Protein AF-0000000076343582 (afdb_homodimer)

Organism: Vanrija humicola (NCBI:txid5417)

Radius of gyration: 40.38 Å; Cα contacts (8 Å, |Δi|>4): 3137; chains: 2; bounding box: 130×100×99 Å

Nearest PDB structures (foldseek):
  8omq-assembly1_B  TM=7.998E-01  e=8.998E-33  Homo sapiens
  8rz8-assembly1_B  TM=8.147E-01  e=4.097E-31  Homo sapiens
  8oma-assembly1_B  TM=8.140E-01  e=6.364E-31  Homo sapiens
  8omo-assembly1_B  TM=8.013E-01  e=2.769E-31  Homo sapiens
  8rz9-assembly1_B  TM=7.650E-01  e=1.779E-30  Homo sapiens

InterPro domains:
  IPR000432 DNA mismatch repair protein MutS, C-terminal [PF00488] (695-885)
  IPR000432 DNA mismatch repair protein MutS, C-terminal [PS00486] (772-788)
  IPR000432 DNA mismatch repair protein MutS, C-terminal [SM00534] (691-882)
  IPR007695 DNA mismatch repair protein MutS-like, N-terminal [PF01624] (23-137)
  IPR007696 DNA mismatch repair protein MutS, core [PF05192] (300-640)
  IPR007696 DNA mismatch repair protein MutS, core [SM00533] (322-672)
  IPR007860 DNA mismatch repair protein MutS, connector domain [PF05188] (170-226)
  IPR016151 DNA mismatch repair protein MutS, N-terminal [G3DSA:3.40.1170.10] (19-138)
  IPR016151 DNA mismatch repair protein MutS, N-terminal [SSF55271] (15-133)
  IPR017261 DNA mismatch repair protein MutS/MSH [PIRSF037677] (28-884)
  IPR027417 P-loop containing nucleoside triphosphate hydrolase [G3DSA:3.40.50.300] (650-890)
  IPR027417 P-loop containing nucleoside triphosphate hydrolase [SSF52540] (648-885)
  IPR036187 DNA mismatch repair protein MutS, core domain superfamily [SSF48334] (298-646)
  IPR036678 MutS, connector domain superfamily [G3DSA:3.30.420.110] (145-297)
  IPR036678 MutS, connector domain superfamily [SSF53150] (135-309)
  IPR045076 DNA mismatch repair MutS [PTHR11361] (28-887)

Foldseek 3Di:
DDDDDPVVVVVCCVVVQFPPDPVRSVLVSVCVVCVQAQEWEDDDQKTKDWGPSLVVLCVQVVFDWDWDADPVRDITIMDIDGNVCVLVVCCSQAVVVNGKYWYKYFDDPLLDDPDPPDPDGDIDGQFIDHQQQDADRPVDQLQAAAKEKEKDWDQPADDPVCLFVTKMKIWMDRLNQQAIEIEIDTLNQVQQVCLLVVHQEYEYAPVCVVCLVVVDDPNHPNSNSVSLSCVQLVHHYHYFHLPPPPDDDPDDDDPNNSSRVSRVVRVQCVGRPLQGFDHDPDPVPHHYDYLFFWAREGNVRCCLLLLDPGSHGPGCPVPPPPPCLRPLNHLLVQFQASLLSHLLSNCLSIFTLDPVVLVLLLLQLLLCLVPPVLLVVLRVLLNPQHSLSSLLSCLSSVHDDLVSLLSNLVNLVSLVVNLVSLVVVLVPPPPPDDPPVPVRNVSNSVSSVVLSVQADDCNVLSVLSPLQDDPVLPPPVPPPPVPDPPPQADPFWDAPPPSPDDCGPNDPVLNVLNVQLVVLVVVQVVVQVVCCVQQVQVQWHFTQGPVPGTWIWGLDPVSVVSVVVVVQWAFDDADNRGGTITDGPVSNVSSVSNVVSVSVSSSVSSVSRSVSSVVCNVCVVSVVSSSVSSSSSSSSSSLSVSCVVQVFAQAAEDADQWKWFAQFDSDSVQVVCVVVPHHTGGEIDTADLQAQEEEEAEEPVLQLSVVLSRRVSQLSCSSSNHGGRGPYIYGYRASYEAEDDDQDDPSRPPDDSLVVLVVSLVSCLVPAAQNHEYEYAAQQPVDDDVRRLVVVLVSVVSCVPPHSHRYYYYHNPLVSQVVQADPNRGHGNYFYKYWYWDDDPLDTDRPSYIDGDHDPDHCVLSVCVSVPHDPVVSVVVVVVVVVVDPPPPPD/DDDDDPVVVVVCCVVVQFPPDPVSSVLVSVCVVCVQAQEWEDDDQKTKDWGPSLVVLCVQVVFDWDWDADPVRRITIMDIDGNVCVLVVCCSQAVVVNGKYWYKYFDDPLLDDPPPPDPDGDIDGQFTDHQQQDADRPVDQLQAAAKEKEKDWDQPADDPVCLFVTKMKIWMDRLNQQAIEIEIDTLNQVQQVCLLNVHQEYEYAPVCVVCLVVVDDPNHPNSNSVSLSCVQLVHHYHYFHLPPPPDDDPDDDDPNNVSRVSRVVRVQCVGRPLQGFDHDPDPVVHHYDYLFFWFREGNVRCCLLLLDPRSHGPGCPVPPPPPCLRPLNHLLVQFQASLLSHLVSNCLSIFTLDPVVLVLLLLQLLQLLVPVVLLVVLSVLLNPQHSLSSLLSCLSSVHDDLVSLLSNLVNLVSLVVNLVSLVVVLVPPPPPDDPPPPVNNVSNSVSSVVLSVQADDCNVLSVLSPLQDDVVLPPPPPPPPVPDDPPQADPFWDAPPPPPDDCGPNDPVLNVLNVQLVVLVVVQVVVQVCCCVQQVQVQWHFTQGPVPGTWIWGLDPVRVVSVVVVVQWAWDDADNRGGTITDGPVSNVSRVSNVVSVSVSSSVSSVSRSVSSVVCNVCVVSVVSSSVSSSSSSSSSSLSVSCVVQVFAQAAEDQDQKKWFAQFDDRSVQVVCVVVPHHTGGEIDTADLQAQEEEEAEEPVLQLSVVLSRRVSQLSCSSSNHGGRGPYIYGYRASYEAEDDDQDDPSRPPDDSLVVLVVSLVSCLVPAAQNHEYEYEAQQPVDDDVRRLVVVLVSVVSCVPPHSHRYYYYHNPLVSQVVQDDPNRGHGNYFYKYWYWDDDPLDTDRPSYIDGDHDPDHCVLSVCVSVPHDPVVSVVVVVVVVVPDDPDPPD

pLDDT: mean 81.09, std 17.3, range [23.64, 98.31]

Secondary structure (DSSP, 8-state):
-----HHHHHHHHHHTSS-SSHHHHHHHHHHHH-TTSEEEEEETTEEEEEHHHHHHHHHHHT---EEEE-TTS-EEEEEEEEGGGHHHHHIIIIIIT---EEEEEE---TTS---TT-----EEEEEEE-GGG--S-TT--TTS---EEEEEE--S---GGGGGG-EEEEEEEETTTTEEEEEEEEGGGHHHHHHHH--SEEEEEGGGHHHHHHT---S-HHHHHHHHHHHHHT-EEEEE-----------SS-HHHHHHHHHHHHHHHHHHGGGPPPPPSSGGGSEEE-SSSB-EE-HHHHHHTTSS----TTS----SS--TTSTTTTTT----SHHHHHHHHHHHHS-B--HHHHHHHHHHHHHHHH-HHHHHHHHHHHHT---HHHHHHHHHTT---HHHHHHHHHHHHHHHHHHHHHHHHHHHS-TT----SSTHHHHHHHHHHHHHHHPPP-HHHHHHHHHH--GGGS-------TTS---SS-TTEE-----------S-HHHHHHHHHHHHHHHHHHHHHHHHHHHTT-TT-EEEEETTTEEEEEE--GGGHHHHHHTSSEEEEEEETTTEEEEEEHHHHHHHHHHHHHHHHHHHHHHHHHHHHHHHHHHTHHHHHHHHHHHHHHHHHHHHHHHHHHHT-B--EEESSS-EEEEEE--HHHHHHHHHTT-----EEEEE-TT--EEEEE--TTSSHHHHHHHHHHHHHHHHHT--BSSSEEEEEPPSEEEEE-S----SSS---HHHHHHHHHHHHHHH--TT-EEEEESTTTTS-HHHHHHHHHHHHHHIIIII--EEEEE-S-THHHHHTEETTEEPTTEEEEE--EEEETTEEEE----EES------HHHHHHHTT--HHHHHHHHHHHHHHS------/-----HHHHHHHHHHTSS-SSHHHHHHHHHHHH-TTSEEEEEETTEEEEEHHHHHHHHHHHT---EEEE-TTS-EEEEEEEEGGGHHHHHIIIIIIT---EEEEEE---TTS---TT--S--EEEEEEE-GGG--S-TT--TTS---EEEEEE--S---GGGGGG-EEEEEEEETTTTEEEEEEEEGGGHHHHHHHH--SEEEEEGGGHHHHHHT---S-HHHHHHHHHHHHHT-EEEEE-----------SS-HHHHHHHHHHHHHHHHHHGGGPPPPPSSGGGSEEE-SSSB-EE-HHHHHHTTSS----TTS----SS--TTSTTTTTT----SHHHHHHHHHHHHS-B--HHHHHHHHHHHHHHHH-HHHHHHHHHHHHT---HHHHHHHHHTT---HHHHHHHHHHHHHHHHHHHHHHHHHHHS-TT----SSTHHHHHHHHHHHHHHHPPP-HHHHHHHHHH--GGGS-------TTS---SS-TTEE-----------S-HHHHHHHHHHHHHHHHHHHHHHHHHHHTT-TT-EEEEETTTEEEEEE--GGGHHHHHHTSSEEEEEEETTTEEEEEEHHHHHHHHHHHHHHHHHHHHHHHHHHHHHHHHHHTHHHHHHHHHHHHHHHHHHHHHHHHHHHT-B--EEESSS-EEEEEE--HHHHHHHHHTT-----EEEEE-TT--EEEEE--TTSSHHHHHHHHHHHHHHHHHT--BSSSEEEEEPPSEEEEE-S----SSS---HHHHHHHHHHHHHHH--TT-EEEEESTTTTS-HHHHHHHHHHHHHHIIIII--EEEEE-S-THHHHHTEETTEEPTTEEEEE--EEEETTEEEE----EES------HHHHHHHTT--HHHHHHHHHHHHHHS------

Solvent-accessible surface area (backbone atoms only — not comparable to full-atom values): 94191 Å² total; per-residue (Å²): 124,64,70,85,48,69,66,58,51,53,48,35,36,72,72,64,70,42,68,94,44,72,66,47,47,55,52,49,48,50,43,61,54,38,72,88,39,50,62,36,36,45,56,85,66,26,30,32,22,54,37,69,58,7,56,52,48,18,65,74,70,69,47,72,71,44,69,48,71,47,96,86,74,48,69,38,42,27,21,68,48,50,52,89,49,44,59,61,53,46,43,47,40,24,70,73,65,63,38,40,36,36,36,28,34,65,60,70,62,83,82,51,78,82,64,87,80,64,83,74,75,53,66,42,78,47,35,38,42,36,62,25,58,56,59,78,57,80,82,60,67,65,49,56,78,44,22,26,32,14,51,32,63,73,76,61,79,42,56,77,88,47,26,49,70,39,55,29,24,38,22,33,29,24,64,29,55,66,48,45,36,34,34,76,50,28,53,65,47,44,62,26,48,46,56,65,66,49,50,44,18,37,36,32,50,43,86,48,47,62,34,61,75,64,71,49,81,71,77,20,47,46,56,39,50,49,54,52,48,42,60,38,49,47,54,47,73,46,67,24,64,48,72,76,67,82,78,88,81,83,69,82,70,61,74,51,56,58,44,11,48,42,28,40,48,42,40,43,43,67,26,28,42,80,49,37,48,82,65,75,88,49,74,84,69,31,46,72,51,54,77,78,53,18,26,43,50,38,40,62,27,36,42,65,62,28,57,43,86,61,74,42,66,90,30,77,59,67,64,61,79,67,59,61,56,26,49,56,68,23,86,60,55,49,37,68,31,38,61,13,35,36,49,47,55,51,34,68,58,40,18,47,54,44,66,66,61,25,48,53,38,35,29,43,14,46,34,31,53,75,30,56,68,59,38,53,51,51,54,58,58,42,55,75,49,74,65,59,43,39,53,52,33,31,37,52,21,75,38,78,53,71,63,52,53,49,47,50,29,51,49,51,51,49,51,50,50,53,49,49,53,52,50,49,54,60,67,68,48,67,88,71,68,68,76,51,93,65,73,57,62,61,50,8,52,54,42,50,52,53,51,58,67,65,54,65,90,54,64,67,60,28,52,52,45,58,53,35,50,60,70,94,60,47,76,61,84,59,66,75,64,77,72,58,76,73,70,82,60,49,96,55,48,49,72,77,62,79,66,84,66,68,83,35,72,60,41,74,65,52,42,49,40,50,51,48,41,49,49,44,49,49,50,48,51,49,50,38,49,49,50,18,60,76,36,61,17,85,58,44,39,73,32,40,30,82,87,76,36,42,28,37,28,29,50,50,73,88,30,43,59,55,45,55,70,64,67,66,44,41,81,73,45,70,46,84,81,51,16,42,27,22,40,30,68,70,50,36,54,50,46,50,51,42,52,50,42,51,51,52,43,53,42,48,50,49,50,50,49,52,50,52,43,50,55,50,59,72,43,40,66,52,49,49,52,40,49,53,53,50,28,49,50,34,36,28,41,12,36,16,51,33,20,66,76,65,60,29,31,74,56,45,76,46,90,51,71,39,33,38,33,38,46,29,45,40,71,47,63,37,54,54,30,48,76,68,75,39,82,72,67,49,38,64,48,72,30,39,88,65,30,22,30,37,40,33,24,34,45,63,76,18,38,58,68,55,51,50,49,23,53,54,50,42,52,46,32,38,34,49,21,30,47,26,50,24,78,40,39,37,39,25,52,47,47,33,43,45,43,47,60,78,89,63,82,52,78,64,70,76,41,36,62,47,48,46,51,31,32,53,50,22,50,48,72,71,66,54,44,52,42,18,40,39,33,40,47,46,66,39,65,58,48,30,67,54,49,10,50,13,45,40,51,19,51,53,51,42,39,64,74,74,42,56,30,40,32,43,37,34,35,64,64,60,64,51,58,59,72,46,30,56,96,90,35,65,43,90,21,50,42,51,25,16,25,44,71,39,76,51,99,87,39,84,39,64,54,42,44,71,39,83,38,76,40,84,69,55,62,51,68,59,44,31,50,73,36,57,40,55,68,71,35,52,51,45,20,50,55,44,28,61,68,62,48,75,80,67,75,87,121,125,64,70,84,47,71,67,57,52,53,49,35,36,72,72,64,70,42,69,96,43,73,65,46,47,56,51,49,48,50,44,61,54,39,71,87,40,48,63,36,36,44,57,83,67,26,32,33,21,55,36,69,60,7,54,51,49,18,66,74,71,70,48,73,71,46,69,49,72,45,95,88,74,50,69,38,43,26,21,69,46,50,53,90,48,44,60,62,53,47,45,47,38,24,71,72,65,63,39,38,36,34,36,27,34,66,60,71,63,84,82,51,78,82,62,84,79,64,83,74,75,51,66,41,78,49,34,36,43,38,63,26,58,54,60,80,57,81,83,59,67,65,48,57,78,45,23,26,32,14,51,33,63,72,77,61,80,44,56,76,88,47,26,47,71,38,54,27,24,38,20,34,28,23,63,30,55,65,48,45,35,34,33,75,48,29,53,65,46,45,62,25,48,46,56,66,66,48,50,43,19,37,37,33,50,43,85,47,47,62,33,62,73,65,70,48,83,70,75,20,48,48,56,38,50,49,54,51,49,43,61,36,48,45,54,47,74,46,68,22,62,49,72,74,68,80,72,86,78,86,70,82,70,59,74,50,56,59,44,11,48,42,28,40,49,44,40,44,43,67,26,28,43,81,50,37,48,81,65,74,87,48,76,85,68,32,48,72,52,53,76,78,52,19,26,43,49,38,41,62,27,36,41,65,62,29,58,43,85,61,73,42,66,93,31,75,60,67,64,60,80,67,58,58,54,27,50,57,66,20,85,58,56,48,39,67,31,38,61,12,35,36,49,48,55,51,34,69,58,40,18,47,53,44,66,66,62,24,49,53,37,34,28,42,16,44,33,29,54,74,31,56,69,57,35,52,51,49,53,59,58,43,56,73,50,75,65,60,45,40,53,50,32,31,37,52,20,74,37,79,52,71,62,52,53,49,47,51,29,51,50,51,51,51,51,52,50,52,48,49,53,53,49,50,55,60,66,68,47,69,88,74,67,67,77,54,93,67,73,55,64,61,51,8,51,55,42,49,53,54,53,58,68,65,53,63,90,54,64,66,60,29,51,54,45,57,53,35,51,60,71,95,62,48,75,61,83,60,66,73,65,77,72,60,75,72,70,84,58,50,95,55,47,49,70,77,61,79,66,84,67,69,84,34,71,60,41,73,65,51,41,50,39,50,51,48,42,49,50,45,48,48,50,49,50,48,50,37,49,49,50,18,60,77,35,60,17,84,58,44,40,74,32,41,30,83,86,75,36,40,28,38,28,30,50,52,72,88,28,42,60,55,44,54,71,65,67,66,44,42,82,73,45,72,45,84,80,54,15,41,27,23,38,31,67,70,51,36,52,49,47,50,51,43,51,50,40,50,52,51,42,53,41,47,50,51,50,51,49,53,50,53,43,50,56,50,58,71,43,39,66,52,49,50,51,40,50,53,52,49,28,49,48,34,37,27,41,11,38,17,51,34,20,66,76,66,60,31,30,76,54,44,76,45,90,50,71,38,34,39,33,38,47,30,44,39,70,46,63,37,54,54,29,48,75,69,76,40,82,72,66,51,40,63,49,72,30,38,88,65,31,23,31,39,40,34,23,35,45,63,76,17,38,60,68,54,50,48,49,22,53,54,51,42,52,48,33,38,34,49,21,29,46,24,50,23,79,39,38,36,38,25,53,47,47,32,42,44,44,48,60,77,88,64,80,52,76,61,71,76,42,36,62,47,46,45,50,30,33,53,49,22,50,47,70,71,65,56,44,53,42,18,40,40,32,39,47,46,64,40,66,59,49,31,66,53,49,11,52,14,44,40,50,20,50,53,51,40,39,62,73,73,42,55,30,41,32,42,37,33,35,64,62,61,64,52,59,58,70,46,33,56,97,90,35,65,43,88,19,51,43,52,24,16,23,44,70,38,78,50,98,87,39,83,39,63,55,42,44,74,38,84,38,76,42,84,67,53,60,50,67,58,43,31,51,73,36,58,41,54,68,70,35,51,52,46,19,50,55,42,28,61,68,62,49,75,81,66,76,89,120

Structure (mmCIF, N/CA/C/O backbone):
data_AF-0000000076343582-model_v1
#
loop_
_entity.id
_entity.type
_entity.pdbx_description
1 polymer 'DNA mismatch repair proteins mutS family domain-containing protein'
#
loop_
_atom_site.group_PDB
_atom_site.id
_atom_site.type_symbol
_atom_site.label_atom_id
_atom_site.label_alt_id
_atom_site.label_comp_id
_atom_site.label_asym_id
_atom_site.label_entity_id
_atom_site.label_seq_id
_atom_site.pdbx_PDB_ins_code
_atom_site.Cartn_x
_atom_site.Cartn_y
_atom_site.Cartn_z
_atom_site.occupancy
_atom_site.B_iso_or_equiv
_atom_site.auth_seq_id
_atom_site.auth_comp_id
_atom_site.auth_asym_id
_atom_site.auth_atom_id
_atom_site.pdbx_PDB_model_num
ATOM 1 N N . MET A 1 1 ? -22.25 23.156 -22.766 1 41.06 1 MET A N 1
ATOM 2 C CA . MET A 1 1 ? -23.328 22.328 -22.234 1 41.06 1 MET A CA 1
ATOM 3 C C . MET A 1 1 ? -24.172 21.75 -23.359 1 41.06 1 MET A C 1
ATOM 5 O O . MET A 1 1 ? -24.531 22.469 -24.297 1 41.06 1 MET A O 1
ATOM 9 N N . TYR A 1 2 ? -24.125 20.531 -23.531 1 49.22 2 TYR A N 1
ATOM 10 C CA . TYR A 1 2 ? -24.922 19.922 -24.578 1 49.22 2 TYR A CA 1
ATOM 11 C C . TYR A 1 2 ? -26.375 20.375 -24.5 1 49.22 2 TYR A C 1
ATOM 13 O O . TYR A 1 2 ? -26.984 20.359 -23.422 1 49.22 2 TYR A O 1
ATOM 21 N N . GLN A 1 3 ? -26.734 21.234 -25.375 1 57.62 3 GLN A N 1
ATOM 22 C CA . GLN A 1 3 ? -28.156 21.516 -25.531 1 57.62 3 GLN A CA 1
ATOM 23 C C . GLN A 1 3 ? -28.859 20.406 -26.297 1 57.62 3 GLN A C 1
ATOM 25 O O . GLN A 1 3 ? -28.438 20.031 -27.391 1 57.62 3 GLN A O 1
ATOM 30 N N . TYR A 1 4 ? -29.812 19.797 -25.578 1 60.03 4 TYR A N 1
ATOM 31 C CA . TYR A 1 4 ? -30.562 18.703 -26.156 1 60.03 4 TYR A CA 1
ATOM 32 C C . TYR A 1 4 ? -31.188 19.109 -27.484 1 60.03 4 TYR A C 1
ATOM 34 O O . TYR A 1 4 ? -31.797 20.188 -27.578 1 60.03 4 TYR A O 1
ATOM 42 N N . ASP A 1 5 ? -30.75 18.484 -28.547 1 70.62 5 ASP A N 1
ATOM 43 C CA . ASP A 1 5 ? -31.359 18.672 -29.859 1 70.62 5 ASP A CA 1
ATOM 44 C C . ASP A 1 5 ? -32.188 17.453 -30.25 1 70.62 5 ASP A C 1
ATOM 46 O O . ASP A 1 5 ? -31.625 16.359 -30.438 1 70.62 5 ASP A O 1
ATOM 50 N N . GLU A 1 6 ? -33.469 17.656 -30.25 1 76.62 6 GLU A N 1
ATOM 51 C CA . GLU A 1 6 ? -34.375 16.594 -30.625 1 76.62 6 GLU A CA 1
ATOM 52 C C . GLU A 1 6 ? -34 15.961 -31.953 1 76.62 6 GLU A C 1
ATOM 54 O O . GLU A 1 6 ? -34.156 14.758 -32.156 1 76.62 6 GLU A O 1
ATOM 59 N N . ALA A 1 7 ? -33.438 16.75 -32.781 1 77.19 7 ALA A N 1
ATOM 60 C CA . ALA A 1 7 ? -33.031 16.266 -34.094 1 77.19 7 ALA A CA 1
ATOM 61 C C . ALA A 1 7 ? -31.906 15.234 -33.969 1 77.19 7 ALA A C 1
ATOM 63 O O . ALA A 1 7 ? -31.891 14.234 -34.719 1 77.19 7 ALA A O 1
ATOM 64 N N . ASP A 1 8 ? -31.078 15.414 -32.969 1 83.12 8 ASP A N 1
ATOM 65 C CA . ASP A 1 8 ? -29.953 14.516 -32.781 1 83.12 8 ASP A CA 1
ATOM 66 C C . ASP A 1 8 ? -30.422 13.164 -32.25 1 83.12 8 ASP A C 1
ATOM 68 O O . ASP A 1 8 ? -29.891 12.117 -32.625 1 83.12 8 ASP A O 1
ATOM 72 N N . PHE A 1 9 ? -31.406 13.32 -31.469 1 86.38 9 PHE A N 1
ATOM 73 C CA . PHE A 1 9 ? -31.938 12.086 -30.906 1 86.38 9 PHE A CA 1
ATOM 74 C C . PHE A 1 9 ? -32.656 11.266 -31.984 1 86.38 9 PHE A C 1
ATOM 76 O O . PHE A 1 9 ? -32.438 10.062 -32.094 1 86.38 9 PHE A O 1
ATOM 83 N N . LEU A 1 10 ? -33.406 11.945 -32.75 1 85.31 10 LEU A N 1
ATOM 84 C CA . LEU A 1 10 ? -34.125 11.258 -33.812 1 85.31 10 LEU A CA 1
ATOM 85 C C . LEU A 1 10 ? -33.188 10.648 -34.844 1 85.31 10 LEU A C 1
ATOM 87 O O . LEU A 1 10 ? -33.438 9.562 -35.375 1 85.31 10 LEU A O 1
ATOM 91 N N . ALA A 1 11 ? -32.156 11.266 -35 1 84.56 11 ALA A N 1
ATOM 92 C CA . ALA A 1 11 ? -31.125 10.727 -35.906 1 84.56 11 ALA A CA 1
ATOM 93 C C . ALA A 1 11 ? -30.5 9.461 -35.312 1 84.56 11 ALA A C 1
ATOM 95 O O . ALA A 1 11 ? -30.219 8.516 -36.031 1 84.56 11 ALA A O 1
ATOM 96 N N . ALA A 1 12 ? -30.312 9.492 -34 1 87.06 12 ALA A N 1
ATOM 97 C CA . ALA A 1 12 ? -29.734 8.328 -33.344 1 87.06 12 ALA A CA 1
ATOM 98 C C . ALA A 1 12 ? -30.703 7.141 -33.375 1 87.06 12 ALA A C 1
ATOM 100 O O . ALA A 1 12 ? -30.266 5.992 -33.531 1 87.06 12 ALA A O 1
ATOM 101 N N . VAL A 1 13 ? -31.938 7.457 -33.312 1 85.19 13 VAL A N 1
ATOM 102 C CA . VAL A 1 13 ? -32.969 6.426 -33.406 1 85.19 13 VAL A CA 1
ATOM 103 C C . VAL A 1 13 ? -32.969 5.809 -34.812 1 85.19 13 VAL A C 1
ATOM 105 O O . VAL A 1 13 ? -33.031 4.582 -34.938 1 85.19 13 VAL A O 1
ATOM 108 N N . GLU A 1 14 ? -32.844 6.625 -35.75 1 81.5 14 GLU A N 1
ATOM 109 C CA . GLU A 1 14 ? -32.812 6.168 -37.125 1 81.5 14 GLU A CA 1
ATOM 110 C C . GLU A 1 14 ? -31.578 5.328 -37.406 1 81.5 14 GLU A C 1
ATOM 112 O O . GLU A 1 14 ? -31.625 4.352 -38.156 1 81.5 14 GLU A O 1
ATOM 117 N N . ALA A 1 15 ? -30.547 5.684 -36.781 1 83.5 15 ALA A N 1
ATOM 118 C CA . ALA A 1 15 ? -29.266 4.988 -36.969 1 83.5 15 ALA A CA 1
ATOM 119 C C . ALA A 1 15 ? -29.234 3.674 -36.219 1 83.5 15 ALA A C 1
ATOM 121 O O . ALA A 1 15 ? -28.344 2.848 -36.406 1 83.5 15 ALA A O 1
ATOM 122 N N . GLY A 1 16 ? -30.219 3.492 -35.281 1 79.62 16 GLY A N 1
ATOM 123 C CA . GLY A 1 16 ? -30.328 2.256 -34.531 1 79.62 16 GLY A CA 1
ATOM 124 C C . GLY A 1 16 ? -29.422 2.217 -33.312 1 79.62 16 GLY A C 1
ATOM 125 O O . GLY A 1 16 ? -29.062 1.139 -32.844 1 79.62 16 GLY A O 1
ATOM 126 N N . THR A 1 17 ? -29 3.367 -32.906 1 84.5 17 THR A N 1
ATOM 127 C CA . THR A 1 17 ? -28.109 3.432 -31.75 1 84.5 17 THR A CA 1
ATOM 128 C C . THR A 1 17 ? -28.891 3.373 -30.453 1 84.5 17 THR A C 1
ATOM 130 O O . THR A 1 17 ? -28.391 2.904 -29.422 1 84.5 17 THR A O 1
ATOM 133 N N . VAL A 1 18 ? -30.141 3.994 -30.547 1 88.62 18 VAL A N 1
ATOM 134 C CA . VAL A 1 18 ? -31.031 3.988 -29.391 1 88.62 18 VAL A CA 1
ATOM 135 C C . VAL A 1 18 ? -32.469 3.734 -29.859 1 88.62 18 VAL A C 1
ATOM 137 O O . VAL A 1 18 ? -32.812 4.039 -31 1 88.62 18 VAL A O 1
ATOM 140 N N . PRO A 1 19 ? -33.312 3.121 -29.031 1 88.44 19 PRO A N 1
ATOM 141 C CA . PRO A 1 19 ? -34.719 2.965 -29.375 1 88.44 19 PRO A CA 1
ATOM 142 C C . PRO A 1 19 ? -35.531 4.242 -29.156 1 88.44 19 PRO A C 1
ATOM 144 O O . PRO A 1 19 ? -35.062 5.176 -28.516 1 88.44 19 PRO A O 1
ATOM 147 N N . ASP A 1 20 ? -36.75 4.266 -29.719 1 86.19 20 ASP A N 1
ATOM 148 C CA . ASP A 1 20 ? -37.594 5.438 -29.578 1 86.19 20 ASP A CA 1
ATOM 149 C C . ASP A 1 20 ? -38.531 5.293 -28.391 1 86.19 20 ASP A C 1
ATOM 151 O O . ASP A 1 20 ? -39.719 4.988 -28.562 1 86.19 20 ASP A O 1
ATOM 155 N N . THR A 1 21 ? -38.062 5.445 -27.188 1 86.81 21 THR A N 1
ATOM 156 C CA . THR A 1 21 ? -38.844 5.434 -25.969 1 86.81 21 THR A CA 1
ATOM 157 C C . THR A 1 21 ? -38.531 6.66 -25.109 1 86.81 21 THR A C 1
ATOM 159 O O . THR A 1 21 ? -37.531 7.32 -25.312 1 86.81 21 THR A O 1
ATOM 162 N N . ARG A 1 22 ? -39.406 6.984 -24.25 1 85.81 22 ARG A N 1
ATOM 163 C CA . ARG A 1 22 ? -39.219 8.125 -23.359 1 85.81 22 ARG A CA 1
ATOM 164 C C . ARG A 1 22 ? -37.969 7.934 -22.484 1 85.81 22 ARG A C 1
ATOM 166 O O . ARG A 1 22 ? -37.219 8.883 -22.25 1 85.81 22 ARG A O 1
ATOM 173 N N . LEU A 1 23 ? -37.812 6.785 -21.984 1 88.62 23 LEU A N 1
ATOM 174 C CA . LEU A 1 23 ? -36.656 6.496 -21.172 1 88.62 23 LEU A CA 1
ATOM 175 C C . LEU A 1 23 ? -35.375 6.633 -21.984 1 88.62 23 LEU A C 1
ATOM 177 O O . LEU A 1 23 ? -34.375 7.184 -21.5 1 88.62 23 LEU A O 1
ATOM 181 N N . ALA A 1 24 ? -35.406 6.125 -23.188 1 89.06 24 ALA A N 1
ATOM 182 C CA . ALA A 1 24 ? -34.25 6.227 -24.047 1 89.06 24 ALA A CA 1
ATOM 183 C C . ALA A 1 24 ? -33.875 7.684 -24.328 1 89.06 24 ALA A C 1
ATOM 185 O O . ALA A 1 24 ? -32.719 8.031 -24.453 1 89.06 24 ALA A O 1
ATOM 186 N N . ARG A 1 25 ? -34.906 8.414 -24.344 1 88.44 25 ARG A N 1
ATOM 187 C CA . ARG A 1 25 ? -34.688 9.844 -24.578 1 88.44 25 ARG A CA 1
ATOM 188 C C . ARG A 1 25 ? -33.969 10.477 -23.406 1 88.44 25 ARG A C 1
ATOM 190 O O . ARG A 1 25 ? -33 11.227 -23.609 1 88.44 25 ARG A O 1
ATOM 197 N N . VAL A 1 26 ? -34.406 10.203 -22.25 1 89.25 26 VAL A N 1
ATOM 198 C CA . VAL A 1 26 ? -33.812 10.75 -21.047 1 89.25 26 VAL A CA 1
ATOM 199 C C . VAL A 1 26 ? -32.344 10.273 -20.938 1 89.25 26 VAL A C 1
ATOM 201 O O . VAL A 1 26 ? -31.453 11.055 -20.625 1 89.25 26 VAL A O 1
ATOM 204 N N . VAL A 1 27 ? -32.156 9.062 -21.203 1 90.38 27 VAL A N 1
ATOM 205 C CA . VAL A 1 27 ? -30.828 8.469 -21.109 1 90.38 27 VAL A CA 1
ATOM 206 C C . VAL A 1 27 ? -29.906 9.102 -22.156 1 90.38 27 VAL A C 1
ATOM 208 O O . VAL A 1 27 ? -28.766 9.438 -21.859 1 90.38 27 VAL A O 1
ATOM 211 N N . TRP A 1 28 ? -30.422 9.242 -23.312 1 89 28 TRP A N 1
ATOM 212 C CA . TRP A 1 28 ? -29.656 9.828 -24.406 1 89 28 TRP A CA 1
ATOM 213 C C . TRP A 1 28 ? -29.266 11.266 -24.094 1 89 28 TRP A C 1
ATOM 215 O O . TRP A 1 28 ? -28.109 11.656 -24.281 1 89 28 TRP A O 1
ATOM 225 N N . GLU A 1 29 ? -30.188 11.977 -23.625 1 88.31 29 GLU A N 1
ATOM 226 C CA . GLU A 1 29 ? -29.922 13.375 -23.266 1 88.31 29 GLU A CA 1
ATOM 227 C C . GLU A 1 29 ? -28.828 13.484 -22.219 1 88.31 29 GLU A C 1
ATOM 229 O O . GLU A 1 29 ? -27.922 14.297 -22.344 1 88.31 29 GLU A O 1
ATOM 234 N N . ASN A 1 30 ? -28.906 12.773 -21.203 1 89.94 30 ASN A N 1
ATOM 235 C CA . ASN A 1 30 ? -27.938 12.836 -20.125 1 89.94 30 ASN A CA 1
ATOM 236 C C . ASN A 1 30 ? -26.578 12.297 -20.562 1 89.94 30 ASN A C 1
ATOM 238 O O . ASN A 1 30 ? -25.531 12.766 -20.109 1 89.94 30 ASN A O 1
ATOM 242 N N . TRP A 1 31 ? -26.656 11.336 -21.453 1 88.81 31 TRP A N 1
ATOM 243 C CA . TRP A 1 31 ? -25.422 10.781 -22.016 1 88.81 31 TRP A CA 1
ATOM 244 C C . TRP A 1 31 ? -24.641 11.852 -22.766 1 88.81 31 TRP A C 1
ATOM 246 O O . TRP A 1 31 ? -23.422 11.953 -22.625 1 88.81 31 TRP A O 1
ATOM 256 N N . LYS A 1 32 ? -25.312 12.578 -23.5 1 86 32 LYS A N 1
ATOM 257 C CA . LYS A 1 32 ? -24.688 13.633 -24.281 1 86 32 LYS A CA 1
ATOM 258 C C . LYS A 1 32 ? -24.266 14.805 -23.391 1 86 32 LYS A C 1
ATOM 260 O O . LYS A 1 32 ? -23.266 15.469 -23.672 1 86 32 LYS A O 1
ATOM 265 N N . ARG A 1 33 ? -25.031 15 -22.375 1 85 33 ARG A N 1
ATOM 266 C CA . ARG A 1 33 ? -24.75 16.094 -21.438 1 85 33 ARG A CA 1
ATOM 267 C C . ARG A 1 33 ? -23.5 15.797 -20.609 1 85 33 ARG A C 1
ATOM 269 O O . ARG A 1 33 ? -22.766 16.703 -20.25 1 85 33 ARG A O 1
ATOM 276 N N . PHE A 1 34 ? -23.328 14.508 -20.328 1 86.62 34 PHE A N 1
ATOM 277 C CA . PHE A 1 34 ? -22.234 14.102 -19.469 1 86.62 34 PHE A CA 1
ATOM 278 C C . PHE A 1 34 ? -21.391 13.023 -20.141 1 86.62 34 PHE A C 1
ATOM 280 O O . PHE A 1 34 ? -21.281 11.906 -19.625 1 86.62 34 PHE A O 1
ATOM 287 N N . PRO A 1 35 ? -20.641 13.305 -21.125 1 80.44 35 PRO A N 1
ATOM 288 C CA . PRO A 1 35 ? -19.969 12.281 -21.953 1 80.44 35 PRO A CA 1
ATOM 289 C C . PRO A 1 35 ? -18.844 11.57 -21.203 1 80.44 35 PRO A C 1
ATOM 291 O O . PRO A 1 35 ? -18.547 10.406 -21.484 1 80.44 35 PRO A O 1
ATOM 294 N N . ASP A 1 36 ? -18.266 12.219 -20.219 1 78.75 36 ASP A N 1
ATOM 295 C CA . ASP A 1 36 ? -17.094 11.617 -19.562 1 78.75 36 ASP A CA 1
ATOM 296 C C . ASP A 1 36 ? -17.469 11.008 -18.219 1 78.75 36 ASP A C 1
ATOM 298 O O . ASP A 1 36 ? -16.594 10.617 -17.453 1 78.75 36 ASP A O 1
ATOM 302 N N . CYS A 1 37 ? -18.766 10.828 -18.016 1 88.44 37 CYS A N 1
ATOM 303 C CA . CYS A 1 37 ? -19.219 10.328 -16.734 1 88.44 37 CYS A CA 1
ATOM 304 C C . CYS A 1 37 ? -19.891 8.977 -16.875 1 88.44 37 CYS A C 1
ATOM 306 O O . CYS A 1 37 ? -20.312 8.602 -17.969 1 88.44 37 CYS A O 1
ATOM 308 N N . ILE A 1 38 ? -19.875 8.242 -15.805 1 91.69 38 ILE A N 1
ATOM 309 C CA . ILE A 1 38 ? -20.703 7.039 -15.734 1 91.69 38 ILE A CA 1
ATOM 310 C C . ILE A 1 38 ? -22.156 7.426 -15.422 1 91.69 38 ILE A C 1
ATOM 312 O O . ILE A 1 38 ? -22.422 8.117 -14.438 1 91.69 38 ILE A O 1
ATOM 316 N N . LEU A 1 39 ? -23.047 6.992 -16.281 1 92.69 39 LEU A N 1
ATOM 317 C CA . LEU A 1 39 ? -24.453 7.363 -16.141 1 92.69 39 LEU A CA 1
ATOM 318 C C . LEU A 1 39 ? -25.266 6.223 -15.547 1 92.69 39 LEU A C 1
ATOM 320 O O . LEU A 1 39 ? -25.328 5.133 -16.109 1 92.69 39 LEU A O 1
ATOM 324 N N . LEU A 1 40 ? -25.859 6.484 -14.375 1 93.88 40 LEU A N 1
ATOM 325 C CA . LEU A 1 40 ? -26.75 5.539 -13.711 1 93.88 40 LEU A CA 1
ATOM 326 C C . LEU A 1 40 ? -28.172 6.094 -13.633 1 93.88 40 LEU A C 1
ATOM 328 O O . LEU A 1 40 ? -28.406 7.117 -12.984 1 93.88 40 LEU A O 1
ATOM 332 N N . THR A 1 41 ? -29.141 5.41 -14.258 1 93.44 41 THR A N 1
ATOM 333 C CA . THR A 1 41 ? -30.531 5.836 -14.273 1 93.44 41 THR A CA 1
ATOM 334 C C . THR A 1 41 ? -31.391 4.902 -13.422 1 93.44 41 THR A C 1
ATOM 336 O O . THR A 1 41 ? -31.438 3.697 -13.672 1 93.44 41 THR A O 1
ATOM 339 N N . GLN A 1 42 ? -32.062 5.523 -12.523 1 92.38 42 GLN A N 1
ATOM 340 C CA . GLN A 1 42 ? -32.906 4.723 -11.648 1 92.38 42 GLN A CA 1
ATOM 341 C C . GLN A 1 42 ? -34.219 4.34 -12.344 1 92.38 42 GLN A C 1
ATOM 343 O O . GLN A 1 42 ? -34.906 5.199 -12.891 1 92.38 42 GLN A O 1
ATOM 348 N N . VAL A 1 43 ? -34.469 3.123 -12.414 1 87.94 43 VAL A N 1
ATOM 349 C CA . VAL A 1 43 ? -35.719 2.574 -12.898 1 87.94 43 VAL A CA 1
ATOM 350 C C . VAL A 1 43 ? -36.281 1.604 -11.867 1 87.94 43 VAL A C 1
ATOM 352 O O . VAL A 1 43 ? -35.875 0.445 -11.797 1 87.94 43 VAL A O 1
ATOM 355 N N . GLY A 1 44 ? -37.094 2.098 -11.141 1 82 44 GLY A N 1
ATOM 356 C CA . GLY A 1 44 ? -37.625 1.285 -10.047 1 82 44 GLY A CA 1
ATOM 357 C C . GLY A 1 44 ? -36.594 1.021 -8.961 1 82 44 GLY A C 1
ATOM 358 O O . GLY A 1 44 ? -36 1.957 -8.422 1 82 44 GLY A O 1
ATOM 359 N N . GLN A 1 45 ? -36.406 -0.179 -8.766 1 84.5 45 GLN A N 1
ATOM 360 C CA . GLN A 1 45 ? -35.5 -0.543 -7.688 1 84.5 45 GLN A CA 1
ATOM 361 C C . GLN A 1 45 ? -34.125 -0.907 -8.234 1 84.5 45 GLN A C 1
ATOM 363 O O . GLN A 1 45 ? -33.375 -1.654 -7.598 1 84.5 45 GLN A O 1
ATOM 368 N N . PHE A 1 46 ? -33.875 -0.379 -9.508 1 89.44 46 PHE A N 1
ATOM 369 C CA . PHE A 1 46 ? -32.594 -0.661 -10.141 1 89.44 46 PHE A CA 1
ATOM 370 C C . PHE A 1 46 ? -31.938 0.624 -10.633 1 89.44 46 PHE A C 1
ATOM 372 O O . PHE A 1 46 ? -32.625 1.565 -11.031 1 89.44 46 PHE A O 1
ATOM 379 N N . TYR A 1 47 ? -30.688 0.64 -10.539 1 92.94 47 TYR A N 1
ATOM 380 C CA . TYR A 1 47 ? -29.906 1.581 -11.336 1 92.94 47 TYR A CA 1
ATOM 381 C C . TYR A 1 47 ? -29.406 0.928 -12.617 1 92.94 47 TYR A C 1
ATOM 383 O O . TYR A 1 47 ? -28.781 -0.131 -12.578 1 92.94 47 TYR A O 1
ATOM 391 N N . GLU A 1 48 ? -29.703 1.584 -13.688 1 93 48 GLU A N 1
ATOM 392 C CA . GLU A 1 48 ? -29.453 0.971 -14.992 1 93 48 GLU A CA 1
ATOM 393 C C . GLU A 1 48 ? -28.609 1.888 -15.883 1 93 48 GLU A C 1
ATOM 395 O O . GLU A 1 48 ? -28.672 3.111 -15.75 1 93 48 GLU A O 1
ATOM 400 N N . SER A 1 49 ? -27.797 1.229 -16.656 1 93.62 49 SER A N 1
ATOM 401 C CA . SER A 1 49 ? -27.094 1.882 -17.75 1 93.62 49 SER A CA 1
ATOM 402 C C . SER A 1 49 ? -27.438 1.237 -19.094 1 93.62 49 SER A C 1
ATOM 404 O O . SER A 1 49 ? -27.672 0.03 -19.156 1 93.62 49 SER A O 1
ATOM 406 N N . TYR A 1 50 ? -27.5 2.109 -20.094 1 92.38 50 TYR A N 1
ATOM 407 C CA . TYR A 1 50 ? -28 1.651 -21.375 1 92.38 50 TYR A CA 1
ATOM 408 C C . TYR A 1 50 ? -27.016 1.95 -22.5 1 92.38 50 TYR A C 1
ATOM 410 O O . TYR A 1 50 ? -26.203 2.863 -22.375 1 92.38 50 TYR A O 1
ATOM 418 N N . PHE A 1 51 ? -27.047 1.174 -23.531 1 90.69 51 PHE A N 1
ATOM 419 C CA . PHE A 1 51 ? -26.375 1.414 -24.812 1 90.69 51 PHE A CA 1
ATOM 420 C C . PHE A 1 51 ? -24.859 1.348 -24.641 1 90.69 51 PHE A C 1
ATOM 422 O O . PHE A 1 51 ? -24.344 0.423 -24 1 90.69 51 PHE A O 1
ATOM 429 N N . GLU A 1 52 ? -24.141 2.314 -25.078 1 86.31 52 GLU A N 1
ATOM 430 C CA . GLU A 1 52 ? -22.688 2.295 -24.984 1 86.31 52 GLU A CA 1
ATOM 431 C C . GLU A 1 52 ? -22.219 2.453 -23.547 1 86.31 52 GLU A C 1
ATOM 433 O O . GLU A 1 52 ? -21.281 1.772 -23.109 1 86.31 52 GLU A O 1
ATOM 438 N N . PRO A 1 53 ? -22.875 3.295 -22.844 1 88.81 53 PRO A N 1
ATOM 439 C CA . PRO A 1 53 ? -22.469 3.439 -21.438 1 88.81 53 PRO A CA 1
ATOM 440 C C . PRO A 1 53 ? -22.562 2.129 -20.656 1 88.81 53 PRO A C 1
ATOM 442 O O . PRO A 1 53 ? -21.797 1.912 -19.719 1 88.81 53 PRO A O 1
ATOM 445 N N . ALA A 1 54 ? -23.469 1.305 -21.094 1 90.94 54 ALA A N 1
ATOM 446 C CA . ALA A 1 54 ? -23.641 0.029 -20.406 1 90.94 54 ALA A CA 1
ATOM 447 C C . ALA A 1 54 ? -22.422 -0.873 -20.609 1 90.94 54 ALA A C 1
ATOM 449 O O . ALA A 1 54 ? -22.031 -1.605 -19.703 1 90.94 54 ALA A O 1
ATOM 450 N N . VAL A 1 55 ? -21.953 -0.802 -21.719 1 86.06 55 VAL A N 1
ATOM 451 C CA . VAL A 1 55 ? -20.781 -1.603 -22.031 1 86.06 55 VAL A CA 1
ATOM 452 C C . VAL A 1 55 ? -19.609 -1.162 -21.156 1 86.06 55 VAL A C 1
ATOM 454 O O . VAL A 1 55 ? -18.906 -1.998 -20.594 1 86.06 55 VAL A O 1
ATOM 457 N N . GLN A 1 56 ? -19.531 0.074 -21.047 1 86.69 56 GLN A N 1
ATOM 458 C CA . GLN A 1 56 ? -18.469 0.627 -20.219 1 86.69 56 GLN A CA 1
ATOM 459 C C . GLN A 1 56 ? -18.656 0.239 -18.75 1 86.69 56 GLN A C 1
ATOM 461 O O . GLN A 1 56 ? -17.703 -0.158 -18.078 1 86.69 56 GLN A O 1
ATOM 466 N N . LEU A 1 57 ? -19.781 0.371 -18.281 1 89.31 57 LEU A N 1
ATOM 467 C CA . LEU A 1 57 ? -20.094 0.061 -16.891 1 89.31 57 LEU A CA 1
ATOM 468 C C . LEU A 1 57 ? -19.766 -1.397 -16.578 1 89.31 57 LEU A C 1
ATOM 470 O O . LEU A 1 57 ? -19.172 -1.696 -15.539 1 89.31 57 LEU A O 1
ATOM 474 N N . SER A 1 58 ? -20.219 -2.219 -17.484 1 84.88 58 SER A N 1
ATOM 475 C CA . SER A 1 58 ? -20 -3.648 -17.297 1 84.88 58 SER A CA 1
ATOM 476 C C . SER A 1 58 ? -18.516 -3.971 -17.25 1 84.88 58 SER A C 1
ATOM 478 O O . SER A 1 58 ? -18.078 -4.785 -16.422 1 84.88 58 SER A O 1
ATOM 480 N N . ARG A 1 59 ? -17.844 -3.369 -18.016 1 78.62 59 ARG A N 1
ATOM 481 C CA . ARG A 1 59 ? -16.391 -3.582 -18.078 1 78.62 59 ARG A CA 1
ATOM 482 C C . ARG A 1 59 ? -15.719 -3.096 -16.797 1 78.62 59 ARG A C 1
ATOM 484 O O . ARG A 1 59 ? -14.867 -3.787 -16.234 1 78.62 59 ARG A O 1
ATOM 491 N N . VAL A 1 60 ? -16.125 -1.949 -16.359 1 79.75 60 VAL A N 1
ATOM 492 C CA . VAL A 1 60 ? -15.477 -1.294 -15.234 1 79.75 60 VAL A CA 1
ATOM 493 C C . VAL A 1 60 ? -15.844 -2.012 -13.938 1 79.75 60 VAL A C 1
ATOM 495 O O . VAL A 1 60 ? -14.984 -2.223 -13.07 1 79.75 60 VAL A O 1
ATOM 498 N N . LEU A 1 61 ? -17.094 -2.408 -13.789 1 81.44 61 LEU A N 1
ATOM 499 C CA . LEU A 1 61 ? -17.578 -2.979 -12.531 1 81.44 61 LEU A CA 1
ATOM 500 C C . LEU A 1 61 ? -17.484 -4.5 -12.555 1 81.44 61 LEU A C 1
ATOM 502 O O . LEU A 1 61 ? -17.578 -5.148 -11.516 1 81.44 61 LEU A O 1
ATOM 506 N N . GLY A 1 62 ? -17.281 -5.074 -13.758 1 69.75 62 GLY A N 1
ATOM 507 C CA . GLY A 1 62 ? -17.297 -6.523 -13.891 1 69.75 62 GLY A CA 1
ATOM 508 C C . GLY A 1 62 ? -18.672 -7.137 -13.703 1 69.75 62 GLY A C 1
ATOM 509 O O . GLY A 1 62 ? -18.797 -8.242 -13.172 1 69.75 62 GLY A O 1
ATOM 510 N N . ILE A 1 63 ? -19.719 -6.324 -13.969 1 78.5 63 ILE A N 1
ATOM 511 C CA . ILE A 1 63 ? -21.078 -6.84 -13.828 1 78.5 63 ILE A CA 1
ATOM 512 C C . ILE A 1 63 ? -21.562 -7.363 -15.18 1 78.5 63 ILE A C 1
ATOM 514 O O . ILE A 1 63 ? -21 -7.043 -16.219 1 78.5 63 ILE A O 1
ATOM 518 N N . LYS A 1 64 ? -22.547 -8.242 -15.258 1 74.75 64 LYS A N 1
ATOM 519 C CA . LYS A 1 64 ? -23.062 -8.906 -16.453 1 74.75 64 LYS A CA 1
ATOM 520 C C . LYS A 1 64 ? -23.672 -7.895 -17.422 1 74.75 64 LYS A C 1
ATOM 522 O O . LYS A 1 64 ? -24.453 -7.035 -17.016 1 74.75 64 LYS A O 1
ATOM 527 N N . LEU A 1 65 ? -23.156 -7.945 -18.625 1 84.75 65 LEU A N 1
ATOM 528 C CA . LEU A 1 65 ? -23.781 -7.184 -19.719 1 84.75 65 LEU A CA 1
ATOM 529 C C . LEU A 1 65 ? -24.922 -7.965 -20.344 1 84.75 65 LEU A C 1
ATOM 531 O O . LEU A 1 65 ? -24.734 -9.078 -20.828 1 84.75 65 LEU A O 1
ATOM 535 N N . THR A 1 66 ? -26.094 -7.492 -20.188 1 80.94 66 THR A N 1
ATOM 536 C CA . THR A 1 66 ? -27.25 -8.117 -20.812 1 80.94 66 THR A CA 1
ATOM 537 C C . THR A 1 66 ? -27.797 -7.254 -21.938 1 80.94 66 THR A C 1
ATOM 539 O O . THR A 1 66 ? -27.188 -6.254 -22.312 1 80.94 66 THR A O 1
ATOM 542 N N . SER A 1 67 ? -28.781 -7.758 -22.656 1 86.12 67 SER A N 1
ATOM 543 C CA . SER A 1 67 ? -29.422 -7 -23.734 1 86.12 67 SER A CA 1
ATOM 544 C C . SER A 1 67 ? -30.922 -6.871 -23.516 1 86.12 67 SER A C 1
ATOM 546 O O . SER A 1 67 ? -31.547 -7.758 -22.922 1 86.12 67 SER A O 1
ATOM 548 N N . LYS A 1 68 ? -31.422 -5.664 -23.75 1 82.62 68 LYS A N 1
ATOM 549 C CA . LYS A 1 68 ? -32.875 -5.406 -23.719 1 82.62 68 LYS A CA 1
ATOM 550 C C . LYS A 1 68 ? -33.438 -5.27 -25.125 1 82.62 68 LYS A C 1
ATOM 552 O O . LYS A 1 68 ? -32.906 -4.516 -25.938 1 82.62 68 LYS A O 1
ATOM 557 N N . THR A 1 69 ? -34.438 -6.141 -25.391 1 83 69 THR A N 1
ATOM 558 C CA . THR A 1 69 ? -35.062 -6.121 -26.703 1 83 69 THR A CA 1
ATOM 559 C C . THR A 1 69 ? -36.312 -5.25 -26.703 1 83 69 THR A C 1
ATOM 561 O O . THR A 1 69 ? -37.125 -5.348 -25.781 1 83 69 THR A O 1
ATOM 564 N N . TYR A 1 70 ? -36.406 -4.391 -27.656 1 81.56 70 TYR A N 1
ATOM 565 C CA . TYR A 1 70 ? -37.531 -3.445 -27.719 1 81.56 70 TYR A CA 1
ATOM 566 C C . TYR A 1 70 ? -38.531 -3.844 -28.797 1 81.56 70 TYR A C 1
ATOM 568 O O . TYR A 1 70 ? -38.312 -4.824 -29.516 1 81.56 70 TYR A O 1
ATOM 576 N N . LYS A 1 71 ? -39.688 -3.115 -28.844 1 72.5 71 LYS A N 1
ATOM 577 C CA . LYS A 1 71 ? -40.844 -3.438 -29.719 1 72.5 71 LYS A CA 1
ATOM 578 C C . LYS A 1 71 ? -40.406 -3.555 -31.172 1 72.5 71 LYS A C 1
ATOM 580 O O . LYS A 1 71 ? -40.969 -4.34 -31.938 1 72.5 71 LYS A O 1
ATOM 585 N N . ASP A 1 72 ? -39.406 -2.844 -31.562 1 68.25 72 ASP A N 1
ATOM 586 C CA . ASP A 1 72 ? -38.938 -2.871 -32.969 1 68.25 72 ASP A CA 1
ATOM 587 C C . ASP A 1 72 ? -37.969 -4.027 -33.188 1 68.25 72 ASP A C 1
ATOM 589 O O . ASP A 1 72 ? -37.281 -4.07 -34.219 1 68.25 72 ASP A O 1
ATOM 593 N N . ARG A 1 73 ? -37.688 -4.977 -32.281 1 68.62 73 ARG A N 1
ATOM 594 C CA . ARG A 1 73 ? -36.938 -6.227 -32.344 1 68.62 73 ARG A CA 1
ATOM 595 C C . ARG A 1 73 ? -35.438 -5.965 -32.344 1 68.62 73 ARG A C 1
ATOM 597 O O . ARG A 1 73 ? -34.656 -6.84 -32.688 1 68.62 73 ARG A O 1
ATOM 604 N N . ARG A 1 74 ? -35.125 -4.762 -32.031 1 80.62 74 ARG A N 1
ATOM 605 C CA . ARG A 1 74 ? -33.719 -4.477 -31.859 1 80.62 74 ARG A CA 1
ATOM 606 C C . ARG A 1 74 ? -33.281 -4.648 -30.406 1 80.62 74 ARG A C 1
ATOM 608 O O . ARG A 1 74 ? -34.062 -4.332 -29.484 1 80.62 74 ARG A O 1
ATOM 615 N N . SER A 1 75 ? -32.094 -5.16 -30.203 1 87.5 75 SER A N 1
ATOM 616 C CA . SER A 1 75 ? -31.562 -5.395 -28.875 1 87.5 75 SER A CA 1
ATOM 617 C C . SER A 1 75 ? -30.391 -4.465 -28.594 1 87.5 75 SER A C 1
ATOM 619 O O . SER A 1 75 ? -29.562 -4.211 -29.469 1 87.5 75 SER A O 1
ATOM 621 N N . PHE A 1 76 ? -30.516 -3.822 -27.453 1 89.75 76 PHE A N 1
ATOM 622 C CA . PHE A 1 76 ? -29.469 -2.885 -27.062 1 89.75 76 PHE A CA 1
ATOM 623 C C . PHE A 1 76 ? -28.797 -3.336 -25.766 1 89.75 76 PHE A C 1
ATOM 625 O O . PHE A 1 76 ? -29.438 -3.951 -24.906 1 89.75 76 PHE A O 1
ATOM 632 N N . PRO A 1 77 ? -27.5 -3.01 -25.625 1 90.31 77 PRO A N 1
ATOM 633 C CA . PRO A 1 77 ? -26.766 -3.379 -24.406 1 90.31 77 PRO A CA 1
ATOM 634 C C . PRO A 1 77 ? -27.359 -2.736 -23.156 1 90.31 77 PRO A C 1
ATOM 636 O O . PRO A 1 77 ? -27.797 -1.584 -23.188 1 90.31 77 PRO A O 1
ATOM 639 N N . PHE A 1 78 ? -27.375 -3.502 -22.141 1 87 78 PHE A N 1
ATOM 640 C CA . PHE A 1 78 ? -28 -3.129 -20.875 1 87 78 PHE A CA 1
ATOM 641 C C . PHE A 1 78 ? -27.234 -3.717 -19.703 1 87 78 PHE A C 1
ATOM 643 O O . PHE A 1 78 ? -26.812 -4.875 -19.734 1 87 78 PHE A O 1
ATOM 650 N N . ALA A 1 79 ? -26.891 -2.904 -18.75 1 91.69 79 ALA A N 1
ATOM 651 C CA . ALA A 1 79 ? -26.281 -3.375 -17.5 1 91.69 79 ALA A CA 1
ATOM 652 C C . ALA A 1 79 ? -26.812 -2.592 -16.297 1 91.69 79 ALA A C 1
ATOM 654 O O . ALA A 1 79 ? -27.203 -1.43 -16.438 1 91.69 79 ALA A O 1
ATOM 655 N N . GLY A 1 80 ? -26.984 -3.229 -15.133 1 90 80 GLY A N 1
ATOM 656 C CA . GLY A 1 80 ? -27.469 -2.531 -13.953 1 90 80 GLY A CA 1
ATOM 657 C C . GLY A 1 80 ? -27.312 -3.34 -12.672 1 90 80 GLY A C 1
ATOM 658 O O . GLY A 1 80 ? -26.812 -4.465 -12.703 1 90 80 GLY A O 1
ATOM 659 N N . PHE A 1 81 ? -27.672 -2.621 -11.586 1 89.12 81 PHE A N 1
ATOM 660 C CA . PHE A 1 81 ? -27.641 -3.242 -10.266 1 89.12 81 PHE A CA 1
ATOM 661 C C . PHE A 1 81 ? -28.75 -2.678 -9.383 1 89.12 81 PHE A C 1
ATOM 663 O O . PHE A 1 81 ? -29.266 -1.594 -9.641 1 89.12 81 PHE A O 1
ATOM 670 N N . PRO A 1 82 ? -29.156 -3.441 -8.336 1 85.31 82 PRO A N 1
ATOM 671 C CA . PRO A 1 82 ? -30.219 -2.973 -7.449 1 85.31 82 PRO A CA 1
ATOM 672 C C . PRO A 1 82 ? -29.828 -1.718 -6.672 1 85.31 82 PRO A C 1
ATOM 674 O O . PRO A 1 82 ? -28.656 -1.497 -6.402 1 85.31 82 PRO A O 1
ATOM 677 N N . THR A 1 83 ? -30.812 -0.945 -6.285 1 87.62 83 THR A N 1
ATOM 678 C CA . THR A 1 83 ? -30.609 0.351 -5.645 1 87.62 83 THR A CA 1
ATOM 679 C C . THR A 1 83 ? -29.922 0.187 -4.293 1 87.62 83 THR A C 1
ATOM 681 O O . THR A 1 83 ? -29.203 1.082 -3.848 1 87.62 83 THR A O 1
ATOM 684 N N . HIS A 1 84 ? -30.156 -0.914 -3.662 1 78.12 84 HIS A N 1
ATOM 685 C CA . HIS A 1 84 ? -29.562 -1.093 -2.346 1 78.12 84 HIS A CA 1
ATOM 686 C C . HIS A 1 84 ? -28.047 -1.267 -2.451 1 78.12 84 HIS A C 1
ATOM 688 O O . HIS A 1 84 ? -27.328 -1.121 -1.459 1 78.12 84 HIS A O 1
ATOM 694 N N . GLN A 1 85 ? -27.5 -1.559 -3.699 1 82.69 85 GLN A N 1
ATOM 695 C CA . GLN A 1 85 ? -26.078 -1.735 -3.918 1 82.69 85 GLN A CA 1
ATOM 696 C C . GLN A 1 85 ? -25.422 -0.435 -4.383 1 82.69 85 GLN A C 1
ATOM 698 O O . GLN A 1 85 ? -24.266 -0.426 -4.785 1 82.69 85 GLN A O 1
ATOM 703 N N . ARG A 1 86 ? -26.109 0.565 -4.27 1 86.19 86 ARG A N 1
ATOM 704 C CA . ARG A 1 86 ? -25.656 1.858 -4.766 1 86.19 86 ARG A CA 1
ATOM 705 C C . ARG A 1 86 ? -24.344 2.27 -4.094 1 86.19 86 ARG A C 1
ATOM 707 O O . ARG A 1 86 ? -23.375 2.609 -4.766 1 86.19 86 ARG A O 1
ATOM 714 N N . ASP A 1 87 ? -24.297 2.176 -2.842 1 82.62 87 ASP A N 1
ATOM 715 C CA . ASP A 1 87 ? -23.141 2.656 -2.094 1 82.62 87 ASP A CA 1
ATOM 716 C C . ASP A 1 87 ? -21.906 1.813 -2.395 1 82.62 87 ASP A C 1
ATOM 718 O O . ASP A 1 87 ? -20.797 2.344 -2.502 1 82.62 87 ASP A O 1
ATOM 722 N N . LYS A 1 88 ? -22.156 0.602 -2.564 1 80 88 LYS A N 1
ATOM 723 C CA . LYS A 1 88 ? -21.062 -0.305 -2.896 1 80 88 LYS A CA 1
ATOM 724 C C . LYS A 1 88 ? -20.422 0.069 -4.23 1 80 88 LYS A C 1
ATOM 726 O O . LYS A 1 88 ? -19.203 0.219 -4.32 1 80 88 LYS A O 1
ATOM 731 N N . TYR A 1 89 ? -21.188 0.236 -5.238 1 86.06 89 TYR A N 1
ATOM 732 C CA . TYR A 1 89 ? -20.656 0.489 -6.57 1 86.06 89 TYR A CA 1
ATOM 733 C C . TYR A 1 89 ? -20.188 1.931 -6.703 1 86.06 89 TYR A C 1
ATOM 735 O O . TYR A 1 89 ? -19.25 2.217 -7.465 1 86.06 89 TYR A O 1
ATOM 743 N N . LEU A 1 90 ? -20.75 2.834 -5.949 1 87.06 90 LEU A N 1
ATOM 744 C CA . LEU A 1 90 ? -20.266 4.211 -5.945 1 87.06 90 LEU A CA 1
ATOM 745 C C . LEU A 1 90 ? -18.859 4.293 -5.344 1 87.06 90 LEU A C 1
ATOM 747 O O . LEU A 1 90 ? -18.016 5.051 -5.824 1 87.06 90 LEU A O 1
ATOM 751 N N . LYS A 1 91 ? -18.719 3.551 -4.297 1 84.44 91 LYS A N 1
ATOM 752 C CA . LYS A 1 91 ? -17.391 3.512 -3.695 1 84.44 91 LYS A CA 1
ATOM 753 C C . LYS A 1 91 ? -16.344 3.045 -4.703 1 84.44 91 LYS A C 1
ATOM 755 O O . LYS A 1 91 ? -15.289 3.674 -4.855 1 84.44 91 LYS A O 1
ATOM 760 N N . LEU A 1 92 ? -16.656 2.023 -5.391 1 82.19 92 LEU A N 1
ATOM 761 C CA . LEU A 1 92 ? -15.75 1.453 -6.375 1 82.19 92 LEU A CA 1
ATOM 762 C C . LEU A 1 92 ? -15.484 2.438 -7.508 1 82.19 92 LEU A C 1
ATOM 764 O O . LEU A 1 92 ? -14.336 2.686 -7.867 1 82.19 92 LEU A O 1
ATOM 768 N N . LEU A 1 93 ? -16.5 3.043 -8.039 1 86.38 93 LEU A N 1
ATOM 769 C CA . LEU A 1 93 ? -16.406 3.887 -9.227 1 86.38 93 LEU A CA 1
ATOM 770 C C . LEU A 1 93 ? -15.758 5.223 -8.898 1 86.38 93 LEU A C 1
ATOM 772 O O . LEU A 1 93 ? -14.875 5.68 -9.625 1 86.38 93 LEU A O 1
ATOM 776 N N . VAL A 1 94 ? -16.109 5.801 -7.758 1 86.38 94 VAL A N 1
ATOM 777 C CA . VAL A 1 94 ? -15.703 7.172 -7.469 1 86.38 94 VAL A CA 1
ATOM 778 C C . VAL A 1 94 ? -14.414 7.168 -6.652 1 86.38 94 VAL A C 1
ATOM 780 O O . VAL A 1 94 ? -13.438 7.824 -7.02 1 86.38 94 VAL A O 1
ATOM 783 N N . GLN A 1 95 ? -14.359 6.371 -5.598 1 77.81 95 GLN A N 1
ATOM 784 C CA . GLN A 1 95 ? -13.227 6.406 -4.68 1 77.81 95 GLN A CA 1
ATOM 785 C C . GLN A 1 95 ? -12.055 5.586 -5.215 1 77.81 95 GLN A C 1
ATOM 787 O O . GLN A 1 95 ? -10.922 6.062 -5.242 1 77.81 95 GLN A O 1
ATOM 792 N N . ASP A 1 96 ? -12.398 4.402 -5.676 1 71.25 96 ASP A N 1
ATOM 793 C CA . ASP A 1 96 ? -11.32 3.488 -6.031 1 71.25 96 ASP A CA 1
ATOM 794 C C . ASP A 1 96 ? -10.836 3.734 -7.457 1 71.25 96 ASP A C 1
ATOM 796 O O . ASP A 1 96 ? -9.641 3.664 -7.734 1 71.25 96 ASP A O 1
ATOM 800 N N . MET A 1 97 ? -11.812 4.102 -8.352 1 76.88 97 MET A N 1
ATOM 801 C CA . MET A 1 97 ? -11.438 4.184 -9.758 1 76.88 97 MET A CA 1
ATOM 802 C C . MET A 1 97 ? -11.414 5.637 -10.227 1 76.88 97 MET A C 1
ATOM 804 O O . MET A 1 97 ? -10.945 5.93 -11.336 1 76.88 97 MET A O 1
ATOM 808 N N . GLY A 1 98 ? -11.969 6.609 -9.469 1 76.94 98 GLY A N 1
ATOM 809 C CA . GLY A 1 98 ? -11.859 8.031 -9.742 1 76.94 98 GLY A CA 1
ATOM 810 C C . GLY A 1 98 ? -12.836 8.516 -10.797 1 76.94 98 GLY A C 1
ATOM 811 O O . GLY A 1 98 ? -12.656 9.586 -11.383 1 76.94 98 GLY A O 1
ATOM 812 N N . TYR A 1 99 ? -13.883 7.75 -11.094 1 85.38 99 TYR A N 1
ATOM 813 C CA . TYR A 1 99 ? -14.875 8.164 -12.078 1 85.38 99 TYR A CA 1
ATOM 814 C C . TYR A 1 99 ? -15.867 9.148 -11.484 1 85.38 99 TYR A C 1
ATOM 816 O O . TYR A 1 99 ? -16.094 9.164 -10.266 1 85.38 99 TYR A O 1
ATOM 824 N N . THR A 1 100 ? -16.328 10 -12.328 1 89 100 THR A N 1
ATOM 825 C CA . THR A 1 100 ? -17.484 10.812 -11.977 1 89 100 THR A CA 1
ATOM 826 C C . THR A 1 100 ? -18.781 10.094 -12.344 1 89 100 THR A C 1
ATOM 828 O O . THR A 1 100 ? -18.922 9.586 -13.461 1 89 100 THR A O 1
ATOM 831 N N . VAL A 1 101 ? -19.672 9.984 -11.383 1 92.56 101 VAL A N 1
ATOM 832 C CA . VAL A 1 101 ? -20.891 9.234 -11.602 1 92.56 101 VAL A CA 1
ATOM 833 C C . VAL A 1 101 ? -22.094 10.18 -11.562 1 92.56 101 VAL A C 1
ATOM 835 O O . VAL A 1 101 ? -22.234 10.961 -10.625 1 92.56 101 VAL A O 1
ATOM 838 N N . VAL A 1 102 ? -22.984 10.117 -12.609 1 92.5 102 VAL A N 1
ATOM 839 C CA . VAL A 1 102 ? -24.219 10.883 -12.648 1 92.5 102 VAL A CA 1
ATOM 840 C C . VAL A 1 102 ? -25.391 9.992 -12.242 1 92.5 102 VAL A C 1
ATOM 842 O O . VAL A 1 102 ? -25.641 8.961 -12.867 1 92.5 102 VAL A O 1
ATOM 845 N N . LEU A 1 103 ? -26.047 10.414 -11.227 1 91.94 103 LEU A N 1
ATOM 846 C CA . LEU A 1 103 ? -27.219 9.688 -10.758 1 91.94 103 LEU A CA 1
ATOM 847 C C . LEU A 1 103 ? -28.5 10.359 -11.242 1 91.94 103 LEU A C 1
ATOM 849 O O . LEU A 1 103 ? -28.812 11.484 -10.852 1 91.94 103 LEU A O 1
ATOM 853 N N . VAL A 1 104 ? -29.234 9.625 -12.125 1 92.5 104 VAL A N 1
ATOM 854 C CA . VAL A 1 104 ? -30.547 10.086 -12.578 1 92.5 104 VAL A CA 1
ATOM 855 C C . VAL A 1 104 ? -31.641 9.352 -11.82 1 92.5 104 VAL A C 1
ATOM 857 O O . VAL A 1 104 ? -31.812 8.141 -11.984 1 92.5 104 VAL A O 1
ATOM 860 N N . GLU A 1 105 ? -32.312 10.086 -10.992 1 89.25 105 GLU A N 1
ATOM 861 C CA . GLU A 1 105 ? -33.281 9.438 -10.109 1 89.25 105 GLU A CA 1
ATOM 862 C C . GLU A 1 105 ? -34.719 9.836 -10.445 1 89.25 105 GLU A C 1
ATOM 864 O O . GLU A 1 105 ? -34.938 10.852 -11.109 1 89.25 105 GLU A O 1
ATOM 869 N N . GLU A 1 106 ? -35.656 8.906 -10.07 1 84.88 106 GLU A N 1
ATOM 870 C CA . GLU A 1 106 ? -37.062 9.156 -10.258 1 84.88 106 GLU A CA 1
ATOM 871 C C . GLU A 1 106 ? -37.562 10.242 -9.312 1 84.88 106 GLU A C 1
ATOM 873 O O . GLU A 1 106 ? -37.188 10.273 -8.141 1 84.88 106 GLU A O 1
ATOM 878 N N . ASP A 1 107 ? -38.094 11.289 -9.93 1 74.31 107 ASP A N 1
ATOM 879 C CA . ASP A 1 107 ? -38.594 12.445 -9.188 1 74.31 107 ASP A CA 1
ATOM 880 C C . ASP A 1 107 ? -40 12.195 -8.656 1 74.31 107 ASP A C 1
ATOM 882 O O . ASP A 1 107 ? -41 12.547 -9.305 1 74.31 107 ASP A O 1
ATOM 886 N N . LYS A 1 108 ? -40.188 11.359 -7.691 1 61.56 108 LYS A N 1
ATOM 887 C CA . LYS A 1 108 ? -41.531 11.125 -7.145 1 61.56 108 LYS A CA 1
ATOM 888 C C . LYS A 1 108 ? -41.938 12.234 -6.184 1 61.56 108 LYS A C 1
ATOM 890 O O . LYS A 1 108 ? -41.156 12.633 -5.32 1 61.56 108 LYS A O 1
ATOM 895 N N . GLU A 1 109 ? -42.812 13.07 -6.512 1 54 109 GLU A N 1
ATOM 896 C CA . GLU A 1 109 ? -43.312 14.078 -5.594 1 54 109 GLU A CA 1
ATOM 897 C C . GLU A 1 109 ? -43.781 13.453 -4.277 1 54 109 GLU A C 1
ATOM 899 O O . GLU A 1 109 ? -44.75 12.711 -4.246 1 54 109 GLU A O 1
ATOM 904 N N . ARG A 1 110 ? -43.062 13.5 -3.215 1 51.72 110 ARG A N 1
ATOM 905 C CA . ARG A 1 110 ? -43.344 12.891 -1.921 1 51.72 110 ARG A CA 1
ATOM 906 C C . ARG A 1 110 ? -44.656 13.398 -1.358 1 51.72 110 ARG A C 1
ATOM 908 O O . ARG A 1 110 ? -45.312 12.711 -0.571 1 51.72 110 ARG A O 1
ATOM 915 N N . LEU A 1 111 ? -44.969 14.719 -1.635 1 50.25 111 LEU A N 1
ATOM 916 C CA . LEU A 1 111 ? -46.125 15.344 -1.022 1 50.25 111 LEU A CA 1
ATOM 917 C C . LEU A 1 111 ? -47.375 15.117 -1.871 1 50.25 111 LEU A C 1
ATOM 919 O O . LEU A 1 111 ? -48.5 15.516 -1.482 1 50.25 111 LEU A O 1
ATOM 923 N N . ALA A 1 112 ? -47.25 14.531 -3.123 1 50.84 112 ALA A N 1
ATOM 924 C CA . ALA A 1 112 ? -48.438 14.375 -3.955 1 50.84 112 ALA A CA 1
ATOM 925 C C . ALA A 1 112 ? -48.906 12.93 -3.965 1 50.84 112 ALA A C 1
ATOM 927 O O . ALA A 1 112 ? -48.094 12 -3.842 1 50.84 112 ALA A O 1
ATOM 928 N N . LEU A 1 113 ? -50.156 12.68 -3.775 1 49.28 113 LEU A N 1
ATOM 929 C CA . LEU A 1 113 ? -50.812 11.375 -3.877 1 49.28 113 LEU A CA 1
ATOM 930 C C . LEU A 1 113 ? -50.469 10.695 -5.199 1 49.28 113 LEU A C 1
ATOM 932 O O . LEU A 1 113 ? -50.438 11.344 -6.25 1 49.28 113 LEU A O 1
ATOM 936 N N . PRO A 1 114 ? -49.812 9.594 -5.227 1 47.38 114 PRO A N 1
ATOM 937 C CA . PRO A 1 114 ? -49.469 8.922 -6.484 1 47.38 114 PRO A CA 1
ATOM 938 C C . PRO A 1 114 ? -50.656 8.891 -7.457 1 47.38 114 PRO A C 1
ATOM 940 O O . PRO A 1 114 ? -51.781 8.586 -7.059 1 47.38 114 PRO A O 1
ATOM 943 N N . ASN A 1 115 ? -50.781 9.688 -8.383 1 42.19 115 ASN A N 1
ATOM 944 C CA . ASN A 1 115 ? -51.812 9.492 -9.406 1 42.19 115 ASN A CA 1
ATOM 945 C C . ASN A 1 115 ? -51.5 8.273 -10.273 1 42.19 115 ASN A C 1
ATOM 947 O O . ASN A 1 115 ? -50.438 8.172 -10.859 1 42.19 115 ASN A O 1
ATOM 951 N N . LYS A 1 116 ? -52.219 7.246 -10.078 1 45.59 116 LYS A N 1
ATOM 952 C CA . LYS A 1 116 ? -52.156 5.961 -10.766 1 45.59 116 LYS A CA 1
ATOM 953 C C . LYS A 1 116 ? -51.938 6.152 -12.266 1 45.59 116 LYS A C 1
ATOM 955 O O . LYS A 1 116 ? -51.469 5.238 -12.953 1 45.59 116 LYS A O 1
ATOM 960 N N . ALA A 1 117 ? -52.5 7.094 -12.891 1 43.94 117 ALA A N 1
ATOM 961 C CA . ALA A 1 117 ? -52.594 7.152 -14.344 1 43.94 117 ALA A CA 1
ATOM 962 C C . ALA A 1 117 ? -51.281 7.57 -14.969 1 43.94 117 ALA A C 1
ATOM 964 O O . ALA A 1 117 ? -51.125 7.57 -16.188 1 43.94 117 ALA A O 1
ATOM 965 N N . ASP A 1 118 ? -50.375 8.164 -14.289 1 45.56 118 ASP A N 1
ATOM 966 C CA . ASP A 1 118 ? -49.281 8.742 -15.047 1 45.56 118 ASP A CA 1
ATOM 967 C C . ASP A 1 118 ? -48.156 7.715 -15.258 1 45.56 118 ASP A C 1
ATOM 969 O O . ASP A 1 118 ? -47.438 7.359 -14.32 1 45.56 118 ASP A O 1
ATOM 973 N N . LYS A 1 119 ? -48.25 6.941 -16.219 1 52.78 119 LYS A N 1
ATOM 974 C CA . LYS A 1 119 ? -47.344 5.902 -16.734 1 52.78 119 LYS A CA 1
ATOM 975 C C . LYS A 1 119 ? -45.906 6.41 -16.844 1 52.78 119 LYS A C 1
ATOM 977 O O . LYS A 1 119 ? -44.969 5.613 -16.938 1 52.78 119 LYS A O 1
ATOM 982 N N . ASP A 1 120 ? -45.625 7.73 -17.016 1 62.62 120 ASP A N 1
ATOM 983 C CA . ASP A 1 120 ? -44.25 8.203 -17.25 1 62.62 120 ASP A CA 1
ATOM 984 C C . ASP A 1 120 ? -43.688 8.875 -16.016 1 62.62 120 ASP A C 1
ATOM 986 O O . ASP A 1 120 ? -44.156 9.93 -15.594 1 62.62 120 ASP A O 1
ATOM 990 N N . ILE A 1 121 ? -42.906 8.234 -15.266 1 74.88 121 ILE A N 1
ATOM 991 C CA . ILE A 1 121 ? -42.219 8.727 -14.062 1 74.88 121 ILE A CA 1
ATOM 992 C C . ILE A 1 121 ? -41.125 9.711 -14.445 1 74.88 121 ILE A C 1
ATOM 994 O O . ILE A 1 121 ? -40.188 9.359 -15.156 1 74.88 121 ILE A O 1
ATOM 998 N N . PRO A 1 122 ? -41.344 10.953 -14.125 1 82.31 122 PRO A N 1
ATOM 999 C CA . PRO A 1 122 ? -40.281 11.922 -14.43 1 82.31 122 PRO A CA 1
ATOM 1000 C C . PRO A 1 122 ? -38.969 11.609 -13.719 1 82.31 122 PRO A C 1
ATOM 1002 O O . PRO A 1 122 ? -39 11.141 -12.578 1 82.31 122 PRO A O 1
ATOM 1005 N N . ARG A 1 123 ? -37.906 11.766 -14.531 1 88.12 123 ARG A N 1
ATOM 1006 C CA . ARG A 1 123 ? -36.594 11.523 -14 1 88.12 123 ARG A CA 1
ATOM 1007 C C . ARG A 1 123 ? -35.688 12.742 -14.172 1 88.12 123 ARG A C 1
ATOM 1009 O O . ARG A 1 123 ? -35.812 13.469 -15.164 1 88.12 123 ARG A O 1
ATOM 1016 N N . LYS A 1 124 ? -34.906 13.047 -13.148 1 87.88 124 LYS A N 1
ATOM 1017 C CA . LYS A 1 124 ? -33.969 14.156 -13.211 1 87.88 124 LYS A CA 1
ATOM 1018 C C . LYS A 1 124 ? -32.594 13.75 -12.633 1 87.88 124 LYS A C 1
ATOM 1020 O O . LYS A 1 124 ? -32.5 12.766 -11.898 1 87.88 124 LYS A O 1
ATOM 1025 N N . VAL A 1 125 ? -31.609 14.523 -13.109 1 90.06 125 VAL A N 1
ATOM 1026 C CA . VAL A 1 125 ? -30.297 14.328 -12.516 1 90.06 125 VAL A CA 1
ATOM 1027 C C . VAL A 1 125 ? -30.312 14.758 -11.047 1 90.06 125 VAL A C 1
ATOM 1029 O O . VAL A 1 125 ? -30.469 15.938 -10.742 1 90.06 125 VAL A O 1
ATOM 1032 N N . ALA A 1 126 ? -30.172 13.828 -10.234 1 87.12 126 ALA A N 1
ATOM 1033 C CA . ALA A 1 126 ? -30.25 14.102 -8.797 1 87.12 126 ALA A CA 1
ATOM 1034 C C . ALA A 1 126 ? -28.906 14.609 -8.281 1 87.12 126 ALA A C 1
ATOM 1036 O O . ALA A 1 126 ? -28.859 15.555 -7.484 1 87.12 126 ALA A O 1
ATOM 1037 N N . ARG A 1 127 ? -27.828 13.961 -8.711 1 89.19 127 ARG A N 1
ATOM 1038 C CA . ARG A 1 127 ? -26.516 14.32 -8.203 1 89.19 127 ARG A CA 1
ATOM 1039 C C . ARG A 1 127 ? -25.422 13.867 -9.172 1 89.19 127 ARG A C 1
ATOM 1041 O O . ARG A 1 127 ? -25.594 12.914 -9.922 1 89.19 127 ARG A O 1
ATOM 1048 N N . ILE A 1 128 ? -24.438 14.609 -9.164 1 90.19 128 ILE A N 1
ATOM 1049 C CA . ILE A 1 128 ? -23.172 14.211 -9.781 1 90.19 128 ILE A CA 1
ATOM 1050 C C . ILE A 1 128 ? -22.141 13.914 -8.703 1 90.19 128 ILE A C 1
ATOM 1052 O O . ILE A 1 128 ? -21.703 14.82 -7.977 1 90.19 128 ILE A O 1
ATOM 1056 N N . VAL A 1 129 ? -21.766 12.727 -8.648 1 90.12 129 VAL A N 1
ATOM 1057 C CA . VAL A 1 129 ? -20.953 12.273 -7.535 1 90.12 129 VAL A CA 1
ATOM 1058 C C . VAL A 1 129 ? -19.469 12.297 -7.938 1 90.12 129 VAL A C 1
ATOM 1060 O O . VAL A 1 129 ? -19.078 11.633 -8.891 1 90.12 129 VAL A O 1
ATOM 1063 N N . THR A 1 130 ? -18.688 13.117 -7.301 1 89.81 130 THR A N 1
ATOM 1064 C CA . THR A 1 130 ? -17.234 13.219 -7.449 1 89.81 130 THR A CA 1
ATOM 1065 C C . THR A 1 130 ? -16.547 13.008 -6.109 1 89.81 130 THR A C 1
ATOM 1067 O O . THR A 1 130 ? -17.188 12.992 -5.062 1 89.81 130 THR A O 1
ATOM 1070 N N . PRO A 1 131 ? -15.227 12.859 -6.109 1 86.5 131 PRO A N 1
ATOM 1071 C CA . PRO A 1 131 ? -14.523 12.633 -4.848 1 86.5 131 PRO A CA 1
ATOM 1072 C C . PRO A 1 131 ? -14.711 13.773 -3.854 1 86.5 131 PRO A C 1
ATOM 1074 O O . PRO A 1 131 ? -14.734 13.547 -2.641 1 86.5 131 PRO A O 1
ATOM 1077 N N . GLY A 1 132 ? -14.906 14.906 -4.273 1 88.75 132 GLY A N 1
ATOM 1078 C CA . GLY A 1 132 ? -15.039 16.062 -3.4 1 88.75 132 GLY A CA 1
ATOM 1079 C C . GLY A 1 132 ? -16.484 16.406 -3.086 1 88.75 132 GLY A C 1
ATOM 1080 O O . GLY A 1 132 ? -16.75 17.328 -2.305 1 88.75 132 GLY A O 1
ATOM 1081 N N . THR A 1 133 ? -17.453 15.656 -3.643 1 88 133 THR A N 1
ATOM 1082 C CA . THR A 1 133 ? -18.859 16.016 -3.455 1 88 133 THR A CA 1
ATOM 1083 C C . THR A 1 133 ? -19.609 14.906 -2.734 1 88 133 THR A C 1
ATOM 1085 O O . THR A 1 133 ? -20.844 14.82 -2.832 1 88 133 THR A O 1
ATOM 1088 N N . LEU A 1 134 ? -18.859 14.078 -2.074 1 84.31 134 LEU A N 1
ATOM 1089 C CA . LEU A 1 134 ? -19.484 13.016 -1.29 1 84.31 134 LEU A CA 1
ATOM 1090 C C . LEU A 1 134 ? -20.125 13.586 -0.024 1 84.31 134 LEU A C 1
ATOM 1092 O O . LEU A 1 134 ? -19.531 14.43 0.649 1 84.31 134 LEU A O 1
ATOM 1096 N N . VAL A 1 135 ? -21.297 13.18 0.263 1 78.12 135 VAL A N 1
ATOM 1097 C CA . VAL A 1 135 ? -22.031 13.766 1.387 1 78.12 135 VAL A CA 1
ATOM 1098 C C . VAL A 1 135 ? -22.391 12.68 2.393 1 78.12 135 VAL A C 1
ATOM 1100 O O . VAL A 1 135 ? -22 12.742 3.559 1 78.12 135 VAL A O 1
ATOM 1103 N N . ASP A 1 136 ? -23.188 11.609 1.981 1 73.12 136 ASP A N 1
ATOM 1104 C CA . ASP A 1 136 ? -23.766 10.68 2.947 1 73.12 136 ASP A CA 1
ATOM 1105 C C . ASP A 1 136 ? -23.438 9.234 2.578 1 73.12 136 ASP A C 1
ATOM 1107 O O . ASP A 1 136 ? -24.141 8.312 2.988 1 73.12 136 ASP A O 1
ATOM 1111 N N . GLU A 1 137 ? -22.391 9.188 1.921 1 72.25 137 GLU A N 1
ATOM 1112 C CA . GLU A 1 137 ? -22.094 7.805 1.544 1 72.25 137 GLU A CA 1
ATOM 1113 C C . GLU A 1 137 ? -21.609 7 2.744 1 72.25 137 GLU A C 1
ATOM 1115 O O . GLU A 1 137 ? -20.812 7.492 3.549 1 72.25 137 GLU A O 1
ATOM 1120 N N . SER A 1 138 ? -22.219 5.781 2.891 1 62.19 138 SER A N 1
ATOM 1121 C CA . SER A 1 138 ? -22.062 4.961 4.086 1 62.19 138 SER A CA 1
ATOM 1122 C C . SER A 1 138 ? -20.609 4.539 4.277 1 62.19 138 SER A C 1
ATOM 1124 O O . SER A 1 138 ? -20.172 4.246 5.398 1 62.19 138 SER A O 1
ATOM 1126 N N . TRP A 1 139 ? -19.938 4.523 3.176 1 59.25 139 TRP A N 1
ATOM 1127 C CA . TRP A 1 139 ? -18.578 3.986 3.266 1 59.25 139 TRP A CA 1
ATOM 1128 C C . TRP A 1 139 ? -17.594 5.059 3.73 1 59.25 139 TRP A C 1
ATOM 1130 O O . TRP A 1 139 ? -16.438 4.758 4.039 1 59.25 139 TRP A O 1
ATOM 1140 N N . LEU A 1 140 ? -18.031 6.199 3.875 1 68.25 140 LEU A N 1
ATOM 1141 C CA . LEU A 1 140 ? -17.125 7.301 4.184 1 68.25 140 LEU A CA 1
ATOM 1142 C C . LEU A 1 140 ? -16.75 7.301 5.66 1 68.25 140 LEU A C 1
ATOM 1144 O O . LEU A 1 140 ? -17.625 7.211 6.527 1 68.25 140 LEU A O 1
ATOM 1148 N N . GLY A 1 141 ? -15.383 7.129 5.895 1 68.19 141 GLY A N 1
ATOM 1149 C CA . GLY A 1 141 ? -14.914 7.332 7.258 1 68.19 141 GLY A CA 1
ATOM 1150 C C . GLY A 1 141 ? -15.102 8.758 7.746 1 68.19 141 GLY A C 1
ATOM 1151 O O . GLY A 1 141 ? -14.961 9.711 6.973 1 68.19 141 GLY A O 1
ATOM 1152 N N . GLY A 1 142 ? -15.664 8.891 8.945 1 75.12 142 GLY A N 1
ATOM 1153 C CA . GLY A 1 142 ? -15.969 10.211 9.477 1 75.12 142 GLY A CA 1
ATOM 1154 C C . GLY A 1 142 ? -14.766 10.898 10.102 1 75.12 142 GLY A C 1
ATOM 1155 O O . GLY A 1 142 ? -14.828 12.078 10.445 1 75.12 142 GLY A O 1
ATOM 1156 N N . ASN A 1 143 ? -13.664 10.219 10.039 1 77.94 143 ASN A N 1
ATOM 1157 C CA . ASN A 1 143 ? -12.547 10.75 10.82 1 77.94 143 ASN A CA 1
ATOM 1158 C C . ASN A 1 143 ? -11.625 11.617 9.969 1 77.94 143 ASN A C 1
ATOM 1160 O O . ASN A 1 143 ? -10.664 12.195 10.477 1 77.94 143 ASN A O 1
ATOM 1164 N N . GLU A 1 144 ? -11.922 11.695 8.656 1 82.12 144 GLU A N 1
ATOM 1165 C CA . GLU A 1 144 ? -11.141 12.539 7.766 1 82.12 144 GLU A CA 1
ATOM 1166 C C . GLU A 1 144 ? -12.031 13.5 6.988 1 82.12 144 GLU A C 1
ATOM 1168 O O . GLU A 1 144 ? -13.141 13.141 6.586 1 82.12 144 GLU A O 1
ATOM 1173 N N . SER A 1 145 ? -11.477 14.688 6.832 1 86.38 145 SER A N 1
ATOM 1174 C CA . SER A 1 145 ? -12.203 15.648 6.012 1 86.38 145 SER A CA 1
ATOM 1175 C C . SER A 1 145 ? -11.992 15.383 4.527 1 86.38 145 SER A C 1
ATOM 1177 O O . SER A 1 145 ? -10.922 14.93 4.117 1 86.38 145 SER A O 1
ATOM 1179 N N . ARG A 1 146 ? -12.992 15.633 3.824 1 87.25 146 ARG A N 1
ATOM 1180 C CA . ARG A 1 146 ? -12.93 15.531 2.369 1 87.25 146 ARG A CA 1
ATOM 1181 C C . ARG A 1 146 ? -13.18 16.875 1.714 1 87.25 146 ARG A C 1
ATOM 1183 O O . ARG A 1 146 ? -14.32 17.234 1.407 1 87.25 146 ARG A O 1
ATOM 1190 N N . TYR A 1 147 ? -12.117 17.5 1.369 1 91.56 147 TYR A N 1
ATOM 1191 C CA . TYR A 1 147 ? -12.258 18.891 0.939 1 91.56 147 TYR A CA 1
ATOM 1192 C C . TYR A 1 147 ? -12.344 18.984 -0.58 1 91.56 147 TYR A C 1
ATOM 1194 O O . TYR A 1 147 ? -11.633 18.266 -1.293 1 91.56 147 TYR A O 1
ATOM 1202 N N . LEU A 1 148 ? -13.242 19.734 -1.01 1 94.12 148 LEU A N 1
ATOM 1203 C CA . LEU A 1 148 ? -13.273 20.281 -2.359 1 94.12 148 LEU A CA 1
ATOM 1204 C C . LEU A 1 148 ? -12.594 21.656 -2.402 1 94.12 148 LEU A C 1
ATOM 1206 O O . LEU A 1 148 ? -13.039 22.594 -1.745 1 94.12 148 LEU A O 1
ATOM 1210 N N . LEU A 1 149 ? -11.508 21.719 -3.162 1 96.06 149 LEU A N 1
ATOM 1211 C CA . LEU A 1 149 ? -10.703 22.938 -3.162 1 96.06 149 LEU A CA 1
ATOM 1212 C C . LEU A 1 149 ? -10.828 23.672 -4.492 1 96.06 149 LEU A C 1
ATOM 1214 O O . LEU A 1 149 ? -10.555 23.109 -5.551 1 96.06 149 LEU A O 1
ATOM 1218 N N . ALA A 1 150 ? -11.312 24.938 -4.453 1 95.31 150 ALA A N 1
ATOM 1219 C CA . ALA A 1 150 ? -11.305 25.812 -5.613 1 95.31 150 ALA A CA 1
ATOM 1220 C C . ALA A 1 150 ? -10.094 26.75 -5.59 1 95.31 150 ALA A C 1
ATOM 1222 O O . ALA A 1 150 ? -9.719 27.266 -4.531 1 95.31 150 ALA A O 1
ATOM 1223 N N . ILE A 1 151 ? -9.453 26.906 -6.75 1 95.12 151 ILE A N 1
ATOM 1224 C CA . ILE A 1 151 ? -8.281 27.766 -6.867 1 95.12 151 ILE A CA 1
ATOM 1225 C C . ILE A 1 151 ? -8.492 28.781 -7.984 1 95.12 151 ILE A C 1
ATOM 1227 O O . ILE A 1 151 ? -8.914 28.422 -9.086 1 95.12 151 ILE A O 1
ATOM 1231 N N . THR A 1 152 ? -8.281 30.016 -7.695 1 91.5 152 THR A N 1
ATOM 1232 C CA . THR A 1 152 ? -8.281 31.062 -8.719 1 91.5 152 THR A CA 1
ATOM 1233 C C . THR A 1 152 ? -6.953 31.812 -8.711 1 91.5 152 THR A C 1
ATOM 1235 O O . THR A 1 152 ? -6.344 32 -7.656 1 91.5 152 THR A O 1
ATOM 1238 N N . LEU A 1 153 ? -6.434 32.094 -9.852 1 86.62 153 LEU A N 1
ATOM 1239 C CA . LEU A 1 153 ? -5.215 32.875 -9.984 1 86.62 153 LEU A CA 1
ATOM 1240 C C . LEU A 1 153 ? -5.359 33.906 -11.086 1 86.62 153 LEU A C 1
ATOM 1242 O O . LEU A 1 153 ? -6.25 33.812 -11.938 1 86.62 153 LEU A O 1
ATOM 1246 N N . ASP A 1 154 ? -4.512 34.906 -10.867 1 76.19 154 ASP A N 1
ATOM 1247 C CA . ASP A 1 154 ? -4.465 35.906 -11.922 1 76.19 154 ASP A CA 1
ATOM 1248 C C . ASP A 1 154 ? -3.818 35.344 -13.188 1 76.19 154 ASP A C 1
ATOM 1250 O O . ASP A 1 154 ? -2.668 34.875 -13.156 1 76.19 154 ASP A O 1
ATOM 1254 N N . THR A 1 155 ? -4.543 35.219 -14.242 1 71.5 155 THR A N 1
ATOM 1255 C CA . THR A 1 155 ? -4.094 34.562 -15.477 1 71.5 155 THR A CA 1
ATOM 1256 C C . THR A 1 155 ? -3.344 35.562 -16.359 1 71.5 155 THR A C 1
ATOM 1258 O O . THR A 1 155 ? -2.994 35.25 -17.5 1 71.5 155 THR A O 1
ATOM 1261 N N . SER A 1 156 ? -3.027 36.719 -15.766 1 70.62 156 SER A N 1
ATOM 1262 C CA . SER A 1 156 ? -2.275 37.688 -16.578 1 70.62 156 SER A CA 1
ATOM 1263 C C . SER A 1 156 ? -0.857 37.188 -16.828 1 70.62 156 SER A C 1
ATOM 1265 O O . SER A 1 156 ? -0.3 36.438 -16.031 1 70.62 156 SER A O 1
ATOM 1267 N N . PRO A 1 157 ? -0.375 37.375 -18.047 1 67.44 157 PRO A N 1
ATOM 1268 C CA . PRO A 1 157 ? 0.977 36.938 -18.375 1 67.44 157 PRO A CA 1
ATOM 1269 C C . PRO A 1 157 ? 2.012 37.375 -17.344 1 67.44 157 PRO A C 1
ATOM 1271 O O . PRO A 1 157 ? 2.008 38.531 -16.906 1 67.44 157 PRO A O 1
ATOM 1274 N N . THR A 1 158 ? 2.508 36.562 -16.688 1 68.06 158 THR A N 1
ATOM 1275 C CA . THR A 1 158 ? 3.527 36.812 -15.68 1 68.06 158 THR A CA 1
ATOM 1276 C C . THR A 1 158 ? 4.883 36.281 -16.125 1 68.06 158 THR A C 1
ATOM 1278 O O . THR A 1 158 ? 4.957 35.188 -16.734 1 68.06 158 THR A O 1
ATOM 1281 N N . ALA A 1 159 ? 5.906 37.125 -16.031 1 63.25 159 ALA A N 1
ATOM 1282 C CA . ALA A 1 159 ? 7.27 36.688 -16.328 1 63.25 159 ALA A CA 1
ATOM 1283 C C . ALA A 1 159 ? 7.688 35.531 -15.445 1 63.25 159 ALA A C 1
ATOM 1285 O O . ALA A 1 159 ? 7.227 35.406 -14.305 1 63.25 159 ALA A O 1
ATOM 1286 N N . PRO A 1 160 ? 8.43 34.594 -16.031 1 62 160 PRO A N 1
ATOM 1287 C CA . PRO A 1 160 ? 8.875 33.406 -15.281 1 62 160 PRO A CA 1
ATOM 1288 C C . PRO A 1 160 ? 9.469 33.781 -13.914 1 62 160 PRO A C 1
ATOM 1290 O O . PRO A 1 160 ? 9.305 33.031 -12.953 1 62 160 PRO A O 1
ATOM 1293 N N . GLU A 1 161 ? 10.039 34.969 -13.859 1 60.72 161 GLU A N 1
ATOM 1294 C CA . GLU A 1 161 ? 10.703 35.344 -12.617 1 60.72 161 GLU A CA 1
ATOM 1295 C C . GLU A 1 161 ? 9.688 35.75 -11.555 1 60.72 161 GLU A C 1
ATOM 1297 O O . GLU A 1 161 ? 9.984 35.688 -10.359 1 60.72 161 GLU A O 1
ATOM 1302 N N . ALA A 1 162 ? 8.523 36 -12.008 1 67.69 162 ALA A N 1
ATOM 1303 C CA . ALA A 1 162 ? 7.543 36.562 -11.078 1 67.69 162 ALA A CA 1
ATOM 1304 C C . ALA A 1 162 ? 6.461 35.531 -10.758 1 67.69 162 ALA A C 1
ATOM 1306 O O . ALA A 1 162 ? 5.477 35.844 -10.086 1 67.69 162 ALA A O 1
ATOM 1307 N N . VAL A 1 163 ? 6.695 34.312 -11.203 1 75.44 163 VAL A N 1
ATOM 1308 C CA . VAL A 1 163 ? 5.68 33.281 -11.078 1 75.44 163 VAL A CA 1
ATOM 1309 C C . VAL A 1 163 ? 5.418 32.969 -9.602 1 75.44 163 VAL A C 1
ATOM 1311 O O . VAL A 1 163 ? 4.266 32.844 -9.188 1 75.44 163 VAL A O 1
ATOM 1314 N N . GLU A 1 164 ? 6.383 33.125 -8.828 1 76.56 164 GLU A N 1
ATOM 1315 C CA . GLU A 1 164 ? 6.273 32.719 -7.43 1 76.56 164 GLU A CA 1
ATOM 1316 C C . GLU A 1 164 ? 5.43 33.719 -6.633 1 76.56 164 GLU A C 1
ATOM 1318 O O . GLU A 1 164 ? 4.773 33.344 -5.66 1 76.56 164 GLU A O 1
ATOM 1323 N N . ALA A 1 165 ? 5.348 34.938 -7.141 1 80.12 165 ALA A N 1
ATOM 1324 C CA . ALA A 1 165 ? 4.68 36 -6.375 1 80.12 165 ALA A CA 1
ATOM 1325 C C . ALA A 1 165 ? 3.234 36.188 -6.832 1 80.12 165 ALA A C 1
ATOM 1327 O O . ALA A 1 165 ? 2.48 36.938 -6.234 1 80.12 165 ALA A O 1
ATOM 1328 N N . VAL A 1 166 ? 2.814 35.406 -7.773 1 85.62 166 VAL A N 1
ATOM 1329 C CA . VAL A 1 166 ? 1.454 35.531 -8.281 1 85.62 166 VAL A CA 1
ATOM 1330 C C . VAL A 1 166 ? 0.452 35.156 -7.199 1 85.62 166 VAL A C 1
ATOM 1332 O O . VAL A 1 166 ? 0.556 34.062 -6.613 1 85.62 166 VAL A O 1
ATOM 1335 N N . PRO A 1 167 ? -0.467 36.031 -6.883 1 87.56 167 PRO A N 1
ATOM 1336 C CA . PRO A 1 167 ? -1.451 35.719 -5.84 1 87.56 167 PRO A CA 1
ATOM 1337 C C . PRO A 1 167 ? -2.447 34.656 -6.258 1 87.56 167 PRO A C 1
ATOM 1339 O O . PRO A 1 167 ? -2.863 34.594 -7.418 1 87.56 167 PRO A O 1
ATOM 1342 N N . LEU A 1 168 ? -2.695 33.781 -5.352 1 91.19 168 LEU A N 1
ATOM 1343 C CA . LEU A 1 168 ? -3.713 32.75 -5.488 1 91.19 168 LEU A CA 1
ATOM 1344 C C . LEU A 1 168 ? -4.738 32.844 -4.367 1 91.19 168 LEU A C 1
ATOM 1346 O O . LEU A 1 168 ? -4.395 33.188 -3.229 1 91.19 168 LEU A O 1
ATOM 1350 N N . HIS A 1 169 ? -5.988 32.656 -4.738 1 92.69 169 HIS A N 1
ATOM 1351 C CA . HIS A 1 169 ? -7.047 32.594 -3.738 1 92.69 169 HIS A CA 1
ATOM 1352 C C . HIS A 1 169 ? -7.648 31.188 -3.68 1 92.69 169 HIS A C 1
ATOM 1354 O O . HIS A 1 169 ? -7.918 30.578 -4.719 1 92.69 169 HIS A O 1
ATOM 1360 N N . LEU A 1 170 ? -7.727 30.719 -2.467 1 94.75 170 LEU A N 1
ATOM 1361 C CA . LEU A 1 170 ? -8.25 29.375 -2.227 1 94.75 170 LEU A CA 1
ATOM 1362 C C . LEU A 1 170 ? -9.602 29.438 -1.511 1 94.75 170 LEU A C 1
ATOM 1364 O O . LEU A 1 170 ? -9.797 30.281 -0.635 1 94.75 170 LEU A O 1
ATOM 1368 N N . ALA A 1 171 ? -10.516 28.656 -1.928 1 94 171 ALA A N 1
ATOM 1369 C CA . ALA A 1 171 ? -11.758 28.375 -1.219 1 94 171 ALA A CA 1
ATOM 1370 C C . ALA A 1 171 ? -12.023 26.875 -1.171 1 94 171 ALA A C 1
ATOM 1372 O O . ALA A 1 171 ? -11.961 26.188 -2.195 1 94 171 ALA A O 1
ATOM 1373 N N . TYR A 1 172 ? -12.211 26.328 0.016 1 93.69 172 TYR A N 1
ATOM 1374 C CA . TYR A 1 172 ? -12.453 24.891 0.062 1 93.69 172 TYR A CA 1
ATOM 1375 C C . TYR A 1 172 ? -13.469 24.547 1.143 1 93.69 172 TYR A C 1
ATOM 1377 O O . TYR A 1 172 ? -13.719 25.344 2.047 1 93.69 172 TYR A O 1
ATOM 1385 N N . ALA A 1 173 ? -14.086 23.344 0.903 1 92.44 173 ALA A N 1
ATOM 1386 C CA . ALA A 1 173 ? -15.172 22.969 1.805 1 92.44 173 ALA A CA 1
ATOM 1387 C C . ALA A 1 173 ? -15.297 21.438 1.907 1 92.44 173 ALA A C 1
ATOM 1389 O O . ALA A 1 173 ? -14.93 20.719 0.977 1 92.44 173 ALA A O 1
ATOM 1390 N N . ASP A 1 174 ? -15.625 21.031 3.062 1 90.31 174 ASP A N 1
ATOM 1391 C CA . ASP A 1 174 ? -16.172 19.703 3.246 1 90.31 174 ASP A CA 1
ATOM 1392 C C . ASP A 1 174 ? -17.703 19.734 3.26 1 90.31 174 ASP A C 1
ATOM 1394 O O . ASP A 1 174 ? -18.312 20.125 4.258 1 90.31 174 ASP A O 1
ATOM 1398 N N . VAL A 1 175 ? -18.25 19.25 2.242 1 85.19 175 VAL A N 1
ATOM 1399 C CA . VAL A 1 175 ? -19.688 19.391 2.02 1 85.19 175 VAL A CA 1
ATOM 1400 C C . VAL A 1 175 ? -20.453 18.531 3.023 1 85.19 175 VAL A C 1
ATOM 1402 O O . VAL A 1 175 ? -21.594 18.844 3.389 1 85.19 175 VAL A O 1
ATOM 1405 N N . SER A 1 176 ? -19.875 17.562 3.5 1 85.25 176 SER A N 1
ATOM 1406 C CA . SER A 1 176 ? -20.562 16.641 4.41 1 85.25 176 SER A CA 1
ATOM 1407 C C . SER A 1 176 ? -20.703 17.25 5.801 1 85.25 176 SER A C 1
ATOM 1409 O O . SER A 1 176 ? -21.641 16.922 6.535 1 85.25 176 SER A O 1
ATOM 1411 N N . THR A 1 177 ? -19.812 18.188 6.137 1 87.12 177 THR A N 1
ATOM 1412 C CA . THR A 1 177 ? -19.844 18.75 7.48 1 87.12 177 THR A CA 1
ATOM 1413 C C . THR A 1 177 ? -20.188 20.234 7.434 1 87.12 177 THR A C 1
ATOM 1415 O O . THR A 1 177 ? -20.516 20.844 8.461 1 87.12 177 THR A O 1
ATOM 1418 N N . GLY A 1 178 ? -20.078 20.797 6.293 1 84.25 178 GLY A N 1
ATOM 1419 C CA . GLY A 1 178 ? -20.422 22.203 6.156 1 84.25 178 GLY A CA 1
ATOM 1420 C C . GLY A 1 178 ? -19.312 23.125 6.598 1 84.25 178 GLY A C 1
ATOM 1421 O O . GLY A 1 178 ? -19.578 24.266 7 1 84.25 178 GLY A O 1
ATOM 1422 N N . ASP A 1 179 ? -18.109 22.703 6.551 1 88.12 179 ASP A N 1
ATOM 1423 C CA . ASP A 1 179 ? -16.953 23.547 6.836 1 88.12 179 ASP A CA 1
ATOM 1424 C C . ASP A 1 179 ? -16.469 24.266 5.578 1 88.12 179 ASP A C 1
ATOM 1426 O O . ASP A 1 179 ? -16.125 23.609 4.582 1 88.12 179 ASP A O 1
ATOM 1430 N N . PHE A 1 180 ? -16.5 25.625 5.645 1 90.44 180 PHE A N 1
ATOM 1431 C CA . PHE A 1 180 ? -16.062 26.438 4.512 1 90.44 180 PHE A CA 1
ATOM 1432 C C . PHE A 1 180 ? -14.875 27.297 4.891 1 90.44 180 PHE A C 1
ATOM 1434 O O . PHE A 1 180 ? -14.883 27.953 5.941 1 90.44 180 PHE A O 1
ATOM 1441 N N . PHE A 1 181 ? -13.875 27.281 4.062 1 92.69 181 PHE A N 1
ATOM 1442 C CA . PHE A 1 181 ? -12.648 28.016 4.348 1 92.69 181 PHE A CA 1
ATOM 1443 C C . PHE A 1 181 ? -12.227 28.859 3.148 1 92.69 181 PHE A C 1
ATOM 1445 O O . PHE A 1 181 ? -12.531 28.516 2.004 1 92.69 181 PHE A O 1
ATOM 1452 N N . ILE A 1 182 ? -11.594 29.984 3.424 1 92.31 182 ILE A N 1
ATOM 1453 C CA . ILE A 1 182 ? -10.961 30.797 2.393 1 92.31 182 ILE A CA 1
ATOM 1454 C C . ILE A 1 182 ? -9.555 31.188 2.83 1 92.31 182 ILE A C 1
ATOM 1456 O O . ILE A 1 182 ? -9.289 31.344 4.023 1 92.31 182 ILE A O 1
ATOM 1460 N N . LYS A 1 183 ? -8.664 31.328 1.845 1 92 183 LYS A N 1
ATOM 1461 C CA . LYS A 1 183 ? -7.289 31.703 2.148 1 92 183 LYS A CA 1
ATOM 1462 C C . LYS A 1 183 ? -6.629 32.375 0.95 1 92 183 LYS A C 1
ATOM 1464 O O . LYS A 1 183 ? -6.816 31.938 -0.191 1 92 183 LYS A O 1
ATOM 1469 N N . GLU A 1 184 ? -5.969 33.406 1.236 1 90.31 184 GLU A N 1
ATOM 1470 C CA . GLU A 1 184 ? -5.098 34.031 0.24 1 90.31 184 GLU A CA 1
ATOM 1471 C C . GLU A 1 184 ? -3.68 33.469 0.331 1 90.31 184 GLU A C 1
ATOM 1473 O O . GLU A 1 184 ? -3.148 33.281 1.429 1 90.31 184 GLU A O 1
ATOM 1478 N N . THR A 1 185 ? -3.111 33.094 -0.839 1 89.62 185 THR A N 1
ATOM 1479 C CA . THR A 1 185 ? -1.759 32.531 -0.889 1 89.62 185 THR A CA 1
ATOM 1480 C C . THR A 1 185 ? -1.068 32.938 -2.193 1 89.62 185 THR A C 1
ATOM 1482 O O . THR A 1 185 ? -1.515 33.844 -2.891 1 89.62 185 THR A O 1
ATOM 1485 N N . THR A 1 186 ? 0.094 32.406 -2.422 1 87.19 186 THR A N 1
ATOM 1486 C CA . THR A 1 186 ? 0.845 32.688 -3.641 1 87.19 186 THR A CA 1
ATOM 1487 C C . THR A 1 186 ? 1.21 31.375 -4.359 1 87.19 186 THR A C 1
ATOM 1489 O O . THR A 1 186 ? 1.086 30.297 -3.795 1 87.19 186 THR A O 1
ATOM 1492 N N . ALA A 1 187 ? 1.633 31.562 -5.578 1 85.62 187 ALA A N 1
ATOM 1493 C CA . ALA A 1 187 ? 2.027 30.406 -6.387 1 85.62 187 ALA A CA 1
ATOM 1494 C C . ALA A 1 187 ? 3.199 29.672 -5.75 1 85.62 187 ALA A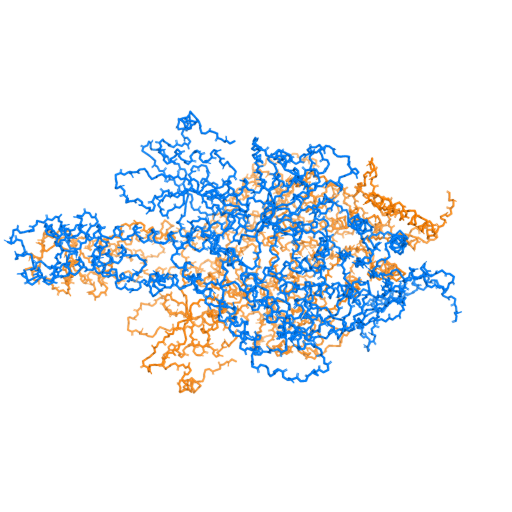 C 1
ATOM 1496 O O . ALA A 1 187 ? 3.309 28.453 -5.867 1 85.62 187 ALA A O 1
ATOM 1497 N N . ALA A 1 188 ? 3.941 30.359 -5.012 1 78.56 188 ALA A N 1
ATOM 1498 C CA . ALA A 1 188 ? 5.109 29.766 -4.371 1 78.56 188 ALA A CA 1
ATOM 1499 C C . ALA A 1 188 ? 4.699 28.828 -3.238 1 78.56 188 ALA A C 1
ATOM 1501 O O . ALA A 1 188 ? 5.395 27.859 -2.941 1 78.56 188 ALA A O 1
ATOM 1502 N N . GLN A 1 189 ? 3.514 29.062 -2.709 1 86 189 GLN A N 1
ATOM 1503 C CA . GLN A 1 189 ? 3.129 28.344 -1.499 1 86 189 GLN A CA 1
ATOM 1504 C C . GLN A 1 189 ? 2.043 27.312 -1.794 1 86 189 GLN A C 1
ATOM 1506 O O . GLN A 1 189 ? 1.569 26.625 -0.887 1 86 189 GLN A O 1
ATOM 1511 N N . ILE A 1 190 ? 1.676 27.156 -3.004 1 88.62 190 ILE A N 1
ATOM 1512 C CA . ILE A 1 190 ? 0.518 26.328 -3.338 1 88.62 190 ILE A CA 1
ATOM 1513 C C . ILE A 1 190 ? 0.814 24.859 -3.018 1 88.62 190 ILE A C 1
ATOM 1515 O O . ILE A 1 190 ? -0.072 24.125 -2.584 1 88.62 190 ILE A O 1
ATOM 1519 N N . GLU A 1 191 ? 1.971 24.469 -3.195 1 84.69 191 GLU A N 1
ATOM 1520 C CA . GLU A 1 191 ? 2.32 23.078 -2.883 1 84.69 191 GLU A CA 1
ATOM 1521 C C . GLU A 1 191 ? 2.139 22.797 -1.396 1 84.69 191 GLU A C 1
ATOM 1523 O O . GLU A 1 191 ? 1.643 21.719 -1.025 1 84.69 191 GLU A O 1
ATOM 1528 N N . ASP A 1 192 ? 2.529 23.75 -0.605 1 86.31 192 ASP A N 1
ATOM 1529 C CA . ASP A 1 192 ? 2.371 23.625 0.84 1 86.31 192 ASP A CA 1
ATOM 1530 C C . ASP A 1 192 ? 0.896 23.562 1.229 1 86.31 192 ASP A C 1
ATOM 1532 O O . ASP A 1 192 ? 0.507 22.766 2.082 1 86.31 192 ASP A O 1
ATOM 1536 N N . GLU A 1 193 ? 0.157 24.344 0.604 1 89.44 193 GLU A N 1
ATOM 1537 C CA . GLU A 1 193 ? -1.274 24.359 0.889 1 89.44 193 GLU A CA 1
ATOM 1538 C C . GLU A 1 193 ? -1.937 23.047 0.487 1 89.44 193 GLU A C 1
ATOM 1540 O O . GLU A 1 193 ? -2.807 22.547 1.199 1 89.44 193 GLU A O 1
ATOM 1545 N N . MET A 1 194 ? -1.493 22.562 -0.617 1 88.75 194 MET A N 1
ATOM 1546 C CA . MET A 1 194 ? -2.037 21.297 -1.098 1 88.75 194 MET A CA 1
ATOM 1547 C C . MET A 1 194 ? -1.727 20.156 -0.123 1 88.75 194 MET A C 1
ATOM 1549 O O . MET A 1 194 ? -2.572 19.297 0.128 1 88.75 194 MET A O 1
ATOM 1553 N N . ALA A 1 195 ? -0.591 20.188 0.394 1 84.31 195 ALA A N 1
ATOM 1554 C CA . ALA A 1 195 ? -0.189 19.156 1.356 1 84.31 195 ALA A CA 1
ATOM 1555 C C . ALA A 1 195 ? -0.968 19.297 2.662 1 84.31 195 ALA A C 1
ATOM 1557 O O . ALA A 1 195 ? -1.357 18.297 3.268 1 84.31 195 ALA A O 1
ATOM 1558 N N . ARG A 1 196 ? -1.188 20.484 3.027 1 86.69 196 ARG A N 1
ATOM 1559 C CA . ARG A 1 196 ? -1.878 20.766 4.281 1 86.69 196 ARG A CA 1
ATOM 1560 C C . ARG A 1 196 ? -3.359 20.422 4.18 1 86.69 196 ARG A C 1
ATOM 1562 O O . ARG A 1 196 ? -3.906 19.734 5.051 1 86.69 196 ARG A O 1
ATOM 1569 N N . ILE A 1 197 ? -3.949 20.906 3.121 1 88.25 197 ILE A N 1
ATOM 1570 C CA . ILE A 1 197 ? -5.387 20.75 2.938 1 88.25 197 ILE A CA 1
ATOM 1571 C C . ILE A 1 197 ? -5.695 19.312 2.508 1 88.25 197 ILE A C 1
ATOM 1573 O O . ILE A 1 197 ? -6.707 18.75 2.918 1 88.25 197 ILE A O 1
ATOM 1577 N N . ALA A 1 198 ? -4.859 18.75 1.67 1 86.38 198 ALA A N 1
ATOM 1578 C CA . ALA A 1 198 ? -5.027 17.406 1.104 1 86.38 198 ALA A CA 1
ATOM 1579 C C . ALA A 1 198 ? -6.414 17.25 0.488 1 86.38 198 ALA A C 1
ATOM 1581 O O . ALA A 1 198 ? -7.168 16.344 0.87 1 86.38 198 ALA A O 1
ATOM 1582 N N . PRO A 1 199 ? -6.715 18.047 -0.475 1 91.5 199 PRO A N 1
ATOM 1583 C CA . PRO A 1 199 ? -8.047 17.984 -1.077 1 91.5 199 PRO A CA 1
ATOM 1584 C C . PRO A 1 199 ? -8.273 16.688 -1.86 1 91.5 199 PRO A C 1
ATOM 1586 O O . PRO A 1 199 ? -7.324 16.125 -2.408 1 91.5 199 PRO A O 1
ATOM 1589 N N . ARG A 1 200 ? -9.516 16.281 -1.887 1 88.81 200 ARG A N 1
ATOM 1590 C CA . ARG A 1 200 ? -9.883 15.117 -2.674 1 88.81 200 ARG A CA 1
ATOM 1591 C C . ARG A 1 200 ? -10.172 15.492 -4.121 1 88.81 200 ARG A C 1
ATOM 1593 O O . ARG A 1 200 ? -10.133 14.641 -5.012 1 88.81 200 ARG A O 1
ATOM 1600 N N . GLU A 1 201 ? -10.453 16.734 -4.254 1 91.75 201 GLU A N 1
ATOM 1601 C CA . GLU A 1 201 ? -10.789 17.266 -5.57 1 91.75 201 GLU A CA 1
ATOM 1602 C C . GLU A 1 201 ? -10.469 18.75 -5.672 1 91.75 201 GLU A C 1
ATOM 1604 O O . GLU A 1 201 ? -10.641 19.5 -4.703 1 91.75 201 GLU A O 1
ATOM 1609 N N . VAL A 1 202 ? -9.922 19.141 -6.867 1 94.81 202 VAL A N 1
ATOM 1610 C CA . VAL A 1 202 ? -9.617 20.547 -7.125 1 94.81 202 VAL A CA 1
ATOM 1611 C C . VAL A 1 202 ? -10.484 21.062 -8.273 1 94.81 202 VAL A C 1
ATOM 1613 O O . VAL A 1 202 ? -10.664 20.375 -9.281 1 94.81 202 VAL A O 1
ATOM 1616 N N . VAL A 1 203 ? -11.055 22.25 -8.086 1 95 203 VAL A N 1
ATOM 1617 C CA . VAL A 1 203 ? -11.891 22.859 -9.109 1 95 203 VAL A CA 1
ATOM 1618 C C . VAL A 1 203 ? -11.195 24.094 -9.672 1 95 203 VAL A C 1
ATOM 1620 O O . VAL A 1 203 ? -10.789 24.984 -8.922 1 95 203 VAL A O 1
ATOM 1623 N N . LEU A 1 204 ? -11.078 24.141 -10.961 1 93.38 204 LEU A N 1
ATOM 1624 C CA . LEU A 1 204 ? -10.461 25.25 -11.664 1 93.38 204 LEU A CA 1
ATOM 1625 C C . LEU A 1 204 ? -11.453 25.906 -12.617 1 93.38 204 LEU A C 1
ATOM 1627 O O . LEU A 1 204 ? -12.531 25.359 -12.867 1 93.38 204 LEU A O 1
ATOM 1631 N N . ASP A 1 205 ? -11 27.031 -13.055 1 90.12 205 ASP A N 1
ATOM 1632 C CA . ASP A 1 205 ? -11.805 27.75 -14.039 1 90.12 205 ASP A CA 1
ATOM 1633 C C . ASP A 1 205 ? -11.898 26.969 -15.352 1 90.12 205 ASP A C 1
ATOM 1635 O O . ASP A 1 205 ? -10.906 26.375 -15.797 1 90.12 205 ASP A O 1
ATOM 1639 N N . SER A 1 206 ? -13.078 26.922 -15.945 1 88.38 206 SER A N 1
ATOM 1640 C CA . SER A 1 206 ? -13.32 26.156 -17.172 1 88.38 206 SER A CA 1
ATOM 1641 C C . SER A 1 206 ? -12.406 26.609 -18.297 1 88.38 206 SER A C 1
ATOM 1643 O O . SER A 1 206 ? -12.117 25.844 -19.219 1 88.38 206 SER A O 1
ATOM 1645 N N . SER A 1 207 ? -11.906 27.797 -18.25 1 84.19 207 SER A N 1
ATOM 1646 C CA . SER A 1 207 ? -11 28.312 -19.281 1 84.19 207 SER A CA 1
ATOM 1647 C C . SER A 1 207 ? -9.68 27.547 -19.297 1 84.19 207 SER A C 1
ATOM 1649 O O . SER A 1 207 ? -8.953 27.578 -20.297 1 84.19 207 SER A O 1
ATOM 1651 N N . LEU A 1 208 ? -9.453 26.875 -18.234 1 88.06 208 LEU A N 1
ATOM 1652 C CA . LEU A 1 208 ? -8.188 26.156 -18.125 1 88.06 208 LEU A CA 1
ATOM 1653 C C . LEU A 1 208 ? -8.336 24.703 -18.562 1 88.06 208 LEU A C 1
ATOM 1655 O O . LEU A 1 208 ? -7.355 23.953 -18.578 1 88.06 208 LEU A O 1
ATOM 1659 N N . ARG A 1 209 ? -9.508 24.312 -18.922 1 86.75 209 ARG A N 1
ATOM 1660 C CA . ARG A 1 209 ? -9.797 22.922 -19.281 1 86.75 209 ARG A CA 1
ATOM 1661 C C . ARG A 1 209 ? -8.977 22.484 -20.5 1 86.75 209 ARG A C 1
ATOM 1663 O O . ARG A 1 209 ? -8.438 21.375 -20.516 1 86.75 209 ARG A O 1
ATOM 1670 N N . ALA A 1 210 ? -8.922 23.297 -21.438 1 82.19 210 ALA A N 1
ATOM 1671 C CA . ALA A 1 210 ? -8.195 22.953 -22.656 1 82.19 210 ALA A CA 1
ATOM 1672 C C . ALA A 1 210 ? -6.707 22.766 -22.359 1 82.19 210 ALA A C 1
ATOM 1674 O O . ALA A 1 210 ? -6.094 21.812 -22.875 1 82.19 210 ALA A O 1
ATOM 1675 N N . ALA A 1 211 ? -6.203 23.641 -21.578 1 83.62 211 ALA A N 1
ATOM 1676 C CA . ALA A 1 211 ? -4.793 23.531 -21.219 1 83.62 211 ALA A CA 1
ATOM 1677 C C . ALA A 1 211 ? -4.523 22.266 -20.422 1 83.62 211 ALA A C 1
ATOM 1679 O O . ALA A 1 211 ? -3.49 21.609 -20.594 1 83.62 211 ALA A O 1
ATOM 1680 N N . TRP A 1 212 ? -5.414 21.938 -19.578 1 86.88 212 TRP A N 1
ATOM 1681 C CA . TRP A 1 212 ? -5.293 20.734 -18.766 1 86.88 212 TRP A CA 1
ATOM 1682 C C . TRP A 1 212 ? -5.301 19.484 -19.641 1 86.88 212 TRP A C 1
ATOM 1684 O O . TRP A 1 212 ? -4.465 18.594 -19.469 1 86.88 212 TRP A O 1
ATOM 1694 N N . ALA A 1 213 ? -6.223 19.422 -20.578 1 80.25 213 ALA A N 1
ATOM 1695 C CA . ALA A 1 213 ? -6.375 18.25 -21.438 1 80.25 213 ALA A CA 1
ATOM 1696 C C . ALA A 1 213 ? -5.184 18.109 -22.391 1 80.25 213 ALA A C 1
ATOM 1698 O O . ALA A 1 213 ? -4.734 17 -22.656 1 80.25 213 ALA A O 1
ATOM 1699 N N . ALA A 1 214 ? -4.703 19.203 -22.891 1 72.31 214 ALA A N 1
ATOM 1700 C CA . ALA A 1 214 ? -3.641 19.188 -23.891 1 72.31 214 ALA A CA 1
ATOM 1701 C C . ALA A 1 214 ? -2.281 18.938 -23.25 1 72.31 214 ALA A C 1
ATOM 1703 O O . ALA A 1 214 ? -1.34 18.5 -23.906 1 72.31 214 ALA A O 1
ATOM 1704 N N . GLY A 1 215 ? -2.271 19.078 -21.984 1 69.06 215 GLY A N 1
ATOM 1705 C CA . GLY A 1 215 ? -0.972 19 -21.344 1 69.06 215 GLY A CA 1
ATOM 1706 C C . GLY A 1 215 ? -0.017 20.094 -21.781 1 69.06 215 GLY A C 1
ATOM 1707 O O . GLY A 1 215 ? 1.202 19.938 -21.688 1 69.06 215 GLY A O 1
ATOM 1708 N N . THR A 1 216 ? -0.507 21.078 -22.578 1 62.72 216 THR A N 1
ATOM 1709 C CA . THR A 1 216 ? 0.319 22.094 -23.219 1 62.72 216 THR A CA 1
ATOM 1710 C C . THR A 1 216 ? 0.403 23.344 -22.359 1 62.72 216 THR A C 1
ATOM 1712 O O . THR A 1 216 ? -0.317 23.469 -21.359 1 62.72 216 THR A O 1
ATOM 1715 N N . THR A 1 217 ? 1.355 24.281 -22.688 1 67.12 217 THR A N 1
ATOM 1716 C CA . THR A 1 217 ? 1.63 25.531 -22 1 67.12 217 THR A CA 1
ATOM 1717 C C . THR A 1 217 ? 0.51 26.531 -22.25 1 67.12 217 THR A C 1
ATOM 1719 O O . THR A 1 217 ? 0.043 26.688 -23.375 1 67.12 217 THR A O 1
ATOM 1722 N N . SER A 1 218 ? -0.377 27.031 -21.281 1 66.44 218 SER A N 1
ATOM 1723 C CA . SER A 1 218 ? -1.467 28 -21.328 1 66.44 218 SER A CA 1
ATOM 1724 C C . SER A 1 218 ? -0.948 29.391 -21.625 1 66.44 218 SER A C 1
ATOM 1726 O O . SER A 1 218 ? -1.733 30.312 -21.875 1 66.44 218 SER A O 1
ATOM 1728 N N . GLY A 1 219 ? 0.434 29.609 -21.734 1 67 219 GLY A N 1
ATOM 1729 C CA . GLY A 1 219 ? 1.018 30.922 -21.938 1 67 219 GLY A CA 1
ATOM 1730 C C . GLY A 1 219 ? 1.386 31.625 -20.641 1 67 219 GLY A C 1
ATOM 1731 O O . GLY A 1 219 ? 2.111 32.625 -20.656 1 67 219 GLY A O 1
ATOM 1732 N N . SER A 1 220 ? 0.738 31.328 -19.562 1 78.19 220 SER A N 1
ATOM 1733 C CA . SER A 1 220 ? 1.098 31.844 -18.25 1 78.19 220 SER A CA 1
ATOM 1734 C C . SER A 1 220 ? 1.94 30.828 -17.469 1 78.19 220 SER A C 1
ATOM 1736 O O . SER A 1 220 ? 1.493 29.719 -17.203 1 78.19 220 SER A O 1
ATOM 1738 N N . ALA A 1 221 ? 3.041 31.344 -17.125 1 78 221 ALA A N 1
ATOM 1739 C CA . ALA A 1 221 ? 3.965 30.469 -16.438 1 78 221 ALA A CA 1
ATOM 1740 C C . ALA A 1 221 ? 3.371 29.984 -15.109 1 78 221 ALA A C 1
ATOM 1742 O O . ALA A 1 221 ? 3.588 28.844 -14.703 1 78 221 ALA A O 1
ATOM 1743 N N . ALA A 1 222 ? 2.598 30.891 -14.539 1 81.44 222 ALA A N 1
ATOM 1744 C CA . ALA A 1 222 ? 2 30.531 -13.25 1 81.44 222 ALA A CA 1
ATOM 1745 C C . ALA A 1 222 ? 0.949 29.438 -13.422 1 81.44 222 ALA A C 1
ATOM 1747 O O . ALA A 1 222 ? 0.885 28.5 -12.625 1 81.44 222 ALA A O 1
ATOM 1748 N N . VAL A 1 223 ? 0.211 29.531 -14.469 1 85.69 223 VAL A N 1
ATOM 1749 C CA . VAL A 1 223 ? -0.834 28.547 -14.75 1 85.69 223 VAL A CA 1
ATOM 1750 C C . VAL A 1 223 ? -0.201 27.203 -15.102 1 85.69 223 VAL A C 1
ATOM 1752 O O . VAL A 1 223 ? -0.628 26.172 -14.609 1 85.69 223 VAL A O 1
ATOM 1755 N N . ASP A 1 224 ? 0.745 27.312 -15.836 1 82.75 224 ASP A N 1
ATOM 1756 C CA . ASP A 1 224 ? 1.404 26.094 -16.266 1 82.75 224 ASP A CA 1
ATOM 1757 C C . ASP A 1 224 ? 2.027 25.359 -15.086 1 82.75 224 ASP A C 1
ATOM 1759 O O . ASP A 1 224 ? 1.97 24.125 -15.008 1 82.75 224 ASP A O 1
ATOM 1763 N N . SER A 1 225 ? 2.566 26.172 -14.203 1 80 225 SER A N 1
ATOM 1764 C CA . SER A 1 225 ? 3.168 25.578 -13.008 1 80 225 SER A CA 1
ATOM 1765 C C . SER A 1 225 ? 2.115 24.891 -12.141 1 80 225 SER A C 1
ATOM 1767 O O . SER A 1 225 ? 2.342 23.797 -11.625 1 80 225 SER A O 1
ATOM 1769 N N . LEU A 1 226 ? 1.045 25.516 -12.039 1 86.5 226 LEU A N 1
ATOM 1770 C CA . LEU A 1 226 ? -0.036 24.969 -11.234 1 86.5 226 LEU A CA 1
ATOM 1771 C C . LEU A 1 226 ? -0.562 23.656 -11.836 1 86.5 226 LEU A C 1
ATOM 1773 O O . LEU A 1 226 ? -0.714 22.672 -11.125 1 86.5 226 LEU A O 1
ATOM 1777 N N . LEU A 1 227 ? -0.8 23.688 -13.094 1 86.5 227 LEU A N 1
ATOM 1778 C CA . LEU A 1 227 ? -1.332 22.516 -13.766 1 86.5 227 LEU A CA 1
ATOM 1779 C C . LEU A 1 227 ? -0.352 21.344 -13.672 1 86.5 227 LEU A C 1
ATOM 1781 O O . LEU A 1 227 ? -0.759 20.203 -13.453 1 86.5 227 LEU A O 1
ATOM 1785 N N . SER A 1 228 ? 0.838 21.703 -13.82 1 77.69 228 SER A N 1
ATOM 1786 C CA . SER A 1 228 ? 1.856 20.656 -13.711 1 77.69 228 SER A CA 1
ATOM 1787 C C . SER A 1 228 ? 1.885 20.062 -12.312 1 77.69 228 SER A C 1
ATOM 1789 O O . SER A 1 228 ? 2.021 18.844 -12.156 1 77.69 228 SER A O 1
ATOM 1791 N N . LEU A 1 229 ? 1.752 20.906 -11.367 1 79 229 LEU A N 1
ATOM 1792 C CA . LEU A 1 229 ? 1.733 20.453 -9.984 1 79 229 LEU A CA 1
ATOM 1793 C C . LEU A 1 229 ? 0.565 19.5 -9.75 1 79 229 LEU A C 1
ATOM 1795 O O . LEU A 1 229 ? 0.741 18.422 -9.156 1 79 229 LEU A O 1
ATOM 1799 N N . LEU A 1 230 ? -0.558 19.875 -10.195 1 85.06 230 LEU A N 1
ATOM 1800 C CA . LEU A 1 230 ? -1.758 19.078 -9.969 1 85.06 230 LEU A CA 1
ATOM 1801 C C . LEU A 1 230 ? -1.653 17.719 -10.664 1 85.06 230 LEU A C 1
ATOM 1803 O O . LEU A 1 230 ? -2.121 16.703 -10.141 1 85.06 230 LEU A O 1
ATOM 1807 N N . ARG A 1 231 ? -1.061 17.688 -11.758 1 77.88 231 ARG A N 1
ATOM 1808 C CA . ARG A 1 231 ? -0.86 16.438 -12.484 1 77.88 231 ARG A CA 1
ATOM 1809 C C . ARG A 1 231 ? 0.053 15.5 -11.711 1 77.88 231 ARG A C 1
ATOM 1811 O O . ARG A 1 231 ? -0.216 14.297 -11.625 1 77.88 231 ARG A O 1
ATOM 1818 N N . VAL A 1 232 ? 0.983 16.125 -11.195 1 66.94 232 VAL A N 1
ATOM 1819 C CA . VAL A 1 232 ? 1.958 15.32 -10.461 1 66.94 232 VAL A CA 1
ATOM 1820 C C . VAL A 1 232 ? 1.319 14.766 -9.195 1 66.94 232 VAL A C 1
ATOM 1822 O O . VAL A 1 232 ? 1.583 13.617 -8.812 1 66.94 232 VAL A O 1
ATOM 1825 N N . LEU A 1 233 ? 0.555 15.586 -8.531 1 73.81 233 LEU A N 1
ATOM 1826 C CA . LEU A 1 233 ? -0.092 15.172 -7.289 1 73.81 233 LEU A CA 1
ATOM 1827 C C . LEU A 1 233 ? -1.173 14.133 -7.562 1 73.81 233 LEU A C 1
ATOM 1829 O O . LEU A 1 233 ? -1.571 13.391 -6.664 1 73.81 233 LEU A O 1
ATOM 1833 N N . GLY A 1 234 ? -1.647 14.086 -8.805 1 72.62 234 GLY A N 1
ATOM 1834 C CA . GLY A 1 234 ? -2.662 13.109 -9.188 1 72.62 234 GLY A CA 1
ATOM 1835 C C . GLY A 1 234 ? -4.016 13.383 -8.555 1 72.62 234 GLY A C 1
ATOM 1836 O O . GLY A 1 234 ? -4.773 12.453 -8.273 1 72.62 234 GLY A O 1
ATOM 1837 N N . VAL A 1 235 ? -4.305 14.531 -8.211 1 82.62 235 VAL A N 1
ATOM 1838 C CA . VAL A 1 235 ? -5.586 14.898 -7.617 1 82.62 235 VAL A CA 1
ATOM 1839 C C . VAL A 1 235 ? -6.645 15.023 -8.711 1 82.62 235 VAL A C 1
ATOM 1841 O O . VAL A 1 235 ? -6.34 15.406 -9.836 1 82.62 235 VAL A O 1
ATOM 1844 N N . HIS A 1 236 ? -7.871 14.688 -8.383 1 86.31 236 HIS A N 1
ATOM 1845 C CA . HIS A 1 236 ? -8.977 14.852 -9.312 1 86.31 236 HIS A CA 1
ATOM 1846 C C . HIS A 1 236 ? -9.258 16.328 -9.586 1 86.31 236 HIS A C 1
ATOM 1848 O O . HIS A 1 236 ? -9.422 17.109 -8.648 1 86.31 236 HIS A O 1
ATOM 1854 N N . VAL A 1 237 ? -9.195 16.688 -10.859 1 89.19 237 VAL A N 1
ATOM 1855 C CA . VAL A 1 237 ? -9.398 18.078 -11.211 1 89.19 237 VAL A CA 1
ATOM 1856 C C . VAL A 1 237 ? -10.711 18.234 -11.984 1 89.19 237 VAL A C 1
ATOM 1858 O O . VAL A 1 237 ? -10.953 17.5 -12.945 1 89.19 237 VAL A O 1
ATOM 1861 N N . SER A 1 238 ? -11.539 19.094 -11.516 1 89.62 238 SER A N 1
ATOM 1862 C CA . SER A 1 238 ? -12.789 19.453 -12.18 1 89.62 238 SER A CA 1
ATOM 1863 C C . SER A 1 238 ? -12.781 20.906 -12.617 1 89.62 238 SER A C 1
ATOM 1865 O O . SER A 1 238 ? -11.914 21.688 -12.195 1 89.62 238 SER A O 1
ATOM 1867 N N . PHE A 1 239 ? -13.703 21.188 -13.508 1 89 239 PHE A N 1
ATOM 1868 C CA . PHE A 1 239 ? -13.75 22.531 -14.055 1 89 239 PHE A CA 1
ATOM 1869 C C . PHE A 1 239 ? -15.148 23.125 -13.922 1 89 239 PHE A C 1
ATOM 1871 O O . PHE A 1 239 ? -16.141 22.422 -14.102 1 89 239 PHE A O 1
ATOM 1878 N N . ALA A 1 240 ? -15.172 24.328 -13.508 1 86.88 240 ALA A N 1
ATOM 1879 C CA . ALA A 1 240 ? -16.438 25.031 -13.359 1 86.88 240 ALA A CA 1
ATOM 1880 C C . ALA A 1 240 ? -16.359 26.438 -13.945 1 86.88 240 ALA A C 1
ATOM 1882 O O . ALA A 1 240 ? -15.273 27.016 -14.062 1 86.88 240 ALA A O 1
ATOM 1883 N N . ASP A 1 241 ? -17.5 26.875 -14.625 1 75.88 241 ASP A N 1
ATOM 1884 C CA . ASP A 1 241 ? -17.578 28.25 -15.125 1 75.88 241 ASP A CA 1
ATOM 1885 C C . ASP A 1 241 ? -17.891 29.234 -14 1 75.88 241 ASP A C 1
ATOM 1887 O O . ASP A 1 241 ? -18.922 29.109 -13.336 1 75.88 241 ASP A O 1
ATOM 1891 N N . PRO A 1 242 ? -16.938 29.984 -13.758 1 62.44 242 PRO A N 1
ATOM 1892 C CA . PRO A 1 242 ? -17.312 30.969 -12.727 1 62.44 242 PRO A CA 1
ATOM 1893 C C . PRO A 1 242 ? -18.453 31.875 -13.164 1 62.44 242 PRO A C 1
ATOM 1895 O O . PRO A 1 242 ? -18.484 32.312 -14.312 1 62.44 242 PRO A O 1
ATOM 1898 N N . MET A 1 243 ? -19.766 31.469 -13.375 1 54.56 243 MET A N 1
ATOM 1899 C CA . MET A 1 243 ? -20.828 32.375 -13.828 1 54.56 243 MET A CA 1
ATOM 1900 C C . MET A 1 243 ? -20.453 33.812 -13.578 1 54.56 243 MET A C 1
ATOM 1902 O O . MET A 1 243 ? -20.453 34.281 -12.438 1 54.56 243 MET A O 1
ATOM 1906 N N . ARG A 1 244 ? -19.688 34.406 -14.375 1 47.12 244 ARG A N 1
ATOM 1907 C CA . ARG A 1 244 ? -19.578 35.875 -14.289 1 47.12 244 ARG A CA 1
ATOM 1908 C C . ARG A 1 244 ? -20.953 36.531 -14.211 1 47.12 244 ARG A C 1
ATOM 1910 O O . ARG A 1 244 ? -21.672 36.562 -15.203 1 47.12 244 ARG A O 1
ATOM 1917 N N . GLU A 1 245 ? -21.844 36 -13.336 1 40.25 245 GLU A N 1
ATOM 1918 C CA . GLU A 1 245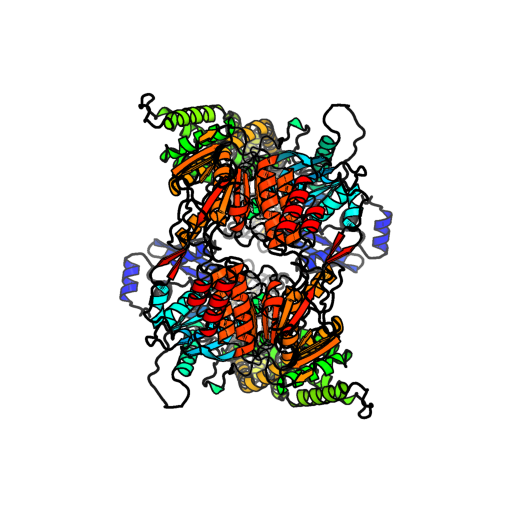 ? -23.016 36.844 -13.164 1 40.25 245 GLU A CA 1
ATOM 1919 C C . GLU A 1 245 ? -22.688 38.312 -13.414 1 40.25 245 GLU A C 1
ATOM 1921 O O . GLU A 1 245 ? -21.609 38.781 -13.039 1 40.25 245 GLU A O 1
ATOM 1926 N N . GLU A 1 246 ? -23.406 38.938 -14.367 1 35.88 246 GLU A N 1
ATOM 1927 C CA . GLU A 1 246 ? -23.438 40.375 -14.664 1 35.88 246 GLU A CA 1
ATOM 1928 C C . GLU A 1 246 ? -23.484 41.219 -13.391 1 35.88 246 GLU A C 1
ATOM 1930 O O . GLU A 1 246 ? -23.562 42.438 -13.445 1 35.88 246 GLU A O 1
ATOM 1935 N N . GLN A 1 247 ? -24.438 40.844 -12.406 1 34.72 247 GLN A N 1
ATOM 1936 C CA . GLN A 1 247 ? -24.969 41.938 -11.602 1 34.72 247 GLN A CA 1
ATOM 1937 C C . GLN A 1 247 ? -23.844 42.719 -10.938 1 34.72 247 GLN A C 1
ATOM 1939 O O . GLN A 1 247 ? -22.688 42.281 -10.953 1 34.72 247 GLN A O 1
ATOM 1944 N N . ALA A 1 248 ? -24.281 43.219 -9.492 1 33.47 248 ALA A N 1
ATOM 1945 C CA . ALA A 1 248 ? -24.172 44.5 -8.836 1 33.47 248 ALA A CA 1
ATOM 1946 C C . ALA A 1 248 ? -22.703 44.875 -8.594 1 33.47 248 ALA A C 1
ATOM 1948 O O . ALA A 1 248 ? -22.188 45.812 -9.172 1 33.47 248 ALA A O 1
ATOM 1949 N N . SER A 1 249 ? -22.562 45.094 -7.043 1 31.44 249 SER A N 1
ATOM 1950 C CA . SER A 1 249 ? -21.906 46.125 -6.234 1 31.44 249 SER A CA 1
ATOM 1951 C C . SER A 1 249 ? -20.391 45.938 -6.254 1 31.44 249 SER A C 1
ATOM 1953 O O . SER A 1 249 ? -19.891 44.812 -6.289 1 31.44 249 SER A O 1
ATOM 1955 N N . ALA A 1 250 ? -19.703 46.969 -6.477 1 34.34 250 ALA A N 1
ATOM 1956 C CA . ALA A 1 250 ? -18.391 47.625 -6.336 1 34.34 250 ALA A CA 1
ATOM 1957 C C . ALA A 1 250 ? -17.734 47.219 -5.02 1 34.34 250 ALA A C 1
ATOM 1959 O O . ALA A 1 250 ? -16.859 47.938 -4.523 1 34.34 250 ALA A O 1
ATOM 1960 N N . GLN A 1 251 ? -18.422 46.312 -4.168 1 33.12 251 GLN A N 1
ATOM 1961 C CA . GLN A 1 251 ? -17.734 46.375 -2.881 1 33.12 251 GLN A CA 1
ATOM 1962 C C . GLN A 1 251 ? -16.312 45.844 -2.986 1 33.12 251 GLN A C 1
ATOM 1964 O O . GLN A 1 251 ? -16.016 45.031 -3.857 1 33.12 251 GLN A O 1
ATOM 1969 N N . SER A 1 252 ? -15.32 46.219 -2.141 1 36.19 252 SER A N 1
ATOM 1970 C CA . SER A 1 252 ? -13.875 46.312 -1.971 1 36.19 252 SER A CA 1
ATOM 1971 C C . SER A 1 252 ? -13.219 44.938 -1.971 1 36.19 252 SER A C 1
ATOM 1973 O O . SER A 1 252 ? -12 44.844 -1.834 1 36.19 252 SER A O 1
ATOM 1975 N N . GLY A 1 253 ? -13.867 43.719 -1.554 1 44.31 253 GLY A N 1
ATOM 1976 C CA . GLY A 1 253 ? -12.852 42.688 -1.496 1 44.31 253 GLY A CA 1
ATOM 1977 C C . GLY A 1 253 ? -12.25 42.375 -2.852 1 44.31 253 GLY A C 1
ATOM 1978 O O . GLY A 1 253 ? -12.82 42.719 -3.889 1 44.31 253 GLY A O 1
ATOM 1979 N N . SER A 1 254 ? -10.961 41.844 -2.912 1 59.72 254 SER A N 1
ATOM 1980 C CA . SER A 1 254 ? -10.195 41.531 -4.121 1 59.72 254 SER A CA 1
ATOM 1981 C C . SER A 1 254 ? -10.977 40.625 -5.059 1 59.72 254 SER A C 1
ATOM 1983 O O . SER A 1 254 ? -11.719 39.75 -4.605 1 59.72 254 SER A O 1
ATOM 1985 N N . ASN A 1 255 ? -11.211 40.938 -6.332 1 76.44 255 ASN A N 1
ATOM 1986 C CA . ASN A 1 255 ? -11.82 40.281 -7.48 1 76.44 255 ASN A CA 1
ATOM 1987 C C . ASN A 1 255 ? -11.531 38.781 -7.496 1 76.44 255 ASN A C 1
ATOM 1989 O O . ASN A 1 255 ? -12.422 37.969 -7.762 1 76.44 255 ASN A O 1
ATOM 1993 N N . LEU A 1 256 ? -10.461 38.5 -6.812 1 82.88 256 LEU A N 1
ATOM 1994 C CA . LEU A 1 256 ? -10.078 37.094 -6.895 1 82.88 256 LEU A CA 1
ATOM 1995 C C . LEU A 1 256 ? -10.773 36.281 -5.812 1 82.88 256 LEU A C 1
ATOM 1997 O O . LEU A 1 256 ? -11.094 35.094 -6.027 1 82.88 256 LEU A O 1
ATOM 2001 N N . GLU A 1 257 ? -11.055 36.875 -4.664 1 87 257 GLU A N 1
ATOM 2002 C CA . GLU A 1 257 ? -11.75 36.188 -3.578 1 87 257 GLU A CA 1
ATOM 2003 C C . GLU A 1 257 ? -13.188 35.844 -3.969 1 87 257 GLU A C 1
ATOM 2005 O O . GLU A 1 257 ? -13.664 34.75 -3.723 1 87 257 GLU A O 1
ATOM 2010 N N . ARG A 1 258 ? -13.828 36.781 -4.547 1 86.5 258 ARG A N 1
ATOM 2011 C CA . ARG A 1 258 ? -15.195 36.531 -5.004 1 86.5 258 ARG A CA 1
ATOM 2012 C C . ARG A 1 258 ? -15.242 35.469 -6.09 1 86.5 258 ARG A C 1
ATOM 2014 O O . ARG A 1 258 ? -16.156 34.656 -6.125 1 86.5 258 ARG A O 1
ATOM 2021 N N . GLU A 1 259 ? -14.242 35.562 -6.828 1 87.56 259 GLU A N 1
ATOM 2022 C CA . GLU A 1 259 ? -14.195 34.625 -7.945 1 87.56 259 GLU A CA 1
ATOM 2023 C C . GLU A 1 259 ? -14.031 33.188 -7.457 1 87.56 259 GLU A C 1
ATOM 2025 O O . GLU A 1 259 ? -14.672 32.25 -7.977 1 87.56 259 GLU A O 1
ATOM 2030 N N . VAL A 1 260 ? -13.195 33.031 -6.508 1 91.62 260 VAL A N 1
ATOM 2031 C CA . VAL A 1 260 ? -12.922 31.656 -6.062 1 91.62 260 VAL A CA 1
ATOM 2032 C C . VAL A 1 260 ? -14.133 31.109 -5.316 1 91.62 260 VAL A C 1
ATOM 2034 O O . VAL A 1 260 ? -14.445 29.906 -5.418 1 91.62 260 VAL A O 1
ATOM 2037 N N . ILE A 1 261 ? -14.789 31.906 -4.602 1 90.75 261 ILE A N 1
ATOM 2038 C CA . ILE A 1 261 ? -16 31.5 -3.904 1 90.75 261 ILE A CA 1
ATOM 2039 C C . ILE A 1 261 ? -17.078 31.125 -4.918 1 90.75 261 ILE A C 1
ATOM 2041 O O . ILE A 1 261 ? -17.781 30.125 -4.754 1 90.75 261 ILE A O 1
ATOM 2045 N N . ALA A 1 262 ? -17.172 31.922 -5.941 1 88.94 262 ALA A N 1
ATOM 2046 C CA . ALA A 1 262 ? -18.141 31.641 -7 1 88.94 262 ALA A CA 1
ATOM 2047 C C . ALA A 1 262 ? -17.828 30.312 -7.688 1 88.94 262 ALA A C 1
ATOM 2049 O O . ALA A 1 262 ? -18.75 29.547 -8.008 1 88.94 262 ALA A O 1
ATOM 2050 N N . LEU A 1 263 ? -16.562 30.156 -7.891 1 91.25 263 LEU A N 1
ATOM 2051 C CA . LEU A 1 263 ? -16.141 28.906 -8.523 1 91.25 263 LEU A CA 1
ATOM 2052 C C . LEU A 1 263 ? -16.547 27.703 -7.688 1 91.25 263 LEU A C 1
ATOM 2054 O O . LEU A 1 263 ? -17.094 26.734 -8.219 1 91.25 263 LEU A O 1
ATOM 2058 N N . LEU A 1 264 ? -16.25 27.781 -6.426 1 92.12 264 LEU A N 1
ATOM 2059 C CA . LEU A 1 264 ? -16.625 26.703 -5.512 1 92.12 264 LEU A CA 1
ATOM 2060 C C . LEU A 1 264 ? -18.141 26.516 -5.496 1 92.12 264 LEU A C 1
ATOM 2062 O O . LEU A 1 264 ? -18.625 25.375 -5.602 1 92.12 264 LEU A O 1
ATOM 2066 N N . ARG A 1 265 ? -18.844 27.547 -5.449 1 89.5 265 ARG A N 1
ATOM 2067 C CA . ARG A 1 265 ? -20.297 27.516 -5.402 1 89.5 265 ARG A CA 1
ATOM 2068 C C . ARG A 1 265 ? -20.875 26.891 -6.664 1 89.5 265 ARG A C 1
ATOM 2070 O O . ARG A 1 265 ? -21.766 26.047 -6.59 1 89.5 265 ARG A O 1
ATOM 2077 N N . HIS A 1 266 ? -20.391 27.281 -7.715 1 89.44 266 HIS A N 1
ATOM 2078 C CA . HIS A 1 266 ? -20.906 26.781 -8.984 1 89.44 266 HIS A CA 1
ATOM 2079 C C . HIS A 1 266 ? -20.672 25.281 -9.125 1 89.44 266 HIS A C 1
ATOM 2081 O O . HIS A 1 266 ? -21.547 24.562 -9.625 1 89.44 266 HIS A O 1
ATOM 2087 N N . HIS A 1 267 ? -19.531 24.922 -8.758 1 91.06 267 HIS A N 1
ATOM 2088 C CA . HIS A 1 267 ? -19.25 23.5 -8.852 1 91.06 267 HIS A CA 1
ATOM 2089 C C . HIS A 1 267 ? -20.156 22.703 -7.926 1 91.06 267 HIS A C 1
ATOM 2091 O O . HIS A 1 267 ? -20.656 21.641 -8.305 1 91.06 267 HIS A O 1
ATOM 2097 N N . LEU A 1 268 ? -20.344 23.188 -6.793 1 89.88 268 LEU A N 1
ATOM 2098 C CA . LEU A 1 268 ? -21.203 22.5 -5.844 1 89.88 268 LEU A CA 1
ATOM 2099 C C . LEU A 1 268 ? -22.641 22.469 -6.348 1 89.88 268 LEU A C 1
ATOM 2101 O O . LEU A 1 268 ? -23.328 21.453 -6.223 1 89.88 268 LEU A O 1
ATOM 2105 N N . GLN A 1 269 ? -23.094 23.516 -6.871 1 87.31 269 GLN A N 1
ATOM 2106 C CA . GLN A 1 269 ? -24.438 23.578 -7.449 1 87.31 269 GLN A CA 1
ATOM 2107 C C . GLN A 1 269 ? -24.578 22.594 -8.602 1 87.31 269 GLN A C 1
ATOM 2109 O O . GLN A 1 269 ? -25.609 21.938 -8.75 1 87.31 269 GLN A O 1
ATOM 2114 N N . TYR A 1 270 ? -23.562 22.625 -9.312 1 85.44 270 TYR A N 1
ATOM 2115 C CA . TYR A 1 270 ? -23.531 21.719 -10.453 1 85.44 270 TYR A CA 1
ATOM 2116 C C . TYR A 1 270 ? -23.625 20.266 -9.992 1 85.44 270 TYR A C 1
ATOM 2118 O O . TYR A 1 270 ? -24.406 19.484 -10.531 1 85.44 270 TYR A O 1
ATOM 2126 N N . ALA A 1 271 ? -22.891 19.953 -9.047 1 87.19 271 ALA A N 1
ATOM 2127 C CA . ALA A 1 271 ? -22.75 18.562 -8.633 1 87.19 271 ALA A CA 1
ATOM 2128 C C . ALA A 1 271 ? -23.906 18.125 -7.738 1 87.19 271 ALA A C 1
ATOM 2130 O O . ALA A 1 271 ? -24.453 17.031 -7.895 1 87.19 271 ALA A O 1
ATOM 2131 N N . LEU A 1 272 ? -24.328 18.969 -6.82 1 85.69 272 LEU A N 1
ATOM 2132 C CA . LEU A 1 272 ? -25.281 18.547 -5.797 1 85.69 272 LEU A CA 1
ATOM 2133 C C . LEU A 1 272 ? -26.703 18.984 -6.168 1 85.69 272 LEU A C 1
ATOM 2135 O O . LEU A 1 272 ? -27.672 18.391 -5.695 1 85.69 272 LEU A O 1
ATOM 2139 N N . ARG A 1 273 ? -26.828 19.953 -6.914 1 83.31 273 ARG A N 1
ATOM 2140 C CA . ARG A 1 273 ? -28.109 20.391 -7.449 1 83.31 273 ARG A CA 1
ATOM 2141 C C . ARG A 1 273 ? -29.109 20.641 -6.332 1 83.31 273 ARG A C 1
ATOM 2143 O O . ARG A 1 273 ? -28.844 21.375 -5.387 1 83.31 273 ARG A O 1
ATOM 2150 N N . ASP A 1 274 ? -30.234 19.875 -6.266 1 75.06 274 ASP A N 1
ATOM 2151 C CA . ASP A 1 274 ? -31.281 20.109 -5.277 1 75.06 274 ASP A CA 1
ATOM 2152 C C . ASP A 1 274 ? -30.844 19.656 -3.887 1 75.06 274 ASP A C 1
ATOM 2154 O O . ASP A 1 274 ? -31.438 20.047 -2.885 1 75.06 274 ASP A O 1
ATOM 2158 N N . SER A 1 275 ? -29.766 19.047 -3.854 1 75.5 275 SER A N 1
ATOM 2159 C CA . SER A 1 275 ? -29.281 18.531 -2.58 1 75.5 275 SER A CA 1
ATOM 2160 C C . SER A 1 275 ? -28.156 19.406 -2.031 1 75.5 275 SER A C 1
ATOM 2162 O O . SER A 1 275 ? -27.5 19.047 -1.054 1 75.5 275 SER A O 1
ATOM 2164 N N . MET A 1 276 ? -28.016 20.516 -2.689 1 80.38 276 MET A N 1
ATOM 2165 C CA . MET A 1 276 ? -26.922 21.391 -2.246 1 80.38 276 MET A CA 1
ATOM 2166 C C . MET A 1 276 ? -27.25 22.031 -0.904 1 80.38 276 MET A C 1
ATOM 2168 O O . MET A 1 276 ? -28.281 22.703 -0.767 1 80.38 276 MET A O 1
ATOM 2172 N N . PRO A 1 277 ? -26.344 21.766 0.034 1 74.44 277 PRO A N 1
ATOM 2173 C CA . PRO A 1 277 ? -26.578 22.484 1.296 1 74.44 277 PRO A CA 1
ATOM 2174 C C . PRO A 1 277 ? -26.312 23.984 1.185 1 74.44 277 PRO A C 1
ATOM 2176 O O . PRO A 1 277 ? -25.656 24.422 0.236 1 74.44 277 PRO A O 1
ATOM 2179 N N . ALA A 1 278 ? -26.969 24.672 2.07 1 73.25 278 ALA A N 1
ATOM 2180 C CA . ALA A 1 278 ? -26.781 26.125 2.057 1 73.25 278 ALA A CA 1
ATOM 2181 C C . ALA A 1 278 ? -25.312 26.484 2.287 1 73.25 278 ALA A C 1
ATOM 2183 O O . ALA A 1 278 ? -24.672 25.969 3.201 1 73.25 278 ALA A O 1
ATOM 2184 N N . MET A 1 279 ? -24.75 27.156 1.362 1 80.38 279 MET A N 1
ATOM 2185 C CA . MET A 1 279 ? -23.406 27.703 1.462 1 80.38 279 MET A CA 1
ATOM 2186 C C . MET A 1 279 ? -23.453 29.172 1.898 1 80.38 279 MET A C 1
ATOM 2188 O O . MET A 1 279 ? -24.391 29.891 1.562 1 80.38 279 MET A O 1
ATOM 2192 N N . PRO A 1 280 ? -22.422 29.5 2.656 1 79.56 280 PRO A N 1
ATOM 2193 C CA . PRO A 1 280 ? -22.406 30.922 3.027 1 79.56 280 PRO A CA 1
ATOM 2194 C C . PRO A 1 280 ? -22.406 31.844 1.813 1 79.56 280 PRO A C 1
ATOM 2196 O O . PRO A 1 280 ? -21.781 31.547 0.794 1 79.56 280 PRO A O 1
ATOM 2199 N N . GLU A 1 281 ? -23.203 32.781 1.915 1 72.25 281 GLU A N 1
ATOM 2200 C CA . GLU A 1 281 ? -23.344 33.719 0.807 1 72.25 281 GLU A CA 1
ATOM 2201 C C . GLU A 1 281 ? -22.172 34.719 0.762 1 72.25 281 GLU A C 1
ATOM 2203 O O . GLU A 1 281 ? -21.734 35.094 -0.317 1 72.25 281 GLU A O 1
ATOM 2208 N N . HIS A 1 282 ? -21.688 35.031 2.021 1 77.19 282 HIS A N 1
ATOM 2209 C CA . HIS A 1 282 ? -20.672 36.062 2.094 1 77.19 282 HIS A CA 1
ATOM 2210 C C . HIS A 1 282 ? -19.344 35.5 2.59 1 77.19 282 HIS A C 1
ATOM 2212 O O . HIS A 1 282 ? -19.328 34.562 3.381 1 77.19 282 HIS A O 1
ATOM 2218 N N . ALA A 1 283 ? -18.281 36.125 2.09 1 78.06 283 ALA A N 1
ATOM 2219 C CA . ALA A 1 283 ? -16.922 35.688 2.424 1 78.06 283 ALA A CA 1
ATOM 2220 C C . ALA A 1 283 ? -16.688 35.719 3.93 1 78.06 283 ALA A C 1
ATOM 2222 O O . ALA A 1 283 ? -15.922 34.906 4.469 1 78.06 283 ALA A O 1
ATOM 2223 N N . ASN A 1 284 ? -17.406 36.594 4.574 1 76 284 ASN A N 1
ATOM 2224 C CA . ASN A 1 284 ? -17.203 36.781 6.008 1 76 284 ASN A CA 1
ATOM 2225 C C . ASN A 1 284 ? -17.703 35.594 6.809 1 76 284 ASN A C 1
ATOM 2227 O O . ASN A 1 284 ? -17.344 35.438 7.977 1 76 284 ASN A O 1
ATOM 2231 N N . GLU A 1 285 ? -18.453 34.812 6.105 1 79.88 285 GLU A N 1
ATOM 2232 C CA . GLU A 1 285 ? -19 33.625 6.789 1 79.88 285 GLU A CA 1
ATOM 2233 C C . GLU A 1 285 ? -18.078 32.438 6.656 1 79.88 285 GLU A C 1
ATOM 2235 O O . GLU A 1 285 ? -18.281 31.406 7.32 1 79.88 285 GLU A O 1
ATOM 2240 N N . PHE A 1 286 ? -17.094 32.656 5.844 1 85.94 286 PHE A N 1
ATOM 2241 C CA . PHE A 1 286 ? -16.094 31.609 5.691 1 85.94 286 PHE A CA 1
ATOM 2242 C C . PHE A 1 286 ? -15.055 31.672 6.805 1 85.94 286 PHE A C 1
ATOM 2244 O O . PHE A 1 286 ? -14.781 32.75 7.332 1 85.94 286 PHE A O 1
ATOM 2251 N N . ASN A 1 287 ? -14.656 30.562 7.168 1 85 287 ASN A N 1
ATOM 2252 C CA . ASN A 1 287 ? -13.492 30.562 8.055 1 85 287 ASN A CA 1
ATOM 2253 C C . ASN A 1 287 ? -12.234 31.031 7.332 1 85 287 ASN A C 1
ATOM 2255 O O . ASN A 1 287 ? -11.711 30.328 6.465 1 85 287 ASN A O 1
ATOM 2259 N N . ARG A 1 288 ? -11.828 32.125 7.711 1 86.69 288 ARG A N 1
ATOM 2260 C CA . ARG A 1 288 ? -10.656 32.688 7.051 1 86.69 288 ARG A CA 1
ATOM 2261 C C . ARG A 1 288 ? -9.367 32.156 7.66 1 86.69 288 ARG A C 1
ATOM 2263 O O . ARG A 1 288 ? -9.148 32.281 8.867 1 86.69 288 ARG A O 1
ATOM 2270 N N . GLU A 1 289 ? -8.641 31.609 6.82 1 85.5 289 GLU A N 1
ATOM 2271 C CA . GLU A 1 289 ? -7.32 31.141 7.23 1 85.5 289 GLU A CA 1
ATOM 2272 C C . GLU A 1 289 ? -6.234 32.125 6.836 1 85.5 289 GLU A C 1
ATOM 2274 O O . GLU A 1 289 ? -6.309 32.75 5.773 1 85.5 289 GLU A O 1
ATOM 2279 N N . SER A 1 290 ? -5.41 32.469 7.824 1 81.88 290 SER A N 1
ATOM 2280 C CA . SER A 1 290 ? -4.328 33.406 7.547 1 81.88 290 SER A CA 1
ATOM 2281 C C . SER A 1 290 ? -2.967 32.75 7.828 1 81.88 290 SER A C 1
ATOM 2283 O O . SER A 1 290 ? -2.838 31.922 8.719 1 81.88 290 SER A O 1
ATOM 2285 N N . SER A 1 291 ? -2.023 33.281 7.082 1 78.06 291 SER A N 1
ATOM 2286 C CA . SER A 1 291 ? -0.659 32.781 7.246 1 78.06 291 SER A CA 1
ATOM 2287 C C . SER A 1 291 ? -0.035 33.312 8.539 1 78.06 291 SER A C 1
ATOM 2289 O O . SER A 1 291 ? 0.917 32.719 9.055 1 78.06 291 SER A O 1
ATOM 2291 N N . SER A 1 292 ? -0.595 34.312 9.117 1 80.81 292 SER A N 1
ATOM 2292 C CA . SER A 1 292 ? -0.003 34.906 10.312 1 80.81 292 SER A CA 1
ATOM 2293 C C . SER A 1 292 ? -0.573 34.25 11.578 1 80.81 292 SER A C 1
ATOM 2295 O O . SER A 1 292 ? 0.072 34.281 12.633 1 80.81 292 SER A O 1
ATOM 2297 N N . SER A 1 293 ? -1.649 33.719 11.438 1 88.88 293 SER A N 1
ATOM 2298 C CA . SER A 1 293 ? -2.32 33.219 12.633 1 88.88 293 SER A CA 1
ATOM 2299 C C . SER A 1 293 ? -2.059 31.719 12.836 1 88.88 293 SER A C 1
ATOM 2301 O O . SER A 1 293 ? -2.443 31.156 13.859 1 88.88 293 SER A O 1
ATOM 2303 N N . GLN A 1 294 ? -1.346 31.234 11.875 1 92.12 294 GLN A N 1
ATOM 2304 C CA . GLN A 1 294 ? -1.067 29.812 11.953 1 92.12 294 GLN A CA 1
ATOM 2305 C C . GLN A 1 294 ? 0.388 29.516 11.602 1 92.12 294 GLN A C 1
ATOM 2307 O O . GLN A 1 294 ? 0.98 30.188 10.758 1 92.12 294 GLN A O 1
ATOM 2312 N N . MET A 1 295 ? 0.865 28.562 12.312 1 94.06 295 MET A N 1
ATOM 2313 C CA . MET A 1 295 ? 2.199 28.062 11.977 1 94.06 295 MET A CA 1
ATOM 2314 C C . MET A 1 295 ? 2.221 27.469 10.578 1 94.06 295 MET A C 1
ATOM 2316 O O . MET A 1 295 ? 1.397 26.609 10.25 1 94.06 295 MET A O 1
ATOM 2320 N N . GLN A 1 296 ? 3.109 27.969 9.766 1 92.06 296 GLN A N 1
ATOM 2321 C CA . GLN A 1 296 ? 3.238 27.422 8.422 1 92.06 296 GLN A CA 1
ATOM 2322 C C . GLN A 1 296 ? 4.227 26.266 8.398 1 92.06 296 GLN A C 1
ATOM 2324 O O . GLN A 1 296 ? 5.375 26.406 8.82 1 92.06 296 GLN A O 1
ATOM 2329 N N . ILE A 1 297 ? 3.719 25.156 7.926 1 90.75 297 ILE A N 1
ATOM 2330 C CA . ILE A 1 297 ? 4.551 23.984 7.77 1 90.75 297 ILE A CA 1
ATOM 2331 C C . ILE A 1 297 ? 4.578 23.562 6.301 1 90.75 297 ILE A C 1
ATOM 2333 O O . ILE A 1 297 ? 3.531 23.266 5.715 1 90.75 297 ILE A O 1
ATOM 2337 N N . ASP A 1 298 ? 5.66 23.516 5.723 1 87.12 298 ASP A N 1
ATOM 2338 C CA . ASP A 1 298 ? 5.73 23.219 4.293 1 87.12 298 ASP A CA 1
ATOM 2339 C C . ASP A 1 298 ? 5.492 21.734 4.023 1 87.12 298 ASP A C 1
ATOM 2341 O O . ASP A 1 298 ? 5.52 20.922 4.945 1 87.12 298 ASP A O 1
ATOM 2345 N N . ALA A 1 299 ? 5.305 21.453 2.795 1 83.12 299 ALA A N 1
ATOM 2346 C CA . ALA A 1 299 ? 4.941 20.109 2.365 1 83.12 299 ALA A CA 1
ATOM 2347 C C . ALA A 1 299 ? 6.02 19.094 2.752 1 83.12 299 ALA A C 1
ATOM 2349 O O . ALA A 1 299 ? 5.715 18.016 3.271 1 83.12 299 ALA A O 1
ATOM 2350 N N . ALA A 1 300 ? 7.215 19.406 2.523 1 81.12 300 ALA A N 1
ATOM 2351 C CA . ALA A 1 300 ? 8.32 18.5 2.832 1 81.12 300 ALA A CA 1
ATOM 2352 C C . ALA A 1 300 ? 8.375 18.188 4.324 1 81.12 300 ALA A C 1
ATOM 2354 O O . ALA A 1 300 ? 8.617 17.047 4.715 1 81.12 300 ALA A O 1
ATOM 2355 N N . THR A 1 301 ? 8.125 19.234 5.102 1 87.38 301 THR A N 1
ATOM 2356 C CA . THR A 1 301 ? 8.172 19.078 6.555 1 87.38 301 THR A CA 1
ATOM 2357 C C . THR A 1 301 ? 7.004 18.234 7.051 1 87.38 301 THR A C 1
ATOM 2359 O O . THR A 1 301 ? 7.176 17.391 7.93 1 87.38 301 THR A O 1
ATOM 2362 N N . LEU A 1 302 ? 5.855 18.484 6.52 1 86.94 302 LEU A N 1
ATOM 2363 C CA . LEU A 1 302 ? 4.688 17.688 6.898 1 86.94 302 LEU A CA 1
ATOM 2364 C C . LEU A 1 302 ? 4.934 16.203 6.641 1 86.94 302 LEU A C 1
ATOM 2366 O O . LEU A 1 302 ? 4.551 15.359 7.453 1 86.94 302 LEU A O 1
ATOM 2370 N N . HIS A 1 303 ? 5.566 15.867 5.621 1 78.88 303 HIS A N 1
ATOM 2371 C CA . HIS A 1 303 ? 5.891 14.492 5.273 1 78.88 303 HIS A CA 1
ATOM 2372 C C . HIS A 1 303 ? 6.996 13.938 6.168 1 78.88 303 HIS A C 1
ATOM 2374 O O . HIS A 1 303 ? 6.891 12.82 6.672 1 78.88 303 HIS A O 1
ATOM 2380 N N . ALA A 1 304 ? 7.973 14.734 6.297 1 78.62 304 ALA A N 1
ATOM 2381 C CA . ALA A 1 304 ? 9.141 14.297 7.062 1 78.62 304 ALA A CA 1
ATOM 2382 C C . ALA A 1 304 ? 8.766 14.008 8.516 1 78.62 304 ALA A C 1
ATOM 2384 O O . ALA A 1 304 ? 9.32 13.102 9.133 1 78.62 304 ALA A O 1
ATOM 2385 N N . LEU A 1 305 ? 7.809 14.844 9.008 1 81.94 305 LEU A N 1
ATOM 2386 C CA . LEU A 1 305 ? 7.402 14.688 10.406 1 81.94 305 LEU A CA 1
ATOM 2387 C C . LEU A 1 305 ? 6.227 13.727 10.523 1 81.94 305 LEU A C 1
ATOM 2389 O O . LEU A 1 305 ? 5.73 13.484 11.625 1 81.94 305 LEU A O 1
ATOM 2393 N N . GLU A 1 306 ? 5.738 13.195 9.438 1 76.88 306 GLU A N 1
ATOM 2394 C CA . GLU A 1 306 ? 4.648 12.219 9.383 1 76.88 306 GLU A CA 1
ATOM 2395 C C . GLU A 1 306 ? 3.398 12.75 10.078 1 76.88 306 GLU A C 1
ATOM 2397 O O . GLU A 1 306 ? 2.756 12.031 10.844 1 76.88 306 GLU A O 1
ATOM 2402 N N . ILE A 1 307 ? 3.25 14.008 9.961 1 75.69 307 ILE A N 1
ATOM 2403 C CA . ILE A 1 307 ? 2.033 14.609 10.484 1 75.69 307 ILE A CA 1
ATOM 2404 C C . ILE A 1 307 ? 0.85 14.266 9.586 1 75.69 307 ILE A C 1
ATOM 2406 O O . ILE A 1 307 ? -0.233 13.93 10.07 1 75.69 307 ILE A O 1
ATOM 2410 N N . ARG A 1 308 ? 1.062 14.344 8.281 1 66.44 308 ARG A N 1
ATOM 2411 C CA . ARG A 1 308 ? 0.059 13.953 7.297 1 66.44 308 ARG A CA 1
ATOM 2412 C C . ARG A 1 308 ? 0.648 13 6.266 1 66.44 308 ARG A C 1
ATOM 2414 O O . ARG A 1 308 ? 1.84 13.07 5.953 1 66.44 308 ARG A O 1
ATOM 2421 N N . HIS A 1 309 ? -0.061 11.898 6.027 1 53.34 309 HIS A N 1
ATOM 2422 C CA . HIS A 1 309 ? 0.404 11.008 4.969 1 53.34 309 HIS A CA 1
ATOM 2423 C C . HIS A 1 309 ? 0.504 11.742 3.637 1 53.34 309 HIS A C 1
ATOM 2425 O O . HIS A 1 309 ? -0.341 12.586 3.322 1 53.34 309 HIS A O 1
ATOM 2431 N N . ALA A 1 310 ? 1.677 11.922 3.25 1 44.97 310 ALA A N 1
ATOM 2432 C CA . ALA A 1 310 ? 1.929 12.664 2.016 1 44.97 310 ALA A CA 1
ATOM 2433 C C . ALA A 1 310 ? 1.191 12.031 0.838 1 44.97 310 ALA A C 1
ATOM 2435 O O . ALA A 1 310 ? 0.983 10.82 0.808 1 44.97 310 ALA A O 1
ATOM 2436 N N . LEU A 1 311 ? 0.446 12.82 0.016 1 41.84 311 LEU A N 1
ATOM 2437 C CA . LEU A 1 311 ? -0.062 12.461 -1.304 1 41.84 311 LEU A CA 1
ATOM 2438 C C . LEU A 1 311 ? 1.054 11.914 -2.186 1 41.84 311 LEU A C 1
ATOM 2440 O O . LEU A 1 311 ? 2.102 12.547 -2.338 1 41.84 311 LEU A O 1
ATOM 2444 N N . ARG A 1 312 ? 1.518 10.672 -2.078 1 41.72 312 ARG A N 1
ATOM 2445 C CA . ARG A 1 312 ? 2.547 10.141 -2.967 1 41.72 312 ARG A CA 1
ATOM 2446 C C . ARG A 1 312 ? 2.059 10.109 -4.41 1 41.72 312 ARG A C 1
ATOM 2448 O O . ARG A 1 312 ? 0.854 10.023 -4.66 1 41.72 312 ARG A O 1
ATOM 2455 N N . PRO A 1 313 ? 3.061 10.367 -5.348 1 36.47 313 PRO A N 1
ATOM 2456 C CA . PRO A 1 313 ? 2.756 10.25 -6.777 1 36.47 313 PRO A CA 1
ATOM 2457 C C . PRO A 1 313 ? 2.137 8.898 -7.137 1 36.47 313 PRO A C 1
ATOM 2459 O O . PRO A 1 313 ? 2.562 7.863 -6.625 1 36.47 313 PRO A O 1
ATOM 2462 N N . GLY A 1 314 ? 0.891 8.68 -8.031 1 37.31 314 GLY A N 1
ATOM 2463 C CA . GLY A 1 314 ? 0.159 7.527 -8.547 1 37.31 314 GLY A CA 1
ATOM 2464 C C . GLY A 1 314 ? -1.104 7.23 -7.758 1 37.31 314 GLY A C 1
ATOM 2465 O O . GLY A 1 314 ? -1.728 6.184 -7.949 1 37.31 314 GLY A O 1
ATOM 2466 N N . GLY A 1 315 ? -1.682 8.18 -7.031 1 36.41 315 GLY A N 1
ATOM 2467 C CA . GLY A 1 315 ? -2.951 8.219 -6.324 1 36.41 315 GLY A CA 1
ATOM 2468 C C . GLY A 1 315 ? -2.795 8.188 -4.816 1 36.41 315 GLY A C 1
ATOM 2469 O O . GLY A 1 315 ? -1.68 8.078 -4.305 1 36.41 315 GLY A O 1
ATOM 2470 N N . LEU A 1 316 ? -3.877 8.711 -4.102 1 32.75 316 LEU A N 1
ATOM 2471 C CA . LEU A 1 316 ? -3.938 8.617 -2.648 1 32.75 316 LEU A CA 1
ATOM 2472 C C . LEU A 1 316 ? -3.479 7.246 -2.17 1 32.75 316 LEU A C 1
ATOM 2474 O O . LEU A 1 316 ? -4.18 6.25 -2.367 1 32.75 316 LEU A O 1
ATOM 2478 N N . VAL A 1 317 ? -2.438 6.809 -2.613 1 31.69 317 VAL A N 1
ATOM 2479 C CA . VAL A 1 317 ? -2.154 5.516 -1.995 1 31.69 317 VAL A CA 1
ATOM 2480 C C . VAL A 1 317 ? -2.539 5.555 -0.518 1 31.69 317 VAL A C 1
ATOM 2482 O O . VAL A 1 317 ? -1.996 6.352 0.251 1 31.69 317 VAL A O 1
ATOM 2485 N N . ALA A 1 318 ? -3.748 5.375 -0.267 1 30.56 318 ALA A N 1
ATOM 2486 C CA . ALA A 1 318 ? -4.039 5.078 1.133 1 30.56 318 ALA A CA 1
ATOM 2487 C C . ALA A 1 318 ? -2.871 4.355 1.796 1 30.56 318 ALA A C 1
ATOM 2489 O O . ALA A 1 318 ? -2.402 3.33 1.297 1 30.56 318 ALA A O 1
ATOM 2490 N N . ALA A 1 319 ? -1.949 5.129 2.314 1 32.16 319 ALA A N 1
ATOM 2491 C CA . ALA A 1 319 ? -0.954 4.469 3.156 1 32.16 319 ALA A CA 1
ATOM 2492 C C . ALA A 1 319 ? -1.448 3.1 3.619 1 32.16 319 ALA A C 1
ATOM 2494 O O . ALA A 1 319 ? -2.639 2.92 3.887 1 32.16 319 ALA A O 1
ATOM 2495 N N . GLY A 1 320 ? -0.986 1.957 2.869 1 30.25 320 GLY A N 1
ATOM 2496 C CA . GLY A 1 320 ? -1.355 0.767 3.619 1 30.25 320 GLY A CA 1
ATOM 2497 C C . GLY A 1 320 ? -1.805 1.069 5.035 1 30.25 320 GLY A C 1
ATOM 2498 O O . GLY A 1 320 ? -1.643 2.191 5.52 1 30.25 320 GLY A O 1
ATOM 2499 N N . PRO A 1 321 ? -2.529 0.264 5.664 1 30.33 321 PRO A N 1
ATOM 2500 C CA . PRO A 1 321 ? -2.801 0.601 7.066 1 30.33 321 PRO A CA 1
ATOM 2501 C C . PRO A 1 321 ? -1.749 1.53 7.664 1 30.33 321 PRO A C 1
ATOM 2503 O O . PRO A 1 321 ? -0.581 1.482 7.27 1 30.33 321 PRO A O 1
ATOM 2506 N N . THR A 1 322 ? -2.158 2.773 8.031 1 34.06 322 THR A N 1
ATOM 2507 C CA . THR A 1 322 ? -1.447 3.762 8.836 1 34.06 322 THR A CA 1
ATOM 2508 C C . THR A 1 322 ? -0.232 3.135 9.516 1 34.06 322 THR A C 1
ATOM 2510 O O . THR A 1 322 ? -0.356 2.129 10.219 1 34.06 322 THR A O 1
ATOM 2513 N N . THR A 1 323 ? 0.797 3.088 8.828 1 36.56 323 THR A N 1
ATOM 2514 C CA . THR A 1 323 ? 1.906 2.797 9.727 1 36.56 323 THR A CA 1
ATOM 2515 C C . THR A 1 323 ? 1.629 3.35 11.117 1 36.56 323 THR A C 1
ATOM 2517 O O . THR A 1 323 ? 1.338 4.539 11.281 1 36.56 323 THR A O 1
ATOM 2520 N N . PRO A 1 324 ? 1.177 2.648 11.953 1 38.94 324 PRO A N 1
ATOM 2521 C CA . PRO A 1 324 ? 0.937 3.072 13.336 1 38.94 324 PRO A CA 1
ATOM 2522 C C . PRO A 1 324 ? 1.854 4.211 13.773 1 38.94 324 PRO A C 1
ATOM 2524 O O . PRO A 1 324 ? 1.652 4.801 14.836 1 38.94 324 PRO A O 1
ATOM 2527 N N . MET A 1 325 ? 2.814 4.508 12.938 1 40.44 325 MET A N 1
ATOM 2528 C CA . MET A 1 325 ? 3.793 5.414 13.531 1 40.44 325 MET A CA 1
ATOM 2529 C C . MET A 1 325 ? 3.496 6.859 13.148 1 40.44 325 MET A C 1
ATOM 2531 O O . MET A 1 325 ? 4.234 7.77 13.523 1 40.44 325 MET A O 1
ATOM 2535 N N . SER A 1 326 ? 2.449 7.102 12.344 1 51.5 326 SER A N 1
ATOM 2536 C CA . SER A 1 326 ? 2.232 8.516 12.055 1 51.5 326 SER A CA 1
ATOM 2537 C C . SER A 1 326 ? 1.727 9.258 13.281 1 51.5 326 SER A C 1
ATOM 2539 O O . SER A 1 326 ? 1.064 8.68 14.141 1 51.5 326 SER A O 1
ATOM 2541 N N . LEU A 1 327 ? 2.277 10.445 13.539 1 50.56 327 LEU A N 1
ATOM 2542 C CA . LEU A 1 327 ? 1.899 11.281 14.672 1 50.56 327 LEU A CA 1
ATOM 2543 C C . LEU A 1 327 ? 0.383 11.359 14.805 1 50.56 327 LEU A C 1
ATOM 2545 O O . LEU A 1 327 ? -0.144 11.375 15.922 1 50.56 327 LEU A O 1
ATOM 2549 N N . SER A 1 328 ? -0.325 11.406 13.57 1 50.38 328 SER A N 1
ATOM 2550 C CA . SER A 1 328 ? -1.774 11.562 13.648 1 50.38 328 SER A CA 1
ATOM 2551 C C . SER A 1 328 ? -2.457 10.227 13.938 1 50.38 328 SER A C 1
ATOM 2553 O O . SER A 1 328 ? -3.576 10.203 14.453 1 50.38 328 SER A O 1
ATOM 2555 N N . GLY A 1 329 ? -1.935 9.047 13.5 1 53.94 329 GLY A N 1
ATOM 2556 C CA . GLY A 1 329 ? -2.539 7.746 13.75 1 53.94 329 GLY A CA 1
ATOM 2557 C C . GLY A 1 329 ? -2.07 7.113 15.047 1 53.94 329 GLY A C 1
ATOM 2558 O O . GLY A 1 329 ? -2.762 6.266 15.617 1 53.94 329 GLY A O 1
ATOM 2559 N N . SER A 1 330 ? -0.924 7.602 15.648 1 65.06 330 SER A N 1
ATOM 2560 C CA . SER A 1 330 ? -0.245 6.781 16.641 1 65.06 330 SER A CA 1
ATOM 2561 C C . SER A 1 330 ? -0.569 7.242 18.062 1 65.06 330 SER A C 1
ATOM 2563 O O . SER A 1 330 ? -1.551 7.957 18.281 1 65.06 330 SER A O 1
ATOM 2565 N N . PRO A 1 331 ? 0.315 7.668 18.953 1 66.12 331 PRO A N 1
ATOM 2566 C CA . PRO A 1 331 ? 0.196 7.824 20.406 1 66.12 331 PRO A CA 1
ATOM 2567 C C . PRO A 1 331 ? -0.628 9.047 20.797 1 66.12 331 PRO A C 1
ATOM 2569 O O . PRO A 1 331 ? -1.219 9.078 21.891 1 66.12 331 PRO A O 1
ATOM 2572 N N . LEU A 1 332 ? -0.872 10 19.812 1 78.88 332 LEU A N 1
ATOM 2573 C CA . LEU A 1 332 ? -1.551 11.242 20.172 1 78.88 332 LEU A CA 1
ATOM 2574 C C . LEU A 1 332 ? -3.004 11.219 19.703 1 78.88 332 LEU A C 1
ATOM 2576 O O . LEU A 1 332 ? -3.807 12.055 20.125 1 78.88 332 LEU A O 1
ATOM 2580 N N . SER A 1 333 ? -3.309 10.266 18.906 1 83.44 333 SER A N 1
ATOM 2581 C CA . SER A 1 333 ? -4.676 10.188 18.406 1 83.44 333 SER A CA 1
ATOM 2582 C C . SER A 1 333 ? -5.609 9.562 19.438 1 83.44 333 SER A C 1
ATOM 2584 O O . SER A 1 333 ? -5.996 8.398 19.312 1 83.44 333 SER A O 1
ATOM 2586 N N . ARG A 1 334 ? -6.023 10.422 20.391 1 89.94 334 ARG A N 1
ATOM 2587 C CA . ARG A 1 334 ? -6.828 9.922 21.5 1 89.94 334 ARG A CA 1
ATOM 2588 C C . ARG A 1 334 ? -8.234 10.508 21.469 1 89.94 334 ARG A C 1
ATOM 2590 O O . ARG A 1 334 ? -9.023 10.305 22.391 1 89.94 334 ARG A O 1
ATOM 2597 N N . THR A 1 335 ? -8.523 11.258 20.469 1 92.88 335 THR A N 1
ATOM 2598 C CA . THR A 1 335 ? -9.898 11.727 20.312 1 92.88 335 THR A CA 1
ATOM 2599 C C . THR A 1 335 ? -10.852 10.562 20.094 1 92.88 335 THR A C 1
ATOM 2601 O O . THR A 1 335 ? -10.453 9.523 19.578 1 92.88 335 THR A O 1
ATOM 2604 N N . VAL A 1 336 ? -12.07 10.727 20.484 1 93.62 336 VAL A N 1
ATOM 2605 C CA . VAL A 1 336 ? -12.953 9.562 20.484 1 93.62 336 VAL A CA 1
ATOM 2606 C C . VAL A 1 336 ? -14.109 9.797 19.516 1 93.62 336 VAL A C 1
ATOM 2608 O O . VAL A 1 336 ? -14.891 8.875 19.25 1 93.62 336 VAL A O 1
ATOM 2611 N N . THR A 1 337 ? -14.281 11.031 19.016 1 93.75 337 THR A N 1
ATOM 2612 C CA . THR A 1 337 ? -15.32 11.32 18.031 1 93.75 337 THR A CA 1
ATOM 2613 C C . THR A 1 337 ? -14.703 11.57 16.656 1 93.75 337 THR A C 1
ATOM 2615 O O . THR A 1 337 ? -13.531 11.93 16.547 1 93.75 337 THR A O 1
ATOM 2618 N N . ASP A 1 338 ? -15.562 11.43 15.633 1 89.25 338 ASP A N 1
ATOM 2619 C CA . ASP A 1 338 ? -15.094 11.688 14.273 1 89.25 338 ASP A CA 1
ATOM 2620 C C . ASP A 1 338 ? -14.711 13.156 14.094 1 89.25 338 ASP A C 1
ATOM 2622 O O . ASP A 1 338 ? -13.664 13.461 13.531 1 89.25 338 ASP A O 1
ATOM 2626 N N . SER A 1 339 ? -15.578 13.977 14.562 1 93.31 339 SER A N 1
ATOM 2627 C CA . SER A 1 339 ? -15.312 15.406 14.438 1 93.31 339 SER A CA 1
ATOM 2628 C C . SER A 1 339 ? -14.094 15.812 15.25 1 93.31 339 SER A C 1
ATOM 2630 O O . SER A 1 339 ? -13.32 16.688 14.836 1 93.31 339 SER A O 1
ATOM 2632 N N . GLY A 1 340 ? -13.914 15.211 16.359 1 93.38 340 GLY A N 1
ATOM 2633 C CA . GLY A 1 340 ? -12.719 15.453 17.156 1 93.38 340 GLY A CA 1
ATOM 2634 C C . GLY A 1 340 ? -11.445 15.031 16.453 1 93.38 340 GLY A C 1
ATOM 2635 O O . GLY A 1 340 ? -10.422 15.719 16.547 1 93.38 340 GLY A O 1
ATOM 2636 N N . HIS A 1 341 ? -11.531 14 15.781 1 91.25 341 HIS A N 1
ATOM 2637 C CA . HIS A 1 341 ? -10.383 13.516 15.016 1 91.25 341 HIS A CA 1
ATOM 2638 C C . HIS A 1 341 ? -10.016 14.492 13.906 1 91.25 341 HIS A C 1
ATOM 2640 O O . HIS A 1 341 ? -8.828 14.75 13.664 1 91.25 341 HIS A O 1
ATOM 2646 N N . ARG A 1 342 ? -10.992 15.016 13.25 1 89.88 342 ARG A N 1
ATOM 2647 C CA . ARG A 1 342 ? -10.75 15.992 12.195 1 89.88 342 ARG A CA 1
ATOM 2648 C C . ARG A 1 342 ? -10.109 17.25 12.75 1 89.88 342 ARG A C 1
ATOM 2650 O O . ARG A 1 342 ? -9.195 17.828 12.141 1 89.88 342 ARG A O 1
ATOM 2657 N N . LEU A 1 343 ? -10.57 17.641 13.898 1 92.94 343 LEU A N 1
ATOM 2658 C CA . LEU A 1 343 ? -9.992 18.812 14.531 1 92.94 343 LEU A CA 1
ATOM 2659 C C . LEU A 1 343 ? -8.531 18.562 14.914 1 92.94 343 LEU A C 1
ATOM 2661 O O . LEU A 1 343 ? -7.688 19.453 14.766 1 92.94 343 LEU A O 1
ATOM 2665 N N . LEU A 1 344 ? -8.289 17.422 15.422 1 93.12 344 LEU A N 1
ATOM 2666 C CA . LEU A 1 344 ? -6.922 17.047 15.773 1 93.12 344 LEU A CA 1
ATOM 2667 C C . LEU A 1 344 ? -5.996 17.188 14.57 1 93.12 344 LEU A C 1
ATOM 2669 O O . LEU A 1 344 ? -4.938 17.797 14.664 1 93.12 344 LEU A O 1
ATOM 2673 N N . LYS A 1 345 ? -6.363 16.656 13.461 1 88.75 345 LYS A N 1
ATOM 2674 C CA . LYS A 1 345 ? -5.551 16.703 12.25 1 88.75 345 LYS A CA 1
ATOM 2675 C C . LYS A 1 345 ? -5.324 18.125 11.789 1 88.75 345 LYS A C 1
ATOM 2677 O O . LYS A 1 345 ? -4.207 18.5 11.422 1 88.75 345 LYS A O 1
ATOM 2682 N N . ARG A 1 346 ? -6.348 18.922 11.859 1 89.44 346 ARG A N 1
ATOM 2683 C CA . ARG A 1 346 ? -6.238 20.328 11.453 1 89.44 346 ARG A CA 1
ATOM 2684 C C . ARG A 1 346 ? -5.324 21.094 12.391 1 89.44 346 ARG A C 1
ATOM 2686 O O . ARG A 1 346 ? -4.531 21.938 11.953 1 89.44 346 ARG A O 1
ATOM 2693 N N . THR A 1 347 ? -5.484 20.781 13.625 1 92.44 347 THR A N 1
ATOM 2694 C CA . THR A 1 347 ? -4.711 21.5 14.633 1 92.44 347 THR A CA 1
ATOM 2695 C C . THR A 1 347 ? -3.225 21.172 14.508 1 92.44 347 THR A C 1
ATOM 2697 O O . THR A 1 347 ? -2.375 22.047 14.641 1 92.44 347 THR A O 1
ATOM 2700 N N . LEU A 1 348 ? -2.9 19.984 14.203 1 91.62 348 LEU A N 1
ATOM 2701 C CA . LEU A 1 348 ? -1.508 19.562 14.109 1 91.62 348 LEU A CA 1
ATOM 2702 C C . LEU A 1 348 ? -0.889 20.031 12.797 1 91.62 348 LEU A C 1
ATOM 2704 O O . LEU A 1 348 ? 0.316 20.281 12.727 1 91.62 348 LEU A O 1
ATOM 2708 N N . SER A 1 349 ? -1.672 20.172 11.781 1 90.5 349 SER A N 1
ATOM 2709 C CA . SER A 1 349 ? -1.153 20.578 10.484 1 90.5 349 SER A CA 1
ATOM 2710 C C . SER A 1 349 ? -1 22.094 10.391 1 90.5 349 SER A C 1
ATOM 2712 O O . SER A 1 349 ? -0.262 22.594 9.539 1 90.5 349 SER A O 1
ATOM 2714 N N . ALA A 1 350 ? -1.728 22.797 11.242 1 91.5 350 ALA A N 1
ATOM 2715 C CA . ALA A 1 350 ? -1.664 24.25 11.258 1 91.5 350 ALA A CA 1
ATOM 2716 C C . ALA A 1 350 ? -1.911 24.797 12.664 1 91.5 350 ALA A C 1
ATOM 2718 O O . ALA A 1 350 ? -2.9 25.5 12.898 1 91.5 350 ALA A O 1
ATOM 2719 N N . PRO A 1 351 ? -0.965 24.641 13.539 1 94.88 351 PRO A N 1
ATOM 2720 C CA . PRO A 1 351 ? -1.142 25.156 14.898 1 94.88 351 PRO A CA 1
ATOM 2721 C C . PRO A 1 351 ? -1.241 26.672 14.953 1 94.88 351 PRO A C 1
ATOM 2723 O O . PRO A 1 351 ? -0.692 27.359 14.086 1 94.88 351 PRO A O 1
ATOM 2726 N N . SER A 1 352 ? -1.897 27.172 15.945 1 95.31 352 SER A N 1
ATOM 2727 C CA . SER A 1 352 ? -2.082 28.609 16.109 1 95.31 352 SER A CA 1
ATOM 2728 C C . SER A 1 352 ? -0.785 29.281 16.531 1 95.31 352 SER A C 1
ATOM 2730 O O . SER A 1 352 ? 0.058 28.672 17.188 1 95.31 352 SER A O 1
ATOM 2732 N N . THR A 1 353 ? -0.66 30.578 16.141 1 96 353 THR A N 1
ATOM 2733 C CA . THR A 1 353 ? 0.461 31.375 16.625 1 96 353 THR A CA 1
ATOM 2734 C C . THR A 1 353 ? 0.005 32.375 17.688 1 96 353 THR A C 1
ATOM 2736 O O . THR A 1 353 ? 0.805 33.156 18.203 1 96 353 THR A O 1
ATOM 2739 N N . SER A 1 354 ? -1.289 32.25 18.047 1 95.5 354 SER A N 1
ATOM 2740 C CA . SER A 1 354 ? -1.834 33.125 19.094 1 95.5 354 SER A CA 1
ATOM 2741 C C . SER A 1 354 ? -1.606 32.531 20.469 1 95.5 354 SER A C 1
ATOM 2743 O O . SER A 1 354 ? -2.164 31.484 20.812 1 95.5 354 SER A O 1
ATOM 2745 N N . LEU A 1 355 ? -0.88 33.281 21.266 1 96.56 355 LEU A N 1
ATOM 2746 C CA . LEU A 1 355 ? -0.583 32.844 22.609 1 96.56 355 LEU A CA 1
ATOM 2747 C C . LEU A 1 355 ? -1.862 32.656 23.422 1 96.56 355 LEU A C 1
ATOM 2749 O O . LEU A 1 355 ? -1.96 31.75 24.25 1 96.56 355 LEU A O 1
ATOM 2753 N N . THR A 1 356 ? -2.785 33.469 23.125 1 95.5 356 THR A N 1
ATOM 2754 C CA . THR A 1 356 ? -4.051 33.406 23.844 1 95.5 356 THR A CA 1
ATOM 2755 C C . THR A 1 356 ? -4.781 32.125 23.547 1 95.5 356 THR A C 1
ATOM 2757 O O . THR A 1 356 ? -5.238 31.438 24.469 1 95.5 356 THR A O 1
ATOM 2760 N N . LEU A 1 357 ? -4.848 31.766 22.328 1 94.75 357 LEU A N 1
ATOM 2761 C CA . LEU A 1 357 ? -5.543 30.547 21.922 1 94.75 357 LEU A CA 1
ATOM 2762 C C . LEU A 1 357 ? -4.801 29.312 22.406 1 94.75 357 LEU A C 1
ATOM 2764 O O . LEU A 1 357 ? -5.422 28.359 22.891 1 94.75 357 LEU A O 1
ATOM 2768 N N . ILE A 1 358 ? -3.506 29.328 22.328 1 96.88 358 ILE A N 1
ATOM 2769 C CA . ILE A 1 358 ? -2.678 28.203 22.734 1 96.88 358 ILE A CA 1
ATOM 2770 C C . ILE A 1 358 ? -2.832 27.953 24.234 1 96.88 358 ILE A C 1
ATOM 2772 O O . ILE A 1 358 ? -3.107 26.844 24.656 1 96.88 358 ILE A O 1
ATOM 2776 N N . ASN A 1 359 ? -2.756 29.016 24.969 1 96.44 359 ASN A N 1
ATOM 2777 C CA . ASN A 1 359 ? -2.818 28.891 26.406 1 96.44 359 ASN A CA 1
ATOM 2778 C C . ASN A 1 359 ? -4.227 28.531 26.891 1 96.44 359 ASN A C 1
ATOM 2780 O O . ASN A 1 359 ? -4.391 27.844 27.891 1 96.44 359 ASN A O 1
ATOM 2784 N N . SER A 1 360 ? -5.172 29.047 26.188 1 96.12 360 SER A N 1
ATOM 2785 C CA . SER A 1 360 ? -6.539 28.656 26.5 1 96.12 360 SER A CA 1
ATOM 2786 C C . SER A 1 360 ? -6.727 27.141 26.422 1 96.12 360 SER A C 1
ATOM 2788 O O . SER A 1 360 ? -7.324 26.531 27.297 1 96.12 360 SER A O 1
ATOM 2790 N N . ARG A 1 361 ? -6.207 26.578 25.406 1 96.88 361 ARG A N 1
ATOM 2791 C CA . ARG A 1 361 ? -6.312 25.125 25.25 1 96.88 361 ARG A CA 1
ATOM 2792 C C . ARG A 1 361 ? -5.453 24.391 26.281 1 96.88 361 ARG A C 1
ATOM 2794 O O . ARG A 1 361 ? -5.887 23.406 26.859 1 96.88 361 ARG A O 1
ATOM 2801 N N . LEU A 1 362 ? -4.25 24.906 26.469 1 97.44 362 LEU A N 1
ATOM 2802 C CA . LEU A 1 362 ? -3.367 24.297 27.453 1 97.44 362 LEU A CA 1
ATOM 2803 C C . LEU A 1 362 ? -4.031 24.266 28.828 1 97.44 362 LEU A C 1
ATOM 2805 O O . LEU A 1 362 ? -3.893 23.281 29.562 1 97.44 362 LEU A O 1
ATOM 2809 N N . SER A 1 363 ? -4.73 25.297 29.141 1 96.81 363 SER A N 1
ATOM 2810 C CA . SER A 1 363 ? -5.441 25.359 30.406 1 96.81 363 SER A CA 1
ATOM 2811 C C . SER A 1 363 ? -6.539 24.312 30.484 1 96.81 363 SER A C 1
ATOM 2813 O O . SER A 1 363 ? -6.773 23.719 31.547 1 96.81 363 SER A O 1
ATOM 2815 N N . LEU A 1 364 ? -7.176 24.141 29.422 1 97.12 364 LEU A N 1
ATOM 2816 C CA . LEU A 1 364 ? -8.227 23.125 29.391 1 97.12 364 LEU A CA 1
ATOM 2817 C C . LEU A 1 364 ? -7.629 21.719 29.516 1 97.12 364 LEU A C 1
ATOM 2819 O O . LEU A 1 364 ? -8.18 20.875 30.234 1 97.12 364 LEU A O 1
ATOM 2823 N N . VAL A 1 365 ? -6.555 21.469 28.844 1 97.5 365 VAL A N 1
ATOM 2824 C CA . VAL A 1 365 ? -5.859 20.188 28.953 1 97.5 365 VAL A CA 1
ATOM 2825 C C . VAL A 1 365 ? -5.414 19.969 30.391 1 97.5 365 VAL A C 1
ATOM 2827 O O . VAL A 1 365 ? -5.602 18.875 30.938 1 97.5 365 VAL A O 1
ATOM 2830 N N . ALA A 1 366 ? -4.867 21.016 30.953 1 96.62 366 ALA A N 1
ATOM 2831 C CA . ALA A 1 366 ? -4.438 20.938 32.344 1 96.62 366 ALA A CA 1
ATOM 2832 C C . ALA A 1 366 ? -5.613 20.594 33.281 1 96.62 366 ALA A C 1
ATOM 2834 O O . ALA A 1 366 ? -5.469 19.797 34.188 1 96.62 366 ALA A O 1
ATOM 2835 N N . ALA A 1 367 ? -6.711 21.172 33.031 1 96.25 367 ALA A N 1
ATOM 2836 C CA . ALA A 1 367 ? -7.914 20.906 33.812 1 96.25 367 ALA A CA 1
ATOM 2837 C C . ALA A 1 367 ? -8.289 19.422 33.75 1 96.25 367 ALA A C 1
ATOM 2839 O O . ALA A 1 367 ? -8.695 18.844 34.781 1 96.25 367 ALA A O 1
ATOM 2840 N N . PHE A 1 368 ? -8.148 18.859 32.594 1 96.88 368 PHE A N 1
ATOM 2841 C CA . PHE A 1 368 ? -8.539 17.469 32.406 1 96.88 368 PHE A CA 1
ATOM 2842 C C . PHE A 1 368 ? -7.457 16.531 32.938 1 96.88 368 PHE A C 1
ATOM 2844 O O . PHE A 1 368 ? -7.754 15.406 33.375 1 96.88 368 PHE A O 1
ATOM 2851 N N . VAL A 1 369 ? -6.23 16.938 32.844 1 96 369 VAL A N 1
ATOM 2852 C CA . VAL A 1 369 ? -5.148 16.141 33.406 1 96 369 VAL A CA 1
ATOM 2853 C C . VAL A 1 369 ? -5.316 16.031 34.906 1 96 369 VAL A C 1
ATOM 2855 O O . VAL A 1 369 ? -5.152 14.953 35.469 1 96 369 VAL A O 1
ATOM 2858 N N . ASP A 1 370 ? -5.742 17.094 35.531 1 93.81 370 ASP A N 1
ATOM 2859 C CA . ASP A 1 370 ? -5.812 17.203 36.969 1 93.81 370 ASP A CA 1
ATOM 2860 C C . ASP A 1 370 ? -7.047 16.484 37.531 1 93.81 370 ASP A C 1
ATOM 2862 O O . ASP A 1 370 ? -7.105 16.156 38.719 1 93.81 370 ASP A O 1
ATOM 2866 N N . ARG A 1 371 ? -7.98 16.281 36.688 1 94.12 371 ARG A N 1
ATOM 2867 C CA . ARG A 1 371 ? -9.258 15.719 37.094 1 94.12 371 ARG A CA 1
ATOM 2868 C C . ARG A 1 371 ? -9.562 14.422 36.344 1 94.12 371 ARG A C 1
ATOM 2870 O O . ARG A 1 371 ? -10.438 14.398 35.469 1 94.12 371 ARG A O 1
ATOM 2877 N N . GLU A 1 372 ? -9.016 13.391 36.812 1 94.5 372 GLU A N 1
ATOM 2878 C CA . GLU A 1 372 ? -9.07 12.102 36.125 1 94.5 372 GLU A CA 1
ATOM 2879 C C . GLU A 1 372 ? -10.508 11.594 36.031 1 94.5 372 GLU A C 1
ATOM 2881 O O . GLU A 1 372 ? -10.945 11.164 34.938 1 94.5 372 GLU A O 1
ATOM 2886 N N . PRO A 1 373 ? -11.312 11.656 37.062 1 94.5 373 PRO A N 1
ATOM 2887 C CA . PRO A 1 373 ? -12.68 11.148 36.938 1 94.5 373 PRO A CA 1
ATOM 2888 C C . PRO A 1 373 ? -13.5 11.93 35.938 1 94.5 373 PRO A C 1
ATOM 2890 O O . PRO A 1 373 ? -14.281 11.336 35.156 1 94.5 373 PRO A O 1
ATOM 2893 N N . LEU A 1 374 ? -13.289 13.234 35.969 1 95.88 374 LEU A N 1
ATOM 2894 C CA . LEU A 1 374 ? -14 14.07 35 1 95.88 374 LEU A CA 1
ATOM 2895 C C . LEU A 1 374 ? -13.602 13.711 33.562 1 95.88 374 LEU A C 1
ATOM 2897 O O . LEU A 1 374 ? -14.469 13.555 32.688 1 95.88 374 LEU A O 1
ATOM 2901 N N . ARG A 1 375 ? -12.297 13.648 33.312 1 96.94 375 ARG A N 1
ATOM 2902 C CA . ARG A 1 375 ? -11.797 13.297 32 1 96.94 375 ARG A CA 1
ATOM 2903 C C . ARG A 1 375 ? -12.367 11.969 31.531 1 96.94 375 ARG A C 1
ATOM 2905 O O . ARG A 1 375 ? -12.812 11.844 30.391 1 96.94 375 ARG A O 1
ATOM 2912 N N . THR A 1 376 ? -12.391 10.984 32.406 1 96.31 376 THR A N 1
ATOM 2913 C CA . THR A 1 376 ? -12.891 9.656 32.062 1 96.31 376 THR A CA 1
ATOM 2914 C C . THR A 1 376 ? -14.383 9.711 31.719 1 96.31 376 THR A C 1
ATOM 2916 O O . THR A 1 376 ? -14.812 9.133 30.719 1 96.31 376 THR A O 1
ATOM 2919 N N . ASP A 1 377 ? -15.078 10.414 32.562 1 96.19 377 ASP A N 1
ATOM 2920 C CA . ASP A 1 377 ? -16.51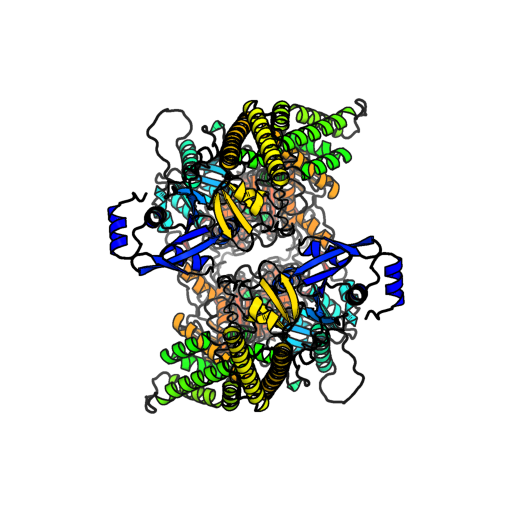6 10.531 32.344 1 96.19 377 ASP A CA 1
ATOM 2921 C C . ASP A 1 377 ? -16.828 11.234 31.016 1 96.19 377 ASP A C 1
ATOM 2923 O O . ASP A 1 377 ? -17.719 10.828 30.281 1 96.19 377 ASP A O 1
ATOM 2927 N N . LEU A 1 378 ? -16.125 12.289 30.812 1 97.19 378 LEU A N 1
ATOM 2928 C CA . LEU A 1 378 ? -16.359 13.062 29.594 1 97.19 378 LEU A CA 1
ATOM 2929 C C . LEU A 1 378 ? -16.031 12.234 28.359 1 97.19 378 LEU A C 1
ATOM 2931 O O . LEU A 1 378 ? -16.797 12.242 27.375 1 97.19 378 LEU A O 1
ATOM 2935 N N . ARG A 1 379 ? -14.93 11.562 28.375 1 96.44 379 ARG A N 1
ATOM 2936 C CA . ARG A 1 379 ? -14.539 10.734 27.234 1 96.44 379 ARG A CA 1
ATOM 2937 C C . ARG A 1 379 ? -15.555 9.633 26.984 1 96.44 379 ARG A C 1
ATOM 2939 O O . ARG A 1 379 ? -15.875 9.32 25.828 1 96.44 379 ARG A O 1
ATOM 2946 N N . ASP A 1 380 ? -16.109 9.055 28.016 1 94.25 380 ASP A N 1
ATOM 2947 C CA . ASP A 1 380 ? -17.141 8.031 27.875 1 94.25 380 ASP A CA 1
ATOM 2948 C C . ASP A 1 380 ? -18.406 8.617 27.266 1 94.25 380 ASP A C 1
ATOM 2950 O O . ASP A 1 380 ? -19.031 7.98 26.422 1 94.25 380 ASP A O 1
ATOM 2954 N N . ALA A 1 381 ? -18.703 9.727 27.719 1 94.56 381 ALA A N 1
ATOM 2955 C CA . ALA A 1 381 ? -19.891 10.398 27.188 1 94.56 381 ALA A CA 1
ATOM 2956 C C . ALA A 1 381 ? -19.719 10.742 25.719 1 94.56 381 ALA A C 1
ATOM 2958 O O . ALA A 1 381 ? -20.656 10.633 24.922 1 94.56 381 ALA A O 1
ATOM 2959 N N . LEU A 1 382 ? -18.578 11.172 25.328 1 96 382 LEU A N 1
ATOM 2960 C CA . LEU A 1 382 ? -18.281 11.602 23.969 1 96 382 LEU A CA 1
ATOM 2961 C C . LEU A 1 382 ? -18.328 10.422 23 1 96 382 LEU A C 1
ATOM 2963 O O . LEU A 1 382 ? -18.688 10.586 21.828 1 96 382 LEU A O 1
ATOM 2967 N N . ARG A 1 383 ? -17.953 9.211 23.406 1 91.62 383 ARG A N 1
ATOM 2968 C CA . ARG A 1 383 ? -17.906 8.023 22.562 1 91.62 383 ARG A CA 1
ATOM 2969 C C . ARG A 1 383 ? -19.281 7.734 21.953 1 91.62 383 ARG A C 1
ATOM 2971 O O . ARG A 1 383 ? -19.375 7.25 20.828 1 91.62 383 ARG A O 1
ATOM 2978 N N . GLY A 1 384 ? -20.297 8.125 22.562 1 84.38 384 GLY A N 1
ATOM 2979 C CA . GLY A 1 384 ? -21.625 7.844 22.062 1 84.38 384 GLY A CA 1
ATOM 2980 C C . GLY A 1 384 ? -22.219 8.984 21.25 1 84.38 384 GLY A C 1
ATOM 2981 O O . GLY A 1 384 ? -23.312 8.852 20.688 1 84.38 384 GLY A O 1
ATOM 2982 N N . MET A 1 385 ? -21.422 9.953 21 1 90.88 385 MET A N 1
ATOM 2983 C CA . MET A 1 385 ? -21.969 11.117 20.312 1 90.88 385 MET A CA 1
ATOM 2984 C C . MET A 1 385 ? -21.688 11.047 18.812 1 90.88 385 MET A C 1
ATOM 2986 O O . MET A 1 385 ? -20.578 10.711 18.391 1 90.88 385 MET A O 1
ATOM 2990 N N . GLY A 1 386 ? -22.672 11.281 18.062 1 88.69 386 GLY A N 1
ATOM 2991 C CA . GLY A 1 386 ? -22.547 11.273 16.625 1 88.69 386 GLY A CA 1
ATOM 2992 C C . GLY A 1 386 ? -22.078 12.602 16.047 1 88.69 386 GLY A C 1
ATOM 2993 O O . GLY A 1 386 ? -21.938 13.578 16.781 1 88.69 386 GLY A O 1
ATOM 2994 N N . ASP A 1 387 ? -21.828 12.633 14.797 1 89.69 387 ASP A N 1
ATOM 2995 C CA . ASP A 1 387 ? -21.438 13.828 14.07 1 89.69 387 ASP A CA 1
ATOM 2996 C C . ASP A 1 387 ? -22.641 14.672 13.68 1 89.69 387 ASP A C 1
ATOM 2998 O O . ASP A 1 387 ? -23.188 14.516 12.586 1 89.69 387 ASP A O 1
ATOM 3002 N N . ILE A 1 388 ? -22.922 15.594 14.477 1 94.06 388 ILE A N 1
ATOM 3003 C CA . ILE A 1 388 ? -24.172 16.344 14.375 1 94.06 388 ILE A CA 1
ATOM 3004 C C . ILE A 1 388 ? -24.172 17.188 13.109 1 94.06 388 ILE A C 1
ATOM 3006 O O . ILE A 1 388 ? -25.219 17.438 12.516 1 94.06 388 ILE A O 1
ATOM 3010 N N . MET A 1 389 ? -23.047 17.609 12.719 1 90.69 389 MET A N 1
ATOM 3011 C CA . MET A 1 389 ? -23 18.516 11.578 1 90.69 389 MET A CA 1
ATOM 3012 C C . MET A 1 389 ? -23.344 17.797 10.289 1 90.69 389 MET A C 1
ATOM 3014 O O . MET A 1 389 ? -23.859 18.406 9.344 1 90.69 389 MET A O 1
ATOM 3018 N N . ARG A 1 390 ? -23.156 16.594 10.234 1 88.38 390 ARG A N 1
ATOM 3019 C CA . ARG A 1 390 ? -23.609 15.828 9.07 1 88.38 390 ARG A CA 1
ATOM 3020 C C . ARG A 1 390 ? -25.125 15.812 8.977 1 88.38 390 ARG A C 1
ATOM 3022 O O . ARG A 1 390 ? -25.688 15.891 7.879 1 88.38 390 ARG A O 1
ATOM 3029 N N . ILE A 1 391 ? -25.766 15.672 10.094 1 90.25 391 ILE A N 1
ATOM 3030 C CA . ILE A 1 391 ? -27.219 15.68 10.133 1 90.25 391 ILE A CA 1
ATOM 3031 C C . ILE A 1 391 ? -27.734 17.062 9.727 1 90.25 391 ILE A C 1
ATOM 3033 O O . ILE A 1 391 ? -28.672 17.156 8.922 1 90.25 391 ILE A O 1
ATOM 3037 N N . ILE A 1 392 ? -27.109 18.016 10.258 1 91.19 392 ILE A N 1
ATOM 3038 C CA . ILE A 1 392 ? -27.516 19.375 9.945 1 91.19 392 ILE A CA 1
ATOM 3039 C C . ILE A 1 392 ? -27.375 19.625 8.445 1 91.19 392 ILE A C 1
ATOM 3041 O O . ILE A 1 392 ? -28.234 20.266 7.832 1 91.19 392 ILE A O 1
ATOM 3045 N N . GLN A 1 393 ? -26.344 19.109 7.914 1 85.81 393 GLN A N 1
ATOM 3046 C CA . GLN A 1 393 ? -26.141 19.297 6.48 1 85.81 393 GLN A CA 1
ATOM 3047 C C . GLN A 1 393 ? -27.203 18.562 5.672 1 85.81 393 GLN A C 1
ATOM 3049 O O . GLN A 1 393 ? -27.641 19.047 4.629 1 85.81 393 GLN A O 1
ATOM 3054 N N . ARG A 1 394 ? -27.562 17.484 6.145 1 83.88 394 ARG A N 1
ATOM 3055 C CA . ARG A 1 394 ? -28.672 16.781 5.488 1 83.88 394 ARG A CA 1
ATOM 3056 C C . ARG A 1 394 ? -29.953 17.609 5.516 1 83.88 394 ARG A C 1
ATOM 3058 O O . ARG A 1 394 ? -30.656 17.688 4.516 1 83.88 394 ARG A O 1
ATOM 3065 N N . PHE A 1 395 ? -30.172 18.203 6.633 1 88.81 395 PHE A N 1
ATOM 3066 C CA . PHE A 1 395 ? -31.375 19.016 6.777 1 88.81 395 PHE A CA 1
ATOM 3067 C C . PHE A 1 395 ? -31.312 20.234 5.867 1 88.81 395 PHE A C 1
ATOM 3069 O O . PHE A 1 395 ? -32.312 20.609 5.25 1 88.81 395 PHE A O 1
ATOM 3076 N N . ARG A 1 396 ? -30.109 20.734 5.797 1 83.44 396 ARG A N 1
ATOM 3077 C CA . ARG A 1 396 ? -29.938 21.891 4.93 1 83.44 396 ARG A CA 1
ATOM 3078 C C . ARG A 1 396 ? -30.172 21.531 3.467 1 83.44 396 ARG A C 1
ATOM 3080 O O . ARG A 1 396 ? -30.578 22.375 2.664 1 83.44 396 ARG A O 1
ATOM 3087 N N . ALA A 1 397 ? -29.969 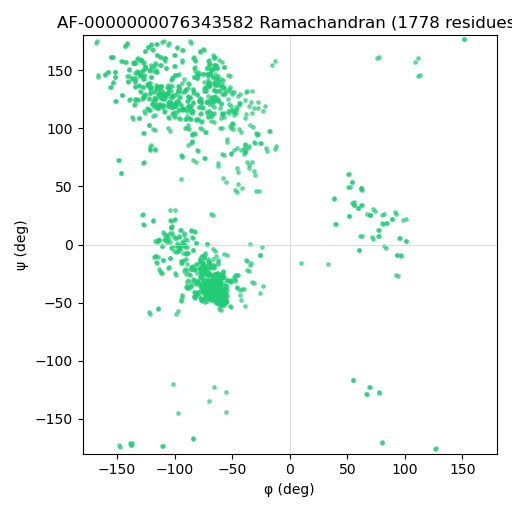20.312 3.176 1 78 397 ALA A N 1
ATOM 3088 C CA . ALA A 1 397 ? -30.203 19.812 1.821 1 78 397 ALA A CA 1
ATOM 3089 C C . ALA A 1 397 ? -31.609 19.266 1.662 1 78 397 ALA A C 1
ATOM 3091 O O . ALA A 1 397 ? -31.922 18.578 0.686 1 78 397 ALA A O 1
ATOM 3092 N N . ASN A 1 398 ? -32.406 19.5 2.633 1 76.94 398 ASN A N 1
ATOM 3093 C CA . ASN A 1 398 ? -33.812 19.062 2.643 1 76.94 398 ASN A CA 1
ATOM 3094 C C . ASN A 1 398 ? -33.906 17.547 2.605 1 76.94 398 ASN A C 1
ATOM 3096 O O . ASN A 1 398 ? -34.75 17 1.899 1 76.94 398 ASN A O 1
ATOM 3100 N N . ARG A 1 399 ? -32.938 17.109 3.24 1 78.75 399 ARG A N 1
ATOM 3101 C CA . ARG A 1 399 ? -32.938 15.664 3.424 1 78.75 399 ARG A CA 1
ATOM 3102 C C . ARG A 1 399 ? -32.938 15.297 4.906 1 78.75 399 ARG A C 1
ATOM 3104 O O . ARG A 1 399 ? -32.906 16.188 5.766 1 78.75 399 ARG A O 1
ATOM 3111 N N . GLY A 1 400 ? -33.094 14.039 5.293 1 82.81 400 GLY A N 1
ATOM 3112 C CA . GLY A 1 400 ? -33.125 13.562 6.668 1 82.81 400 GLY A CA 1
ATOM 3113 C C . GLY A 1 400 ? -34.5 13.047 7.102 1 82.81 400 GLY A C 1
ATOM 3114 O O . GLY A 1 400 ? -35.531 13.594 6.719 1 82.81 400 GLY A O 1
ATOM 3115 N N . ASP A 1 401 ? -34.438 12.094 7.871 1 85.44 401 ASP A N 1
ATOM 3116 C CA . ASP A 1 401 ? -35.688 11.469 8.305 1 85.44 401 ASP A CA 1
ATOM 3117 C C . ASP A 1 401 ? -35.938 11.734 9.789 1 85.44 401 ASP A C 1
ATOM 3119 O O . ASP A 1 401 ? -35.281 12.578 10.398 1 85.44 401 ASP A O 1
ATOM 3123 N N . ALA A 1 402 ? -36.969 11.086 10.25 1 84.12 402 ALA A N 1
ATOM 3124 C CA . ALA A 1 402 ? -37.406 11.312 11.633 1 84.12 402 ALA A CA 1
ATOM 3125 C C . ALA A 1 402 ? -36.312 10.852 12.617 1 84.12 402 ALA A C 1
ATOM 3127 O O . ALA A 1 402 ? -36.156 11.438 13.688 1 84.12 402 ALA A O 1
ATOM 3128 N N . SER A 1 403 ? -35.656 9.906 12.18 1 85.5 403 SER A N 1
ATOM 3129 C CA . SER A 1 403 ? -34.594 9.43 13.047 1 85.5 403 SER A CA 1
ATOM 3130 C C . SER A 1 403 ? -33.469 10.477 13.18 1 85.5 403 SER A C 1
ATOM 3132 O O . SER A 1 403 ? -32.906 10.641 14.266 1 85.5 403 SER A O 1
ATOM 3134 N N . ASP A 1 404 ? -33.25 11.141 12.125 1 89.75 404 ASP A N 1
ATOM 3135 C CA . ASP A 1 404 ? -32.25 12.203 12.148 1 89.75 404 ASP A CA 1
ATOM 3136 C C . ASP A 1 404 ? -32.656 13.32 13.109 1 89.75 404 ASP A C 1
ATOM 3138 O O . ASP A 1 404 ? -31.844 13.828 13.859 1 89.75 404 ASP A O 1
ATOM 3142 N N . VAL A 1 405 ? -33.875 13.609 13.023 1 91.06 405 VAL A N 1
ATOM 3143 C CA . VAL A 1 405 ? -34.406 14.68 13.883 1 91.06 405 VAL A CA 1
ATOM 3144 C C . VAL A 1 405 ? -34.281 14.258 15.344 1 91.06 405 VAL A C 1
ATOM 3146 O O . VAL A 1 405 ? -33.875 15.055 16.203 1 91.06 405 VAL A O 1
ATOM 3149 N N . TRP A 1 406 ? -34.625 13.055 15.531 1 89.88 406 TRP A N 1
ATOM 3150 C CA . TRP A 1 406 ? -34.531 12.531 16.891 1 89.88 406 TRP A CA 1
ATOM 3151 C C . TRP A 1 406 ? -33.062 12.555 17.359 1 89.88 406 TRP A C 1
ATOM 3153 O O . TRP A 1 406 ? -32.781 12.867 18.531 1 89.88 406 TRP A O 1
ATOM 3163 N N . ASP A 1 407 ? -32.25 12.289 16.5 1 92.75 407 ASP A N 1
ATOM 3164 C CA . ASP A 1 407 ? -30.828 12.258 16.844 1 92.75 407 ASP A CA 1
ATOM 3165 C C . ASP A 1 407 ? -30.328 13.641 17.219 1 92.75 407 ASP A C 1
ATOM 3167 O O . ASP A 1 407 ? -29.406 13.773 18.031 1 92.75 407 ASP A O 1
ATOM 3171 N N . VAL A 1 408 ? -30.922 14.641 16.672 1 95.44 408 VAL A N 1
ATOM 3172 C CA . VAL A 1 408 ? -30.562 16 17.062 1 95.44 408 VAL A CA 1
ATOM 3173 C C . VAL A 1 408 ? -30.922 16.25 18.516 1 95.44 408 VAL A C 1
ATOM 3175 O O . VAL A 1 408 ? -30.125 16.766 19.297 1 95.44 408 VAL A O 1
ATOM 3178 N N . ALA A 1 409 ? -32.125 15.797 18.859 1 94.44 409 ALA A N 1
ATOM 3179 C CA . ALA A 1 409 ? -32.531 15.945 20.25 1 94.44 409 ALA A CA 1
ATOM 3180 C C . ALA A 1 409 ? -31.641 15.156 21.188 1 94.44 409 ALA A C 1
ATOM 3182 O O . ALA A 1 409 ? -31.25 15.656 22.25 1 94.44 409 ALA A O 1
ATOM 3183 N N . ARG A 1 410 ? -31.359 14.023 20.766 1 94.06 410 ARG A N 1
ATOM 3184 C CA . ARG A 1 410 ? -30.484 13.18 21.562 1 94.06 410 ARG A CA 1
ATOM 3185 C C . ARG A 1 410 ? -29.109 13.828 21.734 1 94.06 410 ARG A C 1
ATOM 3187 O O . ARG A 1 410 ? -28.516 13.766 22.828 1 94.06 410 ARG A O 1
ATOM 3194 N N . TRP A 1 411 ? -28.625 14.367 20.672 1 96.31 411 TRP A N 1
ATOM 3195 C CA . TRP A 1 411 ? -27.328 15.031 20.719 1 96.31 411 TRP A CA 1
ATOM 3196 C C . TRP A 1 411 ? -27.359 16.234 21.656 1 96.31 411 TRP A C 1
ATOM 3198 O O . TRP A 1 411 ? -26.438 16.422 22.469 1 96.31 411 TRP A O 1
ATOM 3208 N N . ILE A 1 412 ? -28.406 17.016 21.641 1 97.31 412 ILE A N 1
ATOM 3209 C CA . ILE A 1 412 ? -28.547 18.172 22.5 1 97.31 412 ILE A CA 1
ATOM 3210 C C . ILE A 1 412 ? -28.578 17.734 23.969 1 97.31 412 ILE A C 1
ATOM 3212 O O . ILE A 1 412 ? -27.906 18.328 24.812 1 97.31 412 ILE A O 1
ATOM 3216 N N . ARG A 1 413 ? -29.297 16.672 24.188 1 95.88 413 ARG A N 1
ATOM 3217 C CA . ARG A 1 413 ? -29.375 16.172 25.547 1 95.88 413 ARG A CA 1
ATOM 3218 C C . ARG A 1 413 ? -28.016 15.648 26.016 1 95.88 413 ARG A C 1
ATOM 3220 O O . ARG A 1 413 ? -27.656 15.812 27.188 1 95.88 413 ARG A O 1
ATOM 3227 N N . SER A 1 414 ? -27.344 15.039 25.141 1 96.44 414 SER A N 1
ATOM 3228 C CA . SER A 1 414 ? -26 14.57 25.484 1 96.44 414 SER A CA 1
ATOM 3229 C C . SER A 1 414 ? -25.078 15.734 25.844 1 96.44 414 SER A C 1
ATOM 3231 O O . SER A 1 414 ? -24.281 15.641 26.766 1 96.44 414 SER A O 1
ATOM 3233 N N . VAL A 1 415 ? -25.172 16.859 25.109 1 97.38 415 VAL A N 1
ATOM 3234 C CA . VAL A 1 415 ? -24.375 18.047 25.375 1 97.38 415 VAL A CA 1
ATOM 3235 C C . VAL A 1 415 ? -24.75 18.609 26.75 1 97.38 415 VAL A C 1
ATOM 3237 O O . VAL A 1 415 ? -23.875 19 27.531 1 97.38 415 VAL A O 1
ATOM 3240 N N . GLU A 1 416 ? -26 18.578 27.031 1 96.44 416 GLU A N 1
ATOM 3241 C CA . GLU A 1 416 ? -26.453 19.062 28.328 1 96.44 416 GLU A CA 1
ATOM 3242 C C . GLU A 1 416 ? -25.891 18.219 29.469 1 96.44 416 GLU A C 1
ATOM 3244 O O . GLU A 1 416 ? -25.5 18.75 30.5 1 96.44 416 GLU A O 1
ATOM 3249 N N . ARG A 1 417 ? -25.844 16.969 29.234 1 95.25 417 ARG A N 1
ATOM 3250 C CA . ARG A 1 417 ? -25.266 16.078 30.234 1 95.25 417 ARG A CA 1
ATOM 3251 C C . ARG A 1 417 ? -23.781 16.344 30.422 1 95.25 417 ARG A C 1
ATOM 3253 O O . ARG A 1 417 ? -23.266 16.297 31.547 1 95.25 417 ARG A O 1
ATOM 3260 N N . LEU A 1 418 ? -23.125 16.594 29.344 1 96.38 418 LEU A N 1
ATOM 3261 C CA . LEU A 1 418 ? -21.703 16.906 29.406 1 96.38 418 LEU A CA 1
ATOM 3262 C C . LEU A 1 418 ? -21.453 18.172 30.219 1 96.38 418 LEU A C 1
ATOM 3264 O O . LEU A 1 418 ? -20.578 18.203 31.078 1 96.38 418 LEU A O 1
ATOM 3268 N N . VAL A 1 419 ? -22.219 19.203 29.906 1 96.81 419 VAL A N 1
ATOM 3269 C CA . VAL A 1 419 ? -22.078 20.5 30.562 1 96.81 419 VAL A CA 1
ATOM 3270 C C . VAL A 1 419 ? -22.406 20.344 32.062 1 96.81 419 VAL A C 1
ATOM 3272 O O . VAL A 1 419 ? -21.688 20.891 32.906 1 96.81 419 VAL A O 1
ATOM 3275 N N . LYS A 1 420 ? -23.406 19.562 32.375 1 96.06 420 LYS A N 1
ATOM 3276 C CA . LYS A 1 420 ? -23.797 19.344 33.75 1 96.06 420 LYS A CA 1
ATOM 3277 C C . LYS A 1 420 ? -22.688 18.609 34.531 1 96.06 420 LYS A C 1
ATOM 3279 O O . LYS A 1 420 ? -22.438 18.906 35.688 1 96.06 420 LYS A O 1
ATOM 3284 N N . ARG A 1 421 ? -22.109 17.688 33.875 1 96.56 421 ARG A N 1
ATOM 3285 C CA . ARG A 1 421 ? -21.047 16.938 34.531 1 96.56 421 ARG A CA 1
ATOM 3286 C C . ARG A 1 421 ? -19.859 17.844 34.844 1 96.56 421 ARG A C 1
ATOM 3288 O O . ARG A 1 421 ? -19.219 17.703 35.906 1 96.56 421 ARG A O 1
ATOM 3295 N N . ILE A 1 422 ? -19.547 18.75 33.938 1 96.81 422 ILE A N 1
ATOM 3296 C CA . ILE A 1 422 ? -18.438 19.688 34.156 1 96.81 422 ILE A CA 1
ATOM 3297 C C . ILE A 1 422 ? -18.797 20.641 35.281 1 96.81 422 ILE A C 1
ATOM 3299 O O . ILE A 1 422 ? -17.969 20.938 36.156 1 96.81 422 ILE A O 1
ATOM 3303 N N . GLN A 1 423 ? -20.062 21.062 35.281 1 95.12 423 GLN A N 1
ATOM 3304 C CA . GLN A 1 423 ? -20.531 21.969 36.344 1 95.12 423 GLN A CA 1
ATOM 3305 C C . GLN A 1 423 ? -20.438 21.312 37.719 1 95.12 423 GLN A C 1
ATOM 3307 O O . GLN A 1 423 ? -20 21.953 38.688 1 95.12 423 GLN A O 1
ATOM 3312 N N . LEU A 1 424 ? -20.797 20.109 37.75 1 94.06 424 LEU A N 1
ATOM 3313 C CA . LEU A 1 424 ? -20.734 19.359 39 1 94.06 424 LEU A CA 1
ATOM 3314 C C . LEU A 1 424 ? -19.297 19.219 39.5 1 94.06 424 LEU A C 1
ATOM 3316 O O . LEU A 1 424 ? -19.031 19.344 40.688 1 94.06 424 LEU A O 1
ATOM 3320 N N . ALA A 1 425 ? -18.453 18.969 38.625 1 92.94 425 ALA A N 1
ATOM 3321 C CA . ALA A 1 425 ? -17.047 18.828 38.969 1 92.94 425 ALA A CA 1
ATOM 3322 C C . ALA A 1 425 ? -16.469 20.125 39.531 1 92.94 425 ALA A C 1
ATOM 3324 O O . ALA A 1 425 ? -15.688 20.125 40.469 1 92.94 425 ALA A O 1
ATOM 3325 N N . VAL A 1 426 ? -16.844 21.25 38.906 1 91.12 426 VAL A N 1
ATOM 3326 C CA . VAL A 1 426 ? -16.359 22.562 39.312 1 91.12 426 VAL A CA 1
ATOM 3327 C C . VAL A 1 426 ? -16.953 22.922 40.688 1 91.12 426 VAL A C 1
ATOM 3329 O O . VAL A 1 426 ? -16.266 23.484 41.531 1 91.12 426 VAL A O 1
ATOM 3332 N N . GLU A 1 427 ? -18.172 22.562 40.938 1 89.69 427 GLU A N 1
ATOM 3333 C CA . GLU A 1 427 ? -18.875 22.891 42.188 1 89.69 427 GLU A CA 1
ATOM 3334 C C . GLU A 1 427 ? -18.344 22.078 43.375 1 89.69 427 GLU A C 1
ATOM 3336 O O . GLU A 1 427 ? -18.297 22.562 44.5 1 89.69 427 GLU A O 1
ATOM 3341 N N . LEU A 1 428 ? -18.047 20.891 43.125 1 86.44 428 LEU A N 1
ATOM 3342 C CA . LEU A 1 428 ? -17.594 20 44.188 1 86.44 428 LEU A CA 1
ATOM 3343 C C . LEU A 1 428 ? -16.172 20.328 44.625 1 86.44 428 LEU A C 1
ATOM 3345 O O . LEU A 1 428 ? -15.727 19.906 45.688 1 86.44 428 LEU A O 1
ATOM 3349 N N . GLU A 1 429 ? -15.531 21 43.781 1 79 429 GLU A N 1
ATOM 3350 C CA . GLU A 1 429 ? -14.156 21.344 44.156 1 79 429 GLU A CA 1
ATOM 3351 C C . GLU A 1 429 ? -14.117 22.484 45.156 1 79 429 GLU A C 1
ATOM 3353 O O . GLU A 1 429 ? -14.82 23.484 45 1 79 429 GLU A O 1
ATOM 3358 N N . PRO A 1 430 ? -13.805 22.188 46.562 1 64.88 430 PRO A N 1
ATOM 3359 C CA . PRO A 1 430 ? -13.75 23.219 47.594 1 64.88 430 PRO A CA 1
ATOM 3360 C C . PRO A 1 430 ? -13.008 24.469 47.156 1 64.88 430 PRO A C 1
ATOM 3362 O O . PRO A 1 430 ? -12.055 24.375 46.375 1 64.88 430 PRO A O 1
ATOM 3365 N N . ARG A 1 431 ? -13.812 25.625 47.188 1 54.88 431 ARG A N 1
ATOM 3366 C CA . ARG A 1 431 ? -13.203 26.891 46.812 1 54.88 431 ARG A CA 1
ATOM 3367 C C . ARG A 1 431 ? -11.82 27.031 47.438 1 54.88 431 ARG A C 1
ATOM 3369 O O . ARG A 1 431 ? -11.008 27.844 46.969 1 54.88 431 ARG A O 1
ATOM 3376 N N . SER A 1 432 ? -11.602 26.594 48.719 1 48.56 432 SER A N 1
ATOM 3377 C CA . SER A 1 432 ? -10.422 26.891 49.531 1 48.56 432 SER A CA 1
ATOM 3378 C C . SER A 1 432 ? -9.203 26.125 49.031 1 48.56 432 SER A C 1
ATOM 3380 O O . SER A 1 432 ? -8.211 25.984 49.75 1 48.56 432 SER A O 1
ATOM 3382 N N . ARG A 1 433 ? -9.312 25.234 48.406 1 45.88 433 ARG A N 1
ATOM 3383 C CA . ARG A 1 433 ? -8.062 24.469 48.344 1 45.88 433 ARG A CA 1
ATOM 3384 C C . ARG A 1 433 ? -6.891 25.375 47.969 1 45.88 433 ARG A C 1
ATOM 3386 O O . ARG A 1 433 ? -7 26.172 47.031 1 45.88 433 ARG A O 1
ATOM 3393 N N . LYS A 1 434 ? -5.906 25.438 48.906 1 41.03 434 LYS A N 1
ATOM 3394 C CA . LYS A 1 434 ? -4.578 26.047 48.844 1 41.03 434 LYS A CA 1
ATOM 3395 C C . LYS A 1 434 ? -3.934 25.875 47.469 1 41.03 434 LYS A C 1
ATOM 3397 O O . LYS A 1 434 ? -4.094 24.844 46.844 1 41.03 434 LYS A O 1
ATOM 3402 N N . LYS A 1 435 ? -3.432 26.969 47 1 38.22 435 LYS A N 1
ATOM 3403 C CA . LYS A 1 435 ? -2.482 27.047 45.875 1 38.22 435 LYS A CA 1
ATOM 3404 C C . LYS A 1 435 ? -1.596 25.812 45.812 1 38.22 435 LYS A C 1
ATOM 3406 O O . LYS A 1 435 ? -0.747 25.609 46.688 1 38.22 435 LYS A O 1
ATOM 3411 N N . ARG A 1 436 ? -2.002 24.719 45.625 1 41.72 436 ARG A N 1
ATOM 3412 C CA . ARG A 1 436 ? -0.816 23.891 45.438 1 41.72 436 ARG A CA 1
ATOM 3413 C C . ARG A 1 436 ? 0.242 24.641 44.625 1 41.72 436 ARG A C 1
ATOM 3415 O O . ARG A 1 436 ? -0.084 25.516 43.844 1 41.72 436 ARG A O 1
ATOM 3422 N N . LYS A 1 437 ? 1.495 24.719 45.281 1 36.62 437 LYS A N 1
ATOM 3423 C CA . LYS A 1 437 ? 2.639 25.422 44.688 1 36.62 437 LYS A CA 1
ATOM 3424 C C . LYS A 1 437 ? 2.51 25.516 43.188 1 36.62 437 LYS A C 1
ATOM 3426 O O . LYS A 1 437 ? 3.25 26.266 42.531 1 36.62 437 LYS A O 1
ATOM 3431 N N . ASP A 1 438 ? 1.964 24.516 42.531 1 38.44 438 ASP A N 1
ATOM 3432 C CA . ASP A 1 438 ? 2.02 24.578 41.062 1 38.44 438 ASP A CA 1
ATOM 3433 C C . ASP A 1 438 ? 0.743 25.203 40.5 1 38.44 438 ASP A C 1
ATOM 3435 O O . ASP A 1 438 ? -0.363 24.766 40.812 1 38.44 438 ASP A O 1
ATOM 3439 N N . GLY A 1 439 ? 0.452 26.484 40.5 1 42.94 439 GLY A N 1
ATOM 3440 C CA . GLY A 1 439 ? -0.397 27.469 39.844 1 42.94 439 GLY A CA 1
ATOM 3441 C C . GLY A 1 439 ? -1.456 26.844 38.938 1 42.94 439 GLY A C 1
ATOM 3442 O O . GLY A 1 439 ? -2.297 27.547 38.375 1 42.94 439 GLY A O 1
ATOM 3443 N N . ASP A 1 440 ? -1.378 25.625 38.562 1 53.91 440 ASP A N 1
ATOM 3444 C CA . ASP A 1 440 ? -1.979 24.984 37.406 1 53.91 440 ASP A CA 1
ATOM 3445 C C . ASP A 1 440 ? -3.436 24.609 37.688 1 53.91 440 ASP A C 1
ATOM 3447 O O . ASP A 1 440 ? -4.273 24.656 36.781 1 53.91 440 ASP A O 1
ATOM 3451 N N . GLN A 1 441 ? -3.891 24.484 38.969 1 60.41 441 GLN A N 1
ATOM 3452 C CA . GLN A 1 441 ? -5.219 23.922 39.188 1 60.41 441 GLN A CA 1
ATOM 3453 C C . GLN A 1 441 ? -6.293 25 39.094 1 60.41 441 GLN A C 1
ATOM 3455 O O . GLN A 1 441 ? -7.383 24.75 38.562 1 60.41 441 GLN A O 1
ATOM 3460 N N . VAL A 1 442 ? -5.953 26.234 39.5 1 71.06 442 VAL A N 1
ATOM 3461 C CA . VAL A 1 442 ? -6.945 27.297 39.469 1 71.06 442 VAL A CA 1
ATOM 3462 C C . VAL A 1 442 ? -7.242 27.703 38.031 1 71.06 442 VAL A C 1
ATOM 3464 O O . VAL A 1 442 ? -8.398 27.906 37.656 1 71.06 442 VAL A O 1
ATOM 3467 N N . GLU A 1 443 ? -6.285 27.734 37.25 1 83.81 443 GLU A N 1
ATOM 3468 C CA . GLU A 1 443 ? -6.453 28.109 35.844 1 83.81 443 GLU A CA 1
ATOM 3469 C C . GLU A 1 443 ? -7.34 27.094 35.125 1 83.81 443 GLU A C 1
ATOM 3471 O O . GLU A 1 443 ? -8.156 27.484 34.281 1 83.81 443 GLU A O 1
ATOM 3476 N N . GLY A 1 444 ? -7.18 25.969 35.531 1 88.88 444 GLY A N 1
ATOM 3477 C CA . GLY A 1 444 ? -8 24.922 34.938 1 88.88 444 GLY A CA 1
ATOM 3478 C C . GLY A 1 444 ? -9.469 25.047 35.281 1 88.88 444 GLY A C 1
ATOM 3479 O O . GLY A 1 444 ? -10.336 24.891 34.406 1 88.88 444 GLY A O 1
ATOM 3480 N N . ARG A 1 445 ? -9.688 25.344 36.5 1 90 445 ARG A N 1
ATOM 3481 C CA . ARG A 1 445 ? -11.062 25.516 36.969 1 90 445 ARG A CA 1
ATOM 3482 C C . ARG A 1 445 ? -11.727 26.703 36.281 1 90 445 ARG A C 1
ATOM 3484 O O . ARG A 1 445 ? -12.859 26.594 35.812 1 90 445 ARG A O 1
ATOM 3491 N N . ASP A 1 446 ? -11.016 27.781 36.219 1 92.12 446 ASP A N 1
ATOM 3492 C CA . ASP A 1 446 ? -11.539 28.984 35.562 1 92.12 446 ASP A CA 1
ATOM 3493 C C . ASP A 1 446 ? -11.852 28.719 34.094 1 92.12 446 ASP A C 1
ATOM 3495 O O . ASP A 1 446 ? -12.859 29.188 33.562 1 92.12 446 ASP A O 1
ATOM 3499 N N . ARG A 1 447 ? -11.023 27.969 33.438 1 94.69 447 ARG A N 1
ATOM 3500 C CA . ARG A 1 447 ? -11.219 27.656 32.031 1 94.69 447 ARG A CA 1
ATOM 3501 C C . ARG A 1 447 ? -12.461 26.797 31.828 1 94.69 447 ARG A C 1
ATOM 3503 O O . ARG A 1 447 ? -13.172 26.938 30.844 1 94.69 447 ARG A O 1
ATOM 3510 N N . LEU A 1 448 ? -12.656 25.906 32.781 1 96 448 LEU A N 1
ATOM 3511 C CA . LEU A 1 448 ? -13.852 25.078 32.719 1 96 448 LEU A CA 1
ATOM 3512 C C . LEU A 1 448 ? -15.117 25.922 32.844 1 96 448 LEU A C 1
ATOM 3514 O O . LEU A 1 448 ? -16.094 25.688 32.125 1 96 448 LEU A O 1
ATOM 3518 N N . ILE A 1 449 ? -15.047 26.875 33.688 1 94.38 449 ILE A N 1
ATOM 3519 C CA . ILE A 1 449 ? -16.188 27.766 33.906 1 94.38 449 ILE A CA 1
ATOM 3520 C C . ILE A 1 449 ? -16.469 28.562 32.625 1 94.38 449 ILE A C 1
ATOM 3522 O O . ILE A 1 449 ? -17.609 28.672 32.188 1 94.38 449 ILE A O 1
ATOM 3526 N N . GLU A 1 450 ? -15.445 29.078 32.062 1 94.94 450 GLU A N 1
ATOM 3527 C CA . GLU A 1 450 ? -15.578 29.812 30.828 1 94.94 450 GLU A CA 1
ATOM 3528 C C . GLU A 1 450 ? -16.172 28.938 29.734 1 94.94 450 GLU A C 1
ATOM 3530 O O . GLU A 1 450 ? -17.016 29.391 28.938 1 94.94 450 GLU A O 1
ATOM 3535 N N . LEU A 1 451 ? -15.742 27.75 29.703 1 96 451 LEU A N 1
ATOM 3536 C CA . LEU A 1 451 ? -16.219 26.797 28.703 1 96 451 LEU A CA 1
ATOM 3537 C C . LEU A 1 451 ? -17.719 26.562 28.844 1 96 451 LEU A C 1
ATOM 3539 O O . LEU A 1 451 ? -18.438 26.562 27.844 1 96 451 LEU A O 1
ATOM 3543 N N . ILE A 1 452 ? -18.172 26.359 30.062 1 95.25 452 ILE A N 1
ATOM 3544 C CA . ILE A 1 452 ? -19.578 26.109 30.328 1 95.25 452 ILE A CA 1
ATOM 3545 C C . ILE A 1 452 ? -20.406 27.312 29.891 1 95.25 452 ILE A C 1
ATOM 3547 O O . ILE A 1 452 ? -21.469 27.141 29.281 1 95.25 452 ILE A O 1
ATOM 3551 N N . ASP A 1 453 ? -19.875 28.406 30.109 1 94.69 453 ASP A N 1
ATOM 3552 C CA . ASP A 1 453 ? -20.594 29.641 29.812 1 94.69 453 ASP A CA 1
ATOM 3553 C C . ASP A 1 453 ? -20.688 29.875 28.312 1 94.69 453 ASP A C 1
ATOM 3555 O O . ASP A 1 453 ? -21.562 30.609 27.844 1 94.69 453 ASP A O 1
ATOM 3559 N N . ASP A 1 454 ? -19.844 29.266 27.594 1 94.94 454 ASP A N 1
ATOM 3560 C CA . ASP A 1 454 ? -19.781 29.5 26.156 1 94.94 454 ASP A CA 1
ATOM 3561 C C . ASP A 1 454 ? -20.844 28.703 25.422 1 94.94 454 ASP A C 1
ATOM 3563 O O . ASP A 1 454 ? -21.172 29 24.266 1 94.94 454 ASP A O 1
ATOM 3567 N N . PHE A 1 455 ? -21.438 27.688 26.047 1 96.94 455 PHE A N 1
ATOM 3568 C CA . PHE A 1 455 ? -22.406 26.844 25.375 1 96.94 455 PHE A CA 1
ATOM 3569 C C . PHE A 1 455 ? -23.719 27.594 25.172 1 96.94 455 PHE A C 1
ATOM 3571 O O . PHE A 1 455 ? -24.188 28.281 26.078 1 96.94 455 PHE A O 1
ATOM 3578 N N . ALA A 1 456 ? -24.312 27.484 23.953 1 96.38 456 ALA A N 1
ATOM 3579 C CA . ALA A 1 456 ? -25.609 28.062 23.641 1 96.38 456 ALA A CA 1
ATOM 3580 C C . ALA A 1 456 ? -26.734 27.172 24.156 1 96.38 456 ALA A C 1
ATOM 3582 O O . ALA A 1 456 ? -26.641 25.953 24.094 1 96.38 456 ALA A O 1
ATOM 3583 N N . PRO A 1 457 ? -27.812 27.781 24.641 1 94.75 457 PRO A N 1
ATOM 3584 C CA . PRO A 1 457 ? -28.953 27 25.125 1 94.75 457 PRO A CA 1
ATOM 3585 C C . PRO A 1 457 ? -29.812 26.453 24 1 94.75 457 PRO A C 1
ATOM 3587 O O . PRO A 1 457 ? -30.281 27.219 23.141 1 94.75 457 PRO A O 1
ATOM 3590 N N . LEU A 1 458 ? -29.969 25.188 23.953 1 96.69 458 LEU A N 1
ATOM 3591 C CA . LEU A 1 458 ? -30.766 24.562 22.906 1 96.69 458 LEU A CA 1
ATOM 3592 C C . LEU A 1 458 ? -31.828 23.656 23.516 1 96.69 458 LEU A C 1
ATOM 3594 O O . LEU A 1 458 ? -32.406 22.812 22.812 1 96.69 458 LEU A O 1
ATOM 3598 N N . THR A 1 459 ? -32.156 23.766 24.766 1 96 459 THR A N 1
ATOM 3599 C CA . THR A 1 459 ? -33.062 22.906 25.516 1 96 459 THR A CA 1
ATOM 3600 C C . THR A 1 459 ? -34.469 22.953 24.938 1 96 459 THR A C 1
ATOM 3602 O O . THR A 1 459 ? -35.156 21.938 24.859 1 96 459 THR A O 1
ATOM 3605 N N . GLU A 1 460 ? -34.875 24.094 24.5 1 95.56 460 GLU A N 1
ATOM 3606 C CA . GLU A 1 460 ? -36.219 24.266 23.969 1 95.56 460 GLU A CA 1
ATOM 3607 C C . GLU A 1 460 ? -36.375 23.5 22.656 1 95.56 460 GLU A C 1
ATOM 3609 O O . GLU A 1 460 ? -37.438 22.922 22.391 1 95.56 460 GLU A O 1
ATOM 3614 N N . LEU A 1 461 ? -35.312 23.594 21.922 1 95.75 461 LEU A N 1
ATOM 3615 C CA . LEU A 1 461 ? -35.375 22.859 20.672 1 95.75 461 LEU A CA 1
ATOM 3616 C C . LEU A 1 461 ? -35.5 21.359 20.922 1 95.75 461 LEU A C 1
ATOM 3618 O O . LEU A 1 461 ? -36.344 20.688 20.297 1 95.75 461 LEU A O 1
ATOM 3622 N N . ALA A 1 462 ? -34.75 20.812 21.844 1 95.81 462 ALA A N 1
ATOM 3623 C CA . ALA A 1 462 ? -34.812 19.391 22.172 1 95.81 462 ALA A CA 1
ATOM 3624 C C . ALA A 1 462 ? -36.188 19.016 22.703 1 95.81 462 ALA A C 1
ATOM 3626 O O . ALA A 1 462 ? -36.75 17.969 22.312 1 95.81 462 ALA A O 1
ATOM 3627 N N . ALA A 1 463 ? -36.781 19.828 23.469 1 93.44 463 ALA A N 1
ATOM 3628 C CA . ALA A 1 463 ? -38.094 19.562 24.047 1 93.44 463 ALA A CA 1
ATOM 3629 C C . ALA A 1 463 ? -39.156 19.531 22.953 1 93.44 463 ALA A C 1
ATOM 3631 O O . ALA A 1 463 ? -40.062 18.688 22.984 1 93.44 463 ALA A O 1
ATOM 3632 N N . THR A 1 464 ? -39 20.438 22.031 1 91.88 464 THR A N 1
ATOM 3633 C CA . THR A 1 464 ? -39.938 20.5 20.922 1 91.88 464 THR A CA 1
ATOM 3634 C C . THR A 1 464 ? -39.875 19.219 20.094 1 91.88 464 THR A C 1
ATOM 3636 O O . THR A 1 464 ? -40.906 18.656 19.719 1 91.88 464 THR A O 1
ATOM 3639 N N . ILE A 1 465 ? -38.688 18.703 19.859 1 92 465 ILE A N 1
ATOM 3640 C CA . ILE A 1 465 ? -38.531 17.484 19.078 1 92 465 ILE A CA 1
ATOM 3641 C C . ILE A 1 465 ? -39.031 16.281 19.844 1 92 465 ILE A C 1
ATOM 3643 O O . ILE A 1 465 ? -39.75 15.43 19.297 1 92 465 ILE A O 1
ATOM 3647 N N . GLU A 1 466 ? -38.75 16.25 21.141 1 89.12 466 GLU A N 1
ATOM 3648 C CA . GLU A 1 466 ? -39.156 15.141 21.984 1 89.12 466 GLU A CA 1
ATOM 3649 C C . GLU A 1 466 ? -40.688 15.047 22.094 1 89.12 466 GLU A C 1
ATOM 3651 O O . GLU A 1 466 ? -41.219 13.953 22.219 1 89.12 466 GLU A O 1
ATOM 3656 N N . LYS A 1 467 ? -41.281 16.125 22 1 84.56 467 LYS A N 1
ATOM 3657 C CA . LYS A 1 467 ? -42.75 16.172 22.047 1 84.56 467 LYS A CA 1
ATOM 3658 C C . LYS A 1 467 ? -43.344 15.758 20.719 1 84.56 467 LYS A C 1
ATOM 3660 O O . LYS A 1 467 ? -44.438 15.188 20.672 1 84.56 467 LYS A O 1
ATOM 3665 N N . ALA A 1 468 ? -42.562 15.992 19.734 1 83.12 468 ALA A N 1
ATOM 3666 C CA . ALA A 1 468 ? -43.094 15.797 18.391 1 83.12 468 ALA A CA 1
ATOM 3667 C C . ALA A 1 468 ? -42.875 14.359 17.922 1 83.12 468 ALA A C 1
ATOM 3669 O O . ALA A 1 468 ? -43.688 13.844 17.125 1 83.12 468 ALA A O 1
ATOM 3670 N N . ILE A 1 469 ? -41.781 13.719 18.266 1 80.25 469 ILE A N 1
ATOM 3671 C CA . ILE A 1 469 ? -41.438 12.414 17.719 1 80.25 469 ILE A CA 1
ATOM 3672 C C . ILE A 1 469 ? -41.469 11.359 18.828 1 80.25 469 ILE A C 1
ATOM 3674 O O . ILE A 1 469 ? -40.938 11.594 19.922 1 80.25 469 ILE A O 1
ATOM 3678 N N . ASP A 1 470 ? -42.156 10.242 18.641 1 64.62 470 ASP A N 1
ATOM 3679 C CA . ASP A 1 470 ? -42.125 9.094 19.531 1 64.62 470 ASP A CA 1
ATOM 3680 C C . ASP A 1 470 ? -41.031 8.109 19.125 1 64.62 470 ASP A C 1
ATOM 3682 O O . ASP A 1 470 ? -41.125 7.473 18.062 1 64.62 470 ASP A O 1
ATOM 3686 N N . GLU A 1 471 ? -39.938 7.984 19.844 1 61.34 471 GLU A N 1
ATOM 3687 C CA . GLU A 1 471 ? -38.719 7.203 19.562 1 61.34 471 GLU A CA 1
ATOM 3688 C C . GLU A 1 471 ? -39.062 5.734 19.328 1 61.34 471 GLU A C 1
ATOM 3690 O O . GLU A 1 471 ? -38.438 5.07 18.5 1 61.34 471 GLU A O 1
ATOM 3695 N N . THR A 1 472 ? -39.875 5.164 20.203 1 50.12 472 THR A N 1
ATOM 3696 C CA . THR A 1 472 ? -40.156 3.738 20.172 1 50.12 472 THR A CA 1
ATOM 3697 C C . THR A 1 472 ? -40.719 3.336 18.797 1 50.12 472 THR A C 1
ATOM 3699 O O . THR A 1 472 ? -40.719 2.154 18.453 1 50.12 472 THR A O 1
ATOM 3702 N N . ARG A 1 473 ? -41 4.301 17.984 1 48.69 473 ARG A N 1
ATOM 3703 C CA . ARG A 1 473 ? -41.688 3.98 16.734 1 48.69 473 ARG A CA 1
ATOM 3704 C C . ARG A 1 473 ? -40.781 4.316 15.539 1 48.69 473 ARG A C 1
ATOM 3706 O O . ARG A 1 473 ? -41.25 4.34 14.398 1 48.69 473 ARG A O 1
ATOM 3713 N N . ILE A 1 474 ? -39.75 4.945 15.789 1 49.41 474 ILE A N 1
ATOM 3714 C CA . ILE A 1 474 ? -38.844 5.117 14.68 1 49.41 474 ILE A CA 1
ATOM 3715 C C . ILE A 1 474 ? -38.375 3.754 14.156 1 49.41 474 ILE A C 1
ATOM 3717 O O . ILE A 1 474 ? -37.938 2.904 14.93 1 49.41 474 ILE A O 1
ATOM 3721 N N . PRO A 1 475 ? -38.969 3.311 13.078 1 40.88 475 PRO A N 1
ATOM 3722 C CA . PRO A 1 475 ? -38.594 1.999 12.547 1 40.88 475 PRO A CA 1
ATOM 3723 C C . PRO A 1 475 ? -37.094 1.696 12.719 1 40.88 475 PRO A C 1
ATOM 3725 O O . PRO A 1 475 ? -36.25 2.527 12.375 1 40.88 475 PRO A O 1
ATOM 3728 N N . SER A 1 476 ? -36.781 1.185 13.922 1 33.25 476 SER A N 1
ATOM 3729 C CA . SER A 1 476 ? -35.438 0.608 13.852 1 33.25 476 SER A CA 1
ATOM 3730 C C . SER A 1 476 ? -35.219 -0.101 12.516 1 33.25 476 SER A C 1
ATOM 3732 O O . SER A 1 476 ? -36.156 -0.668 11.945 1 33.25 476 SER A O 1
ATOM 3734 N N . VAL A 1 477 ? -34.5 0.403 11.758 1 32.47 477 VAL A N 1
ATOM 3735 C CA . VAL A 1 477 ? -34.125 -0.442 10.625 1 32.47 477 VAL A CA 1
ATOM 3736 C C . VAL A 1 477 ? -34.219 -1.912 11.031 1 32.47 477 VAL A C 1
ATOM 3738 O O . VAL A 1 477 ? -33.281 -2.434 11.672 1 32.47 477 VAL A O 1
ATOM 3741 N N . GLN A 1 478 ? -35.219 -2.371 11.664 1 27.19 478 GLN A N 1
ATOM 3742 C CA . GLN A 1 478 ? -35.25 -3.818 11.836 1 27.19 478 GLN A CA 1
ATOM 3743 C C . GLN A 1 478 ? -35 -4.535 10.516 1 27.19 478 GLN A C 1
ATOM 3745 O O . GLN A 1 478 ? -35.594 -4.188 9.492 1 27.19 478 GLN A O 1
ATOM 3750 N N . VAL A 1 479 ? -33.875 -5.008 10.375 1 27.33 479 VAL A N 1
ATOM 3751 C CA . VAL A 1 479 ? -33.719 -6.086 9.398 1 27.33 479 VAL A CA 1
ATOM 3752 C C . VAL A 1 479 ? -35 -6.949 9.391 1 27.33 479 VAL A C 1
ATOM 3754 O O . VAL A 1 479 ? -35.531 -7.297 10.445 1 27.33 479 VAL A O 1
ATOM 3757 N N . PRO A 1 480 ? -35.812 -6.715 8.367 1 26.33 480 PRO A N 1
ATOM 3758 C CA . PRO A 1 480 ? -36.906 -7.68 8.367 1 26.33 480 PRO A CA 1
ATOM 3759 C C . PRO A 1 480 ? -36.531 -9.008 9.008 1 26.33 480 PRO A C 1
ATOM 3761 O O . PRO A 1 480 ? -35.438 -9.547 8.734 1 26.33 480 PRO A O 1
ATOM 3764 N N . ASP A 1 481 ? -36.844 -9.148 10.266 1 25.33 481 ASP A N 1
ATOM 3765 C CA . ASP A 1 481 ? -36.812 -10.508 10.781 1 25.33 481 ASP A CA 1
ATOM 3766 C C . ASP A 1 481 ? -37.344 -11.5 9.742 1 25.33 481 ASP A C 1
ATOM 3768 O O . ASP A 1 481 ? -38.469 -11.383 9.297 1 25.33 481 ASP A O 1
ATOM 3772 N N . GLU A 1 482 ? -36.531 -11.844 8.812 1 26.53 482 GLU A N 1
ATOM 3773 C CA . GLU A 1 482 ? -36.969 -12.875 7.879 1 26.53 482 GLU A CA 1
ATOM 3774 C C . GLU A 1 482 ? -37.875 -13.891 8.562 1 26.53 482 GLU A C 1
ATOM 3776 O O . GLU A 1 482 ? -38.531 -14.695 7.895 1 26.53 482 GLU A O 1
ATOM 3781 N N . GLY A 1 483 ? -37.594 -14.117 9.891 1 25.66 483 GLY A N 1
ATOM 3782 C CA . GLY A 1 483 ? -38.25 -15.312 10.367 1 25.66 483 GLY A CA 1
ATOM 3783 C C . GLY A 1 483 ? -39.719 -15.117 10.633 1 25.66 483 GLY A C 1
ATOM 3784 O O . GLY A 1 483 ? -40.375 -15.953 11.266 1 25.66 483 GLY A O 1
ATOM 3785 N N . GLY A 1 484 ? -40.125 -13.867 10.875 1 25.97 484 GLY A N 1
ATOM 3786 C CA . GLY A 1 484 ? -41.5 -14.055 11.25 1 25.97 484 GLY A CA 1
ATOM 3787 C C . GLY A 1 484 ? -42.312 -14.742 10.172 1 25.97 484 GLY A C 1
ATOM 3788 O O . GLY A 1 484 ? -41.938 -14.75 9 1 25.97 484 GLY A O 1
ATOM 3789 N N . GLU A 1 485 ? -43.125 -15.711 10.648 1 25.19 485 GLU A N 1
ATOM 3790 C CA . GLU A 1 485 ? -44.125 -16.469 9.883 1 25.19 485 GLU A CA 1
ATOM 3791 C C . GLU A 1 485 ? -44.844 -15.57 8.883 1 25.19 485 GLU A C 1
ATOM 3793 O O . GLU A 1 485 ? -45.375 -14.523 9.25 1 25.19 485 GLU A O 1
ATOM 3798 N N . GLU A 1 486 ? -44.281 -15.383 7.715 1 26.36 486 GLU A N 1
ATOM 3799 C CA . GLU A 1 486 ? -45.156 -14.992 6.625 1 26.36 486 GLU A CA 1
ATOM 3800 C C . GLU A 1 486 ? -46.594 -15.453 6.883 1 26.36 486 GLU A C 1
ATOM 3802 O O . GLU A 1 486 ? -46.844 -16.641 7.078 1 26.36 486 GLU A O 1
ATOM 3807 N N . ALA A 1 487 ? -47.469 -14.742 7.566 1 29.34 487 ALA A N 1
ATOM 3808 C CA . ALA A 1 487 ? -48.875 -15.039 7.516 1 29.34 487 ALA A CA 1
ATOM 3809 C C . ALA A 1 487 ? -49.281 -15.617 6.16 1 29.34 487 ALA A C 1
ATOM 3811 O O . ALA A 1 487 ? -48.781 -15.18 5.121 1 29.34 487 ALA A O 1
ATOM 3812 N N . SER A 1 488 ? -49.75 -16.797 6.117 1 30.12 488 SER A N 1
ATOM 3813 C CA . SER A 1 488 ? -50.25 -17.703 5.078 1 30.12 488 SER A CA 1
ATOM 3814 C C . SER A 1 488 ? -51.031 -16.953 4.012 1 30.12 488 SER A C 1
ATOM 3816 O O . SER A 1 488 ? -51.656 -17.562 3.15 1 30.12 488 SER A O 1
ATOM 3818 N N . GLY A 1 489 ? -51.438 -15.617 4.273 1 32.28 489 GLY A N 1
ATOM 3819 C CA . GLY A 1 489 ? -52.281 -15.164 3.17 1 32.28 489 GLY A CA 1
ATOM 3820 C C . GLY A 1 489 ? -51.5 -15 1.873 1 32.28 489 GLY A C 1
ATOM 3821 O O . GLY A 1 489 ? -50.281 -15.078 1.861 1 32.28 489 GLY A O 1
ATOM 3822 N N . THR A 1 490 ? -52.062 -15.195 0.713 1 33.47 490 THR A N 1
ATOM 3823 C CA . THR A 1 490 ? -51.469 -15.039 -0.603 1 33.47 490 THR A CA 1
ATOM 3824 C C . THR A 1 490 ? -50.625 -13.758 -0.672 1 33.47 490 THR A C 1
ATOM 3826 O O . THR A 1 490 ? -50.938 -12.773 0.004 1 33.47 490 THR A O 1
ATOM 3829 N N . PRO A 1 491 ? -49.438 -13.836 -1.117 1 38.75 491 PRO A N 1
ATOM 3830 C CA . PRO A 1 491 ? -48.531 -12.688 -1.299 1 38.75 491 PRO A CA 1
ATOM 3831 C C . PRO A 1 491 ? -49.312 -11.422 -1.72 1 38.75 491 PRO A C 1
ATOM 3833 O O . PRO A 1 491 ? -48.781 -10.312 -1.564 1 38.75 491 PRO A O 1
ATOM 3836 N N . GLU A 1 492 ? -50.562 -11.625 -2.205 1 42.72 492 GLU A N 1
ATOM 3837 C CA . GLU A 1 492 ? -51.312 -10.5 -2.758 1 42.72 492 GLU A CA 1
ATOM 3838 C C . GLU A 1 492 ? -52.125 -9.789 -1.674 1 42.72 492 GLU A C 1
ATOM 3840 O O . GLU A 1 492 ? -52.625 -8.688 -1.895 1 42.72 492 GLU A O 1
ATOM 3845 N N . ASP A 1 493 ? -52.469 -10.375 -0.546 1 41.75 493 ASP A N 1
ATOM 3846 C CA . ASP A 1 493 ? -53.281 -9.766 0.493 1 41.75 493 ASP A CA 1
ATOM 3847 C C . ASP A 1 493 ? -52.406 -9.047 1.526 1 41.75 493 ASP A C 1
ATOM 3849 O O . ASP A 1 493 ? -51.469 -9.641 2.078 1 41.75 493 ASP A O 1
ATOM 3853 N N . VAL A 1 494 ? -52.281 -7.84 1.458 1 45.56 494 VAL A N 1
ATOM 3854 C CA . VAL A 1 494 ? -51.594 -7.043 2.471 1 45.56 494 VAL A CA 1
ATOM 3855 C C . VAL A 1 494 ? -52.5 -6.852 3.682 1 45.56 494 VAL A C 1
ATOM 3857 O O . VAL A 1 494 ? -53.594 -6.316 3.557 1 45.56 494 VAL A O 1
ATOM 3860 N N . ALA A 1 495 ? -52.312 -7.594 4.707 1 47.03 495 ALA A N 1
ATOM 3861 C CA . ALA A 1 495 ? -53.062 -7.344 5.938 1 47.03 495 ALA A CA 1
ATOM 3862 C C . ALA A 1 495 ? -53.031 -5.859 6.293 1 47.03 495 ALA A C 1
ATOM 3864 O O . ALA A 1 495 ? -52 -5.195 6.18 1 47.03 495 ALA A O 1
ATOM 3865 N N . VAL A 1 496 ? -54.094 -5.25 6.277 1 43.53 496 VAL A N 1
ATOM 3866 C CA . VAL A 1 496 ? -54.188 -3.885 6.781 1 43.53 496 VAL A CA 1
ATOM 3867 C C . VAL A 1 496 ? -53.75 -3.836 8.242 1 43.53 496 VAL A C 1
ATOM 3869 O O . VAL A 1 496 ? -54.5 -4.246 9.133 1 43.53 496 VAL A O 1
ATOM 3872 N N . ALA A 1 497 ? -52.531 -4.27 8.562 1 42.59 497 ALA A N 1
ATOM 3873 C CA . ALA A 1 497 ? -52.031 -4.262 9.945 1 42.59 497 ALA A CA 1
ATOM 3874 C C . ALA A 1 497 ? -52.281 -2.904 10.602 1 42.59 497 ALA A C 1
ATOM 3876 O O . ALA A 1 497 ? -52.188 -1.864 9.938 1 42.59 497 ALA A O 1
ATOM 3877 N N . PRO A 1 498 ? -52.844 -2.967 11.812 1 37.03 498 PRO A N 1
ATOM 3878 C CA . PRO A 1 498 ? -52.938 -1.717 12.57 1 37.03 498 PRO A CA 1
ATOM 3879 C C . PRO A 1 498 ? -51.594 -1.021 12.727 1 37.03 498 PRO A C 1
ATOM 3881 O O . PRO A 1 498 ? -50.594 -1.666 13.07 1 37.03 498 PRO A O 1
ATOM 3884 N N . THR A 1 499 ? -51.25 -0.241 11.844 1 37.91 499 THR A N 1
ATOM 3885 C CA . THR A 1 499 ? -50.062 0.55 12.102 1 37.91 499 THR A CA 1
ATOM 3886 C C . THR A 1 499 ? -50.062 1.07 13.539 1 37.91 499 THR A C 1
ATOM 3888 O O . THR A 1 499 ? -51 1.734 13.961 1 37.91 499 THR A O 1
ATOM 3891 N N . LYS A 1 500 ? -49.688 0.324 14.469 1 37.47 500 LYS A N 1
ATOM 3892 C CA . LYS A 1 500 ? -49.469 0.972 15.766 1 37.47 500 LYS A CA 1
ATOM 3893 C C . LYS A 1 500 ? -48.906 2.373 15.594 1 37.47 500 LYS A C 1
ATOM 3895 O O . LYS A 1 500 ? -47.719 2.531 15.367 1 37.47 500 LYS A O 1
ATOM 3900 N N . THR A 1 501 ? -49.75 3.199 15.016 1 39.78 501 THR A N 1
ATOM 3901 C CA . THR A 1 501 ? -49.375 4.594 14.766 1 39.78 501 THR A CA 1
ATOM 3902 C C . THR A 1 501 ? -49.031 5.297 16.062 1 39.78 501 THR A C 1
ATOM 3904 O O . THR A 1 501 ? -49.75 5.176 17.062 1 39.78 501 THR A O 1
ATOM 3907 N N . SER A 1 502 ? -47.906 5.594 16.312 1 41.69 502 SER A N 1
ATOM 3908 C CA . SER A 1 502 ? -47.406 6.414 17.391 1 41.69 502 SER A CA 1
ATOM 3909 C C . SER A 1 502 ? -48.188 7.699 17.547 1 41.69 502 SER A C 1
ATOM 3911 O O . SER A 1 502 ? -48.625 8.297 16.562 1 41.69 502 SER A O 1
ATOM 3913 N N . ARG A 1 503 ? -48.844 8.008 18.625 1 46.66 503 ARG A N 1
ATOM 3914 C CA . ARG A 1 503 ? -49.562 9.18 19.109 1 46.66 503 ARG A CA 1
ATOM 3915 C C . ARG A 1 503 ? -48.75 10.453 18.859 1 46.66 503 ARG A C 1
ATOM 3917 O O . ARG A 1 503 ? -47.844 10.758 19.594 1 46.66 503 ARG A O 1
ATOM 3924 N N . SER A 1 504 ? -48.469 10.93 17.672 1 54.28 504 SER A N 1
ATOM 3925 C CA . SER A 1 504 ? -47.656 12.133 17.547 1 54.28 504 SER A CA 1
ATOM 3926 C C . SER A 1 504 ? -48.438 13.375 17.938 1 54.28 504 SER A C 1
ATOM 3928 O O . SER A 1 504 ? -49.562 13.602 17.453 1 54.28 504 SER A O 1
ATOM 3930 N N . ARG A 1 505 ? -48.344 13.898 19.141 1 58.69 505 ARG A N 1
ATOM 3931 C CA . ARG A 1 505 ? -48.938 15.141 19.641 1 58.69 505 ARG A CA 1
ATOM 3932 C C . ARG A 1 505 ? -48.281 16.344 18.969 1 58.69 505 ARG A C 1
ATOM 3934 O O . ARG A 1 505 ? -48.281 17.453 19.531 1 58.69 505 ARG A O 1
ATOM 3941 N N . PHE A 1 506 ? -47.75 16.234 17.812 1 64.62 506 PHE A N 1
ATOM 3942 C CA . PHE A 1 506 ? -47.031 17.344 17.203 1 64.62 506 PHE A CA 1
ATOM 3943 C C . PHE A 1 506 ? -48.031 18.375 16.641 1 64.62 506 PHE A C 1
ATOM 3945 O O . PHE A 1 506 ? -47.812 19.578 16.812 1 64.62 506 PHE A O 1
ATOM 3952 N N . SER A 1 507 ? -49.031 17.844 15.914 1 72.38 507 SER A N 1
ATOM 3953 C CA . SER A 1 507 ? -50.062 18.75 15.383 1 72.38 507 SER A CA 1
ATOM 3954 C C . SER A 1 507 ? -51.469 18.219 15.625 1 72.38 507 SER A C 1
ATOM 3956 O O . SER A 1 507 ? -51.656 17.016 15.719 1 72.38 507 SER A O 1
ATOM 3958 N N . PRO A 1 508 ? -52.344 19.094 15.898 1 77.25 508 PRO A N 1
ATOM 3959 C CA . PRO A 1 508 ? -53.75 18.672 16.047 1 77.25 508 PRO A CA 1
ATOM 3960 C C . PRO A 1 508 ? -54.25 17.859 14.867 1 77.25 508 PRO A C 1
ATOM 3962 O O . PRO A 1 508 ? -55.031 16.906 15.047 1 77.25 508 PRO A O 1
ATOM 3965 N N . GLU A 1 509 ? -53.656 18.234 13.734 1 80.38 509 GLU A N 1
ATOM 3966 C CA . GLU A 1 509 ? -54.094 17.516 12.539 1 80.38 509 GLU A CA 1
ATOM 3967 C C . GLU A 1 509 ? -53.625 16.047 12.578 1 80.38 509 GLU A C 1
ATOM 3969 O O . GLU A 1 509 ? -54.406 15.148 12.242 1 80.38 509 GLU A O 1
ATOM 3974 N N . LEU A 1 510 ? -52.469 15.898 12.969 1 82.19 510 LEU A N 1
ATOM 3975 C CA . LEU A 1 510 ? -51.938 14.547 13.062 1 82.19 510 LEU A CA 1
ATOM 3976 C C . LEU A 1 510 ? -52.688 13.727 14.094 1 82.19 510 LEU A C 1
ATOM 3978 O O . LEU A 1 510 ? -53 12.555 13.859 1 82.19 510 LEU A O 1
ATOM 3982 N N . SER A 1 511 ? -53.062 14.336 15.18 1 78.56 511 SER A N 1
ATOM 3983 C CA . SER A 1 511 ? -53.812 13.664 16.234 1 78.56 511 SER A CA 1
ATOM 3984 C C . SER A 1 511 ? -55.188 13.266 15.758 1 78.56 511 SER A C 1
ATOM 3986 O O . SER A 1 511 ? -55.656 12.164 16.047 1 78.56 511 SER A O 1
ATOM 3988 N N . ASP A 1 512 ? -55.75 14.148 15.039 1 84.19 512 ASP A N 1
ATOM 3989 C CA . ASP A 1 512 ? -57.062 13.883 14.508 1 84.19 512 ASP A CA 1
ATOM 3990 C C . ASP A 1 512 ? -57.031 12.719 13.516 1 84.19 512 ASP A C 1
ATOM 3992 O O . ASP A 1 512 ? -57.906 11.852 13.555 1 84.19 512 ASP A O 1
ATOM 3996 N N . LEU A 1 513 ? -56 12.805 12.758 1 85.38 513 LEU A N 1
ATOM 3997 C CA . LEU A 1 513 ? -55.906 11.75 11.742 1 85.38 513 LEU A CA 1
ATOM 3998 C C . LEU A 1 513 ? -55.625 10.406 12.398 1 85.38 513 LEU A C 1
ATOM 4000 O O . LEU A 1 513 ? -56.156 9.375 11.961 1 85.38 513 LEU A O 1
ATOM 4004 N N . 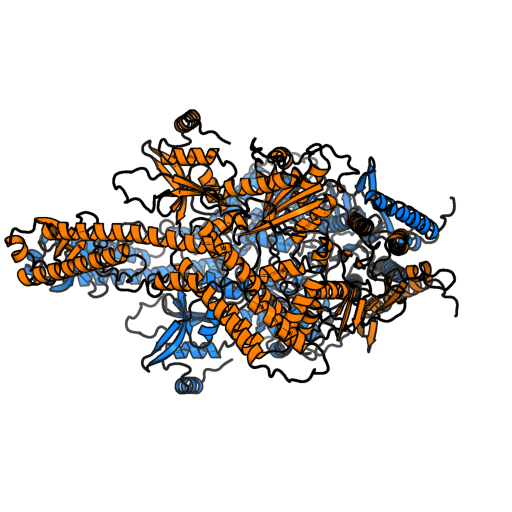HIS A 1 514 ? -54.906 10.414 13.398 1 81.94 514 HIS A N 1
ATOM 4005 C CA . HIS A 1 514 ? -54.656 9.188 14.133 1 81.94 514 HIS A CA 1
ATOM 4006 C C . HIS A 1 514 ? -55.938 8.641 14.773 1 81.94 514 HIS A C 1
ATOM 4008 O O . HIS A 1 514 ? -56.188 7.438 14.734 1 81.94 514 HIS A O 1
ATOM 4014 N N . ARG A 1 515 ? -56.656 9.516 15.305 1 82.38 515 ARG A N 1
ATOM 4015 C CA . ARG A 1 515 ? -57.906 9.125 15.922 1 82.38 515 ARG A CA 1
ATOM 4016 C C . ARG A 1 515 ? -58.875 8.562 14.883 1 82.38 515 ARG A C 1
ATOM 4018 O O . ARG A 1 515 ? -59.562 7.578 15.141 1 82.38 515 ARG A O 1
ATOM 4025 N N . ARG A 1 516 ? -58.812 9.211 13.75 1 85.75 516 ARG A N 1
ATOM 4026 C CA . ARG A 1 516 ? -59.656 8.758 12.664 1 85.75 516 ARG A CA 1
ATOM 4027 C C . ARG A 1 516 ? -59.25 7.355 12.203 1 85.75 516 ARG A C 1
ATOM 4029 O O . ARG A 1 516 ? -60.125 6.496 12 1 85.75 516 ARG A O 1
ATOM 4036 N N . LEU A 1 517 ? -58.031 7.219 12.062 1 87.12 517 LEU A N 1
ATOM 4037 C CA . LEU A 1 517 ? -57.562 5.922 11.609 1 87.12 517 LEU A CA 1
ATOM 4038 C C . LEU A 1 517 ? -57.844 4.84 12.648 1 87.12 517 LEU A C 1
ATOM 4040 O O . LEU A 1 517 ? -58.188 3.715 12.297 1 87.12 517 LEU A O 1
ATOM 4044 N N . MET A 1 518 ? -57.781 5.168 13.836 1 82.94 518 MET A N 1
ATOM 4045 C CA . MET A 1 518 ? -58.062 4.223 14.906 1 82.94 518 MET A CA 1
ATOM 4046 C C . MET A 1 518 ? -59.562 3.854 14.906 1 82.94 518 MET A C 1
ATOM 4048 O O . MET A 1 518 ? -59.906 2.688 15.094 1 82.94 518 MET A O 1
ATOM 4052 N N . ARG A 1 519 ? -60.281 4.828 14.695 1 85.5 519 ARG A N 1
ATOM 4053 C CA . ARG A 1 519 ? -61.719 4.602 14.633 1 85.5 519 ARG A CA 1
ATOM 4054 C C . ARG A 1 519 ? -62.094 3.688 13.469 1 85.5 519 ARG A C 1
ATOM 4056 O O . ARG A 1 519 ? -62.844 2.742 13.625 1 85.5 519 ARG A O 1
ATOM 4063 N N . HIS A 1 520 ? -61.438 4.02 12.391 1 89.12 520 HIS A N 1
ATOM 4064 C CA . HIS A 1 520 ? -61.719 3.205 11.211 1 89.12 520 HIS A CA 1
ATOM 4065 C C . HIS A 1 520 ? -61.188 1.788 11.383 1 89.12 520 HIS A C 1
ATOM 4067 O O . HIS A 1 520 ? -61.812 0.825 10.93 1 89.12 520 HIS A O 1
ATOM 4073 N N . SER A 1 521 ? -60.094 1.728 12.016 1 87 521 SER A N 1
ATOM 4074 C CA . SER A 1 521 ? -59.531 0.414 12.273 1 87 521 SER A CA 1
ATOM 4075 C C . SER A 1 521 ? -60.406 -0.393 13.234 1 87 521 SER A C 1
ATOM 4077 O O . SER A 1 521 ? -60.562 -1.602 13.062 1 87 521 SER A O 1
ATOM 4079 N N . ALA A 1 522 ? -60.906 0.286 14.164 1 85.19 522 ALA A N 1
ATOM 4080 C CA . ALA A 1 522 ? -61.812 -0.366 15.094 1 85.19 522 ALA A CA 1
ATOM 4081 C C . ALA A 1 522 ? -63.094 -0.815 14.375 1 85.19 522 ALA A C 1
ATOM 4083 O O . ALA A 1 522 ? -63.594 -1.91 14.625 1 85.19 522 ALA A O 1
ATOM 4084 N N . ALA A 1 523 ? -63.562 0.015 13.547 1 89.75 523 ALA A N 1
ATOM 4085 C CA . ALA A 1 523 ? -64.75 -0.325 12.742 1 89.75 523 ALA A CA 1
ATOM 4086 C C . ALA A 1 523 ? -64.438 -1.533 11.852 1 89.75 523 ALA A C 1
ATOM 4088 O O . ALA A 1 523 ? -65.312 -2.385 11.656 1 89.75 523 ALA A O 1
ATOM 4089 N N . HIS A 1 524 ? -63.219 -1.479 11.281 1 90.44 524 HIS A N 1
ATOM 4090 C CA . HIS A 1 524 ? -62.781 -2.611 10.484 1 90.44 524 HIS A CA 1
ATOM 4091 C C . HIS A 1 524 ? -62.812 -3.908 11.289 1 90.44 524 HIS A C 1
ATOM 4093 O O . HIS A 1 524 ? -63.406 -4.902 10.836 1 90.44 524 HIS A O 1
ATOM 4099 N N . GLN A 1 525 ? -62.312 -3.861 12.445 1 87.38 525 GLN A N 1
ATOM 4100 C CA . GLN A 1 525 ? -62.281 -5.039 13.305 1 87.38 525 GLN A CA 1
ATOM 4101 C C . GLN A 1 525 ? -63.688 -5.484 13.711 1 87.38 525 GLN A C 1
ATOM 4103 O O . GLN A 1 525 ? -63.969 -6.68 13.703 1 87.38 525 GLN A O 1
ATOM 4108 N N . LYS A 1 526 ? -64.438 -4.543 14.031 1 88.12 526 LYS A N 1
ATOM 4109 C CA . LYS A 1 526 ? -65.812 -4.844 14.414 1 88.12 526 LYS A CA 1
ATOM 4110 C C . LYS A 1 526 ? -66.625 -5.461 13.25 1 88.12 526 LYS A C 1
ATOM 4112 O O . LYS A 1 526 ? -67.312 -6.465 13.422 1 88.12 526 LYS A O 1
ATOM 4117 N N . MET A 1 527 ? -66.375 -4.91 12.109 1 91.94 527 MET A N 1
ATOM 4118 C CA . MET A 1 527 ? -67.062 -5.422 10.914 1 91.94 527 MET A CA 1
ATOM 4119 C C . MET A 1 527 ? -66.625 -6.852 10.617 1 91.94 527 MET A C 1
ATOM 4121 O O . MET A 1 527 ? -67.438 -7.699 10.281 1 91.94 527 MET A O 1
ATOM 4125 N N . GLU A 1 528 ? -65.312 -6.992 10.695 1 90.69 528 GLU A N 1
ATOM 4126 C CA . GLU A 1 528 ? -64.812 -8.32 10.445 1 90.69 528 GLU A CA 1
ATOM 4127 C C . GLU A 1 528 ? -65.375 -9.344 11.43 1 90.69 528 GLU A C 1
ATOM 4129 O O . GLU A 1 528 ? -65.75 -10.43 11.031 1 90.69 528 GLU A O 1
ATOM 4134 N N . LEU A 1 529 ? -65.438 -8.977 12.625 1 88.06 529 LEU A N 1
ATOM 4135 C CA . LEU A 1 529 ? -66 -9.852 13.664 1 88.06 529 LEU A CA 1
ATOM 4136 C C . LEU A 1 529 ? -67.5 -10.094 13.484 1 88.06 529 LEU A C 1
ATOM 4138 O O . LEU A 1 529 ? -67.938 -11.219 13.609 1 88.06 529 LEU A O 1
ATOM 4142 N N . ASP A 1 530 ? -68.188 -9.062 13.273 1 89.44 530 ASP A N 1
ATOM 4143 C CA . ASP A 1 530 ? -69.625 -9.156 13.062 1 89.44 530 ASP A CA 1
ATOM 4144 C C . ASP A 1 530 ? -70 -10.078 11.898 1 89.44 530 ASP A C 1
ATOM 4146 O O . ASP A 1 530 ? -70.875 -10.93 12 1 89.44 530 ASP A O 1
ATOM 4150 N N . MET A 1 531 ? -69.25 -9.898 10.859 1 90.75 531 MET A N 1
ATOM 4151 C CA . MET A 1 531 ? -69.5 -10.719 9.672 1 90.75 531 MET A CA 1
ATOM 4152 C C . MET A 1 531 ? -69.125 -12.18 9.938 1 90.75 531 MET A C 1
ATOM 4154 O O . MET A 1 531 ? -69.875 -13.086 9.523 1 90.75 531 MET A O 1
ATOM 4158 N N . SER A 1 532 ? -68.062 -12.32 10.617 1 90.56 532 SER A N 1
ATOM 4159 C CA . SER A 1 532 ? -67.625 -13.672 10.945 1 90.56 532 SER A CA 1
ATOM 4160 C C . SER A 1 532 ? -68.688 -14.398 11.797 1 90.56 532 SER A C 1
ATOM 4162 O O . SER A 1 532 ? -68.938 -15.57 11.555 1 90.56 532 SER A O 1
ATOM 4164 N N . GLU A 1 533 ? -69.25 -13.68 12.695 1 86.38 533 GLU A N 1
ATOM 4165 C CA . GLU A 1 533 ? -70.25 -14.273 13.594 1 86.38 533 GLU A CA 1
ATOM 4166 C C . GLU A 1 533 ? -71.562 -14.445 12.898 1 86.38 533 GLU A C 1
ATOM 4168 O O . GLU A 1 533 ? -72.188 -15.5 13.008 1 86.38 533 GLU A O 1
ATOM 4173 N N . THR A 1 534 ? -72 -13.461 12.242 1 89.81 534 THR A N 1
ATOM 4174 C CA . THR A 1 534 ? -73.312 -13.453 11.594 1 89.81 534 THR A CA 1
ATOM 4175 C C . THR A 1 534 ? -73.375 -14.555 10.547 1 89.81 534 THR A C 1
ATOM 4177 O O . THR A 1 534 ? -74.438 -15.227 10.422 1 89.81 534 THR A O 1
ATOM 4180 N N . TYR A 1 535 ? -72.312 -14.727 9.898 1 90.69 535 TYR A N 1
ATOM 4181 C CA . TYR A 1 535 ? -72.375 -15.672 8.797 1 90.69 535 TYR A CA 1
ATOM 4182 C C . TYR A 1 535 ? -71.562 -16.953 9.133 1 90.69 535 TYR A C 1
ATOM 4184 O O . TYR A 1 535 ? -71.312 -17.781 8.258 1 90.69 535 TYR A O 1
ATOM 4192 N N . ASN A 1 536 ? -71.188 -17.016 10.391 1 85.38 536 ASN A N 1
ATOM 4193 C CA . ASN A 1 536 ? -70.5 -18.188 10.898 1 85.38 536 ASN A CA 1
ATOM 4194 C C . ASN A 1 536 ? -69.312 -18.578 10 1 85.38 536 ASN A C 1
ATOM 4196 O O . ASN A 1 536 ? -69.188 -19.719 9.555 1 85.38 536 ASN A O 1
ATOM 4200 N N . ALA A 1 537 ? -68.562 -17.609 9.742 1 88.31 537 ALA A N 1
ATOM 4201 C CA . ALA A 1 537 ? -67.375 -17.766 8.922 1 88.31 537 ALA A CA 1
ATOM 4202 C C . ALA A 1 537 ? -66.125 -17.344 9.68 1 88.31 537 ALA A C 1
ATOM 4204 O O . ALA A 1 537 ? -65.625 -16.234 9.484 1 88.31 537 ALA A O 1
ATOM 4205 N N . PRO A 1 538 ? -65.562 -18.156 10.453 1 84.31 538 PRO A N 1
ATOM 4206 C CA . PRO A 1 538 ? -64.438 -17.781 11.289 1 84.31 538 PRO A CA 1
ATOM 4207 C C . PRO A 1 538 ? -63.156 -17.469 10.477 1 84.31 538 PRO A C 1
ATOM 4209 O O . PRO A 1 538 ? -62.25 -16.766 10.961 1 84.31 538 PRO A O 1
ATOM 4212 N N . THR A 1 539 ? -63.062 -17.875 9.273 1 84.5 539 THR A N 1
ATOM 4213 C CA . THR A 1 539 ? -61.875 -17.625 8.484 1 84.5 539 THR A CA 1
ATOM 4214 C C . THR A 1 539 ? -62.031 -16.344 7.66 1 84.5 539 THR A C 1
ATOM 4216 O O . THR A 1 539 ? -61.125 -15.984 6.895 1 84.5 539 THR A O 1
ATOM 4219 N N . LEU A 1 540 ? -63.125 -15.719 7.832 1 87.69 540 LEU A N 1
ATOM 4220 C CA . LEU A 1 540 ? -63.406 -14.484 7.102 1 87.69 540 LEU A CA 1
ATOM 4221 C C . LEU A 1 540 ? -62.438 -13.383 7.52 1 87.69 540 LEU A C 1
ATOM 4223 O O . LEU A 1 540 ? -62.219 -13.156 8.711 1 87.69 540 LEU A O 1
ATOM 4227 N N . MET A 1 541 ? -61.781 -12.789 6.516 1 87.88 541 MET A N 1
ATOM 4228 C CA . MET A 1 541 ? -60.906 -11.641 6.73 1 87.88 541 MET A CA 1
ATOM 4229 C C . MET A 1 541 ? -61.219 -10.516 5.754 1 87.88 541 MET A C 1
ATOM 4231 O O . MET A 1 541 ? -61.531 -10.766 4.586 1 87.88 541 MET A O 1
ATOM 4235 N N . LEU A 1 542 ? -61.25 -9.359 6.258 1 89.25 542 LEU A N 1
ATOM 4236 C CA . LEU A 1 542 ? -61.344 -8.172 5.414 1 89.25 542 LEU A CA 1
ATOM 4237 C C . LEU A 1 542 ? -59.969 -7.688 4.988 1 89.25 542 LEU A C 1
ATOM 4239 O O . LEU A 1 542 ? -59.219 -7.18 5.812 1 89.25 542 LEU A O 1
ATOM 4243 N N . VAL A 1 543 ? -59.625 -7.848 3.703 1 85.56 543 VAL A N 1
ATOM 4244 C CA . VAL A 1 543 ? -58.25 -7.57 3.283 1 85.56 543 VAL A CA 1
ATOM 4245 C C . VAL A 1 543 ? -58.281 -6.629 2.08 1 85.56 543 VAL A C 1
ATOM 4247 O O . VAL A 1 543 ? -59.312 -6.449 1.434 1 85.56 543 VAL A O 1
ATOM 4250 N N . ARG A 1 544 ? -57.188 -6.02 1.929 1 83.56 544 ARG A N 1
ATOM 4251 C CA . ARG A 1 544 ? -56.938 -5.254 0.709 1 83.56 544 ARG A CA 1
ATOM 4252 C C . ARG A 1 544 ? -56.188 -6.086 -0.312 1 83.56 544 ARG A C 1
ATOM 4254 O O . ARG A 1 544 ? -55.062 -6.559 -0.031 1 83.56 544 ARG A O 1
ATOM 4261 N N . ASN A 1 545 ? -56.75 -6.262 -1.383 1 74.94 545 ASN A N 1
ATOM 4262 C CA . ASN A 1 545 ? -56.156 -7.023 -2.467 1 74.94 545 ASN A CA 1
ATOM 4263 C C . ASN A 1 545 ? -55.594 -6.105 -3.561 1 74.94 545 ASN A C 1
ATOM 4265 O O . ASN A 1 545 ? -56.25 -5.109 -3.91 1 74.94 545 ASN A O 1
ATOM 4269 N N . ILE A 1 546 ? -54.438 -6.32 -4.102 1 68.62 546 ILE A N 1
ATOM 4270 C CA . ILE A 1 546 ? -53.75 -5.48 -5.074 1 68.62 546 ILE A CA 1
ATOM 4271 C C . ILE A 1 546 ? -54.562 -5.387 -6.355 1 68.62 546 ILE A C 1
ATOM 4273 O O . ILE A 1 546 ? -54.656 -4.32 -6.973 1 68.62 546 ILE A O 1
ATOM 4277 N N . VAL A 1 547 ? -55.25 -6.496 -6.672 1 65.94 547 VAL A N 1
ATOM 4278 C CA . VAL A 1 547 ? -55.969 -6.555 -7.938 1 65.94 547 VAL A CA 1
ATOM 4279 C C . VAL A 1 547 ? -57.438 -6.117 -7.723 1 65.94 547 VAL A C 1
ATOM 4281 O O . VAL A 1 547 ? -57.938 -5.285 -8.469 1 65.94 547 VAL A O 1
ATOM 4284 N N . HIS A 1 548 ? -58.156 -6.586 -6.621 1 75.06 548 HIS A N 1
ATOM 4285 C CA . HIS A 1 548 ? -59.594 -6.434 -6.488 1 75.06 548 HIS A CA 1
ATOM 4286 C C . HIS A 1 548 ? -59.938 -5.375 -5.445 1 75.06 548 HIS A C 1
ATOM 4288 O O . HIS A 1 548 ? -61.125 -5.121 -5.184 1 75.06 548 HIS A O 1
ATOM 4294 N N . GLY A 1 549 ? -58.844 -4.812 -4.93 1 79.75 549 GLY A N 1
ATOM 4295 C CA . GLY A 1 549 ? -59.094 -3.785 -3.934 1 79.75 549 GLY A CA 1
ATOM 4296 C C . GLY A 1 549 ? -59.469 -4.352 -2.578 1 79.75 549 GLY A C 1
ATOM 4297 O O . GLY A 1 549 ? -58.781 -5.223 -2.047 1 79.75 549 GLY A O 1
ATOM 4298 N N . PHE A 1 550 ? -60.656 -3.83 -2.066 1 88.25 550 PHE A N 1
ATOM 4299 C CA . PHE A 1 550 ? -61.094 -4.277 -0.746 1 88.25 550 PHE A CA 1
ATOM 4300 C C . PHE A 1 550 ? -62.062 -5.453 -0.86 1 88.25 550 PHE A C 1
ATOM 4302 O O . PHE A 1 550 ? -63.188 -5.305 -1.376 1 88.25 550 PHE A O 1
ATOM 4309 N N . VAL A 1 551 ? -61.594 -6.566 -0.319 1 89.25 551 VAL A N 1
ATOM 4310 C CA . VAL A 1 551 ? -62.406 -7.766 -0.534 1 89.25 551 VAL A CA 1
ATOM 4311 C C . VAL A 1 551 ? -62.531 -8.539 0.776 1 89.25 551 VAL A C 1
ATOM 4313 O O . VAL A 1 551 ? -61.719 -8.391 1.68 1 89.25 551 VAL A O 1
ATOM 4316 N N . VAL A 1 552 ? -63.594 -9.305 0.805 1 88.81 552 VAL A N 1
ATOM 4317 C CA . VAL A 1 552 ? -63.812 -10.266 1.879 1 88.81 552 VAL A CA 1
ATOM 4318 C C . VAL A 1 552 ? -63.25 -11.625 1.476 1 88.81 552 VAL A C 1
ATOM 4320 O O . VAL A 1 552 ? -63.625 -12.195 0.456 1 88.81 552 VAL A O 1
ATOM 4323 N N . SER A 1 553 ? -62.312 -11.922 2.27 1 86.62 553 SER A N 1
ATOM 4324 C CA . SER A 1 553 ? -61.656 -13.203 1.959 1 86.62 553 SER A CA 1
ATOM 4325 C C . SER A 1 553 ? -62.125 -14.289 2.92 1 86.62 553 SER A C 1
ATOM 4327 O O . SER A 1 553 ? -62.125 -14.086 4.137 1 86.62 553 SER A O 1
ATOM 4329 N N . VAL A 1 554 ? -62.656 -15.234 2.387 1 84.56 554 VAL A N 1
ATOM 4330 C CA . VAL A 1 554 ? -63.062 -16.391 3.182 1 84.56 554 VAL A CA 1
ATOM 4331 C C . VAL A 1 554 ? -62.312 -17.625 2.713 1 84.56 554 VAL A C 1
ATOM 4333 O O . VAL A 1 554 ? -62.375 -17.984 1.536 1 84.56 554 VAL A O 1
ATOM 4336 N N . ARG A 1 555 ? -61.594 -18.188 3.582 1 79.62 555 ARG A N 1
ATOM 4337 C CA . ARG A 1 555 ? -60.688 -19.266 3.225 1 79.62 555 ARG A CA 1
ATOM 4338 C C . ARG A 1 555 ? -61.406 -20.609 3.168 1 79.62 555 ARG A C 1
ATOM 4340 O O . ARG A 1 555 ? -61.156 -21.406 2.264 1 79.62 555 ARG A O 1
ATOM 4347 N N . LYS A 1 556 ? -62.344 -20.828 4.207 1 75.38 556 LYS A N 1
ATOM 4348 C CA . LYS A 1 556 ? -63 -22.125 4.305 1 75.38 556 LYS A CA 1
ATOM 4349 C C . LYS A 1 556 ? -64.25 -22.188 3.438 1 75.38 556 LYS A C 1
ATOM 4351 O O . LYS A 1 556 ? -65.125 -21.312 3.537 1 75.38 556 LYS A O 1
ATOM 4356 N N . LYS A 1 557 ? -64.375 -23.078 2.664 1 74.69 557 LYS A N 1
ATOM 4357 C CA . LYS A 1 557 ? -65.5 -23.25 1.736 1 74.69 557 LYS A CA 1
ATOM 4358 C C . LYS A 1 557 ? -66.812 -23.438 2.486 1 74.69 557 LYS A C 1
ATOM 4360 O O . LYS A 1 557 ? -67.875 -23.016 2.014 1 74.69 557 LYS A O 1
ATOM 4365 N N . THR A 1 558 ? -66.75 -24.094 3.648 1 75.69 558 THR A N 1
ATOM 4366 C CA . THR A 1 558 ? -67.938 -24.328 4.445 1 75.69 558 THR A CA 1
ATOM 4367 C C . THR A 1 558 ? -68.562 -23.016 4.91 1 75.69 558 THR A C 1
ATOM 4369 O O . THR A 1 558 ? -69.688 -22.984 5.324 1 75.69 558 THR A O 1
ATOM 4372 N N . GLU A 1 559 ? -67.75 -22.078 4.711 1 81.75 559 GLU A N 1
ATOM 4373 C CA . GLU A 1 559 ? -68.188 -20.781 5.254 1 81.75 559 GLU A CA 1
ATOM 4374 C C . GLU A 1 559 ? -68.75 -19.875 4.156 1 81.75 559 GLU A C 1
ATOM 4376 O O . GLU A 1 559 ? -69.188 -18.766 4.426 1 81.75 559 GLU A O 1
ATOM 4381 N N . TYR A 1 560 ? -68.938 -20.328 2.949 1 82.44 560 TYR A N 1
ATOM 4382 C CA . TYR A 1 560 ? -69.375 -19.5 1.823 1 82.44 560 TYR A CA 1
ATOM 4383 C C . TYR A 1 560 ? -70.875 -19.281 1.86 1 82.44 560 TYR A C 1
ATOM 4385 O O . TYR A 1 560 ? -71.375 -18.203 1.531 1 82.44 560 TYR A O 1
ATOM 4393 N N . GLY A 1 561 ? -71.562 -20.422 2.172 1 82.12 561 GLY A N 1
ATOM 4394 C CA . GLY A 1 561 ? -73 -20.547 1.975 1 82.12 561 GLY A CA 1
ATOM 4395 C C . GLY A 1 561 ? -73.812 -19.406 2.588 1 82.12 561 GLY A C 1
ATOM 4396 O O . GLY A 1 561 ? -74.562 -18.719 1.895 1 82.12 561 GLY A O 1
ATOM 4397 N N . LEU A 1 562 ? -73.562 -19.219 3.812 1 81.81 562 LEU A N 1
ATOM 4398 C CA . LEU A 1 562 ? -74.375 -18.219 4.516 1 81.81 562 LEU A CA 1
ATOM 4399 C C . LEU A 1 562 ? -74.062 -16.812 4.008 1 81.81 562 LEU A C 1
ATOM 4401 O O . LEU A 1 562 ? -74.938 -15.977 3.871 1 81.81 562 LEU A O 1
ATOM 4405 N N . LEU A 1 563 ? -72.875 -16.594 3.592 1 85.38 563 LEU A N 1
ATOM 4406 C CA . LEU A 1 563 ? -72.438 -15.281 3.119 1 85.38 563 LEU A CA 1
ATOM 4407 C C . LEU A 1 563 ? -72.938 -15.008 1.707 1 85.38 563 LEU A C 1
ATOM 4409 O O . LEU A 1 563 ? -73.438 -13.914 1.417 1 85.38 563 LEU A O 1
ATOM 4413 N N . GLU A 1 564 ? -73 -15.914 0.933 1 84.88 564 GLU A N 1
ATOM 4414 C CA . GLU A 1 564 ? -73.438 -15.773 -0.447 1 84.88 564 GLU A CA 1
ATOM 4415 C C . GLU A 1 564 ? -75 -15.648 -0.514 1 84.88 564 GLU A C 1
ATOM 4417 O O . GLU A 1 564 ? -75.5 -14.938 -1.364 1 84.88 564 GLU A O 1
ATOM 4422 N N . ARG A 1 565 ? -75.625 -16.359 0.399 1 84.81 565 ARG A N 1
ATOM 4423 C CA . ARG A 1 565 ? -77.125 -16.328 0.426 1 84.81 565 ARG A CA 1
ATOM 4424 C C . ARG A 1 565 ? -77.625 -14.992 0.974 1 84.81 565 ARG A C 1
ATOM 4426 O O . ARG A 1 565 ? -78.75 -14.617 0.731 1 84.81 565 ARG A O 1
ATOM 4433 N N . SER A 1 566 ? -76.75 -14.383 1.655 1 83.62 566 SER A N 1
ATOM 4434 C CA . SER A 1 566 ? -77.125 -13.109 2.236 1 83.62 566 SER A CA 1
ATOM 4435 C C . SER A 1 566 ? -77.375 -12.062 1.152 1 83.62 566 SER A C 1
ATOM 4437 O O . SER A 1 566 ? -78.125 -11.078 1.383 1 83.62 566 SER A O 1
ATOM 4439 N N . GLY A 1 567 ? -76.875 -12.234 -0.092 1 81.06 567 GLY A N 1
ATOM 4440 C CA . GLY A 1 567 ? -77.062 -11.312 -1.203 1 81.06 567 GLY A CA 1
ATOM 4441 C C . GLY A 1 567 ? -76.25 -10.023 -1.04 1 81.06 567 GLY A C 1
ATOM 4442 O O . GLY A 1 567 ? -76.312 -9.133 -1.882 1 81.06 567 GLY A O 1
ATOM 4443 N N . LEU A 1 568 ? -75.438 -9.883 -0.042 1 84.5 568 LEU A N 1
ATOM 4444 C CA . LEU A 1 568 ? -74.75 -8.641 0.264 1 84.5 568 LEU A CA 1
ATOM 4445 C C . LEU A 1 568 ? -73.375 -8.633 -0.376 1 84.5 568 LEU A C 1
ATOM 4447 O O . LEU A 1 568 ? -72.75 -7.57 -0.508 1 84.5 568 LEU A O 1
ATOM 4451 N N . VAL A 1 569 ? -72.875 -9.828 -0.805 1 87.94 569 VAL A N 1
ATOM 4452 C CA . VAL A 1 569 ? -71.5 -9.914 -1.317 1 87.94 569 VAL A CA 1
ATOM 4453 C C . VAL A 1 569 ? -71.562 -10.453 -2.746 1 87.94 569 VAL A C 1
ATOM 4455 O O . VAL A 1 569 ? -72.5 -11.133 -3.148 1 87.94 569 VAL A O 1
ATOM 4458 N N . HIS A 1 570 ? -70.625 -10.047 -3.535 1 86.12 570 HIS A N 1
ATOM 4459 C CA . HIS A 1 570 ? -70.438 -10.539 -4.895 1 86.12 570 HIS A CA 1
ATOM 4460 C C . HIS A 1 570 ? -69.062 -11.156 -5.074 1 86.12 570 HIS A C 1
ATOM 4462 O O . HIS A 1 570 ? -68.062 -10.578 -4.633 1 86.12 570 HIS A O 1
ATOM 4468 N N . THR A 1 571 ? -69.062 -12.211 -5.637 1 84.5 571 THR A N 1
ATOM 4469 C CA . THR A 1 571 ? -67.812 -12.914 -5.828 1 84.5 571 THR A CA 1
ATOM 4470 C C . THR A 1 571 ? -66.938 -12.188 -6.855 1 84.5 571 THR A C 1
ATOM 4472 O O . THR A 1 571 ? -67.375 -11.906 -7.969 1 84.5 571 THR A O 1
ATOM 4475 N N . VAL A 1 572 ? -65.688 -11.789 -6.5 1 81.25 572 VAL A N 1
ATOM 4476 C CA . VAL A 1 572 ? -64.812 -11.055 -7.398 1 81.25 572 VAL A CA 1
ATOM 4477 C C . VAL A 1 572 ? -63.625 -11.914 -7.766 1 81.25 572 VAL A C 1
ATOM 4479 O O . VAL A 1 572 ? -62.906 -11.625 -8.727 1 81.25 572 VAL A O 1
ATOM 4482 N N . GLY A 1 573 ? -63.375 -12.797 -6.992 1 76.69 573 GLY A N 1
ATOM 4483 C CA . GLY A 1 573 ? -62.219 -13.656 -7.293 1 76.69 573 GLY A CA 1
ATOM 4484 C C . GLY A 1 573 ? -62.188 -14.914 -6.438 1 76.69 573 GLY A C 1
ATOM 4485 O O . GLY A 1 573 ? -62.75 -14.938 -5.344 1 76.69 573 GLY A O 1
ATOM 4486 N N . GLU A 1 574 ? -61.781 -15.93 -6.949 1 69 574 GLU A N 1
ATOM 4487 C CA . GLU A 1 574 ? -61.625 -17.188 -6.227 1 69 574 GLU A CA 1
ATOM 4488 C C . GLU A 1 574 ? -60.312 -17.859 -6.574 1 69 574 GLU A C 1
ATOM 4490 O O . GLU A 1 574 ? -59.938 -17.984 -7.75 1 69 574 GLU A O 1
ATOM 4495 N N . THR A 1 575 ? -59.531 -17.75 -5.57 1 62.28 575 THR A N 1
ATOM 4496 C CA . THR A 1 575 ? -58.344 -18.547 -5.797 1 62.28 575 THR A CA 1
ATOM 4497 C C . THR A 1 575 ? -58.344 -19.781 -4.891 1 62.28 575 THR A C 1
ATOM 4499 O O . THR A 1 575 ? -58.906 -19.766 -3.811 1 62.28 575 THR A O 1
ATOM 4502 N N . ARG A 1 576 ? -57.656 -20.844 -5.172 1 52.53 576 ARG A N 1
ATOM 4503 C CA . ARG A 1 576 ? -57.625 -22.125 -4.457 1 52.53 576 ARG A CA 1
ATOM 4504 C C . ARG A 1 576 ? -56.938 -21.984 -3.105 1 52.53 576 ARG A C 1
ATOM 4506 O O . ARG A 1 576 ? -57.406 -22.547 -2.107 1 52.53 576 ARG A O 1
ATOM 4513 N N . SER A 1 577 ? -55.875 -21.219 -2.994 1 57.66 577 SER A N 1
ATOM 4514 C CA . SER A 1 577 ? -55.062 -21.094 -1.777 1 57.66 577 SER A CA 1
ATOM 4515 C C . SER A 1 577 ? -55.625 -20.031 -0.842 1 57.66 577 SER A C 1
ATOM 4517 O O . SER A 1 577 ? -55.625 -20.203 0.38 1 57.66 577 SER A O 1
ATOM 4519 N N . ALA A 1 578 ? -56.344 -19.047 -1.357 1 62.91 578 ALA A N 1
ATOM 4520 C CA . ALA A 1 578 ? -56.719 -17.891 -0.539 1 62.91 578 ALA A CA 1
ATOM 4521 C C . ALA A 1 578 ? -58.219 -17.859 -0.252 1 62.91 578 ALA A C 1
ATOM 4523 O O . ALA A 1 578 ? -58.656 -17.109 0.617 1 62.91 578 ALA A O 1
ATOM 4524 N N . GLY A 1 579 ? -59.031 -18.875 -0.801 1 74 579 GLY A N 1
ATOM 4525 C CA . GLY A 1 579 ? -60.469 -18.875 -0.637 1 74 579 GLY A CA 1
ATOM 4526 C C . GLY A 1 579 ? -61.156 -17.938 -1.6 1 74 579 GLY A C 1
ATOM 4527 O O . GLY A 1 579 ? -60.656 -17.641 -2.678 1 74 579 GLY A O 1
ATOM 4528 N N . LYS A 1 580 ? -62.344 -17.797 -1.344 1 83.5 580 LYS A N 1
ATOM 4529 C CA . LYS A 1 580 ? -63.125 -16.906 -2.178 1 83.5 580 LYS A CA 1
ATOM 4530 C C . LYS A 1 580 ? -63.062 -15.477 -1.669 1 83.5 580 LYS A C 1
ATOM 4532 O O . LYS A 1 580 ? -63 -15.242 -0.461 1 83.5 580 LYS A O 1
ATOM 4537 N N . LYS A 1 581 ? -62.938 -14.656 -2.639 1 86.75 581 LYS A N 1
ATOM 4538 C CA . LYS A 1 581 ? -62.938 -13.227 -2.33 1 86.75 581 LYS A CA 1
ATOM 4539 C C . LYS A 1 581 ? -64.25 -12.57 -2.793 1 86.75 581 LYS A C 1
ATOM 4541 O O . LYS A 1 581 ? -64.75 -12.844 -3.895 1 86.75 581 LYS A O 1
ATOM 4546 N N . TYR A 1 582 ? -64.875 -11.891 -1.964 1 90.69 582 TYR A N 1
ATOM 4547 C CA . TYR A 1 582 ? -66.125 -11.258 -2.23 1 90.69 582 TYR A CA 1
ATOM 4548 C C . TYR A 1 582 ? -66 -9.742 -2.143 1 90.69 582 TYR A C 1
ATOM 4550 O O . TYR A 1 582 ? -65.25 -9.211 -1.314 1 90.69 582 TYR A O 1
ATOM 4558 N N . ALA A 1 583 ? -66.625 -9.117 -3.104 1 89.75 583 ALA A N 1
ATOM 4559 C CA . ALA A 1 583 ? -66.812 -7.672 -2.963 1 89.75 583 ALA A CA 1
ATOM 4560 C C . ALA A 1 583 ? -67.938 -7.344 -1.993 1 89.75 583 ALA A C 1
ATOM 4562 O O . ALA A 1 583 ? -69 -7.934 -2.072 1 89.75 583 ALA A O 1
ATOM 4563 N N . TYR A 1 584 ? -67.75 -6.598 -1.032 1 91.44 584 TYR A N 1
ATOM 4564 C CA . TYR A 1 584 ? -68.688 -6.125 -0.036 1 91.44 584 TYR A CA 1
ATOM 4565 C C . TYR A 1 584 ? -68.688 -4.602 0.056 1 91.44 584 TYR A C 1
ATOM 4567 O O . TYR A 1 584 ? -67.688 -4.008 0.443 1 91.44 584 TYR A O 1
ATOM 4575 N N . THR A 1 585 ? -69.812 -4.027 -0.342 1 87.81 585 THR A N 1
ATOM 4576 C CA . THR A 1 585 ? -69.938 -2.582 -0.528 1 87.81 585 THR A CA 1
ATOM 4577 C C . THR A 1 585 ? -69.562 -1.847 0.753 1 87.81 585 THR A C 1
ATOM 4579 O O . THR A 1 585 ? -68.812 -0.849 0.71 1 87.81 585 THR A O 1
ATOM 4582 N N . GLU A 1 586 ? -70 -2.352 1.862 1 89.62 586 GLU A N 1
ATOM 4583 C CA . GLU A 1 586 ? -69.688 -1.681 3.123 1 89.62 586 GLU A CA 1
ATOM 4584 C C . GLU A 1 586 ? -68.188 -1.736 3.438 1 89.62 586 GLU A C 1
ATOM 4586 O O . GLU A 1 586 ? -67.625 -0.779 3.973 1 89.62 586 GLU A O 1
ATOM 4591 N N . TRP A 1 587 ? -67.562 -2.74 3.111 1 93.12 587 TRP A N 1
ATOM 4592 C CA . TRP A 1 587 ? -66.125 -2.85 3.324 1 93.12 587 TRP A CA 1
ATOM 4593 C C . TRP A 1 587 ? -65.375 -1.951 2.359 1 93.12 587 TRP A C 1
ATOM 4595 O O . TRP A 1 587 ? -64.375 -1.284 2.75 1 93.12 587 TRP A O 1
ATOM 4605 N N . SER A 1 588 ? -65.75 -1.99 1.159 1 90.44 588 SER A N 1
ATOM 4606 C CA . SER A 1 588 ? -65.125 -1.121 0.177 1 90.44 588 SER A CA 1
ATOM 4607 C C . SER A 1 588 ? -65.188 0.339 0.616 1 90.44 588 SER A C 1
ATOM 4609 O O . SER A 1 588 ? -64.188 1.073 0.461 1 90.44 588 SER A O 1
ATOM 4611 N N . LYS A 1 589 ? -66.312 0.725 1.214 1 89.44 589 LYS A N 1
ATOM 4612 C CA . LYS A 1 589 ? -66.438 2.096 1.698 1 89.44 589 LYS A CA 1
ATOM 4613 C C . LYS A 1 589 ? -65.5 2.352 2.887 1 89.44 589 LYS A C 1
ATOM 4615 O O . LYS A 1 589 ? -64.812 3.344 2.908 1 89.44 589 LYS A O 1
ATOM 4620 N N . LEU A 1 590 ? -65.562 1.418 3.781 1 92.19 590 LEU A N 1
ATOM 4621 C CA . LEU A 1 590 ? -64.688 1.556 4.953 1 92.19 590 LEU A CA 1
ATOM 4622 C C . LEU A 1 590 ? -63.219 1.487 4.566 1 92.19 590 LEU A C 1
ATOM 4624 O O . LEU A 1 590 ? -62.406 2.262 5.066 1 92.19 590 LEU A O 1
ATOM 4628 N N . GLY A 1 591 ? -62.906 0.572 3.752 1 89.94 591 GLY A N 1
ATOM 4629 C CA . GLY A 1 591 ? -61.531 0.447 3.271 1 89.94 591 GLY A CA 1
ATOM 4630 C C . GLY A 1 591 ? -61.031 1.704 2.592 1 89.94 591 GLY A C 1
ATOM 4631 O O . GLY A 1 591 ? -59.906 2.115 2.814 1 89.94 591 GLY A O 1
ATOM 4632 N N . ALA A 1 592 ? -61.844 2.268 1.764 1 87.12 592 ALA A N 1
ATOM 4633 C CA . ALA A 1 592 ? -61.5 3.516 1.096 1 87.12 592 ALA A CA 1
ATOM 4634 C C . ALA A 1 592 ? -61.25 4.629 2.109 1 87.12 592 ALA A C 1
ATOM 4636 O O . ALA A 1 592 ? -60.344 5.449 1.94 1 87.12 592 ALA A O 1
ATOM 4637 N N . LYS A 1 593 ? -62.094 4.637 3.131 1 88.69 593 LYS A N 1
ATOM 4638 C CA . LYS A 1 593 ? -61.906 5.629 4.188 1 88.69 593 LYS A CA 1
ATOM 4639 C C . LYS A 1 593 ? -60.594 5.406 4.918 1 88.69 593 LYS A C 1
ATOM 4641 O O . LYS A 1 593 ? -59.875 6.367 5.242 1 88.69 593 LYS A O 1
ATOM 4646 N N . ILE A 1 594 ? -60.25 4.23 5.141 1 89.12 594 ILE A N 1
ATOM 4647 C CA . ILE A 1 594 ? -59 3.887 5.805 1 89.12 594 ILE A CA 1
ATOM 4648 C C . ILE A 1 594 ? -57.812 4.312 4.934 1 89.12 594 ILE A C 1
ATOM 4650 O O . ILE A 1 594 ? -56.875 4.941 5.418 1 89.12 594 ILE A O 1
ATOM 4654 N N . ASP A 1 595 ? -57.844 4.004 3.703 1 85.94 595 ASP A N 1
ATOM 4655 C CA . ASP A 1 595 ? -56.781 4.352 2.773 1 85.94 595 ASP A CA 1
ATOM 4656 C C . ASP A 1 595 ? -56.594 5.863 2.68 1 85.94 595 ASP A C 1
ATOM 4658 O O . ASP A 1 595 ? -55.469 6.359 2.648 1 85.94 595 ASP A O 1
ATOM 4662 N N . LYS A 1 596 ? -57.719 6.449 2.57 1 83.56 596 LYS A N 1
ATOM 4663 C CA . LYS A 1 596 ? -57.656 7.906 2.508 1 83.56 596 LYS A CA 1
ATOM 4664 C C . LYS A 1 596 ? -57.062 8.492 3.783 1 83.56 596 LYS A C 1
ATOM 4666 O O . LYS A 1 596 ? -56.188 9.375 3.723 1 83.56 596 LYS A O 1
ATOM 4671 N N . ALA A 1 597 ? -57.469 7.988 4.863 1 83.69 597 ALA A N 1
ATOM 4672 C CA . ALA A 1 597 ? -56.938 8.453 6.137 1 83.69 597 ALA A CA 1
ATOM 4673 C C . ALA A 1 597 ? -55.438 8.172 6.23 1 83.69 597 ALA A C 1
ATOM 4675 O O . ALA A 1 597 ? -54.688 9 6.734 1 83.69 597 ALA A O 1
ATOM 4676 N N . ARG A 1 598 ? -55 7.102 5.754 1 84.38 598 ARG A N 1
ATOM 4677 C CA . ARG A 1 598 ? -53.594 6.738 5.766 1 84.38 598 ARG A CA 1
ATOM 4678 C C . ARG A 1 598 ? -52.781 7.672 4.879 1 84.38 598 ARG A C 1
ATOM 4680 O O . ARG A 1 598 ? -51.688 8.094 5.254 1 84.38 598 ARG A O 1
ATOM 4687 N N . GLN A 1 599 ? -53.25 7.891 3.742 1 82.06 599 GLN A N 1
ATOM 4688 C CA . GLN A 1 599 ? -52.562 8.797 2.822 1 82.06 599 GLN A CA 1
ATOM 4689 C C . GLN A 1 599 ? -52.469 10.203 3.412 1 82.06 599 GLN A C 1
ATOM 4691 O O . GLN A 1 599 ? -51.406 10.836 3.326 1 82.06 599 GLN A O 1
ATOM 4696 N N . GLU A 1 600 ? -53.594 10.578 3.938 1 83.12 600 GLU A N 1
ATOM 4697 C CA . GLU A 1 600 ? -53.594 11.898 4.562 1 83.12 600 GLU A CA 1
ATOM 4698 C C . GLU A 1 600 ? -52.594 11.938 5.738 1 83.12 600 GLU A C 1
ATOM 4700 O O . GLU A 1 600 ? -51.938 12.945 5.953 1 83.12 600 GLU A O 1
ATOM 4705 N N . LEU A 1 601 ? -52.562 10.906 6.426 1 82.81 601 LEU A N 1
ATOM 4706 C CA . LEU A 1 601 ? -51.656 10.812 7.547 1 82.81 601 LEU A CA 1
ATOM 4707 C C . LEU A 1 601 ? -50.188 10.906 7.066 1 82.81 601 LEU A C 1
ATOM 4709 O O . LEU A 1 601 ? -49.375 11.578 7.684 1 82.81 601 LEU A O 1
ATOM 4713 N N . GLU A 1 602 ? -49.875 10.273 6.004 1 81.12 602 GLU A N 1
ATOM 4714 C CA . GLU A 1 602 ? -48.5 10.289 5.457 1 81.12 602 GLU A CA 1
ATOM 4715 C C . GLU A 1 602 ? -48.125 11.695 5.016 1 81.12 602 GLU A C 1
ATOM 4717 O O . GLU A 1 602 ? -46.969 12.117 5.203 1 81.12 602 GLU A O 1
ATOM 4722 N N . VAL A 1 603 ? -49.031 12.273 4.449 1 80 603 VAL A N 1
ATOM 4723 C CA . VAL A 1 603 ? -48.75 13.633 3.984 1 80 603 VAL A CA 1
ATOM 4724 C C . VAL A 1 603 ? -48.531 14.555 5.184 1 80 603 VAL A C 1
ATOM 4726 O O . VAL A 1 603 ? -47.625 15.367 5.184 1 80 603 VAL A O 1
ATOM 4729 N N . GLU A 1 604 ? -49.375 14.383 6.148 1 82 604 GLU A N 1
ATOM 4730 C CA . GLU A 1 604 ? -49.25 15.234 7.328 1 82 604 GLU A CA 1
ATOM 4731 C C . GLU A 1 604 ? -47.969 14.922 8.094 1 82 604 GLU A C 1
ATOM 4733 O O . GLU A 1 604 ? -47.344 15.82 8.68 1 82 604 GLU A O 1
ATOM 4738 N N . LYS A 1 605 ? -47.594 13.766 8.109 1 82.12 605 LYS A N 1
ATOM 4739 C CA . LYS A 1 605 ? -46.312 13.383 8.719 1 82.12 605 LYS A CA 1
ATOM 4740 C C . LYS A 1 605 ? -45.125 14.031 7.992 1 82.12 605 LYS A C 1
ATOM 4742 O O . LYS A 1 605 ? -44.188 14.531 8.633 1 82.12 605 LYS A O 1
ATOM 4747 N N . ALA A 1 606 ? -45.25 14.016 6.738 1 81.69 606 ALA A N 1
ATOM 4748 C CA . ALA A 1 606 ? -44.188 14.633 5.93 1 81.69 606 ALA A CA 1
ATOM 4749 C C . ALA A 1 606 ? -44.125 16.141 6.184 1 81.69 606 ALA A C 1
ATOM 4751 O O . ALA A 1 606 ? -43.031 16.703 6.23 1 81.69 606 ALA A O 1
ATOM 4752 N N . ARG A 1 607 ? -45.219 16.672 6.305 1 84.25 607 ARG A N 1
ATOM 4753 C CA . ARG A 1 607 ? -45.25 18.094 6.59 1 84.25 607 ARG A CA 1
ATOM 4754 C C . ARG A 1 607 ? -44.656 18.406 7.965 1 84.25 607 ARG A C 1
ATOM 4756 O O . ARG A 1 607 ? -43.906 19.359 8.117 1 84.25 607 ARG A O 1
ATOM 4763 N N . ALA A 1 608 ? -45.062 17.609 8.875 1 83.75 608 ALA A N 1
ATOM 4764 C CA . ALA A 1 608 ? -44.531 17.781 10.227 1 83.75 608 ALA A CA 1
ATOM 4765 C C . ALA A 1 608 ? -43.031 17.625 10.242 1 83.75 608 ALA A C 1
ATOM 4767 O O . ALA A 1 608 ? -42.312 18.375 10.914 1 83.75 608 ALA A O 1
ATOM 4768 N N . LEU A 1 609 ? -42.562 16.688 9.547 1 87.12 609 LEU A N 1
ATOM 4769 C CA . LEU A 1 609 ? -41.125 16.453 9.484 1 87.12 609 LEU A CA 1
ATOM 4770 C C . LEU A 1 609 ? -40.406 17.625 8.844 1 87.12 609 LEU A C 1
ATOM 4772 O O . LEU A 1 609 ? -39.344 18.031 9.297 1 87.12 609 LEU A O 1
ATOM 4776 N N . THR A 1 610 ? -40.969 18.125 7.836 1 87.31 610 THR A N 1
ATOM 4777 C CA . THR A 1 610 ? -40.375 19.281 7.16 1 87.31 610 THR A CA 1
ATOM 4778 C C . THR A 1 610 ? -40.312 20.484 8.109 1 87.31 610 THR A C 1
ATOM 4780 O O . THR A 1 610 ? -39.344 21.219 8.117 1 87.31 610 THR A O 1
ATOM 4783 N N . GLN A 1 611 ? -41.344 20.609 8.875 1 88.12 611 GLN A N 1
ATOM 4784 C CA . GLN A 1 611 ? -41.375 21.703 9.836 1 88.12 611 GLN A CA 1
ATOM 4785 C C . GLN A 1 611 ? -40.312 21.516 10.914 1 88.12 611 GLN A C 1
ATOM 4787 O O . GLN A 1 611 ? -39.625 22.484 11.305 1 88.12 611 GLN A O 1
ATOM 4792 N N . LEU A 1 612 ? -40.219 20.359 11.344 1 90.12 612 LEU A N 1
ATOM 4793 C CA . LEU A 1 612 ? -39.219 20.078 12.367 1 90.12 612 LEU A CA 1
ATOM 4794 C C . LEU A 1 612 ? -37.812 20.312 11.828 1 90.12 612 LEU A C 1
ATOM 4796 O O . LEU A 1 612 ? -36.938 20.859 12.523 1 90.12 612 LEU A O 1
ATOM 4800 N N . ARG A 1 613 ? -37.531 19.922 10.641 1 91.31 613 ARG A N 1
ATOM 4801 C CA . ARG A 1 613 ? -36.25 20.156 10.016 1 91.31 613 ARG A CA 1
ATOM 4802 C C . ARG A 1 613 ? -35.938 21.656 9.922 1 91.31 613 ARG A C 1
ATOM 4804 O O . ARG A 1 613 ? -34.812 22.094 10.188 1 91.31 613 ARG A O 1
ATOM 4811 N N . ALA A 1 614 ? -36.938 22.344 9.594 1 91.25 614 ALA A N 1
ATOM 4812 C CA . ALA A 1 614 ? -36.781 23.781 9.461 1 91.25 614 ALA A CA 1
ATOM 4813 C C . ALA A 1 614 ? -36.438 24.422 10.797 1 91.25 614 ALA A C 1
ATOM 4815 O O . ALA A 1 614 ? -35.625 25.359 10.859 1 91.25 614 ALA A O 1
ATOM 4816 N N . LEU A 1 615 ? -37.062 23.938 11.82 1 92.94 615 LEU A N 1
ATOM 4817 C CA . LEU A 1 615 ? -36.75 24.453 13.156 1 92.94 615 LEU A CA 1
ATOM 4818 C C . LEU A 1 615 ? -35.312 24.188 13.539 1 92.94 615 LEU A C 1
ATOM 4820 O O . LEU A 1 615 ? -34.656 25.031 14.148 1 92.94 615 LEU A O 1
ATOM 4824 N N . VAL A 1 616 ? -34.844 23.047 13.188 1 95 616 VAL A N 1
ATOM 4825 C CA . VAL A 1 616 ? -33.469 22.688 13.492 1 95 616 VAL A CA 1
ATOM 4826 C C . VAL A 1 616 ? -32.531 23.562 12.688 1 95 616 VAL A C 1
ATOM 4828 O O . VAL A 1 616 ? -31.516 24.047 13.219 1 95 616 VAL A O 1
ATOM 4831 N N . VAL A 1 617 ? -32.812 23.781 11.422 1 92.19 617 VAL A N 1
ATOM 4832 C CA . VAL A 1 617 ? -31.938 24.562 10.539 1 92.19 617 VAL A CA 1
ATOM 4833 C C . VAL A 1 617 ? -31.859 26.016 11.023 1 92.19 617 VAL A C 1
ATOM 4835 O O . VAL A 1 617 ? -30.812 26.656 10.914 1 92.19 617 VAL A O 1
ATOM 4838 N N . GLU A 1 618 ? -32.906 26.438 11.578 1 92.62 618 GLU A N 1
ATOM 4839 C CA . GLU A 1 618 ? -32.938 27.781 12.125 1 92.62 618 GLU A CA 1
ATOM 4840 C C . GLU A 1 618 ? -31.938 27.938 13.266 1 92.62 618 GLU A C 1
ATOM 4842 O O . GLU A 1 618 ? -31.391 29.016 13.477 1 92.62 618 GLU A O 1
ATOM 4847 N N . GLN A 1 619 ? -31.703 26.875 13.938 1 94.62 619 GLN A N 1
ATOM 4848 C CA . GLN A 1 619 ? -30.781 26.906 15.062 1 94.62 619 GLN A CA 1
ATOM 4849 C C . GLN A 1 619 ? -29.438 26.297 14.68 1 94.62 619 GLN A C 1
ATOM 4851 O O . GLN A 1 619 ? -28.641 25.938 15.547 1 94.62 619 GLN A O 1
ATOM 4856 N N . ALA A 1 620 ? -29.188 26.25 13.445 1 91.62 620 ALA A N 1
ATOM 4857 C CA . ALA A 1 620 ? -28 25.562 12.953 1 91.62 620 ALA A CA 1
ATOM 4858 C C . ALA A 1 620 ? -26.734 26.234 13.461 1 91.62 620 ALA A C 1
ATOM 4860 O O . ALA A 1 620 ? -25.75 25.562 13.797 1 91.62 620 ALA A O 1
ATOM 4861 N N . SER A 1 621 ? -26.719 27.531 13.57 1 90.31 621 SER A N 1
ATOM 4862 C CA . SER A 1 621 ? -25.547 28.266 14.023 1 90.31 621 SER A CA 1
ATOM 4863 C C . SER A 1 621 ? -25.219 27.953 15.477 1 90.31 621 SER A C 1
ATOM 4865 O O . SER A 1 621 ? -24.062 27.781 15.836 1 90.31 621 SER A O 1
ATOM 4867 N N . ALA A 1 622 ? -26.25 27.906 16.25 1 95.25 622 ALA A N 1
ATOM 4868 C CA . ALA A 1 622 ? -26.062 27.578 17.656 1 95.25 622 ALA A CA 1
ATOM 4869 C C . ALA A 1 622 ? -25.594 26.141 17.828 1 95.25 622 ALA A C 1
ATOM 4871 O O . ALA A 1 622 ? -24.734 25.859 18.688 1 95.25 622 ALA A O 1
ATOM 4872 N N . ILE A 1 623 ? -26.078 25.297 17.016 1 95.94 623 ILE A N 1
ATOM 4873 C CA . ILE A 1 623 ? -25.688 23.906 17.062 1 95.94 623 ILE A CA 1
ATOM 4874 C C . ILE A 1 623 ? -24.219 23.766 16.641 1 95.94 623 ILE A C 1
ATOM 4876 O O . ILE A 1 623 ? -23.453 23.031 17.281 1 95.94 623 ILE A O 1
ATOM 4880 N N . GLN A 1 624 ? -23.922 24.453 15.617 1 92.75 624 GLN A N 1
ATOM 4881 C CA . GLN A 1 624 ? -22.531 24.438 15.141 1 92.75 624 GLN A CA 1
ATOM 4882 C C . GLN A 1 624 ? -21.578 24.938 16.219 1 92.75 624 GLN A C 1
ATOM 4884 O O . GLN A 1 624 ? -20.516 24.359 16.438 1 92.75 624 GLN A O 1
ATOM 4889 N N . HIS A 1 625 ? -21.953 25.953 16.812 1 94.81 625 HIS A N 1
ATOM 4890 C CA . HIS A 1 625 ? -21.156 26.531 17.891 1 94.81 625 HIS A CA 1
ATOM 4891 C C . HIS A 1 625 ? -20.922 25.516 19 1 94.81 625 HIS A C 1
ATOM 4893 O O . HIS A 1 625 ? -19.781 25.312 19.438 1 94.81 625 HIS A O 1
ATOM 4899 N N . ASN A 1 626 ? -21.969 24.922 19.484 1 97.31 626 ASN A N 1
ATOM 4900 C CA . ASN A 1 626 ? -21.844 23.906 20.516 1 97.31 626 ASN A CA 1
ATOM 4901 C C . ASN A 1 626 ? -21.016 22.719 20.047 1 97.31 626 ASN A C 1
ATOM 4903 O O . ASN A 1 626 ? -20.266 22.125 20.828 1 97.31 626 ASN A O 1
ATOM 4907 N N . ALA A 1 627 ? -21.188 22.375 18.734 1 96.5 627 ALA A N 1
ATOM 4908 C CA . ALA A 1 627 ? -20.422 21.266 18.172 1 96.5 627 ALA A CA 1
ATOM 4909 C C . ALA A 1 627 ? -18.922 21.562 18.234 1 96.5 627 ALA A C 1
ATOM 4911 O O . ALA A 1 627 ? -18.125 20.672 18.547 1 96.5 627 ALA A O 1
ATOM 4912 N N . GLU A 1 628 ? -18.562 22.734 17.953 1 95.12 628 GLU A N 1
ATOM 4913 C CA . GLU A 1 628 ? -17.156 23.156 18 1 95.12 628 GLU A CA 1
ATOM 4914 C C . GLU A 1 628 ? -16.609 23.062 19.422 1 95.12 628 GLU A C 1
ATOM 4916 O O . GLU A 1 628 ? -15.453 22.672 19.625 1 95.12 628 GLU A O 1
ATOM 4921 N N . LEU A 1 629 ? -17.391 23.453 20.359 1 97.19 629 LEU A N 1
ATOM 4922 C CA . LEU A 1 629 ? -16.984 23.359 21.766 1 97.19 629 LEU A CA 1
ATOM 4923 C C . LEU A 1 629 ? -16.812 21.891 22.172 1 97.19 629 LEU A C 1
ATOM 4925 O O . LEU A 1 629 ? -15.883 21.562 22.906 1 97.19 629 LEU A O 1
ATOM 4929 N N . VAL A 1 630 ? -17.688 21.078 21.719 1 97.5 630 VAL A N 1
ATOM 4930 C CA . VAL A 1 630 ? -17.594 19.656 22 1 97.5 630 VAL A CA 1
ATOM 4931 C C . VAL A 1 630 ? -16.312 19.078 21.406 1 97.5 630 VAL A C 1
ATOM 4933 O O . VAL A 1 630 ? -15.633 18.266 22.031 1 97.5 630 VAL A O 1
ATOM 4936 N N . ASP A 1 631 ? -16.047 19.484 20.203 1 96.69 631 ASP A N 1
ATOM 4937 C CA . ASP A 1 631 ? -14.812 19.062 19.562 1 96.69 631 ASP A CA 1
ATOM 4938 C C . ASP A 1 631 ? -13.602 19.469 20.391 1 96.69 631 ASP A C 1
ATOM 4940 O O . ASP A 1 631 ? -12.641 18.703 20.531 1 96.69 631 ASP A O 1
ATOM 4944 N N . GLU A 1 632 ? -13.656 20.641 20.891 1 97.12 632 GLU A N 1
ATOM 4945 C CA . GLU A 1 632 ? -12.562 21.141 21.719 1 97.12 632 GLU A CA 1
ATOM 4946 C C . GLU A 1 632 ? -12.406 20.312 22.984 1 97.12 632 GLU A C 1
ATOM 4948 O O . GLU A 1 632 ? -11.289 20.078 23.453 1 97.12 632 GLU A O 1
ATOM 4953 N N . ILE A 1 633 ? -13.477 19.969 23.547 1 97.88 633 ILE A N 1
ATOM 4954 C CA . ILE A 1 633 ? -13.445 19.109 24.734 1 97.88 633 ILE A CA 1
ATOM 4955 C C . ILE A 1 633 ? -12.805 17.766 24.375 1 97.88 633 ILE A C 1
ATOM 4957 O O . ILE A 1 633 ? -11.953 17.266 25.109 1 97.88 633 ILE A O 1
ATOM 4961 N N . ASP A 1 634 ? -13.242 17.25 23.266 1 97.56 634 ASP A N 1
ATOM 4962 C CA . ASP A 1 634 ? -12.695 15.969 22.828 1 97.56 634 ASP A CA 1
ATOM 4963 C C . ASP A 1 634 ? -11.195 16.062 22.594 1 97.56 634 ASP A C 1
ATOM 4965 O O . ASP A 1 634 ? -10.43 15.219 23.062 1 97.56 634 ASP A O 1
ATOM 4969 N N . LEU A 1 635 ? -10.805 17.094 21.891 1 96.62 635 LEU A N 1
ATOM 4970 C CA . LEU A 1 635 ? -9.398 17.297 21.578 1 96.62 635 LEU A CA 1
ATOM 4971 C C . LEU A 1 635 ? -8.578 17.453 22.859 1 96.62 635 LEU A C 1
ATOM 4973 O O . LEU A 1 635 ? -7.57 16.766 23.047 1 96.62 635 LEU A O 1
ATOM 4977 N N . SER A 1 636 ? -9.031 18.297 23.734 1 97.81 636 SER A N 1
ATOM 4978 C CA . SER A 1 636 ? -8.305 18.578 24.953 1 97.81 636 SER A CA 1
ATOM 4979 C C . SER A 1 636 ? -8.281 17.375 25.891 1 97.81 636 SER A C 1
ATOM 4981 O O . SER A 1 636 ? -7.277 17.109 26.547 1 97.81 636 SER A O 1
ATOM 4983 N N . ALA A 1 637 ? -9.375 16.703 25.969 1 97.56 637 ALA A N 1
ATOM 4984 C CA . ALA A 1 637 ? -9.406 15.484 26.766 1 97.56 637 ALA A CA 1
ATOM 4985 C C . ALA A 1 637 ? -8.477 14.422 26.188 1 97.56 637 ALA A C 1
ATOM 4987 O O . ALA A 1 637 ? -7.871 13.648 26.938 1 97.56 637 ALA A O 1
ATOM 4988 N N . GLY A 1 638 ? -8.5 14.398 24.875 1 96.38 638 GLY A N 1
ATOM 4989 C CA . GLY A 1 638 ? -7.562 13.5 24.219 1 96.38 638 GLY A CA 1
ATOM 4990 C C . GLY A 1 638 ? -6.113 13.836 24.516 1 96.38 638 GLY A C 1
ATOM 4991 O O . GLY A 1 638 ? -5.316 12.953 24.844 1 96.38 638 GLY A O 1
ATOM 4992 N N . PHE A 1 639 ? -5.77 15.102 24.406 1 96.69 639 PHE A N 1
ATOM 4993 C CA . PHE A 1 639 ? -4.426 15.555 24.75 1 96.69 639 PHE A CA 1
ATOM 4994 C C . PHE A 1 639 ? -4.105 15.227 26.203 1 96.69 639 PHE A C 1
ATOM 4996 O O . PHE A 1 639 ? -2.988 14.812 26.531 1 96.69 639 PHE A O 1
ATOM 5003 N N . ALA A 1 640 ? -5.047 15.391 27.047 1 97.31 640 ALA A N 1
ATOM 5004 C CA . ALA A 1 640 ? -4.855 15.102 28.469 1 97.31 640 ALA A CA 1
ATOM 5005 C C . ALA A 1 640 ? -4.605 13.609 28.703 1 97.31 640 ALA A C 1
ATOM 5007 O O . ALA A 1 640 ? -3.736 13.234 29.484 1 97.31 640 ALA A O 1
ATOM 5008 N N . GLN A 1 641 ? -5.41 12.867 28.047 1 95.94 641 GLN A N 1
ATOM 5009 C CA . GLN A 1 641 ? -5.219 11.43 28.156 1 95.94 641 GLN A CA 1
ATOM 5010 C C . GLN A 1 641 ? -3.811 11.023 27.719 1 95.94 641 GLN A C 1
ATOM 5012 O O . GLN A 1 641 ? -3.162 10.211 28.375 1 95.94 641 GLN A O 1
ATOM 5017 N N . ALA A 1 642 ? -3.375 11.547 26.625 1 93.88 642 ALA A N 1
ATOM 5018 C CA . ALA A 1 642 ? -2.023 11.281 26.141 1 93.88 642 ALA A CA 1
ATOM 5019 C C . ALA A 1 642 ? -0.976 11.75 27.156 1 93.88 642 ALA A C 1
ATOM 5021 O O . ALA A 1 642 ? 0.022 11.062 27.391 1 93.88 642 ALA A O 1
ATOM 5022 N N . ALA A 1 643 ? -1.184 12.852 27.719 1 95.88 643 ALA A N 1
ATOM 5023 C CA . ALA A 1 643 ? -0.244 13.414 28.688 1 95.88 643 ALA A CA 1
ATOM 5024 C C . ALA A 1 643 ? -0.073 12.492 29.891 1 95.88 643 ALA A C 1
ATOM 5026 O O . ALA A 1 643 ? 1.048 12.258 30.344 1 95.88 643 ALA A O 1
ATOM 5027 N N . VAL A 1 644 ? -1.139 11.977 30.297 1 95.12 644 VAL A N 1
ATOM 5028 C CA . VAL A 1 644 ? -1.109 11.109 31.469 1 95.12 644 VAL A CA 1
ATOM 5029 C C . VAL A 1 644 ? -0.484 9.766 31.094 1 95.12 644 VAL A C 1
ATOM 5031 O O . VAL A 1 644 ? 0.391 9.266 31.797 1 95.12 644 VAL A O 1
ATOM 5034 N N . ASP A 1 645 ? -0.901 9.234 29.969 1 92 645 ASP A N 1
ATOM 5035 C CA . ASP A 1 645 ? -0.443 7.914 29.547 1 92 645 ASP A CA 1
ATOM 5036 C C . ASP A 1 645 ? 1.05 7.93 29.234 1 92 645 ASP A C 1
ATOM 5038 O O . ASP A 1 645 ? 1.749 6.938 29.453 1 92 645 ASP A O 1
ATOM 5042 N N . LEU A 1 646 ? 1.499 9.078 28.688 1 91.81 646 LEU A N 1
ATOM 5043 C CA . LEU A 1 646 ? 2.846 9.102 28.125 1 91.81 646 LEU A CA 1
ATOM 5044 C C . LEU A 1 646 ? 3.756 10.016 28.938 1 91.81 646 LEU A C 1
ATOM 5046 O O . LEU A 1 646 ? 4.898 10.266 28.547 1 91.81 646 LEU A O 1
ATOM 5050 N N . ASN A 1 647 ? 3.301 10.578 30.016 1 94.06 647 ASN A N 1
ATOM 5051 C CA . ASN A 1 647 ? 4.043 11.43 30.938 1 94.06 647 ASN A CA 1
ATOM 5052 C C . ASN A 1 647 ? 4.531 12.703 30.25 1 94.06 647 ASN A C 1
ATOM 5054 O O . ASN A 1 647 ? 5.723 13.023 30.281 1 94.06 647 ASN A O 1
ATOM 5058 N N . TYR A 1 648 ? 3.648 13.336 29.531 1 96.75 648 TYR A N 1
ATOM 5059 C CA . TYR A 1 648 ? 3.928 14.625 28.922 1 96.75 648 TYR A CA 1
ATOM 5060 C C . TYR A 1 648 ? 3.729 15.766 29.922 1 96.75 648 TYR A C 1
ATOM 5062 O O . TYR A 1 648 ? 2.982 15.625 30.891 1 96.75 648 TYR A O 1
ATOM 5070 N N . LYS A 1 649 ? 4.438 16.828 29.688 1 97.62 649 LYS A N 1
ATOM 5071 C CA . LYS A 1 649 ? 4.363 17.953 30.609 1 97.62 649 LYS A CA 1
ATOM 5072 C C . LYS A 1 649 ? 3.873 19.219 29.891 1 97.62 649 LYS A C 1
ATOM 5074 O O . LYS A 1 649 ? 4.004 19.328 28.672 1 97.62 649 LYS A O 1
ATOM 5079 N N . ARG A 1 650 ? 3.285 20.078 30.672 1 97.44 650 ARG A N 1
ATOM 5080 C CA . ARG A 1 650 ? 2.787 21.344 30.125 1 97.44 650 ARG A CA 1
ATOM 5081 C C . ARG A 1 650 ? 3.939 22.234 29.688 1 97.44 650 ARG A C 1
ATOM 5083 O O . ARG A 1 650 ? 4.82 22.562 30.484 1 97.44 650 ARG A O 1
ATOM 5090 N N . PRO A 1 651 ? 3.941 22.688 28.5 1 98.25 651 PRO A N 1
ATOM 5091 C CA . PRO A 1 651 ? 4.969 23.641 28.047 1 98.25 651 PRO A CA 1
ATOM 5092 C C . PRO A 1 651 ? 4.629 25.078 28.406 1 98.25 651 PRO A C 1
ATOM 5094 O O . PRO A 1 651 ? 3.48 25.391 28.734 1 98.25 651 PRO A O 1
ATOM 5097 N N . VAL A 1 652 ? 5.625 25.875 28.391 1 97.81 652 VAL A N 1
ATOM 5098 C CA . VAL A 1 652 ? 5.461 27.328 28.562 1 97.81 652 VAL A CA 1
ATOM 5099 C C . VAL A 1 652 ? 5.766 28.031 27.234 1 97.81 652 VAL A C 1
ATOM 5101 O O . VAL A 1 652 ? 6.875 27.906 26.703 1 97.81 652 VAL A O 1
ATOM 5104 N N . LEU A 1 653 ? 4.746 28.688 26.719 1 97.44 653 LEU A N 1
ATOM 5105 C CA . LEU A 1 653 ? 4.949 29.406 25.453 1 97.44 653 LEU A CA 1
ATOM 5106 C C . LEU A 1 653 ? 5.105 30.906 25.703 1 97.44 653 LEU A C 1
ATOM 5108 O O . LEU A 1 653 ? 4.465 31.469 26.609 1 97.44 653 LEU A O 1
ATOM 5112 N N . HIS A 1 654 ? 5.965 31.547 24.969 1 96.75 654 HIS A N 1
ATOM 5113 C CA . HIS A 1 654 ? 6.184 33 25.078 1 96.75 654 HIS A CA 1
ATOM 5114 C C . HIS A 1 654 ? 6.414 33.625 23.703 1 96.75 654 HIS A C 1
ATOM 5116 O O . HIS A 1 654 ? 6.508 32.906 22.703 1 96.75 654 HIS A O 1
ATOM 5122 N N . ASP A 1 655 ? 6.492 34.906 23.641 1 95.25 655 ASP A N 1
ATOM 5123 C CA . ASP A 1 655 ? 6.555 35.625 22.375 1 95.25 655 ASP A CA 1
ATOM 5124 C C . ASP A 1 655 ? 8 35.844 21.922 1 95.25 655 ASP A C 1
ATOM 5126 O O . ASP A 1 655 ? 8.258 36.438 20.875 1 95.25 655 ASP A O 1
ATOM 5130 N N . GLY A 1 656 ? 8.961 35.312 22.609 1 95.44 656 GLY A N 1
ATOM 5131 C CA . GLY A 1 656 ? 10.352 35.375 22.203 1 95.44 656 GLY A CA 1
ATOM 5132 C C . GLY A 1 656 ? 10.734 34.281 21.219 1 95.44 656 GLY A C 1
ATOM 5133 O O . GLY A 1 656 ? 9.859 33.688 20.594 1 95.44 656 GLY A O 1
ATOM 5134 N N . THR A 1 657 ? 12.062 34.094 21.016 1 96.12 657 THR A N 1
ATOM 5135 C CA . THR A 1 657 ? 12.516 33.094 20.031 1 96.12 657 THR A CA 1
ATOM 5136 C C . THR A 1 657 ? 13.297 32 20.719 1 96.12 657 THR A C 1
ATOM 5138 O O . THR A 1 657 ? 13.75 31.047 20.062 1 96.12 657 THR A O 1
ATOM 5141 N N . ASP A 1 658 ? 13.414 32.031 22.031 1 97.12 658 ASP A N 1
ATOM 5142 C CA . ASP A 1 658 ? 14.211 31.062 22.766 1 97.12 658 ASP A CA 1
ATOM 5143 C C . ASP A 1 658 ? 13.484 29.719 22.844 1 97.12 658 ASP A C 1
ATOM 5145 O O . ASP A 1 658 ? 12.25 29.672 22.844 1 97.12 658 ASP A O 1
ATOM 5149 N N . ILE A 1 659 ? 14.273 28.656 22.828 1 97.75 659 ILE A N 1
ATOM 5150 C CA . ILE A 1 659 ? 13.766 27.297 23.031 1 97.75 659 ILE A CA 1
ATOM 5151 C C . ILE A 1 659 ? 14.57 26.625 24.141 1 97.75 659 ILE A C 1
ATOM 5153 O O . ILE A 1 659 ? 15.805 26.672 24.141 1 97.75 659 ILE A O 1
ATOM 5157 N N . ALA A 1 660 ? 13.906 26.094 25.125 1 98.12 660 ALA A N 1
ATOM 5158 C CA . ALA A 1 660 ? 14.516 25.266 26.156 1 98.12 660 ALA A CA 1
ATOM 5159 C C . ALA A 1 660 ? 13.719 23.969 26.359 1 98.12 660 ALA A C 1
ATOM 5161 O O . ALA A 1 660 ? 12.602 24.016 26.875 1 98.12 660 ALA A O 1
ATOM 5162 N N . ILE A 1 661 ? 14.25 22.906 25.953 1 98 661 ILE A N 1
ATOM 5163 C CA . ILE A 1 661 ? 13.656 21.578 26.109 1 98 661 ILE A CA 1
ATOM 5164 C C . ILE A 1 661 ? 14.578 20.703 26.953 1 98 661 ILE A C 1
ATOM 5166 O O . ILE A 1 661 ? 15.758 20.547 26.641 1 98 661 ILE A O 1
ATOM 5170 N N . VAL A 1 662 ? 14.039 20.172 28.047 1 97.69 662 VAL A N 1
ATOM 5171 C CA . VAL A 1 662 ? 14.82 19.297 28.938 1 97.69 662 VAL A CA 1
ATOM 5172 C C . VAL A 1 662 ? 14.375 17.844 28.75 1 97.69 662 VAL A C 1
ATOM 5174 O O . VAL A 1 662 ? 13.211 17.516 28.969 1 97.69 662 VAL A O 1
ATOM 5177 N N . ASN A 1 663 ? 15.297 17.078 28.344 1 96.81 663 ASN A N 1
ATOM 5178 C CA . ASN A 1 663 ? 15.062 15.648 28.141 1 96.81 663 ASN A CA 1
ATOM 5179 C C . ASN A 1 663 ? 13.875 15.398 27.219 1 96.81 663 ASN A C 1
ATOM 5181 O O . ASN A 1 663 ? 12.945 14.672 27.578 1 96.81 663 ASN A O 1
ATOM 5185 N N . GLY A 1 664 ? 13.961 16.031 26.031 1 96.44 664 GLY A N 1
ATOM 5186 C CA . GLY A 1 664 ? 12.922 15.844 25.031 1 96.44 664 GLY A CA 1
ATOM 5187 C C . GLY A 1 664 ? 12.93 14.461 24.406 1 96.44 664 GLY A C 1
ATOM 5188 O O . GLY A 1 664 ? 13.984 13.844 24.281 1 96.44 664 GLY A O 1
ATOM 5189 N N . ARG A 1 665 ? 11.742 13.992 24.062 1 94.56 665 ARG A N 1
ATOM 5190 C CA . ARG A 1 665 ? 11.57 12.688 23.422 1 94.56 665 ARG A CA 1
ATOM 5191 C C . ARG A 1 665 ? 10.758 12.812 22.141 1 94.56 665 ARG A C 1
ATOM 5193 O O . ARG A 1 665 ? 10.102 13.828 21.906 1 94.56 665 ARG A O 1
ATOM 5200 N N . HIS A 1 666 ? 10.914 11.914 21.266 1 90.12 666 HIS A N 1
ATOM 5201 C CA . HIS A 1 666 ? 10.109 11.844 20.047 1 90.12 666 HIS A CA 1
ATOM 5202 C C . HIS A 1 666 ? 8.977 10.836 20.203 1 90.12 666 HIS A C 1
ATOM 5204 O O . HIS A 1 666 ? 9.219 9.641 20.391 1 90.12 666 HIS A O 1
ATOM 5210 N N . PRO A 1 667 ? 7.75 11.258 20.031 1 87.94 667 PRO A N 1
ATOM 5211 C CA . PRO A 1 667 ? 6.605 10.414 20.375 1 87.94 667 PRO A CA 1
ATOM 5212 C C . PRO A 1 667 ? 6.566 9.117 19.578 1 87.94 667 PRO A C 1
ATOM 5214 O O . PRO A 1 667 ? 6.398 8.039 20.156 1 87.94 667 PRO A O 1
ATOM 5217 N N . SER A 1 668 ? 6.637 9.125 18.266 1 80.06 668 SER A N 1
ATOM 5218 C CA . SER A 1 668 ? 6.504 7.941 17.422 1 80.06 668 SER A CA 1
ATOM 5219 C C . SER A 1 668 ? 7.672 6.984 17.625 1 80.06 668 SER A C 1
ATOM 5221 O O . SER A 1 668 ? 7.484 5.766 17.672 1 80.06 668 SER A O 1
ATOM 5223 N N . VAL A 1 669 ? 8.945 7.484 17.688 1 80.56 669 VAL A N 1
ATOM 5224 C CA . VAL A 1 669 ? 10.125 6.648 17.875 1 80.56 669 VAL A CA 1
ATOM 5225 C C . VAL A 1 669 ? 10.086 5.992 19.25 1 80.56 669 VAL A C 1
ATOM 5227 O O . VAL A 1 669 ? 10.414 4.812 19.391 1 80.56 669 VAL A O 1
ATOM 5230 N N . GLU A 1 670 ? 9.641 6.766 20.203 1 84.38 670 GLU A N 1
ATOM 5231 C CA . GLU A 1 670 ? 9.523 6.227 21.547 1 84.38 670 GLU A CA 1
ATOM 5232 C C . GLU A 1 670 ? 8.516 5.078 21.594 1 84.38 670 GLU A C 1
ATOM 5234 O O . GLU A 1 670 ? 8.773 4.047 22.219 1 84.38 670 GLU A O 1
ATOM 5239 N N . ALA A 1 671 ? 7.383 5.324 20.984 1 76.81 671 ALA A N 1
ATOM 5240 C CA . ALA A 1 671 ? 6.352 4.293 20.938 1 76.81 671 ALA A CA 1
ATOM 5241 C C . ALA A 1 671 ? 6.859 3.037 20.234 1 76.81 671 ALA A C 1
ATOM 5243 O O . ALA A 1 671 ? 6.594 1.918 20.688 1 76.81 671 ALA A O 1
ATOM 5244 N N . GLY A 1 672 ? 7.539 3.225 19.109 1 68.12 672 GLY A N 1
ATOM 5245 C CA . GLY A 1 672 ? 8.117 2.102 18.391 1 68.12 672 GLY A CA 1
ATOM 5246 C C . GLY A 1 672 ? 9.117 1.315 19.203 1 68.12 672 GLY A C 1
ATOM 5247 O O . GLY A 1 672 ? 9.117 0.083 19.188 1 68.12 672 GLY A O 1
ATOM 5248 N N . LEU A 1 673 ? 9.992 1.982 19.891 1 69.12 673 LEU A N 1
ATOM 5249 C CA . LEU A 1 673 ? 11.008 1.351 20.734 1 69.12 673 LEU A CA 1
ATOM 5250 C C . LEU A 1 673 ? 10.359 0.607 21.891 1 69.12 673 LEU A C 1
ATOM 5252 O O . LEU A 1 673 ? 10.805 -0.483 22.266 1 69.12 673 LEU A O 1
ATOM 5256 N N . ARG A 1 674 ? 9.375 1.146 22.422 1 69 674 ARG A N 1
ATOM 5257 C CA . ARG A 1 674 ? 8.664 0.512 23.531 1 69 674 ARG A CA 1
ATOM 5258 C C . ARG A 1 674 ? 8.086 -0.832 23.109 1 69 674 ARG A C 1
ATOM 5260 O O . ARG A 1 674 ? 8.094 -1.79 23.891 1 69 674 ARG A O 1
ATOM 5267 N N . SER A 1 675 ? 7.586 -0.782 21.875 1 58.34 675 SER A N 1
ATOM 5268 C CA . SER A 1 675 ? 7.027 -2.02 21.344 1 58.34 675 SER A CA 1
ATOM 5269 C C . SER A 1 675 ? 8.094 -3.107 21.234 1 58.34 675 SER A C 1
ATOM 5271 O O . SER A 1 675 ? 7.777 -4.297 21.297 1 58.34 675 SER A O 1
ATOM 5273 N N . SER A 1 676 ? 9.336 -2.693 21.109 1 49.81 676 SER A N 1
ATOM 5274 C CA . SER A 1 676 ? 10.453 -3.629 21.031 1 49.81 676 SER A CA 1
ATOM 5275 C C . SER A 1 676 ? 11.211 -3.705 22.359 1 49.81 676 SER A C 1
ATOM 5277 O O . SER A 1 676 ? 12.352 -4.164 22.391 1 49.81 676 SER A O 1
ATOM 5279 N N . ALA A 1 677 ? 10.594 -3.174 23.391 1 60.34 677 ALA A N 1
ATOM 5280 C CA . ALA A 1 677 ? 11.125 -3.186 24.75 1 60.34 677 ALA A CA 1
ATOM 5281 C C . ALA A 1 677 ? 12.469 -2.475 24.812 1 60.34 677 ALA A C 1
ATOM 5283 O O . ALA A 1 677 ? 13.375 -2.918 25.516 1 60.34 677 ALA A O 1
ATOM 5284 N N . ARG A 1 678 ? 12.672 -1.499 24 1 68.94 678 ARG A N 1
ATOM 5285 C CA . ARG A 1 678 ? 13.852 -0.638 24.031 1 68.94 678 ARG A CA 1
ATOM 5286 C C . ARG A 1 678 ? 13.5 0.75 24.562 1 68.94 678 ARG A C 1
ATOM 5288 O O . ARG A 1 678 ? 12.352 1.193 24.438 1 68.94 678 ARG A O 1
ATOM 5295 N N . MET A 1 679 ? 14.484 1.352 25.141 1 79.56 679 MET A N 1
ATOM 5296 C CA . MET A 1 679 ? 14.227 2.652 25.75 1 79.56 679 MET A CA 1
ATOM 5297 C C . MET A 1 679 ? 14.688 3.785 24.844 1 79.56 679 MET A C 1
ATOM 5299 O O . MET A 1 679 ? 15.734 3.676 24.188 1 79.56 679 MET A O 1
ATOM 5303 N N . PHE A 1 680 ? 13.945 4.875 24.906 1 87.31 680 PHE A N 1
ATOM 5304 C CA . PHE A 1 680 ? 14.312 6.078 24.172 1 87.31 680 PHE A CA 1
ATOM 5305 C C . PHE A 1 680 ? 15.32 6.902 24.969 1 87.31 680 PHE A C 1
ATOM 5307 O O . PHE A 1 680 ? 15.195 7.051 26.172 1 87.31 680 PHE A O 1
ATOM 5314 N N . THR A 1 681 ? 16.375 7.355 24.312 1 88.94 681 THR A N 1
ATOM 5315 C CA . THR A 1 681 ? 17.328 8.258 24.953 1 88.94 681 THR A CA 1
ATOM 5316 C C . THR A 1 681 ? 16.875 9.703 24.812 1 88.94 681 THR A C 1
ATOM 5318 O O . THR A 1 681 ? 16.922 10.266 23.703 1 88.94 681 THR A O 1
ATOM 5321 N N . PRO A 1 682 ? 16.406 10.328 25.938 1 93.94 682 PRO A N 1
ATOM 5322 C CA . PRO A 1 682 ? 15.977 11.727 25.859 1 93.94 682 PRO A CA 1
ATOM 5323 C C . PRO A 1 682 ? 17.125 12.695 25.641 1 93.94 682 PRO A C 1
ATOM 5325 O O . PRO A 1 682 ? 18.25 12.43 26.078 1 93.94 682 PRO A O 1
ATOM 5328 N N . ASN A 1 683 ? 16.938 13.758 24.938 1 95.06 683 ASN A N 1
ATOM 5329 C CA . ASN A 1 683 ? 17.969 14.773 24.703 1 95.06 683 ASN A CA 1
ATOM 5330 C C . ASN A 1 683 ? 17.438 16.172 25 1 95.06 683 ASN A C 1
ATOM 5332 O O . ASN A 1 683 ? 16.266 16.469 24.75 1 95.06 683 ASN A O 1
ATOM 5336 N N . SER A 1 684 ? 18.297 17 25.484 1 95.81 684 SER A N 1
ATOM 5337 C CA . SER A 1 684 ? 17.938 18.391 25.797 1 95.81 684 SER A CA 1
ATOM 5338 C C . SER A 1 684 ? 18.438 19.344 24.719 1 95.81 684 SER A C 1
ATOM 5340 O O . SER A 1 684 ? 19.484 19.125 24.125 1 95.81 684 SER A O 1
ATOM 5342 N N . THR A 1 685 ? 17.703 20.344 24.422 1 96.31 685 THR A N 1
ATOM 5343 C CA . THR A 1 685 ? 18.031 21.375 23.438 1 96.31 685 THR A CA 1
ATOM 5344 C C . THR A 1 685 ? 17.734 22.766 23.984 1 96.31 685 THR A C 1
ATOM 5346 O O . THR A 1 685 ? 16.594 23.047 24.375 1 96.31 685 THR A O 1
ATOM 5349 N N . THR A 1 686 ? 18.734 23.578 24.047 1 96.75 686 THR A N 1
ATOM 5350 C CA . THR A 1 686 ? 18.578 24.953 24.484 1 96.75 686 THR A CA 1
ATOM 5351 C C . THR A 1 686 ? 19.078 25.922 23.406 1 96.75 686 THR A C 1
ATOM 5353 O O . THR A 1 686 ? 20.266 25.891 23.062 1 96.75 686 THR A O 1
ATOM 5356 N N . MET A 1 687 ? 18.234 26.719 22.875 1 97.12 687 MET A N 1
ATOM 5357 C CA . MET A 1 687 ? 18.578 27.719 21.859 1 97.12 687 MET A CA 1
ATOM 5358 C C . MET A 1 687 ? 18.203 29.125 22.312 1 97.12 687 MET A C 1
ATOM 5360 O O . MET A 1 687 ? 17.062 29.359 22.734 1 97.12 687 MET A O 1
ATOM 5364 N N . ASP A 1 688 ? 19.141 29.984 22.281 1 95.69 688 ASP A N 1
ATOM 5365 C CA . ASP A 1 688 ? 18.953 31.391 22.641 1 95.69 688 ASP A CA 1
ATOM 5366 C C . ASP A 1 688 ? 19.672 32.312 21.656 1 95.69 688 ASP A C 1
ATOM 5368 O O . ASP A 1 688 ? 20.125 31.875 20.594 1 95.69 688 ASP A O 1
ATOM 5372 N N . ALA A 1 689 ? 19.734 33.562 21.969 1 91.62 689 ALA A N 1
ATOM 5373 C CA . ALA A 1 689 ? 20.312 34.531 21.047 1 91.62 689 ALA A CA 1
ATOM 5374 C C . ALA A 1 689 ? 21.781 34.219 20.781 1 91.62 689 ALA A C 1
ATOM 5376 O O . ALA A 1 689 ? 22.297 34.5 19.703 1 91.62 689 ALA A O 1
ATOM 5377 N N . LYS A 1 690 ? 22.469 33.594 21.734 1 91.56 690 LYS A N 1
ATOM 5378 C CA . LYS A 1 690 ? 23.906 33.281 21.609 1 91.56 690 LYS A CA 1
ATOM 5379 C C . LYS A 1 690 ? 24.125 31.922 20.984 1 91.56 690 LYS A C 1
ATOM 5381 O O . LYS A 1 690 ? 25.25 31.594 20.578 1 91.56 690 LYS A O 1
ATOM 5386 N N . SER A 1 691 ? 23.078 31.203 20.922 1 94.31 691 SER A N 1
ATOM 5387 C CA . SER A 1 691 ? 23.188 29.828 20.438 1 94.31 691 SER A CA 1
ATOM 5388 C C . SER A 1 691 ? 21.938 29.406 19.688 1 94.31 691 SER A C 1
ATOM 5390 O O . SER A 1 691 ? 21.25 28.453 20.078 1 94.31 691 SER A O 1
ATOM 5392 N N . HIS A 1 692 ? 21.719 30.156 18.609 1 96.31 692 HIS A N 1
ATOM 5393 C CA . HIS A 1 692 ? 20.469 29.844 17.906 1 96.31 692 HIS A CA 1
ATOM 5394 C C . HIS A 1 692 ? 20.734 28.906 16.719 1 96.31 692 HIS A C 1
ATOM 5396 O O . HIS A 1 692 ? 19.797 28.438 16.078 1 96.31 692 HIS A O 1
ATOM 5402 N N . MET A 1 693 ? 22.016 28.625 16.453 1 97.38 693 MET A N 1
ATOM 5403 C CA . MET A 1 693 ? 22.359 27.656 15.422 1 97.38 693 MET A CA 1
ATOM 5404 C C . MET A 1 693 ? 23.203 26.516 16 1 97.38 693 MET A C 1
ATOM 5406 O O . MET A 1 693 ? 24.312 26.734 16.484 1 97.38 693 MET A O 1
ATOM 5410 N N . HIS A 1 694 ? 22.656 25.344 15.977 1 97.25 694 HIS A N 1
ATOM 5411 C CA . HIS A 1 694 ? 23.359 24.156 16.438 1 97.25 694 HIS A CA 1
ATOM 5412 C C . HIS A 1 694 ? 23.844 23.297 15.273 1 97.25 694 HIS A C 1
ATOM 5414 O O . HIS A 1 694 ? 23.031 22.906 14.422 1 97.25 694 HIS A O 1
ATOM 5420 N N . ILE A 1 695 ? 25.078 23.047 15.211 1 96.44 695 ILE A N 1
ATOM 5421 C CA . ILE A 1 695 ? 25.672 22.109 14.25 1 96.44 695 ILE A CA 1
ATOM 5422 C C . ILE A 1 695 ? 25.922 20.766 14.93 1 96.44 695 ILE A C 1
ATOM 5424 O O . ILE A 1 695 ? 26.688 20.688 15.898 1 96.44 695 ILE A O 1
ATOM 5428 N N . ILE A 1 696 ? 25.297 19.75 14.422 1 94 696 ILE A N 1
ATOM 5429 C CA . ILE A 1 696 ? 25.328 18.438 15.062 1 94 696 ILE A CA 1
ATOM 5430 C C . ILE A 1 696 ? 26.094 17.453 14.18 1 94 696 ILE A C 1
ATOM 5432 O O . ILE A 1 696 ? 25.703 17.203 13.039 1 94 696 ILE A O 1
ATOM 5436 N N . THR A 1 697 ? 27.156 16.922 14.703 1 89.12 697 THR A N 1
ATOM 5437 C CA . THR A 1 697 ? 27.953 15.938 13.984 1 89.12 697 THR A CA 1
ATOM 5438 C C . THR A 1 697 ? 27.859 14.57 14.656 1 89.12 697 THR A C 1
ATOM 5440 O O . THR A 1 697 ? 27.391 14.469 15.789 1 89.12 697 THR A O 1
ATOM 5443 N N . GLY A 1 698 ? 28.172 13.578 13.992 1 79.88 698 GLY A N 1
ATOM 5444 C CA . GLY A 1 698 ? 28.109 12.219 14.516 1 79.88 698 GLY A CA 1
ATOM 5445 C C . GLY A 1 698 ? 27.859 11.18 13.445 1 79.88 698 GLY A C 1
ATOM 5446 O O . GLY A 1 698 ? 27.672 11.508 12.273 1 79.88 698 GLY A O 1
ATOM 5447 N N . PRO A 1 699 ? 27.859 9.969 13.883 1 72.81 699 PRO A N 1
ATOM 5448 C CA . PRO A 1 699 ? 27.672 8.875 12.922 1 72.81 699 PRO A CA 1
ATOM 5449 C C . PRO A 1 699 ? 26.234 8.82 12.383 1 72.81 699 PRO A C 1
ATOM 5451 O O . PRO A 1 699 ? 25.328 9.375 12.992 1 72.81 699 PRO A O 1
ATOM 5454 N N . ASN A 1 700 ? 26.141 8.188 11.203 1 65.19 700 ASN A N 1
ATOM 5455 C CA . ASN A 1 700 ? 24.812 7.934 10.672 1 65.19 700 ASN A CA 1
ATOM 5456 C C . ASN A 1 700 ? 24.016 6.992 11.578 1 65.19 700 ASN A C 1
ATOM 5458 O O . ASN A 1 700 ? 24.562 6.043 12.133 1 65.19 700 ASN A O 1
ATOM 5462 N N . GLN A 1 701 ? 22.812 7.227 11.828 1 63.12 701 GLN A N 1
ATOM 5463 C CA . GLN A 1 701 ? 21.891 6.477 12.672 1 63.12 701 GLN A CA 1
ATOM 5464 C C . GLN A 1 701 ? 22.156 6.754 14.156 1 63.12 701 GLN A C 1
ATOM 5466 O O . GLN A 1 701 ? 21.641 6.051 15.023 1 63.12 701 GLN A O 1
ATOM 5471 N N . GLY A 1 702 ? 23.078 7.746 14.336 1 71.81 702 GLY A N 1
ATOM 5472 C CA . GLY A 1 702 ? 23.359 8.133 15.703 1 71.81 702 GLY A CA 1
ATOM 5473 C C . GLY A 1 702 ? 22.234 8.898 16.359 1 71.81 702 GLY A C 1
ATOM 5474 O O . GLY A 1 702 ? 22.375 9.359 17.5 1 71.81 702 GLY A O 1
ATOM 5475 N N . GLY A 1 703 ? 21.188 9.094 15.641 1 79 703 GLY A N 1
ATOM 5476 C CA . GLY A 1 703 ? 20.031 9.742 16.234 1 79 703 GLY A CA 1
ATOM 5477 C C . GLY A 1 703 ? 19.922 11.211 15.867 1 79 703 GLY A C 1
ATOM 5478 O O . GLY A 1 703 ? 19.016 11.906 16.344 1 79 703 GLY A O 1
ATOM 5479 N N . LYS A 1 704 ? 20.812 11.742 15.023 1 86.06 704 LYS A N 1
ATOM 5480 C CA . LYS A 1 704 ? 20.812 13.148 14.648 1 86.06 704 LYS A CA 1
ATOM 5481 C C . LYS A 1 704 ? 19.469 13.562 14.047 1 86.06 704 LYS A C 1
ATOM 5483 O O . LYS A 1 704 ? 18.875 14.562 14.469 1 86.06 704 LYS A O 1
ATOM 5488 N N . SER A 1 705 ? 19.031 12.789 13.109 1 85.5 705 SER A N 1
ATOM 5489 C CA . SER A 1 705 ? 17.766 13.102 12.445 1 85.5 705 SER A CA 1
ATOM 5490 C C . SER A 1 705 ? 16.594 13.031 13.414 1 85.5 705 SER A C 1
ATOM 5492 O O . SER A 1 705 ? 15.664 13.836 13.328 1 85.5 705 SER A O 1
ATOM 5494 N N .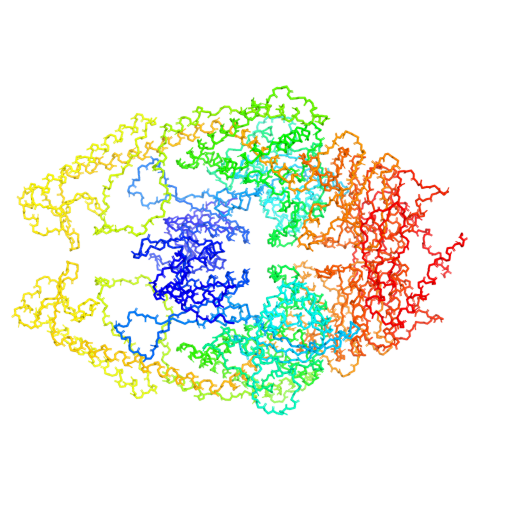 THR A 1 706 ? 16.625 12.125 14.352 1 86.81 706 THR A N 1
ATOM 5495 C CA . THR A 1 706 ? 15.578 11.984 15.352 1 86.81 706 THR A CA 1
ATOM 5496 C C . THR A 1 706 ? 15.531 13.211 16.266 1 86.81 706 THR A C 1
ATOM 5498 O O . THR A 1 706 ? 14.445 13.688 16.609 1 86.81 706 THR A O 1
ATOM 5501 N N . LEU A 1 707 ? 16.703 13.688 16.609 1 91.12 707 LEU A N 1
ATOM 5502 C CA . LEU A 1 707 ? 16.781 14.883 17.438 1 91.12 707 LEU A CA 1
ATOM 5503 C C . LEU A 1 707 ? 16.156 16.078 16.734 1 91.12 707 LEU A C 1
ATOM 5505 O O . LEU A 1 707 ? 15.422 16.859 17.344 1 91.12 707 LEU A O 1
ATOM 5509 N N . LEU A 1 708 ? 16.5 16.266 15.453 1 93.75 708 LEU A N 1
ATOM 5510 C CA . LEU A 1 708 ? 15.93 17.359 14.672 1 93.75 708 LEU A CA 1
ATOM 5511 C C . LEU A 1 708 ? 14.406 17.266 14.664 1 93.75 708 LEU A C 1
ATOM 5513 O O . LEU A 1 708 ? 13.719 18.234 14.992 1 93.75 708 LEU A O 1
ATOM 5517 N N . ARG A 1 709 ? 13.914 16.125 14.398 1 91.81 709 ARG A N 1
ATOM 5518 C CA . ARG A 1 709 ? 12.469 15.914 14.305 1 91.81 709 ARG A CA 1
ATOM 5519 C C . ARG A 1 709 ? 11.805 16.094 15.664 1 91.81 709 ARG A C 1
ATOM 5521 O O . ARG A 1 709 ? 10.711 16.656 15.75 1 91.81 709 ARG A O 1
ATOM 5528 N N . GLN A 1 710 ? 12.5 15.594 16.641 1 93.06 710 GLN A N 1
ATOM 5529 C CA . GLN A 1 710 ? 11.992 15.703 18.016 1 93.06 710 GLN A CA 1
ATOM 5530 C C . GLN A 1 710 ? 11.727 17.156 18.391 1 93.06 710 GLN A C 1
ATOM 5532 O O . GLN A 1 710 ? 10.68 17.484 18.953 1 93.06 710 GLN A O 1
ATOM 5537 N N . THR A 1 711 ? 12.617 17.969 18.094 1 95.56 711 THR A N 1
ATOM 5538 C CA . THR A 1 711 ? 12.508 19.375 18.438 1 95.56 711 THR A CA 1
ATOM 5539 C C . THR A 1 711 ? 11.344 20.031 17.703 1 95.56 711 THR A C 1
ATOM 5541 O O . THR A 1 711 ? 10.57 20.781 18.297 1 95.56 711 THR A O 1
ATOM 5544 N N . ALA A 1 712 ? 11.234 19.719 16.453 1 95.25 712 ALA A N 1
ATOM 5545 C CA . ALA A 1 712 ? 10.141 20.281 15.648 1 95.25 712 ALA A CA 1
ATOM 5546 C C . ALA A 1 712 ? 8.789 19.781 16.156 1 95.25 712 ALA A C 1
ATOM 5548 O O . ALA A 1 712 ? 7.84 20.547 16.266 1 95.25 712 ALA A O 1
ATOM 5549 N N . VAL A 1 713 ? 8.695 18.516 16.453 1 93.69 713 VAL A N 1
ATOM 5550 C CA . VAL A 1 713 ? 7.449 17.906 16.906 1 93.69 713 VAL A CA 1
ATOM 5551 C C . VAL A 1 713 ? 7.023 18.516 18.234 1 93.69 713 VAL A C 1
ATOM 5553 O O . VAL A 1 713 ? 5.844 18.812 18.438 1 93.69 713 VAL A O 1
ATOM 5556 N N . ILE A 1 714 ? 7.961 18.703 19.109 1 96.44 714 ILE A N 1
ATOM 5557 C CA . ILE A 1 714 ? 7.668 19.281 20.422 1 96.44 714 ILE A CA 1
ATOM 5558 C C . ILE A 1 714 ? 7.156 20.719 20.234 1 96.44 714 ILE A C 1
ATOM 5560 O O . ILE A 1 714 ? 6.191 21.125 20.891 1 96.44 714 ILE A O 1
ATOM 5564 N N . ALA A 1 715 ? 7.746 21.453 19.344 1 97.5 715 ALA A N 1
ATOM 5565 C CA . ALA A 1 715 ? 7.293 22.812 19.078 1 97.5 715 ALA A CA 1
ATOM 5566 C C . ALA A 1 715 ? 5.871 22.812 18.516 1 97.5 715 ALA A C 1
ATOM 5568 O O . ALA A 1 715 ? 5.039 23.625 18.922 1 97.5 715 ALA A O 1
ATOM 5569 N N . ILE A 1 716 ? 5.598 21.953 17.641 1 95.94 716 ILE A N 1
ATOM 5570 C CA . ILE A 1 716 ? 4.289 21.844 17 1 95.94 716 ILE A CA 1
ATOM 5571 C C . ILE A 1 716 ? 3.238 21.453 18.031 1 95.94 716 ILE A C 1
ATOM 5573 O O . ILE A 1 716 ? 2.164 22.047 18.109 1 95.94 716 ILE A O 1
ATOM 5577 N N . LEU A 1 717 ? 3.553 20.484 18.875 1 96.25 717 LEU A N 1
ATOM 5578 C CA . LEU A 1 717 ? 2.629 20.031 19.906 1 96.25 717 LEU A CA 1
ATOM 5579 C C . LEU A 1 717 ? 2.34 21.156 20.891 1 96.25 717 LEU A C 1
ATOM 5581 O O . LEU A 1 717 ? 1.188 21.375 21.281 1 96.25 717 LEU A O 1
ATOM 5585 N N . ALA A 1 718 ? 3.361 21.828 21.266 1 97.88 718 ALA A N 1
ATOM 5586 C CA . ALA A 1 718 ? 3.205 22.938 22.188 1 97.88 718 ALA A CA 1
ATOM 5587 C C . ALA A 1 718 ? 2.236 23.984 21.641 1 97.88 718 ALA A C 1
ATOM 5589 O O . ALA A 1 718 ? 1.318 24.422 22.344 1 97.88 718 ALA A O 1
ATOM 5590 N N . GLN A 1 719 ? 2.449 24.328 20.422 1 97.5 719 GLN A N 1
ATOM 5591 C CA . GLN A 1 719 ? 1.611 25.359 19.828 1 97.5 719 GLN A CA 1
ATOM 5592 C C . GLN A 1 719 ? 0.23 24.812 19.469 1 97.5 719 GLN A C 1
ATOM 5594 O O . GLN A 1 719 ? -0.717 25.578 19.281 1 97.5 719 GLN A O 1
ATOM 5599 N N . ALA A 1 720 ? 0.128 23.516 19.375 1 96 720 ALA A N 1
ATOM 5600 C CA . ALA A 1 720 ? -1.178 22.891 19.188 1 96 720 ALA A CA 1
ATOM 5601 C C . ALA A 1 720 ? -1.983 22.906 20.484 1 96 720 ALA A C 1
ATOM 5603 O O . ALA A 1 720 ? -3.184 22.609 20.484 1 96 720 ALA A O 1
ATOM 5604 N N . GLY A 1 721 ? -1.373 23.234 21.562 1 96.94 721 GLY A N 1
ATOM 5605 C CA . GLY A 1 721 ? -2.016 23.281 22.859 1 96.94 721 GLY A CA 1
ATOM 5606 C C . GLY A 1 721 ? -1.969 21.953 23.594 1 96.94 721 GLY A C 1
ATOM 5607 O O . GLY A 1 721 ? -2.828 21.672 24.438 1 96.94 721 GLY A O 1
ATOM 5608 N N . SER A 1 722 ? -1.049 21.125 23.234 1 96.44 722 SER A N 1
ATOM 5609 C CA . SER A 1 722 ? -0.845 19.844 23.906 1 96.44 722 SER A CA 1
ATOM 5610 C C . SER A 1 722 ? 0.31 19.906 24.906 1 96.44 722 SER A C 1
ATOM 5612 O O . SER A 1 722 ? 1.158 20.797 24.812 1 96.44 722 SER A O 1
ATOM 5614 N N . PHE A 1 723 ? 0.187 19.047 25.875 1 97.56 723 PHE A N 1
ATOM 5615 C CA . PHE A 1 723 ? 1.408 18.797 26.625 1 97.56 723 PHE A CA 1
ATOM 5616 C C . PHE A 1 723 ? 2.463 18.125 25.75 1 97.56 723 PHE A C 1
ATOM 5618 O O . PHE A 1 723 ? 2.152 17.641 24.656 1 97.56 723 PHE A O 1
ATOM 5625 N N . VAL A 1 724 ? 3.789 18.172 26.172 1 97.56 724 VAL A N 1
ATOM 5626 C CA . VAL A 1 724 ? 4.848 17.75 25.266 1 97.56 724 VAL A CA 1
ATOM 5627 C C . VAL A 1 724 ? 5.711 16.672 25.938 1 97.56 724 VAL A C 1
ATOM 5629 O O . VAL A 1 724 ? 5.773 16.594 27.156 1 97.56 724 VAL A O 1
ATOM 5632 N N . PRO A 1 725 ? 6.305 15.797 25.125 1 96.25 725 PRO A N 1
ATOM 5633 C CA . PRO A 1 725 ? 7.176 14.742 25.641 1 96.25 725 PRO A CA 1
ATOM 5634 C C . PRO A 1 725 ? 8.531 15.266 26.109 1 96.25 725 PRO A C 1
ATOM 5636 O O . PRO A 1 725 ? 9.555 15 25.453 1 96.25 725 PRO A O 1
ATOM 5639 N N . ALA A 1 726 ? 8.594 15.906 27.203 1 97.81 726 ALA A N 1
ATOM 5640 C CA . ALA A 1 726 ? 9.781 16.469 27.844 1 97.81 726 ALA A CA 1
ATOM 5641 C C . ALA A 1 726 ? 9.578 16.609 29.344 1 97.81 726 ALA A C 1
ATOM 5643 O O . ALA A 1 726 ? 8.445 16.516 29.828 1 97.81 726 ALA A O 1
ATOM 5644 N N . ASP A 1 727 ? 10.703 16.734 30.047 1 97.38 727 ASP A N 1
ATOM 5645 C CA . ASP A 1 727 ? 10.594 17.047 31.469 1 97.38 727 ASP A CA 1
ATOM 5646 C C . ASP A 1 727 ? 10.203 18.516 31.688 1 97.38 727 ASP A C 1
ATOM 5648 O O . ASP A 1 727 ? 9.555 18.844 32.688 1 97.38 727 ASP A O 1
ATOM 5652 N N . HIS A 1 728 ? 10.625 19.25 30.797 1 97.44 728 HIS A N 1
ATOM 5653 C CA . HIS A 1 728 ? 10.328 20.672 30.781 1 97.44 728 HIS A CA 1
ATOM 5654 C C . HIS A 1 728 ? 10.531 21.266 29.391 1 97.44 728 HIS A C 1
ATOM 5656 O O . HIS A 1 728 ? 11.43 20.844 28.672 1 97.44 728 HIS A O 1
ATOM 5662 N N . ALA A 1 729 ? 9.672 22.281 29.047 1 98.19 729 ALA A N 1
ATOM 5663 C CA . ALA A 1 729 ? 9.82 22.922 27.75 1 98.19 729 ALA A CA 1
ATOM 5664 C C . ALA A 1 729 ? 9.352 24.375 27.781 1 98.19 729 ALA A C 1
ATOM 5666 O O . ALA A 1 729 ? 8.258 24.656 28.266 1 98.19 729 ALA A O 1
ATOM 5667 N N . GLU A 1 730 ? 10.148 25.25 27.438 1 98.31 730 GLU A N 1
ATOM 5668 C CA . GLU A 1 730 ? 9.852 26.656 27.172 1 98.31 730 GLU A CA 1
ATOM 5669 C C . GLU A 1 730 ? 10.125 27 25.703 1 98.31 730 GLU A C 1
ATOM 5671 O O . GLU A 1 730 ? 11.266 26.922 25.25 1 98.31 730 GLU A O 1
ATOM 5676 N N . ILE A 1 731 ? 9.133 27.422 25.031 1 98.06 731 ILE A N 1
ATOM 5677 C CA . ILE A 1 731 ? 9.289 27.547 23.578 1 98.06 731 ILE A CA 1
ATOM 5678 C C . ILE A 1 731 ? 8.734 28.891 23.125 1 98.06 731 ILE A C 1
ATOM 5680 O O . ILE A 1 731 ? 7.578 29.219 23.391 1 98.06 731 ILE A O 1
ATOM 5684 N N . GLY A 1 732 ? 9.555 29.656 22.438 1 97.94 732 GLY A N 1
ATOM 5685 C CA . GLY A 1 732 ? 9.039 30.828 21.75 1 97.94 732 GLY A CA 1
ATOM 5686 C C . GLY A 1 732 ? 8.203 30.469 20.531 1 97.94 732 GLY A C 1
ATOM 5687 O O . GLY A 1 732 ? 8.492 29.5 19.828 1 97.94 732 GLY A O 1
ATOM 5688 N N . VAL A 1 733 ? 7.219 31.266 20.266 1 97.5 733 VAL A N 1
ATOM 5689 C CA . VAL A 1 733 ? 6.277 30.984 19.188 1 97.5 733 VAL A CA 1
ATOM 5690 C C . VAL A 1 733 ? 7.027 30.875 17.859 1 97.5 733 VAL A C 1
ATOM 5692 O O . VAL A 1 733 ? 7.867 31.719 17.531 1 97.5 733 VAL A O 1
ATOM 5695 N N . VAL A 1 734 ? 6.777 29.828 17.141 1 97.62 734 VAL A N 1
ATOM 5696 C CA . VAL A 1 734 ? 7.359 29.562 15.828 1 97.62 734 VAL A CA 1
ATOM 5697 C C . VAL A 1 734 ? 6.344 29.891 14.734 1 97.62 734 VAL A C 1
ATOM 5699 O O . VAL A 1 734 ? 5.199 29.438 14.789 1 97.62 734 VAL A O 1
ATOM 5702 N N . ASP A 1 735 ? 6.75 30.656 13.812 1 96 735 ASP A N 1
ATOM 5703 C CA . ASP A 1 735 ? 5.828 31.062 12.75 1 96 735 ASP A CA 1
ATOM 5704 C C . ASP A 1 735 ? 5.867 30.062 11.594 1 96 735 ASP A C 1
ATOM 5706 O O . ASP A 1 735 ? 4.848 29.812 10.945 1 96 735 ASP A O 1
ATOM 5710 N N . ARG A 1 736 ? 7.137 29.562 11.352 1 95.56 736 ARG A N 1
ATOM 5711 C CA . ARG A 1 736 ? 7.309 28.594 10.273 1 95.56 736 ARG A CA 1
ATOM 5712 C C . ARG A 1 736 ? 8.289 27.5 10.68 1 95.56 736 ARG A C 1
ATOM 5714 O O . ARG A 1 736 ? 9.289 27.766 11.344 1 95.56 736 ARG A O 1
ATOM 5721 N N . VAL A 1 737 ? 7.965 26.312 10.281 1 95.69 737 VAL A N 1
ATOM 5722 C CA . VAL A 1 737 ? 8.883 25.188 10.453 1 95.69 737 VAL A CA 1
ATOM 5723 C C . VAL A 1 737 ? 9.297 24.641 9.094 1 95.69 737 VAL A C 1
ATOM 5725 O O . VAL A 1 737 ? 8.445 24.312 8.258 1 95.69 737 VAL A O 1
ATOM 5728 N N . PHE A 1 738 ? 10.594 24.562 8.875 1 94.56 738 PHE A N 1
ATOM 5729 C CA . PHE A 1 738 ? 11.148 24.031 7.637 1 94.56 738 PHE A CA 1
ATOM 5730 C C . PHE A 1 738 ? 12.039 22.828 7.914 1 94.56 738 PHE A C 1
ATOM 5732 O O . PHE A 1 738 ? 12.797 22.828 8.883 1 94.56 738 PHE A O 1
ATOM 5739 N N . SER A 1 739 ? 11.836 21.844 7.09 1 91.25 739 SER A N 1
ATOM 5740 C CA . SER A 1 739 ? 12.75 20.719 7.238 1 91.25 739 SER A CA 1
ATOM 5741 C C . SER A 1 739 ? 13.266 20.234 5.887 1 91.25 739 SER A C 1
ATOM 5743 O O . SER A 1 739 ? 12.523 20.25 4.898 1 91.25 739 SER A O 1
ATOM 5745 N N . ARG A 1 740 ? 14.414 20 5.828 1 88.56 740 ARG A N 1
ATOM 5746 C CA . ARG A 1 740 ? 15.031 19.203 4.766 1 88.56 740 ARG A CA 1
ATOM 5747 C C . ARG A 1 740 ? 15.664 17.938 5.324 1 88.56 740 ARG A C 1
ATOM 5749 O O . ARG A 1 740 ? 16.844 17.938 5.676 1 88.56 740 ARG A O 1
ATOM 5756 N N . ILE A 1 741 ? 14.766 16.938 5.5 1 80.62 741 ILE A N 1
ATOM 5757 C CA . ILE A 1 741 ? 15.195 15.656 6.055 1 80.62 741 ILE A CA 1
ATOM 5758 C C . ILE A 1 741 ? 14.875 14.531 5.074 1 80.62 741 ILE A C 1
ATOM 5760 O O . ILE A 1 741 ? 13.727 14.383 4.645 1 80.62 741 ILE A O 1
ATOM 5764 N N . GLY A 1 742 ? 15.797 13.672 4.766 1 63.25 742 GLY A N 1
ATOM 5765 C CA . GLY A 1 742 ? 15.586 12.484 3.947 1 63.25 742 GLY A CA 1
ATOM 5766 C C . GLY A 1 742 ? 15.469 12.797 2.467 1 63.25 742 GLY A C 1
ATOM 5767 O O . GLY A 1 742 ? 15.445 13.961 2.072 1 63.25 742 GLY A O 1
ATOM 5768 N N . ALA A 1 743 ? 15.711 11.656 1.677 1 52.53 743 ALA A N 1
ATOM 5769 C CA . ALA A 1 743 ? 15.633 11.742 0.22 1 52.53 743 ALA A CA 1
ATOM 5770 C C . ALA A 1 743 ? 14.211 11.477 -0.266 1 52.53 743 ALA A C 1
ATOM 5772 O O . ALA A 1 743 ? 13.523 10.586 0.247 1 52.53 743 ALA A O 1
ATOM 5773 N N . ARG A 1 744 ? 13.523 12.57 -0.618 1 52.12 744 ARG A N 1
ATOM 5774 C CA . ARG A 1 744 ? 12.242 12.359 -1.282 1 52.12 744 ARG A CA 1
ATOM 5775 C C . ARG A 1 744 ? 12.414 12.297 -2.795 1 52.12 744 ARG A C 1
ATOM 5777 O O . ARG A 1 744 ? 13.289 12.961 -3.355 1 52.12 744 ARG A O 1
ATOM 5784 N N . ASP A 1 745 ? 12.062 11.062 -3.326 1 43.5 745 ASP A N 1
ATOM 5785 C CA . ASP A 1 745 ? 12.055 11.055 -4.785 1 43.5 745 ASP A CA 1
ATOM 5786 C C . ASP A 1 745 ? 11.078 12.086 -5.336 1 43.5 745 ASP A C 1
ATOM 5788 O O . ASP A 1 745 ? 10.023 12.328 -4.742 1 43.5 745 ASP A O 1
ATOM 5792 N N . ASP A 1 746 ? 11.688 13.133 -5.992 1 44.53 746 ASP A N 1
ATOM 5793 C CA . ASP A 1 746 ? 10.836 14.117 -6.645 1 44.53 746 ASP A CA 1
ATOM 5794 C C . ASP A 1 746 ? 9.938 13.461 -7.688 1 44.53 746 ASP A C 1
ATOM 5796 O O . ASP A 1 746 ? 10.383 13.133 -8.789 1 44.53 746 ASP A O 1
ATOM 5800 N N . LEU A 1 747 ? 8.891 12.828 -7.309 1 40.75 747 LEU A N 1
ATOM 5801 C CA . LEU A 1 747 ? 7.977 12.156 -8.227 1 40.75 747 LEU A CA 1
ATOM 5802 C C . LEU A 1 747 ? 7.645 13.047 -9.414 1 40.75 747 LEU A C 1
ATOM 5804 O O . LEU A 1 747 ? 7.246 12.562 -10.477 1 40.75 747 LEU A O 1
ATOM 5808 N N . PHE A 1 748 ? 7.719 14.57 -9.258 1 41.25 748 PHE A N 1
ATOM 5809 C CA . PHE A 1 748 ? 7.016 15.43 -10.203 1 41.25 748 PHE A CA 1
ATOM 5810 C C . PHE A 1 748 ? 7.953 15.914 -11.297 1 41.25 748 PHE A C 1
ATOM 5812 O O . PHE A 1 748 ? 7.574 15.977 -12.469 1 41.25 748 PHE A O 1
ATOM 5819 N N . ARG A 1 749 ? 9.102 16.609 -10.969 1 45.28 749 ARG A N 1
ATOM 5820 C CA . ARG A 1 749 ? 9.805 17.469 -11.914 1 45.28 749 ARG A CA 1
ATOM 5821 C C . ARG A 1 749 ? 11.062 16.797 -12.445 1 45.28 749 ARG A C 1
ATOM 5823 O O . ARG A 1 749 ? 11.906 17.438 -13.062 1 45.28 749 ARG A O 1
ATOM 5830 N N . ASP A 1 750 ? 10.812 15.539 -12.422 1 49 750 ASP A N 1
ATOM 5831 C CA . ASP A 1 750 ? 11.961 14.844 -12.984 1 49 750 ASP A CA 1
ATOM 5832 C C . ASP A 1 750 ? 13.273 15.484 -12.523 1 49 750 ASP A C 1
ATOM 5834 O O . ASP A 1 750 ? 14.188 15.672 -13.32 1 49 750 ASP A O 1
ATOM 5838 N N . ARG A 1 751 ? 13.141 16.297 -11.414 1 56.94 751 ARG A N 1
ATOM 5839 C CA . ARG A 1 751 ? 14.367 16.891 -10.883 1 56.94 751 ARG A CA 1
ATOM 5840 C C . ARG A 1 751 ? 15.242 15.836 -10.219 1 56.94 751 ARG A C 1
ATOM 5842 O O . ARG A 1 751 ? 14.734 14.867 -9.641 1 56.94 751 ARG A O 1
ATOM 5849 N N . SER A 1 752 ? 16.453 16.094 -10.484 1 61.06 752 SER A N 1
ATOM 5850 C CA . SER A 1 752 ? 17.375 15.227 -9.758 1 61.06 752 SER A CA 1
ATOM 5851 C C . SER A 1 752 ? 17.219 15.406 -8.25 1 61.06 752 SER A C 1
ATOM 5853 O O . SER A 1 752 ? 16.688 16.422 -7.789 1 61.06 752 SER A O 1
ATOM 5855 N N . THR A 1 753 ? 17.609 14.492 -7.535 1 64.12 753 THR A N 1
ATOM 5856 C CA . THR A 1 753 ? 17.578 14.555 -6.078 1 64.12 753 THR A CA 1
ATOM 5857 C C . THR A 1 753 ? 18.328 15.773 -5.562 1 64.12 753 THR A C 1
ATOM 5859 O O . THR A 1 753 ? 17.891 16.438 -4.621 1 64.12 753 THR A O 1
ATOM 5862 N N . PHE A 1 754 ? 19.453 16.141 -6.285 1 72.12 754 PHE A N 1
ATOM 5863 C CA . PHE A 1 754 ? 20.25 17.266 -5.844 1 72.12 754 PHE A CA 1
ATOM 5864 C C . PHE A 1 754 ? 19.547 18.594 -6.16 1 72.12 754 PHE A C 1
ATOM 5866 O O . PHE A 1 754 ? 19.547 19.516 -5.34 1 72.12 754 PHE A O 1
ATOM 5873 N N . MET A 1 755 ? 19 18.609 -7.301 1 72.81 755 MET A N 1
ATOM 5874 C CA . MET A 1 755 ? 18.266 19.812 -7.672 1 72.81 755 MET A CA 1
ATOM 5875 C C . MET A 1 755 ? 17.094 20.047 -6.715 1 72.81 755 MET A C 1
ATOM 5877 O O . MET A 1 755 ? 16.812 21.188 -6.34 1 72.81 755 MET A O 1
ATOM 5881 N N . LEU A 1 756 ? 16.484 19.016 -6.414 1 74.62 756 LEU A N 1
ATOM 5882 C CA . LEU A 1 756 ? 15.383 19.156 -5.457 1 74.62 756 LEU A CA 1
ATOM 5883 C C . LEU A 1 756 ? 15.891 19.688 -4.125 1 74.62 756 LEU A C 1
ATOM 5885 O O . LEU A 1 756 ? 15.242 20.547 -3.514 1 74.62 756 LEU A O 1
ATOM 5889 N N . GLU A 1 757 ? 17 19.156 -3.689 1 83.56 757 GLU A N 1
ATOM 5890 C CA . GLU A 1 757 ? 17.609 19.656 -2.463 1 83.56 757 GLU A CA 1
ATOM 5891 C C . GLU A 1 757 ? 17.875 21.156 -2.551 1 83.56 757 GLU A C 1
ATOM 5893 O O . GLU A 1 757 ? 17.609 21.891 -1.601 1 83.56 757 GLU A O 1
ATOM 5898 N N . MET A 1 758 ? 18.344 21.547 -3.684 1 84.69 758 MET A N 1
ATOM 5899 C CA . MET A 1 758 ? 18.656 22.953 -3.873 1 84.69 758 MET A CA 1
ATOM 5900 C C . MET A 1 758 ? 17.391 23.812 -3.908 1 84.69 758 MET A C 1
ATOM 5902 O O . MET A 1 758 ? 17.359 24.891 -3.332 1 84.69 758 MET A O 1
ATOM 5906 N N . VAL A 1 759 ? 16.406 23.297 -4.516 1 81.31 759 VAL A N 1
ATOM 5907 C CA . VAL A 1 759 ? 15.148 24.031 -4.609 1 81.31 759 VAL A CA 1
ATOM 5908 C C . VAL A 1 759 ? 14.531 24.172 -3.223 1 81.31 759 VAL A C 1
ATOM 5910 O O . VAL A 1 759 ? 14.062 25.25 -2.857 1 81.31 759 VAL A O 1
ATOM 5913 N N . GLU A 1 760 ? 14.531 23.141 -2.5 1 86.62 760 GLU A N 1
ATOM 5914 C CA . GLU A 1 760 ? 13.984 23.172 -1.146 1 86.62 760 GLU A CA 1
ATOM 5915 C C . GLU A 1 760 ? 14.781 24.125 -0.254 1 86.62 760 GLU A C 1
ATOM 5917 O O . GLU A 1 760 ? 14.203 24.891 0.521 1 86.62 760 GLU A O 1
ATOM 5922 N N . THR A 1 761 ? 16.078 24.016 -0.357 1 92 761 THR A N 1
ATOM 5923 C CA . THR A 1 761 ? 16.922 24.891 0.431 1 92 761 THR A CA 1
ATOM 5924 C C . THR A 1 761 ? 16.688 26.359 0.053 1 92 761 THR A C 1
ATOM 5926 O O . THR A 1 761 ? 16.609 27.219 0.926 1 92 761 THR A O 1
ATOM 5929 N N . ALA A 1 762 ? 16.594 26.594 -1.233 1 90.88 762 ALA A N 1
ATOM 5930 C CA . ALA A 1 762 ? 16.328 27.953 -1.698 1 90.88 762 ALA A CA 1
ATOM 5931 C C . ALA A 1 762 ? 15.016 28.484 -1.129 1 90.88 762 ALA A C 1
ATOM 5933 O O . ALA A 1 762 ? 14.945 29.625 -0.685 1 90.88 762 ALA A O 1
ATOM 5934 N N . ALA A 1 763 ? 14.055 27.656 -1.156 1 88.5 763 ALA A N 1
ATOM 5935 C CA . ALA A 1 763 ? 12.75 28.047 -0.625 1 88.5 763 ALA A CA 1
ATOM 5936 C C . ALA A 1 763 ? 12.844 28.391 0.858 1 88.5 763 ALA A C 1
ATOM 5938 O O . ALA A 1 763 ? 12.258 29.375 1.31 1 88.5 763 ALA A O 1
ATOM 5939 N N . ILE A 1 764 ? 13.539 27.625 1.598 1 93.69 764 ILE A N 1
ATOM 5940 C CA . ILE A 1 764 ? 13.711 27.859 3.029 1 93.69 764 ILE A CA 1
ATOM 5941 C C . ILE A 1 764 ? 14.391 29.203 3.262 1 93.69 764 ILE A C 1
ATOM 5943 O O . ILE A 1 764 ? 13.914 30.016 4.059 1 93.69 764 ILE A O 1
ATOM 5947 N N . LEU A 1 765 ? 15.492 29.469 2.5 1 95.25 765 LEU A N 1
ATOM 5948 C CA . LEU A 1 765 ? 16.266 30.688 2.699 1 95.25 765 LEU A CA 1
ATOM 5949 C C . LEU A 1 765 ? 15.469 31.922 2.314 1 95.25 765 LEU A C 1
ATOM 5951 O O . LEU A 1 765 ? 15.648 33 2.902 1 95.25 765 LEU A O 1
ATOM 5955 N N . LYS A 1 766 ? 14.539 31.734 1.405 1 90.81 766 LYS A N 1
ATOM 5956 C CA . LYS A 1 766 ? 13.734 32.875 0.935 1 90.81 766 LYS A CA 1
ATOM 5957 C C . LYS A 1 766 ? 12.57 33.156 1.876 1 90.81 766 LYS A C 1
ATOM 5959 O O . LYS A 1 766 ? 12.156 34.281 2.043 1 90.81 766 LYS A O 1
ATOM 5964 N N . GLN A 1 767 ? 12.062 32.125 2.523 1 91.12 767 GLN A N 1
ATOM 5965 C CA . GLN A 1 767 ? 10.789 32.25 3.223 1 91.12 767 GLN A CA 1
ATOM 5966 C C . GLN A 1 767 ? 11 32.344 4.73 1 91.12 767 GLN A C 1
ATOM 5968 O O . GLN A 1 767 ? 10.117 32.812 5.461 1 91.12 767 GLN A O 1
ATOM 5973 N N . ALA A 1 768 ? 12.094 31.938 5.219 1 95.12 768 ALA A N 1
ATOM 5974 C CA . ALA A 1 768 ? 12.32 31.875 6.66 1 95.12 768 ALA A CA 1
ATOM 5975 C C . ALA A 1 768 ? 12.344 33.281 7.262 1 95.12 768 ALA A C 1
ATOM 5977 O O . ALA A 1 768 ? 12.781 34.219 6.613 1 95.12 768 ALA A O 1
ATOM 5978 N N . THR A 1 769 ? 11.82 33.406 8.453 1 95.62 769 THR A N 1
ATOM 5979 C CA . THR A 1 769 ? 11.844 34.625 9.258 1 95.62 769 THR A CA 1
ATOM 5980 C C . THR A 1 769 ? 12.656 34.406 10.531 1 95.62 769 THR A C 1
ATOM 5982 O O . THR A 1 769 ? 13.062 33.281 10.844 1 95.62 769 THR A O 1
ATOM 5985 N N . PRO A 1 770 ? 12.891 35.438 11.273 1 96.25 770 PRO A N 1
ATOM 5986 C CA . PRO A 1 770 ? 13.648 35.281 12.516 1 96.25 770 PRO A CA 1
ATOM 5987 C C . PRO A 1 770 ? 12.938 34.375 13.531 1 96.25 770 PRO A C 1
ATOM 5989 O O . PRO A 1 770 ? 13.562 33.906 14.477 1 96.25 770 PRO A O 1
ATOM 5992 N N . ARG A 1 771 ? 11.641 34.125 13.352 1 96.38 771 ARG A N 1
ATOM 5993 C CA . ARG A 1 771 ? 10.867 33.312 14.297 1 96.38 771 ARG A CA 1
ATOM 5994 C C . ARG A 1 771 ? 10.727 31.891 13.805 1 96.38 771 ARG A C 1
ATOM 5996 O O . ARG A 1 771 ? 10.07 31.078 14.453 1 96.38 771 ARG A O 1
ATOM 6003 N N . SER A 1 772 ? 11.398 31.594 12.695 1 97.44 772 SER A N 1
ATOM 6004 C CA . SER A 1 772 ? 11.258 30.266 12.086 1 97.44 772 SER A CA 1
ATOM 6005 C C . SER A 1 772 ? 12.156 29.25 12.766 1 97.44 772 SER A C 1
ATOM 6007 O O . SER A 1 772 ? 13.086 29.609 13.492 1 97.44 772 SER A O 1
ATOM 6009 N N . LEU A 1 773 ? 11.828 27.969 12.648 1 97.81 773 LEU A N 1
ATOM 6010 C CA . LEU A 1 773 ? 12.641 26.828 13.047 1 97.81 773 LEU A CA 1
ATOM 6011 C C . LEU A 1 773 ? 13.055 26.016 11.828 1 97.81 773 LEU A C 1
ATOM 6013 O O . LEU A 1 773 ? 12.203 25.469 11.125 1 97.81 773 LEU A O 1
ATOM 6017 N N . ILE A 1 774 ? 14.367 25.938 11.57 1 97.62 774 ILE A N 1
ATOM 6018 C CA . ILE A 1 774 ? 14.875 25.25 10.391 1 97.62 774 ILE A CA 1
ATOM 6019 C C . ILE A 1 774 ? 15.602 23.984 10.812 1 97.62 774 ILE A C 1
ATOM 6021 O O . ILE A 1 774 ? 16.438 24 11.711 1 97.62 774 ILE A O 1
ATOM 6025 N N . LEU A 1 775 ? 15.203 22.891 10.203 1 96.19 775 LEU A N 1
ATOM 6026 C CA . LEU A 1 775 ? 15.883 21.609 10.359 1 96.19 775 LEU A CA 1
ATOM 6027 C C . LEU A 1 775 ? 16.547 21.188 9.047 1 96.19 775 LEU A C 1
ATOM 6029 O O . LEU A 1 775 ? 15.859 20.984 8.039 1 96.19 775 LEU A O 1
ATOM 6033 N N . MET A 1 776 ? 17.797 21.016 9.055 1 94.81 776 MET A N 1
ATOM 6034 C CA . MET A 1 776 ? 18.516 20.578 7.863 1 94.81 776 MET A CA 1
ATOM 6035 C C . MET A 1 776 ? 19.391 19.359 8.164 1 94.81 776 MET A C 1
ATOM 6037 O O . MET A 1 776 ? 20.219 19.406 9.078 1 94.81 776 MET A O 1
ATOM 6041 N N . ASP A 1 777 ? 19.188 18.375 7.398 1 89.38 777 ASP A N 1
ATOM 6042 C CA . ASP A 1 777 ? 19.922 17.125 7.578 1 89.38 777 ASP A CA 1
ATOM 6043 C C . ASP A 1 777 ? 20.75 16.797 6.348 1 89.38 777 ASP A C 1
ATOM 6045 O O . ASP A 1 777 ? 20.219 16.484 5.285 1 89.38 777 ASP A O 1
ATOM 6049 N N . GLU A 1 778 ? 22.031 16.891 6.473 1 83.56 778 GLU A N 1
ATOM 6050 C CA . GLU A 1 778 ? 23.031 16.422 5.516 1 83.56 778 GLU A CA 1
ATOM 6051 C C . GLU A 1 778 ? 22.891 17.156 4.18 1 83.56 778 GLU A C 1
ATOM 6053 O O . GLU A 1 778 ? 22.828 16.516 3.125 1 83.56 778 GLU A O 1
ATOM 6058 N N . ILE A 1 779 ? 22.812 18.438 4.266 1 88.12 779 ILE A N 1
ATOM 6059 C CA . ILE A 1 779 ? 22.766 19.25 3.053 1 88.12 779 ILE A CA 1
ATOM 6060 C C . ILE A 1 779 ? 24.078 19.141 2.293 1 88.12 779 ILE A C 1
ATOM 6062 O O . ILE A 1 779 ? 25.156 19.172 2.895 1 88.12 779 ILE A O 1
ATOM 6066 N N . GLY A 1 780 ? 24.031 18.906 0.934 1 81.25 780 GLY A N 1
ATOM 6067 C CA . GLY A 1 780 ? 25.203 18.875 0.082 1 81.25 780 GLY A CA 1
ATOM 6068 C C . GLY A 1 780 ? 25.734 17.469 -0.134 1 81.25 780 GLY A C 1
ATOM 6069 O O . GLY A 1 780 ? 26.75 17.281 -0.824 1 81.25 780 GLY A O 1
ATOM 6070 N N . ARG A 1 781 ? 25.062 16.5 0.338 1 70.75 781 ARG A N 1
ATOM 6071 C CA . ARG A 1 781 ? 25.516 15.125 0.25 1 70.75 781 ARG A CA 1
ATOM 6072 C C . ARG A 1 781 ? 25.375 14.594 -1.173 1 70.75 781 ARG A C 1
ATOM 6074 O O . ARG A 1 781 ? 26.109 13.68 -1.571 1 70.75 781 ARG A O 1
ATOM 6081 N N . GLY A 1 782 ? 24.5 15.156 -1.863 1 67.75 782 GLY A N 1
ATOM 6082 C CA . GLY A 1 782 ? 24.188 14.625 -3.18 1 67.75 782 GLY A CA 1
ATOM 6083 C C . GLY A 1 782 ? 25.156 15.102 -4.254 1 67.75 782 GLY A C 1
ATOM 6084 O O . GLY A 1 782 ? 24.891 14.938 -5.449 1 67.75 782 GLY A O 1
ATOM 6085 N N . THR A 1 783 ? 26.281 15.734 -3.904 1 74.5 783 THR A N 1
ATOM 6086 C CA . THR A 1 783 ? 27.281 16.266 -4.836 1 74.5 783 THR A CA 1
ATOM 6087 C C . THR A 1 783 ? 28.688 15.961 -4.352 1 74.5 783 THR A C 1
ATOM 6089 O O . THR A 1 783 ? 28.891 15.094 -3.494 1 74.5 783 THR A O 1
ATOM 6092 N N . THR A 1 784 ? 29.625 16.594 -5.117 1 74.25 784 THR A N 1
ATOM 6093 C CA . THR A 1 784 ? 31.016 16.344 -4.75 1 74.25 784 THR A CA 1
ATOM 6094 C C . THR A 1 784 ? 31.328 16.938 -3.383 1 74.25 784 THR A C 1
ATOM 6096 O O . THR A 1 784 ? 30.641 17.844 -2.918 1 74.25 784 THR A O 1
ATOM 6099 N N . LEU A 1 785 ? 32.344 16.562 -2.76 1 73.56 785 LEU A N 1
ATOM 6100 C CA . LEU A 1 785 ? 32.688 16.922 -1.39 1 73.56 785 LEU A CA 1
ATOM 6101 C C . LEU A 1 785 ? 32.875 18.422 -1.263 1 73.56 785 LEU A C 1
ATOM 6103 O O . LEU A 1 785 ? 32.219 19.078 -0.451 1 73.56 785 LEU A O 1
ATOM 6107 N N . ASP A 1 786 ? 33.75 18.938 -2.08 1 81.5 786 ASP A N 1
ATOM 6108 C CA . ASP A 1 786 ? 34.062 20.359 -1.985 1 81.5 786 ASP A CA 1
ATOM 6109 C C . ASP A 1 786 ? 32.844 21.219 -2.281 1 81.5 786 ASP A C 1
ATOM 6111 O O . ASP A 1 786 ? 32.594 22.203 -1.597 1 81.5 786 ASP A O 1
ATOM 6115 N N . ALA A 1 787 ? 32.156 20.766 -3.209 1 83.88 787 ALA A N 1
ATOM 6116 C CA . ALA A 1 787 ? 30.938 21.516 -3.557 1 83.88 787 ALA A CA 1
ATOM 6117 C C . ALA A 1 787 ? 29.891 21.391 -2.457 1 83.88 787 ALA A C 1
ATOM 6119 O O . ALA A 1 787 ? 29.219 22.375 -2.127 1 83.88 787 ALA A O 1
ATOM 6120 N N . GLY A 1 788 ? 29.766 20.203 -1.985 1 87.06 788 GLY A N 1
ATOM 6121 C CA . GLY A 1 788 ? 28.828 19.984 -0.9 1 87.06 788 GLY A CA 1
ATOM 6122 C C . GLY A 1 788 ? 29.141 20.812 0.334 1 87.06 788 GLY A C 1
ATOM 6123 O O . GLY A 1 788 ? 28.266 21.438 0.913 1 87.06 788 GLY A O 1
ATOM 6124 N N . MET A 1 789 ? 30.359 20.844 0.717 1 88.81 789 MET A N 1
ATOM 6125 C CA . MET A 1 789 ? 30.797 21.625 1.863 1 88.81 789 MET A CA 1
ATOM 6126 C C . MET A 1 789 ? 30.578 23.109 1.622 1 88.81 789 MET A C 1
ATOM 6128 O O . MET A 1 789 ? 30.188 23.844 2.535 1 88.81 789 MET A O 1
ATOM 6132 N N . SER A 1 790 ? 30.875 23.5 0.405 1 92.44 790 SER A N 1
ATOM 6133 C CA . SER A 1 790 ? 30.672 24.891 0.047 1 92.44 790 SER A CA 1
ATOM 6134 C C . SER A 1 790 ? 29.219 25.297 0.172 1 92.44 790 SER A C 1
ATOM 6136 O O . SER A 1 790 ? 28.906 26.391 0.668 1 92.44 790 SER A O 1
ATOM 6138 N N . ILE A 1 791 ? 28.375 24.469 -0.245 1 93.06 791 ILE A N 1
ATOM 6139 C CA . ILE A 1 791 ? 26.938 24.719 -0.19 1 93.06 791 ILE A CA 1
ATOM 6140 C C . ILE A 1 791 ? 26.484 24.734 1.264 1 93.06 791 ILE A C 1
ATOM 6142 O O . ILE A 1 791 ? 25.719 25.625 1.672 1 93.06 791 ILE A O 1
ATOM 6146 N N . ALA A 1 792 ? 26.953 23.734 1.953 1 94.19 792 ALA A N 1
ATOM 6147 C CA . ALA A 1 792 ? 26.578 23.656 3.363 1 94.19 792 ALA A CA 1
ATOM 6148 C C . ALA A 1 792 ? 27.016 24.906 4.117 1 94.19 792 ALA A C 1
ATOM 6150 O O . ALA A 1 792 ? 26.234 25.516 4.852 1 94.19 792 ALA A O 1
ATOM 6151 N N . TYR A 1 793 ? 28.234 25.344 3.914 1 95 793 TYR A N 1
ATOM 6152 C CA . TYR A 1 793 ? 28.766 26.516 4.59 1 95 793 TYR A CA 1
ATOM 6153 C C . TYR A 1 793 ? 28 27.766 4.176 1 95 793 TYR A C 1
ATOM 6155 O O . TYR A 1 793 ? 27.641 28.594 5.02 1 95 793 TYR A O 1
ATOM 6163 N N . ALA A 1 794 ? 27.75 27.859 2.883 1 96.19 794 ALA A N 1
ATOM 6164 C CA . ALA A 1 794 ? 27.031 29.031 2.377 1 96.19 794 ALA A CA 1
ATOM 6165 C C . ALA A 1 794 ? 25.641 29.109 2.975 1 96.19 794 ALA A C 1
ATOM 6167 O O . ALA A 1 794 ? 25.125 30.203 3.232 1 96.19 794 ALA A O 1
ATOM 6168 N N . THR A 1 795 ? 25 28 3.137 1 96.44 795 THR A N 1
ATOM 6169 C CA . THR A 1 795 ? 23.688 27.938 3.748 1 96.44 795 THR A CA 1
ATOM 6170 C C . THR A 1 795 ? 23.719 28.438 5.188 1 96.44 795 THR A C 1
ATOM 6172 O O . THR A 1 795 ? 22.922 29.297 5.574 1 96.44 795 THR A O 1
ATOM 6175 N N . LEU A 1 796 ? 24.672 27.938 5.949 1 96.69 796 LEU A N 1
ATOM 6176 C CA . LEU A 1 796 ? 24.812 28.344 7.344 1 96.69 796 LEU A CA 1
ATOM 6177 C C . LEU A 1 796 ? 25.141 29.828 7.457 1 96.69 796 LEU A C 1
ATOM 6179 O O . LEU A 1 796 ? 24.562 30.531 8.289 1 96.69 796 LEU A O 1
ATOM 6183 N N . ASP A 1 797 ? 26.031 30.234 6.59 1 96.06 797 ASP A N 1
ATOM 6184 C CA . ASP A 1 797 ? 26.438 31.625 6.59 1 96.06 797 ASP A CA 1
ATOM 6185 C C . ASP A 1 797 ? 25.25 32.531 6.285 1 96.06 797 ASP A C 1
ATOM 6187 O O . ASP A 1 797 ? 25.078 33.562 6.934 1 96.06 797 ASP A O 1
ATOM 6191 N N . TYR A 1 798 ? 24.5 32.156 5.332 1 96.88 798 TYR A N 1
ATOM 6192 C CA . TYR A 1 798 ? 23.344 32.969 4.945 1 96.88 798 TYR A CA 1
ATOM 6193 C C . TYR A 1 798 ? 22.344 33.094 6.09 1 96.88 798 TYR A C 1
ATOM 6195 O O . TYR A 1 798 ? 21.844 34.156 6.383 1 96.88 798 TYR A O 1
ATOM 6203 N N . ILE A 1 799 ? 22.016 32.031 6.723 1 97.19 799 ILE A N 1
ATOM 6204 C CA . ILE A 1 799 ? 21.031 32.031 7.812 1 97.19 799 ILE A CA 1
ATOM 6205 C C . ILE A 1 799 ? 21.531 32.906 8.961 1 97.19 799 ILE A C 1
ATOM 6207 O O . ILE A 1 799 ? 20.766 33.656 9.539 1 97.19 799 ILE A O 1
ATOM 6211 N N . LEU A 1 800 ? 22.781 32.781 9.305 1 96.06 800 LEU A N 1
ATOM 6212 C CA . LEU A 1 800 ? 23.359 33.531 10.414 1 96.06 800 LEU A CA 1
ATOM 6213 C C . LEU A 1 800 ? 23.344 35.031 10.125 1 96.06 800 LEU A C 1
ATOM 6215 O O . LEU A 1 800 ? 23.031 35.844 11.016 1 96.06 800 LEU A O 1
ATOM 6219 N N . ARG A 1 801 ? 23.578 35.406 8.852 1 95.19 801 ARG A N 1
ATOM 6220 C CA . ARG A 1 801 ? 23.781 36.812 8.516 1 95.19 801 ARG A CA 1
ATOM 6221 C C . ARG A 1 801 ? 22.453 37.5 8.172 1 95.19 801 ARG A C 1
ATOM 6223 O O . ARG A 1 801 ? 22.234 38.656 8.484 1 95.19 801 ARG A O 1
ATOM 6230 N N . HIS A 1 802 ? 21.609 36.75 7.535 1 95.88 802 HIS A N 1
ATOM 6231 C CA . HIS A 1 802 ? 20.453 37.406 6.922 1 95.88 802 HIS A CA 1
ATOM 6232 C C . HIS A 1 802 ? 19.156 37.031 7.637 1 95.88 802 HIS A C 1
ATOM 6234 O O . HIS A 1 802 ? 18.203 37.781 7.613 1 95.88 802 HIS A O 1
ATOM 6240 N N . ILE A 1 803 ? 19.078 35.906 8.305 1 96.12 803 ILE A N 1
ATOM 6241 C CA . ILE A 1 803 ? 17.812 35.438 8.859 1 96.12 803 ILE A CA 1
ATOM 6242 C C . ILE A 1 803 ? 17.891 35.438 10.391 1 96.12 803 ILE A C 1
ATOM 6244 O O . ILE A 1 803 ? 17.047 36.031 11.062 1 96.12 803 ILE A O 1
ATOM 6248 N N . GLY A 1 804 ? 18.891 34.75 10.938 1 96.25 804 GLY A N 1
ATOM 6249 C CA . GLY A 1 804 ? 19.125 34.75 12.367 1 96.25 804 GLY A CA 1
ATOM 6250 C C . GLY A 1 804 ? 18.109 33.906 13.133 1 96.25 804 GLY A C 1
ATOM 6251 O O . GLY A 1 804 ? 17.75 34.25 14.266 1 96.25 804 GLY A O 1
ATOM 6252 N N . CYS A 1 805 ? 17.562 32.906 12.562 1 96.69 805 CYS A N 1
ATOM 6253 C CA . CYS A 1 805 ? 16.531 32.125 13.203 1 96.69 805 CYS A CA 1
ATOM 6254 C C . CYS A 1 805 ? 17.109 30.859 13.828 1 96.69 805 CYS A C 1
ATOM 6256 O O . CYS A 1 805 ? 18.297 30.594 13.672 1 96.69 805 CYS A O 1
ATOM 6258 N N . ARG A 1 806 ? 16.297 30.156 14.641 1 97.62 806 ARG A N 1
ATOM 6259 C CA . ARG A 1 806 ? 16.656 28.875 15.242 1 97.62 806 ARG A CA 1
ATOM 6260 C C . ARG A 1 806 ? 16.906 27.812 14.172 1 97.62 806 ARG A C 1
ATOM 6262 O O . ARG A 1 806 ? 16.031 27.547 13.352 1 97.62 806 ARG A O 1
ATOM 6269 N N . THR A 1 807 ? 18.125 27.203 14.227 1 98 807 THR A N 1
ATOM 6270 C CA . THR A 1 807 ? 18.484 26.25 13.18 1 98 807 THR A CA 1
ATOM 6271 C C . THR A 1 807 ? 19.219 25.047 13.781 1 98 807 THR A C 1
ATOM 6273 O O . THR A 1 807 ? 20.172 25.203 14.547 1 98 807 THR A O 1
ATOM 6276 N N . LEU A 1 808 ? 18.688 23.906 13.516 1 97.5 808 LEU A N 1
ATOM 6277 C CA . LEU A 1 808 ? 19.391 22.641 13.773 1 97.5 808 LEU A CA 1
ATOM 6278 C C . LEU A 1 808 ? 19.953 22.062 12.484 1 97.5 808 LEU A C 1
ATOM 6280 O O . LEU A 1 808 ? 19.203 21.75 11.562 1 97.5 808 LEU A O 1
ATOM 6284 N N . PHE A 1 809 ? 21.266 21.922 12.453 1 96.31 809 PHE A N 1
ATOM 6285 C CA . PHE A 1 809 ? 21.969 21.484 11.25 1 96.31 809 PHE A CA 1
ATOM 6286 C C . PHE A 1 809 ? 22.781 20.234 11.523 1 96.31 809 PHE A C 1
ATOM 6288 O O . PHE A 1 809 ? 23.859 20.297 12.133 1 96.31 809 PHE A O 1
ATOM 6295 N N . ALA A 1 810 ? 22.266 19.062 11.086 1 92.5 810 ALA A N 1
ATOM 6296 C CA . ALA A 1 810 ? 23.016 17.797 11.188 1 92.5 810 ALA A CA 1
ATOM 6297 C C . ALA A 1 810 ? 23.859 17.562 9.953 1 92.5 810 ALA A C 1
ATOM 6299 O O . ALA A 1 810 ? 23.406 17.75 8.82 1 92.5 810 ALA A O 1
ATOM 6300 N N . THR A 1 811 ? 25.109 17.188 10.18 1 88.5 811 THR A N 1
ATOM 6301 C CA . THR A 1 811 ? 26 17.031 9.031 1 88.5 811 THR A CA 1
ATOM 6302 C C . THR A 1 811 ? 27.109 16.016 9.336 1 88.5 811 THR A C 1
ATOM 6304 O O . THR A 1 811 ? 27.359 15.711 10.5 1 88.5 811 THR A O 1
ATOM 6307 N N . HIS A 1 812 ? 27.672 15.562 8.305 1 79.12 812 HIS A N 1
ATOM 6308 C CA . HIS A 1 812 ? 28.859 14.711 8.398 1 79.12 812 HIS A CA 1
ATOM 6309 C C . HIS A 1 812 ? 30.125 15.5 8.062 1 79.12 812 HIS A C 1
ATOM 6311 O O . HIS A 1 812 ? 31.234 14.969 8.172 1 79.12 812 HIS A O 1
ATOM 6317 N N . TYR A 1 813 ? 29.969 16.797 7.68 1 83.06 813 TYR A N 1
ATOM 6318 C CA . TYR A 1 813 ? 31.109 17.656 7.363 1 83.06 813 TYR A CA 1
ATOM 6319 C C . TYR A 1 813 ? 31.688 18.281 8.625 1 83.06 813 TYR A C 1
ATOM 6321 O O . TYR A 1 813 ? 31.344 19.406 8.984 1 83.06 813 TYR A O 1
ATOM 6329 N N . HIS A 1 814 ? 32.625 17.609 9.25 1 84.19 814 HIS A N 1
ATOM 6330 C CA . HIS A 1 814 ? 33.219 18.141 10.477 1 84.19 814 HIS A CA 1
ATOM 6331 C C . HIS A 1 814 ? 34.094 19.359 10.172 1 84.19 814 HIS A C 1
ATOM 6333 O O . HIS A 1 814 ? 34.375 20.172 11.07 1 84.19 814 HIS A O 1
ATOM 6339 N N . GLU A 1 815 ? 34.406 19.453 8.875 1 82.75 815 GLU A N 1
ATOM 6340 C CA . GLU A 1 815 ? 35.219 20.594 8.43 1 82.75 815 GLU A CA 1
ATOM 6341 C C . GLU A 1 815 ? 34.469 21.906 8.656 1 82.75 815 GLU A C 1
ATOM 6343 O O . GLU A 1 815 ? 35.125 22.953 8.805 1 82.75 815 GLU A O 1
ATOM 6348 N N . LEU A 1 816 ? 33.188 21.812 8.68 1 90.38 816 LEU A N 1
ATOM 6349 C CA . LEU A 1 816 ? 32.375 23 8.875 1 90.38 816 LEU A CA 1
ATOM 6350 C C . LEU A 1 816 ? 32.688 23.656 10.211 1 90.38 816 LEU A C 1
ATOM 6352 O O . LEU A 1 816 ? 32.594 24.875 10.352 1 90.38 816 LEU A O 1
ATOM 6356 N N . ALA A 1 817 ? 33.062 22.812 11.195 1 90.25 817 ALA A N 1
ATOM 6357 C CA . ALA A 1 817 ? 33.406 23.375 12.508 1 90.25 817 ALA A CA 1
ATOM 6358 C C . ALA A 1 817 ? 34.594 24.344 12.406 1 90.25 817 ALA A C 1
ATOM 6360 O O . ALA A 1 817 ? 34.562 25.438 12.977 1 90.25 817 ALA A O 1
ATOM 6361 N N . GLY A 1 818 ? 35.562 23.906 11.648 1 88.5 818 GLY A N 1
ATOM 6362 C CA . GLY A 1 818 ? 36.688 24.781 11.445 1 88.5 818 GLY A CA 1
ATOM 6363 C C . GLY A 1 818 ? 36.344 26.031 10.656 1 88.5 818 GLY A C 1
ATOM 6364 O O . GLY A 1 818 ? 36.875 27.109 10.945 1 88.5 818 GLY A O 1
ATOM 6365 N N . MET A 1 819 ? 35.469 25.906 9.75 1 91.19 819 MET A N 1
ATOM 6366 C CA . MET A 1 819 ? 35.094 27.016 8.883 1 91.19 819 MET A CA 1
ATOM 6367 C C . MET A 1 819 ? 34.281 28.062 9.648 1 91.19 819 MET A C 1
ATOM 6369 O O . MET A 1 819 ? 34.312 29.25 9.312 1 91.19 819 MET A O 1
ATOM 6373 N N . LEU A 1 820 ? 33.594 27.609 10.617 1 93.62 820 LEU A N 1
ATOM 6374 C CA . LEU A 1 820 ? 32.75 28.5 11.398 1 93.62 820 LEU A CA 1
ATOM 6375 C C . LEU A 1 820 ? 33.5 29.078 12.594 1 93.62 820 LEU A C 1
ATOM 6377 O O . LEU A 1 820 ? 32.938 29.844 13.383 1 93.62 820 LEU A O 1
ATOM 6381 N N . GLU A 1 821 ? 34.719 28.609 12.664 1 88.5 821 GLU A N 1
ATOM 6382 C CA . GLU A 1 821 ? 35.594 29.156 13.68 1 88.5 821 GLU A CA 1
ATOM 6383 C C . GLU A 1 821 ? 36.562 30.156 13.062 1 88.5 821 GLU A C 1
ATOM 6385 O O . GLU A 1 821 ? 37.125 29.906 11.992 1 88.5 821 GLU A O 1
ATOM 6390 N N . ALA A 1 822 ? 36.469 31.391 13.344 1 76.69 822 ALA A N 1
ATOM 6391 C CA . ALA A 1 822 ? 37.406 32.406 12.891 1 76.69 822 ALA A CA 1
ATOM 6392 C C . ALA A 1 822 ? 38.281 32.906 14.055 1 76.69 822 ALA A C 1
ATOM 6394 O O . ALA A 1 822 ? 37.75 33.344 15.07 1 76.69 822 ALA A O 1
ATOM 6395 N N . ASP A 1 823 ? 39.562 32.906 13.875 1 75.81 823 ASP A N 1
ATOM 6396 C CA . ASP A 1 823 ? 40.531 33.406 14.852 1 75.81 823 ASP A CA 1
ATOM 6397 C C . ASP A 1 823 ? 40.344 32.75 16.203 1 75.81 823 ASP A C 1
ATOM 6399 O O . ASP A 1 823 ? 40.344 33.438 17.234 1 75.81 823 ASP A O 1
ATOM 6403 N N . GLY A 1 824 ? 39.969 31.406 16.25 1 77.44 824 GLY A N 1
ATOM 6404 C CA . GLY A 1 824 ? 39.844 30.625 17.469 1 77.44 824 GLY A CA 1
ATOM 6405 C C . GLY A 1 824 ? 38.5 30.797 18.156 1 77.44 824 GLY A C 1
ATOM 6406 O O . GLY A 1 824 ? 38.281 30.281 19.25 1 77.44 824 GLY A O 1
ATOM 6407 N N . ARG A 1 825 ? 37.719 31.609 17.641 1 87.75 825 ARG A N 1
ATOM 6408 C CA . ARG A 1 825 ? 36.406 31.844 18.234 1 87.75 825 ARG A CA 1
ATOM 6409 C C . ARG A 1 825 ? 35.281 31.375 17.312 1 87.75 825 ARG A C 1
ATOM 6411 O O . ARG A 1 825 ? 35.312 31.656 16.109 1 87.75 825 ARG A O 1
ATOM 6418 N N . VAL A 1 826 ? 34.406 30.688 17.906 1 92 826 VAL A N 1
ATOM 6419 C CA . VAL A 1 826 ? 33.25 30.219 17.156 1 92 826 VAL A CA 1
ATOM 6420 C C . VAL A 1 826 ? 32.344 31.406 16.828 1 92 826 VAL A C 1
ATOM 6422 O O . VAL A 1 826 ? 32.156 32.312 17.656 1 92 826 VAL A O 1
ATOM 6425 N N . ARG A 1 827 ? 31.844 31.453 15.656 1 93.62 827 ARG A N 1
ATOM 6426 C CA . ARG A 1 827 ? 30.938 32.531 15.219 1 93.62 827 ARG A CA 1
ATOM 6427 C C . ARG A 1 827 ? 29.766 32.656 16.188 1 93.62 827 ARG A C 1
ATOM 6429 O O . ARG A 1 827 ? 29.25 31.672 16.703 1 93.62 827 ARG A O 1
ATOM 6436 N N . ASP A 1 828 ? 29.328 33.938 16.344 1 92.5 828 ASP A N 1
ATOM 6437 C CA . ASP A 1 828 ? 28.234 34.219 17.25 1 92.5 828 ASP A CA 1
ATOM 6438 C C . ASP A 1 828 ? 26.969 33.5 16.828 1 92.5 828 ASP A C 1
ATOM 6440 O O . ASP A 1 828 ? 26.625 33.469 15.641 1 92.5 828 ASP A O 1
ATOM 6444 N N . GLY A 1 829 ? 26.359 32.875 17.781 1 94.56 829 GLY A N 1
ATOM 6445 C CA . GLY A 1 829 ? 25.094 32.219 17.531 1 94.56 829 GLY A CA 1
ATOM 6446 C C . GLY A 1 829 ? 25.25 30.734 17.25 1 94.56 829 GLY A C 1
ATOM 6447 O O . GLY A 1 829 ? 24.266 30 17.219 1 94.56 829 GLY A O 1
ATOM 6448 N N . VAL A 1 830 ? 26.547 30.328 17.078 1 96.56 830 VAL A N 1
ATOM 6449 C CA . VAL A 1 830 ? 26.797 28.938 16.672 1 96.56 830 VAL A CA 1
ATOM 6450 C C . VAL A 1 830 ? 27.281 28.125 17.859 1 96.56 830 VAL A C 1
ATOM 6452 O O . VAL A 1 830 ? 28.094 28.609 18.656 1 96.56 830 VAL A O 1
ATOM 6455 N N . ARG A 1 831 ? 26.766 26.922 18.031 1 95.56 831 ARG A N 1
ATOM 6456 C CA . ARG A 1 831 ? 27.281 25.938 18.969 1 95.56 831 ARG A CA 1
ATOM 6457 C C . ARG A 1 831 ? 27.375 24.562 18.312 1 95.56 831 ARG A C 1
ATOM 6459 O O . ARG A 1 831 ? 26.562 24.234 17.438 1 95.56 831 ARG A O 1
ATOM 6466 N N . PHE A 1 832 ? 28.359 23.812 18.75 1 95.12 832 PHE A N 1
ATOM 6467 C CA . PHE A 1 832 ? 28.594 22.484 18.172 1 95.12 832 PHE A CA 1
ATOM 6468 C C . PHE A 1 832 ? 28.156 21.406 19.141 1 95.12 832 PHE A C 1
ATOM 6470 O O . PHE A 1 832 ? 28.391 21.5 20.359 1 95.12 832 PHE A O 1
ATOM 6477 N N . PHE A 1 833 ? 27.453 20.406 18.609 1 94.88 833 PHE A N 1
ATOM 6478 C CA . PHE A 1 833 ? 27.062 19.219 19.359 1 94.88 833 PHE A CA 1
ATOM 6479 C C . PHE A 1 833 ? 27.375 17.953 18.562 1 94.88 833 PHE A C 1
ATOM 6481 O O . PHE A 1 833 ? 27.641 18.016 17.359 1 94.88 833 PHE A O 1
ATOM 6488 N N . CYS A 1 834 ? 27.469 16.781 19.234 1 91.75 834 CYS A N 1
ATOM 6489 C CA . CYS A 1 834 ? 27.75 15.531 18.531 1 91.75 834 CYS A CA 1
ATOM 6490 C C . CYS A 1 834 ? 27.156 14.336 19.266 1 91.75 834 CYS A C 1
ATOM 6492 O O . CYS A 1 834 ? 26.844 14.43 20.453 1 91.75 834 CYS A O 1
ATOM 6494 N N . THR A 1 835 ? 26.781 13.359 18.516 1 87.12 835 THR A N 1
ATOM 6495 C CA . THR A 1 835 ? 26.5 12.031 19.047 1 87.12 835 THR A CA 1
ATOM 6496 C C . THR A 1 835 ? 27.688 11.094 18.812 1 87.12 835 THR A C 1
ATOM 6498 O O . THR A 1 835 ? 28.609 11.43 18.078 1 87.12 835 THR A O 1
ATOM 6501 N N . ASP A 1 836 ? 27.641 10.031 19.562 1 80.19 836 ASP A N 1
ATOM 6502 C CA . ASP A 1 836 ? 28.781 9.133 19.453 1 80.19 836 ASP A CA 1
ATOM 6503 C C . ASP A 1 836 ? 28.328 7.672 19.547 1 80.19 836 ASP A C 1
ATOM 6505 O O . ASP A 1 836 ? 27.141 7.387 19.625 1 80.19 836 ASP A O 1
ATOM 6509 N N . VAL A 1 837 ? 29.266 6.742 19.266 1 73 837 VAL A N 1
ATOM 6510 C CA . VAL A 1 837 ? 29.031 5.305 19.375 1 73 837 VAL A CA 1
ATOM 6511 C C . VAL A 1 837 ? 29.672 4.785 20.656 1 73 837 VAL A C 1
ATOM 6513 O O . VAL A 1 837 ? 30.766 5.223 21.047 1 73 837 VAL A O 1
ATOM 6516 N N . ASP A 1 838 ? 28.797 4.109 21.406 1 69.88 838 ASP A N 1
ATOM 6517 C CA . ASP A 1 838 ? 29.344 3.459 22.594 1 69.88 838 ASP A CA 1
ATOM 6518 C C . ASP A 1 838 ? 29.891 2.07 22.25 1 69.88 838 ASP A C 1
ATOM 6520 O O . ASP A 1 838 ? 29.25 1.31 21.516 1 69.88 838 ASP A O 1
ATOM 6524 N N . GLU A 1 839 ? 31.141 1.853 22.406 1 59.41 839 GLU A N 1
ATOM 6525 C CA . GLU A 1 839 ? 31.75 0.546 22.188 1 59.41 839 GLU A CA 1
ATOM 6526 C C . GLU A 1 839 ? 31.641 -0.33 23.438 1 59.41 839 GLU A C 1
ATOM 6528 O O . GLU A 1 839 ? 32.062 0.076 24.516 1 59.41 839 GLU A O 1
ATOM 6533 N N . MET A 1 840 ? 30.672 -1.138 23.5 1 55.28 840 MET A N 1
ATOM 6534 C CA . MET A 1 840 ? 30.688 -2.078 24.609 1 55.28 840 MET A CA 1
ATOM 6535 C C . MET A 1 840 ? 31.031 -3.486 24.125 1 55.28 840 MET A C 1
ATOM 6537 O O . MET A 1 840 ? 30.297 -4.066 23.328 1 55.28 840 MET A O 1
ATOM 6541 N N . ASP A 1 841 ? 31.984 -4.16 24.766 1 53 841 ASP A N 1
ATOM 6542 C CA . ASP A 1 841 ? 32.438 -5.539 24.609 1 53 841 ASP A CA 1
ATOM 6543 C C . ASP A 1 841 ? 32.438 -5.949 23.141 1 53 841 ASP A C 1
ATOM 6545 O O . ASP A 1 841 ? 31.938 -7.02 22.781 1 53 841 ASP A O 1
ATOM 6549 N N . GLY A 1 842 ? 32.875 -4.945 22.297 1 54.47 842 GLY A N 1
ATOM 6550 C CA . GLY A 1 842 ? 33.031 -5.332 20.891 1 54.47 842 GLY A CA 1
ATOM 6551 C C . GLY A 1 842 ? 31.797 -5.051 20.062 1 54.47 842 GLY A C 1
ATOM 6552 O O . GLY A 1 842 ? 31.781 -5.316 18.859 1 54.47 842 GLY A O 1
ATOM 6553 N N . ALA A 1 843 ? 30.75 -4.688 20.75 1 54.16 843 ALA A N 1
ATOM 6554 C CA . ALA A 1 843 ? 29.547 -4.359 20.016 1 54.16 843 ALA A CA 1
ATOM 6555 C C . ALA A 1 843 ? 29.312 -2.854 19.969 1 54.16 843 ALA A C 1
ATOM 6557 O O . ALA A 1 843 ? 29.703 -2.135 20.891 1 54.16 843 ALA A O 1
ATOM 6558 N N . PHE A 1 844 ? 29.094 -2.281 18.734 1 58.53 844 PHE A N 1
ATOM 6559 C CA . PHE A 1 844 ? 28.797 -0.867 18.531 1 58.53 844 PHE A CA 1
ATOM 6560 C C . PHE A 1 844 ? 27.328 -0.569 18.828 1 58.53 844 PHE A C 1
ATOM 6562 O O . PHE A 1 844 ? 26.438 -1.293 18.375 1 58.53 844 PHE A O 1
ATOM 6569 N N . SER A 1 845 ? 27.234 0.128 20.016 1 65.44 845 SER A N 1
ATOM 6570 C CA . SER A 1 845 ? 25.891 0.644 20.203 1 65.44 845 SER A CA 1
ATOM 6571 C C . SER A 1 845 ? 25.859 2.166 20.109 1 65.44 845 SER A C 1
ATOM 6573 O O . SER A 1 845 ? 26.781 2.834 20.578 1 65.44 845 SER A O 1
ATOM 6575 N N . TYR A 1 846 ? 24.984 2.689 19.469 1 68.88 846 TYR A N 1
ATOM 6576 C CA . TYR A 1 846 ? 24.859 4.137 19.344 1 68.88 846 TYR A CA 1
ATOM 6577 C C . TYR A 1 846 ? 24.406 4.762 20.656 1 68.88 846 TYR A C 1
ATOM 6579 O O . TYR A 1 846 ? 23.516 4.234 21.328 1 68.88 846 TYR A O 1
ATOM 6587 N N . SER A 1 847 ? 25.078 5.742 21.156 1 73.94 847 SER A N 1
ATOM 6588 C CA . SER A 1 847 ? 24.734 6.426 22.391 1 73.94 847 SER A CA 1
ATOM 6589 C C . SER A 1 847 ? 23.422 7.199 22.234 1 73.94 847 SER A C 1
ATOM 6591 O O . SER A 1 847 ? 22.594 7.23 23.156 1 73.94 847 SER A O 1
ATOM 6593 N N . TYR A 1 848 ? 23.125 7.742 21.172 1 79.12 848 TYR A N 1
ATOM 6594 C CA . TYR A 1 848 ? 22 8.594 20.812 1 79.12 848 TYR A CA 1
ATOM 6595 C C . TYR A 1 848 ? 21.984 9.859 21.672 1 79.12 848 TYR A C 1
ATOM 6597 O O . TYR A 1 848 ? 21.172 10.766 21.438 1 79.12 848 TYR A O 1
ATOM 6605 N N . ARG A 1 849 ? 22.906 9.977 22.688 1 87.75 849 ARG A N 1
ATOM 6606 C CA . ARG A 1 849 ? 22.953 11.133 23.578 1 87.75 849 ARG A CA 1
ATOM 6607 C C . ARG A 1 849 ? 23.734 12.273 22.938 1 87.75 849 ARG A C 1
ATOM 6609 O O . ARG A 1 849 ? 24.859 12.078 22.469 1 87.75 849 ARG A O 1
ATOM 6616 N N . LEU A 1 850 ? 23.109 13.414 23 1 91.69 850 LEU A N 1
ATOM 6617 C CA . LEU A 1 850 ? 23.75 14.609 22.469 1 91.69 850 LEU A CA 1
ATOM 6618 C C . LEU A 1 850 ? 24.75 15.188 23.469 1 91.69 850 LEU A C 1
ATOM 6620 O O . LEU A 1 850 ? 24.438 15.344 24.641 1 91.69 850 LEU A O 1
ATOM 6624 N N . GLN A 1 851 ? 25.969 15.445 23 1 92.06 851 GLN A N 1
ATOM 6625 C CA . GLN A 1 851 ? 27 16.062 23.812 1 92.06 851 GLN A CA 1
ATOM 6626 C C . GLN A 1 851 ? 27.594 17.281 23.109 1 92.06 851 GLN A C 1
ATOM 6628 O O . GLN A 1 851 ? 27.609 17.359 21.875 1 92.06 851 GLN A O 1
ATOM 6633 N N . PRO A 1 852 ? 28.047 18.234 23.953 1 93.5 852 PRO A N 1
ATOM 6634 C CA . PRO A 1 852 ? 28.703 19.375 23.312 1 93.5 852 PRO A CA 1
ATOM 6635 C C . PRO A 1 852 ? 30.016 18.984 22.609 1 93.5 852 PRO A C 1
ATOM 6637 O O . PRO A 1 852 ? 30.75 18.125 23.109 1 93.5 852 PRO A O 1
ATOM 6640 N N . GLY A 1 853 ? 30.25 19.516 21.484 1 91.69 853 GLY A N 1
ATOM 6641 C CA . GLY A 1 853 ? 31.5 19.266 20.781 1 91.69 853 GLY A CA 1
ATOM 6642 C C . GLY A 1 853 ? 31.281 18.781 19.359 1 91.69 853 GLY A C 1
ATOM 6643 O O . GLY A 1 853 ? 30.188 18.906 18.812 1 91.69 853 GLY A O 1
ATOM 6644 N N . VAL A 1 854 ? 32.344 18.438 18.688 1 90.38 854 VAL A N 1
ATOM 6645 C CA . VAL A 1 854 ? 32.344 17.938 17.312 1 90.38 854 VAL A CA 1
ATOM 6646 C C . VAL A 1 854 ? 32.906 16.5 17.297 1 90.38 854 VAL A C 1
ATOM 6648 O O . VAL A 1 854 ? 33.906 16.203 17.953 1 90.38 854 VAL A O 1
ATOM 6651 N N . ASN A 1 855 ? 32.188 15.625 16.75 1 85.12 855 ASN A N 1
ATOM 6652 C CA . ASN A 1 855 ? 32.656 14.258 16.562 1 85.12 855 ASN A CA 1
ATOM 6653 C C . ASN A 1 855 ? 33.5 14.133 15.281 1 85.12 855 ASN A C 1
ATOM 6655 O O . ASN A 1 855 ? 32.938 14.234 14.18 1 85.12 855 ASN A O 1
ATOM 6659 N N . TYR A 1 856 ? 34.719 13.844 15.461 1 77.5 856 TYR A N 1
ATOM 6660 C CA . TYR A 1 856 ? 35.625 13.742 14.312 1 77.5 856 TYR A CA 1
ATOM 6661 C C . TYR A 1 856 ? 35.844 12.281 13.922 1 77.5 856 TYR A C 1
ATOM 6663 O O . TYR A 1 856 ? 36.5 12 12.906 1 77.5 856 TYR A O 1
ATOM 6671 N N . ASP A 1 857 ? 35.312 11.328 14.711 1 74.19 857 ASP A N 1
ATOM 6672 C CA . ASP A 1 857 ? 35.562 9.906 14.484 1 74.19 857 ASP A CA 1
ATOM 6673 C C . ASP A 1 857 ? 34.406 9.266 13.719 1 74.19 857 ASP A C 1
ATOM 6675 O O . ASP A 1 857 ? 33.25 9.344 14.133 1 74.19 857 ASP A O 1
ATOM 6679 N N . SER A 1 858 ? 34.812 8.703 12.602 1 70.31 858 SER A N 1
ATOM 6680 C CA . SER A 1 858 ? 33.75 8.07 11.82 1 70.31 858 SER A CA 1
ATOM 6681 C C . SER A 1 858 ? 33.5 6.645 12.305 1 70.31 858 SER A C 1
ATOM 6683 O O . SER A 1 858 ? 32.438 6.086 12.07 1 70.31 858 SER A O 1
ATOM 6685 N N . HIS A 1 859 ? 34.5 6.035 13.047 1 75.06 859 HIS A N 1
ATOM 6686 C CA . HIS A 1 859 ? 34.469 4.637 13.461 1 75.06 859 HIS A CA 1
ATOM 6687 C C . HIS A 1 859 ? 34.188 3.719 12.273 1 75.06 859 HIS A C 1
ATOM 6689 O O . HIS A 1 859 ? 33.625 2.635 12.445 1 75.06 859 HIS A O 1
ATOM 6695 N N . ALA A 1 860 ? 34.5 4.156 11.125 1 81.31 860 ALA A N 1
ATOM 6696 C CA . ALA A 1 860 ? 34.125 3.436 9.914 1 81.31 860 ALA A CA 1
ATOM 6697 C C . ALA A 1 860 ? 34.906 2.127 9.789 1 81.31 860 ALA A C 1
ATOM 6699 O O . ALA A 1 860 ? 34.344 1.09 9.445 1 81.31 860 ALA A O 1
ATOM 6700 N N . ILE A 1 861 ? 36.188 2.152 10.094 1 85.56 861 ILE A N 1
ATOM 6701 C CA . ILE A 1 861 ? 37.031 0.972 9.945 1 85.56 861 ILE A CA 1
ATOM 6702 C C . ILE A 1 861 ? 36.625 -0.073 10.992 1 85.56 861 ILE A C 1
ATOM 6704 O O . ILE A 1 861 ? 36.625 -1.273 10.711 1 85.56 861 ILE A O 1
ATOM 6708 N N . LYS A 1 862 ? 36.312 0.395 12.102 1 80.19 862 LYS A N 1
ATOM 6709 C CA . LYS A 1 862 ? 35.844 -0.516 13.148 1 80.19 862 LYS A CA 1
ATOM 6710 C C . LYS A 1 862 ? 34.531 -1.174 12.75 1 80.19 862 LYS A C 1
ATOM 6712 O O . LYS A 1 862 ? 34.344 -2.365 12.992 1 80.19 862 LYS A O 1
ATOM 6717 N N . ALA A 1 863 ? 33.656 -0.418 12.25 1 79.12 863 ALA A N 1
ATOM 6718 C CA . ALA A 1 863 ? 32.406 -0.967 11.75 1 79.12 863 ALA A CA 1
ATOM 6719 C C . ALA A 1 863 ? 32.656 -2.027 10.688 1 79.12 863 ALA A C 1
ATOM 6721 O O . ALA A 1 863 ? 32 -3.072 10.672 1 79.12 863 ALA A O 1
ATOM 6722 N N . ALA A 1 864 ? 33.594 -1.717 9.82 1 86.88 864 ALA A N 1
ATOM 6723 C CA . ALA A 1 864 ? 33.938 -2.668 8.766 1 86.88 864 ALA A CA 1
ATOM 6724 C C . ALA A 1 864 ? 34.5 -3.959 9.367 1 86.88 864 ALA A C 1
ATOM 6726 O O . ALA A 1 864 ? 34.188 -5.055 8.891 1 86.88 864 ALA A O 1
ATOM 6727 N N . GLN A 1 865 ? 35.25 -3.793 10.383 1 86.06 865 GLN A N 1
ATOM 6728 C CA . GLN A 1 865 ? 35.781 -4.953 11.07 1 86.06 865 GLN A CA 1
ATOM 6729 C C . GLN A 1 865 ? 34.688 -5.797 11.695 1 86.06 865 GLN A C 1
ATOM 6731 O O . GLN A 1 865 ? 34.688 -7.02 11.555 1 86.06 865 GLN A O 1
ATOM 6736 N N . LEU A 1 866 ? 33.812 -5.188 12.281 1 76.62 866 LEU A N 1
ATOM 6737 C CA . LEU A 1 866 ? 32.688 -5.859 12.93 1 76.62 866 LEU A CA 1
ATOM 6738 C C . LEU A 1 866 ? 31.781 -6.539 11.898 1 76.62 866 LEU A C 1
ATOM 6740 O O . LEU A 1 866 ? 31.141 -7.551 12.195 1 76.62 866 LEU A O 1
ATOM 6744 N N . ALA A 1 867 ? 31.766 -5.961 10.75 1 80.69 867 ALA A N 1
ATOM 6745 C CA . ALA A 1 867 ? 30.938 -6.512 9.68 1 80.69 867 ALA A CA 1
ATOM 6746 C C . ALA A 1 867 ? 31.578 -7.754 9.07 1 80.69 867 ALA A C 1
ATOM 6748 O O . ALA A 1 867 ? 30.953 -8.461 8.273 1 80.69 867 ALA A O 1
ATOM 6749 N N . GLY A 1 868 ? 32.844 -8.047 9.43 1 83.69 868 GLY A N 1
ATOM 6750 C CA . GLY A 1 868 ? 33.531 -9.242 8.961 1 83.69 868 GLY A CA 1
ATOM 6751 C C . GLY A 1 868 ? 34.312 -9.023 7.691 1 83.69 868 GLY A C 1
ATOM 6752 O O . GLY A 1 868 ? 34.469 -9.938 6.883 1 83.69 868 GLY A O 1
ATOM 6753 N N . MET A 1 869 ? 34.719 -7.789 7.543 1 91.94 869 MET A N 1
ATOM 6754 C CA . MET A 1 869 ? 35.531 -7.496 6.371 1 91.94 869 MET A CA 1
ATOM 6755 C C . MET A 1 869 ? 36.875 -8.258 6.426 1 91.94 869 MET A C 1
ATOM 6757 O O . MET A 1 869 ? 37.438 -8.422 7.5 1 91.94 869 MET A O 1
ATOM 6761 N N . PRO A 1 870 ? 37.375 -8.734 5.266 1 92.94 870 PRO A N 1
ATOM 6762 C CA . PRO A 1 870 ? 38.656 -9.453 5.246 1 92.94 870 PRO A CA 1
ATOM 6763 C C . PRO A 1 870 ? 39.812 -8.625 5.82 1 92.94 870 PRO A C 1
ATOM 6765 O O . PRO A 1 870 ? 39.812 -7.398 5.719 1 92.94 870 PRO A O 1
ATOM 6768 N N . ALA A 1 871 ? 40.75 -9.328 6.324 1 92.69 871 ALA A N 1
ATOM 6769 C CA . ALA A 1 871 ? 41.875 -8.703 7 1 92.69 871 ALA A CA 1
ATOM 6770 C C . ALA A 1 871 ? 42.656 -7.816 6.035 1 92.69 871 ALA A C 1
ATOM 6772 O O . ALA A 1 871 ? 43.094 -6.723 6.398 1 92.69 871 ALA A O 1
ATOM 6773 N N . SER A 1 872 ? 42.875 -8.281 4.863 1 94.44 872 SER A N 1
ATOM 6774 C CA . SER A 1 872 ? 43.625 -7.516 3.873 1 94.44 872 SER A CA 1
ATOM 6775 C C . SER A 1 872 ? 42.906 -6.207 3.539 1 94.44 872 SER A C 1
ATOM 6777 O O . SER A 1 872 ? 43.562 -5.172 3.361 1 94.44 872 SER A O 1
ATOM 6779 N N . PHE A 1 873 ? 41.688 -6.273 3.463 1 94 873 PHE A N 1
ATOM 6780 C CA . PHE A 1 873 ? 40.875 -5.082 3.264 1 94 873 PHE A CA 1
ATOM 6781 C C . PHE A 1 873 ? 41.094 -4.082 4.395 1 94 873 PHE A C 1
ATOM 6783 O O . PHE A 1 873 ? 41.344 -2.895 4.145 1 94 873 PHE A O 1
ATOM 6790 N N . LEU A 1 874 ? 40.969 -4.531 5.617 1 94.5 874 LEU A N 1
ATOM 6791 C CA . LEU A 1 874 ? 41.062 -3.662 6.789 1 94.5 874 LEU A CA 1
ATOM 6792 C C . LEU A 1 874 ? 42.438 -2.971 6.84 1 94.5 874 LEU A C 1
ATOM 6794 O O . LEU A 1 874 ? 42.531 -1.785 7.168 1 94.5 874 LEU A O 1
ATOM 6798 N N . ALA A 1 875 ? 43.344 -3.689 6.484 1 94.5 875 ALA A N 1
ATOM 6799 C CA . ALA A 1 875 ? 44.719 -3.127 6.469 1 94.5 875 ALA A CA 1
ATOM 6800 C C . ALA A 1 875 ? 44.812 -2.008 5.438 1 94.5 875 ALA A C 1
ATOM 6802 O O . ALA A 1 875 ? 45.375 -0.942 5.727 1 94.5 875 ALA A O 1
ATOM 6803 N N . THR A 1 876 ? 44.344 -2.254 4.281 1 95 876 THR A N 1
ATOM 6804 C CA . THR A 1 876 ? 44.375 -1.253 3.219 1 95 876 THR A CA 1
ATOM 6805 C C . THR A 1 876 ? 43.531 -0.033 3.6 1 95 876 THR A C 1
ATOM 6807 O O . THR A 1 876 ? 43.969 1.105 3.389 1 95 876 THR A O 1
ATOM 6810 N N . ALA A 1 877 ? 42.344 -0.309 4.113 1 94 877 ALA A N 1
ATOM 6811 C CA . ALA A 1 877 ? 41.469 0.78 4.508 1 94 877 ALA A CA 1
ATOM 6812 C C . ALA A 1 877 ? 42.125 1.665 5.566 1 94 877 ALA A C 1
ATOM 6814 O O . ALA A 1 877 ? 42.062 2.895 5.469 1 94 877 ALA A O 1
ATOM 6815 N N . GLN A 1 878 ? 42.719 1.004 6.52 1 92.88 878 GLN A N 1
ATOM 6816 C CA . GLN A 1 878 ? 43.375 1.743 7.594 1 92.88 878 GLN A CA 1
ATOM 6817 C C . GLN A 1 878 ? 44.562 2.547 7.07 1 92.88 878 GLN A C 1
ATOM 6819 O O . GLN A 1 878 ? 44.75 3.717 7.422 1 92.88 878 GLN A O 1
ATOM 6824 N N . SER A 1 879 ? 45.375 1.953 6.309 1 93.38 879 SER A N 1
ATOM 6825 C CA . SER A 1 879 ? 46.531 2.631 5.73 1 93.38 879 SER A CA 1
ATOM 6826 C C . SER A 1 879 ? 46.094 3.832 4.895 1 93.38 879 SER A C 1
ATOM 6828 O O . SER A 1 879 ? 46.719 4.895 4.965 1 93.38 879 SER A O 1
ATOM 6830 N N . THR A 1 880 ? 45.094 3.65 4.121 1 92.5 880 THR A N 1
ATOM 6831 C CA . THR A 1 880 ? 44.562 4.727 3.283 1 92.5 880 THR A CA 1
ATOM 6832 C C . THR A 1 880 ? 44.031 5.867 4.141 1 92.5 880 THR A C 1
ATOM 6834 O O . THR A 1 880 ? 44.25 7.039 3.844 1 92.5 880 THR A O 1
ATOM 6837 N N . LEU A 1 881 ? 43.281 5.527 5.148 1 89.94 881 LEU A N 1
ATOM 6838 C CA . LEU A 1 881 ? 42.719 6.531 6.047 1 89.94 881 LEU A CA 1
ATOM 6839 C C . LEU A 1 881 ? 43.812 7.359 6.691 1 89.94 881 LEU A C 1
ATOM 6841 O O . LEU A 1 881 ? 43.719 8.586 6.777 1 89.94 881 LEU A O 1
ATOM 6845 N N . ASP A 1 882 ? 44.812 6.723 7.105 1 88.19 882 ASP A N 1
ATOM 6846 C CA . ASP A 1 882 ? 45.938 7.383 7.754 1 88.19 882 ASP A CA 1
ATOM 6847 C C . ASP A 1 882 ? 46.625 8.367 6.801 1 88.19 882 ASP A C 1
ATOM 6849 O O . ASP A 1 882 ? 47.125 9.414 7.227 1 88.19 882 ASP A O 1
ATOM 6853 N N . GLU A 1 883 ? 46.625 8.039 5.578 1 86.94 883 GLU A N 1
ATOM 6854 C CA . GLU A 1 883 ? 47.219 8.891 4.562 1 86.94 883 GLU A CA 1
ATOM 6855 C C . GLU A 1 883 ? 46.375 10.117 4.281 1 86.94 883 GLU A C 1
ATOM 6857 O O . GLU A 1 883 ? 46.906 11.195 3.994 1 86.94 883 GLU A O 1
ATOM 6862 N N . LEU A 1 884 ? 45.094 9.922 4.305 1 83.19 884 LEU A N 1
ATOM 6863 C CA . LEU A 1 884 ? 44.188 11.008 3.961 1 83.19 884 LEU A CA 1
ATOM 6864 C C . LEU A 1 884 ? 44.031 11.984 5.125 1 83.19 884 LEU A C 1
ATOM 6866 O O . LEU A 1 884 ? 43.781 13.172 4.914 1 83.19 884 LEU A O 1
ATOM 6870 N N . GLN A 1 885 ? 43.938 11.523 6.348 1 74.69 885 GLN A N 1
ATOM 6871 C CA . GLN A 1 885 ? 43.75 12.383 7.508 1 74.69 885 GLN A CA 1
ATOM 6872 C C . GLN A 1 885 ? 44.938 13.273 7.762 1 74.69 885 GLN A C 1
ATOM 6874 O O . GLN A 1 885 ? 46.094 12.805 7.707 1 74.69 885 GLN A O 1
ATOM 6879 N N . PRO A 1 886 ? 44.688 14.648 7.684 1 61.75 886 PRO A N 1
ATOM 6880 C CA . PRO A 1 886 ? 45.812 15.547 7.969 1 61.75 886 PRO A CA 1
ATOM 6881 C C . PRO A 1 886 ? 46.469 15.242 9.305 1 61.75 886 PRO A C 1
ATOM 6883 O O . PRO A 1 886 ? 45.812 14.805 10.25 1 61.75 886 PRO A O 1
ATOM 6886 N N . LYS A 1 887 ? 47.781 14.914 9.422 1 48.12 887 LYS A N 1
ATOM 6887 C CA . LYS A 1 887 ? 48.531 14.852 10.672 1 48.12 887 LYS A CA 1
ATOM 6888 C C . LYS A 1 887 ? 48.156 15.984 11.609 1 48.12 887 LYS A C 1
ATOM 6890 O O . LYS A 1 887 ? 48.25 17.156 11.25 1 48.12 887 LYS A O 1
ATOM 6895 N N . LEU A 1 888 ? 47 15.898 12.312 1 41.75 888 LEU A N 1
ATOM 6896 C CA . LEU A 1 888 ? 46.781 16.891 13.352 1 41.75 888 LEU A CA 1
ATOM 6897 C C . LEU A 1 888 ? 48.062 17.312 14.016 1 41.75 888 LEU A C 1
ATOM 6899 O O . LEU A 1 888 ? 48.969 16.484 14.234 1 41.75 888 LEU A O 1
ATOM 6903 N N . PRO A 1 889 ? 48.375 18.609 14 1 35.16 889 PRO A N 1
ATOM 6904 C CA . PRO A 1 889 ? 49.5 19.016 14.852 1 35.16 889 PRO A CA 1
ATOM 6905 C C . PRO A 1 889 ? 49.438 18.422 16.25 1 35.16 889 PRO A C 1
ATOM 6907 O O . PRO A 1 889 ? 48.344 18.188 16.766 1 35.16 889 PRO A O 1
ATOM 6910 N N . ALA A 1 890 ? 50.438 17.547 16.656 1 31.59 890 ALA A N 1
ATOM 6911 C CA . ALA A 1 890 ? 50.656 17.188 18.047 1 31.59 890 ALA A CA 1
ATOM 6912 C C . ALA A 1 890 ? 50.312 18.359 18.984 1 31.59 890 ALA A C 1
ATOM 6914 O O . ALA A 1 890 ? 50.969 19.406 18.922 1 31.59 890 ALA A O 1
ATOM 6915 N N . GLN A 1 891 ? 49.031 18.766 19.203 1 27.27 891 GLN A N 1
ATOM 6916 C CA . GLN A 1 891 ? 49.094 19.422 20.5 1 27.27 891 GLN A CA 1
ATOM 6917 C C . GLN A 1 891 ? 49.344 18.406 21.625 1 27.27 891 GLN A C 1
ATOM 6919 O O . GLN A 1 891 ? 48.781 17.312 21.625 1 27.27 891 GLN A O 1
ATOM 6924 N N . MET B 1 1 ? 0.587 -33.281 21.984 1 40.47 1 MET B N 1
ATOM 6925 C CA . MET B 1 1 ? -0.721 -33.5 21.375 1 40.47 1 MET B CA 1
ATOM 6926 C C . MET B 1 1 ? -1.79 -33.75 22.438 1 40.47 1 MET B C 1
ATOM 6928 O O . MET B 1 1 ? -1.578 -34.5 23.391 1 40.47 1 MET B O 1
ATOM 6932 N N . TYR B 1 2 ? -2.639 -32.875 22.562 1 49.47 2 TYR B N 1
ATOM 6933 C CA . TYR B 1 2 ? -3.695 -33.062 23.547 1 49.47 2 TYR B CA 1
ATOM 6934 C C . TYR B 1 2 ? -4.359 -34.406 23.406 1 49.47 2 TYR B C 1
ATOM 6936 O O . TYR B 1 2 ? -4.715 -34.812 22.297 1 49.47 2 TYR B O 1
ATOM 6944 N N . GLN B 1 3 ? -4.031 -35.281 24.266 1 57.09 3 GLN B N 1
ATOM 6945 C CA . GLN B 1 3 ? -4.805 -36.531 24.359 1 57.09 3 GLN B CA 1
ATOM 6946 C C . GLN B 1 3 ? -6.145 -36.281 25.047 1 57.09 3 GLN B C 1
ATOM 6948 O O . GLN B 1 3 ? -6.188 -35.75 26.156 1 57.09 3 GLN B O 1
ATOM 6953 N N . TYR B 1 4 ? -7.184 -36.531 24.25 1 59.94 4 TYR B N 1
ATOM 6954 C CA . TYR B 1 4 ? -8.531 -36.344 24.766 1 59.94 4 TYR B CA 1
ATOM 6955 C C . TYR B 1 4 ? -8.734 -37.094 26.062 1 59.94 4 TYR B C 1
ATOM 6957 O O . TYR B 1 4 ? -8.383 -38.281 26.156 1 59.94 4 TYR B O 1
ATOM 6965 N N . ASP B 1 5 ? -8.922 -36.375 27.125 1 70.31 5 ASP B N 1
ATOM 6966 C CA . ASP B 1 5 ? -9.273 -36.969 28.406 1 70.31 5 ASP B CA 1
ATOM 6967 C C . ASP B 1 5 ? -10.75 -36.75 28.734 1 70.31 5 ASP B C 1
ATOM 6969 O O . ASP B 1 5 ? -11.172 -35.594 28.922 1 70.31 5 ASP B O 1
ATOM 6973 N N . GLU B 1 6 ? -11.469 -37.812 28.672 1 76.62 6 GLU B N 1
ATOM 6974 C CA . GLU B 1 6 ? -12.891 -37.781 28.969 1 76.62 6 GLU B CA 1
ATOM 6975 C C . GLU B 1 6 ? -13.156 -37.094 30.312 1 76.62 6 GLU B C 1
ATOM 6977 O O . GLU B 1 6 ? -14.148 -36.375 30.469 1 76.62 6 GLU B O 1
ATOM 6982 N N . ALA B 1 7 ? -12.242 -37.25 31.203 1 76.75 7 ALA B N 1
ATOM 6983 C CA . ALA B 1 7 ? -12.391 -36.656 32.531 1 76.75 7 ALA B CA 1
ATOM 6984 C C . ALA B 1 7 ? -12.352 -35.125 32.438 1 76.75 7 ALA B C 1
ATOM 6986 O O . ALA B 1 7 ? -13.094 -34.438 33.156 1 76.75 7 ALA B O 1
ATOM 6987 N N . ASP B 1 8 ? -11.586 -34.625 31.469 1 82.62 8 ASP B N 1
ATOM 6988 C CA . ASP B 1 8 ? -11.461 -33.188 31.328 1 82.62 8 ASP B CA 1
ATOM 6989 C C . ASP B 1 8 ? -12.734 -32.562 30.734 1 82.62 8 ASP B C 1
ATOM 6991 O O . ASP B 1 8 ? -13.148 -31.484 31.141 1 82.62 8 ASP B O 1
ATOM 6995 N N . PHE B 1 9 ? -13.281 -33.375 29.891 1 86.69 9 PHE B N 1
ATOM 6996 C CA . PHE B 1 9 ? -14.516 -32.906 29.281 1 86.69 9 PHE B CA 1
ATOM 6997 C C . PHE B 1 9 ? -15.648 -32.875 30.312 1 86.69 9 PHE B C 1
ATOM 6999 O O . PHE B 1 9 ? -16.375 -31.891 30.406 1 86.69 9 PHE B O 1
ATOM 7006 N N . LEU B 1 10 ? -15.727 -33.906 31.078 1 85.81 10 LEU B N 1
ATOM 7007 C CA . LEU B 1 10 ? -16.781 -34 32.062 1 85.81 10 LEU B CA 1
ATOM 7008 C C . LEU B 1 10 ? -16.625 -32.906 33.125 1 85.81 10 LEU B C 1
ATOM 7010 O O . LEU B 1 10 ? -17.609 -32.344 33.625 1 85.81 10 LEU B O 1
ATOM 7014 N N . ALA B 1 11 ? -15.477 -32.562 33.375 1 84.62 11 ALA B N 1
ATOM 7015 C CA . ALA B 1 11 ? -15.203 -31.484 34.312 1 84.62 11 ALA B CA 1
ATOM 7016 C C . ALA B 1 11 ? -15.664 -30.141 33.719 1 84.62 11 ALA B C 1
ATOM 7018 O O . ALA B 1 11 ? -16.188 -29.297 34.469 1 84.62 11 ALA B O 1
ATOM 7019 N N . ALA B 1 12 ? -15.438 -29.984 32.438 1 86.94 12 ALA B N 1
ATOM 7020 C CA . ALA B 1 12 ? -15.859 -28.75 31.781 1 86.94 12 ALA B CA 1
ATOM 7021 C C . ALA B 1 12 ? -17.375 -28.641 31.75 1 86.94 12 ALA B C 1
ATOM 7023 O O . ALA B 1 12 ? -17.922 -27.531 31.891 1 86.94 12 ALA B O 1
ATOM 7024 N N . VAL B 1 13 ? -18 -29.75 31.625 1 86 13 VAL B N 1
ATOM 7025 C CA . VAL B 1 13 ? -19.469 -29.797 31.625 1 86 13 VAL B CA 1
ATOM 7026 C C . VAL B 1 13 ? -19.984 -29.406 33 1 86 13 VAL B C 1
ATOM 7028 O O . VAL B 1 13 ? -20.906 -28.594 33.125 1 86 13 VAL B O 1
ATOM 7031 N N . GLU B 1 14 ? -19.344 -29.906 33.969 1 81.31 14 GLU B N 1
ATOM 7032 C CA . GLU B 1 14 ? -19.734 -29.609 35.344 1 81.31 14 GLU B CA 1
ATOM 7033 C C . GLU B 1 14 ? -19.5 -28.141 35.688 1 81.31 14 GLU B C 1
ATOM 7035 O O . GLU B 1 14 ? -20.281 -27.531 36.406 1 81.31 14 GLU B O 1
ATOM 7040 N N . ALA B 1 15 ? -18.469 -27.609 35.125 1 82.38 15 ALA B N 1
ATOM 7041 C CA . ALA B 1 15 ? -18.125 -26.219 35.375 1 82.38 15 ALA B CA 1
ATOM 7042 C C . ALA B 1 15 ? -19.016 -25.266 34.562 1 82.38 15 ALA B C 1
ATOM 7044 O O . ALA B 1 15 ? -19.016 -24.062 34.812 1 82.38 15 ALA B O 1
ATOM 7045 N N . GLY B 1 16 ? -19.766 -25.828 33.594 1 78.81 16 GLY B N 1
ATOM 7046 C CA . GLY B 1 16 ? -20.688 -25.031 32.812 1 78.81 16 GLY B CA 1
ATOM 7047 C C . GLY B 1 16 ? -20.031 -24.328 31.641 1 78.81 16 GLY B C 1
ATOM 7048 O O . GLY B 1 16 ? -20.547 -23.312 31.156 1 78.81 16 GLY B O 1
ATOM 7049 N N . THR B 1 17 ? -18.891 -24.812 31.297 1 84 17 THR B N 1
ATOM 7050 C CA . THR B 1 17 ? -18.172 -24.188 30.188 1 84 17 THR B CA 1
ATOM 7051 C C . THR B 1 17 ? -18.703 -24.688 28.844 1 84 17 THR B C 1
ATOM 7053 O O . THR B 1 17 ? -18.641 -23.953 27.844 1 84 17 THR B O 1
ATOM 7056 N N . VAL B 1 18 ? -19.125 -26.016 28.875 1 88.69 18 VAL B N 1
ATOM 7057 C CA . VAL B 1 18 ? -19.672 -26.625 27.672 1 88.69 18 VAL B CA 1
ATOM 7058 C C . VAL B 1 18 ? -20.875 -27.5 28.047 1 88.69 18 VAL B C 1
ATOM 7060 O O . VAL B 1 18 ? -20.953 -28 29.172 1 88.69 18 VAL B O 1
ATOM 7063 N N . PRO B 1 19 ? -21.844 -27.656 27.172 1 88.25 19 PRO B N 1
ATOM 7064 C CA . PRO B 1 19 ? -22.953 -28.578 27.438 1 88.25 19 PRO B CA 1
ATOM 7065 C C . PRO B 1 19 ? -22.562 -30.047 27.203 1 88.25 19 PRO B C 1
ATOM 7067 O O . PRO B 1 19 ? -21.531 -30.312 26.594 1 88.25 19 PRO B O 1
ATOM 7070 N N . ASP B 1 20 ? -23.406 -30.953 27.688 1 86.12 20 ASP B N 1
ATOM 7071 C CA . ASP B 1 20 ? -23.125 -32.375 27.531 1 86.12 20 ASP B CA 1
ATOM 7072 C C . ASP B 1 20 ? -23.812 -32.938 26.281 1 86.12 20 ASP B C 1
ATOM 7074 O O . ASP B 1 20 ? -24.875 -33.562 26.375 1 86.12 20 ASP B O 1
ATOM 7078 N N . THR B 1 21 ? -23.312 -32.656 25.109 1 86.56 21 THR B N 1
ATOM 7079 C CA . THR B 1 21 ? -23.797 -33.188 23.844 1 86.56 21 THR B CA 1
ATOM 7080 C C . THR B 1 21 ? -22.641 -33.781 23.031 1 86.56 21 THR B C 1
ATOM 7082 O O . THR B 1 21 ? -21.469 -33.5 23.312 1 86.56 21 THR B O 1
ATOM 7085 N N . ARG B 1 22 ? -22.969 -34.625 22.141 1 85.31 22 ARG B N 1
ATOM 7086 C CA . ARG B 1 22 ? -21.953 -35.25 21.281 1 85.31 22 ARG B CA 1
ATOM 7087 C C . ARG B 1 22 ? -21.188 -34.188 20.484 1 85.31 22 ARG B C 1
ATOM 7089 O O . ARG B 1 22 ? -19.969 -34.281 20.328 1 85.31 22 ARG B O 1
ATOM 7096 N N . LEU B 1 23 ? -21.891 -33.281 19.969 1 88.5 23 LEU B N 1
ATOM 7097 C CA . LEU B 1 23 ? -21.25 -32.188 19.203 1 88.5 23 LEU B CA 1
ATOM 7098 C C . LEU B 1 23 ? -20.312 -31.391 20.109 1 88.5 23 LEU B C 1
ATOM 7100 O O . LEU B 1 23 ? -19.203 -31.031 19.688 1 88.5 23 LEU B O 1
ATOM 7104 N N . ALA B 1 24 ? -20.781 -31.109 21.297 1 88.94 24 ALA B N 1
ATOM 7105 C CA . ALA B 1 24 ? -19.953 -30.344 22.234 1 88.94 24 ALA B CA 1
ATOM 7106 C C . ALA B 1 24 ? -18.656 -31.109 22.547 1 88.94 24 ALA B C 1
ATOM 7108 O O . ALA B 1 24 ? -17.609 -30.5 22.75 1 88.94 24 ALA B O 1
ATOM 7109 N N . ARG B 1 25 ? -18.844 -32.375 22.516 1 88.25 25 ARG B N 1
ATOM 7110 C CA . ARG B 1 25 ? -17.672 -33.188 22.781 1 88.25 25 ARG B CA 1
ATOM 7111 C C . ARG B 1 25 ? -16.625 -33.062 21.672 1 88.25 25 ARG B C 1
ATOM 7113 O O . ARG B 1 25 ? -15.445 -32.875 21.953 1 88.25 25 ARG B O 1
ATOM 7120 N N . VAL B 1 26 ? -17.078 -33.156 20.484 1 89 26 VAL B N 1
ATOM 7121 C CA . VAL B 1 26 ? -16.203 -33.062 19.328 1 89 26 VAL B CA 1
ATOM 7122 C C . VAL B 1 26 ? -15.555 -31.672 19.297 1 89 26 VAL B C 1
ATOM 7124 O O . VAL B 1 26 ? -14.344 -31.562 19.062 1 89 26 VAL B O 1
ATOM 7127 N N . VAL B 1 27 ? -16.312 -30.703 19.562 1 90.38 27 VAL B N 1
ATOM 7128 C CA . VAL B 1 27 ? -15.82 -29.328 19.531 1 90.38 27 VAL B CA 1
ATOM 7129 C C . VAL B 1 27 ? -14.789 -29.125 20.641 1 90.38 27 VAL B C 1
ATOM 7131 O O . VAL B 1 27 ? -13.742 -28.516 20.422 1 90.38 27 VAL B O 1
ATOM 7134 N N . TRP B 1 28 ? -15.102 -29.625 21.781 1 88.81 28 TRP B N 1
ATOM 7135 C CA . TRP B 1 28 ? -14.211 -29.5 22.922 1 88.81 28 TRP B CA 1
ATOM 7136 C C . TRP B 1 28 ? -12.875 -30.203 22.656 1 88.81 28 TRP B C 1
ATOM 7138 O O . TRP B 1 28 ? -11.812 -29.625 22.891 1 88.81 28 TRP B O 1
ATOM 7148 N N . GLU B 1 29 ? -12.977 -31.344 22.141 1 88.19 29 GLU B N 1
ATOM 7149 C CA . GLU B 1 29 ? -11.766 -32.094 21.828 1 88.19 29 GLU B CA 1
ATOM 7150 C C . GLU B 1 29 ? -10.875 -31.359 20.844 1 88.19 29 GLU B C 1
ATOM 7152 O O . GLU B 1 29 ? -9.672 -31.25 21.047 1 88.19 29 GLU B O 1
ATOM 7157 N N . ASN B 1 30 ? -11.391 -30.891 19.812 1 89.81 30 ASN B N 1
ATOM 7158 C CA . ASN B 1 30 ? -10.625 -30.188 18.797 1 89.81 30 ASN B CA 1
ATOM 7159 C C . ASN B 1 30 ? -10.109 -28.844 19.297 1 89.81 30 ASN B C 1
ATOM 7161 O O . ASN B 1 30 ? -9.031 -28.406 18.906 1 89.81 30 ASN B O 1
ATOM 7165 N N . TRP B 1 31 ? -10.906 -28.281 20.188 1 88.88 31 TRP B N 1
ATOM 7166 C CA . TRP B 1 31 ? -10.492 -27.016 20.797 1 88.88 31 TRP B CA 1
ATOM 7167 C C . TRP B 1 31 ? -9.227 -27.203 21.625 1 88.88 31 TRP B C 1
ATOM 7169 O O . TRP B 1 31 ? -8.305 -26.391 21.547 1 88.88 31 TRP B O 1
ATOM 7179 N N . LYS B 1 32 ? -9.195 -28.219 22.312 1 85.94 32 LYS B N 1
ATOM 7180 C CA . LYS B 1 32 ? -8.031 -28.5 23.156 1 85.94 32 LYS B CA 1
ATOM 7181 C C . LYS B 1 32 ? -6.852 -28.969 22.312 1 85.94 32 LYS B C 1
ATOM 7183 O O . LYS B 1 32 ? -5.699 -28.656 22.625 1 85.94 32 LYS B O 1
ATOM 7188 N N . ARG B 1 33 ? -7.176 -29.641 21.266 1 84.94 33 ARG B N 1
ATOM 7189 C CA . ARG B 1 33 ? -6.141 -30.156 20.375 1 84.94 33 ARG B CA 1
ATOM 7190 C C . ARG B 1 33 ? -5.465 -29.031 19.594 1 84.94 33 ARG B C 1
ATOM 7192 O O . ARG B 1 33 ? -4.27 -29.094 19.312 1 84.94 33 ARG B O 1
ATOM 7199 N N . PHE B 1 34 ? -6.27 -28 19.297 1 86.5 34 PHE B N 1
ATOM 7200 C CA . PHE B 1 34 ? -5.762 -26.891 18.484 1 86.5 34 PHE B CA 1
ATOM 7201 C C . PHE B 1 34 ? -6.004 -25.562 19.172 1 86.5 34 PHE B C 1
ATOM 7203 O O . PHE B 1 34 ? -6.707 -24.703 18.641 1 86.5 34 PHE B O 1
ATOM 7210 N N . PRO B 1 35 ? -5.336 -25.25 20.234 1 80.44 35 PRO B N 1
ATOM 7211 C CA . PRO B 1 35 ? -5.664 -24.078 21.062 1 80.44 35 PRO B CA 1
ATOM 7212 C C . PRO B 1 35 ? -5.363 -22.766 20.359 1 80.44 35 PRO B C 1
ATOM 7214 O O . PRO B 1 35 ? -6.023 -21.75 20.641 1 80.44 35 PRO B O 1
ATOM 7217 N N . ASP B 1 36 ? -4.43 -22.734 19.438 1 78.75 36 ASP B N 1
ATOM 7218 C CA . ASP B 1 36 ? -4.035 -21.469 18.844 1 78.75 36 ASP B CA 1
ATOM 7219 C C . ASP B 1 36 ? -4.656 -21.281 17.453 1 78.75 36 ASP B C 1
ATOM 7221 O O . ASP B 1 36 ? -4.297 -20.359 16.734 1 78.75 36 ASP B O 1
ATOM 7225 N N . CYS B 1 37 ? -5.672 -22.109 17.188 1 88.31 37 CYS B N 1
ATOM 7226 C CA . CYS B 1 37 ? -6.273 -22.047 15.859 1 88.31 37 CYS B CA 1
ATOM 7227 C C . CYS B 1 37 ? -7.734 -21.625 15.938 1 88.31 37 CYS B C 1
ATOM 7229 O O . CYS B 1 37 ? -8.352 -21.688 17 1 88.31 37 CYS B O 1
ATOM 7231 N N . ILE B 1 38 ? -8.203 -21.078 14.852 1 91.75 38 ILE B N 1
ATOM 7232 C CA . ILE B 1 38 ? -9.633 -20.844 14.703 1 91.75 38 ILE B CA 1
ATOM 7233 C C . ILE B 1 38 ? -10.328 -22.156 14.32 1 91.75 38 ILE B C 1
ATOM 7235 O O . ILE B 1 38 ? -9.961 -22.797 13.336 1 91.75 38 ILE B O 1
ATOM 7239 N N . LEU B 1 39 ? -11.305 -22.531 15.133 1 92.69 39 LEU B N 1
ATOM 7240 C CA . LEU B 1 39 ? -11.984 -23.797 14.914 1 92.69 39 LEU B CA 1
ATOM 7241 C C . LEU B 1 39 ? -13.336 -23.594 14.242 1 92.69 39 LEU B C 1
ATOM 7243 O O . LEU B 1 39 ? -14.203 -22.906 14.789 1 92.69 39 LEU B O 1
ATOM 7247 N N . LEU B 1 40 ? -13.492 -24.156 13.047 1 93.88 40 LEU B N 1
ATOM 7248 C CA . LEU B 1 40 ? -14.75 -24.141 12.312 1 93.88 40 LEU B CA 1
ATOM 7249 C C . LEU B 1 40 ? -15.312 -25.547 12.156 1 93.88 40 LEU B C 1
ATOM 7251 O O . LEU B 1 40 ? -14.695 -26.406 11.516 1 93.88 40 LEU B O 1
ATOM 7255 N N . THR B 1 41 ? -16.5 -25.797 12.719 1 93.44 41 THR B N 1
ATOM 7256 C CA . THR B 1 41 ? -17.156 -27.109 12.656 1 93.44 41 THR B CA 1
ATOM 7257 C C . THR B 1 41 ? -18.375 -27.062 11.742 1 93.44 41 THR B C 1
ATOM 7259 O O . THR B 1 41 ? -19.297 -26.281 11.961 1 93.44 41 THR B O 1
ATOM 7262 N N . GLN B 1 42 ? -18.328 -27.953 10.805 1 92.19 42 GLN B N 1
ATOM 7263 C CA . GLN B 1 42 ? -19.438 -28 9.867 1 92.19 42 GLN B CA 1
ATOM 7264 C C . GLN B 1 42 ? -20.656 -28.688 10.484 1 92.19 42 GLN B C 1
ATOM 7266 O O . GLN B 1 42 ? -20.547 -29.797 11.008 1 92.19 42 GLN B O 1
ATOM 7271 N N . VAL B 1 43 ? -21.703 -28.031 10.523 1 87.75 43 VAL B N 1
ATOM 7272 C CA . VAL B 1 43 ? -22.984 -28.578 10.922 1 87.75 43 VAL B CA 1
ATOM 7273 C C . VAL B 1 43 ? -24.031 -28.297 9.844 1 87.75 43 VAL B C 1
ATOM 7275 O O . VAL B 1 43 ? -24.578 -27.188 9.758 1 87.75 43 VAL B O 1
ATOM 7278 N N . GLY B 1 44 ? -24.203 -29.203 9.07 1 81.5 44 GLY B N 1
ATOM 7279 C CA . GLY B 1 44 ? -25.078 -29 7.934 1 81.5 44 GLY B CA 1
ATOM 7280 C C . GLY B 1 44 ? -24.516 -28.031 6.906 1 81.5 44 GLY B C 1
ATOM 7281 O O . GLY B 1 44 ? -23.391 -28.234 6.418 1 81.5 44 GLY B O 1
ATOM 7282 N N . GLN B 1 45 ? -25.25 -27.078 6.699 1 84.25 45 GLN B N 1
ATOM 7283 C CA . GLN B 1 45 ? -24.844 -26.141 5.668 1 84.25 45 GLN B CA 1
ATOM 7284 C C . GLN B 1 45 ? -24.188 -24.906 6.285 1 84.25 45 GLN B C 1
ATOM 7286 O O . GLN B 1 45 ? -24.172 -23.828 5.676 1 84.25 45 GLN B O 1
ATOM 7291 N N . PHE B 1 46 ? -23.688 -25.125 7.574 1 89.5 46 PHE B N 1
ATOM 7292 C CA . PHE B 1 46 ? -23.047 -24.016 8.273 1 89.5 46 PHE B CA 1
ATOM 7293 C C . PHE B 1 46 ? -21.688 -24.438 8.828 1 89.5 46 PHE B C 1
ATOM 7295 O O . PHE B 1 46 ? -21.5 -25.594 9.195 1 89.5 46 PHE B O 1
ATOM 7302 N N . TYR B 1 47 ? -20.828 -23.547 8.82 1 92.94 47 TYR B N 1
ATOM 7303 C CA . TYR B 1 47 ? -19.656 -23.641 9.68 1 92.94 47 TYR B CA 1
ATOM 7304 C C . TYR B 1 47 ? -19.844 -22.875 10.969 1 92.94 47 TYR B C 1
ATOM 7306 O O . TYR B 1 47 ? -20.188 -21.688 10.945 1 92.94 47 TYR B O 1
ATOM 7314 N N . GLU B 1 48 ? -19.625 -23.562 12.039 1 93 48 GLU B N 1
ATOM 7315 C CA . GLU B 1 48 ? -19.969 -23 13.344 1 93 48 GLU B CA 1
ATOM 7316 C C . GLU B 1 48 ? -18.781 -23.047 14.297 1 93 48 GLU B C 1
ATOM 7318 O O . GLU B 1 48 ? -17.922 -23.922 14.188 1 93 48 GLU B O 1
ATOM 7323 N N . SER B 1 49 ? -18.75 -22.016 15.102 1 93.69 49 SER B N 1
ATOM 7324 C CA . SER B 1 49 ? -17.844 -21.984 16.25 1 93.69 49 SER B CA 1
ATOM 7325 C C . SER B 1 49 ? -18.625 -21.828 17.562 1 93.69 49 SER B C 1
ATOM 7327 O O . SER B 1 49 ? -19.672 -21.172 17.594 1 93.69 49 SER B O 1
ATOM 7329 N N . TYR B 1 50 ? -18.078 -22.5 18.562 1 92.38 50 TYR B N 1
ATOM 7330 C CA . TYR B 1 50 ? -18.844 -22.594 19.812 1 92.38 50 TYR B CA 1
ATOM 7331 C C . TYR B 1 50 ? -18 -22.109 20.984 1 92.38 50 TYR B C 1
ATOM 7333 O O . TYR B 1 50 ? -16.766 -22.141 20.938 1 92.38 50 TYR B O 1
ATOM 7341 N N . PHE B 1 51 ? -18.641 -21.625 22.016 1 90.75 51 PHE B N 1
ATOM 7342 C CA . PHE B 1 51 ? -18.078 -21.328 23.328 1 90.75 51 PHE B CA 1
ATOM 7343 C C . PHE B 1 51 ? -17.078 -20.172 23.234 1 90.75 51 PHE B C 1
ATOM 7345 O O . PHE B 1 51 ? -17.375 -19.141 22.625 1 90.75 51 PHE B O 1
ATOM 7352 N N . GLU B 1 52 ? -15.898 -20.328 23.734 1 86.38 52 GLU B N 1
ATOM 7353 C CA . GLU B 1 52 ? -14.906 -19.266 23.734 1 86.38 52 GLU B CA 1
ATOM 7354 C C . GLU B 1 52 ? -14.398 -18.984 22.328 1 86.38 52 GLU B C 1
ATOM 7356 O O . GLU B 1 52 ? -14.25 -17.828 21.922 1 86.38 52 GLU B O 1
ATOM 7361 N N . PRO B 1 53 ? -14.211 -20.031 21.594 1 88.62 53 PRO B N 1
ATOM 7362 C CA . PRO B 1 53 ? -13.758 -19.797 20.234 1 88.62 53 PRO B CA 1
ATOM 7363 C C . PRO B 1 53 ? -14.734 -18.938 19.422 1 88.62 53 PRO B C 1
ATOM 7365 O O . PRO B 1 53 ? -14.312 -18.203 18.516 1 88.62 53 PRO B O 1
ATOM 7368 N N . ALA B 1 54 ? -15.977 -19.047 19.797 1 90.88 54 ALA B N 1
ATOM 7369 C CA . ALA B 1 54 ? -16.984 -18.266 19.062 1 90.88 54 ALA B CA 1
ATOM 7370 C C . ALA B 1 54 ? -16.812 -16.781 19.312 1 90.88 54 ALA B C 1
ATOM 7372 O O . ALA B 1 54 ? -17.031 -15.961 18.422 1 90.88 54 ALA B O 1
ATOM 7373 N N . VAL B 1 55 ? -16.5 -16.516 20.469 1 86.25 55 VAL B N 1
ATOM 7374 C CA . VAL B 1 55 ? -16.297 -15.117 20.828 1 86.25 55 VAL B CA 1
ATOM 7375 C C . VAL B 1 55 ? -15.125 -14.547 20.016 1 86.25 55 VAL B C 1
ATOM 7377 O O . VAL B 1 55 ? -15.211 -13.445 19.484 1 86.25 55 VAL B O 1
ATOM 7380 N N . GLN B 1 56 ? -14.164 -15.328 19.953 1 86.69 56 GLN B N 1
ATOM 7381 C CA . GLN B 1 56 ? -12.984 -14.914 19.188 1 86.69 56 GLN B CA 1
ATOM 7382 C C . GLN B 1 56 ? -13.32 -14.75 17.703 1 86.69 56 GLN B C 1
ATOM 7384 O O . GLN B 1 56 ? -12.922 -13.758 17.094 1 86.69 56 GLN B O 1
ATOM 7389 N N . LEU B 1 57 ? -13.977 -15.648 17.156 1 89.19 57 LEU B N 1
ATOM 7390 C CA . LEU B 1 57 ? -14.336 -15.617 15.75 1 89.19 57 LEU B CA 1
ATOM 7391 C C . LEU B 1 57 ? -15.156 -14.375 15.422 1 89.19 57 LEU B C 1
ATOM 7393 O O . LEU B 1 57 ? -14.898 -13.703 14.422 1 89.19 57 LEU B O 1
ATOM 7397 N N . SER B 1 58 ? -16.109 -14.156 16.297 1 84.94 58 SER B N 1
ATOM 7398 C CA . SER B 1 58 ? -16.984 -13 16.109 1 84.94 58 SER B CA 1
ATOM 7399 C C . SER B 1 58 ? -16.188 -11.703 16.125 1 84.94 58 SER B C 1
ATOM 7401 O O . SER B 1 58 ? -16.422 -10.805 15.32 1 84.94 58 SER B O 1
ATOM 7403 N N . ARG B 1 59 ? -15.328 -11.656 16.938 1 79.06 59 ARG B N 1
ATOM 7404 C CA . ARG B 1 59 ? -14.492 -10.461 17.078 1 79.06 59 ARG B CA 1
ATOM 7405 C C . ARG B 1 59 ? -13.602 -10.273 15.852 1 79.06 59 ARG B C 1
ATOM 7407 O O . ARG B 1 59 ? -13.5 -9.164 15.328 1 79.06 59 ARG B O 1
ATOM 7414 N N . VAL B 1 60 ? -13.031 -11.344 15.414 1 79.75 60 VAL B N 1
ATOM 7415 C CA . VAL B 1 60 ? -12.047 -11.289 14.344 1 79.75 60 VAL B CA 1
ATOM 7416 C C . VAL B 1 60 ? -12.75 -11.031 13.008 1 79.75 60 VAL B C 1
ATOM 7418 O O . VAL B 1 60 ? -12.266 -10.234 12.195 1 79.75 60 VAL B O 1
ATOM 7421 N N . LEU B 1 61 ? -13.898 -11.656 12.773 1 81.44 61 LEU B N 1
ATOM 7422 C CA . LEU B 1 61 ? -14.57 -11.57 11.477 1 81.44 61 LEU B CA 1
ATOM 7423 C C . LEU B 1 61 ? -15.609 -10.461 11.477 1 81.44 61 LEU B C 1
ATOM 7425 O O . LEU B 1 61 ? -16.094 -10.062 10.414 1 81.44 61 LEU B O 1
ATOM 7429 N N . GLY B 1 62 ? -15.953 -9.961 12.68 1 70.38 62 GLY B N 1
ATOM 7430 C CA . GLY B 1 62 ? -17.016 -8.977 12.781 1 70.38 62 GLY B CA 1
ATOM 7431 C C . GLY B 1 62 ? -18.391 -9.547 12.5 1 70.38 62 GLY B C 1
ATOM 7432 O O . GLY B 1 62 ? -19.25 -8.867 11.938 1 70.38 62 GLY B O 1
ATOM 7433 N N . ILE B 1 63 ? -18.547 -10.875 12.719 1 78.69 63 ILE B N 1
ATOM 7434 C CA . ILE B 1 63 ? -19.844 -11.508 12.492 1 78.69 63 ILE B CA 1
ATOM 7435 C C . ILE B 1 63 ? -20.641 -11.547 13.797 1 78.69 63 ILE B C 1
ATOM 7437 O O . ILE B 1 63 ? -20.078 -11.367 14.883 1 78.69 63 ILE B O 1
ATOM 7441 N N . LYS B 1 64 ? -21.953 -11.648 13.797 1 74.94 64 LYS B N 1
ATOM 7442 C CA . LYS B 1 64 ? -22.844 -11.602 14.945 1 74.94 64 LYS B CA 1
ATOM 7443 C C . LYS B 1 64 ? -22.578 -12.758 15.898 1 74.94 64 LYS B C 1
ATOM 7445 O O . LYS B 1 64 ? -22.469 -13.914 15.477 1 74.94 64 LYS B O 1
ATOM 7450 N N . LEU B 1 65 ? -22.344 -12.375 17.141 1 85 65 LEU B N 1
ATOM 7451 C CA . LEU B 1 65 ? -22.281 -13.375 18.203 1 85 65 LEU B CA 1
ATOM 7452 C C . LEU B 1 65 ? -23.656 -13.688 18.75 1 85 65 LEU B C 1
ATOM 7454 O O . LEU B 1 65 ? -24.359 -12.789 19.219 1 85 65 LEU B O 1
ATOM 7458 N N . THR B 1 66 ? -24.109 -14.859 18.562 1 81.06 66 THR B N 1
ATOM 7459 C CA . THR B 1 66 ? -25.391 -15.297 19.094 1 81.06 66 THR B CA 1
ATOM 7460 C C . THR B 1 66 ? -25.203 -16.328 20.203 1 81.06 66 THR B C 1
ATOM 7462 O O . THR B 1 66 ? -24.078 -16.547 20.656 1 81.06 66 THR B O 1
ATOM 7465 N N . SER B 1 67 ? -26.281 -16.719 20.859 1 86.12 67 SER B N 1
ATOM 7466 C CA . SER B 1 67 ? -26.219 -17.734 21.906 1 86.12 67 SER B CA 1
ATOM 7467 C C . SER B 1 67 ? -27.141 -18.906 21.609 1 86.12 67 SER B C 1
ATOM 7469 O O . SER B 1 67 ? -28.188 -18.734 20.969 1 86.12 67 SER B O 1
ATOM 7471 N N . LYS B 1 68 ? -26.641 -20.109 21.844 1 82.5 68 LYS B N 1
ATOM 7472 C CA . LYS B 1 68 ? -27.438 -21.328 21.719 1 82.5 68 LYS B CA 1
ATOM 7473 C C . LYS B 1 68 ? -27.797 -21.875 23.094 1 82.5 68 LYS B C 1
ATOM 7475 O O . LYS B 1 68 ? -26.938 -22.047 23.953 1 82.5 68 LYS B O 1
ATOM 7480 N N . THR B 1 69 ? -29.125 -21.984 23.328 1 82.88 69 THR B N 1
ATOM 7481 C CA . THR B 1 69 ? -29.625 -22.5 24.609 1 82.88 69 THR B CA 1
ATOM 7482 C C . THR B 1 69 ? -29.844 -24 24.531 1 82.88 69 THR B C 1
ATOM 7484 O O . THR B 1 69 ? -30.438 -24.5 23.578 1 82.88 69 THR B O 1
ATOM 7487 N N . TYR B 1 70 ? -29.328 -24.703 25.516 1 81.5 70 TYR B N 1
ATOM 7488 C CA . TYR B 1 70 ? -29.406 -26.156 25.531 1 81.5 70 TYR B CA 1
ATOM 7489 C C . TYR B 1 70 ? -30.438 -26.641 26.562 1 81.5 70 TYR B C 1
ATOM 7491 O O . TYR B 1 70 ? -31.031 -25.828 27.281 1 81.5 70 TYR B O 1
ATOM 7499 N N . LYS B 1 71 ? -30.734 -27.984 26.547 1 72.06 71 LYS B N 1
ATOM 7500 C CA . LYS B 1 71 ? -31.797 -28.594 27.344 1 72.06 71 LYS B CA 1
ATOM 7501 C C . LYS B 1 71 ? -31.641 -28.25 28.812 1 72.06 71 LYS B C 1
ATOM 7503 O O . LYS B 1 71 ? -32.625 -28.141 29.547 1 72.06 71 LYS B O 1
ATOM 7508 N N . ASP B 1 72 ? -30.469 -28.047 29.312 1 69.31 72 ASP B N 1
ATOM 7509 C CA . ASP B 1 72 ? -30.25 -27.734 30.719 1 69.31 72 ASP B CA 1
ATOM 7510 C C . ASP B 1 72 ? -30.438 -26.25 30.984 1 69.31 72 ASP B C 1
ATOM 7512 O O . ASP B 1 72 ? -30.078 -25.75 32.062 1 69.31 72 ASP B O 1
ATOM 7516 N N . ARG B 1 73 ? -30.875 -25.344 30.078 1 70.38 73 ARG B N 1
ATOM 7517 C CA . ARG B 1 73 ? -31.266 -23.938 30.141 1 70.38 73 ARG B CA 1
ATOM 7518 C C . ARG B 1 73 ? -30.031 -23.031 30.203 1 70.38 73 ARG B C 1
ATOM 7520 O O . ARG B 1 73 ? -30.141 -21.875 30.609 1 70.38 73 ARG B O 1
ATOM 7527 N N . ARG B 1 74 ? -28.938 -23.672 29.922 1 79.31 74 ARG B N 1
ATOM 7528 C CA . ARG B 1 74 ? -27.734 -22.828 29.844 1 79.31 74 ARG B CA 1
ATOM 7529 C C . ARG B 1 74 ? -27.484 -22.375 28.406 1 79.31 74 ARG B C 1
ATOM 7531 O O . ARG B 1 74 ? -27.719 -23.141 27.453 1 79.31 74 ARG B O 1
ATOM 7538 N N . SER B 1 75 ? -27.094 -21.125 28.266 1 87.44 75 SER B N 1
ATOM 7539 C CA . SER B 1 75 ? -26.812 -20.547 26.969 1 87.44 75 SER B CA 1
ATOM 7540 C C . SER B 1 75 ? -25.312 -20.328 26.766 1 87.44 75 SER B C 1
ATOM 7542 O O . SER B 1 75 ? -24.609 -19.922 27.703 1 87.44 75 SER B O 1
ATOM 7544 N N . PHE B 1 76 ? -24.891 -20.844 25.656 1 89.88 76 PHE B N 1
ATOM 7545 C CA . PHE B 1 76 ? -23.469 -20.703 25.344 1 89.88 76 PHE B CA 1
ATOM 7546 C C . PHE B 1 76 ? -23.266 -19.875 24.094 1 89.88 76 PHE B C 1
ATOM 7548 O O . PHE B 1 76 ? -24.094 -19.891 23.188 1 89.88 76 PHE B O 1
ATOM 7555 N N . PRO B 1 77 ? -22.109 -19.141 24.016 1 90.38 77 PRO B N 1
ATOM 7556 C CA . PRO B 1 77 ? -21.812 -18.328 22.828 1 90.38 77 PRO B CA 1
ATOM 7557 C C . PRO B 1 77 ? -21.672 -19.156 21.562 1 90.38 77 PRO B C 1
ATOM 7559 O O . PRO B 1 77 ? -21.141 -20.266 21.594 1 90.38 77 PRO B O 1
ATOM 7562 N N . PHE B 1 78 ? -22.188 -18.609 20.531 1 86.94 78 PHE B N 1
ATOM 7563 C CA . PHE B 1 78 ? -22.266 -19.281 19.234 1 86.94 78 PHE B CA 1
ATOM 7564 C C . PHE B 1 78 ? -22.109 -18.281 18.094 1 86.94 78 PHE B C 1
ATOM 7566 O O . PHE B 1 78 ? -22.672 -17.188 18.141 1 86.94 78 PHE B O 1
ATOM 7573 N N . ALA B 1 79 ? -21.219 -18.562 17.172 1 91.69 79 ALA B N 1
ATOM 7574 C CA . ALA B 1 79 ? -21.078 -17.766 15.953 1 91.69 79 ALA B CA 1
ATOM 7575 C C . ALA B 1 79 ? -20.828 -18.656 14.742 1 91.69 79 ALA B C 1
ATOM 7577 O O . ALA B 1 79 ? -20.25 -19.734 14.875 1 91.69 79 ALA B O 1
ATOM 7578 N N . GLY B 1 80 ? -21.344 -18.312 13.531 1 89.94 80 GLY B N 1
ATOM 7579 C CA . GLY B 1 80 ? -21.109 -19.125 12.344 1 89.94 80 GLY B CA 1
ATOM 7580 C C . GLY B 1 80 ? -21.531 -18.422 11.062 1 89.94 80 GLY B C 1
ATOM 7581 O O . GLY B 1 80 ? -22.016 -17.281 11.094 1 89.94 80 GLY B O 1
ATOM 7582 N N . PHE B 1 81 ? -21.172 -19.141 9.961 1 89.31 81 PHE B N 1
ATOM 7583 C CA . PHE B 1 81 ? -21.531 -18.656 8.641 1 89.31 81 PHE B CA 1
ATOM 7584 C C . PHE B 1 81 ? -21.844 -19.828 7.699 1 89.31 81 PHE B C 1
ATOM 7586 O O . PHE B 1 81 ? -21.422 -20.953 7.957 1 89.31 81 PHE B O 1
ATOM 7593 N N . PRO B 1 82 ? -22.625 -19.578 6.609 1 85.12 82 PRO B N 1
ATOM 7594 C CA . PRO B 1 82 ? -22.969 -20.641 5.672 1 85.12 82 PRO B CA 1
ATOM 7595 C C . PRO B 1 82 ? -21.75 -21.203 4.941 1 85.12 82 PRO B C 1
ATOM 7597 O O . PRO B 1 82 ? -20.766 -20.484 4.742 1 85.12 82 PRO B O 1
ATOM 7600 N N . THR B 1 83 ? -21.844 -22.438 4.523 1 87.44 83 THR B N 1
ATOM 7601 C CA . THR B 1 83 ? -20.734 -23.172 3.922 1 87.44 83 THR B CA 1
ATOM 7602 C C . THR B 1 83 ? -20.312 -22.516 2.611 1 87.44 83 THR B C 1
ATOM 7604 O O . THR B 1 83 ? -19.141 -22.594 2.225 1 87.44 83 THR B O 1
ATOM 7607 N N . HIS B 1 84 ? -21.234 -21.906 1.937 1 77.88 84 HIS B N 1
ATOM 7608 C CA . HIS B 1 84 ? -20.891 -21.312 0.654 1 77.88 84 HIS B CA 1
ATOM 7609 C C . HIS B 1 84 ? -19.984 -20.094 0.842 1 77.88 84 HIS B C 1
ATOM 7611 O O . HIS B 1 84 ? -19.328 -19.641 -0.104 1 77.88 84 HIS B O 1
ATOM 7617 N N . GLN B 1 85 ? -19.875 -19.531 2.123 1 83 85 GLN B N 1
ATOM 7618 C CA . GLN B 1 85 ? -19.031 -18.391 2.42 1 83 85 GLN B CA 1
ATOM 7619 C C . GLN B 1 85 ? -17.672 -18.828 2.949 1 83 85 GLN B C 1
ATOM 7621 O O . GLN B 1 85 ? -16.891 -18 3.418 1 83 85 GLN B O 1
ATOM 7626 N N . ARG B 1 86 ? -17.422 -20 2.816 1 86.19 86 ARG B N 1
ATOM 7627 C CA . ARG B 1 86 ? -16.188 -20.578 3.365 1 86.19 86 ARG B CA 1
ATOM 7628 C C . ARG B 1 86 ? -14.961 -19.891 2.777 1 86.19 86 ARG B C 1
ATOM 7630 O O . ARG B 1 86 ? -14.078 -19.438 3.514 1 86.19 86 ARG B O 1
ATOM 7637 N N . ASP B 1 87 ? -14.922 -19.766 1.521 1 82.62 87 ASP B N 1
ATOM 7638 C CA . ASP B 1 87 ? -13.734 -19.234 0.849 1 82.62 87 ASP B CA 1
ATOM 7639 C C . ASP B 1 87 ? -13.516 -17.766 1.202 1 82.62 87 ASP B C 1
ATOM 7641 O O . ASP B 1 87 ? -12.375 -17.328 1.386 1 82.62 87 ASP B O 1
ATOM 7645 N N . LYS B 1 88 ? -14.57 -17.109 1.342 1 80.06 88 LYS B N 1
ATOM 7646 C CA . LYS B 1 88 ? -14.492 -15.703 1.716 1 80.06 88 LYS B CA 1
ATOM 7647 C C . LYS B 1 88 ? -13.859 -15.539 3.094 1 80.06 88 LYS B C 1
ATOM 7649 O O . LYS B 1 88 ? -12.922 -14.758 3.258 1 80.06 88 LYS B O 1
ATOM 7654 N N . TYR B 1 89 ? -14.312 -16.234 4.051 1 86.12 89 TYR B N 1
ATOM 7655 C CA . TYR B 1 89 ? -13.844 -16.062 5.422 1 86.12 89 TYR B CA 1
ATOM 7656 C C . TYR B 1 89 ? -12.477 -16.703 5.613 1 86.12 89 TYR B C 1
ATOM 7658 O O . TYR B 1 89 ? -11.672 -16.25 6.426 1 86.12 89 TYR B O 1
ATOM 7666 N N . LEU B 1 90 ? -12.172 -17.719 4.844 1 87 90 LEU B N 1
ATOM 7667 C CA . LEU B 1 90 ? -10.844 -18.312 4.898 1 87 90 LEU B CA 1
ATOM 7668 C C . LEU B 1 90 ? -9.789 -17.344 4.379 1 87 90 LEU B C 1
ATOM 7670 O O . LEU B 1 90 ? -8.688 -17.266 4.922 1 87 90 LEU B O 1
ATOM 7674 N N . LYS B 1 91 ? -10.18 -16.688 3.326 1 84.62 91 LYS B N 1
ATOM 7675 C CA . LYS B 1 91 ? -9.258 -15.672 2.803 1 84.62 91 LYS B CA 1
ATOM 7676 C C . LYS B 1 91 ? -8.938 -14.625 3.859 1 84.62 91 LYS B C 1
ATOM 7678 O O . LYS B 1 91 ? -7.77 -14.297 4.082 1 84.62 91 LYS B O 1
ATOM 7683 N N . LEU B 1 92 ? -9.922 -14.18 4.512 1 82.25 92 LEU B N 1
ATOM 7684 C CA . LEU B 1 92 ? -9.766 -13.148 5.535 1 82.25 92 LEU B CA 1
ATOM 7685 C C . LEU B 1 92 ? -8.93 -13.664 6.703 1 82.25 92 LEU B C 1
ATOM 7687 O O . LEU B 1 92 ? -7.977 -13.016 7.129 1 82.25 92 LEU B O 1
ATOM 7691 N N . LEU B 1 93 ? -9.227 -14.836 7.184 1 86.44 93 LEU B N 1
ATOM 7692 C CA . LEU B 1 93 ? -8.617 -15.383 8.391 1 86.44 93 LEU B CA 1
ATOM 7693 C C . LEU B 1 93 ? -7.18 -15.82 8.125 1 86.44 93 LEU B C 1
ATOM 7695 O O . LEU B 1 93 ? -6.281 -15.508 8.906 1 86.44 93 LEU B O 1
ATOM 7699 N N . VAL B 1 94 ? -6.941 -16.438 6.984 1 86.44 94 VAL B N 1
ATOM 7700 C CA . VAL B 1 94 ? -5.652 -17.078 6.746 1 86.44 94 VAL B CA 1
ATOM 7701 C C . VAL B 1 94 ? -4.727 -16.125 6.004 1 86.44 94 VAL B C 1
ATOM 7703 O O . VAL B 1 94 ? -3.6 -15.867 6.441 1 86.44 94 VAL B O 1
ATOM 7706 N N . GLN B 1 95 ? -5.211 -15.492 4.941 1 78 95 GLN B N 1
ATOM 7707 C CA . GLN B 1 95 ? -4.359 -14.672 4.09 1 78 95 GLN B CA 1
ATOM 7708 C C . GLN B 1 95 ? -4.188 -13.273 4.672 1 78 95 GLN B C 1
ATOM 7710 O O . GLN B 1 95 ? -3.066 -12.766 4.773 1 78 95 GLN B O 1
ATOM 7715 N N . ASP B 1 96 ? -5.301 -12.719 5.094 1 71.25 96 ASP B N 1
ATOM 7716 C CA . ASP B 1 96 ? -5.246 -11.32 5.492 1 71.25 96 ASP B CA 1
ATOM 7717 C C . ASP B 1 96 ? -4.816 -11.18 6.949 1 71.25 96 ASP B C 1
ATOM 7719 O O . ASP B 1 96 ? -4.055 -10.273 7.293 1 71.25 96 ASP B O 1
ATOM 7723 N N . MET B 1 97 ? -5.258 -12.148 7.793 1 77.06 97 MET B N 1
ATOM 7724 C CA . MET B 1 97 ? -5.02 -11.977 9.227 1 77.06 97 MET B CA 1
ATOM 7725 C C . MET B 1 97 ? -3.979 -12.969 9.727 1 77.06 97 MET B C 1
ATOM 7727 O O . MET B 1 97 ? -3.508 -12.859 10.859 1 77.06 97 MET B O 1
ATOM 7731 N N . GLY B 1 98 ? -3.609 -14.016 8.953 1 77.12 98 GLY B N 1
ATOM 7732 C CA . GLY B 1 98 ? -2.518 -14.922 9.266 1 77.12 98 GLY B CA 1
ATOM 7733 C C . GLY B 1 98 ? -2.9 -15.992 10.273 1 77.12 98 GLY B C 1
ATOM 7734 O O . GLY B 1 98 ? -2.031 -16.609 10.891 1 77.12 98 GLY B O 1
ATOM 7735 N N . TYR B 1 99 ? -4.191 -16.25 10.469 1 85.44 99 TYR B N 1
ATOM 7736 C CA . TYR B 1 99 ? -4.625 -17.266 11.414 1 85.44 99 TYR B CA 1
ATOM 7737 C C . TYR B 1 99 ? -4.555 -18.656 10.781 1 85.44 99 TYR B C 1
ATOM 7739 O O . TYR B 1 99 ? -4.629 -18.797 9.555 1 85.44 99 TYR B O 1
ATOM 7747 N N . THR B 1 100 ? -4.305 -19.609 11.641 1 88.94 100 THR B N 1
ATOM 7748 C CA . THR B 1 100 ? -4.488 -21 11.242 1 88.94 100 THR B CA 1
ATOM 7749 C C . THR B 1 100 ? -5.922 -21.453 11.516 1 88.94 100 THR B C 1
ATOM 7751 O O . THR B 1 100 ? -6.453 -21.234 12.602 1 88.94 100 THR B O 1
ATOM 7754 N N . VAL B 1 101 ? -6.543 -21.984 10.492 1 92.5 101 VAL B N 1
ATOM 7755 C CA . VAL B 1 101 ? -7.945 -22.359 10.625 1 92.5 101 VAL B CA 1
ATOM 7756 C C . VAL B 1 101 ? -8.078 -23.891 10.531 1 92.5 101 VAL B C 1
ATOM 7758 O O . VAL B 1 101 ? -7.559 -24.5 9.602 1 92.5 101 VAL B O 1
ATOM 7761 N N . VAL B 1 102 ? -8.797 -24.531 11.531 1 92.44 102 VAL B N 1
ATOM 7762 C CA . VAL B 1 102 ? -9.094 -25.953 11.516 1 92.44 102 VAL B CA 1
ATOM 7763 C C . VAL B 1 102 ? -10.523 -26.188 11.023 1 92.44 102 VAL B C 1
ATOM 7765 O O . VAL B 1 102 ? -11.477 -25.672 11.609 1 92.44 102 VAL B O 1
ATOM 7768 N N . LEU B 1 103 ? -10.594 -26.906 9.969 1 91.88 103 LEU B N 1
ATOM 7769 C CA . LEU B 1 103 ? -11.898 -27.25 9.414 1 91.88 103 LEU B CA 1
ATOM 7770 C C . LEU B 1 103 ? -12.32 -28.656 9.844 1 91.88 103 LEU B C 1
ATOM 7772 O O . LEU B 1 103 ? -11.688 -29.641 9.461 1 91.88 103 LEU B O 1
ATOM 7776 N N . VAL B 1 104 ? -13.398 -28.719 10.672 1 92.44 104 VAL B N 1
ATOM 7777 C CA . VAL B 1 104 ? -13.992 -29.984 11.062 1 92.44 104 VAL B CA 1
ATOM 7778 C C . VAL B 1 104 ? -15.234 -30.266 10.227 1 92.44 104 VAL B C 1
ATOM 7780 O O . VAL B 1 104 ? -16.25 -29.562 10.352 1 92.44 104 VAL B O 1
ATOM 7783 N N . GLU B 1 105 ? -15.109 -31.234 9.367 1 89 105 GLU B N 1
ATOM 7784 C CA . GLU B 1 105 ? -16.188 -31.469 8.414 1 89 105 GLU B CA 1
ATOM 7785 C C . GLU B 1 105 ? -16.891 -32.781 8.68 1 89 105 GLU B C 1
ATOM 7787 O O . GLU B 1 105 ? -16.344 -33.656 9.352 1 89 105 GLU B O 1
ATOM 7792 N N . GLU B 1 106 ? -18.188 -32.812 8.227 1 84.75 106 GLU B N 1
ATOM 7793 C CA . GLU B 1 106 ? -19 -34.031 8.336 1 84.75 106 GLU B CA 1
ATOM 7794 C C . GLU B 1 106 ? -18.484 -35.125 7.387 1 84.75 106 GLU B C 1
ATOM 7796 O O . GLU B 1 106 ? -18.125 -34.844 6.242 1 84.75 106 GLU B O 1
ATOM 7801 N N . ASP B 1 107 ? -18.156 -36.25 7.992 1 74.19 107 ASP B N 1
ATOM 7802 C CA . ASP B 1 107 ? -17.609 -37.375 7.25 1 74.19 107 ASP B CA 1
ATOM 7803 C C . ASP B 1 107 ? -18.734 -38.219 6.637 1 74.19 107 ASP B C 1
ATOM 7805 O O . ASP B 1 107 ? -19.203 -39.188 7.246 1 74.19 107 ASP B O 1
ATOM 7809 N N . LYS B 1 108 ? -19.406 -37.781 5.629 1 61.66 108 LYS B N 1
ATOM 7810 C CA . LYS B 1 108 ? -20.469 -38.594 5.012 1 61.66 108 LYS B CA 1
ATOM 7811 C C . LYS B 1 108 ? -19.891 -39.625 4.055 1 61.66 108 LYS B C 1
ATOM 7813 O O . LYS B 1 108 ? -19.016 -39.312 3.25 1 61.66 108 LYS B O 1
ATOM 7818 N N . GLU B 1 109 ? -19.875 -40.844 4.328 1 53.66 109 GLU B N 1
ATOM 7819 C CA . GLU B 1 109 ? -19.438 -41.875 3.408 1 53.66 109 GLU B CA 1
ATOM 7820 C C . GLU B 1 109 ? -20.125 -41.75 2.057 1 53.66 109 GLU B C 1
ATOM 7822 O O . GLU B 1 109 ? -21.344 -41.969 1.952 1 53.66 109 GLU B O 1
ATOM 7827 N N . ARG B 1 110 ? -19.547 -41.219 1.062 1 52.56 110 ARG B N 1
ATOM 7828 C CA . ARG B 1 110 ? -20.125 -40.969 -0.258 1 52.56 110 ARG B CA 1
ATOM 7829 C C . ARG B 1 110 ? -20.625 -42.25 -0.886 1 52.56 110 ARG B C 1
ATOM 7831 O O . ARG B 1 110 ? -21.516 -42.25 -1.735 1 52.56 110 ARG B O 1
ATOM 7838 N N . LEU B 1 111 ? -19.906 -43.406 -0.577 1 50.44 111 LEU B N 1
ATOM 7839 C CA . LEU B 1 111 ? -20.219 -44.656 -1.251 1 50.44 111 LEU B CA 1
ATOM 7840 C C . LEU B 1 111 ? -21.281 -45.438 -0.49 1 50.44 111 LEU B C 1
ATOM 7842 O O . LEU B 1 111 ? -21.719 -46.5 -0.938 1 50.44 111 LEU B O 1
ATOM 7846 N N . ALA B 1 112 ? -21.688 -44.969 0.779 1 51.5 112 ALA B N 1
ATOM 7847 C CA . ALA B 1 112 ? -22.672 -45.75 1.532 1 51.5 112 ALA B CA 1
ATOM 7848 C C . ALA B 1 112 ? -24.047 -45.125 1.474 1 51.5 112 ALA B C 1
ATOM 7850 O O . ALA B 1 112 ? -24.172 -43.875 1.38 1 51.5 112 ALA B O 1
ATOM 7851 N N . LEU B 1 113 ? -25.078 -45.844 1.202 1 50 113 LEU B N 1
ATOM 7852 C CA . LEU B 1 113 ? -26.469 -45.438 1.234 1 50 113 LEU B CA 1
ATOM 7853 C C . LEU B 1 113 ? -26.812 -44.75 2.561 1 50 113 LEU B C 1
ATOM 7855 O O . LEU B 1 113 ? -26.391 -45.25 3.623 1 50 113 LEU B O 1
ATOM 7859 N N . PRO B 1 114 ? -27.172 -43.5 2.596 1 48.31 114 PRO B N 1
ATOM 7860 C CA . PRO B 1 114 ? -27.516 -42.844 3.863 1 48.31 114 PRO B CA 1
ATOM 7861 C C . PRO B 1 114 ? -28.375 -43.719 4.766 1 48.31 114 PRO B C 1
ATOM 7863 O O . PRO B 1 114 ? -29.344 -44.312 4.297 1 48.31 114 PRO B O 1
ATOM 7866 N N . ASN B 1 115 ? -27.938 -44.406 5.688 1 41.47 115 ASN B N 1
ATOM 7867 C CA . ASN B 1 115 ? -28.828 -45.031 6.648 1 41.47 115 ASN B CA 1
ATOM 7868 C C . ASN B 1 115 ? -29.562 -43.969 7.5 1 41.47 115 ASN B C 1
ATOM 7870 O O . ASN B 1 115 ? -28.922 -43.125 8.133 1 41.47 115 ASN B O 1
ATOM 7874 N N . LYS B 1 116 ? -30.781 -43.812 7.191 1 47.25 116 LYS B N 1
ATOM 7875 C CA . LYS B 1 116 ? -31.688 -42.906 7.859 1 47.25 116 LYS B CA 1
ATOM 7876 C C . LYS B 1 116 ? -31.469 -42.906 9.367 1 47.25 116 LYS B C 1
ATOM 7878 O O . LYS B 1 116 ? -31.875 -41.969 10.062 1 47.25 116 LYS B O 1
ATOM 7883 N N . ALA B 1 117 ? -31.203 -43.969 9.984 1 43.38 117 ALA B N 1
ATOM 7884 C CA . ALA B 1 117 ? -31.312 -44.125 11.43 1 43.38 117 ALA B CA 1
ATOM 7885 C C . ALA B 1 117 ? -30.125 -43.469 12.141 1 43.38 117 ALA B C 1
ATOM 7887 O O . ALA B 1 117 ? -30.094 -43.375 13.367 1 43.38 117 ALA B O 1
ATOM 7888 N N . ASP B 1 118 ? -28.984 -43.219 11.562 1 45.56 118 ASP B N 1
ATOM 7889 C CA . ASP B 1 118 ? -27.859 -42.812 12.406 1 45.56 118 ASP B CA 1
ATOM 7890 C C . ASP B 1 118 ? -27.875 -41.312 12.664 1 45.56 118 ASP B C 1
ATOM 7892 O O . ASP B 1 118 ? -27.609 -40.5 11.766 1 45.56 118 ASP B O 1
ATOM 7896 N N . LYS B 1 119 ? -28.5 -40.844 13.578 1 53.28 119 LYS B N 1
ATOM 7897 C CA . LYS B 1 119 ? -28.688 -39.5 14.148 1 53.28 119 LYS B CA 1
ATOM 7898 C C . LYS B 1 119 ? -27.344 -38.812 14.352 1 53.28 119 LYS B C 1
ATOM 7900 O O . LYS B 1 119 ? -27.281 -37.594 14.461 1 53.28 119 LYS B O 1
ATOM 7905 N N . ASP B 1 120 ? -26.234 -39.5 14.57 1 62.31 120 ASP B N 1
ATOM 7906 C CA . ASP B 1 120 ? -24.969 -38.844 14.906 1 62.31 120 ASP B CA 1
ATOM 7907 C C . ASP B 1 120 ? -24.016 -38.812 13.711 1 62.31 120 ASP B C 1
ATOM 7909 O O . ASP B 1 120 ? -23.531 -39.875 13.289 1 62.31 120 ASP B O 1
ATOM 7913 N N . ILE B 1 121 ? -23.922 -37.781 12.984 1 74.5 121 ILE B N 1
ATOM 7914 C CA . ILE B 1 121 ? -23.047 -37.594 11.828 1 74.5 121 ILE B CA 1
ATOM 7915 C C . ILE B 1 121 ? -21.594 -37.469 12.297 1 74.5 121 ILE B C 1
ATOM 7917 O O . ILE B 1 121 ? -21.25 -36.562 13.047 1 74.5 121 ILE B O 1
ATOM 7921 N N . PRO B 1 122 ? -20.844 -38.5 11.992 1 81.88 122 PRO B N 1
ATOM 7922 C CA . PRO B 1 122 ? -19.438 -38.406 12.383 1 81.88 122 PRO B CA 1
ATOM 7923 C C . PRO B 1 122 ? -18.719 -37.219 11.742 1 81.88 122 PRO B C 1
ATOM 7925 O O . PRO B 1 122 ? -19 -36.875 10.594 1 81.88 122 PRO B O 1
ATOM 7928 N N . ARG B 1 123 ? -17.922 -36.562 12.625 1 88.06 123 ARG B N 1
ATOM 7929 C CA . ARG B 1 123 ? -17.156 -35.406 12.172 1 88.06 123 ARG B CA 1
ATOM 7930 C C . ARG B 1 123 ? -15.672 -35.594 12.422 1 88.06 123 ARG B C 1
ATOM 7932 O O . ARG B 1 123 ? -15.273 -36.219 13.414 1 88.06 123 ARG B O 1
ATOM 7939 N N . LYS B 1 124 ? -14.859 -35.219 11.445 1 87.62 124 LYS B N 1
ATOM 7940 C CA . LYS B 1 124 ? -13.406 -35.281 11.586 1 87.62 124 LYS B CA 1
ATOM 7941 C C . LYS B 1 124 ? -12.742 -34.031 11.078 1 87.62 124 LYS B C 1
ATOM 7943 O O . LYS B 1 124 ? -13.344 -33.25 10.328 1 87.62 124 LYS B O 1
ATOM 7948 N N . VAL B 1 125 ? -11.531 -33.844 11.633 1 89.94 125 VAL B N 1
ATOM 7949 C CA . VAL B 1 125 ? -10.742 -32.719 11.109 1 89.94 125 VAL B CA 1
ATOM 7950 C C . VAL B 1 125 ? -10.367 -33 9.656 1 89.94 125 VAL B C 1
ATOM 7952 O O . VAL B 1 125 ? -9.586 -33.906 9.367 1 89.94 125 VAL B O 1
ATOM 7955 N N . ALA B 1 126 ? -10.898 -32.25 8.812 1 87 126 ALA B N 1
ATOM 7956 C CA . ALA B 1 126 ? -10.664 -32.438 7.387 1 87 126 ALA B CA 1
ATOM 7957 C C . ALA B 1 126 ? -9.344 -31.797 6.953 1 87 126 ALA B C 1
ATOM 7959 O O . ALA B 1 126 ? -8.586 -32.406 6.191 1 87 126 ALA B O 1
ATOM 7960 N N . ARG B 1 127 ? -9.109 -30.578 7.441 1 89.12 127 ARG B N 1
ATOM 7961 C CA . ARG B 1 127 ? -7.922 -29.844 7.02 1 89.12 127 ARG B CA 1
ATOM 7962 C C . ARG B 1 127 ? -7.547 -28.781 8.039 1 89.12 127 ARG B C 1
ATOM 7964 O O . ARG B 1 127 ? -8.406 -28.281 8.758 1 89.12 127 ARG B O 1
ATOM 7971 N N . ILE B 1 128 ? -6.332 -28.562 8.102 1 90.19 128 ILE B N 1
ATOM 7972 C CA . ILE B 1 128 ? -5.793 -27.391 8.789 1 90.19 128 ILE B CA 1
ATOM 7973 C C . ILE B 1 128 ? -5.238 -26.406 7.762 1 90.19 128 ILE B C 1
ATOM 7975 O O . ILE B 1 128 ? -4.25 -26.703 7.082 1 90.19 128 ILE B O 1
ATOM 7979 N N . VAL B 1 129 ? -5.852 -25.328 7.699 1 90.06 129 VAL B N 1
ATOM 7980 C CA . VAL B 1 129 ? -5.555 -24.391 6.625 1 90.06 129 VAL B CA 1
ATOM 7981 C C . VAL B 1 129 ? -4.547 -23.344 7.109 1 90.06 129 VAL B C 1
ATOM 7983 O O . VAL B 1 129 ? -4.809 -22.625 8.07 1 90.06 129 VAL B O 1
ATOM 7986 N N . THR B 1 130 ? -3.381 -23.312 6.535 1 89.81 130 THR B N 1
ATOM 7987 C CA . THR B 1 130 ? -2.324 -22.344 6.77 1 89.81 130 THR B CA 1
ATOM 7988 C C . THR B 1 130 ? -1.924 -21.656 5.469 1 89.81 130 THR B C 1
ATOM 7990 O O . THR B 1 130 ? -2.322 -22.094 4.383 1 89.81 130 THR B O 1
ATOM 7993 N N . PRO B 1 131 ? -1.119 -20.594 5.547 1 86.62 131 PRO B N 1
ATOM 7994 C CA . PRO B 1 131 ? -0.732 -19.891 4.32 1 86.62 131 PRO B CA 1
ATOM 7995 C C . PRO B 1 131 ? 0.025 -20.797 3.342 1 86.62 131 PRO B C 1
ATOM 7997 O O . PRO B 1 131 ? -0.096 -20.625 2.125 1 86.62 131 PRO B O 1
ATOM 8000 N N . GLY B 1 132 ? 0.68 -21.719 3.781 1 88.88 132 GLY B N 1
ATOM 8001 C CA . GLY B 1 132 ? 1.478 -22.578 2.928 1 88.88 132 GLY B CA 1
ATOM 8002 C C . GLY B 1 132 ? 0.758 -23.859 2.533 1 88.88 132 GLY B C 1
ATOM 8003 O O . GLY B 1 132 ? 1.283 -24.656 1.758 1 88.88 132 GLY B O 1
ATOM 8004 N N . THR B 1 133 ? -0.48 -24.062 3.012 1 88 133 THR B N 1
ATOM 8005 C CA . THR B 1 133 ? -1.16 -25.328 2.75 1 88 133 THR B CA 1
ATOM 8006 C C . THR B 1 133 ? -2.445 -25.094 1.962 1 88 133 THR B C 1
ATOM 8008 O O . THR B 1 133 ? -3.352 -25.938 1.982 1 88 133 THR B O 1
ATOM 8011 N N . LEU B 1 134 ? -2.482 -23.969 1.324 1 84.5 134 LEU B N 1
ATOM 8012 C CA . LEU B 1 134 ? -3.635 -23.672 0.481 1 84.5 134 LEU B CA 1
ATOM 8013 C C . LEU B 1 134 ? -3.588 -24.484 -0.807 1 84.5 134 LEU B C 1
ATOM 8015 O O . LEU B 1 134 ? -2.529 -24.609 -1.425 1 84.5 134 LEU B O 1
ATOM 8019 N N . VAL B 1 135 ? -4.68 -25.062 -1.18 1 78.25 135 VAL B N 1
ATOM 8020 C CA . VAL B 1 135 ? -4.68 -25.953 -2.33 1 78.25 135 VAL B CA 1
ATOM 8021 C C . VAL B 1 135 ? -5.672 -25.453 -3.379 1 78.25 135 VAL B C 1
ATOM 8023 O O . VAL B 1 135 ? -5.289 -25.172 -4.52 1 78.25 135 VAL B O 1
ATOM 8026 N N . ASP B 1 136 ? -7.012 -25.297 -3.045 1 73.12 136 ASP B N 1
ATOM 8027 C CA . ASP B 1 136 ? -8.031 -25.062 -4.059 1 73.12 136 ASP B CA 1
ATOM 8028 C C . ASP B 1 136 ? -8.883 -23.844 -3.699 1 73.12 136 ASP B C 1
ATOM 8030 O O . ASP B 1 136 ? -10.016 -23.703 -4.18 1 73.12 136 ASP B O 1
ATOM 8034 N N . GLU B 1 137 ? -8.258 -23.062 -2.979 1 72.94 137 GLU B N 1
ATOM 8035 C CA . GLU B 1 137 ? -9.07 -21.906 -2.613 1 72.94 137 GLU B CA 1
ATOM 8036 C C . GLU B 1 137 ? -9.258 -20.969 -3.803 1 72.94 137 GLU B C 1
ATOM 8038 O O . GLU B 1 137 ? -8.32 -20.719 -4.555 1 72.94 137 GLU B O 1
ATOM 8043 N N . SER B 1 138 ? -10.555 -20.578 -4 1 62.34 138 SER B N 1
ATOM 8044 C CA . SER B 1 138 ? -10.977 -19.875 -5.203 1 62.34 138 SER B CA 1
ATOM 8045 C C . SER B 1 138 ? -10.281 -18.516 -5.324 1 62.34 138 SER B C 1
ATOM 8047 O O . SER B 1 138 ? -10.148 -17.984 -6.422 1 62.34 138 SER B O 1
ATOM 8049 N N . TRP B 1 139 ? -9.891 -18.047 -4.184 1 59.94 139 TRP B N 1
ATOM 8050 C CA . TRP B 1 139 ? -9.352 -16.688 -4.207 1 59.94 139 TRP B CA 1
ATOM 8051 C C . TRP B 1 139 ? -7.879 -16.703 -4.598 1 59.94 139 TRP B C 1
ATOM 8053 O O . TRP B 1 139 ? -7.293 -15.648 -4.852 1 59.94 139 TRP B O 1
ATOM 8063 N N . LEU B 1 140 ? -7.34 -17.797 -4.742 1 68.44 140 LEU B N 1
ATOM 8064 C CA . LEU B 1 140 ? -5.902 -17.891 -4.973 1 68.44 140 LEU B CA 1
ATOM 8065 C C . LEU B 1 140 ? -5.562 -17.578 -6.426 1 68.44 140 LEU B C 1
ATOM 8067 O O . LEU B 1 140 ? -6.176 -18.125 -7.344 1 68.44 140 LEU B O 1
ATOM 8071 N N . GLY B 1 141 ? -4.734 -16.469 -6.586 1 68.69 141 GLY B N 1
ATOM 8072 C CA . GLY B 1 141 ? -4.188 -16.219 -7.914 1 68.69 141 GLY B CA 1
ATOM 8073 C C . GLY B 1 141 ? -3.258 -17.328 -8.383 1 68.69 141 GLY B C 1
ATOM 8074 O O . GLY B 1 141 ? -2.516 -17.906 -7.582 1 68.69 141 GLY B O 1
ATOM 8075 N N . GLY B 1 142 ? -3.473 -17.781 -9.609 1 75.31 142 GLY B N 1
ATOM 8076 C CA . GLY B 1 142 ? -2.691 -18.891 -10.133 1 75.31 142 GLY B CA 1
ATOM 8077 C C . GLY B 1 142 ? -1.334 -18.469 -10.664 1 75.31 142 GLY B C 1
ATOM 8078 O O . GLY B 1 142 ? -0.498 -19.312 -10.984 1 75.31 142 GLY B O 1
ATOM 8079 N N . ASN B 1 143 ? -1.071 -17.203 -10.547 1 77.94 143 ASN B N 1
ATOM 8080 C CA . ASN B 1 143 ? 0.12 -16.734 -11.242 1 77.94 143 ASN B CA 1
ATOM 8081 C C . ASN B 1 143 ? 1.331 -16.688 -10.312 1 77.94 143 ASN B C 1
ATOM 8083 O O . ASN B 1 143 ? 2.438 -16.359 -10.75 1 77.94 143 ASN B O 1
ATOM 8087 N N . GLU B 1 144 ? 1.116 -17 -9.031 1 82.25 144 GLU B N 1
ATOM 8088 C CA . GLU B 1 144 ? 2.219 -17.031 -8.078 1 82.25 144 GLU B CA 1
ATOM 8089 C C . GLU B 1 144 ? 2.262 -18.359 -7.332 1 82.25 144 GLU B C 1
ATOM 8091 O O . GLU B 1 144 ? 1.219 -18.938 -7.008 1 82.25 144 GLU B O 1
ATOM 8096 N N . SER B 1 145 ? 3.496 -18.766 -7.117 1 86.38 145 SER B N 1
ATOM 8097 C CA . SER B 1 145 ? 3.652 -19.984 -6.32 1 86.38 145 SER B CA 1
ATOM 8098 C C . SER B 1 145 ? 3.521 -19.688 -4.832 1 86.38 145 SER B C 1
ATOM 8100 O O . SER B 1 145 ? 3.912 -18.609 -4.371 1 86.38 145 SER B O 1
ATOM 8102 N N . ARG B 1 146 ? 2.986 -20.609 -4.18 1 87.19 146 ARG B N 1
ATOM 8103 C CA . ARG B 1 146 ? 2.873 -20.516 -2.727 1 87.19 146 ARG B CA 1
ATOM 8104 C C . ARG B 1 146 ? 3.646 -21.656 -2.055 1 87.19 146 ARG B C 1
ATOM 8106 O O . ARG B 1 146 ? 3.1 -22.734 -1.817 1 87.19 146 ARG B O 1
ATOM 8113 N N . TYR B 1 147 ? 4.793 -21.297 -1.631 1 91.5 147 TYR B N 1
ATOM 8114 C CA . TYR B 1 147 ? 5.684 -22.359 -1.18 1 91.5 147 TYR B CA 1
ATOM 8115 C C . TYR B 1 147 ? 5.609 -22.531 0.333 1 91.5 147 TYR B C 1
ATOM 8117 O O . TYR B 1 147 ? 5.531 -21.547 1.07 1 91.5 147 TYR B O 1
ATOM 8125 N N . LEU B 1 148 ? 5.516 -23.734 0.731 1 94.12 148 LEU B N 1
ATOM 8126 C CA . LEU B 1 148 ? 5.816 -24.172 2.09 1 94.12 148 LEU B CA 1
ATOM 8127 C C . LEU B 1 148 ? 7.27 -24.625 2.209 1 94.12 148 LEU B C 1
ATOM 8129 O O . LEU B 1 148 ? 7.688 -25.578 1.55 1 94.12 148 LEU B O 1
ATOM 8133 N N . LEU B 1 149 ? 8.023 -23.891 3.025 1 96 149 LEU B N 1
ATOM 8134 C CA . LEU B 1 149 ? 9.453 -24.141 3.102 1 96 149 LEU B CA 1
ATOM 8135 C C . LEU B 1 149 ? 9.828 -24.766 4.438 1 96 149 LEU B C 1
ATOM 8137 O O . LEU B 1 149 ? 9.539 -24.203 5.496 1 96 149 LEU B O 1
ATOM 8141 N N . ALA B 1 150 ? 10.414 -25.984 4.395 1 95.38 150 ALA B N 1
ATOM 8142 C CA . ALA B 1 150 ? 11 -26.625 5.574 1 95.38 150 ALA B CA 1
ATOM 8143 C C . ALA B 1 150 ? 12.5 -26.375 5.641 1 95.38 150 ALA B C 1
ATOM 8145 O O . ALA B 1 150 ? 13.195 -26.438 4.621 1 95.38 150 ALA B O 1
ATOM 8146 N N . ILE B 1 151 ? 12.977 -26.047 6.836 1 95.06 151 ILE B N 1
ATOM 8147 C CA . ILE B 1 151 ? 14.398 -25.797 7.039 1 95.06 151 ILE B CA 1
ATOM 8148 C C . ILE B 1 151 ? 14.93 -26.688 8.164 1 95.06 151 ILE B C 1
ATOM 8150 O O . ILE B 1 151 ? 14.32 -26.766 9.234 1 95.06 151 ILE B O 1
ATOM 8154 N N . THR B 1 152 ? 15.992 -27.375 7.926 1 91.5 152 THR B N 1
ATOM 8155 C CA . THR B 1 152 ? 16.703 -28.109 8.969 1 91.5 152 THR B CA 1
ATOM 8156 C C . THR B 1 152 ? 18.156 -27.672 9.055 1 91.5 152 THR B C 1
ATOM 8158 O O . THR B 1 152 ? 18.766 -27.328 8.047 1 91.5 152 THR B O 1
ATOM 8161 N N . LEU B 1 153 ? 18.625 -27.516 10.227 1 86.75 153 LEU B N 1
ATOM 8162 C CA . LEU B 1 153 ? 20.031 -27.172 10.445 1 86.75 153 LEU B CA 1
ATOM 8163 C C . LEU B 1 153 ? 20.625 -28.016 11.562 1 86.75 153 LEU B C 1
ATOM 8165 O O . LEU B 1 153 ? 19.891 -28.625 12.352 1 86.75 153 LEU B O 1
ATOM 8169 N N . ASP B 1 154 ? 21.938 -28.094 11.422 1 76.31 154 ASP B N 1
ATOM 8170 C CA . ASP B 1 154 ? 22.625 -28.781 12.508 1 76.31 154 ASP B CA 1
ATOM 8171 C C . ASP B 1 154 ? 22.594 -27.953 13.789 1 76.31 154 ASP B C 1
ATOM 8173 O O . ASP B 1 154 ? 23.062 -26.812 13.812 1 76.31 154 ASP B O 1
ATOM 8177 N N . THR B 1 155 ? 21.938 -28.422 14.797 1 71.56 155 THR B N 1
ATOM 8178 C CA . THR B 1 155 ? 21.703 -27.688 16.031 1 71.56 155 THR B CA 1
ATOM 8179 C C . THR B 1 155 ? 22.891 -27.859 16.984 1 71.56 155 THR B C 1
ATOM 8181 O O . THR B 1 155 ? 22.828 -27.422 18.141 1 71.56 155 THR B O 1
ATOM 8184 N N . SER B 1 156 ? 24 -28.406 16.438 1 70.81 156 SER B N 1
ATOM 8185 C CA . SER B 1 156 ? 25.156 -28.531 17.312 1 70.81 156 SER B CA 1
ATOM 8186 C C . SER B 1 156 ? 25.766 -27.172 17.641 1 70.81 156 SER B C 1
ATOM 8188 O O . SER B 1 156 ? 25.641 -26.234 16.859 1 70.81 156 SER B O 1
ATOM 8190 N N . PRO B 1 157 ? 26.172 -26.984 18.906 1 67.5 157 PRO B N 1
ATOM 8191 C CA . PRO B 1 157 ? 26.75 -25.688 19.297 1 67.5 157 PRO B CA 1
ATOM 8192 C C . PRO B 1 157 ? 27.828 -25.219 18.328 1 67.5 157 PRO B C 1
ATOM 8194 O O . PRO B 1 157 ? 28.688 -26 17.922 1 67.5 157 PRO B O 1
ATOM 8197 N N . THR B 1 158 ? 27.625 -24.281 17.703 1 67.25 158 THR B N 1
ATOM 8198 C CA . THR B 1 158 ? 28.562 -23.688 16.766 1 67.25 158 THR B CA 1
ATOM 8199 C C . THR B 1 158 ? 29.078 -22.344 17.281 1 67.25 158 THR B C 1
ATOM 8201 O O . THR B 1 158 ? 28.312 -21.562 17.859 1 67.25 158 THR B O 1
ATOM 8204 N N . ALA B 1 159 ? 30.422 -22.156 17.234 1 61.81 159 ALA B N 1
ATOM 8205 C CA . ALA B 1 159 ? 31.031 -20.875 17.609 1 61.81 159 ALA B CA 1
ATOM 8206 C C . ALA B 1 159 ? 30.516 -19.75 16.719 1 61.81 159 ALA B C 1
ATOM 8208 O O . ALA B 1 159 ? 30.156 -19.969 15.562 1 61.81 159 ALA B O 1
ATOM 8209 N N . PRO B 1 160 ? 30.312 -18.578 17.312 1 61.5 160 PRO B N 1
ATOM 8210 C CA . PRO B 1 160 ? 29.797 -17.422 16.562 1 61.5 160 PRO B CA 1
ATOM 8211 C C . PRO B 1 160 ? 30.531 -17.203 15.234 1 61.5 160 PRO B C 1
ATOM 8213 O O . PRO B 1 160 ? 29.922 -16.781 14.25 1 61.5 160 PRO B O 1
ATOM 8216 N N . GLU B 1 161 ? 31.797 -17.562 15.234 1 61.03 161 GLU B N 1
ATOM 8217 C CA . GLU B 1 161 ? 32.594 -17.312 14.031 1 61.03 161 GLU B CA 1
ATOM 8218 C C . GLU B 1 161 ? 32.25 -18.312 12.93 1 61.03 161 GLU B C 1
ATOM 8220 O O . GLU B 1 161 ? 32.469 -18.031 11.742 1 61.03 161 GLU B O 1
ATOM 8225 N N . ALA B 1 162 ? 31.625 -19.375 13.344 1 67.81 162 ALA B N 1
ATOM 8226 C CA . ALA B 1 162 ? 31.391 -20.438 12.375 1 67.81 162 ALA B CA 1
ATOM 8227 C C . ALA B 1 162 ? 29.922 -20.516 11.969 1 67.81 162 ALA B C 1
ATOM 8229 O O . ALA B 1 162 ? 29.516 -21.422 11.242 1 67.81 162 ALA B O 1
ATOM 8230 N N . VAL B 1 163 ? 29.172 -19.547 12.398 1 75.75 163 VAL B N 1
ATOM 8231 C CA . VAL B 1 163 ? 27.734 -19.562 12.195 1 75.75 163 VAL B CA 1
ATOM 8232 C C . VAL B 1 163 ? 27.422 -19.516 10.703 1 75.75 163 VAL B C 1
ATOM 8234 O O . VAL B 1 163 ? 26.547 -20.25 10.219 1 75.75 163 VAL B O 1
ATOM 8237 N N . GLU B 1 164 ? 28.219 -18.891 9.984 1 76.69 164 GLU B N 1
ATOM 8238 C CA . GLU B 1 164 ? 27.938 -18.656 8.57 1 76.69 164 GLU B CA 1
ATOM 8239 C C . GLU B 1 164 ? 28.125 -19.938 7.75 1 76.69 164 GLU B C 1
ATOM 8241 O O . GLU B 1 164 ? 27.453 -20.125 6.734 1 76.69 164 GLU B O 1
ATOM 8246 N N . ALA B 1 165 ? 28.938 -20.859 8.281 1 80.19 165 ALA B N 1
ATOM 8247 C CA . ALA B 1 165 ? 29.281 -22.047 7.504 1 80.19 165 ALA B CA 1
ATOM 8248 C C . ALA B 1 165 ? 28.391 -23.219 7.875 1 80.19 165 ALA B C 1
ATOM 8250 O O . ALA B 1 165 ? 28.469 -24.281 7.258 1 80.19 165 ALA B O 1
ATOM 8251 N N . VAL B 1 166 ? 27.5 -23.016 8.781 1 85.75 166 VAL B N 1
ATOM 8252 C CA . VAL B 1 166 ? 26.641 -24.109 9.211 1 85.75 166 VAL B CA 1
ATOM 8253 C C . VAL B 1 166 ? 25.734 -24.531 8.062 1 85.75 166 VAL B C 1
ATOM 8255 O O . VAL B 1 166 ? 25.047 -23.703 7.461 1 85.75 166 VAL B O 1
ATOM 8258 N N . PRO B 1 167 ? 25.75 -25.797 7.715 1 87.62 167 PRO B N 1
ATOM 8259 C CA . PRO B 1 167 ? 24.922 -26.281 6.609 1 87.62 167 PRO B CA 1
ATOM 8260 C C . PRO B 1 167 ? 23.422 -26.281 6.941 1 87.62 167 PRO B C 1
ATOM 8262 O O . PRO B 1 167 ? 23.047 -26.578 8.078 1 87.62 167 PRO B O 1
ATOM 8265 N N . LEU B 1 168 ? 22.688 -25.844 6 1 91.12 168 LEU B N 1
ATOM 8266 C CA . LEU B 1 168 ? 21.234 -25.875 6.051 1 91.12 168 LEU B CA 1
ATOM 8267 C C . LEU B 1 168 ? 20.672 -26.656 4.875 1 91.12 168 LEU B C 1
ATOM 8269 O O . LEU B 1 168 ? 21.219 -26.609 3.771 1 91.12 168 LEU B O 1
ATOM 8273 N N . HIS B 1 169 ? 19.656 -27.438 5.176 1 92.62 169 HIS B N 1
ATOM 8274 C CA . HIS B 1 169 ? 18.922 -28.141 4.113 1 92.62 169 HIS B CA 1
ATOM 8275 C C . HIS B 1 169 ? 17.5 -27.609 3.984 1 92.62 169 HIS B C 1
ATOM 8277 O O . HIS B 1 169 ? 16.812 -27.406 4.988 1 92.62 169 HIS B O 1
ATOM 8283 N N . LEU B 1 170 ? 17.172 -27.312 2.754 1 94.75 170 LEU B N 1
ATOM 8284 C CA . LEU B 1 170 ? 15.859 -26.766 2.449 1 94.75 170 LEU B CA 1
ATOM 8285 C C . LEU B 1 170 ? 15.031 -27.766 1.659 1 94.75 170 LEU B C 1
ATOM 8287 O O . LEU B 1 170 ? 15.555 -28.469 0.786 1 94.75 170 LEU B O 1
ATOM 8291 N N . ALA B 1 171 ? 13.805 -27.906 2.006 1 94 171 ALA B N 1
ATOM 8292 C CA . ALA B 1 171 ? 12.781 -28.594 1.217 1 94 171 ALA B CA 1
ATOM 8293 C C . ALA B 1 171 ? 11.508 -27.75 1.118 1 94 171 ALA B C 1
ATOM 8295 O O . ALA B 1 171 ? 11 -27.266 2.129 1 94 171 ALA B O 1
ATOM 8296 N N . TYR B 1 172 ? 11.078 -27.484 -0.083 1 93.62 172 TYR B N 1
ATOM 8297 C CA . TYR B 1 172 ? 9.867 -26.672 -0.179 1 93.62 172 TYR B CA 1
ATOM 8298 C C . TYR B 1 172 ? 8.984 -27.141 -1.324 1 93.62 172 TYR B C 1
ATOM 8300 O O . TYR B 1 172 ? 9.438 -27.859 -2.219 1 93.62 172 TYR B O 1
ATOM 8308 N N . ALA B 1 173 ? 7.664 -26.766 -1.151 1 92.44 173 ALA B N 1
ATOM 8309 C CA . ALA B 1 173 ? 6.695 -27.281 -2.123 1 92.44 173 ALA B CA 1
ATOM 8310 C C . ALA B 1 173 ? 5.516 -26.312 -2.27 1 92.44 173 ALA B C 1
ATOM 8312 O O . ALA B 1 173 ? 5.188 -25.578 -1.337 1 92.44 173 ALA B O 1
ATOM 8313 N N . ASP B 1 174 ? 5.062 -26.25 -3.451 1 90.19 174 ASP B N 1
ATOM 8314 C CA . ASP B 1 174 ? 3.723 -25.734 -3.697 1 90.19 174 ASP B CA 1
ATOM 8315 C C . ASP B 1 174 ? 2.703 -26.875 -3.801 1 90.19 174 ASP B C 1
ATOM 8317 O O . ASP B 1 174 ? 2.65 -27.578 -4.809 1 90.19 174 ASP B O 1
ATOM 8321 N N . VAL B 1 175 ? 1.914 -26.969 -2.832 1 85.31 175 VAL B N 1
ATOM 8322 C CA . VAL B 1 175 ? 1.018 -28.109 -2.691 1 85.31 175 VAL B CA 1
ATOM 8323 C C . VAL B 1 175 ? -0.072 -28.047 -3.76 1 85.31 175 VAL B C 1
ATOM 8325 O O . VAL B 1 175 ? -0.594 -29.078 -4.184 1 85.31 175 VAL B O 1
ATOM 8328 N N . SER B 1 176 ? -0.344 -26.938 -4.227 1 85.38 176 SER B N 1
ATOM 8329 C CA . SER B 1 176 ? -1.424 -26.766 -5.195 1 85.38 176 SER B CA 1
ATOM 8330 C C . SER B 1 176 ? -1.004 -27.25 -6.578 1 85.38 176 SER B C 1
ATOM 8332 O O . SER B 1 176 ? -1.843 -27.688 -7.371 1 85.38 176 SER B O 1
ATOM 8334 N N . THR B 1 177 ? 0.301 -27.25 -6.84 1 87.12 177 THR B N 1
ATOM 8335 C CA . THR B 1 177 ? 0.769 -27.625 -8.172 1 87.12 177 THR B CA 1
ATOM 8336 C C . THR B 1 177 ? 1.609 -28.891 -8.109 1 87.12 177 THR B C 1
ATOM 8338 O O . THR B 1 177 ? 1.886 -29.516 -9.141 1 87.12 177 THR B O 1
ATOM 8341 N N . GLY B 1 178 ? 2.006 -29.219 -6.945 1 84.44 178 GLY B N 1
ATOM 8342 C CA . GLY B 1 178 ? 2.785 -30.438 -6.793 1 84.44 178 GLY B CA 1
ATOM 8343 C C . GLY B 1 178 ? 4.25 -30.266 -7.148 1 84.44 178 GLY B C 1
ATOM 8344 O O . GLY B 1 178 ? 4.918 -31.219 -7.543 1 84.44 178 GLY B O 1
ATOM 8345 N N . ASP B 1 179 ? 4.762 -29.094 -7.043 1 88.06 179 ASP B N 1
ATOM 8346 C CA . ASP B 1 179 ? 6.184 -28.828 -7.242 1 88.06 179 ASP B CA 1
ATOM 8347 C C . ASP B 1 179 ? 6.965 -29 -5.941 1 88.06 179 ASP B C 1
ATOM 8349 O O . ASP B 1 179 ? 6.668 -28.344 -4.941 1 88.06 179 ASP B O 1
ATOM 8353 N N . PHE B 1 180 ? 7.93 -29.969 -5.977 1 90.38 180 PHE B N 1
ATOM 8354 C CA . PHE B 1 180 ? 8.75 -30.234 -4.801 1 90.38 180 PHE B CA 1
ATOM 8355 C C . PHE B 1 180 ? 10.219 -29.953 -5.09 1 90.38 180 PHE B C 1
ATOM 8357 O O . PHE B 1 180 ? 10.75 -30.375 -6.121 1 90.38 180 PHE B O 1
ATOM 8364 N N . PHE B 1 181 ? 10.836 -29.219 -4.203 1 92.56 181 PHE B N 1
ATOM 8365 C CA . PHE B 1 181 ? 12.227 -28.828 -4.395 1 92.56 181 PHE B CA 1
ATOM 8366 C C . PHE B 1 181 ? 13.062 -29.141 -3.156 1 92.56 181 PHE B C 1
ATOM 8368 O O . PHE B 1 181 ? 12.539 -29.156 -2.041 1 92.56 181 PHE B O 1
ATOM 8375 N N . ILE B 1 182 ? 14.336 -29.453 -3.361 1 92.25 182 ILE B N 1
ATOM 8376 C CA . ILE B 1 182 ? 15.297 -29.578 -2.275 1 92.25 182 ILE B CA 1
ATOM 8377 C C . ILE B 1 182 ? 16.562 -28.812 -2.621 1 92.25 182 ILE B C 1
ATOM 8379 O O . ILE B 1 182 ? 16.938 -28.688 -3.793 1 92.25 182 ILE B O 1
ATOM 8383 N N . LYS B 1 183 ? 17.219 -28.297 -1.58 1 91.94 183 LYS B N 1
ATOM 8384 C CA . LYS B 1 183 ? 18.453 -27.547 -1.792 1 91.94 183 LYS B CA 1
ATOM 8385 C C . LYS B 1 183 ? 19.328 -27.562 -0.542 1 91.94 183 LYS B C 1
ATOM 8387 O O . LYS B 1 183 ? 18.812 -27.438 0.577 1 91.94 183 LYS B O 1
ATOM 8392 N N . GLU B 1 184 ? 20.531 -27.781 -0.762 1 90.38 184 GLU B N 1
ATOM 8393 C CA . GLU B 1 184 ? 21.531 -27.594 0.297 1 90.38 184 GLU B CA 1
ATOM 8394 C C . GLU B 1 184 ? 22.094 -26.188 0.276 1 90.38 184 GLU B C 1
ATOM 8396 O O . GLU B 1 184 ? 22.391 -25.641 -0.792 1 90.38 184 GLU B O 1
ATOM 8401 N N . THR B 1 185 ? 22.156 -25.547 1.463 1 89.62 185 THR B N 1
ATOM 8402 C CA . THR B 1 185 ? 22.688 -24.188 1.578 1 89.62 185 THR B CA 1
ATOM 8403 C C . THR B 1 185 ? 23.359 -23.984 2.928 1 89.62 185 THR B C 1
ATOM 8405 O O . THR B 1 185 ? 23.672 -24.969 3.625 1 89.62 185 THR B O 1
ATOM 8408 N N . THR B 1 186 ? 23.75 -22.781 3.225 1 87.31 186 THR B N 1
ATOM 8409 C CA . THR B 1 186 ? 24.406 -22.453 4.492 1 87.31 186 THR B CA 1
ATOM 8410 C C . THR B 1 186 ? 23.672 -21.328 5.203 1 87.31 186 THR B C 1
ATOM 8412 O O . THR B 1 186 ? 22.844 -20.656 4.605 1 87.31 186 THR B O 1
ATOM 8415 N N . ALA B 1 187 ? 24.031 -21.188 6.441 1 85.56 187 ALA B N 1
ATOM 8416 C CA . ALA B 1 187 ? 23.422 -20.125 7.242 1 85.56 187 ALA B CA 1
ATOM 8417 C C . ALA B 1 187 ? 23.719 -18.75 6.66 1 85.56 187 ALA B C 1
ATOM 8419 O O . ALA B 1 187 ? 22.906 -17.828 6.758 1 85.56 187 ALA B O 1
ATOM 8420 N N . ALA B 1 188 ? 24.766 -18.656 5.977 1 78.5 188 ALA B N 1
ATOM 8421 C CA . ALA B 1 188 ? 25.172 -17.391 5.391 1 78.5 188 ALA B CA 1
ATOM 8422 C C . ALA B 1 188 ? 24.266 -17 4.219 1 78.5 188 ALA B C 1
ATOM 8424 O O . ALA B 1 188 ? 24.062 -15.82 3.947 1 78.5 188 ALA B O 1
ATOM 8425 N N . GLN B 1 189 ? 23.672 -18.031 3.621 1 85.94 189 GLN B N 1
ATOM 8426 C CA . GLN B 1 189 ? 22.953 -17.781 2.377 1 85.94 189 GLN B CA 1
ATOM 8427 C C . GLN B 1 189 ? 21.438 -17.859 2.584 1 85.94 189 GLN B C 1
ATOM 8429 O O . GLN B 1 189 ? 20.672 -17.719 1.636 1 85.94 189 GLN B O 1
ATOM 8434 N N . ILE B 1 190 ? 21 -18.047 3.768 1 88.5 190 ILE B N 1
ATOM 8435 C CA . ILE B 1 190 ? 19.594 -18.344 4.016 1 88.5 190 ILE B CA 1
ATOM 8436 C C . ILE B 1 190 ? 18.75 -17.109 3.682 1 88.5 190 ILE B C 1
ATOM 8438 O O . ILE B 1 190 ? 17.641 -17.234 3.176 1 88.5 190 ILE B O 1
ATOM 8442 N N . GLU B 1 191 ? 19.25 -15.984 3.918 1 84.56 191 GLU B N 1
ATOM 8443 C CA . GLU B 1 191 ? 18.5 -14.773 3.596 1 84.56 191 GLU B CA 1
ATOM 8444 C C . GLU B 1 191 ? 18.25 -14.664 2.094 1 84.56 191 GLU B C 1
ATOM 8446 O O . GLU B 1 191 ? 17.156 -14.281 1.67 1 84.56 191 GLU B O 1
ATOM 8451 N N . ASP B 1 192 ? 19.266 -15.023 1.351 1 86.19 192 ASP B N 1
ATOM 8452 C CA . ASP B 1 192 ? 19.141 -15.008 -0.104 1 86.19 192 ASP B CA 1
ATOM 8453 C C . ASP B 1 192 ? 18.109 -16.031 -0.581 1 86.19 192 ASP B C 1
ATOM 8455 O O . ASP B 1 192 ? 17.312 -15.734 -1.47 1 86.19 192 ASP B O 1
ATOM 8459 N N . GLU B 1 193 ? 18.125 -17.125 0.014 1 89.31 193 GLU B N 1
ATOM 8460 C CA . GLU B 1 193 ? 17.188 -18.172 -0.355 1 89.31 193 GLU B CA 1
ATOM 8461 C C . GLU B 1 193 ? 15.75 -17.766 -0.02 1 89.31 193 GLU B C 1
ATOM 8463 O O . GLU B 1 193 ? 14.828 -18.016 -0.798 1 89.31 193 GLU B O 1
ATOM 8468 N N . MET B 1 194 ? 15.641 -17.125 1.093 1 88.56 194 MET B N 1
ATOM 8469 C CA . MET B 1 194 ? 14.32 -16.672 1.513 1 88.56 194 MET B CA 1
ATOM 8470 C C . MET B 1 194 ? 13.766 -15.633 0.534 1 88.56 194 MET B C 1
ATOM 8472 O O . MET B 1 194 ? 12.57 -15.656 0.213 1 88.56 194 MET B O 1
ATOM 8476 N N . ALA B 1 195 ? 14.586 -14.812 0.08 1 84.12 195 ALA B N 1
ATOM 8477 C CA . ALA B 1 195 ? 14.172 -13.789 -0.88 1 84.12 195 ALA B CA 1
ATOM 8478 C C . ALA B 1 195 ? 13.82 -14.414 -2.225 1 84.12 195 ALA B C 1
ATOM 8480 O O . ALA B 1 195 ? 12.859 -14 -2.877 1 84.12 195 ALA B O 1
ATOM 8481 N N . ARG B 1 196 ? 14.539 -15.391 -2.566 1 86.38 196 ARG B N 1
ATOM 8482 C CA . ARG B 1 196 ? 14.344 -16.047 -3.854 1 86.38 196 ARG B CA 1
ATOM 8483 C C . ARG B 1 196 ? 13.07 -16.891 -3.846 1 86.38 196 ARG B C 1
ATOM 8485 O O . ARG B 1 196 ? 12.258 -16.797 -4.766 1 86.38 196 ARG B O 1
ATOM 8492 N N . ILE B 1 197 ? 12.961 -17.688 -2.814 1 88 197 ILE B N 1
ATOM 8493 C CA . ILE B 1 197 ? 11.852 -18.625 -2.719 1 88 197 ILE B CA 1
ATOM 8494 C C . ILE B 1 197 ? 10.578 -17.875 -2.342 1 88 197 ILE B C 1
ATOM 8496 O O . ILE B 1 197 ? 9.492 -18.203 -2.826 1 88 197 ILE B O 1
ATOM 8500 N N . ALA B 1 198 ? 10.688 -16.891 -1.481 1 86.25 198 ALA B N 1
ATOM 8501 C CA . ALA B 1 198 ? 9.57 -16.109 -0.958 1 86.25 198 ALA B CA 1
ATOM 8502 C C . ALA B 1 198 ? 8.469 -17.016 -0.43 1 86.25 198 ALA B C 1
ATOM 8504 O O . ALA B 1 198 ? 7.32 -16.938 -0.881 1 86.25 198 ALA B O 1
ATOM 8505 N N . PRO B 1 199 ? 8.789 -17.812 0.541 1 91.44 199 PRO B N 1
ATOM 8506 C CA . PRO B 1 199 ? 7.789 -18.75 1.061 1 91.44 199 PRO B CA 1
ATOM 8507 C C . PRO B 1 199 ? 6.652 -18.047 1.802 1 91.44 199 PRO B C 1
ATOM 8509 O O . PRO B 1 199 ? 6.855 -16.984 2.387 1 91.44 199 PRO B O 1
ATOM 8512 N N . ARG B 1 200 ? 5.512 -18.688 1.745 1 88.81 200 ARG B N 1
ATOM 8513 C CA . ARG B 1 200 ? 4.363 -18.172 2.482 1 88.81 200 ARG B CA 1
ATOM 8514 C C . ARG B 1 200 ? 4.359 -18.672 3.92 1 88.81 200 ARG B C 1
ATOM 8516 O O . ARG B 1 200 ? 3.711 -18.094 4.789 1 88.81 200 ARG B O 1
ATOM 8523 N N . GLU B 1 201 ? 5.066 -19.734 4.062 1 91.75 201 GLU B N 1
ATOM 8524 C CA . GLU B 1 201 ? 5.145 -20.391 5.375 1 91.75 201 GLU B CA 1
ATOM 8525 C C . GLU B 1 201 ? 6.445 -21.172 5.523 1 91.75 201 GLU B C 1
ATOM 8527 O O . GLU B 1 201 ? 6.914 -21.797 4.57 1 91.75 201 GLU B O 1
ATOM 8532 N N . VAL B 1 202 ? 7.027 -21.062 6.762 1 94.81 202 VAL B N 1
ATOM 8533 C CA . VAL B 1 202 ? 8.242 -21.812 7.066 1 94.81 202 VAL B CA 1
ATOM 8534 C C . VAL B 1 202 ? 7.957 -22.828 8.172 1 94.81 202 VAL B C 1
ATOM 8536 O O . VAL B 1 202 ? 7.289 -22.516 9.156 1 94.81 202 VAL B O 1
ATOM 8539 N N . VAL B 1 203 ? 8.445 -24.047 7.977 1 94.94 203 VAL B N 1
ATOM 8540 C CA . VAL B 1 203 ? 8.258 -25.109 8.961 1 94.94 203 VAL B CA 1
ATOM 8541 C C . VAL B 1 203 ? 9.602 -25.469 9.594 1 94.94 203 VAL B C 1
ATOM 8543 O O . VAL B 1 203 ? 10.57 -25.766 8.891 1 94.94 203 VAL B O 1
ATOM 8546 N N . LEU B 1 204 ? 9.625 -25.438 10.883 1 93.31 204 LEU B N 1
ATOM 8547 C CA . LEU B 1 204 ? 10.82 -25.781 11.648 1 93.31 204 LEU B CA 1
ATOM 8548 C C . LEU B 1 204 ? 10.555 -26.984 12.555 1 93.31 204 LEU B C 1
ATOM 8550 O O . LEU B 1 204 ? 9.406 -27.406 12.719 1 93.31 204 LEU B O 1
ATOM 8554 N N . ASP B 1 205 ? 11.664 -27.453 13.039 1 90.12 205 ASP B N 1
ATOM 8555 C CA . ASP B 1 205 ? 11.578 -28.562 13.992 1 90.12 205 ASP B CA 1
ATOM 8556 C C . ASP B 1 205 ? 10.867 -28.125 15.273 1 90.12 205 ASP B C 1
ATOM 8558 O O . ASP B 1 205 ? 11.102 -27.016 15.773 1 90.12 205 ASP B O 1
ATOM 8562 N N . SER B 1 206 ? 10.008 -28.969 15.797 1 88.25 206 SER B N 1
ATOM 8563 C CA . SER B 1 206 ? 9.219 -28.672 16.984 1 88.25 206 SER B CA 1
ATOM 8564 C C . SER B 1 206 ? 10.117 -28.344 18.172 1 88.25 206 SER B C 1
ATOM 8566 O O . SER B 1 206 ? 9.703 -27.641 19.094 1 88.25 206 SER B O 1
ATOM 8568 N N . SER B 1 207 ? 11.32 -28.766 18.203 1 84.19 207 SER B N 1
ATOM 8569 C CA . SER B 1 207 ? 12.258 -28.5 19.281 1 84.19 207 SER B CA 1
ATOM 8570 C C . SER B 1 207 ? 12.602 -27.016 19.359 1 84.19 207 SER B C 1
ATOM 8572 O O . SER B 1 207 ? 13.062 -26.531 20.391 1 84.19 207 SER B O 1
ATOM 8574 N N . LEU B 1 208 ? 12.32 -26.359 18.281 1 87.94 208 LEU B N 1
ATOM 8575 C CA . LEU B 1 208 ? 12.68 -24.938 18.234 1 87.94 208 LEU B CA 1
ATOM 8576 C C . LEU B 1 208 ? 11.5 -24.062 18.641 1 87.94 208 LEU B C 1
ATOM 8578 O O . LEU B 1 208 ? 11.617 -22.844 18.703 1 87.94 208 LEU B O 1
ATOM 8582 N N . ARG B 1 209 ? 10.391 -24.672 18.922 1 86.75 209 ARG B N 1
ATOM 8583 C CA . ARG B 1 209 ? 9.164 -23.938 19.234 1 86.75 209 ARG B CA 1
ATOM 8584 C C . ARG B 1 209 ? 9.344 -23.078 20.484 1 86.75 209 ARG B C 1
ATOM 8586 O O . ARG B 1 209 ? 8.922 -21.906 20.5 1 86.75 209 ARG B O 1
ATOM 8593 N N . ALA B 1 210 ? 9.922 -23.609 21.438 1 82.19 210 ALA B N 1
ATOM 8594 C CA . ALA B 1 210 ? 10.109 -22.875 22.688 1 82.19 210 ALA B CA 1
ATOM 8595 C C . ALA B 1 210 ? 11 -21.656 22.484 1 82.19 210 ALA B C 1
ATOM 8597 O O . ALA B 1 210 ? 10.703 -20.578 23 1 82.19 210 ALA B O 1
ATOM 8598 N N . ALA B 1 211 ? 12.023 -21.875 21.734 1 83.44 211 ALA B N 1
ATOM 8599 C CA . ALA B 1 211 ? 12.93 -20.766 21.453 1 83.44 211 ALA B CA 1
ATOM 8600 C C . ALA B 1 211 ? 12.234 -19.672 20.656 1 83.44 211 ALA B C 1
ATOM 8602 O O . ALA B 1 211 ? 12.461 -18.484 20.875 1 83.44 211 ALA B O 1
ATOM 8603 N N . TRP B 1 212 ? 11.422 -20.078 19.75 1 86.81 212 TRP B N 1
ATOM 8604 C CA . TRP B 1 212 ? 10.672 -19.141 18.922 1 86.81 212 TRP B CA 1
ATOM 8605 C C . TRP B 1 212 ? 9.719 -18.297 19.766 1 86.81 212 TRP B C 1
ATOM 8607 O O . TRP B 1 212 ? 9.656 -17.078 19.625 1 86.81 212 TRP B O 1
ATOM 8617 N N . ALA B 1 213 ? 9.008 -18.953 20.656 1 80.44 213 ALA B N 1
ATOM 8618 C CA . ALA B 1 213 ? 8.008 -18.297 21.484 1 80.44 213 ALA B CA 1
ATOM 8619 C C . ALA B 1 213 ? 8.664 -17.359 22.484 1 80.44 213 ALA B C 1
ATOM 8621 O O . ALA B 1 213 ? 8.148 -16.281 22.766 1 80.44 213 ALA B O 1
ATOM 8622 N N . ALA B 1 214 ? 9.758 -17.781 23.047 1 72.62 214 ALA B N 1
ATOM 8623 C CA . ALA B 1 214 ? 10.422 -17.016 24.109 1 72.62 214 ALA B CA 1
ATOM 8624 C C . ALA B 1 214 ? 11.203 -15.844 23.531 1 72.62 214 ALA B C 1
ATOM 8626 O O . ALA B 1 214 ? 11.492 -14.875 24.234 1 72.62 214 ALA B O 1
ATOM 8627 N N . GLY B 1 215 ? 11.359 -15.883 22.281 1 69.12 215 GLY B N 1
ATOM 8628 C CA . GLY B 1 215 ? 12.227 -14.859 21.703 1 69.12 215 GLY B CA 1
ATOM 8629 C C . GLY B 1 215 ? 13.648 -14.93 22.234 1 69.12 215 GLY B C 1
ATOM 8630 O O . GLY B 1 215 ? 14.375 -13.938 22.172 1 69.12 215 GLY B O 1
ATOM 8631 N N . THR B 1 216 ? 13.977 -15.984 23.031 1 62.44 216 THR B N 1
ATOM 8632 C CA . THR B 1 216 ? 15.25 -16.094 23.734 1 62.44 216 THR B CA 1
ATOM 8633 C C . THR B 1 216 ? 16.266 -16.875 22.906 1 62.44 216 THR B C 1
ATOM 8635 O O . THR B 1 216 ? 15.914 -17.453 21.875 1 62.44 216 THR B O 1
ATOM 8638 N N . THR B 1 217 ? 17.578 -16.828 23.312 1 67.25 217 THR B N 1
ATOM 8639 C CA . THR B 1 217 ? 18.703 -17.484 22.656 1 67.25 217 THR B CA 1
ATOM 8640 C C . THR B 1 217 ? 18.656 -18.984 22.859 1 67.25 217 THR B C 1
ATOM 8642 O O . THR B 1 217 ? 18.391 -19.469 23.969 1 67.25 217 THR B O 1
ATOM 8645 N N . SER B 1 218 ? 18.453 -19.953 21.875 1 66.38 218 SER B N 1
ATOM 8646 C CA . SER B 1 218 ? 18.406 -21.406 21.875 1 66.38 218 SER B CA 1
ATOM 8647 C C . SER B 1 218 ? 19.766 -22 22.25 1 66.38 218 SER B C 1
ATOM 8649 O O . SER B 1 218 ? 19.875 -23.203 22.484 1 66.38 218 SER B O 1
ATOM 8651 N N . GLY B 1 219 ? 20.859 -21.156 22.422 1 67.31 219 GLY B N 1
ATOM 8652 C CA . GLY B 1 219 ? 22.203 -21.641 22.703 1 67.31 219 GLY B CA 1
ATOM 8653 C C . GLY B 1 219 ? 23.031 -21.812 21.438 1 67.31 219 GLY B C 1
ATOM 8654 O O . GLY B 1 219 ? 24.25 -21.969 21.516 1 67.31 219 GLY B O 1
ATOM 8655 N N . SER B 1 220 ? 22.438 -22.047 20.328 1 78.06 220 SER B N 1
ATOM 8656 C CA . SER B 1 220 ? 23.125 -22.109 19.047 1 78.06 220 SER B CA 1
ATOM 8657 C C . SER B 1 220 ? 23.016 -20.781 18.312 1 78.06 220 SER B C 1
ATOM 8659 O O . SER B 1 220 ? 21.906 -20.328 17.984 1 78.06 220 SER B O 1
ATOM 8661 N N . ALA B 1 221 ? 24.188 -20.328 18.031 1 78.06 221 ALA B N 1
ATOM 8662 C CA . ALA B 1 221 ? 24.219 -19.031 17.359 1 78.06 221 ALA B CA 1
ATOM 8663 C C . ALA B 1 221 ? 23.531 -19.094 16 1 78.06 221 ALA B C 1
ATOM 8665 O O . ALA B 1 221 ? 22.875 -18.141 15.586 1 78.06 221 ALA B O 1
ATOM 8666 N N . ALA B 1 222 ? 23.688 -20.266 15.406 1 81.38 222 ALA B N 1
ATOM 8667 C CA . ALA B 1 222 ? 23.078 -20.422 14.086 1 81.38 222 ALA B CA 1
ATOM 8668 C C . ALA B 1 222 ? 21.562 -20.438 14.164 1 81.38 222 ALA B C 1
ATOM 8670 O O . ALA B 1 222 ? 20.875 -19.812 13.344 1 81.38 222 ALA B O 1
ATOM 8671 N N . VAL B 1 223 ? 21.078 -21.078 15.172 1 85.56 223 VAL B N 1
ATOM 8672 C CA . VAL B 1 223 ? 19.641 -21.172 15.367 1 85.56 223 VAL B CA 1
ATOM 8673 C C . VAL B 1 223 ? 19.078 -19.797 15.727 1 85.56 223 VAL B C 1
ATOM 8675 O O . VAL B 1 223 ? 18.062 -19.359 15.18 1 85.56 223 VAL B O 1
ATOM 8678 N N . ASP B 1 224 ? 19.766 -19.188 16.531 1 82.88 224 ASP B N 1
ATOM 8679 C CA . ASP B 1 224 ? 19.312 -17.875 16.969 1 82.88 224 ASP B CA 1
ATOM 8680 C C . ASP B 1 224 ? 19.266 -16.875 15.805 1 82.88 224 ASP B C 1
ATOM 8682 O O . ASP B 1 224 ? 18.344 -16.078 15.703 1 82.88 224 ASP B O 1
ATOM 8686 N N . SER B 1 225 ? 20.266 -17.047 14.961 1 80.06 225 SER B N 1
ATOM 8687 C CA . SER B 1 225 ? 20.328 -16.172 13.797 1 80.06 225 SER B CA 1
ATOM 8688 C C . SER B 1 225 ? 19.156 -16.438 12.852 1 80.06 225 SER B C 1
ATOM 8690 O O . SER B 1 225 ? 18.547 -15.508 12.328 1 80.06 225 SER B O 1
ATOM 8692 N N . LEU B 1 226 ? 18.875 -17.641 12.703 1 86.38 226 LEU B N 1
ATOM 8693 C CA . LEU B 1 226 ? 17.781 -18.016 11.82 1 86.38 226 LEU B CA 1
ATOM 8694 C C . LEU B 1 226 ? 16.438 -17.516 12.359 1 86.38 226 LEU B C 1
ATOM 8696 O O . LEU B 1 226 ? 15.656 -16.922 11.625 1 86.38 226 LEU B O 1
ATOM 8700 N N . LEU B 1 227 ? 16.234 -17.75 13.602 1 86.44 227 LEU B N 1
ATOM 8701 C CA . LEU B 1 227 ? 14.977 -17.344 14.211 1 86.44 227 LEU B CA 1
ATOM 8702 C C . LEU B 1 227 ? 14.812 -15.82 14.156 1 86.44 227 LEU B C 1
ATOM 8704 O O . LEU B 1 227 ? 13.711 -15.32 13.891 1 86.44 227 LEU B O 1
ATOM 8708 N N . SER B 1 228 ? 15.883 -15.195 14.375 1 77.75 228 SER B N 1
ATOM 8709 C CA . SER B 1 228 ? 15.828 -13.742 14.305 1 77.75 228 SER B CA 1
ATOM 8710 C C . SER B 1 228 ? 15.492 -13.266 12.898 1 77.75 228 SER B C 1
ATOM 8712 O O . SER B 1 228 ? 14.711 -12.328 12.727 1 77.75 228 SER B O 1
ATOM 8714 N N . LEU B 1 229 ? 16.078 -13.938 11.961 1 78.69 229 LEU B N 1
ATOM 8715 C CA . LEU B 1 229 ? 15.797 -13.594 10.57 1 78.69 229 LEU B CA 1
ATOM 8716 C C . LEU B 1 229 ? 14.32 -13.781 10.25 1 78.69 229 LEU B C 1
ATOM 8718 O O . LEU B 1 229 ? 13.695 -12.906 9.641 1 78.69 229 LEU B O 1
ATOM 8722 N N . LEU B 1 230 ? 13.789 -14.883 10.641 1 84.75 230 LEU B N 1
ATOM 8723 C CA . LEU B 1 230 ? 12.398 -15.203 10.328 1 84.75 230 LEU B CA 1
ATOM 8724 C C . LEU B 1 230 ? 11.453 -14.211 10.992 1 84.75 230 LEU B C 1
ATOM 8726 O O . LEU B 1 230 ? 10.422 -13.844 10.422 1 84.75 230 LEU B O 1
ATOM 8730 N N . ARG B 1 231 ? 11.781 -13.773 12.125 1 77.94 231 ARG B N 1
ATOM 8731 C CA . ARG B 1 231 ? 10.969 -12.789 12.828 1 77.94 231 ARG B CA 1
ATOM 8732 C C . ARG B 1 231 ? 10.953 -11.453 12.094 1 77.94 231 ARG B C 1
ATOM 8734 O O . ARG B 1 231 ? 9.906 -10.82 11.961 1 77.94 231 ARG B O 1
ATOM 8741 N N . VAL B 1 232 ? 12.086 -11.195 11.648 1 67.19 232 VAL B N 1
ATOM 8742 C CA . VAL B 1 232 ? 12.219 -9.914 10.953 1 67.19 232 VAL B CA 1
ATOM 8743 C C . VAL B 1 232 ? 11.445 -9.961 9.641 1 67.19 232 VAL B C 1
ATOM 8745 O O . VAL B 1 232 ? 10.812 -8.969 9.242 1 67.19 232 VAL B O 1
ATOM 8748 N N . LEU B 1 233 ? 11.539 -11.078 8.945 1 73.62 233 LEU B N 1
ATOM 8749 C CA . LEU B 1 233 ? 10.867 -11.227 7.664 1 73.62 233 LEU B CA 1
ATOM 8750 C C . LEU B 1 233 ? 9.352 -11.305 7.855 1 73.62 233 LEU B C 1
ATOM 8752 O O . LEU B 1 233 ? 8.594 -11.062 6.914 1 73.62 233 LEU B O 1
ATOM 8756 N N . GLY B 1 234 ? 8.93 -11.617 9.062 1 72.75 234 GLY B N 1
ATOM 8757 C CA . GLY B 1 234 ? 7.508 -11.703 9.359 1 72.75 234 GLY B CA 1
ATOM 8758 C C . GLY B 1 234 ? 6.816 -12.852 8.656 1 72.75 234 GLY B C 1
ATOM 8759 O O . GLY B 1 234 ? 5.641 -12.758 8.305 1 72.75 234 GLY B O 1
ATOM 8760 N N . VAL B 1 235 ? 7.461 -13.859 8.336 1 82.44 235 VAL B N 1
ATOM 8761 C CA . VAL B 1 235 ? 6.887 -15.023 7.668 1 82.44 235 VAL B CA 1
ATOM 8762 C C . VAL B 1 235 ? 6.184 -15.914 8.695 1 82.44 235 VAL B C 1
ATOM 8764 O O . VAL B 1 235 ? 6.613 -15.992 9.852 1 82.44 235 VAL B O 1
ATOM 8767 N N . HIS B 1 236 ? 5.121 -16.547 8.289 1 86.25 236 HIS B N 1
ATOM 8768 C CA . HIS B 1 236 ? 4.426 -17.484 9.156 1 86.25 236 HIS B CA 1
ATOM 8769 C C . HIS B 1 236 ? 5.281 -18.719 9.445 1 86.25 236 HIS B C 1
ATOM 8771 O O . HIS B 1 236 ? 5.789 -19.359 8.516 1 86.25 236 HIS B O 1
ATOM 8777 N N . VAL B 1 237 ? 5.52 -18.953 10.734 1 89.25 237 VAL B N 1
ATOM 8778 C CA . VAL B 1 237 ? 6.375 -20.078 11.102 1 89.25 237 VAL B CA 1
ATOM 8779 C C . VAL B 1 237 ? 5.543 -21.141 11.797 1 89.25 237 VAL B C 1
ATOM 8781 O O . VAL B 1 237 ? 4.789 -20.844 12.727 1 89.25 237 VAL B O 1
ATOM 8784 N N . SER B 1 238 ? 5.625 -22.328 11.297 1 89.62 238 SER B N 1
ATOM 8785 C CA . SER B 1 238 ? 4.996 -23.5 11.891 1 89.62 238 SER B CA 1
ATOM 8786 C C . SER B 1 238 ? 6.039 -24.516 12.359 1 89.62 238 SER B C 1
ATOM 8788 O O . SER B 1 238 ? 7.219 -24.406 12.016 1 89.62 238 SER B O 1
ATOM 8790 N N . PHE B 1 239 ? 5.547 -25.406 13.203 1 89 239 PHE B N 1
ATOM 8791 C CA . PHE B 1 239 ? 6.465 -26.375 13.773 1 89 239 PHE B CA 1
ATOM 8792 C C . PHE B 1 239 ? 5.945 -27.797 13.57 1 89 239 PHE B C 1
ATOM 8794 O O . PHE B 1 239 ? 4.742 -28.047 13.672 1 89 239 PHE B O 1
ATOM 8801 N N . ALA B 1 240 ? 6.824 -28.641 13.18 1 86.81 240 ALA B N 1
ATOM 8802 C CA . ALA B 1 240 ? 6.469 -30.047 12.977 1 86.81 240 ALA B CA 1
ATOM 8803 C C . ALA B 1 240 ? 7.512 -30.969 13.594 1 86.81 240 ALA B C 1
ATOM 8805 O O . ALA B 1 240 ? 8.664 -30.578 13.781 1 86.81 240 ALA B O 1
ATOM 8806 N N . ASP B 1 241 ? 7.012 -32.094 14.234 1 75.5 241 ASP B N 1
ATOM 8807 C CA . ASP B 1 241 ? 7.93 -33.094 14.758 1 75.5 241 ASP B CA 1
ATOM 8808 C C . ASP B 1 241 ? 8.492 -33.969 13.641 1 75.5 241 ASP B C 1
ATOM 8810 O O . ASP B 1 241 ? 7.738 -34.594 12.906 1 75.5 241 ASP B O 1
ATOM 8814 N N . PRO B 1 242 ? 9.711 -33.812 13.461 1 62.03 242 PRO B N 1
ATOM 8815 C CA . PRO B 1 242 ? 10.211 -34.719 12.445 1 62.03 242 PRO B CA 1
ATOM 8816 C C . PRO B 1 242 ? 10.047 -36.188 12.852 1 62.03 242 PRO B C 1
ATOM 8818 O O . PRO B 1 242 ? 10.289 -36.531 14.008 1 62.03 242 PRO B O 1
ATOM 8821 N N . MET B 1 243 ? 8.859 -36.875 12.945 1 54 243 MET B N 1
ATOM 8822 C CA . MET B 1 243 ? 8.766 -38.281 13.367 1 54 243 MET B CA 1
ATOM 8823 C C . MET B 1 243 ? 10.094 -39 13.188 1 54 243 MET B C 1
ATOM 8825 O O . MET B 1 243 ? 10.547 -39.188 12.062 1 54 243 MET B O 1
ATOM 8829 N N . ARG B 1 244 ? 10.945 -38.875 14.086 1 46.78 244 ARG B N 1
ATOM 8830 C CA . ARG B 1 244 ? 12.078 -39.781 14.047 1 46.78 244 ARG B CA 1
ATOM 8831 C C . ARG B 1 244 ? 11.602 -41.219 13.797 1 46.78 244 ARG B C 1
ATOM 8833 O O . ARG B 1 244 ? 11.086 -41.875 14.703 1 46.78 244 ARG B O 1
ATOM 8840 N N . GLU B 1 245 ? 10.688 -41.438 12.844 1 39.84 245 GLU B N 1
ATOM 8841 C CA . GLU B 1 245 ? 10.523 -42.844 12.555 1 39.84 245 GLU B CA 1
ATOM 8842 C C . GLU B 1 245 ? 11.797 -43.625 12.859 1 39.84 245 GLU B C 1
ATOM 8844 O O . GLU B 1 245 ? 12.898 -43.156 12.586 1 39.84 245 GLU B O 1
ATOM 8849 N N . GLU B 1 246 ? 11.711 -44.562 13.797 1 35.53 246 GLU B N 1
ATOM 8850 C CA . GLU B 1 246 ? 12.727 -45.562 14.117 1 35.53 246 GLU B CA 1
ATOM 8851 C C . GLU B 1 246 ? 13.406 -46.094 12.859 1 35.53 246 GLU B C 1
ATOM 8853 O O . GLU B 1 246 ? 14.367 -46.844 12.945 1 35.53 246 GLU B O 1
ATOM 8858 N N . GLN B 1 247 ? 12.5 -46.594 11.844 1 34.94 247 GLN B N 1
ATOM 8859 C CA . GLN B 1 247 ? 13 -47.719 11.07 1 34.94 247 GLN B CA 1
ATOM 8860 C C . GLN B 1 247 ? 14.336 -47.406 10.414 1 34.94 247 GLN B C 1
ATOM 8862 O O . GLN B 1 247 ? 15.336 -48.062 10.68 1 34.94 247 GLN B O 1
ATOM 8867 N N . ALA B 1 248 ? 14.258 -47.688 8.938 1 33.34 248 ALA B N 1
ATOM 8868 C CA . ALA B 1 248 ? 15.164 -48.531 8.148 1 33.34 248 ALA B CA 1
ATOM 8869 C C . ALA B 1 248 ? 16.531 -47.875 8.008 1 33.34 248 ALA B C 1
ATOM 8871 O O . ALA B 1 248 ? 16.719 -46.719 8.406 1 33.34 248 ALA B O 1
ATOM 8872 N N . SER B 1 249 ? 16.969 -48 6.566 1 32.78 249 SER B N 1
ATOM 8873 C CA . SER B 1 249 ? 18.203 -48.281 5.859 1 32.78 249 SER B CA 1
ATOM 8874 C C . SER B 1 249 ? 19.156 -47.094 5.883 1 32.78 249 SER B C 1
ATOM 8876 O O . SER B 1 249 ? 18.719 -45.938 5.945 1 32.78 249 SER B O 1
ATOM 8878 N N . ALA B 1 250 ? 20.453 -47.312 6.059 1 33.53 250 ALA B N 1
ATOM 8879 C CA . ALA B 1 250 ? 21.844 -46.906 5.836 1 33.53 250 ALA B CA 1
ATOM 8880 C C . ALA B 1 250 ? 21.953 -46.031 4.59 1 33.53 250 ALA B C 1
ATOM 8882 O O . ALA B 1 250 ? 23.047 -45.844 4.059 1 33.53 250 ALA B O 1
ATOM 8883 N N . GLN B 1 251 ? 20.828 -45.719 3.768 1 35.44 251 GLN B N 1
ATOM 8884 C CA . GLN B 1 251 ? 21.359 -45.188 2.523 1 35.44 251 GLN B CA 1
ATOM 8885 C C . GLN B 1 251 ? 21.969 -43.812 2.752 1 35.44 251 GLN B C 1
ATOM 8887 O O . GLN B 1 251 ? 21.625 -43.094 3.713 1 35.44 251 GLN B O 1
ATOM 8892 N N . SER B 1 252 ? 22.953 -43.344 1.922 1 36.84 252 SER B N 1
ATOM 8893 C CA . SER B 1 252 ? 24.062 -42.375 1.823 1 36.84 252 SER B CA 1
ATOM 8894 C C . SER B 1 252 ? 23.562 -40.938 1.978 1 36.84 252 SER B C 1
ATOM 8896 O O . SER B 1 252 ? 24.344 -40 1.908 1 36.84 252 SER B O 1
ATOM 8898 N N . GLY B 1 253 ? 22.234 -40.5 1.671 1 44.91 253 GLY B N 1
ATOM 8899 C CA . GLY B 1 253 ? 22.234 -39.031 1.738 1 44.91 253 GLY B CA 1
ATOM 8900 C C . GLY B 1 253 ? 22.438 -38.5 3.146 1 44.91 253 GLY B C 1
ATOM 8901 O O . GLY B 1 253 ? 22.266 -39.25 4.121 1 44.91 253 GLY B O 1
ATOM 8902 N N . SER B 1 254 ? 23.047 -37.281 3.25 1 59.62 254 SER B N 1
ATOM 8903 C CA . SER B 1 254 ? 23.312 -36.625 4.535 1 59.62 254 SER B CA 1
ATOM 8904 C C . SER B 1 254 ? 22.062 -36.594 5.406 1 59.62 254 SER B C 1
ATOM 8906 O O . SER B 1 254 ? 20.938 -36.531 4.898 1 59.62 254 SER B O 1
ATOM 8908 N N . ASN B 1 255 ? 22.047 -37 6.68 1 76.38 255 ASN B N 1
ATOM 8909 C CA . ASN B 1 255 ? 21.094 -37.031 7.773 1 76.38 255 ASN B CA 1
ATOM 8910 C C . ASN B 1 255 ? 20.203 -35.781 7.762 1 76.38 255 ASN B C 1
ATOM 8912 O O . ASN B 1 255 ? 18.984 -35.906 7.961 1 76.38 255 ASN B O 1
ATOM 8916 N N . LEU B 1 256 ? 20.734 -34.781 7.113 1 82.62 256 LEU B N 1
ATOM 8917 C CA . LEU B 1 256 ? 19.969 -33.531 7.188 1 82.62 256 LEU B CA 1
ATOM 8918 C C . LEU B 1 256 ? 18.953 -33.469 6.051 1 82.62 256 LEU B C 1
ATOM 8920 O O . LEU B 1 256 ? 17.875 -32.875 6.219 1 82.62 256 LEU B O 1
ATOM 8924 N N . GLU B 1 257 ? 19.234 -34.031 4.895 1 86.81 257 GLU B N 1
ATOM 8925 C CA . GLU B 1 257 ? 18.328 -34.031 3.754 1 86.81 257 GLU B CA 1
ATOM 8926 C C . GLU B 1 257 ? 17.078 -34.844 4.055 1 86.81 257 GLU B C 1
ATOM 8928 O O . GLU B 1 257 ? 15.961 -34.438 3.756 1 86.81 257 GLU B O 1
ATOM 8933 N N . ARG B 1 258 ? 17.281 -35.969 4.617 1 86.56 258 ARG B N 1
ATOM 8934 C CA . ARG B 1 258 ? 16.156 -36.812 4.988 1 86.56 258 ARG B CA 1
ATOM 8935 C C . ARG B 1 258 ? 15.289 -36.156 6.047 1 86.56 258 ARG B C 1
ATOM 8937 O O . ARG B 1 258 ? 14.062 -36.25 6.004 1 86.56 258 ARG B O 1
ATOM 8944 N N . GLU B 1 259 ? 15.992 -35.469 6.836 1 87.56 259 GLU B N 1
ATOM 8945 C CA . GLU B 1 259 ? 15.281 -34.844 7.934 1 87.56 259 GLU B CA 1
ATOM 8946 C C . GLU B 1 259 ? 14.383 -33.719 7.422 1 87.56 259 GLU B C 1
ATOM 8948 O O . GLU B 1 259 ? 13.242 -33.562 7.879 1 87.56 259 GLU B O 1
ATOM 8953 N N . VAL B 1 260 ? 14.891 -32.969 6.512 1 91.62 260 VAL B N 1
ATOM 8954 C CA . VAL B 1 260 ? 14.109 -31.812 6.055 1 91.62 260 VAL B CA 1
ATOM 8955 C C . VAL B 1 260 ? 12.922 -32.281 5.227 1 91.62 260 VAL B C 1
ATOM 8957 O O . VAL B 1 260 ? 11.844 -31.703 5.281 1 91.62 260 VAL B O 1
ATOM 8960 N N . ILE B 1 261 ? 13.094 -33.312 4.492 1 90.75 261 ILE B N 1
ATOM 8961 C CA . ILE B 1 261 ? 12 -33.906 3.715 1 90.75 261 ILE B CA 1
ATOM 8962 C C . ILE B 1 261 ? 10.93 -34.469 4.656 1 90.75 261 ILE B C 1
ATOM 8964 O O . ILE B 1 261 ? 9.734 -34.281 4.426 1 90.75 261 ILE B O 1
ATOM 8968 N N . ALA B 1 262 ? 11.391 -35.094 5.688 1 88.88 262 ALA B N 1
ATOM 8969 C CA . ALA B 1 262 ? 10.477 -35.625 6.684 1 88.88 262 ALA B CA 1
ATOM 8970 C C . ALA B 1 262 ? 9.68 -34.531 7.355 1 88.88 262 ALA B C 1
ATOM 8972 O O . ALA B 1 262 ? 8.477 -34.656 7.598 1 88.88 262 ALA B O 1
ATOM 8973 N N . LEU B 1 263 ? 10.414 -33.5 7.629 1 91.19 263 LEU B N 1
ATOM 8974 C CA . LEU B 1 263 ? 9.773 -32.344 8.258 1 91.19 263 LEU B CA 1
ATOM 8975 C C . LEU B 1 263 ? 8.656 -31.781 7.371 1 91.19 263 LEU B C 1
ATOM 8977 O O . LEU B 1 263 ? 7.551 -31.531 7.848 1 91.19 263 LEU B O 1
ATOM 8981 N N . LEU B 1 264 ? 8.984 -31.578 6.129 1 92.06 264 LEU B N 1
ATOM 8982 C CA . LEU B 1 264 ? 7.996 -31.094 5.168 1 92.06 264 LEU B CA 1
ATOM 8983 C C . LEU B 1 264 ? 6.82 -32.062 5.062 1 92.06 264 LEU B C 1
ATOM 8985 O O . LEU B 1 264 ? 5.664 -31.641 5.117 1 92.06 264 LEU B O 1
ATOM 8989 N N . ARG B 1 265 ? 7.09 -33.281 4.992 1 89.44 265 ARG B N 1
ATOM 8990 C CA . ARG B 1 265 ? 6.074 -34.312 4.859 1 89.44 265 ARG B CA 1
ATOM 8991 C C . ARG B 1 265 ? 5.148 -34.344 6.07 1 89.44 265 ARG B C 1
ATOM 8993 O O . ARG B 1 265 ? 3.926 -34.406 5.922 1 89.44 265 ARG B O 1
ATOM 9000 N N . HIS B 1 266 ? 5.711 -34.281 7.164 1 89.38 266 HIS B N 1
ATOM 9001 C CA . HIS B 1 266 ? 4.926 -34.344 8.391 1 89.38 266 HIS B CA 1
ATOM 9002 C C . HIS B 1 266 ? 3.988 -33.156 8.516 1 89.38 266 HIS B C 1
ATOM 9004 O O . HIS B 1 266 ? 2.838 -33.312 8.938 1 89.38 266 HIS B O 1
ATOM 9010 N N . HIS B 1 267 ? 4.539 -32.062 8.195 1 91.06 267 HIS B N 1
ATOM 9011 C CA . HIS B 1 267 ? 3.686 -30.891 8.273 1 91.06 267 HIS B CA 1
ATOM 9012 C C . HIS B 1 267 ? 2.531 -30.984 7.281 1 91.06 267 HIS B C 1
ATOM 9014 O O . HIS B 1 267 ? 1.396 -30.625 7.609 1 91.06 267 HIS B O 1
ATOM 9020 N N . LEU B 1 268 ? 2.822 -31.422 6.145 1 89.88 268 LEU B N 1
ATOM 9021 C CA . LEU B 1 268 ? 1.783 -31.562 5.129 1 89.88 268 LEU B CA 1
ATOM 9022 C C . LEU B 1 268 ? 0.748 -32.594 5.551 1 89.88 268 LEU B C 1
ATOM 9024 O O . LEU B 1 268 ? -0.454 -32.406 5.363 1 89.88 268 LEU B O 1
ATOM 9028 N N . GLN B 1 269 ? 1.17 -33.656 6.078 1 87.25 269 GLN B N 1
ATOM 9029 C CA . GLN B 1 269 ? 0.258 -34.688 6.574 1 87.25 269 GLN B CA 1
ATOM 9030 C C . GLN B 1 269 ? -0.618 -34.125 7.699 1 87.25 269 GLN B C 1
ATOM 9032 O O . GLN B 1 269 ? -1.813 -34.438 7.762 1 87.25 269 GLN B O 1
ATOM 9037 N N . TYR B 1 270 ? 0.076 -33.438 8.469 1 85.06 270 TYR B N 1
ATOM 9038 C CA . TYR B 1 270 ? -0.625 -32.812 9.578 1 85.06 270 TYR B CA 1
ATOM 9039 C C . TYR B 1 270 ? -1.713 -31.891 9.086 1 85.06 270 TYR B C 1
ATOM 9041 O O . TYR B 1 270 ? -2.848 -31.922 9.562 1 85.06 270 TYR B O 1
ATOM 9049 N N . ALA B 1 271 ? -1.392 -31.109 8.172 1 87.25 271 ALA B N 1
ATOM 9050 C CA . ALA B 1 271 ? -2.277 -30.031 7.734 1 87.25 271 ALA B CA 1
ATOM 9051 C C . ALA B 1 271 ? -3.336 -30.562 6.766 1 87.25 271 ALA B C 1
ATOM 9053 O O . ALA B 1 271 ? -4.512 -30.203 6.871 1 87.25 271 ALA B O 1
ATOM 9054 N N . LEU B 1 272 ? -2.967 -31.422 5.836 1 85.56 272 LEU B N 1
ATOM 9055 C CA . LEU B 1 272 ? -3.863 -31.797 4.75 1 85.56 272 LEU B CA 1
ATOM 9056 C C . LEU B 1 272 ? -4.547 -33.125 5.051 1 85.56 272 LEU B C 1
ATOM 9058 O O . LEU B 1 272 ? -5.621 -33.406 4.516 1 85.56 272 LEU B O 1
ATOM 9062 N N . ARG B 1 273 ? -3.957 -33.938 5.809 1 83.31 273 ARG B N 1
ATOM 9063 C CA . ARG B 1 273 ? -4.547 -35.188 6.281 1 83.31 273 ARG B CA 1
ATOM 9064 C C . ARG B 1 273 ? -5.012 -36.031 5.109 1 83.31 273 ARG B C 1
ATOM 9066 O O . ARG B 1 273 ? -4.219 -36.375 4.23 1 83.31 273 ARG B O 1
ATOM 9073 N N . ASP B 1 274 ? -6.328 -36.312 4.969 1 75 274 ASP B N 1
ATOM 9074 C CA . ASP B 1 274 ? -6.824 -37.219 3.926 1 75 274 ASP B CA 1
ATOM 9075 C C . ASP B 1 274 ? -6.766 -36.562 2.555 1 75 274 ASP B C 1
ATOM 9077 O O . ASP B 1 274 ? -6.84 -37.219 1.525 1 75 274 ASP B O 1
ATOM 9081 N N . SER B 1 275 ? -6.48 -35.344 2.574 1 75.81 275 SER B N 1
ATOM 9082 C CA . SER B 1 275 ? -6.445 -34.594 1.321 1 75.81 275 SER B CA 1
ATOM 9083 C C . SER B 1 275 ? -5.012 -34.375 0.853 1 75.81 275 SER B C 1
ATOM 9085 O O . SER B 1 275 ? -4.773 -33.625 -0.099 1 75.81 275 SER B O 1
ATOM 9087 N N . MET B 1 276 ? -4.141 -35.062 1.535 1 80.62 276 MET B N 1
ATOM 9088 C CA . MET B 1 276 ? -2.742 -34.844 1.175 1 80.62 276 MET B CA 1
ATOM 9089 C C . MET B 1 276 ? -2.424 -35.5 -0.17 1 80.62 276 MET B C 1
ATOM 9091 O O . MET B 1 276 ? -2.631 -36.688 -0.35 1 80.62 276 MET B O 1
ATOM 9095 N N . PRO B 1 277 ? -1.947 -34.625 -1.066 1 74.75 277 PRO B N 1
ATOM 9096 C CA . PRO B 1 277 ? -1.509 -35.25 -2.322 1 74.75 277 PRO B CA 1
ATOM 9097 C C . PRO B 1 277 ? -0.247 -36.094 -2.158 1 74.75 277 PRO B C 1
ATOM 9099 O O . PRO B 1 277 ? 0.472 -35.938 -1.166 1 74.75 277 PRO B O 1
ATOM 9102 N N . ALA B 1 278 ? -0.131 -37.031 -3.062 1 73.38 278 ALA B N 1
ATOM 9103 C CA . ALA B 1 278 ? 1.048 -37.875 -2.996 1 73.38 278 ALA B CA 1
ATOM 9104 C C . ALA B 1 278 ? 2.33 -37.062 -3.135 1 73.38 278 ALA B C 1
ATOM 9106 O O . ALA B 1 278 ? 2.439 -36.219 -4.02 1 73.38 278 ALA B O 1
ATOM 9107 N N . MET B 1 279 ? 3.15 -37.156 -2.16 1 80.5 279 MET B N 1
ATOM 9108 C CA . MET B 1 279 ? 4.477 -36.531 -2.168 1 80.5 279 MET B CA 1
ATOM 9109 C C . MET B 1 279 ? 5.539 -37.562 -2.578 1 80.5 279 MET B C 1
ATOM 9111 O O . MET B 1 279 ? 5.406 -38.75 -2.285 1 80.5 279 MET B O 1
ATOM 9115 N N . PRO B 1 280 ? 6.523 -37.031 -3.271 1 79.38 280 PRO B N 1
ATOM 9116 C CA . PRO B 1 280 ? 7.598 -37.969 -3.611 1 79.38 280 PRO B CA 1
ATOM 9117 C C . PRO B 1 280 ? 8.195 -38.625 -2.381 1 79.38 280 PRO B C 1
ATOM 9119 O O . PRO B 1 280 ? 8.344 -38 -1.332 1 79.38 280 PRO B O 1
ATOM 9122 N N . GLU B 1 281 ? 8.336 -39.844 -2.521 1 72.19 281 GLU B N 1
ATOM 9123 C CA . GLU B 1 281 ? 8.859 -40.656 -1.405 1 72.19 281 GLU B CA 1
ATOM 9124 C C . GLU B 1 281 ? 10.367 -40.469 -1.265 1 72.19 281 GLU B C 1
ATOM 9126 O O . GLU B 1 281 ? 10.898 -40.438 -0.15 1 72.19 281 GLU B O 1
ATOM 9131 N N . HIS B 1 282 ? 11.008 -40.281 -2.48 1 76.94 282 HIS B N 1
ATOM 9132 C CA . HIS B 1 282 ? 12.461 -40.25 -2.463 1 76.94 282 HIS B CA 1
ATOM 9133 C C . HIS B 1 282 ? 12.992 -38.906 -2.887 1 76.94 282 HIS B C 1
ATOM 9135 O O . HIS B 1 282 ? 12.367 -38.219 -3.695 1 76.94 282 HIS B O 1
ATOM 9141 N N . ALA B 1 283 ? 14.148 -38.562 -2.299 1 78.12 283 ALA B N 1
ATOM 9142 C CA . ALA B 1 283 ? 14.789 -37.281 -2.559 1 78.12 283 ALA B CA 1
ATOM 9143 C C . ALA B 1 283 ? 15.062 -37.094 -4.047 1 78.12 283 ALA B C 1
ATOM 9145 O O . ALA B 1 283 ? 15.031 -35.969 -4.555 1 78.12 283 ALA B O 1
ATOM 9146 N N . ASN B 1 284 ? 15.242 -38.188 -4.723 1 75.81 284 ASN B N 1
ATOM 9147 C CA . ASN B 1 284 ? 15.602 -38.125 -6.133 1 75.81 284 ASN B CA 1
ATOM 9148 C C . ASN B 1 284 ? 14.43 -37.656 -6.992 1 75.81 284 ASN B C 1
ATOM 9150 O O . ASN B 1 284 ? 14.625 -37.25 -8.141 1 75.81 284 ASN B O 1
ATOM 9154 N N . GLU B 1 285 ? 13.312 -37.656 -6.348 1 79.88 285 GLU B N 1
ATOM 9155 C CA . GLU B 1 285 ? 12.125 -37.25 -7.09 1 79.88 285 GLU B CA 1
ATOM 9156 C C . GLU B 1 285 ? 11.867 -35.75 -6.926 1 79.88 285 GLU B C 1
ATOM 9158 O O . GLU B 1 285 ? 11.039 -35.188 -7.633 1 79.88 285 GLU B O 1
ATOM 9163 N N . PHE B 1 286 ? 12.664 -35.219 -6.047 1 86 286 PHE B N 1
ATOM 9164 C CA . PHE B 1 286 ? 12.578 -33.781 -5.859 1 86 286 PHE B CA 1
ATOM 9165 C C . PHE B 1 286 ? 13.398 -33.031 -6.906 1 86 286 PHE B C 1
ATOM 9167 O O . PHE B 1 286 ? 14.406 -33.562 -7.395 1 86 286 PHE B O 1
ATOM 9174 N N . ASN B 1 287 ? 12.867 -31.953 -7.277 1 84.81 287 ASN B N 1
ATOM 9175 C CA . ASN B 1 287 ? 13.711 -31.094 -8.094 1 84.81 287 ASN B CA 1
ATOM 9176 C C . ASN B 1 287 ? 14.875 -30.516 -7.289 1 84.81 287 ASN B C 1
ATOM 9178 O O . ASN B 1 287 ? 14.672 -29.672 -6.414 1 84.81 287 ASN B O 1
ATOM 9182 N N . ARG B 1 288 ? 15.977 -30.969 -7.602 1 86.69 288 ARG B N 1
ATOM 9183 C CA . ARG B 1 288 ? 17.156 -30.531 -6.855 1 86.69 288 ARG B CA 1
ATOM 9184 C C . ARG B 1 288 ? 17.688 -29.203 -7.398 1 86.69 288 ARG B C 1
ATOM 9186 O O . ARG B 1 288 ? 17.969 -29.094 -8.594 1 86.69 288 ARG B O 1
ATOM 9193 N N . GLU B 1 289 ? 17.719 -28.328 -6.527 1 85.44 289 GLU B N 1
ATOM 9194 C CA . GLU B 1 289 ? 18.312 -27.031 -6.867 1 85.44 289 GLU B CA 1
ATOM 9195 C C . GLU B 1 289 ? 19.75 -26.938 -6.391 1 85.44 289 GLU B C 1
ATOM 9197 O O . GLU B 1 289 ? 20.094 -27.438 -5.316 1 85.44 289 GLU B O 1
ATOM 9202 N N . SER B 1 290 ? 20.609 -26.531 -7.309 1 81.94 290 SER B N 1
ATOM 9203 C CA . SER B 1 290 ? 22.016 -26.406 -6.953 1 81.94 290 SER B CA 1
ATOM 9204 C C . SER B 1 290 ? 22.5 -24.984 -7.164 1 81.94 290 SER B C 1
ATOM 9206 O O . SER B 1 290 ? 22.031 -24.281 -8.07 1 81.94 290 SER B O 1
ATOM 9208 N N . SER B 1 291 ? 23.484 -24.656 -6.352 1 78.19 291 SER B N 1
ATOM 9209 C CA . SER B 1 291 ? 24.078 -23.328 -6.445 1 78.19 291 SER B CA 1
ATOM 9210 C C . SER B 1 291 ? 24.953 -23.203 -7.684 1 78.19 291 SER B C 1
ATOM 9212 O O . SER B 1 291 ? 25.203 -22.094 -8.164 1 78.19 291 SER B O 1
ATOM 9214 N N . SER B 1 292 ? 25.328 -24.266 -8.258 1 80.81 292 SER B N 1
ATOM 9215 C CA . SER B 1 292 ? 26.234 -24.219 -9.406 1 80.81 292 SER B CA 1
ATOM 9216 C C . SER B 1 292 ? 25.469 -24.156 -10.719 1 80.81 292 SER B C 1
ATOM 9218 O O . SER B 1 292 ? 25.984 -23.672 -11.727 1 80.81 292 SER B O 1
ATOM 9220 N N . SER B 1 293 ? 24.312 -24.562 -10.656 1 88.94 293 SER B N 1
ATOM 9221 C CA . SER B 1 293 ? 23.578 -24.672 -11.906 1 88.94 293 SER B CA 1
ATOM 9222 C C . SER B 1 293 ? 22.672 -23.453 -12.125 1 88.94 293 SER B C 1
ATOM 9224 O O . SER B 1 293 ? 22.062 -23.312 -13.18 1 88.94 293 SER B O 1
ATOM 9226 N N . GLN B 1 294 ? 22.766 -22.641 -11.133 1 92.12 294 GLN B N 1
ATOM 9227 C CA . GLN B 1 294 ? 21.922 -21.453 -11.227 1 92.12 294 GLN B CA 1
ATOM 9228 C C . GLN B 1 294 ? 22.672 -20.203 -10.805 1 92.12 294 GLN B C 1
ATOM 9230 O O . GLN B 1 294 ? 23.531 -20.266 -9.914 1 92.12 294 GLN B O 1
ATOM 9235 N N . MET B 1 295 ? 22.359 -19.188 -11.516 1 94 295 MET B N 1
ATOM 9236 C CA . MET B 1 295 ? 22.891 -17.891 -11.117 1 94 295 MET B CA 1
ATOM 9237 C C . MET B 1 295 ? 22.391 -17.5 -9.734 1 94 295 MET B C 1
ATOM 9239 O O . MET B 1 295 ? 21.188 -17.531 -9.477 1 94 295 MET B O 1
ATOM 9243 N N . GLN B 1 296 ? 23.312 -17.219 -8.852 1 92 296 GLN B N 1
ATOM 9244 C CA . GLN B 1 296 ? 22.922 -16.781 -7.512 1 92 296 GLN B CA 1
ATOM 9245 C C . GLN B 1 296 ? 22.75 -15.273 -7.457 1 92 296 GLN B C 1
ATOM 9247 O O . GLN B 1 296 ? 23.672 -14.523 -7.801 1 92 296 GLN B O 1
ATOM 9252 N N . ILE B 1 297 ? 21.578 -14.898 -7.051 1 90.62 297 ILE B N 1
ATOM 9253 C CA . ILE B 1 297 ? 21.281 -13.484 -6.875 1 90.62 297 ILE B CA 1
ATOM 9254 C C . ILE B 1 297 ? 20.906 -13.211 -5.418 1 90.62 297 ILE B C 1
ATOM 9256 O O . ILE B 1 297 ? 19.938 -13.797 -4.902 1 90.62 297 ILE B O 1
ATOM 9260 N N . ASP B 1 298 ? 21.578 -12.414 -4.773 1 87 298 ASP B N 1
ATOM 9261 C CA . ASP B 1 298 ? 21.344 -12.195 -3.352 1 87 298 ASP B CA 1
ATOM 9262 C C . ASP B 1 298 ? 20.078 -11.359 -3.133 1 87 298 ASP B C 1
ATOM 9264 O O . ASP B 1 298 ? 19.562 -10.758 -4.074 1 87 298 ASP B O 1
ATOM 9268 N N . ALA B 1 299 ? 19.672 -11.336 -1.928 1 82.81 299 ALA B N 1
ATOM 9269 C CA . ALA B 1 299 ? 18.406 -10.688 -1.553 1 82.81 299 ALA B CA 1
ATOM 9270 C C . ALA B 1 299 ? 18.438 -9.203 -1.9 1 82.81 299 ALA B C 1
ATOM 9272 O O . ALA B 1 299 ? 17.484 -8.672 -2.465 1 82.81 299 ALA B O 1
ATOM 9273 N N . ALA B 1 300 ? 19.469 -8.539 -1.592 1 81.19 300 ALA B N 1
ATOM 9274 C CA . ALA B 1 300 ? 19.594 -7.109 -1.859 1 81.19 300 ALA B CA 1
ATOM 9275 C C . ALA B 1 300 ? 19.484 -6.82 -3.354 1 81.19 300 ALA B C 1
ATOM 9277 O O . ALA B 1 300 ? 18.844 -5.848 -3.76 1 81.19 300 ALA B O 1
ATOM 9278 N N . THR B 1 301 ? 20.109 -7.711 -4.117 1 87.25 301 THR B N 1
ATOM 9279 C CA . THR B 1 301 ? 20.125 -7.535 -5.562 1 87.25 301 THR B CA 1
ATOM 9280 C C . THR B 1 301 ? 18.734 -7.793 -6.152 1 87.25 301 THR B C 1
ATOM 9282 O O . THR B 1 301 ? 18.297 -7.066 -7.039 1 87.25 301 THR B O 1
ATOM 9285 N N . LEU B 1 302 ? 18.094 -8.82 -5.691 1 86.81 302 LEU B N 1
ATOM 9286 C CA . LEU B 1 302 ? 16.75 -9.117 -6.152 1 86.81 302 LEU B CA 1
ATOM 9287 C C . LEU B 1 302 ? 15.82 -7.926 -5.922 1 86.81 302 LEU B C 1
ATOM 9289 O O . LEU B 1 302 ? 14.984 -7.602 -6.773 1 86.81 302 LEU B O 1
ATOM 9293 N N . HIS B 1 303 ? 15.961 -7.242 -4.883 1 79.06 303 HIS B N 1
ATOM 9294 C CA . HIS B 1 303 ? 15.164 -6.07 -4.547 1 79.06 303 HIS B CA 1
ATOM 9295 C C . HIS B 1 303 ? 15.57 -4.867 -5.387 1 79.06 303 HIS B C 1
ATOM 9297 O O . HIS B 1 303 ? 14.719 -4.16 -5.926 1 79.06 303 HIS B O 1
ATOM 9303 N N . ALA B 1 304 ? 16.828 -4.695 -5.434 1 78.62 304 ALA B N 1
ATOM 9304 C CA . ALA B 1 304 ? 17.359 -3.533 -6.141 1 78.62 304 ALA B CA 1
ATOM 9305 C C . ALA B 1 304 ? 16.969 -3.566 -7.617 1 78.62 304 ALA B C 1
ATOM 9307 O O . ALA B 1 304 ? 16.734 -2.521 -8.227 1 78.62 304 ALA B O 1
ATOM 9308 N N . LEU B 1 305 ? 16.938 -4.82 -8.148 1 82 305 LEU B N 1
ATOM 9309 C CA . LEU B 1 305 ? 16.625 -4.969 -9.57 1 82 305 LEU B CA 1
ATOM 9310 C C . LEU B 1 305 ? 15.133 -5.164 -9.781 1 82 305 LEU B C 1
ATOM 9312 O O . LEU B 1 305 ? 14.68 -5.332 -10.922 1 82 305 LEU B O 1
ATOM 9316 N N . GLU B 1 306 ? 14.352 -5.18 -8.742 1 76.81 306 GLU B N 1
ATOM 9317 C CA . GLU B 1 306 ? 12.891 -5.305 -8.773 1 76.81 306 GLU B CA 1
ATOM 9318 C C . GLU B 1 306 ? 12.469 -6.559 -9.531 1 76.81 306 GLU B C 1
ATOM 9320 O O . GLU B 1 306 ? 11.539 -6.516 -10.344 1 76.81 306 GLU B O 1
ATOM 9325 N N . ILE B 1 307 ? 13.266 -7.543 -9.391 1 75.88 307 ILE B N 1
ATOM 9326 C CA . ILE B 1 307 ? 12.906 -8.836 -9.969 1 75.88 307 ILE B CA 1
ATOM 9327 C C . ILE B 1 307 ? 11.797 -9.477 -9.141 1 75.88 307 ILE B C 1
ATOM 9329 O O . ILE B 1 307 ? 10.844 -10.039 -9.695 1 75.88 307 ILE B O 1
ATOM 9333 N N . ARG B 1 308 ? 11.906 -9.406 -7.828 1 67.06 308 ARG B N 1
ATOM 9334 C CA . ARG B 1 308 ? 10.891 -9.891 -6.902 1 67.06 308 ARG B CA 1
ATOM 9335 C C . ARG B 1 308 ? 10.555 -8.836 -5.859 1 67.06 308 ARG B C 1
ATOM 9337 O O . ARG B 1 308 ? 11.406 -8.023 -5.492 1 67.06 308 ARG B O 1
ATOM 9344 N N . HIS B 1 309 ? 9.242 -8.617 -5.66 1 53.91 309 HIS B N 1
ATOM 9345 C CA . HIS B 1 309 ? 8.852 -7.691 -4.602 1 53.91 309 HIS B CA 1
ATOM 9346 C C . HIS B 1 309 ? 9.383 -8.148 -3.25 1 53.91 309 HIS B C 1
ATOM 9348 O O . HIS B 1 309 ? 9.43 -9.344 -2.967 1 53.91 309 HIS B O 1
ATOM 9354 N N . ALA B 1 310 ? 10.266 -7.379 -2.758 1 45.78 310 ALA B N 1
ATOM 9355 C CA . ALA B 1 310 ? 10.922 -7.707 -1.494 1 45.78 310 ALA B CA 1
ATOM 9356 C C . ALA B 1 310 ? 9.891 -7.883 -0.378 1 45.78 310 ALA B C 1
ATOM 9358 O O . ALA B 1 310 ? 8.844 -7.238 -0.385 1 45.78 310 ALA B O 1
ATOM 9359 N N . LEU B 1 311 ? 9.914 -8.992 0.401 1 42.34 311 LEU B N 1
ATOM 9360 C CA . LEU B 1 311 ? 9.242 -9.164 1.688 1 42.34 311 LEU B CA 1
ATOM 9361 C C . LEU B 1 311 ? 9.57 -8.016 2.629 1 42.34 311 LEU B C 1
ATOM 9363 O O . LEU B 1 311 ? 10.75 -7.703 2.85 1 42.34 311 LEU B O 1
ATOM 9367 N N . ARG B 1 312 ? 8.992 -6.809 2.564 1 41.84 312 ARG B N 1
ATOM 9368 C CA . ARG B 1 312 ? 9.281 -5.73 3.504 1 41.84 312 ARG B CA 1
ATOM 9369 C C . ARG B 1 312 ? 8.82 -6.094 4.914 1 41.84 312 ARG B C 1
ATOM 9371 O O . ARG B 1 312 ? 7.918 -6.914 5.086 1 41.84 312 ARG B O 1
ATOM 9378 N N . PRO B 1 313 ? 9.617 -5.578 5.953 1 37.31 313 PRO B N 1
ATOM 9379 C CA . PRO B 1 313 ? 9.227 -5.746 7.355 1 37.31 313 PRO B CA 1
ATOM 9380 C C . PRO B 1 313 ? 7.797 -5.281 7.629 1 37.31 313 PRO B C 1
ATOM 9382 O O . PRO B 1 313 ? 7.367 -4.254 7.094 1 37.31 313 PRO B O 1
ATOM 9385 N N . GLY B 1 314 ? 6.723 -6.039 8.477 1 38.44 314 GLY B N 1
ATOM 9386 C CA . GLY B 1 314 ? 5.359 -5.801 8.922 1 38.44 314 GLY B CA 1
ATOM 9387 C C . GLY B 1 314 ? 4.316 -6.484 8.062 1 38.44 314 GLY B C 1
ATOM 9388 O O . GLY B 1 314 ? 3.119 -6.227 8.203 1 38.44 314 GLY B O 1
ATOM 9389 N N . GLY B 1 315 ? 4.668 -7.535 7.289 1 36.69 315 GLY B N 1
ATOM 9390 C CA . GLY B 1 315 ? 3.867 -8.453 6.492 1 36.69 315 GLY B CA 1
ATOM 9391 C C . GLY B 1 315 ? 4.074 -8.281 5 1 36.69 315 GLY B C 1
ATOM 9392 O O . GLY B 1 315 ? 4.797 -7.383 4.566 1 36.69 315 GLY B O 1
ATOM 9393 N N . LEU B 1 316 ? 3.701 -9.344 4.223 1 31.69 316 LEU B N 1
ATOM 9394 C CA . LEU B 1 316 ? 3.705 -9.266 2.766 1 31.69 316 LEU B CA 1
ATOM 9395 C C . LEU B 1 316 ? 3.074 -7.961 2.291 1 31.69 316 LEU B C 1
ATOM 9397 O O . LEU B 1 316 ? 1.872 -7.75 2.461 1 31.69 316 LEU B O 1
ATOM 9401 N N . VAL B 1 317 ? 3.477 -6.934 2.756 1 30.59 317 VAL B N 1
ATOM 9402 C CA . VAL B 1 317 ? 2.779 -5.828 2.105 1 30.59 317 VAL B CA 1
ATOM 9403 C C . VAL B 1 317 ? 2.629 -6.121 0.613 1 30.59 317 VAL B C 1
ATOM 9405 O O . VAL B 1 317 ? 3.625 -6.234 -0.106 1 30.59 317 VAL B O 1
ATOM 9408 N N . ALA B 1 318 ? 1.638 -6.863 0.329 1 31.5 318 ALA B N 1
ATOM 9409 C CA . ALA B 1 318 ? 1.281 -6.887 -1.087 1 31.5 318 ALA B CA 1
ATOM 9410 C C . ALA B 1 318 ? 1.598 -5.551 -1.754 1 31.5 318 ALA B C 1
ATOM 9412 O O . ALA B 1 318 ? 1.184 -4.496 -1.27 1 31.5 318 ALA B O 1
ATOM 9413 N N . ALA B 1 319 ? 2.752 -5.438 -2.207 1 32.16 319 ALA B N 1
ATOM 9414 C CA . ALA B 1 319 ? 3.045 -4.273 -3.041 1 32.16 319 ALA B CA 1
ATOM 9415 C C . ALA B 1 319 ? 1.761 -3.625 -3.549 1 32.16 319 ALA B C 1
ATOM 9417 O O . ALA B 1 319 ? 0.796 -4.32 -3.879 1 32.16 319 ALA B O 1
ATOM 9418 N N . GLY B 1 320 ? 1.282 -2.539 -2.857 1 29.56 320 GLY B N 1
ATOM 9419 C CA . GLY B 1 320 ? 0.207 -1.946 -3.637 1 29.56 320 GLY B CA 1
ATOM 9420 C C . GLY B 1 320 ? 0.177 -2.428 -5.074 1 29.56 320 GLY B C 1
ATOM 9421 O O . GLY B 1 320 ? 1.13 -3.051 -5.547 1 29.56 320 GLY B O 1
ATOM 9422 N N . PRO B 1 321 ? -0.904 -2.418 -5.766 1 29.7 321 PRO B N 1
ATOM 9423 C CA . PRO B 1 321 ? -0.778 -2.807 -7.172 1 29.7 321 PRO B CA 1
ATOM 9424 C C . PRO B 1 321 ? 0.644 -2.645 -7.703 1 29.7 321 PRO B C 1
ATOM 9426 O O . PRO B 1 321 ? 1.393 -1.789 -7.223 1 29.7 321 PRO B O 1
ATOM 9429 N N . THR B 1 322 ? 1.273 -3.799 -8.156 1 33.5 322 THR B N 1
ATOM 9430 C CA . THR B 1 322 ? 2.51 -3.936 -8.922 1 33.5 322 THR B CA 1
ATOM 9431 C C . THR B 1 322 ? 2.945 -2.59 -9.484 1 33.5 322 THR B C 1
ATOM 9433 O O . THR B 1 322 ? 2.182 -1.935 -10.203 1 33.5 322 THR B O 1
ATOM 9436 N N . THR B 1 323 ? 3.566 -1.837 -8.742 1 36.06 323 THR B N 1
ATOM 9437 C CA . THR B 1 323 ? 4.195 -0.811 -9.562 1 36.06 323 THR B CA 1
ATOM 9438 C C . THR B 1 323 ? 4.496 -1.349 -10.961 1 36.06 323 THR B C 1
ATOM 9440 O O . THR B 1 323 ? 5.148 -2.383 -11.102 1 36.06 323 THR B O 1
ATOM 9443 N N . PRO B 1 324 ? 3.742 -1.162 -11.828 1 38.78 324 PRO B N 1
ATOM 9444 C CA . PRO B 1 324 ? 3.971 -1.586 -13.211 1 38.78 324 PRO B CA 1
ATOM 9445 C C . PRO B 1 324 ? 5.453 -1.71 -13.555 1 38.78 324 PRO B C 1
ATOM 9447 O O . PRO B 1 324 ? 5.805 -2.248 -14.602 1 38.78 324 PRO B O 1
ATOM 9450 N N . MET B 1 325 ? 6.281 -1.242 -12.648 1 40.5 325 MET B N 1
ATOM 9451 C CA . MET B 1 325 ? 7.648 -1.157 -13.156 1 40.5 325 MET B CA 1
ATOM 9452 C C . MET B 1 325 ? 8.461 -2.375 -12.742 1 40.5 325 MET B C 1
ATOM 9454 O O . MET B 1 325 ? 9.656 -2.459 -13.031 1 40.5 325 MET B O 1
ATOM 9458 N N . SER B 1 326 ? 7.859 -3.305 -11.977 1 51.09 326 SER B N 1
ATOM 9459 C CA . SER B 1 326 ? 8.711 -4.449 -11.664 1 51.09 326 SER B CA 1
ATOM 9460 C C . SER B 1 326 ? 8.961 -5.305 -12.898 1 51.09 326 SER B C 1
ATOM 9462 O O . SER B 1 326 ? 8.133 -5.352 -13.812 1 51.09 326 SER B O 1
ATOM 9464 N N . LEU B 1 327 ? 10.211 -5.719 -13.078 1 50.28 327 LEU B N 1
ATOM 9465 C CA . LEU B 1 327 ? 10.609 -6.539 -14.219 1 50.28 327 LEU B CA 1
ATOM 9466 C C . LEU B 1 327 ? 9.617 -7.68 -14.438 1 50.28 327 LEU B C 1
ATOM 9468 O O . LEU B 1 327 ? 9.328 -8.039 -15.586 1 50.28 327 LEU B O 1
ATOM 9472 N N . SER B 1 328 ? 9.078 -8.258 -13.234 1 50.72 328 SER B N 1
ATOM 9473 C CA . SER B 1 328 ? 8.18 -9.398 -13.391 1 50.72 328 SER B CA 1
ATOM 9474 C C . SER B 1 328 ? 6.77 -8.938 -13.758 1 50.72 328 SER B C 1
ATOM 9476 O O . SER B 1 328 ? 5.996 -9.695 -14.344 1 50.72 328 SER B O 1
ATOM 9478 N N . GLY B 1 329 ? 6.25 -7.723 -13.312 1 54.97 329 GLY B N 1
ATOM 9479 C CA . GLY B 1 329 ? 4.945 -7.195 -13.664 1 54.97 329 GLY B CA 1
ATOM 9480 C C . GLY B 1 329 ? 4.961 -6.355 -14.93 1 54.97 329 GLY B C 1
ATOM 9481 O O . GLY B 1 329 ? 3.912 -6.102 -15.531 1 54.97 329 GLY B O 1
ATOM 9482 N N . SER B 1 330 ? 6.156 -6.066 -15.477 1 65.06 330 SER B N 1
ATOM 9483 C CA . SER B 1 330 ? 6.426 -4.992 -16.422 1 65.06 330 SER B CA 1
ATOM 9484 C C . SER B 1 330 ? 6.418 -5.512 -17.859 1 65.06 330 SER B C 1
ATOM 9486 O O . SER B 1 330 ? 6.082 -6.672 -18.109 1 65.06 330 SER B O 1
ATOM 9488 N N . PRO B 1 331 ? 7.195 -5.062 -18.766 1 66.31 331 PRO B N 1
ATOM 9489 C CA . PRO B 1 331 ? 7.258 -5.246 -20.219 1 66.31 331 PRO B CA 1
ATOM 9490 C C . PRO B 1 331 ? 7.625 -6.676 -20.609 1 66.31 331 PRO B C 1
ATOM 9492 O O . PRO B 1 331 ? 7.305 -7.113 -21.719 1 66.31 331 PRO B O 1
ATOM 9495 N N . LEU B 1 332 ? 8.094 -7.488 -19.594 1 78.81 332 LEU B N 1
ATOM 9496 C CA . LEU B 1 332 ? 8.562 -8.828 -19.953 1 78.81 332 LEU B CA 1
ATOM 9497 C C . LEU B 1 332 ? 7.527 -9.875 -19.562 1 78.81 332 LEU B C 1
ATOM 9499 O O . LEU B 1 332 ? 7.613 -11.023 -20 1 78.81 332 LEU B O 1
ATOM 9503 N N . SER B 1 333 ? 6.586 -9.477 -18.812 1 83.81 333 SER B N 1
ATOM 9504 C CA . SER B 1 333 ? 5.566 -10.438 -18.375 1 83.81 333 SER B CA 1
ATOM 9505 C C . SER B 1 333 ? 4.527 -10.656 -19.484 1 83.81 333 SER B C 1
ATOM 9507 O O . SER B 1 333 ? 3.416 -10.133 -19.406 1 83.81 333 SER B O 1
ATOM 9509 N N . ARG B 1 334 ? 4.918 -11.531 -20.438 1 90 334 ARG B N 1
ATOM 9510 C CA . ARG B 1 334 ? 4.059 -11.742 -21.594 1 90 334 ARG B CA 1
ATOM 9511 C C . ARG B 1 334 ? 3.51 -13.164 -21.625 1 90 334 ARG B C 1
ATOM 9513 O O . ARG B 1 334 ? 2.883 -13.57 -22.594 1 90 334 ARG B O 1
ATOM 9520 N N . THR B 1 335 ? 3.803 -13.922 -20.625 1 92.94 335 THR B N 1
ATOM 9521 C CA . THR B 1 335 ? 3.199 -15.25 -20.547 1 92.94 335 THR B CA 1
ATOM 9522 C C . THR B 1 335 ? 1.682 -15.148 -20.422 1 92.94 335 THR B C 1
ATOM 9524 O O . THR B 1 335 ? 1.165 -14.156 -19.891 1 92.94 335 THR B O 1
ATOM 9527 N N . VAL B 1 336 ? 0.998 -16.125 -20.891 1 93.69 336 VAL B N 1
ATOM 9528 C CA . VAL B 1 336 ? -0.451 -15.969 -20.969 1 93.69 336 VAL B CA 1
ATOM 9529 C C . VAL B 1 336 ? -1.132 -17 -20.078 1 93.69 336 VAL B C 1
ATOM 9531 O O . VAL B 1 336 ? -2.346 -16.938 -19.859 1 93.69 336 VAL B O 1
ATOM 9534 N N . THR B 1 337 ? -0.381 -17.984 -19.547 1 93.81 337 THR B N 1
ATOM 9535 C CA . THR B 1 337 ? -0.933 -18.969 -18.625 1 93.81 337 THR B CA 1
ATOM 9536 C C . THR B 1 337 ? -0.414 -18.719 -17.203 1 93.81 337 THR B C 1
ATOM 9538 O O . THR B 1 337 ? 0.648 -18.125 -17.016 1 93.81 337 THR B O 1
ATOM 9541 N N . ASP B 1 338 ? -1.152 -19.281 -16.234 1 89.44 338 ASP B N 1
ATOM 9542 C CA . ASP B 1 338 ? -0.725 -19.156 -14.844 1 89.44 338 ASP B CA 1
ATOM 9543 C C . ASP B 1 338 ? 0.594 -19.891 -14.602 1 89.44 338 ASP B C 1
ATOM 9545 O O . ASP B 1 338 ? 1.506 -19.344 -13.977 1 89.44 338 ASP B O 1
ATOM 9549 N N . SER B 1 339 ? 0.609 -21.062 -15.109 1 93.31 339 SER B N 1
ATOM 9550 C CA . SER B 1 339 ? 1.82 -21.859 -14.93 1 93.31 339 SER B CA 1
ATOM 9551 C C . SER B 1 339 ? 3.004 -21.234 -15.664 1 93.31 339 SER B C 1
ATOM 9553 O O . SER B 1 339 ? 4.133 -21.281 -15.172 1 93.31 339 SER B O 1
ATOM 9555 N N . GLY B 1 340 ? 2.754 -20.656 -16.766 1 93.44 340 GLY B N 1
ATOM 9556 C CA . GLY B 1 340 ? 3.795 -19.938 -17.484 1 93.44 340 GLY B CA 1
ATOM 9557 C C . GLY B 1 340 ? 4.324 -18.75 -16.719 1 93.44 340 GLY B C 1
ATOM 9558 O O . GLY B 1 340 ? 5.527 -18.469 -16.734 1 93.44 340 GLY B O 1
ATOM 9559 N N . HIS B 1 341 ? 3.488 -18.109 -16.078 1 91.25 341 HIS B N 1
ATOM 9560 C CA . HIS B 1 341 ? 3.883 -16.969 -15.266 1 91.25 341 HIS B CA 1
ATOM 9561 C C . HIS B 1 341 ? 4.777 -17.406 -14.109 1 91.25 341 HIS B C 1
ATOM 9563 O O . HIS B 1 341 ? 5.758 -16.734 -13.789 1 91.25 341 HIS B O 1
ATOM 9569 N N . ARG B 1 342 ? 4.445 -18.5 -13.5 1 89.81 342 ARG B N 1
ATOM 9570 C CA . ARG B 1 342 ? 5.258 -19.016 -12.406 1 89.81 342 ARG B CA 1
ATOM 9571 C C . ARG B 1 342 ? 6.652 -19.406 -12.898 1 89.81 342 ARG B C 1
ATOM 9573 O O . ARG B 1 342 ? 7.648 -19.141 -12.219 1 89.81 342 ARG B O 1
ATOM 9580 N N . LEU B 1 343 ? 6.668 -19.969 -14.047 1 92.94 343 LEU B N 1
ATOM 9581 C CA . LEU B 1 343 ? 7.961 -20.328 -14.617 1 92.94 343 LEU B CA 1
ATOM 9582 C C . LEU B 1 343 ? 8.797 -19.094 -14.914 1 92.94 343 LEU B C 1
ATOM 9584 O O . LEU B 1 343 ? 10.008 -19.094 -14.695 1 92.94 343 LEU B O 1
ATOM 9588 N N . LEU B 1 344 ? 8.164 -18.109 -15.445 1 93.12 344 LEU B N 1
ATOM 9589 C CA . LEU B 1 344 ? 8.852 -16.844 -15.719 1 93.12 344 LEU B CA 1
ATOM 9590 C C . LEU B 1 344 ? 9.508 -16.297 -14.461 1 93.12 344 LEU B C 1
ATOM 9592 O O . LEU B 1 344 ? 10.695 -15.961 -14.477 1 93.12 344 LEU B O 1
ATOM 9596 N N . LYS B 1 345 ? 8.828 -16.25 -13.383 1 88.69 345 LYS B N 1
ATOM 9597 C CA . LYS B 1 345 ? 9.344 -15.711 -12.125 1 88.69 345 LYS B CA 1
ATOM 9598 C C . LYS B 1 345 ? 10.516 -16.547 -11.609 1 88.69 345 LYS B C 1
ATOM 9600 O O . LYS B 1 345 ? 11.523 -15.992 -11.172 1 88.69 345 LYS B O 1
ATOM 9605 N N . ARG B 1 346 ? 10.383 -17.828 -11.727 1 89.44 346 ARG B N 1
ATOM 9606 C CA . ARG B 1 346 ? 11.445 -18.719 -11.281 1 89.44 346 ARG B CA 1
ATOM 9607 C C . ARG B 1 346 ? 12.695 -18.562 -12.148 1 89.44 346 ARG B C 1
ATOM 9609 O O . ARG B 1 346 ? 13.812 -18.562 -11.641 1 89.44 346 ARG B O 1
ATOM 9616 N N . THR B 1 347 ? 12.422 -18.438 -13.391 1 92.44 347 THR B N 1
ATOM 9617 C CA . THR B 1 347 ? 13.531 -18.328 -14.336 1 92.44 347 THR B CA 1
ATOM 9618 C C . THR B 1 347 ? 14.305 -17.031 -14.133 1 92.44 347 THR B C 1
ATOM 9620 O O . THR B 1 347 ? 15.531 -17.016 -14.18 1 92.44 347 THR B O 1
ATOM 9623 N N . LEU B 1 348 ? 13.656 -15.984 -13.844 1 91.62 348 LEU B N 1
ATOM 9624 C CA . LEU B 1 348 ? 14.289 -14.688 -13.672 1 91.62 348 LEU B CA 1
ATOM 9625 C C . LEU B 1 348 ? 14.977 -14.594 -12.312 1 91.62 348 LEU B C 1
ATOM 9627 O O . LEU B 1 348 ? 15.984 -13.891 -12.164 1 91.62 348 LEU B O 1
ATOM 9631 N N . SER B 1 349 ? 14.492 -15.289 -11.344 1 90.5 349 SER B N 1
ATOM 9632 C CA . SER B 1 349 ? 15.062 -15.227 -10 1 90.5 349 SER B CA 1
ATOM 9633 C C . SER B 1 349 ? 16.266 -16.156 -9.859 1 90.5 349 SER B C 1
ATOM 9635 O O . SER B 1 349 ? 17.078 -15.992 -8.953 1 90.5 349 SER B O 1
ATOM 9637 N N . ALA B 1 350 ? 16.312 -17.141 -10.734 1 91.44 350 ALA B N 1
ATOM 9638 C CA . ALA B 1 350 ? 17.422 -18.094 -10.711 1 91.44 350 ALA B CA 1
ATOM 9639 C C . ALA B 1 350 ? 17.734 -18.609 -12.117 1 91.44 350 ALA B C 1
ATOM 9641 O O . ALA B 1 350 ? 17.578 -19.797 -12.391 1 91.44 350 ALA B O 1
ATOM 9642 N N . PRO B 1 351 ? 18.312 -17.797 -12.945 1 94.81 351 PRO B N 1
ATOM 9643 C CA . PRO B 1 351 ? 18.641 -18.234 -14.297 1 94.81 351 PRO B CA 1
ATOM 9644 C C . PRO B 1 351 ? 19.688 -19.359 -14.32 1 94.81 351 PRO B C 1
ATOM 9646 O O . PRO B 1 351 ? 20.516 -19.453 -13.406 1 94.81 351 PRO B O 1
ATOM 9649 N N . SER B 1 352 ? 19.641 -20.141 -15.328 1 95.25 352 SER B N 1
ATOM 9650 C CA . SER B 1 352 ? 20.578 -21.25 -15.453 1 95.25 352 SER B CA 1
ATOM 9651 C C . SER B 1 352 ? 21.984 -20.766 -15.789 1 95.25 352 SER B C 1
ATOM 9653 O O . SER B 1 352 ? 22.156 -19.719 -16.422 1 95.25 352 SER B O 1
ATOM 9655 N N . THR B 1 353 ? 22.984 -21.562 -15.367 1 96 353 THR B N 1
ATOM 9656 C CA . THR B 1 353 ? 24.359 -21.297 -15.75 1 96 353 THR B CA 1
ATOM 9657 C C . THR B 1 353 ? 24.828 -22.266 -16.828 1 96 353 THR B C 1
ATOM 9659 O O . THR B 1 353 ? 25.984 -22.219 -17.266 1 96 353 THR B O 1
ATOM 9662 N N . SER B 1 354 ? 23.891 -23.141 -17.266 1 95.5 354 SER B N 1
ATOM 9663 C CA . SER B 1 354 ? 24.203 -24.109 -18.312 1 95.5 354 SER B CA 1
ATOM 9664 C C . SER B 1 354 ? 24.016 -23.5 -19.703 1 95.5 354 SER B C 1
ATOM 9666 O O . SER B 1 354 ? 22.891 -23.188 -20.094 1 95.5 354 SER B O 1
ATOM 9668 N N . LEU B 1 355 ? 25.109 -23.469 -20.438 1 96.5 355 LEU B N 1
ATOM 9669 C CA . LEU B 1 355 ? 25.062 -22.906 -21.781 1 96.5 355 LEU B CA 1
ATOM 9670 C C . LEU B 1 355 ? 24.109 -23.703 -22.656 1 96.5 355 LEU B C 1
ATOM 9672 O O . LEU B 1 355 ? 23.422 -23.125 -23.516 1 96.5 355 LEU B O 1
ATOM 9676 N N . THR B 1 356 ? 24.047 -24.938 -22.391 1 95.44 356 THR B N 1
ATOM 9677 C CA . THR B 1 356 ? 23.188 -25.797 -23.188 1 95.44 356 THR B CA 1
ATOM 9678 C C . THR B 1 356 ? 21.719 -25.438 -22.969 1 95.44 356 THR B C 1
ATOM 9680 O O . THR B 1 356 ? 20.969 -25.266 -23.938 1 95.44 356 THR B O 1
ATOM 9683 N N . LEU B 1 357 ? 21.359 -25.281 -21.766 1 94.69 357 LEU B N 1
ATOM 9684 C CA . LEU B 1 357 ? 19.969 -24.953 -21.422 1 94.69 357 LEU B CA 1
ATOM 9685 C C . LEU B 1 357 ? 19.609 -23.562 -21.906 1 94.69 357 LEU B C 1
ATOM 9687 O O . LEU B 1 357 ? 18.531 -23.344 -22.453 1 94.69 357 LEU B O 1
ATOM 9691 N N . ILE B 1 358 ? 20.516 -22.625 -21.734 1 96.81 358 ILE B N 1
ATOM 9692 C CA . ILE B 1 358 ? 20.281 -21.234 -22.125 1 96.81 358 ILE B CA 1
ATOM 9693 C C . ILE B 1 358 ? 20.094 -21.156 -23.641 1 96.81 358 ILE B C 1
ATOM 9695 O O . ILE B 1 358 ? 19.109 -20.562 -24.109 1 96.81 358 ILE B O 1
ATOM 9699 N N . ASN B 1 359 ? 20.938 -21.797 -24.344 1 96.31 359 ASN B N 1
ATOM 9700 C CA . ASN B 1 359 ? 20.891 -21.719 -25.797 1 96.31 359 ASN B CA 1
ATOM 9701 C C . ASN B 1 359 ? 19.703 -22.484 -26.359 1 96.31 359 ASN B C 1
ATOM 9703 O O . ASN B 1 359 ? 19.141 -22.109 -27.391 1 96.31 359 ASN B O 1
ATOM 9707 N N . SER B 1 360 ? 19.375 -23.531 -25.703 1 96 360 SER B N 1
ATOM 9708 C CA . SER B 1 360 ? 18.188 -24.25 -26.109 1 96 360 SER B CA 1
ATOM 9709 C C . SER B 1 360 ? 16.953 -23.359 -26.078 1 96 360 SER B C 1
ATOM 9711 O O . SER B 1 360 ? 16.156 -23.359 -27.016 1 96 360 SER B O 1
ATOM 9713 N N . ARG B 1 361 ? 16.844 -22.609 -25.062 1 96.75 361 ARG B N 1
ATOM 9714 C CA . ARG B 1 361 ? 15.703 -21.703 -24.938 1 96.75 361 ARG B CA 1
ATOM 9715 C C . ARG B 1 361 ? 15.828 -20.547 -25.922 1 96.75 361 ARG B C 1
ATOM 9717 O O . ARG B 1 361 ? 14.844 -20.172 -26.562 1 96.75 361 ARG B O 1
ATOM 9724 N N . LEU B 1 362 ? 17.031 -20.031 -26.031 1 97.31 362 LEU B N 1
ATOM 9725 C CA . LEU B 1 362 ? 17.25 -18.938 -26.984 1 97.31 362 LEU B CA 1
ATOM 9726 C C . LEU B 1 362 ? 16.859 -19.359 -28.391 1 97.31 362 LEU B C 1
ATOM 9728 O O . LEU B 1 362 ? 16.281 -18.578 -29.141 1 97.31 362 LEU B O 1
ATOM 9732 N N . SER B 1 363 ? 17.141 -20.578 -28.719 1 96.62 363 SER B N 1
ATOM 9733 C CA . SER B 1 363 ? 16.766 -21.109 -30.031 1 96.62 363 SER B CA 1
ATOM 9734 C C . SER B 1 363 ? 15.258 -21.172 -30.203 1 96.62 363 SER B C 1
ATOM 9736 O O . SER B 1 363 ? 14.734 -20.922 -31.281 1 96.62 363 SER B O 1
ATOM 9738 N N . LEU B 1 364 ? 14.641 -21.547 -29.188 1 97.06 364 LEU B N 1
ATOM 9739 C CA . LEU B 1 364 ? 13.188 -21.625 -29.234 1 97.06 364 LEU B CA 1
ATOM 9740 C C . LEU B 1 364 ? 12.586 -20.219 -29.375 1 97.06 364 LEU B C 1
ATOM 9742 O O . LEU B 1 364 ? 11.641 -20.031 -30.141 1 97.06 364 LEU B O 1
ATOM 9746 N N . VAL B 1 365 ? 13.109 -19.281 -28.625 1 97.44 365 VAL B N 1
ATOM 9747 C CA . VAL B 1 365 ? 12.656 -17.891 -28.719 1 97.44 365 VAL B CA 1
ATOM 9748 C C . VAL B 1 365 ? 12.883 -17.375 -30.141 1 97.44 365 VAL B C 1
ATOM 9750 O O . VAL B 1 365 ? 12 -16.75 -30.734 1 97.44 365 VAL B O 1
ATOM 9753 N N . ALA B 1 366 ? 14.047 -17.688 -30.656 1 96.44 366 ALA B N 1
ATOM 9754 C CA . ALA B 1 366 ? 14.359 -17.281 -32.031 1 96.44 366 ALA B CA 1
ATOM 9755 C C . ALA B 1 366 ? 13.359 -17.875 -33 1 96.44 366 ALA B C 1
ATOM 9757 O O . ALA B 1 366 ? 12.938 -17.203 -33.969 1 96.44 366 ALA B O 1
ATOM 9758 N N . ALA B 1 367 ? 13.016 -19.078 -32.812 1 96.06 367 ALA B N 1
ATOM 9759 C CA . ALA B 1 367 ? 12.055 -19.75 -33.688 1 96.06 367 ALA B CA 1
ATOM 9760 C C . ALA B 1 367 ? 10.719 -19 -33.688 1 96.06 367 ALA B C 1
ATOM 9762 O O . ALA B 1 367 ? 10.086 -18.875 -34.75 1 96.06 367 ALA B O 1
ATOM 9763 N N . PHE B 1 368 ? 10.328 -18.547 -32.562 1 96.69 368 PHE B N 1
ATOM 9764 C CA . PHE B 1 368 ? 9.039 -17.875 -32.406 1 96.69 368 PHE B CA 1
ATOM 9765 C C . PHE B 1 368 ? 9.125 -16.438 -32.906 1 96.69 368 PHE B C 1
ATOM 9767 O O . PHE B 1 368 ? 8.133 -15.867 -33.375 1 96.69 368 PHE B O 1
ATOM 9774 N N . VAL B 1 369 ? 10.266 -15.836 -32.719 1 95.88 369 VAL B N 1
ATOM 9775 C CA . VAL B 1 369 ? 10.453 -14.484 -33.219 1 95.88 369 VAL B CA 1
ATOM 9776 C C . VAL B 1 369 ? 10.352 -14.484 -34.75 1 95.88 369 VAL B C 1
ATOM 9778 O O . VAL B 1 369 ? 9.711 -13.617 -35.344 1 95.88 369 VAL B O 1
ATOM 9781 N N . ASP B 1 370 ? 10.867 -15.508 -35.375 1 93.56 370 ASP B N 1
ATOM 9782 C CA . ASP B 1 370 ? 10.984 -15.602 -36.812 1 93.56 370 ASP B CA 1
ATOM 9783 C C . ASP B 1 370 ? 9.648 -15.984 -37.469 1 93.56 370 ASP B C 1
ATOM 9785 O O . ASP B 1 370 ? 9.438 -15.758 -38.656 1 93.56 370 ASP B O 1
ATOM 9789 N N . ARG B 1 371 ? 8.82 -16.547 -36.688 1 94 371 ARG B N 1
ATOM 9790 C CA . ARG B 1 371 ? 7.566 -17.094 -37.188 1 94 371 ARG B CA 1
ATOM 9791 C C . ARG B 1 371 ? 6.375 -16.438 -36.5 1 94 371 ARG B C 1
ATOM 9793 O O . ARG B 1 371 ? 5.699 -17.078 -35.688 1 94 371 ARG B O 1
ATOM 9800 N N . GLU B 1 372 ? 6.016 -15.312 -36.938 1 94.38 372 GLU B N 1
ATOM 9801 C CA . GLU B 1 372 ? 5.004 -14.484 -36.281 1 94.38 372 GLU B CA 1
ATOM 9802 C C . GLU B 1 372 ? 3.645 -15.18 -36.281 1 94.38 372 GLU B C 1
ATOM 9804 O O . GLU B 1 372 ? 2.971 -15.234 -35.25 1 94.38 372 GLU B O 1
ATOM 9809 N N . PRO B 1 373 ? 3.209 -15.781 -37.375 1 94.38 373 PRO B N 1
ATOM 9810 C CA . PRO B 1 373 ? 1.898 -16.438 -37.344 1 94.38 373 PRO B CA 1
ATOM 9811 C C . PRO B 1 373 ? 1.839 -17.594 -36.375 1 94.38 373 PRO B C 1
ATOM 9813 O O . PRO B 1 373 ? 0.832 -17.766 -35.688 1 94.38 373 PRO B O 1
ATOM 9816 N N . LEU B 1 374 ? 2.934 -18.344 -36.344 1 95.81 374 LEU B N 1
ATOM 9817 C CA . LEU B 1 374 ? 2.994 -19.453 -35.406 1 95.81 374 LEU B CA 1
ATOM 9818 C C . LEU B 1 374 ? 2.92 -18.953 -33.969 1 95.81 374 LEU B C 1
ATOM 9820 O O . LEU B 1 374 ? 2.158 -19.5 -33.156 1 95.81 374 LEU B O 1
ATOM 9824 N N . ARG B 1 375 ? 3.738 -17.969 -33.656 1 96.88 375 ARG B N 1
ATOM 9825 C CA . ARG B 1 375 ? 3.752 -17.391 -32.312 1 96.88 375 ARG B CA 1
ATOM 9826 C C . ARG B 1 375 ? 2.363 -16.906 -31.906 1 96.88 375 ARG B C 1
ATOM 9828 O O . ARG B 1 375 ? 1.903 -17.188 -30.797 1 96.88 375 ARG B O 1
ATOM 9835 N N . THR B 1 376 ? 1.693 -16.234 -32.812 1 96.38 376 THR B N 1
ATOM 9836 C CA . THR B 1 376 ? 0.364 -15.688 -32.531 1 96.38 376 THR B CA 1
ATOM 9837 C C . THR B 1 376 ? -0.634 -16.812 -32.281 1 96.38 376 THR B C 1
ATOM 9839 O O . THR B 1 376 ? -1.406 -16.766 -31.312 1 96.38 376 THR B O 1
ATOM 9842 N N . ASP B 1 377 ? -0.562 -17.797 -33.125 1 96.19 377 ASP B N 1
ATOM 9843 C CA . ASP B 1 377 ? -1.471 -18.938 -33 1 96.19 377 ASP B CA 1
ATOM 9844 C C . ASP B 1 377 ? -1.246 -19.672 -31.672 1 96.19 377 ASP B C 1
ATOM 9846 O O . ASP B 1 377 ? -2.205 -20.062 -31 1 96.19 377 ASP B O 1
ATOM 9850 N N . LEU B 1 378 ? -0.016 -19.891 -31.406 1 97.25 378 LEU B N 1
ATOM 9851 C CA . LEU B 1 378 ? 0.309 -20.625 -30.188 1 97.25 378 LEU B CA 1
ATOM 9852 C C . LEU B 1 378 ? -0.146 -19.859 -28.953 1 97.25 378 LEU B C 1
ATOM 9854 O O . LEU B 1 378 ? -0.718 -20.438 -28.031 1 97.25 378 LEU B O 1
ATOM 9858 N N . ARG B 1 379 ? 0.128 -18.578 -28.906 1 96.44 379 ARG B N 1
ATOM 9859 C CA . ARG B 1 379 ? -0.271 -17.766 -27.766 1 96.44 379 ARG B CA 1
ATOM 9860 C C . ARG B 1 379 ? -1.788 -17.75 -27.609 1 96.44 379 ARG B C 1
ATOM 9862 O O . ARG B 1 379 ? -2.299 -17.797 -26.484 1 96.44 379 ARG B O 1
ATOM 9869 N N . ASP B 1 380 ? -2.51 -17.734 -28.688 1 94.38 380 ASP B N 1
ATOM 9870 C CA . ASP B 1 380 ? -3.969 -17.781 -28.656 1 94.38 380 ASP B CA 1
ATOM 9871 C C . ASP B 1 380 ? -4.453 -19.109 -28.094 1 94.38 380 ASP B C 1
ATOM 9873 O O . ASP B 1 380 ? -5.387 -19.156 -27.297 1 94.38 380 ASP B O 1
ATOM 9877 N N . ALA B 1 381 ? -3.832 -20.078 -28.531 1 94.62 381 ALA B N 1
ATOM 9878 C CA . ALA B 1 381 ? -4.191 -21.422 -28.062 1 94.62 381 ALA B CA 1
ATOM 9879 C C . ALA B 1 381 ? -3.906 -21.562 -26.578 1 94.62 381 ALA B C 1
ATOM 9881 O O . ALA B 1 381 ? -4.684 -22.188 -25.844 1 94.62 381 ALA B O 1
ATOM 9882 N N . LEU B 1 382 ? -2.838 -21.047 -26.094 1 96 382 LEU B N 1
ATOM 9883 C CA . LEU B 1 382 ? -2.398 -21.156 -24.719 1 96 382 LEU B CA 1
ATOM 9884 C C . LEU B 1 382 ? -3.342 -20.406 -23.781 1 96 382 LEU B C 1
ATOM 9886 O O . LEU B 1 382 ? -3.535 -20.812 -22.625 1 96 382 LEU B O 1
ATOM 9890 N N . ARG B 1 383 ? -3.947 -19.297 -24.203 1 91.69 383 ARG B N 1
ATOM 9891 C CA . ARG B 1 383 ? -4.828 -18.469 -23.375 1 91.69 383 ARG B CA 1
ATOM 9892 C C . ARG B 1 383 ? -6.012 -19.281 -22.859 1 91.69 383 ARG B C 1
ATOM 9894 O O . ARG B 1 383 ? -6.492 -19.047 -21.75 1 91.69 383 ARG B O 1
ATOM 9901 N N . GLY B 1 384 ? -6.383 -20.281 -23.516 1 84.88 384 GLY B N 1
ATOM 9902 C CA . GLY B 1 384 ? -7.531 -21.078 -23.109 1 84.88 384 GLY B CA 1
ATOM 9903 C C . GLY B 1 384 ? -7.156 -22.297 -22.297 1 84.88 384 GLY B C 1
ATOM 9904 O O . GLY B 1 384 ? -8.031 -23.031 -21.844 1 84.88 384 GLY B O 1
ATOM 9905 N N . MET B 1 385 ? -5.93 -22.391 -21.984 1 90.94 385 MET B N 1
ATOM 9906 C CA . MET B 1 385 ? -5.492 -23.609 -21.297 1 90.94 385 MET B CA 1
ATOM 9907 C C . MET B 1 385 ? -5.449 -23.391 -19.797 1 90.94 385 MET B C 1
ATOM 9909 O O . MET B 1 385 ? -4.957 -22.375 -19.312 1 90.94 385 MET B O 1
ATOM 9913 N N . GLY B 1 386 ? -5.984 -24.297 -19.094 1 88.88 386 GLY B N 1
ATOM 9914 C CA . GLY B 1 386 ? -5.984 -24.219 -17.641 1 88.88 386 GLY B CA 1
ATOM 9915 C C . GLY B 1 386 ? -4.734 -24.812 -17.016 1 88.88 386 GLY B C 1
ATOM 9916 O O . GLY B 1 386 ? -3.887 -25.375 -17.719 1 88.88 386 GLY B O 1
ATOM 9917 N N . ASP B 1 387 ? -4.629 -24.688 -15.742 1 89.69 387 ASP B N 1
ATOM 9918 C CA . ASP B 1 387 ? -3.525 -25.234 -14.961 1 89.69 387 ASP B CA 1
ATOM 9919 C C . ASP B 1 387 ? -3.766 -26.703 -14.625 1 89.69 387 ASP B C 1
ATOM 9921 O O . ASP B 1 387 ? -4.348 -27.031 -13.578 1 89.69 387 ASP B O 1
ATOM 9925 N N . ILE B 1 388 ? -3.229 -27.531 -15.398 1 94 388 ILE B N 1
ATOM 9926 C CA . ILE B 1 388 ? -3.547 -28.953 -15.359 1 94 388 ILE B CA 1
ATOM 9927 C C . ILE B 1 388 ? -2.996 -29.562 -14.078 1 94 388 ILE B C 1
ATOM 9929 O O . ILE B 1 388 ? -3.576 -30.516 -13.531 1 94 388 ILE B O 1
ATOM 9933 N N . MET B 1 389 ? -1.944 -29.047 -13.617 1 90.69 389 MET B N 1
ATOM 9934 C CA . MET B 1 389 ? -1.315 -29.656 -12.445 1 90.69 389 MET B CA 1
ATOM 9935 C C . MET B 1 389 ? -2.168 -29.453 -11.195 1 90.69 389 MET B C 1
ATOM 9937 O O . MET B 1 389 ? -2.127 -30.266 -10.273 1 90.69 389 MET B O 1
ATOM 9941 N N . ARG B 1 390 ? -2.908 -28.484 -11.164 1 88.5 390 ARG B N 1
ATOM 9942 C CA . ARG B 1 390 ? -3.84 -28.312 -10.055 1 88.5 390 ARG B CA 1
ATOM 9943 C C . ARG B 1 390 ? -4.902 -29.406 -10.047 1 88.5 390 ARG B C 1
ATOM 9945 O O . ARG B 1 390 ? -5.277 -29.906 -8.984 1 88.5 390 ARG B O 1
ATOM 9952 N N . ILE B 1 391 ? -5.371 -29.75 -11.211 1 90.25 391 ILE B N 1
ATOM 9953 C CA . ILE B 1 391 ? -6.359 -30.828 -11.336 1 90.25 391 ILE B CA 1
ATOM 9954 C C . ILE B 1 391 ? -5.738 -32.156 -10.922 1 90.25 391 ILE B C 1
ATOM 9956 O O . ILE B 1 391 ? -6.344 -32.938 -10.172 1 90.25 391 ILE B O 1
ATOM 9960 N N . ILE B 1 392 ? -4.574 -32.344 -11.391 1 91.12 392 ILE B N 1
ATOM 9961 C CA . ILE B 1 392 ? -3.875 -33.562 -11.07 1 91.12 392 ILE B CA 1
ATOM 9962 C C . ILE B 1 392 ? -3.689 -33.688 -9.562 1 91.12 392 ILE B C 1
ATOM 9964 O O . ILE B 1 392 ? -3.863 -34.75 -8.984 1 91.12 392 ILE B O 1
ATOM 9968 N N . GLN B 1 393 ? -3.389 -32.594 -8.977 1 85.94 393 GLN B N 1
ATOM 9969 C CA . GLN B 1 393 ? -3.197 -32.625 -7.527 1 85.94 393 GLN B CA 1
ATOM 9970 C C . GLN B 1 393 ? -4.508 -32.906 -6.805 1 85.94 393 GLN B C 1
ATOM 9972 O O . GLN B 1 393 ? -4.516 -33.594 -5.781 1 85.94 393 GLN B O 1
ATOM 9977 N N . ARG B 1 394 ? -5.516 -32.406 -7.332 1 83.88 394 ARG B N 1
ATOM 9978 C CA . ARG B 1 394 ? -6.816 -32.75 -6.758 1 83.88 394 ARG B CA 1
ATOM 9979 C C . ARG B 1 394 ? -7.09 -34.25 -6.84 1 83.88 394 ARG B C 1
ATOM 9981 O O . ARG B 1 394 ? -7.574 -34.844 -5.879 1 83.88 394 ARG B O 1
ATOM 9988 N N . PHE B 1 395 ? -6.75 -34.812 -7.957 1 88.81 395 PHE B N 1
ATOM 9989 C CA . PHE B 1 395 ? -6.965 -36.219 -8.156 1 88.81 395 PHE B CA 1
ATOM 9990 C C . PHE B 1 395 ? -6.094 -37.031 -7.207 1 88.81 395 PHE B C 1
ATOM 9992 O O . PHE B 1 395 ? -6.547 -38.031 -6.637 1 88.81 395 PHE B O 1
ATOM 9999 N N . ARG B 1 396 ? -4.902 -36.531 -7.047 1 83.5 396 ARG B N 1
ATOM 10000 C CA . ARG B 1 396 ? -3.988 -37.219 -6.137 1 83.5 396 ARG B CA 1
ATOM 10001 C C . ARG B 1 396 ? -4.508 -37.156 -4.703 1 83.5 396 ARG B C 1
ATOM 10003 O O . ARG B 1 396 ? -4.215 -38.062 -3.906 1 83.5 396 ARG B O 1
ATOM 10010 N N . ALA B 1 397 ? -5.273 -36.188 -4.438 1 78.25 397 ALA B N 1
ATOM 10011 C CA . ALA B 1 397 ? -5.871 -36.031 -3.111 1 78.25 397 ALA B CA 1
ATOM 10012 C C . ALA B 1 397 ? -7.238 -36.719 -3.051 1 78.25 397 ALA B C 1
ATOM 10014 O O . ALA B 1 397 ? -8.008 -36.469 -2.113 1 78.25 397 ALA B O 1
ATOM 10015 N N . ASN B 1 398 ? -7.562 -37.438 -4.066 1 77 398 ASN B N 1
ATOM 10016 C CA . ASN B 1 398 ? -8.836 -38.125 -4.172 1 77 398 ASN B CA 1
ATOM 10017 C C . ASN B 1 398 ? -10.016 -37.188 -4.172 1 77 398 ASN B C 1
ATOM 10019 O O . ASN B 1 398 ? -11.031 -37.438 -3.529 1 77 398 ASN B O 1
ATOM 10023 N N . ARG B 1 399 ? -9.625 -36.156 -4.766 1 78.81 399 ARG B N 1
ATOM 10024 C CA . ARG B 1 399 ? -10.664 -35.156 -4.98 1 78.81 399 ARG B CA 1
ATOM 10025 C C . ARG B 1 399 ? -10.844 -34.875 -6.465 1 78.81 399 ARG B C 1
ATOM 10027 O O . ARG B 1 399 ? -10.109 -35.406 -7.301 1 78.81 399 ARG B O 1
ATOM 10034 N N . GLY B 1 400 ? -11.852 -34.125 -6.898 1 82.75 400 GLY B N 1
ATOM 10035 C CA . GLY B 1 400 ? -12.133 -33.75 -8.281 1 82.75 400 GLY B CA 1
ATOM 10036 C C . GLY B 1 400 ? -13.414 -34.375 -8.805 1 82.75 400 GLY B C 1
ATOM 10037 O O . GLY B 1 400 ? -13.734 -35.531 -8.477 1 82.75 400 GLY B O 1
ATOM 10038 N N . ASP B 1 401 ? -14.023 -33.656 -9.586 1 85.06 401 ASP B N 1
ATOM 10039 C CA . ASP B 1 401 ? -15.312 -34.125 -10.109 1 85.06 401 ASP B CA 1
ATOM 10040 C C . ASP B 1 401 ? -15.211 -34.469 -11.602 1 85.06 401 ASP B C 1
ATOM 10042 O O . ASP B 1 401 ? -14.109 -34.531 -12.148 1 85.06 401 ASP B O 1
ATOM 10046 N N . ALA B 1 402 ? -16.359 -34.75 -12.141 1 83.94 402 ALA B N 1
ATOM 10047 C CA . ALA B 1 402 ? -16.406 -35.188 -13.531 1 83.94 402 ALA B CA 1
ATOM 10048 C C . ALA B 1 402 ? -15.961 -34.094 -14.469 1 83.94 402 ALA B C 1
ATOM 10050 O O . ALA B 1 402 ? -15.359 -34.344 -15.516 1 83.94 402 ALA B O 1
ATOM 10051 N N . SER B 1 403 ? -16.203 -32.969 -14.016 1 85.31 403 SER B N 1
ATOM 10052 C CA . SER B 1 403 ? -15.773 -31.828 -14.828 1 85.31 403 SER B CA 1
ATOM 10053 C C . SER B 1 403 ? -14.25 -31.734 -14.875 1 85.31 403 SER B C 1
ATOM 10055 O O . SER B 1 403 ? -13.672 -31.406 -15.914 1 85.31 403 SER B O 1
ATOM 10057 N N . ASP B 1 404 ? -13.672 -32.031 -13.781 1 89.69 404 ASP B N 1
ATOM 10058 C CA . ASP B 1 404 ? -12.211 -32.062 -13.719 1 89.69 404 ASP B CA 1
ATOM 10059 C C . ASP B 1 404 ? -11.625 -33.094 -14.68 1 89.69 404 ASP B C 1
ATOM 10061 O O . ASP B 1 404 ? -10.648 -32.812 -15.375 1 89.69 404 ASP B O 1
ATOM 10065 N N . VAL B 1 405 ? -12.266 -34.188 -14.656 1 91.12 405 VAL B N 1
ATOM 10066 C CA . VAL B 1 405 ? -11.781 -35.25 -15.516 1 91.12 405 VAL B CA 1
ATOM 10067 C C . VAL B 1 405 ? -11.922 -34.844 -16.984 1 91.12 405 VAL B C 1
ATOM 10069 O O . VAL B 1 405 ? -11.016 -35.094 -17.781 1 91.12 405 VAL B O 1
ATOM 10072 N N . TRP B 1 406 ? -13.016 -34.281 -17.219 1 89.81 406 TRP B N 1
ATOM 10073 C CA . TRP B 1 406 ? -13.242 -33.812 -18.594 1 89.81 406 TRP B CA 1
ATOM 10074 C C . TRP B 1 406 ? -12.203 -32.75 -18.969 1 89.81 406 TRP B C 1
ATOM 10076 O O . TRP B 1 406 ? -11.727 -32.719 -20.109 1 89.81 406 TRP B O 1
ATOM 10086 N N . ASP B 1 407 ? -11.891 -31.984 -18.062 1 92.75 407 ASP B N 1
ATOM 10087 C CA . ASP B 1 407 ? -10.93 -30.922 -18.312 1 92.75 407 ASP B CA 1
ATOM 10088 C C . ASP B 1 407 ? -9.547 -31.5 -18.641 1 92.75 407 ASP B C 1
ATOM 10090 O O . ASP B 1 407 ? -8.781 -30.891 -19.391 1 92.75 407 ASP B O 1
ATOM 10094 N N . VAL B 1 408 ? -9.25 -32.625 -18.109 1 95.38 408 VAL B N 1
ATOM 10095 C CA . VAL B 1 408 ? -7.988 -33.312 -18.438 1 95.38 408 VAL B CA 1
ATOM 10096 C C . VAL B 1 408 ? -7.984 -33.688 -19.922 1 95.38 408 VAL B C 1
ATOM 10098 O O . VAL B 1 408 ? -7.012 -33.438 -20.625 1 95.38 408 VAL B O 1
ATOM 10101 N N . ALA B 1 409 ? -9.102 -34.25 -20.328 1 94.38 409 ALA B N 1
ATOM 10102 C CA . ALA B 1 409 ? -9.203 -34.625 -21.734 1 94.38 409 ALA B CA 1
ATOM 10103 C C . ALA B 1 409 ? -9.117 -33.406 -22.641 1 94.38 409 ALA B C 1
ATOM 10105 O O . ALA B 1 409 ? -8.414 -33.438 -23.656 1 94.38 409 ALA B O 1
ATOM 10106 N N . ARG B 1 410 ? -9.766 -32.438 -22.219 1 93.94 410 ARG B N 1
ATOM 10107 C CA . ARG B 1 410 ? -9.734 -31.188 -23 1 93.94 410 ARG B CA 1
ATOM 10108 C C . ARG B 1 410 ? -8.312 -30.625 -23.078 1 93.94 410 ARG B C 1
ATOM 10110 O O . ARG B 1 410 ? -7.895 -30.141 -24.125 1 93.94 410 ARG B O 1
ATOM 10117 N N . TRP B 1 411 ? -7.648 -30.672 -21.969 1 96.19 411 TRP B N 1
ATOM 10118 C CA . TRP B 1 411 ? -6.273 -30.172 -21.922 1 96.19 411 TRP B CA 1
ATOM 10119 C C . TRP B 1 411 ? -5.371 -30.984 -22.844 1 96.19 411 TRP B C 1
ATOM 10121 O O . TRP B 1 411 ? -4.57 -30.438 -23.594 1 96.19 411 TRP B O 1
ATOM 10131 N N . ILE B 1 412 ? -5.512 -32.281 -22.859 1 97.25 412 ILE B N 1
ATOM 10132 C CA . ILE B 1 412 ? -4.715 -33.188 -23.703 1 97.25 412 ILE B CA 1
ATOM 10133 C C . ILE B 1 412 ? -4.969 -32.844 -25.172 1 97.25 412 ILE B C 1
ATOM 10135 O O . ILE B 1 412 ? -4.027 -32.75 -25.953 1 97.25 412 ILE B O 1
ATOM 10139 N N . ARG B 1 413 ? -6.234 -32.625 -25.453 1 95.88 413 ARG B N 1
ATOM 10140 C CA . ARG B 1 413 ? -6.574 -32.312 -26.844 1 95.88 413 ARG B CA 1
ATOM 10141 C C . ARG B 1 413 ? -5.996 -30.969 -27.25 1 95.88 413 ARG B C 1
ATOM 10143 O O . ARG B 1 413 ? -5.562 -30.781 -28.391 1 95.88 413 ARG B O 1
ATOM 10150 N N . SER B 1 414 ? -6.027 -30.078 -26.344 1 96.44 414 SER B N 1
ATOM 10151 C CA . SER B 1 414 ? -5.43 -28.766 -26.609 1 96.44 414 SER B CA 1
ATOM 10152 C C . SER B 1 414 ? -3.934 -28.891 -26.875 1 96.44 414 SER B C 1
ATOM 10154 O O . SER B 1 414 ? -3.4 -28.203 -27.766 1 96.44 414 SER B O 1
ATOM 10156 N N . VAL B 1 415 ? -3.23 -29.75 -26.125 1 97.38 415 VAL B N 1
ATOM 10157 C CA . VAL B 1 415 ? -1.804 -29.969 -26.328 1 97.38 415 VAL B CA 1
ATOM 10158 C C . VAL B 1 415 ? -1.563 -30.594 -27.703 1 97.38 415 VAL B C 1
ATOM 10160 O O . VAL B 1 415 ? -0.638 -30.203 -28.406 1 97.38 415 VAL B O 1
ATOM 10163 N N . GLU B 1 416 ? -2.428 -31.484 -28.047 1 96.44 416 GLU B N 1
ATOM 10164 C CA . GLU B 1 416 ? -2.303 -32.125 -29.359 1 96.44 416 GLU B CA 1
ATOM 10165 C C . GLU B 1 416 ? -2.465 -31.094 -30.484 1 96.44 416 GLU B C 1
ATOM 10167 O O . GLU B 1 416 ? -1.747 -31.141 -31.484 1 96.44 416 GLU B O 1
ATOM 10172 N N . ARG B 1 417 ? -3.355 -30.203 -30.281 1 95.12 417 ARG B N 1
ATOM 10173 C CA . ARG B 1 417 ? -3.553 -29.141 -31.281 1 95.12 417 ARG B CA 1
ATOM 10174 C C . ARG B 1 417 ? -2.328 -28.25 -31.375 1 95.12 417 ARG B C 1
ATOM 10176 O O . ARG B 1 417 ? -1.941 -27.828 -32.469 1 95.12 417 ARG B O 1
ATOM 10183 N N . LEU B 1 418 ? -1.76 -27.969 -30.25 1 96.31 418 LEU B N 1
ATOM 10184 C CA . LEU B 1 418 ? -0.556 -27.141 -30.219 1 96.31 418 LEU B CA 1
ATOM 10185 C C . LEU B 1 418 ? 0.583 -27.812 -30.969 1 96.31 418 LEU B C 1
ATOM 10187 O O . LEU B 1 418 ? 1.248 -27.172 -31.797 1 96.31 418 LEU B O 1
ATOM 10191 N N . VAL B 1 419 ? 0.79 -29.078 -30.672 1 96.81 419 VAL B N 1
ATOM 10192 C CA . VAL B 1 419 ? 1.865 -29.859 -31.297 1 96.81 419 VAL B CA 1
ATOM 10193 C C . VAL B 1 419 ? 1.628 -29.953 -32.812 1 96.81 419 VAL B C 1
ATOM 10195 O O . VAL B 1 419 ? 2.559 -29.781 -33.594 1 96.81 419 VAL B O 1
ATOM 10198 N N . LYS B 1 420 ? 0.388 -30.125 -33.188 1 96.06 420 LYS B N 1
ATOM 10199 C CA . LYS B 1 420 ? 0.045 -30.234 -34.625 1 96.06 420 LYS B CA 1
ATOM 10200 C C . LYS B 1 420 ? 0.31 -28.906 -35.344 1 96.06 420 LYS B C 1
ATOM 10202 O O . LYS B 1 420 ? 0.776 -28.906 -36.469 1 96.06 420 LYS B O 1
ATOM 10207 N N . ARG B 1 421 ? 0.003 -27.875 -34.688 1 96.5 421 ARG B N 1
ATOM 10208 C CA . ARG B 1 421 ? 0.228 -26.562 -35.312 1 96.5 421 ARG B CA 1
ATOM 10209 C C . ARG B 1 421 ? 1.716 -26.312 -35.531 1 96.5 421 ARG B C 1
ATOM 10211 O O . ARG B 1 421 ? 2.107 -25.719 -36.531 1 96.5 421 ARG B O 1
ATOM 10218 N N . ILE B 1 422 ? 2.535 -26.734 -34.562 1 96.75 422 ILE B N 1
ATOM 10219 C CA . ILE B 1 422 ? 3.979 -26.562 -34.688 1 96.75 422 ILE B CA 1
ATOM 10220 C C . ILE B 1 422 ? 4.496 -27.453 -35.812 1 96.75 422 ILE B C 1
ATOM 10222 O O . ILE B 1 422 ? 5.316 -27.031 -36.625 1 96.75 422 ILE B O 1
ATOM 10226 N N . GLN B 1 423 ? 3.939 -28.656 -35.875 1 95.12 423 GLN B N 1
ATOM 10227 C CA . GLN B 1 423 ? 4.328 -29.594 -36.938 1 95.12 423 GLN B CA 1
ATOM 10228 C C . GLN B 1 423 ? 4.008 -29.047 -38.312 1 95.12 423 GLN B C 1
ATOM 10230 O O . GLN B 1 423 ? 4.828 -29.125 -39.219 1 95.12 423 GLN B O 1
ATOM 10235 N N . LEU B 1 424 ? 2.877 -28.469 -38.406 1 94 424 LEU B N 1
ATOM 10236 C CA . LEU B 1 424 ? 2.451 -27.891 -39.688 1 94 424 LEU B CA 1
ATOM 10237 C C . LEU B 1 424 ? 3.367 -26.734 -40.094 1 94 424 LEU B C 1
ATOM 10239 O O . LEU B 1 424 ? 3.713 -26.609 -41.25 1 94 424 LEU B O 1
ATOM 10243 N N . ALA B 1 425 ? 3.717 -25.984 -39.156 1 92.88 425 ALA B N 1
ATOM 10244 C CA . ALA B 1 425 ? 4.594 -24.844 -39.438 1 92.88 425 ALA B CA 1
ATOM 10245 C C . ALA B 1 425 ? 5.961 -25.312 -39.938 1 92.88 425 ALA B C 1
ATOM 10247 O O . ALA B 1 425 ? 6.547 -24.719 -40.844 1 92.88 425 ALA B O 1
ATOM 10248 N N . VAL B 1 426 ? 6.488 -26.344 -39.312 1 91 426 VAL B N 1
ATOM 10249 C CA . VAL B 1 426 ? 7.793 -26.891 -39.656 1 91 426 VAL B CA 1
ATOM 10250 C C . VAL B 1 426 ? 7.727 -27.531 -41.062 1 91 426 VAL B C 1
ATOM 10252 O O . VAL B 1 426 ? 8.656 -27.391 -41.844 1 91 426 VAL B O 1
ATOM 10255 N N . GLU B 1 427 ? 6.66 -28.172 -41.375 1 89.69 427 GLU B N 1
ATOM 10256 C CA . GLU B 1 427 ? 6.5 -28.891 -42.656 1 89.69 427 GLU B CA 1
ATOM 10257 C C . GLU B 1 427 ? 6.336 -27.906 -43.812 1 89.69 427 GLU B C 1
ATOM 10259 O O . GLU B 1 427 ? 6.781 -28.188 -44.938 1 89.69 427 GLU B O 1
ATOM 10264 N N . LEU B 1 428 ? 5.676 -26.875 -43.594 1 86.56 428 LEU B N 1
ATOM 10265 C CA . LEU B 1 428 ? 5.391 -25.906 -44.656 1 86.56 428 LEU B CA 1
ATOM 10266 C C . LEU B 1 428 ? 6.633 -25.094 -44.969 1 86.56 428 LEU B C 1
ATOM 10268 O O . LEU B 1 428 ? 6.684 -24.422 -46.031 1 86.56 428 LEU B O 1
ATOM 10272 N N . GLU B 1 429 ? 7.539 -25.094 -44.094 1 79.19 429 GLU B N 1
ATOM 10273 C CA . GLU B 1 429 ? 8.742 -24.312 -44.375 1 79.19 429 GLU B CA 1
ATOM 10274 C C . GLU B 1 429 ? 9.648 -25.031 -45.375 1 79.19 429 GLU B C 1
ATOM 10276 O O . GLU B 1 429 ? 9.891 -26.234 -45.25 1 79.19 429 GLU B O 1
ATOM 10281 N N . PRO B 1 430 ? 9.75 -24.562 -46.781 1 66.12 430 PRO B N 1
ATOM 10282 C CA . PRO B 1 430 ? 10.594 -25.188 -47.781 1 66.12 430 PRO B CA 1
ATOM 10283 C C . PRO B 1 430 ? 11.984 -25.547 -47.281 1 66.12 430 PRO B C 1
ATOM 10285 O O . PRO B 1 430 ? 12.523 -24.828 -46.438 1 66.12 430 PRO B O 1
ATOM 10288 N N . ARG B 1 431 ? 12.32 -26.875 -47.375 1 56.03 431 ARG B N 1
ATOM 10289 C CA . ARG B 1 431 ? 13.641 -27.344 -46.969 1 56.03 431 ARG B CA 1
ATOM 10290 C C . ARG B 1 431 ? 14.734 -26.406 -47.469 1 56.03 431 ARG B C 1
ATOM 10292 O O . ARG B 1 431 ? 15.836 -26.375 -46.906 1 56.03 431 ARG B O 1
ATOM 10299 N N . SER B 1 432 ? 14.664 -25.938 -48.75 1 49.12 432 SER B N 1
ATOM 10300 C CA . SER B 1 432 ? 15.742 -25.266 -49.5 1 49.12 432 SER B CA 1
ATOM 10301 C C . SER B 1 432 ? 16.016 -23.875 -48.938 1 49.12 432 SER B C 1
ATOM 10303 O O . SER B 1 432 ? 16.656 -23.062 -49.594 1 49.12 432 SER B O 1
ATOM 10305 N N . ARG B 1 433 ? 15.336 -23.328 -48.25 1 46.62 433 ARG B N 1
ATOM 10306 C CA . ARG B 1 433 ? 15.57 -21.891 -48.125 1 46.62 433 ARG B CA 1
ATOM 10307 C C . ARG B 1 433 ? 16.969 -21.609 -47.594 1 46.62 433 ARG B C 1
ATOM 10309 O O . ARG B 1 433 ? 17.422 -22.25 -46.656 1 46.62 433 ARG B O 1
ATOM 10316 N N . LYS B 1 434 ? 17.719 -20.922 -48.469 1 42.59 434 LYS B N 1
ATOM 10317 C CA . LYS B 1 434 ? 19.062 -20.359 -48.312 1 42.59 434 LYS B CA 1
ATOM 10318 C C . LYS B 1 434 ? 19.25 -19.797 -46.938 1 42.59 434 LYS B C 1
ATOM 10320 O O . LYS B 1 434 ? 18.328 -19.219 -46.344 1 42.59 434 LYS B O 1
ATOM 10325 N N . LYS B 1 435 ? 20.359 -20.203 -46.375 1 39.91 435 LYS B N 1
ATOM 10326 C CA . LYS B 1 435 ? 20.953 -19.594 -45.188 1 39.91 435 LYS B CA 1
ATOM 10327 C C . LYS B 1 435 ? 20.641 -18.109 -45.094 1 39.91 435 LYS B C 1
ATOM 10329 O O . LYS B 1 435 ? 21.078 -17.328 -45.969 1 39.91 435 LYS B O 1
ATOM 10334 N N . ARG B 1 436 ? 19.578 -17.672 -45.031 1 39.81 436 ARG B N 1
ATOM 10335 C CA . ARG B 1 436 ? 19.688 -16.234 -44.781 1 39.81 436 ARG B CA 1
ATOM 10336 C C . ARG B 1 436 ? 20.906 -15.898 -43.938 1 39.81 436 ARG B C 1
ATOM 10338 O O . ARG B 1 436 ? 21.359 -16.734 -43.156 1 39.81 436 ARG B O 1
ATOM 10345 N N . LYS B 1 437 ? 21.75 -14.883 -44.312 1 37.56 437 LYS B N 1
ATOM 10346 C CA . LYS B 1 437 ? 22.938 -14.406 -43.625 1 37.56 437 LYS B CA 1
ATOM 10347 C C . LYS B 1 437 ? 22.875 -14.695 -42.156 1 37.56 437 LYS B C 1
ATOM 10349 O O . LYS B 1 437 ? 23.875 -14.555 -41.438 1 37.56 437 LYS B O 1
ATOM 10354 N N . ASP B 1 438 ? 21.797 -14.516 -41.562 1 38.78 438 ASP B N 1
ATOM 10355 C CA . ASP B 1 438 ? 21.844 -14.516 -40.094 1 38.78 438 ASP B CA 1
ATOM 10356 C C . ASP B 1 438 ? 21.531 -15.906 -39.531 1 38.78 438 ASP B C 1
ATOM 10358 O O . ASP B 1 438 ? 20.422 -16.422 -39.719 1 38.78 438 ASP B O 1
ATOM 10362 N N . GLY B 1 439 ? 22.109 -17.109 -39.75 1 43.47 439 GLY B N 1
ATOM 10363 C CA . GLY B 1 439 ? 22.266 -18.422 -39.125 1 43.47 439 GLY B CA 1
ATOM 10364 C C . GLY B 1 439 ? 21.062 -18.828 -38.312 1 43.47 439 GLY B C 1
ATOM 10365 O O . GLY B 1 439 ? 21 -19.953 -37.812 1 43.47 439 GLY B O 1
ATOM 10366 N N . ASP B 1 440 ? 20.141 -18.062 -37.906 1 54.38 440 ASP B N 1
ATOM 10367 C CA . ASP B 1 440 ? 19.172 -18.062 -36.812 1 54.38 440 ASP B CA 1
ATOM 10368 C C . ASP B 1 440 ? 17.922 -18.859 -37.156 1 54.38 440 ASP B C 1
ATOM 10370 O O . ASP B 1 440 ? 17.328 -19.516 -36.312 1 54.38 440 ASP B O 1
ATOM 10374 N N . GLN B 1 441 ? 17.672 -19.125 -38.469 1 60.94 441 GLN B N 1
ATOM 10375 C CA . GLN B 1 441 ? 16.375 -19.688 -38.844 1 60.94 441 GLN B CA 1
ATOM 10376 C C . GLN B 1 441 ? 16.406 -21.219 -38.75 1 60.94 441 GLN B C 1
ATOM 10378 O O . GLN B 1 441 ? 15.453 -21.844 -38.312 1 60.94 441 GLN B O 1
ATOM 10383 N N . VAL B 1 442 ? 17.562 -21.797 -39.125 1 72.19 442 VAL B N 1
ATOM 10384 C CA . VAL B 1 442 ? 17.656 -23.25 -39.125 1 72.19 442 VAL B CA 1
ATOM 10385 C C . VAL B 1 442 ? 17.672 -23.781 -37.688 1 72.19 442 VAL B C 1
ATOM 10387 O O . VAL B 1 442 ? 17 -24.781 -37.406 1 72.19 442 VAL B O 1
ATOM 10390 N N . GLU B 1 443 ? 18.312 -23.141 -36.844 1 83.75 443 GLU B N 1
ATOM 10391 C CA . GLU B 1 443 ? 18.391 -23.562 -35.469 1 83.75 443 GLU B CA 1
ATOM 10392 C C . GLU B 1 443 ? 17.016 -23.531 -34.812 1 83.75 443 GLU B C 1
ATOM 10394 O O . GLU B 1 443 ? 16.672 -24.422 -34.031 1 83.75 443 GLU B O 1
ATOM 10399 N N . GLY B 1 444 ? 16.312 -22.641 -35.25 1 88.88 444 GLY B N 1
ATOM 10400 C CA . GLY B 1 444 ? 14.969 -22.531 -34.719 1 88.88 444 GLY B CA 1
ATOM 10401 C C . GLY B 1 444 ? 14.07 -23.688 -35.125 1 88.88 444 GLY B C 1
ATOM 10402 O O . GLY B 1 444 ? 13.312 -24.219 -34.312 1 88.88 444 GLY B O 1
ATOM 10403 N N . ARG B 1 445 ? 14.219 -24.016 -36.375 1 90 445 ARG B N 1
ATOM 10404 C CA . ARG B 1 445 ? 13.43 -25.125 -36.906 1 90 445 ARG B CA 1
ATOM 10405 C C . ARG B 1 445 ? 13.797 -26.438 -36.219 1 90 445 ARG B C 1
ATOM 10407 O O . ARG B 1 445 ? 12.922 -27.203 -35.844 1 90 445 ARG B O 1
ATOM 10414 N N . ASP B 1 446 ? 15.07 -26.672 -36.125 1 92 446 ASP B N 1
ATOM 10415 C CA . ASP B 1 446 ? 15.547 -27.891 -35.469 1 92 446 ASP B CA 1
ATOM 10416 C C . ASP B 1 446 ? 15.055 -27.969 -34.031 1 92 446 ASP B C 1
ATOM 10418 O O . ASP B 1 446 ? 14.664 -29.031 -33.531 1 92 446 ASP B O 1
ATOM 10422 N N . ARG B 1 447 ? 15.039 -26.875 -33.344 1 94.56 447 ARG B N 1
ATOM 10423 C CA . ARG B 1 447 ? 14.594 -26.828 -31.953 1 94.56 447 ARG B CA 1
ATOM 10424 C C . ARG B 1 447 ? 13.109 -27.156 -31.844 1 94.56 447 ARG B C 1
ATOM 10426 O O . ARG B 1 447 ? 12.68 -27.812 -30.891 1 94.56 447 ARG B O 1
ATOM 10433 N N . LEU B 1 448 ? 12.375 -26.672 -32.812 1 95.88 448 LEU B N 1
ATOM 10434 C CA . LEU B 1 448 ? 10.945 -26.969 -32.844 1 95.88 448 LEU B CA 1
ATOM 10435 C C . LEU B 1 448 ? 10.703 -28.469 -33.031 1 95.88 448 LEU B C 1
ATOM 10437 O O . LEU B 1 448 ? 9.82 -29.031 -32.375 1 95.88 448 LEU B O 1
ATOM 10441 N N . ILE B 1 449 ? 11.508 -29.062 -33.844 1 94.38 449 ILE B N 1
ATOM 10442 C CA . ILE B 1 449 ? 11.375 -30.484 -34.094 1 94.38 449 ILE B CA 1
ATOM 10443 C C . ILE B 1 449 ? 11.695 -31.266 -32.812 1 94.38 449 ILE B C 1
ATOM 10445 O O . ILE B 1 449 ? 10.961 -32.188 -32.438 1 94.38 449 ILE B O 1
ATOM 10449 N N . GLU B 1 450 ? 12.727 -30.891 -32.188 1 94.94 450 GLU B N 1
ATOM 10450 C CA . GLU B 1 450 ? 13.094 -31.516 -30.938 1 94.94 450 GLU B CA 1
ATOM 10451 C C . GLU B 1 450 ? 11.984 -31.375 -29.906 1 94.94 450 GLU B C 1
ATOM 10453 O O . GLU B 1 450 ? 11.703 -32.312 -29.156 1 94.94 450 GLU B O 1
ATOM 10458 N N . LEU B 1 451 ? 11.414 -30.25 -29.875 1 95.94 451 LEU B N 1
ATOM 10459 C CA . LEU B 1 451 ? 10.344 -29.953 -28.938 1 95.94 451 LEU B CA 1
ATOM 10460 C C . LEU B 1 451 ? 9.156 -30.891 -29.172 1 95.94 451 LEU B C 1
ATOM 10462 O O . LEU B 1 451 ? 8.594 -31.438 -28.219 1 95.94 451 LEU B O 1
ATOM 10466 N N . ILE B 1 452 ? 8.773 -31.047 -30.422 1 95.25 452 ILE B N 1
ATOM 10467 C CA . ILE B 1 452 ? 7.641 -31.891 -30.781 1 95.25 452 ILE B CA 1
ATOM 10468 C C . ILE B 1 452 ? 7.922 -33.344 -30.359 1 95.25 452 ILE B C 1
ATOM 10470 O O . ILE B 1 452 ? 7.047 -34 -29.812 1 95.25 452 ILE B O 1
ATOM 10474 N N . ASP B 1 453 ? 9.109 -33.688 -30.516 1 94.75 453 ASP B N 1
ATOM 10475 C CA . ASP B 1 453 ? 9.492 -35.062 -30.234 1 94.75 453 ASP B CA 1
ATOM 10476 C C . ASP B 1 453 ? 9.516 -35.344 -28.734 1 94.75 453 ASP B C 1
ATOM 10478 O O . ASP B 1 453 ? 9.422 -36.5 -28.297 1 94.75 453 ASP B O 1
ATOM 10482 N N . ASP B 1 454 ? 9.594 -34.312 -28 1 94.88 454 ASP B N 1
ATOM 10483 C CA . ASP B 1 454 ? 9.727 -34.469 -26.547 1 94.88 454 ASP B CA 1
ATOM 10484 C C . ASP B 1 454 ? 8.367 -34.719 -25.891 1 94.88 454 ASP B C 1
ATOM 10486 O O . ASP B 1 454 ? 8.297 -35.188 -24.766 1 94.88 454 ASP B O 1
ATOM 10490 N N . PHE B 1 455 ? 7.262 -34.438 -26.562 1 96.88 455 PHE B N 1
ATOM 10491 C CA . PHE B 1 455 ? 5.941 -34.594 -25.969 1 96.88 455 PHE B CA 1
ATOM 10492 C C . PHE B 1 455 ? 5.574 -36.062 -25.812 1 96.88 455 PHE B C 1
ATOM 10494 O O . PHE B 1 455 ? 5.816 -36.844 -26.719 1 96.88 455 PHE B O 1
ATOM 10501 N N . ALA B 1 456 ? 5.023 -36.438 -24.641 1 96.38 456 ALA B N 1
ATOM 10502 C CA . ALA B 1 456 ? 4.539 -37.812 -24.391 1 96.38 456 ALA B CA 1
ATOM 10503 C C . ALA B 1 456 ? 3.148 -38 -25 1 96.38 456 ALA B C 1
ATOM 10505 O O . ALA B 1 456 ? 2.314 -37.094 -24.953 1 96.38 456 ALA B O 1
ATOM 10506 N N . PRO B 1 457 ? 2.898 -39.188 -25.531 1 94.69 457 PRO B N 1
ATOM 10507 C CA . PRO B 1 457 ? 1.58 -39.469 -26.109 1 94.69 457 PRO B CA 1
ATOM 10508 C C . PRO B 1 457 ? 0.523 -39.75 -25.047 1 94.69 457 PRO B C 1
ATOM 10510 O O . PRO B 1 457 ? 0.715 -40.625 -24.188 1 94.69 457 PRO B O 1
ATOM 10513 N N . LEU B 1 458 ? -0.503 -39 -25.047 1 96.56 458 LEU B N 1
ATOM 10514 C CA . LEU B 1 458 ? -1.571 -39.188 -24.062 1 96.56 458 LEU B CA 1
ATOM 10515 C C . LEU B 1 458 ? -2.924 -39.312 -24.766 1 96.56 458 LEU B C 1
ATOM 10517 O O . LEU B 1 458 ? -3.969 -39.188 -24.109 1 96.56 458 LEU B O 1
ATOM 10521 N N . THR B 1 459 ? -2.984 -39.594 -26.031 1 95.88 459 THR B N 1
ATOM 10522 C CA . THR B 1 459 ? -4.184 -39.625 -26.859 1 95.88 459 THR B CA 1
ATOM 10523 C C . THR B 1 459 ? -5.145 -40.719 -26.344 1 95.88 459 THR B C 1
ATOM 10525 O O . THR B 1 459 ? -6.359 -40.5 -26.344 1 95.88 459 THR B O 1
ATOM 10528 N N . GLU B 1 460 ? -4.617 -41.812 -25.922 1 95.5 460 GLU B N 1
ATOM 10529 C CA . GLU B 1 460 ? -5.445 -42.906 -25.453 1 95.5 460 GLU B CA 1
ATOM 10530 C C . GLU B 1 460 ? -6.188 -42.531 -24.172 1 95.5 460 GLU B C 1
ATOM 10532 O O . GLU B 1 460 ? -7.344 -42.906 -23.984 1 95.5 460 GLU B O 1
ATOM 10537 N N . LEU B 1 461 ? -5.434 -41.844 -23.375 1 95.75 461 LEU B N 1
ATOM 10538 C CA . LEU B 1 461 ? -6.082 -41.406 -22.141 1 95.75 461 LEU B CA 1
ATOM 10539 C C . LEU B 1 461 ? -7.246 -40.469 -22.438 1 95.75 461 LEU B C 1
ATOM 10541 O O . LEU B 1 461 ? -8.336 -40.625 -21.875 1 95.75 461 LEU B O 1
ATOM 10545 N N . ALA B 1 462 ? -7.07 -39.531 -23.328 1 95.75 462 ALA B N 1
ATOM 10546 C CA . ALA B 1 462 ? -8.125 -38.594 -23.688 1 95.75 462 ALA B CA 1
ATOM 10547 C C . ALA B 1 462 ? -9.32 -39.312 -24.312 1 95.75 462 ALA B C 1
ATOM 10549 O O . ALA B 1 462 ? -10.469 -39.031 -23.984 1 95.75 462 ALA B O 1
ATOM 10550 N N . ALA B 1 463 ? -9.078 -40.281 -25.094 1 93.31 463 ALA B N 1
ATOM 10551 C CA . ALA B 1 463 ? -10.133 -41.062 -25.75 1 93.31 463 ALA B CA 1
ATOM 10552 C C . ALA B 1 463 ? -10.961 -41.844 -24.719 1 93.31 463 ALA B C 1
ATOM 10554 O O . ALA B 1 463 ? -12.188 -41.906 -24.828 1 93.31 463 ALA B O 1
ATOM 10555 N N . THR B 1 464 ? -10.242 -42.375 -23.766 1 91.88 464 THR B N 1
ATOM 10556 C CA . THR B 1 464 ? -10.914 -43.125 -22.719 1 91.88 464 THR B CA 1
ATOM 10557 C C . THR B 1 464 ? -11.852 -42.219 -21.922 1 91.88 464 THR B C 1
ATOM 10559 O O . THR B 1 464 ? -12.984 -42.594 -21.625 1 91.88 464 THR B O 1
ATOM 10562 N N . ILE B 1 465 ? -11.422 -41 -21.641 1 92 465 ILE B N 1
ATOM 10563 C CA . ILE B 1 465 ? -12.227 -40.062 -20.875 1 92 465 ILE B CA 1
ATOM 10564 C C . ILE B 1 465 ? -13.422 -39.594 -21.703 1 92 465 ILE B C 1
ATOM 10566 O O . ILE B 1 465 ? -14.547 -39.531 -21.219 1 92 465 ILE B O 1
ATOM 10570 N N . GLU B 1 466 ? -13.164 -39.344 -22.984 1 89 466 GLU B N 1
ATOM 10571 C CA . GLU B 1 466 ? -14.203 -38.844 -23.875 1 89 466 GLU B CA 1
ATOM 10572 C C . GLU B 1 466 ? -15.305 -39.875 -24.078 1 89 466 GLU B C 1
ATOM 10574 O O . GLU B 1 466 ? -16.469 -39.531 -24.281 1 89 466 GLU B O 1
ATOM 10579 N N . LYS B 1 467 ? -14.945 -41.094 -23.984 1 84.5 467 LYS B N 1
ATOM 10580 C CA . LYS B 1 467 ? -15.922 -42.156 -24.125 1 84.5 467 LYS B CA 1
ATOM 10581 C C . LYS B 1 467 ? -16.719 -42.375 -22.828 1 84.5 467 LYS B C 1
ATOM 10583 O O . LYS B 1 467 ? -17.875 -42.781 -22.859 1 84.5 467 LYS B O 1
ATOM 10588 N N . ALA B 1 468 ? -16.047 -41.969 -21.797 1 83 468 ALA B N 1
ATOM 10589 C CA . ALA B 1 468 ? -16.625 -42.25 -20.5 1 83 468 ALA B CA 1
ATOM 10590 C C . ALA B 1 468 ? -17.562 -41.156 -20.047 1 83 468 ALA B C 1
ATOM 10592 O O . ALA B 1 468 ? -18.531 -41.375 -19.312 1 83 468 ALA B O 1
ATOM 10593 N N . ILE B 1 469 ? -17.266 -39.906 -20.344 1 80 469 ILE B N 1
ATOM 10594 C CA . ILE B 1 469 ? -18 -38.75 -19.797 1 80 469 ILE B CA 1
ATOM 10595 C C . ILE B 1 469 ? -18.719 -38.031 -20.938 1 80 469 ILE B C 1
ATOM 10597 O O . ILE B 1 469 ? -18.125 -37.75 -21.984 1 80 469 ILE B O 1
ATOM 10601 N N . ASP B 1 470 ? -20.031 -37.781 -20.812 1 64.5 470 ASP B N 1
ATOM 10602 C CA . ASP B 1 470 ? -20.797 -36.969 -21.734 1 64.5 470 ASP B CA 1
ATOM 10603 C C . ASP B 1 470 ? -20.797 -35.5 -21.281 1 64.5 470 ASP B C 1
ATOM 10605 O O . ASP B 1 470 ? -21.375 -35.156 -20.25 1 64.5 470 ASP B O 1
ATOM 10609 N N . GLU B 1 471 ? -20.094 -34.594 -21.953 1 61.19 471 GLU B N 1
ATOM 10610 C CA . GLU B 1 471 ? -19.859 -33.188 -21.625 1 61.19 471 GLU B CA 1
ATOM 10611 C C . GLU B 1 471 ? -21.172 -32.438 -21.438 1 61.19 471 GLU B C 1
ATOM 10613 O O . GLU B 1 471 ? -21.266 -31.531 -20.594 1 61.19 471 GLU B O 1
ATOM 10618 N N . THR B 1 472 ? -22.062 -32.594 -22.375 1 49.84 472 THR B N 1
ATOM 10619 C CA . THR B 1 472 ? -23.297 -31.828 -22.391 1 49.84 472 THR B CA 1
ATOM 10620 C C . THR B 1 472 ? -24.047 -31.984 -21.078 1 49.84 472 THR B C 1
ATOM 10622 O O . THR B 1 472 ? -24.922 -31.188 -20.75 1 49.84 472 THR B O 1
ATOM 10625 N N . ARG B 1 473 ? -23.609 -32.875 -20.25 1 48.25 473 ARG B N 1
ATOM 10626 C CA . ARG B 1 473 ? -24.375 -33.188 -19.047 1 48.25 473 ARG B CA 1
ATOM 10627 C C . ARG B 1 473 ? -23.594 -32.781 -17.797 1 48.25 473 ARG B C 1
ATOM 10629 O O . ARG B 1 473 ? -23.953 -33.188 -16.688 1 48.25 473 ARG B O 1
ATOM 10636 N N . ILE B 1 474 ? -22.422 -32.469 -17.969 1 49.38 474 ILE B N 1
ATOM 10637 C CA . ILE B 1 474 ? -21.719 -31.922 -16.797 1 49.38 474 ILE B CA 1
ATOM 10638 C C . ILE B 1 474 ? -22.438 -30.672 -16.297 1 49.38 474 ILE B C 1
ATOM 10640 O O . ILE B 1 474 ? -22.703 -29.734 -17.062 1 49.38 474 ILE B O 1
ATOM 10644 N N . PRO B 1 475 ? -23.219 -30.812 -15.266 1 40.69 475 PRO B N 1
ATOM 10645 C CA . PRO B 1 475 ? -23.938 -29.656 -14.75 1 40.69 475 PRO B CA 1
ATOM 10646 C C . PRO B 1 475 ? -23.125 -28.359 -14.844 1 40.69 475 PRO B C 1
ATOM 10648 O O . PRO B 1 475 ? -21.969 -28.328 -14.422 1 40.69 475 PRO B O 1
ATOM 10651 N N . SER B 1 476 ? -23.172 -27.75 -16.047 1 33.09 476 SER B N 1
ATOM 10652 C CA . SER B 1 476 ? -22.688 -26.375 -15.906 1 33.09 476 SER B CA 1
ATOM 10653 C C . SER B 1 476 ? -23.141 -25.75 -14.586 1 33.09 476 SER B C 1
ATOM 10655 O O . SER B 1 476 ? -24.219 -26.078 -14.078 1 33.09 476 SER B O 1
ATOM 10657 N N . VAL B 1 477 ? -22.312 -25.516 -13.781 1 32.81 477 VAL B N 1
ATOM 10658 C CA . VAL B 1 477 ? -22.766 -24.688 -12.672 1 32.81 477 VAL B CA 1
ATOM 10659 C C . VAL B 1 477 ? -23.891 -23.766 -13.141 1 32.81 477 VAL B C 1
ATOM 10661 O O . VAL B 1 477 ? -23.656 -22.734 -13.766 1 32.81 477 VAL B O 1
ATOM 10664 N N . GLN B 1 478 ? -24.828 -24.266 -13.844 1 27.16 478 GLN B N 1
ATOM 10665 C CA . GLN B 1 478 ? -25.906 -23.297 -14.062 1 27.16 478 GLN B CA 1
ATOM 10666 C C . GLN B 1 478 ? -26.328 -22.656 -12.75 1 27.16 478 GLN B C 1
ATOM 10668 O O . GLN B 1 478 ? -26.562 -23.344 -11.758 1 27.16 478 GLN B O 1
ATOM 10673 N N . VAL B 1 479 ? -25.875 -21.562 -12.523 1 26.98 479 VAL B N 1
ATOM 10674 C CA . VAL B 1 479 ? -26.609 -20.734 -11.578 1 26.98 479 VAL B CA 1
ATOM 10675 C C . VAL B 1 479 ? -28.109 -21.047 -11.672 1 26.98 479 VAL B C 1
ATOM 10677 O O . VAL B 1 479 ? -28.656 -21.141 -12.773 1 26.98 479 VAL B O 1
ATOM 10680 N N . PRO B 1 480 ? -28.547 -21.828 -10.727 1 26.7 480 PRO B N 1
ATOM 10681 C CA . PRO B 1 480 ? -30.016 -21.953 -10.805 1 26.7 480 PRO B CA 1
ATOM 10682 C C . PRO B 1 480 ? -30.672 -20.719 -11.422 1 26.7 480 PRO B C 1
ATOM 10684 O O . PRO B 1 480 ? -30.328 -19.594 -11.07 1 26.7 480 PRO B O 1
ATOM 10687 N N . ASP B 1 481 ? -30.875 -20.812 -12.688 1 25.33 481 ASP B N 1
ATOM 10688 C CA . ASP B 1 481 ? -31.812 -19.812 -13.211 1 25.33 481 ASP B CA 1
ATOM 10689 C C . ASP B 1 481 ? -32.969 -19.562 -12.234 1 25.33 481 ASP B C 1
ATOM 10691 O O . ASP B 1 481 ? -33.688 -20.484 -11.867 1 25.33 481 ASP B O 1
ATOM 10695 N N . GLU B 1 482 ? -32.688 -18.781 -11.266 1 26.5 482 GLU B N 1
ATOM 10696 C CA . GLU B 1 482 ? -33.781 -18.391 -10.375 1 26.5 482 GLU B CA 1
ATOM 10697 C C . GLU B 1 482 ? -35.125 -18.328 -11.125 1 26.5 482 GLU B C 1
ATOM 10699 O O . GLU B 1 482 ? -36.188 -18.281 -10.508 1 26.5 482 GLU B O 1
ATOM 10704 N N . GLY B 1 483 ? -35.031 -17.938 -12.414 1 25.83 483 GLY B N 1
ATOM 10705 C CA . GLY B 1 483 ? -36.344 -17.562 -12.938 1 25.83 483 GLY B CA 1
ATOM 10706 C C . GLY B 1 483 ? -37.219 -18.75 -13.281 1 25.83 483 GLY B C 1
ATOM 10707 O O . GLY B 1 483 ? -38.25 -18.609 -13.961 1 25.83 483 GLY B O 1
ATOM 10708 N N . GLY B 1 484 ? -36.594 -19.906 -13.539 1 25.19 484 GLY B N 1
ATOM 10709 C CA . GLY B 1 484 ? -37.688 -20.766 -14.016 1 25.19 484 GLY B CA 1
ATOM 10710 C C . GLY B 1 484 ? -38.812 -20.938 -13 1 25.19 484 GLY B C 1
ATOM 10711 O O . GLY B 1 484 ? -38.594 -20.688 -11.812 1 25.19 484 GLY B O 1
ATOM 10712 N N . GLU B 1 485 ? -40.031 -20.875 -13.523 1 24.88 485 GLU B N 1
ATOM 10713 C CA . GLU B 1 485 ? -41.281 -21.109 -12.844 1 24.88 485 GLU B CA 1
ATOM 10714 C C . GLU B 1 485 ? -41.188 -22.266 -11.859 1 24.88 485 GLU B C 1
ATOM 10716 O O . GLU B 1 485 ? -40.75 -23.359 -12.227 1 24.88 485 GLU B O 1
ATOM 10721 N N . GLU B 1 486 ? -40.781 -22.016 -10.664 1 27.28 486 GLU B N 1
ATOM 10722 C CA . GLU B 1 486 ? -41.125 -23 -9.625 1 27.28 486 GLU B CA 1
ATOM 10723 C C . GLU B 1 486 ? -42.406 -23.781 -10 1 27.28 486 GLU B C 1
ATOM 10725 O O . GLU B 1 486 ? -43.438 -23.188 -10.234 1 27.28 486 GLU B O 1
ATOM 10730 N N . ALA B 1 487 ? -42.312 -24.859 -10.734 1 29.95 487 ALA B N 1
ATOM 10731 C CA . ALA B 1 487 ? -43.469 -25.75 -10.781 1 29.95 487 ALA B CA 1
ATOM 10732 C C . ALA B 1 487 ? -44.219 -25.734 -9.461 1 29.95 487 ALA B C 1
ATOM 10734 O O . ALA B 1 487 ? -43.625 -25.734 -8.391 1 29.95 487 ALA B O 1
ATOM 10735 N N . SER B 1 488 ? -45.438 -25.219 -9.461 1 29.48 488 SER B N 1
ATOM 10736 C CA . SER B 1 488 ? -46.469 -24.969 -8.484 1 29.48 488 SER B CA 1
ATOM 10737 C C . SER B 1 488 ? -46.562 -26.078 -7.453 1 29.48 488 SER B C 1
ATOM 10739 O O . SER B 1 488 ? -47.531 -26.141 -6.676 1 29.48 488 SER B O 1
ATOM 10741 N N . GLY B 1 489 ? -45.906 -27.281 -7.684 1 31.94 489 GLY B N 1
ATOM 10742 C CA . GLY B 1 489 ? -46.219 -28.219 -6.625 1 31.94 489 GLY B CA 1
ATOM 10743 C C . GLY B 1 489 ? -45.688 -27.812 -5.273 1 31.94 489 GLY B C 1
ATOM 10744 O O . GLY B 1 489 ? -44.906 -26.875 -5.172 1 31.94 489 GLY B O 1
ATOM 10745 N N . THR B 1 490 ? -46.281 -28.172 -4.164 1 33.06 490 THR B N 1
ATOM 10746 C CA . THR B 1 490 ? -45.844 -27.906 -2.801 1 33.06 490 THR B CA 1
ATOM 10747 C C . THR B 1 490 ? -44.344 -28.188 -2.648 1 33.06 490 THR B C 1
ATOM 10749 O O . THR B 1 490 ? -43.812 -29.094 -3.307 1 33.06 490 THR B O 1
ATOM 10752 N N . PRO B 1 491 ? -43.625 -27.266 -2.148 1 38.81 491 PRO B N 1
ATOM 10753 C CA . PRO B 1 491 ? -42.188 -27.406 -1.893 1 38.81 491 PRO B CA 1
ATOM 10754 C C . PRO B 1 491 ? -41.781 -28.828 -1.485 1 38.81 491 PRO B C 1
ATOM 10756 O O . PRO B 1 491 ? -40.625 -29.203 -1.593 1 38.81 491 PRO B O 1
ATOM 10759 N N . GLU B 1 492 ? -42.844 -29.609 -1.094 1 42.03 492 GLU B N 1
ATOM 10760 C CA . GLU B 1 492 ? -42.562 -30.938 -0.544 1 42.03 492 GLU B CA 1
ATOM 10761 C C . GLU B 1 492 ? -42.531 -32 -1.645 1 42.03 492 GLU B C 1
ATOM 10763 O O . GLU B 1 492 ? -42.094 -33.125 -1.416 1 42.03 492 GLU B O 1
ATOM 10768 N N . ASP B 1 493 ? -43.188 -31.844 -2.793 1 41.66 493 ASP B N 1
ATOM 10769 C CA . ASP B 1 493 ? -43.219 -32.844 -3.861 1 41.66 493 ASP B CA 1
ATOM 10770 C C . ASP B 1 493 ? -42.062 -32.688 -4.824 1 41.66 493 ASP B C 1
ATOM 10772 O O . ASP B 1 493 ? -41.812 -31.578 -5.324 1 41.66 493 ASP B O 1
ATOM 10776 N N . VAL B 1 494 ? -41.062 -33.406 -4.723 1 45.78 494 VAL B N 1
ATOM 10777 C CA . VAL B 1 494 ? -39.969 -33.438 -5.676 1 45.78 494 VAL B CA 1
ATOM 10778 C C . VAL B 1 494 ? -40.375 -34.219 -6.914 1 45.78 494 VAL B C 1
ATOM 10780 O O . VAL B 1 494 ? -40.719 -35.406 -6.82 1 45.78 494 VAL B O 1
ATOM 10783 N N . ALA B 1 495 ? -40.75 -33.531 -7.945 1 47.03 495 ALA B N 1
ATOM 10784 C CA . ALA B 1 495 ? -41 -34.219 -9.203 1 47.03 495 ALA B CA 1
ATOM 10785 C C . ALA B 1 495 ? -39.906 -35.188 -9.531 1 47.03 495 ALA B C 1
ATOM 10787 O O . ALA B 1 495 ? -38.719 -34.875 -9.352 1 47.03 495 ALA B O 1
ATOM 10788 N N . VAL B 1 496 ? -40.156 -36.375 -9.539 1 43.81 496 VAL B N 1
ATOM 10789 C CA . VAL B 1 496 ? -39.219 -37.375 -10.016 1 43.81 496 VAL B CA 1
ATOM 10790 C C . VAL B 1 496 ? -38.781 -37.062 -11.445 1 43.81 496 VAL B C 1
ATOM 10792 O O . VAL B 1 496 ? -39.562 -37.281 -12.383 1 43.81 496 VAL B O 1
ATOM 10795 N N . ALA B 1 497 ? -38.281 -35.844 -11.656 1 42.44 497 ALA B N 1
ATOM 10796 C CA . ALA B 1 497 ? -37.875 -35.469 -13.008 1 42.44 497 ALA B CA 1
ATOM 10797 C C . ALA B 1 497 ? -36.969 -36.531 -13.633 1 42.44 497 ALA B C 1
ATOM 10799 O O . ALA B 1 497 ? -36.188 -37.188 -12.938 1 42.44 497 ALA B O 1
ATOM 10800 N N . PRO B 1 498 ? -37.344 -36.875 -14.852 1 37.97 498 PRO B N 1
ATOM 10801 C CA . PRO B 1 498 ? -36.406 -37.781 -15.57 1 37.97 498 PRO B CA 1
ATOM 10802 C C . PRO B 1 498 ? -35 -37.25 -15.641 1 37.97 498 PRO B C 1
ATOM 10804 O O . PRO B 1 498 ? -34.781 -36.062 -15.969 1 37.97 498 PRO B O 1
ATOM 10807 N N . THR B 1 499 ? -34.219 -37.562 -14.727 1 38.38 499 THR B N 1
ATOM 10808 C CA . THR B 1 499 ? -32.844 -37.188 -14.891 1 38.38 499 THR B CA 1
ATOM 10809 C C . THR B 1 499 ? -32.344 -37.531 -16.297 1 38.38 499 THR B C 1
ATOM 10811 O O . THR B 1 499 ? -32.469 -38.656 -16.75 1 38.38 499 THR B O 1
ATOM 10814 N N . LYS B 1 500 ? -32.594 -36.719 -17.219 1 38.03 500 LYS B N 1
ATOM 10815 C CA . LYS B 1 500 ? -31.922 -36.969 -18.484 1 38.03 500 LYS B CA 1
ATOM 10816 C C . LYS B 1 500 ? -30.516 -37.531 -18.234 1 38.03 500 LYS B C 1
ATOM 10818 O O . LYS B 1 500 ? -29.609 -36.75 -17.891 1 38.03 500 LYS B O 1
ATOM 10823 N N . THR B 1 501 ? -30.531 -38.688 -17.75 1 40.62 501 THR B N 1
ATOM 10824 C CA . THR B 1 501 ? -29.297 -39.406 -17.438 1 40.62 501 THR B CA 1
ATOM 10825 C C . THR B 1 501 ? -28.422 -39.531 -18.688 1 40.62 501 THR B C 1
ATOM 10827 O O . THR B 1 501 ? -28.922 -39.875 -19.766 1 40.62 501 THR B O 1
ATOM 10830 N N . SER B 1 502 ? -27.375 -38.969 -18.75 1 42.44 502 SER B N 1
ATOM 10831 C CA . SER B 1 502 ? -26.312 -39.094 -19.734 1 42.44 502 SER B CA 1
ATOM 10832 C C . SER B 1 502 ? -25.969 -40.562 -19.984 1 42.44 502 SER B C 1
ATOM 10834 O O . SER B 1 502 ? -25.922 -41.375 -19.062 1 42.44 502 SER B O 1
ATOM 10836 N N . ARG B 1 503 ? -26.172 -41.156 -21.109 1 46.66 503 ARG B N 1
ATOM 10837 C CA . ARG B 1 503 ? -25.812 -42.438 -21.656 1 46.66 503 ARG B CA 1
ATOM 10838 C C . ARG B 1 503 ? -24.344 -42.781 -21.375 1 46.66 503 ARG B C 1
ATOM 10840 O O . ARG B 1 503 ? -23.453 -42.281 -22.062 1 46.66 503 ARG B O 1
ATOM 10847 N N . SER B 1 504 ? -23.812 -42.938 -20.156 1 54.41 504 SER B N 1
ATOM 10848 C CA . SER B 1 504 ? -22.391 -43.188 -19.984 1 54.41 504 SER B CA 1
ATOM 10849 C C . SER B 1 504 ? -22.016 -44.594 -20.406 1 54.41 504 SER B C 1
ATOM 10851 O O . SER B 1 504 ? -22.656 -45.562 -19.969 1 54.41 504 SER B O 1
ATOM 10853 N N . ARG B 1 505 ? -21.531 -44.844 -21.578 1 58.66 505 ARG B N 1
ATOM 10854 C CA . ARG B 1 505 ? -21 -46.094 -22.078 1 58.66 505 ARG B CA 1
ATOM 10855 C C . ARG B 1 505 ? -19.703 -46.469 -21.344 1 58.66 505 ARG B C 1
ATOM 10857 O O . ARG B 1 505 ? -18.891 -47.25 -21.875 1 58.66 505 ARG B O 1
ATOM 10864 N N . PHE B 1 506 ? -19.5 -46.031 -20.188 1 64.19 506 PHE B N 1
ATOM 10865 C CA . PHE B 1 506 ? -18.234 -46.281 -19.5 1 64.19 506 PHE B CA 1
ATOM 10866 C C . PHE B 1 506 ? -18.188 -47.688 -18.969 1 64.19 506 PHE B C 1
ATOM 10868 O O . PHE B 1 506 ? -17.156 -48.375 -19.094 1 64.19 506 PHE B O 1
ATOM 10875 N N . SER B 1 507 ? -19.312 -48.125 -18.312 1 72.75 507 SER B N 1
ATOM 10876 C CA . SER B 1 507 ? -19.359 -49.5 -17.812 1 72.75 507 SER B CA 1
ATOM 10877 C C . SER B 1 507 ? -20.703 -50.156 -18.141 1 72.75 507 SER B C 1
ATOM 10879 O O . SER B 1 507 ? -21.719 -49.469 -18.281 1 72.75 507 SER B O 1
ATOM 10881 N N . PRO B 1 508 ? -20.656 -51.375 -18.438 1 77.31 508 PRO B N 1
ATOM 10882 C CA . PRO B 1 508 ? -21.906 -52.125 -18.688 1 77.31 508 PRO B CA 1
ATOM 10883 C C . PRO B 1 508 ? -22.906 -51.969 -17.547 1 77.31 508 PRO B C 1
ATOM 10885 O O . PRO B 1 508 ? -24.125 -51.875 -17.797 1 77.31 508 PRO B O 1
ATOM 10888 N N . GLU B 1 509 ? -22.312 -51.812 -16.375 1 80.19 509 GLU B N 1
ATOM 10889 C CA . GLU B 1 509 ? -23.188 -51.656 -15.227 1 80.19 509 GLU B CA 1
ATOM 10890 C C . GLU B 1 509 ? -23.938 -50.312 -15.281 1 80.19 509 GLU B C 1
ATOM 10892 O O . GLU B 1 509 ? -25.141 -50.25 -15.016 1 80.19 509 GLU B O 1
ATOM 10897 N N . LEU B 1 510 ? -23.234 -49.344 -15.609 1 82.19 510 LEU B N 1
ATOM 10898 C CA . LEU B 1 510 ? -23.844 -48.031 -15.703 1 82.19 510 LEU B CA 1
ATOM 10899 C C . LEU B 1 510 ? -24.906 -48 -16.797 1 82.19 510 LEU B C 1
ATOM 10901 O O . LEU B 1 510 ? -25.984 -47.438 -16.609 1 82.19 510 LEU B O 1
ATOM 10905 N N . SER B 1 511 ? -24.656 -48.656 -17.906 1 78.44 511 SER B N 1
ATOM 10906 C CA . SER B 1 511 ? -25.594 -48.719 -19.016 1 78.44 511 SER B CA 1
ATOM 10907 C C . SER B 1 511 ? -26.859 -49.469 -18.625 1 78.44 511 SER B C 1
ATOM 10909 O O . SER B 1 511 ? -27.969 -49.062 -18.969 1 78.44 511 SER B O 1
ATOM 10911 N N . ASP B 1 512 ? -26.609 -50.5 -17.906 1 84.25 512 ASP B N 1
ATOM 10912 C CA . ASP B 1 512 ? -27.75 -51.312 -17.453 1 84.25 512 ASP B CA 1
ATOM 10913 C C . ASP B 1 512 ? -28.641 -50.531 -16.5 1 84.25 512 ASP B C 1
ATOM 10915 O O . ASP B 1 512 ? -29.859 -50.562 -16.609 1 84.25 512 ASP B O 1
ATOM 10919 N N . LEU B 1 513 ? -27.922 -49.812 -15.672 1 85.31 513 LEU B N 1
ATOM 10920 C CA . LEU B 1 513 ? -28.672 -49.031 -14.688 1 85.31 513 LEU B CA 1
ATOM 10921 C C . LEU B 1 513 ? -29.422 -47.906 -15.359 1 85.31 513 LEU B C 1
ATOM 10923 O O . LEU B 1 513 ? -30.562 -47.594 -14.992 1 85.31 513 LEU B O 1
ATOM 10927 N N . HIS B 1 514 ? -28.875 -47.375 -16.312 1 81.75 514 HIS B N 1
ATOM 10928 C CA . HIS B 1 514 ? -29.547 -46.344 -17.078 1 81.75 514 HIS B CA 1
ATOM 10929 C C . HIS B 1 514 ? -30.781 -46.906 -17.797 1 81.75 514 HIS B C 1
ATOM 10931 O O . HIS B 1 514 ? -31.844 -46.25 -17.797 1 81.75 514 HIS B O 1
ATOM 10937 N N . ARG B 1 515 ? -30.625 -48 -18.344 1 82.25 515 ARG B N 1
ATOM 10938 C CA . ARG B 1 515 ? -31.734 -48.656 -19.031 1 82.25 515 ARG B CA 1
ATOM 10939 C C . ARG B 1 515 ? -32.844 -49 -18.062 1 82.25 515 ARG B C 1
ATOM 10941 O O . ARG B 1 515 ? -34.031 -48.812 -18.391 1 82.25 515 ARG B O 1
ATOM 10948 N N . ARG B 1 516 ? -32.375 -49.406 -16.922 1 85.56 516 ARG B N 1
ATOM 10949 C CA . ARG B 1 516 ? -33.375 -49.75 -15.891 1 85.56 516 ARG B CA 1
ATOM 10950 C C . ARG B 1 516 ? -34.125 -48.5 -15.445 1 85.56 516 ARG B C 1
ATOM 10952 O O . ARG B 1 516 ? -35.375 -48.562 -15.32 1 85.56 516 ARG B O 1
ATOM 10959 N N . LEU B 1 517 ? -33.406 -47.531 -15.258 1 87.12 517 LEU B N 1
ATOM 10960 C CA . LEU B 1 517 ? -34.062 -46.312 -14.812 1 87.12 517 LEU B CA 1
ATOM 10961 C C . LEU B 1 517 ? -34.969 -45.75 -15.891 1 87.12 517 LEU B C 1
ATOM 10963 O O . LEU B 1 517 ? -36.062 -45.25 -15.594 1 87.12 517 LEU B O 1
ATOM 10967 N N . MET B 1 518 ? -34.625 -45.875 -17.062 1 82.69 518 MET B N 1
ATOM 10968 C CA . MET B 1 518 ? -35.469 -45.438 -18.172 1 82.69 518 MET B CA 1
ATOM 10969 C C . MET B 1 518 ? -36.719 -46.281 -18.266 1 82.69 518 MET B C 1
ATOM 10971 O O . MET B 1 518 ? -37.812 -45.75 -18.5 1 82.69 518 MET B O 1
ATOM 10975 N N . ARG B 1 519 ? -36.531 -47.469 -18.062 1 85.5 519 ARG B N 1
ATOM 10976 C CA . ARG B 1 519 ? -37.688 -48.375 -18.078 1 85.5 519 ARG B CA 1
ATOM 10977 C C . ARG B 1 519 ? -38.656 -48.062 -16.953 1 85.5 519 ARG B C 1
ATOM 10979 O O . ARG B 1 519 ? -39.875 -47.969 -17.188 1 85.5 519 ARG B O 1
ATOM 10986 N N . HIS B 1 520 ? -38.031 -47.844 -15.828 1 88.94 520 HIS B N 1
ATOM 10987 C CA . HIS B 1 520 ? -38.875 -47.5 -14.688 1 88.94 520 HIS B CA 1
ATOM 10988 C C . HIS B 1 520 ? -39.531 -46.156 -14.875 1 88.94 520 HIS B C 1
ATOM 10990 O O . HIS B 1 520 ? -40.688 -45.969 -14.484 1 88.94 520 HIS B O 1
ATOM 10996 N N . SER B 1 521 ? -38.812 -45.312 -15.453 1 86.81 521 SER B N 1
ATOM 10997 C CA . SER B 1 521 ? -39.375 -44 -15.719 1 86.81 521 SER B CA 1
ATOM 10998 C C . SER B 1 521 ? -40.5 -44.062 -16.734 1 86.81 521 SER B C 1
ATOM 11000 O O . SER B 1 521 ? -41.5 -43.375 -16.609 1 86.81 521 SER B O 1
ATOM 11002 N N . ALA B 1 522 ? -40.312 -44.875 -17.688 1 84.94 522 ALA B N 1
ATOM 11003 C CA . ALA B 1 522 ? -41.344 -45.094 -18.672 1 84.94 522 ALA B CA 1
ATOM 11004 C C . ALA B 1 522 ? -42.594 -45.719 -18.031 1 84.94 522 ALA B C 1
ATOM 11006 O O . ALA B 1 522 ? -43.719 -45.344 -18.344 1 84.94 522 ALA B O 1
ATOM 11007 N N . ALA B 1 523 ? -42.344 -46.656 -17.219 1 89.5 523 ALA B N 1
ATOM 11008 C CA . ALA B 1 523 ? -43.438 -47.281 -16.484 1 89.5 523 ALA B CA 1
ATOM 11009 C C . ALA B 1 523 ? -44.156 -46.281 -15.609 1 89.5 523 ALA B C 1
ATOM 11011 O O . ALA B 1 523 ? -45.406 -46.344 -15.484 1 89.5 523 ALA B O 1
ATOM 11012 N N . HIS B 1 524 ? -43.344 -45.438 -14.984 1 90.5 524 HIS B N 1
ATOM 11013 C CA . HIS B 1 524 ? -43.906 -44.344 -14.188 1 90.5 524 HIS B CA 1
ATOM 11014 C C . HIS B 1 524 ? -44.844 -43.5 -15.031 1 90.5 524 HIS B C 1
ATOM 11016 O O . HIS B 1 524 ? -46 -43.25 -14.641 1 90.5 524 HIS B O 1
ATOM 11022 N N . GLN B 1 525 ? -44.375 -43.125 -16.156 1 87.31 525 GLN B N 1
ATOM 11023 C CA . GLN B 1 525 ? -45.156 -42.281 -17.047 1 87.31 525 GLN B CA 1
ATOM 11024 C C . GLN B 1 525 ? -46.438 -43 -17.531 1 87.31 525 GLN B C 1
ATOM 11026 O O . GLN B 1 525 ? -47.5 -42.406 -17.562 1 87.31 525 GLN B O 1
ATOM 11031 N N . LYS B 1 526 ? -46.25 -44.188 -17.859 1 87.56 526 LYS B N 1
ATOM 11032 C CA . LYS B 1 526 ? -47.375 -44.969 -18.312 1 87.56 526 LYS B CA 1
ATOM 11033 C C . LYS B 1 526 ? -48.438 -45.156 -17.219 1 87.56 526 LYS B C 1
ATOM 11035 O O . LYS B 1 526 ? -49.625 -44.969 -17.453 1 87.56 526 LYS B O 1
ATOM 11040 N N . MET B 1 527 ? -47.969 -45.406 -16.047 1 91.81 527 MET B N 1
ATOM 11041 C CA . MET B 1 527 ? -48.844 -45.594 -14.906 1 91.81 527 MET B CA 1
ATOM 11042 C C . MET B 1 527 ? -49.625 -44.312 -14.625 1 91.81 527 MET B C 1
ATOM 11044 O O . MET B 1 527 ? -50.812 -44.344 -14.352 1 91.81 527 MET B O 1
ATOM 11048 N N . GLU B 1 528 ? -48.812 -43.281 -14.641 1 90.88 528 GLU B N 1
ATOM 11049 C CA . GLU B 1 528 ? -49.438 -41.969 -14.391 1 90.88 528 GLU B CA 1
ATOM 11050 C C . GLU B 1 528 ? -50.5 -41.656 -15.43 1 90.88 528 GLU B C 1
ATOM 11052 O O . GLU B 1 528 ? -51.625 -41.25 -15.086 1 90.88 528 GLU B O 1
ATOM 11057 N N . LEU B 1 529 ? -50.25 -41.938 -16.625 1 88 529 LEU B N 1
ATOM 11058 C CA . LEU B 1 529 ? -51.219 -41.719 -17.719 1 88 529 LEU B CA 1
ATOM 11059 C C . LEU B 1 529 ? -52.406 -42.656 -17.625 1 88 529 LEU B C 1
ATOM 11061 O O . LEU B 1 529 ? -53.531 -42.219 -17.797 1 88 529 LEU B O 1
ATOM 11065 N N . ASP B 1 530 ? -52.156 -43.875 -17.406 1 89.19 530 ASP B N 1
ATOM 11066 C CA . ASP B 1 530 ? -53.219 -44.875 -17.297 1 89.19 530 ASP B CA 1
ATOM 11067 C C . ASP B 1 530 ? -54.188 -44.531 -16.172 1 89.19 530 ASP B C 1
ATOM 11069 O O . ASP B 1 530 ? -55.406 -44.594 -16.344 1 89.19 530 ASP B O 1
ATOM 11073 N N . MET B 1 531 ? -53.625 -44.156 -15.094 1 90.75 531 MET B N 1
ATOM 11074 C CA . MET B 1 531 ? -54.438 -43.812 -13.945 1 90.75 531 MET B CA 1
ATOM 11075 C C . MET B 1 531 ? -55.25 -42.531 -14.227 1 90.75 531 MET B C 1
ATOM 11077 O O . MET B 1 531 ? -56.438 -42.469 -13.883 1 90.75 531 MET B O 1
ATOM 11081 N N . SER B 1 532 ? -54.594 -41.625 -14.836 1 90.38 532 SER B N 1
ATOM 11082 C CA . SER B 1 532 ? -55.25 -40.406 -15.18 1 90.38 532 SER B CA 1
ATOM 11083 C C . SER B 1 532 ? -56.438 -40.656 -16.109 1 90.38 532 SER B C 1
ATOM 11085 O O . SER B 1 532 ? -57.5 -40.062 -15.914 1 90.38 532 SER B O 1
ATOM 11087 N N . GLU B 1 533 ? -56.281 -41.5 -17.016 1 86.25 533 GLU B N 1
ATOM 11088 C CA . GLU B 1 533 ? -57.312 -41.812 -17.984 1 86.25 533 GLU B CA 1
ATOM 11089 C C . GLU B 1 533 ? -58.406 -42.688 -17.375 1 86.25 533 GLU B C 1
ATOM 11091 O O . GLU B 1 533 ? -59.594 -42.438 -17.531 1 86.25 533 GLU B O 1
ATOM 11096 N N . THR B 1 534 ? -58.031 -43.719 -16.719 1 89.75 534 THR B N 1
ATOM 11097 C CA . THR B 1 534 ? -58.938 -44.688 -16.141 1 89.75 534 THR B CA 1
ATOM 11098 C C . THR B 1 534 ? -59.875 -44.031 -15.125 1 89.75 534 THR B C 1
ATOM 11100 O O . THR B 1 534 ? -61.062 -44.344 -15.078 1 89.75 534 THR B O 1
ATOM 11103 N N . TYR B 1 535 ? -59.281 -43.125 -14.43 1 90.56 535 TYR B N 1
ATOM 11104 C CA . TYR B 1 535 ? -60.062 -42.531 -13.352 1 90.56 535 TYR B CA 1
ATOM 11105 C C . TYR B 1 535 ? -60.469 -41.094 -13.695 1 90.56 535 TYR B C 1
ATOM 11107 O O . TYR B 1 535 ? -60.938 -40.375 -12.828 1 90.56 535 TYR B O 1
ATOM 11115 N N . ASN B 1 536 ? -60.156 -40.719 -14.914 1 84.75 536 ASN B N 1
ATOM 11116 C CA . ASN B 1 536 ? -60.5 -39.406 -15.414 1 84.75 536 ASN B CA 1
ATOM 11117 C C . ASN B 1 536 ? -60.031 -38.312 -14.469 1 84.75 536 ASN B C 1
ATOM 11119 O O . ASN B 1 536 ? -60.844 -37.469 -14.055 1 84.75 536 ASN B O 1
ATOM 11123 N N . ALA B 1 537 ? -58.875 -38.469 -14.156 1 88.44 537 ALA B N 1
ATOM 11124 C CA . ALA B 1 537 ? -58.219 -37.469 -13.273 1 88.44 537 ALA B CA 1
ATOM 11125 C C . ALA B 1 537 ? -57.031 -36.844 -13.953 1 88.44 537 ALA B C 1
ATOM 11127 O O . ALA B 1 537 ? -55.875 -37.219 -13.688 1 88.44 537 ALA B O 1
ATOM 11128 N N . PRO B 1 538 ? -57.156 -35.844 -14.719 1 84.19 538 PRO B N 1
ATOM 11129 C CA . PRO B 1 538 ? -56.062 -35.25 -15.484 1 84.19 538 PRO B CA 1
ATOM 11130 C C . PRO B 1 538 ? -55.031 -34.562 -14.594 1 84.19 538 PRO B C 1
ATOM 11132 O O . PRO B 1 538 ? -53.875 -34.375 -15.008 1 84.19 538 PRO B O 1
ATOM 11135 N N . THR B 1 539 ? -55.344 -34.219 -13.398 1 84.56 539 THR B N 1
ATOM 11136 C CA . THR B 1 539 ? -54.375 -33.531 -12.539 1 84.56 539 THR B CA 1
ATOM 11137 C C . THR B 1 539 ? -53.594 -34.531 -11.695 1 84.56 539 THR B C 1
ATOM 11139 O O . THR B 1 539 ? -52.781 -34.156 -10.875 1 84.56 539 THR B O 1
ATOM 11142 N N . LEU B 1 540 ? -53.875 -35.75 -11.906 1 87.5 540 LEU B N 1
ATOM 11143 C CA . LEU B 1 540 ? -53.219 -36.812 -11.156 1 87.5 540 LEU B CA 1
ATOM 11144 C C . LEU B 1 540 ? -51.719 -36.844 -11.492 1 87.5 540 LEU B C 1
ATOM 11146 O O . LEU B 1 540 ? -51.344 -36.812 -12.664 1 87.5 540 LEU B O 1
ATOM 11150 N N . MET B 1 541 ? -50.906 -36.812 -10.438 1 87.94 541 MET B N 1
ATOM 11151 C CA . MET B 1 541 ? -49.438 -36.938 -10.57 1 87.94 541 MET B CA 1
ATOM 11152 C C . MET B 1 541 ? -48.906 -37.969 -9.586 1 87.94 541 MET B C 1
ATOM 11154 O O . MET B 1 541 ? -49.344 -38.031 -8.445 1 87.94 541 MET B O 1
ATOM 11158 N N . LEU B 1 542 ? -48.031 -38.75 -10.07 1 89.12 542 LEU B N 1
ATOM 11159 C CA . LEU B 1 542 ? -47.281 -39.656 -9.195 1 89.12 542 LEU B CA 1
ATOM 11160 C C . LEU B 1 542 ? -46.031 -38.969 -8.688 1 89.12 542 LEU B C 1
ATOM 11162 O O . LEU B 1 542 ? -45.094 -38.75 -9.453 1 89.12 542 LEU B O 1
ATOM 11166 N N . VAL B 1 543 ? -45.969 -38.656 -7.395 1 85.62 543 VAL B N 1
ATOM 11167 C CA . VAL B 1 543 ? -44.875 -37.844 -6.895 1 85.62 543 VAL B CA 1
ATOM 11168 C C . VAL B 1 543 ? -44.25 -38.531 -5.668 1 85.62 543 VAL B C 1
ATOM 11170 O O . VAL B 1 543 ? -44.844 -39.438 -5.078 1 85.62 543 VAL B O 1
ATOM 11173 N N . ARG B 1 544 ? -43.094 -38.156 -5.43 1 83.31 544 ARG B N 1
ATOM 11174 C CA . ARG B 1 544 ? -42.406 -38.531 -4.18 1 83.31 544 ARG B CA 1
ATOM 11175 C C . ARG B 1 544 ? -42.562 -37.406 -3.139 1 83.31 544 ARG B C 1
ATOM 11177 O O . ARG B 1 544 ? -42.125 -36.281 -3.369 1 83.31 544 ARG B O 1
ATOM 11184 N N . ASN B 1 545 ? -43.125 -37.75 -2.088 1 74.5 545 ASN B N 1
ATOM 11185 C CA . ASN B 1 545 ? -43.344 -36.781 -0.995 1 74.5 545 ASN B CA 1
ATOM 11186 C C . ASN B 1 545 ? -42.375 -37.062 0.152 1 74.5 545 ASN B C 1
ATOM 11188 O O . ASN B 1 545 ? -42.094 -38.188 0.492 1 74.5 545 ASN B O 1
ATOM 11192 N N . ILE B 1 546 ? -41.781 -36.062 0.744 1 68.69 546 ILE B N 1
ATOM 11193 C CA . ILE B 1 546 ? -40.75 -36.156 1.774 1 68.69 546 ILE B CA 1
ATOM 11194 C C . ILE B 1 546 ? -41.281 -36.844 3.01 1 68.69 546 ILE B C 1
ATOM 11196 O O . ILE B 1 546 ? -40.594 -37.625 3.646 1 68.69 546 ILE B O 1
ATOM 11200 N N . VAL B 1 547 ? -42.594 -36.594 3.27 1 65.81 547 VAL B N 1
ATOM 11201 C CA . VAL B 1 547 ? -43.188 -37.094 4.492 1 65.81 547 VAL B CA 1
ATOM 11202 C C . VAL B 1 547 ? -43.844 -38.469 4.211 1 65.81 547 VAL B C 1
ATOM 11204 O O . VAL B 1 547 ? -43.625 -39.438 4.949 1 65.81 547 VAL B O 1
ATOM 11207 N N . HIS B 1 548 ? -44.625 -38.625 3.053 1 74.75 548 HIS B N 1
ATOM 11208 C CA . HIS B 1 548 ? -45.469 -39.812 2.844 1 74.75 548 HIS B CA 1
ATOM 11209 C C . HIS B 1 548 ? -44.875 -40.75 1.812 1 74.75 548 HIS B C 1
ATOM 11211 O O . HIS B 1 548 ? -45.469 -41.781 1.497 1 74.75 548 HIS B O 1
ATOM 11217 N N . GLY B 1 549 ? -43.688 -40.344 1.373 1 79.75 549 GLY B N 1
ATOM 11218 C CA . GLY B 1 549 ? -43.062 -41.219 0.394 1 79.75 549 GLY B CA 1
ATOM 11219 C C . GLY B 1 549 ? -43.656 -41.062 -0.995 1 79.75 549 GLY B C 1
ATOM 11220 O O . GLY B 1 549 ? -43.812 -39.969 -1.509 1 79.75 549 GLY B O 1
ATOM 11221 N N . PHE B 1 550 ? -44.062 -42.281 -1.572 1 88.19 550 PHE B N 1
ATOM 11222 C CA . PHE B 1 550 ? -44.625 -42.25 -2.924 1 88.19 550 PHE B CA 1
ATOM 11223 C C . PHE B 1 550 ? -46.125 -42.156 -2.891 1 88.19 550 PHE B C 1
ATOM 11225 O O . PHE B 1 550 ? -46.812 -43.094 -2.436 1 88.19 550 PHE B O 1
ATOM 11232 N N . VAL B 1 551 ? -46.594 -41.031 -3.426 1 89.25 551 VAL B N 1
ATOM 11233 C CA . VAL B 1 551 ? -48.031 -40.812 -3.285 1 89.25 551 VAL B CA 1
ATOM 11234 C C . VAL B 1 551 ? -48.625 -40.375 -4.621 1 89.25 551 VAL B C 1
ATOM 11236 O O . VAL B 1 551 ? -47.906 -39.844 -5.473 1 89.25 551 VAL B O 1
ATOM 11239 N N . VAL B 1 552 ? -49.906 -40.625 -4.73 1 88.62 552 VAL B N 1
ATOM 11240 C CA . VAL B 1 552 ? -50.688 -40.094 -5.84 1 88.62 552 VAL B CA 1
ATOM 11241 C C . VAL B 1 552 ? -51.312 -38.781 -5.441 1 88.62 552 VAL B C 1
ATOM 11243 O O . VAL B 1 552 ? -52.062 -38.688 -4.469 1 88.62 552 VAL B O 1
ATOM 11246 N N . SER B 1 553 ? -50.844 -37.875 -6.191 1 86.69 553 SER B N 1
ATOM 11247 C CA . SER B 1 553 ? -51.375 -36.531 -5.883 1 86.69 553 SER B CA 1
ATOM 11248 C C . SER B 1 553 ? -52.406 -36.125 -6.895 1 86.69 553 SER B C 1
ATOM 11250 O O . SER B 1 553 ? -52.219 -36.25 -8.102 1 86.69 553 SER B O 1
ATOM 11252 N N . VAL B 1 554 ? -53.5 -35.875 -6.395 1 85 554 VAL B N 1
ATOM 11253 C CA . VAL B 1 554 ? -54.594 -35.375 -7.242 1 85 554 VAL B CA 1
ATOM 11254 C C . VAL B 1 554 ? -55 -33.969 -6.762 1 85 554 VAL B C 1
ATOM 11256 O O . VAL B 1 554 ? -55.375 -33.812 -5.598 1 85 554 VAL B O 1
ATOM 11259 N N . ARG B 1 555 ? -54.844 -33.062 -7.605 1 78.94 555 ARG B N 1
ATOM 11260 C CA . ARG B 1 555 ? -55.031 -31.672 -7.219 1 78.94 555 ARG B CA 1
ATOM 11261 C C . ARG B 1 555 ? -56.5 -31.281 -7.234 1 78.94 555 ARG B C 1
ATOM 11263 O O . ARG B 1 555 ? -56.969 -30.594 -6.336 1 78.94 555 ARG B O 1
ATOM 11270 N N . LYS B 1 556 ? -57.281 -31.797 -8.352 1 76.12 556 LYS B N 1
ATOM 11271 C CA . LYS B 1 556 ? -58.688 -31.391 -8.523 1 76.12 556 LYS B CA 1
ATOM 11272 C C . LYS B 1 556 ? -59.625 -32.281 -7.727 1 76.12 556 LYS B C 1
ATOM 11274 O O . LYS B 1 556 ? -59.562 -33.531 -7.852 1 76.12 556 LYS B O 1
ATOM 11279 N N . LYS B 1 557 ? -60.406 -31.766 -6.957 1 74.81 557 LYS B N 1
ATOM 11280 C CA . LYS B 1 557 ? -61.344 -32.5 -6.102 1 74.81 557 LYS B CA 1
ATOM 11281 C C . LYS B 1 557 ? -62.344 -33.312 -6.93 1 74.81 557 LYS B C 1
ATOM 11283 O O . LYS B 1 557 ? -62.75 -34.406 -6.504 1 74.81 557 LYS B O 1
ATOM 11288 N N . THR B 1 558 ? -62.688 -32.781 -8.141 1 75.69 558 THR B N 1
ATOM 11289 C CA . THR B 1 558 ? -63.625 -33.5 -9.008 1 75.69 558 THR B CA 1
ATOM 11290 C C . THR B 1 558 ? -63.062 -34.844 -9.461 1 75.69 558 THR B C 1
ATOM 11292 O O . THR B 1 558 ? -63.781 -35.688 -9.938 1 75.69 558 THR B O 1
ATOM 11295 N N . GLU B 1 559 ? -61.875 -34.969 -9.18 1 81.69 559 GLU B N 1
ATOM 11296 C CA . GLU B 1 559 ? -61.188 -36.125 -9.711 1 81.69 559 GLU B CA 1
ATOM 11297 C C . GLU B 1 559 ? -60.938 -37.156 -8.617 1 81.69 559 GLU B C 1
ATOM 11299 O O . GLU B 1 559 ? -60.406 -38.25 -8.883 1 81.69 559 GLU B O 1
ATOM 11304 N N . TYR B 1 560 ? -61.469 -37 -7.457 1 82.5 560 TYR B N 1
ATOM 11305 C CA . TYR B 1 560 ? -61.25 -37.906 -6.332 1 82.5 560 TYR B CA 1
ATOM 11306 C C . TYR B 1 560 ? -62.094 -39.156 -6.445 1 82.5 560 TYR B C 1
ATOM 11308 O O . TYR B 1 560 ? -61.656 -40.25 -6.113 1 82.5 560 TYR B O 1
ATOM 11316 N N . GLY B 1 561 ? -63.375 -38.906 -6.82 1 81.88 561 GLY B N 1
ATOM 11317 C CA . GLY B 1 561 ? -64.438 -39.875 -6.703 1 81.88 561 GLY B CA 1
ATOM 11318 C C . GLY B 1 561 ? -64.125 -41.219 -7.328 1 81.88 561 GLY B C 1
ATOM 11319 O O . GLY B 1 561 ? -64.188 -42.25 -6.656 1 81.88 561 GLY B O 1
ATOM 11320 N N . LEU B 1 562 ? -63.75 -41.156 -8.523 1 81.75 562 LEU B N 1
ATOM 11321 C CA . LEU B 1 562 ? -63.531 -42.375 -9.242 1 81.75 562 LEU B CA 1
ATOM 11322 C C . LEU B 1 562 ? -62.312 -43.125 -8.68 1 81.75 562 LEU B C 1
ATOM 11324 O O . LEU B 1 562 ? -62.312 -44.344 -8.57 1 81.75 562 LEU B O 1
ATOM 11328 N N . LEU B 1 563 ? -61.375 -42.438 -8.203 1 85.25 563 LEU B N 1
ATOM 11329 C CA . LEU B 1 563 ? -60.156 -43 -7.672 1 85.25 563 LEU B CA 1
ATOM 11330 C C . LEU B 1 563 ? -60.375 -43.594 -6.285 1 85.25 563 LEU B C 1
ATOM 11332 O O . LEU B 1 563 ? -59.906 -44.688 -5.996 1 85.25 56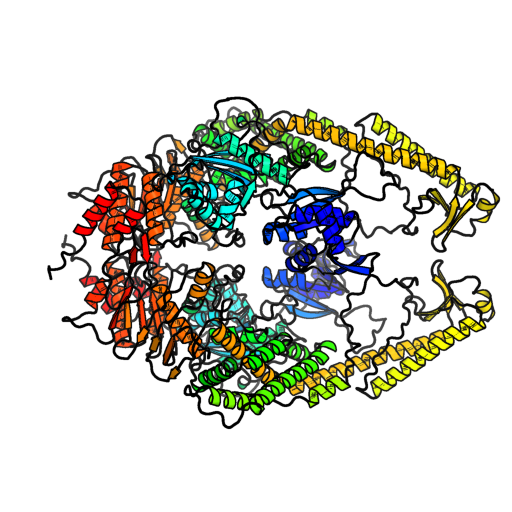3 LEU B O 1
ATOM 11336 N N . GLU B 1 564 ? -61.094 -43.031 -5.539 1 84.81 564 GLU B N 1
ATOM 11337 C CA . GLU B 1 564 ? -61.406 -43.5 -4.184 1 84.81 564 GLU B CA 1
ATOM 11338 C C . GLU B 1 564 ? -62.344 -44.688 -4.199 1 84.81 564 GLU B C 1
ATOM 11340 O O . GLU B 1 564 ? -62.219 -45.594 -3.359 1 84.81 564 GLU B O 1
ATOM 11345 N N . ARG B 1 565 ? -63.281 -44.688 -5.16 1 84.44 565 ARG B N 1
ATOM 11346 C CA . ARG B 1 565 ? -64.25 -45.781 -5.27 1 84.44 565 ARG B CA 1
ATOM 11347 C C . ARG B 1 565 ? -63.562 -47.031 -5.809 1 84.44 565 ARG B C 1
ATOM 11349 O O . ARG B 1 565 ? -64.062 -48.156 -5.621 1 84.44 565 ARG B O 1
ATOM 11356 N N . SER B 1 566 ? -62.5 -46.812 -6.441 1 83.38 566 SER B N 1
ATOM 11357 C CA . SER B 1 566 ? -61.781 -47.969 -7.008 1 83.38 566 SER B CA 1
ATOM 11358 C C . SER B 1 566 ? -61.25 -48.875 -5.914 1 83.38 566 SER B C 1
ATOM 11360 O O . SER B 1 566 ? -61 -50.062 -6.152 1 83.38 566 SER B O 1
ATOM 11362 N N . GLY B 1 567 ? -61.094 -48.406 -4.645 1 80.69 567 GLY B N 1
ATOM 11363 C CA . GLY B 1 567 ? -60.594 -49.188 -3.521 1 80.69 567 GLY B CA 1
ATOM 11364 C C . GLY B 1 567 ? -59.125 -49.5 -3.611 1 80.69 567 GLY B C 1
ATOM 11365 O O . GLY B 1 567 ? -58.562 -50.188 -2.75 1 80.69 567 GLY B O 1
ATOM 11366 N N . LEU B 1 568 ? -58.406 -48.969 -4.57 1 84.38 568 LEU B N 1
ATOM 11367 C CA . LEU B 1 568 ? -57 -49.312 -4.805 1 84.38 568 LEU B CA 1
ATOM 11368 C C . LEU B 1 568 ? -56.094 -48.312 -4.09 1 84.38 568 LEU B C 1
ATOM 11370 O O . LEU B 1 568 ? -54.906 -48.594 -3.896 1 84.38 568 LEU B O 1
ATOM 11374 N N . VAL B 1 569 ? -56.688 -47.125 -3.664 1 87.81 569 VAL B N 1
ATOM 11375 C CA . VAL B 1 569 ? -55.844 -46.094 -3.08 1 87.81 569 VAL B CA 1
ATOM 11376 C C . VAL B 1 569 ? -56.344 -45.781 -1.67 1 87.81 569 VAL B C 1
ATOM 11378 O O . VAL B 1 569 ? -57.5 -46 -1.341 1 87.81 569 VAL B O 1
ATOM 11381 N N . HIS B 1 570 ? -55.438 -45.375 -0.8 1 86 570 HIS B N 1
ATOM 11382 C CA . HIS B 1 570 ? -55.75 -44.938 0.553 1 86 570 HIS B CA 1
ATOM 11383 C C . HIS B 1 570 ? -55.281 -43.5 0.796 1 86 570 HIS B C 1
ATOM 11385 O O . HIS B 1 570 ? -54.156 -43.156 0.424 1 86 570 HIS B O 1
ATOM 11391 N N . THR B 1 571 ? -56.094 -42.844 1.347 1 84.19 571 THR B N 1
ATOM 11392 C CA . THR B 1 571 ? -55.75 -41.438 1.589 1 84.19 571 THR B CA 1
ATOM 11393 C C . THR B 1 571 ? -54.688 -41.312 2.68 1 84.19 571 THR B C 1
ATOM 11395 O O . THR B 1 571 ? -54.844 -41.875 3.771 1 84.19 571 THR B O 1
ATOM 11398 N N . VAL B 1 572 ? -53.531 -40.656 2.381 1 80.88 572 VAL B N 1
ATOM 11399 C CA . VAL B 1 572 ? -52.469 -40.531 3.35 1 80.88 572 VAL B CA 1
ATOM 11400 C C . VAL B 1 572 ? -52.281 -39.062 3.756 1 80.88 572 VAL B C 1
ATOM 11402 O O . VAL B 1 572 ? -51.656 -38.75 4.766 1 80.88 572 VAL B O 1
ATOM 11405 N N . GLY B 1 573 ? -52.719 -38.25 2.977 1 76.75 573 GLY B N 1
ATOM 11406 C CA . GLY B 1 573 ? -52.625 -36.844 3.318 1 76.75 573 GLY B CA 1
ATOM 11407 C C . GLY B 1 573 ? -53.469 -35.969 2.439 1 76.75 573 GLY B C 1
ATOM 11408 O O . GLY B 1 573 ? -53.812 -36.312 1.313 1 76.75 573 GLY B O 1
ATOM 11409 N N . GLU B 1 574 ? -53.969 -34.969 2.959 1 69.31 574 GLU B N 1
ATOM 11410 C CA . GLU B 1 574 ? -54.719 -33.969 2.211 1 69.31 574 GLU B CA 1
ATOM 11411 C C . GLU B 1 574 ? -54.344 -32.562 2.621 1 69.31 574 GLU B C 1
ATOM 11413 O O . GLU B 1 574 ? -54.25 -32.25 3.812 1 69.31 574 GLU B O 1
ATOM 11418 N N . THR B 1 575 ? -53.688 -32.031 1.652 1 62.59 575 THR B N 1
ATOM 11419 C CA . THR B 1 575 ? -53.5 -30.625 1.932 1 62.59 575 THR B CA 1
ATOM 11420 C C . THR B 1 575 ? -54.344 -29.766 0.997 1 62.59 575 THR B C 1
ATOM 11422 O O . THR B 1 575 ? -54.656 -30.172 -0.114 1 62.59 575 THR B O 1
ATOM 11425 N N . ARG B 1 576 ? -54.656 -28.516 1.282 1 52.38 576 ARG B N 1
ATOM 11426 C CA . ARG B 1 576 ? -55.531 -27.609 0.54 1 52.38 576 ARG B CA 1
ATOM 11427 C C . ARG B 1 576 ? -54.875 -27.188 -0.772 1 52.38 576 ARG B C 1
ATOM 11429 O O . ARG B 1 576 ? -55.531 -27.109 -1.807 1 52.38 576 ARG B O 1
ATOM 11436 N N . SER B 1 577 ? -53.594 -26.922 -0.811 1 57.59 577 SER B N 1
ATOM 11437 C CA . SER B 1 577 ? -52.906 -26.391 -1.977 1 57.59 577 SER B CA 1
ATOM 11438 C C . SER B 1 577 ? -52.438 -27.5 -2.91 1 57.59 577 SER B C 1
ATOM 11440 O O . SER B 1 577 ? -52.469 -27.344 -4.133 1 57.59 577 SER B O 1
ATOM 11442 N N . ALA B 1 578 ? -52.219 -28.719 -2.406 1 62.91 578 ALA B N 1
ATOM 11443 C CA . ALA B 1 578 ? -51.562 -29.75 -3.211 1 62.91 578 ALA B CA 1
ATOM 11444 C C . ALA B 1 578 ? -52.531 -30.859 -3.58 1 62.91 578 ALA B C 1
ATOM 11446 O O . ALA B 1 578 ? -52.25 -31.688 -4.449 1 62.91 578 ALA B O 1
ATOM 11447 N N . GLY B 1 579 ? -53.875 -30.781 -3.105 1 74.19 579 GLY B N 1
ATOM 11448 C CA . GLY B 1 579 ? -54.844 -31.828 -3.355 1 74.19 579 GLY B CA 1
ATOM 11449 C C . GLY B 1 579 ? -54.688 -33 -2.412 1 74.19 579 GLY B C 1
ATOM 11450 O O . GLY B 1 579 ? -54.188 -32.875 -1.299 1 74.19 579 GLY B O 1
ATOM 11451 N N . LYS B 1 580 ? -55.375 -33.969 -2.742 1 83 580 LYS B N 1
ATOM 11452 C CA . LYS B 1 580 ? -55.312 -35.156 -1.932 1 83 580 LYS B CA 1
ATOM 11453 C C . LYS B 1 580 ? -54.188 -36.094 -2.396 1 83 580 LYS B C 1
ATOM 11455 O O . LYS B 1 580 ? -53.906 -36.156 -3.592 1 83 580 LYS B O 1
ATOM 11460 N N . LYS B 1 581 ? -53.562 -36.594 -1.389 1 86.69 581 LYS B N 1
ATOM 11461 C CA . LYS B 1 581 ? -52.5 -37.562 -1.658 1 86.69 581 LYS B CA 1
ATOM 11462 C C . LYS B 1 581 ? -52.906 -38.969 -1.255 1 86.69 581 LYS B C 1
ATOM 11464 O O . LYS B 1 581 ? -53.5 -39.156 -0.192 1 86.69 581 LYS B O 1
ATOM 11469 N N . TYR B 1 582 ? -52.812 -39.844 -2.107 1 90.56 582 TYR B N 1
ATOM 11470 C CA . TYR B 1 582 ? -53.219 -41.219 -1.9 1 90.56 582 TYR B CA 1
ATOM 11471 C C . TYR B 1 582 ? -52.031 -42.188 -1.937 1 90.56 582 TYR B C 1
ATOM 11473 O O . TYR B 1 582 ? -51.062 -41.969 -2.701 1 90.56 582 TYR B O 1
ATOM 11481 N N . ALA B 1 583 ? -52.062 -43.062 -1.013 1 90.06 583 ALA B N 1
ATOM 11482 C CA . ALA B 1 583 ? -51.094 -44.188 -1.123 1 90.06 583 ALA B CA 1
ATOM 11483 C C . ALA B 1 583 ? -51.562 -45.219 -2.145 1 90.06 583 ALA B C 1
ATOM 11485 O O . ALA B 1 583 ? -52.75 -45.594 -2.143 1 90.06 583 ALA B O 1
ATOM 11486 N N . TYR B 1 584 ? -50.844 -45.562 -3.053 1 91.38 584 TYR B N 1
ATOM 11487 C CA . TYR B 1 584 ? -51.094 -46.562 -4.09 1 91.38 584 TYR B CA 1
ATOM 11488 C C . TYR B 1 584 ? -49.938 -47.594 -4.141 1 91.38 584 TYR B C 1
ATOM 11490 O O . TYR B 1 584 ? -48.812 -47.25 -4.457 1 91.38 584 TYR B O 1
ATOM 11498 N N . THR B 1 585 ? -50.344 -48.812 -3.805 1 87.62 585 THR B N 1
ATOM 11499 C CA . THR B 1 585 ? -49.344 -49.875 -3.584 1 87.62 585 THR B CA 1
ATOM 11500 C C . THR B 1 585 ? -48.469 -50.062 -4.82 1 87.62 585 THR B C 1
ATOM 11502 O O . THR B 1 585 ? -47.25 -50.219 -4.711 1 87.62 585 THR B O 1
ATOM 11505 N N . GLU B 1 586 ? -49.094 -50.031 -5.973 1 89.44 586 GLU B N 1
ATOM 11506 C CA . GLU B 1 586 ? -48.344 -50.25 -7.199 1 89.44 586 GLU B CA 1
ATOM 11507 C C . GLU B 1 586 ? -47.344 -49.094 -7.43 1 89.44 586 GLU B C 1
ATOM 11509 O O . GLU B 1 586 ? -46.25 -49.344 -7.906 1 89.44 586 GLU B O 1
ATOM 11514 N N . TRP B 1 587 ? -47.656 -47.969 -7.094 1 93.06 587 TRP B N 1
ATOM 11515 C CA . TRP B 1 587 ? -46.75 -46.812 -7.23 1 93.06 587 TRP B CA 1
ATOM 11516 C C . TRP B 1 587 ? -45.625 -46.906 -6.199 1 93.06 587 TRP B C 1
ATOM 11518 O O . TRP B 1 587 ? -44.469 -46.625 -6.52 1 93.06 587 TRP B O 1
ATOM 11528 N N . SER B 1 588 ? -46 -47.188 -5.035 1 90.69 588 SER B N 1
ATOM 11529 C CA . SER B 1 588 ? -44.969 -47.312 -3.996 1 90.69 588 SER B CA 1
ATOM 11530 C C . SER B 1 588 ? -43.906 -48.344 -4.395 1 90.69 588 SER B C 1
ATOM 11532 O O . SER B 1 588 ? -42.719 -48.125 -4.164 1 90.69 588 SER B O 1
ATOM 11534 N N . LYS B 1 589 ? -44.406 -49.406 -5.039 1 89.06 589 LYS B N 1
ATOM 11535 C CA . LYS B 1 589 ? -43.438 -50.438 -5.492 1 89.06 589 LYS B CA 1
ATOM 11536 C C . LYS B 1 589 ? -42.562 -49.906 -6.621 1 89.06 589 LYS B C 1
ATOM 11538 O O . LYS B 1 589 ? -41.344 -50.031 -6.574 1 89.06 589 LYS B O 1
ATOM 11543 N N . LEU B 1 590 ? -43.219 -49.281 -7.547 1 91.81 590 LEU B N 1
ATOM 11544 C CA . LEU B 1 590 ? -42.469 -48.719 -8.664 1 91.81 590 LEU B CA 1
ATOM 11545 C C . LEU B 1 590 ? -41.531 -47.594 -8.195 1 91.81 590 LEU B C 1
ATOM 11547 O O . LEU B 1 590 ? -40.375 -47.531 -8.633 1 91.81 590 LEU B O 1
ATOM 11551 N N . GLY B 1 591 ? -42.031 -46.781 -7.395 1 89.75 591 GLY B N 1
ATOM 11552 C CA . GLY B 1 591 ? -41.219 -45.719 -6.84 1 89.75 591 GLY B CA 1
ATOM 11553 C C . GLY B 1 591 ? -40 -46.219 -6.102 1 89.75 591 GLY B C 1
ATOM 11554 O O . GLY B 1 591 ? -38.906 -45.656 -6.246 1 89.75 591 GLY B O 1
ATOM 11555 N N . ALA B 1 592 ? -40.188 -47.188 -5.309 1 87.31 592 ALA B N 1
ATOM 11556 C CA . ALA B 1 592 ? -39.062 -47.781 -4.59 1 87.31 592 ALA B CA 1
ATOM 11557 C C . ALA B 1 592 ? -38.031 -48.344 -5.555 1 87.31 592 ALA B C 1
ATOM 11559 O O . ALA B 1 592 ? -36.844 -48.25 -5.312 1 87.31 592 ALA B O 1
ATOM 11560 N N . LYS B 1 593 ? -38.562 -48.938 -6.617 1 88.38 593 LYS B N 1
ATOM 11561 C CA . LYS B 1 593 ? -37.656 -49.469 -7.633 1 88.38 593 LYS B CA 1
ATOM 11562 C C . LYS B 1 593 ? -36.875 -48.344 -8.297 1 88.38 593 LYS B C 1
ATOM 11564 O O . LYS B 1 593 ? -35.656 -48.469 -8.555 1 88.38 593 LYS B O 1
ATOM 11569 N N . ILE B 1 594 ? -37.469 -47.281 -8.531 1 88.81 594 ILE B N 1
ATOM 11570 C CA . ILE B 1 594 ? -36.844 -46.094 -9.133 1 88.81 594 ILE B CA 1
ATOM 11571 C C . ILE B 1 594 ? -35.781 -45.562 -8.188 1 88.81 594 ILE B C 1
ATOM 11573 O O . ILE B 1 594 ? -34.656 -45.281 -8.602 1 88.81 594 ILE B O 1
ATOM 11577 N N . ASP B 1 595 ? -36.094 -45.375 -6.973 1 85.94 595 ASP B N 1
ATOM 11578 C CA . ASP B 1 595 ? -35.188 -44.875 -5.977 1 85.94 595 ASP B CA 1
ATOM 11579 C C . ASP B 1 595 ? -33.938 -45.75 -5.836 1 85.94 595 ASP B C 1
ATOM 11581 O O . ASP B 1 595 ? -32.812 -45.281 -5.727 1 85.94 595 ASP B O 1
ATOM 11585 N N . LYS B 1 596 ? -34.312 -46.969 -5.777 1 83.25 596 LYS B N 1
ATOM 11586 C CA . LYS B 1 596 ? -33.188 -47.938 -5.672 1 83.25 596 LYS B CA 1
ATOM 11587 C C . LYS B 1 596 ? -32.281 -47.875 -6.895 1 83.25 596 LYS B C 1
ATOM 11589 O O . LYS B 1 596 ? -31.062 -47.844 -6.762 1 83.25 596 LYS B O 1
ATOM 11594 N N . ALA B 1 597 ? -32.875 -47.812 -8.016 1 83.19 597 ALA B N 1
ATOM 11595 C CA . ALA B 1 597 ? -32.094 -47.719 -9.25 1 83.19 597 ALA B CA 1
ATOM 11596 C C . ALA B 1 597 ? -31.281 -46.406 -9.266 1 83.19 597 ALA B C 1
ATOM 11598 O O . ALA B 1 597 ? -30.141 -46.406 -9.703 1 83.19 597 ALA B O 1
ATOM 11599 N N . ARG B 1 598 ? -31.797 -45.375 -8.781 1 83.88 598 ARG B N 1
ATOM 11600 C CA . ARG B 1 598 ? -31.109 -44.094 -8.719 1 83.88 598 ARG B CA 1
ATOM 11601 C C . ARG B 1 598 ? -29.922 -44.156 -7.766 1 83.88 598 ARG B C 1
ATOM 11603 O O . ARG B 1 598 ? -28.844 -43.625 -8.062 1 83.88 598 ARG B O 1
ATOM 11610 N N . GLN B 1 599 ? -30.156 -44.688 -6.652 1 81.56 599 GLN B N 1
ATOM 11611 C CA . GLN B 1 599 ? -29.094 -44.812 -5.668 1 81.56 599 GLN B CA 1
ATOM 11612 C C . GLN B 1 599 ? -27.953 -45.688 -6.215 1 81.56 599 GLN B C 1
ATOM 11614 O O . GLN B 1 599 ? -26.781 -45.344 -6.055 1 81.56 599 GLN B O 1
ATOM 11619 N N . GLU B 1 600 ? -28.406 -46.75 -6.801 1 82.69 600 GLU B N 1
ATOM 11620 C CA . GLU B 1 600 ? -27.406 -47.625 -7.391 1 82.69 600 GLU B CA 1
ATOM 11621 C C . GLU B 1 600 ? -26.641 -46.906 -8.508 1 82.69 600 GLU B C 1
ATOM 11623 O O . GLU B 1 600 ? -25.438 -47.094 -8.656 1 82.69 600 GLU B O 1
ATOM 11628 N N . LEU B 1 601 ? -27.328 -46.188 -9.219 1 82.44 601 LEU B N 1
ATOM 11629 C CA . LEU B 1 601 ? -26.703 -45.406 -10.289 1 82.44 601 LEU B CA 1
ATOM 11630 C C . LEU B 1 601 ? -25.688 -44.406 -9.719 1 82.44 601 LEU B C 1
ATOM 11632 O O . LEU B 1 601 ? -24.594 -44.25 -10.273 1 82.44 601 LEU B O 1
ATOM 11636 N N . GLU B 1 602 ? -25.984 -43.75 -8.656 1 81.06 602 GLU B N 1
ATOM 11637 C CA . GLU B 1 602 ? -25.078 -42.781 -8.031 1 81.06 602 GLU B CA 1
ATOM 11638 C C . GLU B 1 602 ? -23.812 -43.469 -7.531 1 81.06 602 GLU B C 1
ATOM 11640 O O . GLU B 1 602 ? -22.719 -42.906 -7.645 1 81.06 602 GLU B O 1
ATOM 11645 N N . VAL B 1 603 ? -24.047 -44.531 -7.016 1 79.38 603 VAL B N 1
ATOM 11646 C CA . VAL B 1 603 ? -22.891 -45.281 -6.504 1 79.38 603 VAL B CA 1
ATOM 11647 C C . VAL B 1 603 ? -22 -45.719 -7.66 1 79.38 603 VAL B C 1
ATOM 11649 O O . VAL B 1 603 ? -20.781 -45.594 -7.59 1 79.38 603 VAL B O 1
ATOM 11652 N N . GLU B 1 604 ? -22.625 -46.188 -8.68 1 82 604 GLU B N 1
ATOM 11653 C CA . GLU B 1 604 ? -21.859 -46.656 -9.82 1 82 604 GLU B CA 1
ATOM 11654 C C . GLU B 1 604 ? -21.156 -45.5 -10.516 1 82 604 GLU B C 1
ATOM 11656 O O . GLU B 1 604 ? -20.047 -45.625 -11.039 1 82 604 GLU B O 1
ATOM 11661 N N . LYS B 1 605 ? -21.75 -44.438 -10.547 1 82 605 LYS B N 1
ATOM 11662 C CA . LYS B 1 605 ? -21.125 -43.219 -11.094 1 82 605 LYS B CA 1
ATOM 11663 C C . LYS B 1 605 ? -19.906 -42.812 -10.281 1 82 605 LYS B C 1
ATOM 11665 O O . LYS B 1 605 ? -18.875 -42.469 -10.852 1 82 605 LYS B O 1
ATOM 11670 N N . ALA B 1 606 ? -20.062 -42.906 -9.031 1 81.56 606 ALA B N 1
ATOM 11671 C CA . ALA B 1 606 ? -18.953 -42.594 -8.148 1 81.56 606 ALA B CA 1
ATOM 11672 C C . ALA B 1 606 ? -17.781 -43.562 -8.359 1 81.56 606 ALA B C 1
ATOM 11674 O O . ALA B 1 606 ? -16.625 -43.125 -8.344 1 81.56 606 ALA B O 1
ATOM 11675 N N . ARG B 1 607 ? -18.141 -44.719 -8.539 1 83.94 607 ARG B N 1
ATOM 11676 C CA . ARG B 1 607 ? -17.109 -45.719 -8.789 1 83.94 607 ARG B CA 1
ATOM 11677 C C . ARG B 1 607 ? -16.391 -45.469 -10.109 1 83.94 607 ARG B C 1
ATOM 11679 O O . ARG B 1 607 ? -15.172 -45.562 -10.195 1 83.94 607 ARG B O 1
ATOM 11686 N N . ALA B 1 608 ? -17.203 -45.219 -11.07 1 83.69 608 ALA B N 1
ATOM 11687 C CA . ALA B 1 608 ? -16.641 -44.906 -12.391 1 83.69 608 ALA B CA 1
ATOM 11688 C C . ALA B 1 608 ? -15.727 -43.688 -12.32 1 83.69 608 ALA B C 1
ATOM 11690 O O . ALA B 1 608 ? -14.648 -43.688 -12.922 1 83.69 608 ALA B O 1
ATOM 11691 N N . LEU B 1 609 ? -16.125 -42.719 -11.609 1 87 609 LEU B N 1
ATOM 11692 C CA . LEU B 1 609 ? -15.328 -41.5 -11.469 1 87 609 LEU B CA 1
ATOM 11693 C C . LEU B 1 609 ? -14.016 -41.812 -10.75 1 87 609 LEU B C 1
ATOM 11695 O O . LEU B 1 609 ? -12.961 -41.281 -11.141 1 87 609 LEU B O 1
ATOM 11699 N N . THR B 1 610 ? -14.078 -42.562 -9.781 1 87.06 610 THR B N 1
ATOM 11700 C CA . THR B 1 610 ? -12.883 -42.969 -9.047 1 87.06 610 THR B CA 1
ATOM 11701 C C . THR B 1 610 ? -11.906 -43.719 -9.953 1 87.06 610 THR B C 1
ATOM 11703 O O . THR B 1 610 ? -10.695 -43.5 -9.891 1 87.06 610 THR B O 1
ATOM 11706 N N . GLN B 1 611 ? -12.477 -44.531 -10.781 1 88.06 611 GLN B N 1
ATOM 11707 C CA . GLN B 1 611 ? -11.648 -45.281 -11.711 1 88.06 611 GLN B CA 1
ATOM 11708 C C . GLN B 1 611 ? -10.992 -44.344 -12.734 1 88.06 611 GLN B C 1
ATOM 11710 O O . GLN B 1 611 ? -9.812 -44.5 -13.062 1 88.06 611 GLN B O 1
ATOM 11715 N N . LEU B 1 612 ? -11.75 -43.469 -13.188 1 90.06 612 LEU B N 1
ATOM 11716 C CA . LEU B 1 612 ? -11.219 -42.531 -14.156 1 90.06 612 LEU B CA 1
ATOM 11717 C C . LEU B 1 612 ? -10.117 -41.656 -13.531 1 90.06 612 LEU B C 1
ATOM 11719 O O . LEU B 1 612 ? -9.094 -41.406 -14.164 1 90.06 612 LEU B O 1
ATOM 11723 N N . ARG B 1 613 ? -10.289 -41.25 -12.344 1 91.31 613 ARG B N 1
ATOM 11724 C CA . ARG B 1 613 ? -9.266 -40.469 -11.633 1 91.31 613 ARG B CA 1
ATOM 11725 C C . ARG B 1 613 ? -7.977 -41.281 -11.492 1 91.31 613 ARG B C 1
ATOM 11727 O O . ARG B 1 613 ? -6.883 -40.75 -11.68 1 91.31 613 ARG B O 1
ATOM 11734 N N . ALA B 1 614 ? -8.172 -42.5 -11.203 1 91.12 614 ALA B N 1
ATOM 11735 C CA . ALA B 1 614 ? -7.023 -43.375 -11.023 1 91.12 614 ALA B CA 1
ATOM 11736 C C . ALA B 1 614 ? -6.238 -43.5 -12.32 1 91.12 614 ALA B C 1
ATOM 11738 O O . ALA B 1 614 ? -5.008 -43.562 -12.312 1 91.12 614 ALA B O 1
ATOM 11739 N N . LEU B 1 615 ? -6.961 -43.594 -13.391 1 92.81 615 LEU B N 1
ATOM 11740 C CA . LEU B 1 615 ? -6.316 -43.719 -14.695 1 92.81 615 LEU B CA 1
ATOM 11741 C C . LEU B 1 615 ? -5.496 -42.469 -15 1 92.81 615 LEU B C 1
ATOM 11743 O O . LEU B 1 615 ? -4.395 -42.562 -15.547 1 92.81 615 LEU B O 1
ATOM 11747 N N . VAL B 1 616 ? -6.023 -41.344 -14.641 1 94.94 616 VAL B N 1
ATOM 11748 C CA . VAL B 1 616 ? -5.332 -40.094 -14.883 1 94.94 616 VAL B CA 1
ATOM 11749 C C . VAL B 1 616 ? -4.086 -40 -14 1 94.94 616 VAL B C 1
ATOM 11751 O O . VAL B 1 616 ? -3.014 -39.625 -14.461 1 94.94 616 VAL B O 1
ATOM 11754 N N . VAL B 1 617 ? -4.188 -40.406 -12.758 1 92.06 617 VAL B N 1
ATOM 11755 C CA . VAL B 1 617 ? -3.088 -40.344 -11.805 1 92.06 617 VAL B CA 1
ATOM 11756 C C . VAL B 1 617 ? -1.954 -41.25 -12.25 1 92.06 617 VAL B C 1
ATOM 11758 O O . VAL B 1 617 ? -0.777 -40.938 -12.07 1 92.06 617 VAL B O 1
ATOM 11761 N N . GLU B 1 618 ? -2.352 -42.312 -12.852 1 92.56 618 GLU B N 1
ATOM 11762 C CA . GLU B 1 618 ? -1.352 -43.25 -13.359 1 92.56 618 GLU B CA 1
ATOM 11763 C C . GLU B 1 618 ? -0.489 -42.594 -14.438 1 92.56 618 GLU B C 1
ATOM 11765 O O . GLU B 1 618 ? 0.688 -42.938 -14.586 1 92.56 618 GLU B O 1
ATOM 11770 N N . GLN B 1 619 ? -1.064 -41.656 -15.125 1 94.5 619 GLN B N 1
ATOM 11771 C CA . GLN B 1 619 ? -0.348 -41 -16.188 1 94.5 619 GLN B CA 1
ATOM 11772 C C . GLN B 1 619 ? 0.114 -39.594 -15.742 1 94.5 619 GLN B C 1
ATOM 11774 O O . GLN B 1 619 ? 0.43 -38.75 -16.578 1 94.5 619 GLN B O 1
ATOM 11779 N N . ALA B 1 620 ? 0.181 -39.438 -14.5 1 91.69 620 ALA B N 1
ATOM 11780 C CA . ALA B 1 620 ? 0.465 -38.094 -13.953 1 91.69 620 ALA B CA 1
ATOM 11781 C C . ALA B 1 620 ? 1.854 -37.625 -14.367 1 91.69 620 ALA B C 1
ATOM 11783 O O . ALA B 1 620 ? 2.051 -36.438 -14.664 1 91.69 620 ALA B O 1
ATOM 11784 N N . SER B 1 621 ? 2.805 -38.5 -14.445 1 90.25 621 SER B N 1
ATOM 11785 C CA . SER B 1 621 ? 4.172 -38.125 -14.805 1 90.25 621 SER B CA 1
ATOM 11786 C C . SER B 1 621 ? 4.254 -37.656 -16.25 1 90.25 621 SER B C 1
ATOM 11788 O O . SER B 1 621 ? 4.938 -36.656 -16.547 1 90.25 621 SER B O 1
ATOM 11790 N N . ALA B 1 622 ? 3.561 -38.344 -17.078 1 95.19 622 ALA B N 1
ATOM 11791 C CA . ALA B 1 622 ? 3.529 -37.969 -18.484 1 95.19 622 ALA B CA 1
ATOM 11792 C C . ALA B 1 622 ? 2.822 -36.625 -18.672 1 95.19 622 ALA B C 1
ATOM 11794 O O . ALA B 1 622 ? 3.252 -35.781 -19.469 1 95.19 622 ALA B O 1
ATOM 11795 N N . ILE B 1 623 ? 1.817 -36.406 -17.891 1 95.94 623 ILE B N 1
ATOM 11796 C CA . ILE B 1 623 ? 1.071 -35.156 -17.969 1 95.94 623 ILE B CA 1
ATOM 11797 C C . ILE B 1 623 ? 1.945 -34 -17.453 1 95.94 623 ILE B C 1
ATOM 11799 O O . ILE B 1 623 ? 1.979 -32.938 -18.062 1 95.94 623 ILE B O 1
ATOM 11803 N N . GLN B 1 624 ? 2.6 -34.281 -16.391 1 92.69 624 GLN B N 1
ATOM 11804 C CA . GLN B 1 624 ? 3.498 -33.281 -15.844 1 92.69 624 GLN B CA 1
ATOM 11805 C C . GLN B 1 624 ? 4.586 -32.906 -16.844 1 92.69 624 GLN B C 1
ATOM 11807 O O . GLN B 1 624 ? 4.902 -31.734 -17.016 1 92.69 624 GLN B O 1
ATOM 11812 N N . HIS B 1 625 ? 5.109 -33.875 -17.438 1 94.81 625 HIS B N 1
ATOM 11813 C CA . HIS B 1 625 ? 6.141 -33.656 -18.453 1 94.81 625 HIS B CA 1
ATOM 11814 C C . HIS B 1 625 ? 5.625 -32.75 -19.578 1 94.81 625 HIS B C 1
ATOM 11816 O O . HIS B 1 625 ? 6.285 -31.781 -19.953 1 94.81 625 HIS B O 1
ATOM 11822 N N . ASN B 1 626 ? 4.496 -33.094 -20.125 1 97.25 626 ASN B N 1
ATOM 11823 C CA . ASN B 1 626 ? 3.904 -32.281 -21.188 1 97.25 626 ASN B CA 1
ATOM 11824 C C . ASN B 1 626 ? 3.584 -30.891 -20.688 1 97.25 626 ASN B C 1
ATOM 11826 O O . ASN B 1 626 ? 3.711 -29.922 -21.438 1 97.25 626 ASN B O 1
ATOM 11830 N N . ALA B 1 627 ? 3.135 -30.797 -19.391 1 96.44 627 ALA B N 1
ATOM 11831 C CA . ALA B 1 627 ? 2.826 -29.5 -18.812 1 96.44 627 ALA B CA 1
ATOM 11832 C C . ALA B 1 627 ? 4.066 -28.609 -18.781 1 96.44 627 ALA B C 1
ATOM 11834 O O . ALA B 1 627 ? 3.986 -27.406 -19.062 1 96.44 627 ALA B O 1
ATOM 11835 N N . GLU B 1 628 ? 5.156 -29.156 -18.453 1 95.06 628 GLU B N 1
ATOM 11836 C CA . GLU B 1 628 ? 6.414 -28.422 -18.406 1 95.06 628 GLU B CA 1
ATOM 11837 C C . GLU B 1 628 ? 6.809 -27.922 -19.797 1 95.06 628 GLU B C 1
ATOM 11839 O O . GLU B 1 628 ? 7.32 -26.812 -19.938 1 95.06 628 GLU B O 1
ATOM 11844 N N . LEU B 1 629 ? 6.613 -28.734 -20.766 1 97.12 629 LEU B N 1
ATOM 11845 C CA . LEU B 1 629 ? 6.902 -28.328 -22.141 1 97.12 629 LEU B CA 1
ATOM 11846 C C . LEU B 1 629 ? 5.984 -27.203 -22.594 1 97.12 629 LEU B C 1
ATOM 11848 O O . LEU B 1 629 ? 6.418 -26.281 -23.266 1 97.12 629 LEU B O 1
ATOM 11852 N N . VAL B 1 630 ? 4.762 -27.281 -22.203 1 97.5 630 VAL B N 1
ATOM 11853 C CA . VAL B 1 630 ? 3.803 -26.234 -22.516 1 97.5 630 VAL B CA 1
ATOM 11854 C C . VAL B 1 630 ? 4.234 -24.922 -21.859 1 97.5 630 VAL B C 1
ATOM 11856 O O . VAL B 1 630 ? 4.148 -23.859 -22.484 1 97.5 630 VAL B O 1
ATOM 11859 N N . ASP B 1 631 ? 4.633 -25.047 -20.641 1 96.69 631 ASP B N 1
ATOM 11860 C CA . ASP B 1 631 ? 5.133 -23.859 -19.938 1 96.69 631 ASP B CA 1
ATOM 11861 C C . ASP B 1 631 ? 6.32 -23.25 -20.672 1 96.69 631 ASP B C 1
ATOM 11863 O O . ASP B 1 631 ? 6.422 -22.016 -20.781 1 96.69 631 ASP B O 1
ATOM 11867 N N . GLU B 1 632 ? 7.156 -24.078 -21.141 1 97.12 632 GLU B N 1
ATOM 11868 C CA . GLU B 1 632 ? 8.32 -23.609 -21.891 1 97.12 632 GLU B CA 1
ATOM 11869 C C . GLU B 1 632 ? 7.898 -22.891 -23.172 1 97.12 632 GLU B C 1
ATOM 11871 O O . GLU B 1 632 ? 8.516 -21.906 -23.578 1 97.12 632 GLU B O 1
ATOM 11876 N N . ILE B 1 633 ? 6.949 -23.422 -23.812 1 97.81 633 ILE B N 1
ATOM 11877 C CA . ILE B 1 633 ? 6.414 -22.781 -25 1 97.81 633 ILE B CA 1
ATOM 11878 C C . ILE B 1 633 ? 5.859 -21.406 -24.641 1 97.81 633 ILE B C 1
ATOM 11880 O O . ILE B 1 633 ? 6.129 -20.422 -25.328 1 97.81 633 ILE B O 1
ATOM 11884 N N . ASP B 1 634 ? 5.121 -21.391 -23.578 1 97.56 634 ASP B N 1
ATOM 11885 C CA . ASP B 1 634 ? 4.527 -20.125 -23.141 1 97.56 634 ASP B CA 1
ATOM 11886 C C . ASP B 1 634 ? 5.609 -19.094 -22.812 1 97.56 634 ASP B C 1
ATOM 11888 O O . ASP B 1 634 ? 5.555 -17.953 -23.266 1 97.56 634 ASP B O 1
ATOM 11892 N N . LEU B 1 635 ? 6.574 -19.547 -22.047 1 96.56 635 LEU B N 1
ATOM 11893 C CA . LEU B 1 635 ? 7.668 -18.656 -21.656 1 96.56 635 LEU B CA 1
ATOM 11894 C C . LEU B 1 635 ? 8.414 -18.141 -22.875 1 96.56 635 LEU B C 1
ATOM 11896 O O . LEU B 1 635 ? 8.617 -16.938 -23.031 1 96.56 635 LEU B O 1
ATOM 11900 N N . SER B 1 636 ? 8.773 -19.031 -23.75 1 97.75 636 SER B N 1
ATOM 11901 C CA . SER B 1 636 ? 9.555 -18.672 -24.922 1 97.75 636 SER B CA 1
ATOM 11902 C C . SER B 1 636 ? 8.75 -17.797 -25.891 1 97.75 636 SER B C 1
ATOM 11904 O O . SER B 1 636 ? 9.289 -16.859 -26.484 1 97.75 636 SER B O 1
ATOM 11906 N N . ALA B 1 637 ? 7.52 -18.125 -26.047 1 97.56 637 ALA B N 1
ATOM 11907 C CA . ALA B 1 637 ? 6.656 -17.297 -26.875 1 97.56 637 ALA B CA 1
ATOM 11908 C C . ALA B 1 637 ? 6.484 -15.906 -26.266 1 97.56 637 ALA B C 1
ATOM 11910 O O . ALA B 1 637 ? 6.387 -14.914 -27 1 97.56 637 ALA B O 1
ATOM 11911 N N . GLY B 1 638 ? 6.375 -15.93 -24.953 1 96.31 638 GLY B N 1
ATOM 11912 C CA . GLY B 1 638 ? 6.332 -14.648 -24.266 1 96.31 638 GLY B CA 1
ATOM 11913 C C . GLY B 1 638 ? 7.586 -13.82 -24.469 1 96.31 638 GLY B C 1
ATOM 11914 O O . GLY B 1 638 ? 7.504 -12.625 -24.766 1 96.31 638 GLY B O 1
ATOM 11915 N N . PHE B 1 639 ? 8.734 -14.445 -24.312 1 96.62 639 PHE B N 1
ATOM 11916 C CA . PHE B 1 639 ? 10 -13.773 -24.562 1 96.62 639 PHE B CA 1
ATOM 11917 C C . PHE B 1 639 ? 10.07 -13.281 -26 1 96.62 639 PHE B C 1
ATOM 11919 O O . PHE B 1 639 ? 10.547 -12.172 -26.266 1 96.62 639 PHE B O 1
ATOM 11926 N N . ALA B 1 640 ? 9.594 -14.055 -26.906 1 97.25 640 ALA B N 1
ATOM 11927 C CA . ALA B 1 640 ? 9.594 -13.688 -28.312 1 97.25 640 ALA B CA 1
ATOM 11928 C C . ALA B 1 640 ? 8.703 -12.477 -28.562 1 97.25 640 ALA B C 1
ATOM 11930 O O . ALA B 1 640 ? 9.07 -11.562 -29.297 1 97.25 640 ALA B O 1
ATOM 11931 N N . GLN B 1 641 ? 7.57 -12.562 -27.969 1 95.94 641 GLN B N 1
ATOM 11932 C CA . GLN B 1 641 ? 6.66 -11.43 -28.094 1 95.94 641 GLN B CA 1
ATOM 11933 C C . GLN B 1 641 ? 7.305 -10.141 -27.594 1 95.94 641 GLN B C 1
ATOM 11935 O O . GLN B 1 641 ? 7.203 -9.094 -28.234 1 95.94 641 GLN B O 1
ATOM 11940 N N . ALA B 1 642 ? 7.926 -10.211 -26.469 1 93.94 642 ALA B N 1
ATOM 11941 C CA . ALA B 1 642 ? 8.625 -9.062 -25.922 1 93.94 642 ALA B CA 1
ATOM 11942 C C . ALA B 1 642 ? 9.742 -8.602 -26.844 1 93.94 642 ALA B C 1
ATOM 11944 O O . ALA B 1 642 ? 9.938 -7.395 -27.047 1 93.94 642 ALA B O 1
ATOM 11945 N N . ALA B 1 643 ? 10.43 -9.484 -27.406 1 95.81 643 ALA B N 1
ATOM 11946 C CA . ALA B 1 643 ? 11.539 -9.164 -28.297 1 95.81 643 ALA B CA 1
ATOM 11947 C C . ALA B 1 643 ? 11.055 -8.375 -29.516 1 95.81 643 ALA B C 1
ATOM 11949 O O . ALA B 1 643 ? 11.68 -7.391 -29.906 1 95.81 643 ALA B O 1
ATOM 11950 N N . VAL B 1 644 ? 9.984 -8.797 -29.984 1 95.06 644 VAL B N 1
ATOM 11951 C CA . VAL B 1 644 ? 9.438 -8.141 -31.172 1 95.06 644 VAL B CA 1
ATOM 11952 C C . VAL B 1 644 ? 8.867 -6.777 -30.797 1 95.06 644 VAL B C 1
ATOM 11954 O O . VAL B 1 644 ? 9.148 -5.777 -31.469 1 95.06 644 VAL B O 1
ATOM 11957 N N . ASP B 1 645 ? 8.133 -6.734 -29.719 1 92.06 645 ASP B N 1
ATOM 11958 C CA . ASP B 1 645 ? 7.461 -5.508 -29.297 1 92.06 645 ASP B CA 1
ATOM 11959 C C . ASP B 1 645 ? 8.477 -4.441 -28.891 1 92.06 645 ASP B C 1
ATOM 11961 O O . ASP B 1 645 ? 8.25 -3.248 -29.109 1 92.06 645 ASP B O 1
ATOM 11965 N N . LEU B 1 646 ? 9.594 -4.922 -28.297 1 91.94 646 LEU B N 1
ATOM 11966 C CA . LEU B 1 646 ? 10.5 -3.977 -27.656 1 91.94 646 LEU B CA 1
ATOM 11967 C C . LEU B 1 646 ? 11.828 -3.918 -28.391 1 91.94 646 LEU B C 1
ATOM 11969 O O . LEU B 1 646 ? 12.773 -3.271 -27.922 1 91.94 646 LEU B O 1
ATOM 11973 N N . ASN B 1 647 ? 11.992 -4.598 -29.484 1 94.06 647 ASN B N 1
ATOM 11974 C CA . ASN B 1 647 ? 13.172 -4.621 -30.328 1 94.06 647 ASN B CA 1
ATOM 11975 C C . ASN B 1 647 ? 14.391 -5.156 -29.578 1 94.06 647 ASN B C 1
ATOM 11977 O O . ASN B 1 647 ? 15.438 -4.512 -29.547 1 94.06 647 ASN B O 1
ATOM 11981 N N . TYR B 1 648 ? 14.195 -6.262 -28.906 1 96.69 648 TYR B N 1
ATOM 11982 C CA . TYR B 1 648 ? 15.289 -6.961 -28.25 1 96.69 648 TYR B CA 1
ATOM 11983 C C . TYR B 1 648 ? 16.031 -7.863 -29.219 1 96.69 648 TYR B C 1
ATOM 11985 O O . TYR B 1 648 ? 15.477 -8.297 -30.234 1 96.69 648 TYR B O 1
ATOM 11993 N N . LYS B 1 649 ? 17.297 -8.07 -28.938 1 97.56 649 LYS B N 1
ATOM 11994 C CA . LYS B 1 649 ? 18.125 -8.875 -29.828 1 97.56 649 LYS B CA 1
ATOM 11995 C C . LYS B 1 649 ? 18.656 -10.117 -29.109 1 97.56 649 LYS B C 1
ATOM 11997 O O . LYS B 1 649 ? 18.75 -10.133 -27.875 1 97.56 649 LYS B O 1
ATOM 12002 N N . ARG B 1 650 ? 18.922 -11.133 -29.891 1 97.31 650 ARG B N 1
ATOM 12003 C CA . ARG B 1 650 ? 19.453 -12.375 -29.344 1 97.31 650 ARG B CA 1
ATOM 12004 C C . ARG B 1 650 ? 20.875 -12.164 -28.828 1 97.31 650 ARG B C 1
ATOM 12006 O O . ARG B 1 650 ? 21.75 -11.719 -29.562 1 97.31 650 ARG B O 1
ATOM 12013 N N . PRO B 1 651 ? 21.141 -12.5 -27.609 1 98.19 651 PRO B N 1
ATOM 12014 C CA . PRO B 1 651 ? 22.5 -12.414 -27.094 1 98.19 651 PRO B CA 1
ATOM 12015 C C . PRO B 1 651 ? 23.344 -13.641 -27.438 1 98.19 651 PRO B C 1
ATOM 12017 O O . PRO B 1 651 ? 22.797 -14.68 -27.812 1 98.19 651 PRO B O 1
ATOM 12020 N N . VAL B 1 652 ? 24.609 -13.469 -27.344 1 97.81 652 VAL B N 1
ATOM 12021 C CA . VAL B 1 652 ? 25.547 -14.578 -27.469 1 97.81 652 VAL B CA 1
ATOM 12022 C C . VAL B 1 652 ? 26.188 -14.867 -26.109 1 97.81 652 VAL B C 1
ATOM 12024 O O . VAL B 1 652 ? 26.844 -14 -25.531 1 97.81 652 VAL B O 1
ATOM 12027 N N . LEU B 1 653 ? 25.953 -16.094 -25.641 1 97.44 653 LEU B N 1
ATOM 12028 C CA . LEU B 1 653 ? 26.531 -16.469 -24.359 1 97.44 653 LEU B CA 1
ATOM 12029 C C . LEU B 1 653 ? 27.75 -17.375 -24.547 1 97.44 653 LEU B C 1
ATOM 12031 O O . LEU B 1 653 ? 27.766 -18.203 -25.469 1 97.44 653 LEU B O 1
ATOM 12035 N N . HIS B 1 654 ? 28.766 -17.203 -23.75 1 96.75 654 HIS B N 1
ATOM 12036 C CA . HIS B 1 654 ? 29.969 -18.031 -23.812 1 96.75 654 HIS B CA 1
ATOM 12037 C C . HIS B 1 654 ? 30.5 -18.328 -22.406 1 96.75 654 HIS B C 1
ATOM 12039 O O . HIS B 1 654 ? 30 -17.797 -21.422 1 96.75 654 HIS B O 1
ATOM 12045 N N . ASP B 1 655 ? 31.484 -19.172 -22.312 1 95.31 655 ASP B N 1
ATOM 12046 C CA . ASP B 1 655 ? 31.984 -19.656 -21.031 1 95.31 655 ASP B CA 1
ATOM 12047 C C . ASP B 1 655 ? 33.094 -18.75 -20.484 1 95.31 655 ASP B C 1
ATOM 12049 O O . ASP B 1 655 ? 33.625 -19.016 -19.406 1 95.31 655 ASP B O 1
ATOM 12053 N N . GLY B 1 656 ? 33.406 -17.672 -21.109 1 95.5 656 GLY B N 1
ATOM 12054 C CA . GLY B 1 656 ? 34.375 -16.703 -20.625 1 95.5 656 GLY B CA 1
ATOM 12055 C C . GLY B 1 656 ? 33.781 -15.711 -19.656 1 95.5 656 GLY B C 1
ATOM 12056 O O . GLY B 1 656 ? 32.719 -15.938 -19.109 1 95.5 656 GLY B O 1
ATOM 12057 N N . THR B 1 657 ? 34.562 -14.625 -19.375 1 96.12 657 THR B N 1
ATOM 12058 C CA . THR B 1 657 ? 34.094 -13.641 -18.406 1 96.12 657 THR B CA 1
ATOM 12059 C C . THR B 1 657 ? 33.844 -12.289 -19.062 1 96.12 657 THR B C 1
ATOM 12061 O O . THR B 1 657 ? 33.438 -11.336 -18.422 1 96.12 657 THR B O 1
ATOM 12064 N N . ASP B 1 658 ? 34.031 -12.195 -20.375 1 97.12 658 ASP B N 1
ATOM 12065 C CA . ASP B 1 658 ? 33.906 -10.922 -21.078 1 97.12 658 ASP B CA 1
ATOM 12066 C C . ASP B 1 658 ? 32.438 -10.523 -21.234 1 97.12 658 ASP B C 1
ATOM 12068 O O . ASP B 1 658 ? 31.578 -11.383 -21.328 1 97.12 658 ASP B O 1
ATOM 12072 N N . ILE B 1 659 ? 32.219 -9.227 -21.188 1 97.75 659 ILE B N 1
ATOM 12073 C CA . ILE B 1 659 ? 30.906 -8.664 -21.469 1 97.75 659 ILE B CA 1
ATOM 12074 C C . ILE B 1 659 ? 31.016 -7.578 -22.547 1 97.75 659 ILE B C 1
ATOM 12076 O O . ILE B 1 659 ? 31.906 -6.719 -22.469 1 97.75 659 ILE B O 1
ATOM 12080 N N . ALA B 1 660 ? 30.25 -7.68 -23.578 1 98.12 660 ALA B N 1
ATOM 12081 C CA . ALA B 1 660 ? 30.125 -6.637 -24.578 1 98.12 660 ALA B CA 1
ATOM 12082 C C . ALA B 1 660 ? 28.656 -6.324 -24.875 1 98.12 660 ALA B C 1
ATOM 12084 O O . ALA B 1 660 ? 27.938 -7.152 -25.438 1 98.12 660 ALA B O 1
ATOM 12085 N N . ILE B 1 661 ? 28.219 -5.215 -24.453 1 98 661 ILE B N 1
ATOM 12086 C CA . ILE B 1 661 ? 26.859 -4.738 -24.688 1 98 661 ILE B CA 1
ATOM 12087 C C . ILE B 1 661 ? 26.891 -3.445 -25.5 1 98 661 ILE B C 1
ATOM 12089 O O . ILE B 1 661 ? 27.562 -2.484 -25.109 1 98 661 ILE B O 1
ATOM 12093 N N . VAL B 1 662 ? 26.203 -3.439 -26.641 1 97.75 662 VAL B N 1
ATOM 12094 C CA . VAL B 1 662 ? 26.156 -2.256 -27.484 1 97.75 662 VAL B CA 1
ATOM 12095 C C . VAL B 1 662 ? 24.797 -1.584 -27.359 1 97.75 662 VAL B C 1
ATOM 12097 O O . VAL B 1 662 ? 23.766 -2.193 -27.672 1 97.75 662 VAL B O 1
ATOM 12100 N N . ASN B 1 663 ? 24.828 -0.393 -26.922 1 96.81 663 ASN B N 1
ATOM 12101 C CA . ASN B 1 663 ? 23.625 0.414 -26.766 1 96.81 663 ASN B CA 1
ATOM 12102 C C . ASN B 1 663 ? 22.578 -0.304 -25.922 1 96.81 663 ASN B C 1
ATOM 12104 O O . ASN B 1 663 ? 21.422 -0.459 -26.359 1 96.81 663 ASN B O 1
ATOM 12108 N N . GLY B 1 664 ? 23.016 -0.719 -24.734 1 96.44 664 GLY B N 1
ATOM 12109 C CA . GLY B 1 664 ? 22.109 -1.371 -23.797 1 96.44 664 GLY B CA 1
ATOM 12110 C C . GLY B 1 664 ? 21.078 -0.429 -23.219 1 96.44 664 GLY B C 1
ATOM 12111 O O . GLY B 1 664 ? 21.344 0.759 -23.031 1 96.44 664 GLY B O 1
ATOM 12112 N N . ARG B 1 665 ? 19.891 -0.98 -22.953 1 94.56 665 ARG B N 1
ATOM 12113 C CA . ARG B 1 665 ? 18.797 -0.226 -22.344 1 94.56 665 ARG B CA 1
ATOM 12114 C C . ARG B 1 665 ? 18.266 -0.933 -21.109 1 94.56 665 ARG B C 1
ATOM 12116 O O . ARG B 1 665 ? 18.531 -2.115 -20.891 1 94.56 665 ARG B O 1
ATOM 12123 N N . HIS B 1 666 ? 17.656 -0.231 -20.25 1 90.25 666 HIS B N 1
ATOM 12124 C CA . HIS B 1 666 ? 16.984 -0.794 -19.094 1 90.25 666 HIS B CA 1
ATOM 12125 C C . HIS B 1 666 ? 15.484 -0.925 -19.328 1 90.25 666 HIS B C 1
ATOM 12127 O O . HIS B 1 666 ? 14.789 0.076 -19.531 1 90.25 666 HIS B O 1
ATOM 12133 N N . PRO B 1 667 ? 14.938 -2.113 -19.234 1 88 667 PRO B N 1
ATOM 12134 C CA . PRO B 1 667 ? 13.555 -2.354 -19.672 1 88 667 PRO B CA 1
ATOM 12135 C C . PRO B 1 667 ? 12.539 -1.507 -18.906 1 88 667 PRO B C 1
ATOM 12137 O O . PRO B 1 667 ? 11.68 -0.87 -19.516 1 88 667 PRO B O 1
ATOM 12140 N N . SER B 1 668 ? 12.523 -1.487 -17.594 1 80.31 668 SER B N 1
ATOM 12141 C CA . SER B 1 668 ? 11.531 -0.792 -16.781 1 80.31 668 SER B CA 1
ATOM 12142 C C . SER B 1 668 ? 11.648 0.72 -16.938 1 80.31 668 SER B C 1
ATOM 12144 O O . SER B 1 668 ? 10.641 1.422 -17.031 1 80.31 668 SER B O 1
ATOM 12146 N N . VAL B 1 669 ? 12.875 1.303 -16.922 1 81.06 669 VAL B N 1
ATOM 12147 C CA . VAL B 1 669 ? 13.094 2.738 -17.047 1 81.06 669 VAL B CA 1
ATOM 12148 C C . VAL B 1 669 ? 12.672 3.197 -18.438 1 81.06 669 VAL B C 1
ATOM 12150 O O . VAL B 1 669 ? 12.055 4.25 -18.594 1 81.06 669 VAL B O 1
ATOM 12153 N N . GLU B 1 670 ? 12.984 2.367 -19.391 1 84.56 670 GLU B N 1
ATOM 12154 C CA . GLU B 1 670 ? 12.594 2.682 -20.75 1 84.56 670 GLU B CA 1
ATOM 12155 C C . GLU B 1 670 ? 11.07 2.742 -20.891 1 84.56 670 GLU B C 1
ATOM 12157 O O . GLU B 1 670 ? 10.531 3.656 -21.516 1 84.56 670 GLU B O 1
ATOM 12162 N N . ALA B 1 671 ? 10.445 1.734 -20.344 1 77.12 671 ALA B N 1
ATOM 12163 C CA . ALA B 1 671 ? 8.984 1.697 -20.391 1 77.12 671 ALA B CA 1
ATOM 12164 C C . ALA B 1 671 ? 8.383 2.912 -19.688 1 77.12 671 ALA B C 1
ATOM 12166 O O . ALA B 1 671 ? 7.414 3.498 -20.172 1 77.12 671 ALA B O 1
ATOM 12167 N N . GLY B 1 672 ? 8.922 3.248 -18.516 1 68.75 672 GLY B N 1
ATOM 12168 C CA . GLY B 1 672 ? 8.461 4.418 -17.797 1 68.75 672 GLY B CA 1
ATOM 12169 C C . GLY B 1 672 ? 8.625 5.711 -18.578 1 68.75 672 GLY B C 1
ATOM 12170 O O . GLY B 1 672 ? 7.73 6.559 -18.578 1 68.75 672 GLY B O 1
ATOM 12171 N N . LEU B 1 673 ? 9.742 5.898 -19.188 1 69.56 673 LEU B N 1
ATOM 12172 C CA . LEU B 1 673 ? 10.031 7.086 -19.984 1 69.56 673 LEU B CA 1
ATOM 12173 C C . LEU B 1 673 ? 9.109 7.156 -21.203 1 69.56 673 LEU B C 1
ATOM 12175 O O . LEU B 1 673 ? 8.648 8.234 -21.578 1 69.56 673 LEU B O 1
ATOM 12179 N N . ARG B 1 674 ? 8.859 6.086 -21.766 1 67.88 674 ARG B N 1
ATOM 12180 C CA . ARG B 1 674 ? 7.977 6.035 -22.922 1 67.88 674 ARG B CA 1
ATOM 12181 C C . ARG B 1 674 ? 6.574 6.523 -22.578 1 67.88 674 ARG B C 1
ATOM 12183 O O . ARG B 1 674 ? 5.934 7.211 -23.359 1 67.88 674 ARG B O 1
ATOM 12190 N N . SER B 1 675 ? 6.18 6.113 -21.375 1 58.16 675 SER B N 1
ATOM 12191 C CA . SER B 1 675 ? 4.871 6.543 -20.906 1 58.16 675 SER B CA 1
ATOM 12192 C C . SER B 1 675 ? 4.805 8.062 -20.766 1 58.16 675 SER B C 1
ATOM 12194 O O . SER B 1 675 ? 3.729 8.656 -20.875 1 58.16 675 SER B O 1
ATOM 12196 N N . SER B 1 676 ? 5.953 8.672 -20.562 1 51.16 676 SER B N 1
ATOM 12197 C CA . SER B 1 676 ? 6.031 10.125 -20.453 1 51.16 676 SER B CA 1
ATOM 12198 C C . SER B 1 676 ? 6.578 10.758 -21.719 1 51.16 676 SER B C 1
ATOM 12200 O O . SER B 1 676 ? 7.039 11.898 -21.703 1 51.16 676 SER B O 1
ATOM 12202 N N . ALA B 1 677 ? 6.602 9.977 -22.797 1 60.22 677 ALA B N 1
ATOM 12203 C CA . ALA B 1 677 ? 7.043 10.398 -24.125 1 60.22 677 ALA B CA 1
ATOM 12204 C C . ALA B 1 677 ? 8.484 10.883 -24.094 1 60.22 677 ALA B C 1
ATOM 12206 O O . ALA B 1 677 ? 8.836 11.859 -24.766 1 60.22 677 ALA B O 1
ATOM 12207 N N . ARG B 1 678 ? 9.281 10.336 -23.234 1 69.75 678 ARG B N 1
ATOM 12208 C CA . ARG B 1 678 ? 10.719 10.594 -23.172 1 69.75 678 ARG B CA 1
ATOM 12209 C C . ARG B 1 678 ? 11.508 9.398 -23.672 1 69.75 678 ARG B C 1
ATOM 12211 O O . ARG B 1 678 ? 11.039 8.258 -23.609 1 69.75 678 ARG B O 1
ATOM 12218 N N . MET B 1 679 ? 12.656 9.727 -24.188 1 79.69 679 MET B N 1
ATOM 12219 C CA . MET B 1 679 ? 13.461 8.656 -24.781 1 79.69 679 MET B CA 1
ATOM 12220 C C . MET B 1 679 ? 14.547 8.195 -23.812 1 79.69 679 MET B C 1
ATOM 12222 O O . MET B 1 679 ? 15.141 9.008 -23.109 1 79.69 679 MET B O 1
ATOM 12226 N N . PHE B 1 680 ? 14.836 6.902 -23.875 1 87.44 680 PHE B N 1
ATOM 12227 C CA . PHE B 1 680 ? 15.914 6.324 -23.078 1 87.44 680 PHE B CA 1
ATOM 12228 C C . PHE B 1 680 ? 17.25 6.508 -23.797 1 87.44 680 PHE B C 1
ATOM 12230 O O . PHE B 1 680 ? 17.344 6.34 -25.016 1 87.44 680 PHE B O 1
ATOM 12237 N N . THR B 1 681 ? 18.25 6.949 -23.094 1 89.06 681 THR B N 1
ATOM 12238 C CA . THR B 1 681 ? 19.609 7.043 -23.641 1 89.06 681 THR B CA 1
ATOM 12239 C C . THR B 1 681 ? 20.344 5.715 -23.484 1 89.06 681 THR B C 1
ATOM 12241 O O . THR B 1 681 ? 20.703 5.328 -22.375 1 89.06 681 THR B O 1
ATOM 12244 N N . PRO B 1 682 ? 20.547 4.988 -24.625 1 94 682 PRO B N 1
ATOM 12245 C CA . PRO B 1 682 ? 21.25 3.709 -24.531 1 94 682 PRO B CA 1
ATOM 12246 C C . PRO B 1 682 ? 22.734 3.875 -24.234 1 94 682 PRO B C 1
ATOM 12248 O O . PRO B 1 682 ? 23.328 4.891 -24.609 1 94 682 PRO B O 1
ATOM 12251 N N . ASN B 1 683 ? 23.344 2.988 -23.516 1 95.06 683 ASN B N 1
ATOM 12252 C CA . ASN B 1 683 ? 24.766 3.025 -23.188 1 95.06 683 ASN B CA 1
ATOM 12253 C C . ASN B 1 683 ? 25.453 1.689 -23.484 1 95.06 683 ASN B C 1
ATOM 12255 O O . ASN B 1 683 ? 24.844 0.63 -23.297 1 95.06 683 ASN B O 1
ATOM 12259 N N . SER B 1 684 ? 26.656 1.757 -23.891 1 95.88 684 SER B N 1
ATOM 12260 C CA . SER B 1 684 ? 27.438 0.561 -24.188 1 95.88 684 SER B CA 1
ATOM 12261 C C . SER B 1 684 ? 28.406 0.234 -23.062 1 95.88 684 SER B C 1
ATOM 12263 O O . SER B 1 684 ? 28.938 1.138 -22.406 1 95.88 684 SER B O 1
ATOM 12265 N N . THR B 1 685 ? 28.625 -0.995 -22.781 1 96.31 685 THR B N 1
ATOM 12266 C CA . THR B 1 685 ? 29.531 -1.482 -21.75 1 96.31 685 THR B CA 1
ATOM 12267 C C . THR B 1 685 ? 30.375 -2.641 -22.281 1 96.31 685 THR B C 1
ATOM 12269 O O . THR B 1 685 ? 29.828 -3.656 -22.719 1 96.31 685 THR B O 1
ATOM 12272 N N . THR B 1 686 ? 31.641 -2.473 -22.266 1 96.75 686 THR B N 1
ATOM 12273 C CA . THR B 1 686 ? 32.562 -3.527 -22.672 1 96.75 686 THR B CA 1
ATOM 12274 C C . THR B 1 686 ? 33.562 -3.84 -21.547 1 96.75 686 THR B C 1
ATOM 12276 O O . THR B 1 686 ? 34.312 -2.971 -21.125 1 96.75 686 THR B O 1
ATOM 12279 N N . MET B 1 687 ? 33.531 -5.023 -21.047 1 97.19 687 MET B N 1
ATOM 12280 C CA . MET B 1 687 ? 34.406 -5.48 -19.984 1 97.19 687 MET B CA 1
ATOM 12281 C C . MET B 1 687 ? 35.219 -6.707 -20.422 1 97.19 687 MET B C 1
ATOM 12283 O O . MET B 1 687 ? 34.625 -7.688 -20.891 1 97.19 687 MET B O 1
ATOM 12287 N N . ASP B 1 688 ? 36.469 -6.617 -20.312 1 95.81 688 ASP B N 1
ATOM 12288 C CA . ASP B 1 688 ? 37.375 -7.719 -20.641 1 95.81 688 ASP B CA 1
ATOM 12289 C C . ASP B 1 688 ? 38.5 -7.84 -19.609 1 95.81 688 ASP B C 1
ATOM 12291 O O . ASP B 1 688 ? 38.406 -7.238 -18.531 1 95.81 688 ASP B O 1
ATOM 12295 N N . ALA B 1 689 ? 39.469 -8.656 -19.875 1 91.81 689 ALA B N 1
ATOM 12296 C CA . ALA B 1 689 ? 40.531 -8.93 -18.906 1 91.81 689 ALA B CA 1
ATOM 12297 C C . ALA B 1 689 ? 41.281 -7.652 -18.578 1 91.81 689 ALA B C 1
ATOM 12299 O O . ALA B 1 689 ? 41.781 -7.504 -17.453 1 91.81 689 ALA B O 1
ATOM 12300 N N . LYS B 1 690 ? 41.344 -6.691 -19.484 1 91.75 690 LYS B N 1
ATOM 12301 C CA . LYS B 1 690 ? 42.094 -5.461 -19.281 1 91.75 690 LYS B CA 1
ATOM 12302 C C . LYS B 1 690 ? 41.219 -4.367 -18.672 1 91.75 690 LYS B C 1
ATOM 12304 O O . LYS B 1 690 ? 41.719 -3.34 -18.219 1 91.75 690 LYS B O 1
ATOM 12309 N N . SER B 1 691 ? 39.969 -4.633 -18.703 1 94.31 691 SER B N 1
ATOM 12310 C CA . SER B 1 691 ? 39.031 -3.621 -18.234 1 94.31 691 SER B CA 1
ATOM 12311 C C . SER B 1 691 ? 37.812 -4.262 -17.562 1 94.31 691 SER B C 1
ATOM 12313 O O . SER B 1 691 ? 36.688 -4.078 -18.016 1 94.31 691 SER B O 1
ATOM 12315 N N . HIS B 1 692 ? 38.125 -4.969 -16.5 1 96.31 692 HIS B N 1
ATOM 12316 C CA . HIS B 1 692 ? 37.031 -5.668 -15.883 1 96.31 692 HIS B CA 1
ATOM 12317 C C . HIS B 1 692 ? 36.469 -4.875 -14.711 1 96.31 692 HIS B C 1
ATOM 12319 O O . HIS B 1 692 ? 35.438 -5.262 -14.125 1 96.31 692 HIS B O 1
ATOM 12325 N N . MET B 1 693 ? 37.125 -3.758 -14.375 1 97.31 693 MET B N 1
ATOM 12326 C CA . MET B 1 693 ? 36.594 -2.863 -13.344 1 97.31 693 MET B CA 1
ATOM 12327 C C . MET B 1 693 ? 36.375 -1.463 -13.906 1 97.31 693 MET B C 1
ATOM 12329 O O . MET B 1 693 ? 37.312 -0.793 -14.312 1 97.31 693 MET B O 1
ATOM 12333 N N . HIS B 1 694 ? 35.125 -1.051 -13.938 1 97.25 694 HIS B N 1
ATOM 12334 C CA . HIS B 1 694 ? 34.781 0.286 -14.398 1 97.25 694 HIS B CA 1
ATOM 12335 C C . HIS B 1 694 ? 34.406 1.189 -13.219 1 97.25 694 HIS B C 1
ATOM 12337 O O . HIS B 1 694 ? 33.531 0.855 -12.422 1 97.25 694 HIS B O 1
ATOM 12343 N N . ILE B 1 695 ? 35.094 2.27 -13.078 1 96.38 695 ILE B N 1
ATOM 12344 C CA . ILE B 1 695 ? 34.75 3.307 -12.109 1 96.38 695 ILE B CA 1
ATOM 12345 C C . ILE B 1 695 ? 34 4.434 -12.805 1 96.38 695 ILE B C 1
ATOM 12347 O O . ILE B 1 695 ? 34.5 5.07 -13.727 1 96.38 695 ILE B O 1
ATOM 12351 N N . ILE B 1 696 ? 32.781 4.664 -12.375 1 93.94 696 ILE B N 1
ATOM 12352 C CA . ILE B 1 696 ? 31.906 5.605 -13.047 1 93.94 696 ILE B CA 1
ATOM 12353 C C . ILE B 1 696 ? 31.641 6.812 -12.148 1 93.94 696 ILE B C 1
ATOM 12355 O O . ILE B 1 696 ? 31.125 6.672 -11.039 1 93.94 696 ILE B O 1
ATOM 12359 N N . THR B 1 697 ? 32.031 7.969 -12.609 1 89.12 697 THR B N 1
ATOM 12360 C CA . THR B 1 697 ? 31.812 9.203 -11.867 1 89.12 697 THR B CA 1
ATOM 12361 C C . THR B 1 697 ? 30.797 10.086 -12.586 1 89.12 697 THR B C 1
ATOM 12363 O O . THR B 1 697 ? 30.469 9.844 -13.75 1 89.12 697 THR B O 1
ATOM 12366 N N . GLY B 1 698 ? 30.25 10.977 -11.938 1 80.06 698 GLY B N 1
ATOM 12367 C CA . GLY B 1 698 ? 29.266 11.883 -12.5 1 80.06 698 GLY B CA 1
ATOM 12368 C C . GLY B 1 698 ? 28.266 12.383 -11.477 1 80.06 698 GLY B C 1
ATOM 12369 O O . GLY B 1 698 ? 28.312 11.984 -10.312 1 80.06 698 GLY B O 1
ATOM 12370 N N . PRO B 1 699 ? 27.422 13.242 -11.938 1 72.88 699 PRO B N 1
ATOM 12371 C CA . PRO B 1 699 ? 26.453 13.828 -11.016 1 72.88 699 PRO B CA 1
ATOM 12372 C C . PRO B 1 699 ? 25.391 12.828 -10.555 1 72.88 699 PRO B C 1
ATOM 12374 O O . PRO B 1 699 ? 25.203 11.789 -11.195 1 72.88 699 PRO B O 1
ATOM 12377 N N . ASN B 1 700 ? 24.781 13.156 -9.406 1 65.25 700 ASN B N 1
ATOM 12378 C CA . ASN B 1 700 ? 23.656 12.352 -8.953 1 65.25 700 ASN B CA 1
ATOM 12379 C C . ASN B 1 700 ? 22.484 12.438 -9.93 1 65.25 700 ASN B C 1
ATOM 12381 O O . ASN B 1 700 ? 22.203 13.508 -10.477 1 65.25 700 ASN B O 1
ATOM 12385 N N . GLN B 1 701 ? 21.844 11.414 -10.242 1 63.06 701 GLN B N 1
ATOM 12386 C CA . GLN B 1 701 ? 20.719 11.281 -11.156 1 63.06 701 GLN B CA 1
ATOM 12387 C C . GLN B 1 701 ? 21.172 11.312 -12.609 1 63.06 701 GLN B C 1
ATOM 12389 O O . GLN B 1 701 ? 20.359 11.438 -13.523 1 63.06 701 GLN B O 1
ATOM 12394 N N . GLY B 1 702 ? 22.531 11.297 -12.719 1 72 702 GLY B N 1
ATOM 12395 C CA . GLY B 1 702 ? 23.094 11.273 -14.062 1 72 702 GLY B CA 1
ATOM 12396 C C . GLY B 1 702 ? 22.922 9.945 -14.766 1 72 702 GLY B C 1
ATOM 12397 O O . GLY B 1 702 ? 23.406 9.758 -15.883 1 72 702 GLY B O 1
ATOM 12398 N N . GLY B 1 703 ? 22.312 9.039 -14.102 1 79.06 703 GLY B N 1
ATOM 12399 C CA . GLY B 1 703 ? 22.031 7.766 -14.742 1 79.06 703 GLY B CA 1
ATOM 12400 C C . GLY B 1 703 ? 23 6.664 -14.344 1 79.06 703 GLY B C 1
ATOM 12401 O O . GLY B 1 703 ? 22.906 5.547 -14.852 1 79.06 703 GLY B O 1
ATOM 12402 N N . LYS B 1 704 ? 23.938 6.922 -13.445 1 86.06 704 LYS B N 1
ATOM 12403 C CA . LYS B 1 704 ? 24.938 5.945 -13.039 1 86.06 704 LYS B CA 1
ATOM 12404 C C . LYS B 1 704 ? 24.297 4.672 -12.508 1 86.06 704 LYS B C 1
ATOM 12406 O O . LYS B 1 704 ? 24.625 3.566 -12.945 1 86.06 704 LYS B O 1
ATOM 12411 N N . SER B 1 705 ? 23.359 4.848 -11.609 1 85.62 705 SER B N 1
ATOM 12412 C CA . SER B 1 705 ? 22.688 3.701 -11.016 1 85.62 705 SER B CA 1
ATOM 12413 C C . SER B 1 705 ? 21.906 2.924 -12.062 1 85.62 705 SER B C 1
ATOM 12415 O O . SER B 1 705 ? 21.844 1.692 -12.016 1 85.62 705 SER B O 1
ATOM 12417 N N . THR B 1 706 ? 21.312 3.605 -13.016 1 86.88 706 THR B N 1
ATOM 12418 C CA . THR B 1 706 ? 20.562 2.959 -14.078 1 86.88 706 THR B CA 1
ATOM 12419 C C . THR B 1 706 ? 21.469 2.105 -14.961 1 86.88 706 THR B C 1
ATOM 12421 O O . THR B 1 706 ? 21.094 1.001 -15.359 1 86.88 706 THR B O 1
ATOM 12424 N N . LEU B 1 707 ? 22.641 2.648 -15.219 1 91.19 707 LEU B N 1
ATOM 12425 C CA . LEU B 1 707 ? 23.594 1.899 -16.016 1 91.19 707 LEU B CA 1
ATOM 12426 C C . LEU B 1 707 ? 24 0.607 -15.32 1 91.19 707 LEU B C 1
ATOM 12428 O O . LEU B 1 707 ? 24.109 -0.445 -15.953 1 91.19 707 LEU B O 1
ATOM 12432 N N . LEU B 1 708 ? 24.312 0.7 -14.016 1 93.75 708 LEU B N 1
ATOM 12433 C CA . LEU B 1 708 ? 24.656 -0.488 -13.242 1 93.75 708 LEU B CA 1
ATOM 12434 C C . LEU B 1 708 ? 23.562 -1.533 -13.328 1 93.75 708 LEU B C 1
ATOM 12436 O O . LEU B 1 708 ? 23.812 -2.688 -13.68 1 93.75 708 LEU B O 1
ATOM 12440 N N . ARG B 1 709 ? 22.375 -1.127 -13.125 1 91.81 709 ARG B N 1
ATOM 12441 C CA . ARG B 1 709 ? 21.234 -2.027 -13.125 1 91.81 709 ARG B CA 1
ATOM 12442 C C . ARG B 1 709 ? 20.984 -2.605 -14.508 1 91.81 709 ARG B C 1
ATOM 12444 O O . ARG B 1 709 ? 20.656 -3.789 -14.648 1 91.81 709 ARG B O 1
ATOM 12451 N N . GLN B 1 710 ? 21.156 -1.724 -15.469 1 93.12 710 GLN B N 1
ATOM 12452 C CA . GLN B 1 710 ? 20.969 -2.133 -16.859 1 93.12 710 GLN B CA 1
ATOM 12453 C C . GLN B 1 710 ? 21.859 -3.314 -17.203 1 93.12 710 GLN B C 1
ATOM 12455 O O . GLN B 1 710 ? 21.406 -4.285 -17.828 1 93.12 710 GLN B O 1
ATOM 12460 N N . THR B 1 711 ? 23.031 -3.223 -16.828 1 95.56 711 THR B N 1
ATOM 12461 C CA . THR B 1 711 ? 24 -4.262 -17.156 1 95.56 711 THR B CA 1
ATOM 12462 C C . THR B 1 711 ? 23.641 -5.574 -16.469 1 95.56 711 THR B C 1
ATOM 12464 O O . THR B 1 711 ? 23.672 -6.641 -17.094 1 95.56 711 THR B O 1
ATOM 12467 N N . ALA B 1 712 ? 23.266 -5.484 -15.242 1 95.31 712 ALA B N 1
ATOM 12468 C CA . ALA B 1 712 ? 22.875 -6.676 -14.492 1 95.31 712 ALA B CA 1
ATOM 12469 C C . ALA B 1 712 ? 21.609 -7.301 -15.086 1 95.31 712 ALA B C 1
ATOM 12471 O O . ALA B 1 712 ? 21.531 -8.523 -15.242 1 95.31 712 ALA B O 1
ATOM 12472 N N . VAL B 1 713 ? 20.656 -6.496 -15.438 1 93.75 713 VAL B N 1
ATOM 12473 C CA . VAL B 1 713 ? 19.391 -6.977 -15.969 1 93.75 713 VAL B CA 1
ATOM 12474 C C . VAL B 1 713 ? 19.625 -7.672 -17.312 1 93.75 713 VAL B C 1
ATOM 12476 O O . VAL B 1 713 ? 19.047 -8.727 -17.578 1 93.75 713 VAL B O 1
ATOM 12479 N N . ILE B 1 714 ? 20.453 -7.086 -18.125 1 96.5 714 ILE B N 1
ATOM 12480 C CA . ILE B 1 714 ? 20.75 -7.668 -19.422 1 96.5 714 ILE B CA 1
ATOM 12481 C C . ILE B 1 714 ? 21.422 -9.023 -19.234 1 96.5 714 ILE B C 1
ATOM 12483 O O . ILE B 1 714 ? 21.094 -9.992 -19.922 1 96.5 714 ILE B O 1
ATOM 12487 N N . ALA B 1 715 ? 22.312 -9.117 -18.297 1 97.5 715 ALA B N 1
ATOM 12488 C CA . ALA B 1 715 ? 22.969 -10.391 -18 1 97.5 715 ALA B CA 1
ATOM 12489 C C . ALA B 1 715 ? 21.969 -11.438 -17.531 1 97.5 715 ALA B C 1
ATOM 12491 O O . ALA B 1 715 ? 22.016 -12.594 -17.969 1 97.5 715 ALA B O 1
ATOM 12492 N N . ILE B 1 716 ? 21.094 -11.086 -16.703 1 96 716 ILE B N 1
ATOM 12493 C CA . ILE B 1 716 ? 20.094 -11.977 -16.156 1 96 716 ILE B CA 1
ATOM 12494 C C . ILE B 1 716 ? 19.141 -12.438 -17.25 1 96 716 ILE B C 1
ATOM 12496 O O . ILE B 1 716 ? 18.844 -13.633 -17.375 1 96 716 ILE B O 1
ATOM 12500 N N . LEU B 1 717 ? 18.719 -11.516 -18.094 1 96.25 717 LEU B N 1
ATOM 12501 C CA . LEU B 1 717 ? 17.812 -11.852 -19.188 1 96.25 717 LEU B CA 1
ATOM 12502 C C . LEU B 1 717 ? 18.484 -12.812 -20.172 1 96.25 717 LEU B C 1
ATOM 12504 O O . LEU B 1 717 ? 17.875 -13.781 -20.609 1 96.25 717 LEU B O 1
ATOM 12508 N N . ALA B 1 718 ? 19.703 -12.516 -20.469 1 97.88 718 ALA B N 1
ATOM 12509 C CA . ALA B 1 718 ? 20.453 -13.375 -21.375 1 97.88 718 ALA B CA 1
ATOM 12510 C C . ALA B 1 718 ? 20.516 -14.805 -20.859 1 97.88 718 ALA B C 1
ATOM 12512 O O . ALA B 1 718 ? 20.234 -15.75 -21.594 1 97.88 718 ALA B O 1
ATOM 12513 N N . GLN B 1 719 ? 20.828 -14.914 -19.609 1 97.5 719 GLN B N 1
ATOM 12514 C CA . GLN B 1 719 ? 20.969 -16.25 -19.031 1 97.5 719 GLN B CA 1
ATOM 12515 C C . GLN B 1 719 ? 19.609 -16.891 -18.781 1 97.5 719 GLN B C 1
ATOM 12517 O O . GLN B 1 719 ? 19.516 -18.109 -18.641 1 97.5 719 GLN B O 1
ATOM 12522 N N . ALA B 1 720 ? 18.594 -16.078 -18.719 1 96 720 ALA B N 1
ATOM 12523 C CA . ALA B 1 720 ? 17.234 -16.594 -18.625 1 96 720 ALA B CA 1
ATOM 12524 C C . ALA B 1 720 ? 16.766 -17.156 -19.969 1 96 720 ALA B C 1
ATOM 12526 O O . ALA B 1 720 ? 15.742 -17.828 -20.047 1 96 720 ALA B O 1
ATOM 12527 N N . GLY B 1 721 ? 17.484 -16.906 -21 1 96.81 721 GLY B N 1
ATOM 12528 C CA . GLY B 1 721 ? 17.156 -17.375 -22.344 1 96.81 721 GLY B CA 1
ATOM 12529 C C . GLY B 1 721 ? 16.266 -16.406 -23.109 1 96.81 721 GLY B C 1
ATOM 12530 O O . GLY B 1 721 ? 15.523 -16.812 -24 1 96.81 721 GLY B O 1
ATOM 12531 N N . SER B 1 722 ? 16.281 -15.18 -22.719 1 96.38 722 SER B N 1
ATOM 12532 C CA . SER B 1 722 ? 15.523 -14.133 -23.391 1 96.38 722 SER B CA 1
ATOM 12533 C C . SER B 1 722 ? 16.422 -13.32 -24.312 1 96.38 722 SER B C 1
ATOM 12535 O O . SER B 1 722 ? 17.641 -13.312 -24.156 1 96.38 722 SER B O 1
ATOM 12537 N N . PHE B 1 723 ? 15.758 -12.781 -25.312 1 97.5 723 PHE B N 1
ATOM 12538 C CA . PHE B 1 723 ? 16.453 -11.703 -26 1 97.5 723 PHE B CA 1
ATOM 12539 C C . PHE B 1 723 ? 16.641 -10.508 -25.078 1 97.5 723 PHE B C 1
ATOM 12541 O O . PHE B 1 723 ? 16.016 -10.43 -24.031 1 97.5 723 PHE B O 1
ATOM 12548 N N . VAL B 1 724 ? 17.625 -9.562 -25.422 1 97.5 724 VAL B N 1
ATOM 12549 C CA . VAL B 1 724 ? 17.984 -8.531 -24.469 1 97.5 724 VAL B CA 1
ATOM 12550 C C . VAL B 1 724 ? 17.844 -7.152 -25.109 1 97.5 724 VAL B C 1
ATOM 12552 O O . VAL B 1 724 ? 17.906 -7.023 -26.328 1 97.5 724 VAL B O 1
ATOM 12555 N N . PRO B 1 725 ? 17.562 -6.133 -24.297 1 96.19 725 PRO B N 1
ATOM 12556 C CA . PRO B 1 725 ? 17.422 -4.762 -24.797 1 96.19 725 PRO B CA 1
ATOM 12557 C C . PRO B 1 725 ? 18.75 -4.125 -25.156 1 96.19 725 PRO B C 1
ATOM 12559 O O . PRO B 1 725 ? 19.234 -3.227 -24.453 1 96.19 725 PRO B O 1
ATOM 12562 N N . ALA B 1 726 ? 19.312 -4.504 -26.219 1 97.81 726 ALA B N 1
ATOM 12563 C CA . ALA B 1 726 ? 20.578 -4.008 -26.766 1 97.81 726 ALA B CA 1
ATOM 12564 C C . ALA B 1 726 ? 20.625 -4.219 -28.281 1 97.81 726 ALA B C 1
ATOM 12566 O O . ALA B 1 726 ? 19.812 -4.961 -28.844 1 97.81 726 ALA B O 1
ATOM 12567 N N . ASP B 1 727 ? 21.547 -3.457 -28.906 1 97.31 727 ASP B N 1
ATOM 12568 C CA . ASP B 1 727 ? 21.781 -3.713 -30.328 1 97.31 727 ASP B CA 1
ATOM 12569 C C . ASP B 1 727 ? 22.594 -4.996 -30.531 1 97.31 727 ASP B C 1
ATOM 12571 O O . ASP B 1 727 ? 22.453 -5.664 -31.562 1 97.31 727 ASP B O 1
ATOM 12575 N N . HIS B 1 728 ? 23.359 -5.215 -29.609 1 97.44 728 HIS B N 1
ATOM 12576 C CA . HIS B 1 728 ? 24.188 -6.41 -29.578 1 97.44 728 HIS B CA 1
ATOM 12577 C C . HIS B 1 728 ? 24.672 -6.703 -28.172 1 97.44 728 HIS B C 1
ATOM 12579 O O . HIS B 1 728 ? 24.938 -5.781 -27.391 1 97.44 728 HIS B O 1
ATOM 12585 N N . ALA B 1 729 ? 24.812 -8.039 -27.844 1 98.19 729 ALA B N 1
ATOM 12586 C CA . ALA B 1 729 ? 25.297 -8.391 -26.516 1 98.19 729 ALA B CA 1
ATOM 12587 C C . ALA B 1 729 ? 26.031 -9.727 -26.531 1 98.19 729 ALA B C 1
ATOM 12589 O O . ALA B 1 729 ? 25.531 -10.711 -27.078 1 98.19 729 ALA B O 1
ATOM 12590 N N . GLU B 1 730 ? 27.188 -9.766 -26.125 1 98.31 730 GLU B N 1
ATOM 12591 C CA . GLU B 1 730 ? 27.984 -10.953 -25.828 1 98.31 730 GLU B CA 1
ATOM 12592 C C . GLU B 1 730 ? 28.328 -11.031 -24.344 1 98.31 730 GLU B C 1
ATOM 12594 O O . GLU B 1 730 ? 29.031 -10.156 -23.828 1 98.31 730 GLU B O 1
ATOM 12599 N N . ILE B 1 731 ? 27.938 -12.062 -23.719 1 98.06 731 ILE B N 1
ATOM 12600 C CA . ILE B 1 731 ? 28.047 -12.078 -22.266 1 98.06 731 ILE B CA 1
ATOM 12601 C C . ILE B 1 731 ? 28.625 -13.414 -21.797 1 98.06 731 ILE B C 1
ATOM 12603 O O . ILE B 1 731 ? 28.078 -14.477 -22.141 1 98.06 731 ILE B O 1
ATOM 12607 N N . GLY B 1 732 ? 29.672 -13.367 -21.062 1 97.94 732 GLY B N 1
ATOM 12608 C CA . GLY B 1 732 ? 30.141 -14.555 -20.359 1 97.94 732 GLY B CA 1
ATOM 12609 C C . GLY B 1 732 ? 29.234 -14.953 -19.203 1 97.94 732 GLY B C 1
ATOM 12610 O O . GLY B 1 732 ? 28.688 -14.094 -18.516 1 97.94 732 GLY B O 1
ATOM 12611 N N . VAL B 1 733 ? 29.125 -16.234 -19 1 97.5 733 VAL B N 1
ATOM 12612 C CA . VAL B 1 733 ? 28.219 -16.75 -17.984 1 97.5 733 VAL B CA 1
ATOM 12613 C C . VAL B 1 733 ? 28.562 -16.156 -16.625 1 97.5 733 VAL B C 1
ATOM 12615 O O . VAL B 1 733 ? 29.734 -16.141 -16.219 1 97.5 733 VAL B O 1
ATOM 12618 N N . VAL B 1 734 ? 27.609 -15.641 -15.938 1 97.56 734 VAL B N 1
ATOM 12619 C CA . VAL B 1 734 ? 27.719 -15.062 -14.609 1 97.56 734 VAL B CA 1
ATOM 12620 C C . VAL B 1 734 ? 27.203 -16.047 -13.57 1 97.56 734 VAL B C 1
ATOM 12622 O O . VAL B 1 734 ? 26.094 -16.578 -13.695 1 97.56 734 VAL B O 1
ATOM 12625 N N . ASP B 1 735 ? 27.984 -16.312 -12.602 1 95.94 735 ASP B N 1
ATOM 12626 C CA . ASP B 1 735 ? 27.578 -17.281 -11.586 1 95.94 735 ASP B CA 1
ATOM 12627 C C . ASP B 1 735 ? 26.812 -16.609 -10.453 1 95.94 735 ASP B C 1
ATOM 12629 O O . ASP B 1 735 ? 25.906 -17.188 -9.875 1 95.94 735 ASP B O 1
ATOM 12633 N N . ARG B 1 736 ? 27.297 -15.344 -10.141 1 95.56 736 ARG B N 1
ATOM 12634 C CA . ARG B 1 736 ? 26.656 -14.578 -9.078 1 95.56 736 ARG B CA 1
ATOM 12635 C C . ARG B 1 736 ? 26.562 -13.102 -9.453 1 95.56 736 ARG B C 1
ATOM 12637 O O . ARG B 1 736 ? 27.484 -12.539 -10.047 1 95.56 736 ARG B O 1
ATOM 12644 N N . VAL B 1 737 ? 25.453 -12.531 -9.117 1 95.69 737 VAL B N 1
ATOM 12645 C CA . VAL B 1 737 ? 25.281 -11.094 -9.266 1 95.69 737 VAL B CA 1
ATOM 12646 C C . VAL B 1 737 ? 25.078 -10.453 -7.895 1 95.69 737 VAL B C 1
ATOM 12648 O O . VAL B 1 737 ? 24.219 -10.875 -7.125 1 95.69 737 VAL B O 1
ATOM 12651 N N . PHE B 1 738 ? 25.906 -9.469 -7.594 1 94.5 738 PHE B N 1
ATOM 12652 C CA . PHE B 1 738 ? 25.812 -8.734 -6.336 1 94.5 738 PHE B CA 1
ATOM 12653 C C . PHE B 1 738 ? 25.578 -7.25 -6.59 1 94.5 738 PHE B C 1
ATOM 12655 O O . PHE B 1 738 ? 26.141 -6.668 -7.512 1 94.5 738 PHE B O 1
ATOM 12662 N N . SER B 1 739 ? 24.672 -6.738 -5.824 1 91.19 739 SER B N 1
ATOM 12663 C CA . SER B 1 739 ? 24.469 -5.297 -5.945 1 91.19 739 SER B CA 1
ATOM 12664 C C . SER B 1 739 ? 24.391 -4.629 -4.578 1 91.19 739 SER B C 1
ATOM 12666 O O . SER B 1 739 ? 23.844 -5.199 -3.635 1 91.19 739 SER B O 1
ATOM 12668 N N . ARG B 1 740 ? 25 -3.623 -4.445 1 88.5 740 ARG B N 1
ATOM 12669 C CA . ARG B 1 740 ? 24.797 -2.662 -3.369 1 88.5 740 ARG B CA 1
ATOM 12670 C C . ARG B 1 740 ? 24.344 -1.313 -3.92 1 88.5 740 ARG B C 1
ATOM 12672 O O . ARG B 1 740 ? 25.172 -0.446 -4.207 1 88.5 740 ARG B O 1
ATOM 12679 N N . ILE B 1 741 ? 22.984 -1.279 -4.195 1 80.62 741 ILE B N 1
ATOM 12680 C CA . ILE B 1 741 ? 22.391 -0.072 -4.754 1 80.62 741 ILE B CA 1
ATOM 12681 C C . ILE B 1 741 ? 21.297 0.438 -3.824 1 80.62 741 ILE B C 1
ATOM 12683 O O . ILE B 1 741 ? 20.375 -0.307 -3.469 1 80.62 741 ILE B O 1
ATOM 12687 N N . GLY B 1 742 ? 21.281 1.693 -3.461 1 63.41 742 GLY B N 1
ATOM 12688 C CA . GLY B 1 742 ? 20.219 2.324 -2.691 1 63.41 742 GLY B CA 1
ATOM 12689 C C . GLY B 1 742 ? 20.281 2.002 -1.21 1 63.41 742 GLY B C 1
ATOM 12690 O O . GLY B 1 742 ? 21.109 1.192 -0.781 1 63.41 742 GLY B O 1
ATOM 12691 N N . ALA B 1 743 ? 19.531 2.945 -0.449 1 52.94 743 ALA B N 1
ATOM 12692 C CA . ALA B 1 743 ? 19.453 2.801 1.002 1 52.94 743 ALA B CA 1
ATOM 12693 C C . ALA B 1 743 ? 18.281 1.921 1.403 1 52.94 743 ALA B C 1
ATOM 12695 O O . ALA B 1 743 ? 17.188 2.037 0.837 1 52.94 743 ALA B O 1
ATOM 12696 N N . ARG B 1 744 ? 18.578 0.646 1.716 1 51.72 744 ARG B N 1
ATOM 12697 C CA . ARG B 1 744 ? 17.516 -0.164 2.309 1 51.72 744 ARG B CA 1
ATOM 12698 C C . ARG B 1 744 ? 17.516 -0.026 3.826 1 51.72 744 ARG B C 1
ATOM 12700 O O . ARG B 1 744 ? 18.562 0.135 4.449 1 51.72 744 ARG B O 1
ATOM 12707 N N . ASP B 1 745 ? 16.359 0.588 4.316 1 43.44 745 ASP B N 1
ATOM 12708 C CA . ASP B 1 745 ? 16.281 0.562 5.773 1 43.44 745 ASP B CA 1
ATOM 12709 C C . ASP B 1 745 ? 16.312 -0.871 6.301 1 43.44 745 ASP B C 1
ATOM 12711 O O . ASP B 1 745 ? 15.789 -1.785 5.656 1 43.44 745 ASP B O 1
ATOM 12715 N N . ASP B 1 746 ? 17.453 -1.182 7.004 1 44.81 746 ASP B N 1
ATOM 12716 C CA . ASP B 1 746 ? 17.547 -2.494 7.637 1 44.81 746 ASP B CA 1
ATOM 12717 C C . ASP B 1 746 ? 16.391 -2.721 8.602 1 44.81 746 ASP B C 1
ATOM 12719 O O . ASP B 1 746 ? 16.375 -2.176 9.711 1 44.81 746 ASP B O 1
ATOM 12723 N N . LEU B 1 747 ? 15.234 -3.023 8.156 1 40.81 747 LEU B N 1
ATOM 12724 C CA . LEU B 1 747 ? 14.062 -3.248 8.992 1 40.81 747 LEU B CA 1
ATOM 12725 C C . LEU B 1 747 ? 14.406 -4.121 10.195 1 40.81 747 LEU B C 1
ATOM 12727 O O . LEU B 1 747 ? 13.711 -4.094 11.211 1 40.81 747 LEU B O 1
ATOM 12731 N N . PHE B 1 748 ? 15.586 -5.094 10.102 1 40.62 748 PHE B N 1
ATOM 12732 C CA . PHE B 1 748 ? 15.656 -6.207 11.039 1 40.62 748 PHE B CA 1
ATOM 12733 C C . PHE B 1 748 ? 16.594 -5.883 12.195 1 40.62 748 PHE B C 1
ATOM 12735 O O . PHE B 1 748 ? 16.297 -6.18 13.352 1 40.62 748 PHE B O 1
ATOM 12742 N N . ARG B 1 749 ? 17.938 -5.59 11.93 1 45.72 749 ARG B N 1
ATOM 12743 C CA . ARG B 1 749 ? 19 -5.699 12.93 1 45.72 749 ARG B CA 1
ATOM 12744 C C . ARG B 1 749 ? 19.344 -4.332 13.516 1 45.72 749 ARG B C 1
ATOM 12746 O O . ARG B 1 749 ? 20.344 -4.184 14.211 1 45.72 749 ARG B O 1
ATOM 12753 N N . ASP B 1 750 ? 18.219 -3.645 13.453 1 49.12 750 ASP B N 1
ATOM 12754 C CA . ASP B 1 750 ? 18.484 -2.35 14.07 1 49.12 750 ASP B CA 1
ATOM 12755 C C . ASP B 1 750 ? 19.875 -1.836 13.695 1 49.12 750 ASP B C 1
ATOM 12757 O O . ASP B 1 750 ? 20.609 -1.319 14.539 1 49.12 750 ASP B O 1
ATOM 12761 N N . ARG B 1 751 ? 20.438 -2.463 12.594 1 57.38 751 ARG B N 1
ATOM 12762 C CA . ARG B 1 751 ? 21.734 -1.969 12.141 1 57.38 751 ARG B CA 1
ATOM 12763 C C . ARG B 1 751 ? 21.609 -0.591 11.5 1 57.38 751 ARG B C 1
ATOM 12765 O O . ARG B 1 751 ? 20.594 -0.286 10.875 1 57.38 751 ARG B O 1
ATOM 12772 N N . SER B 1 752 ? 22.594 0.127 11.859 1 61.06 752 SER B N 1
ATOM 12773 C CA . SER B 1 752 ? 22.656 1.408 11.164 1 61.06 752 SER B CA 1
ATOM 12774 C C . SER B 1 752 ? 22.75 1.215 9.656 1 61.06 752 SER B C 1
ATOM 12776 O O . SER B 1 752 ? 23.156 0.148 9.188 1 61.06 752 SER B O 1
ATOM 12778 N N . THR B 1 753 ? 22.391 2.137 8.938 1 64.25 753 THR B N 1
ATOM 12779 C CA . THR B 1 753 ? 22.5 2.111 7.484 1 64.25 753 THR B CA 1
ATOM 12780 C C . THR B 1 753 ? 23.938 1.841 7.047 1 64.25 753 THR B C 1
ATOM 12782 O O . THR B 1 753 ? 24.172 1.087 6.102 1 64.25 753 THR B O 1
ATOM 12785 N N . PHE B 1 754 ? 24.922 2.379 7.84 1 71.94 754 PHE B N 1
ATOM 12786 C CA . PHE B 1 754 ? 26.328 2.193 7.477 1 71.94 754 PHE B CA 1
ATOM 12787 C C . PHE B 1 754 ? 26.781 0.771 7.785 1 71.94 754 PHE B C 1
ATOM 12789 O O . PHE B 1 754 ? 27.5 0.158 6.992 1 71.94 754 PHE B O 1
ATOM 12796 N N . MET B 1 755 ? 26.344 0.324 8.891 1 72.69 755 MET B N 1
ATOM 12797 C CA . MET B 1 755 ? 26.688 -1.051 9.242 1 72.69 755 MET B CA 1
ATOM 12798 C C . MET B 1 755 ? 26.125 -2.031 8.227 1 72.69 755 MET B C 1
ATOM 12800 O O . MET B 1 755 ? 26.781 -3.006 7.855 1 72.69 755 MET B O 1
ATOM 12804 N N . LEU B 1 756 ? 24.984 -1.778 7.863 1 74.31 756 LEU B N 1
ATOM 12805 C CA . LEU B 1 756 ? 24.375 -2.637 6.844 1 74.31 756 LEU B CA 1
ATOM 12806 C C . LEU B 1 756 ? 25.203 -2.607 5.559 1 74.31 756 LEU B C 1
ATOM 12808 O O . LEU B 1 756 ? 25.422 -3.646 4.938 1 74.31 756 LEU B O 1
ATOM 12812 N N . GLU B 1 757 ? 25.578 -1.426 5.18 1 83.25 757 GLU B N 1
ATOM 12813 C CA . GLU B 1 757 ? 26.438 -1.289 4.004 1 83.25 757 GLU B CA 1
ATOM 12814 C C . GLU B 1 757 ? 27.703 -2.123 4.148 1 83.25 757 GLU B C 1
ATOM 12816 O O . GLU B 1 757 ? 28.125 -2.799 3.203 1 83.25 757 GLU B O 1
ATOM 12821 N N . MET B 1 758 ? 28.234 -2.08 5.32 1 84.56 758 MET B N 1
ATOM 12822 C CA . MET B 1 758 ? 29.484 -2.818 5.562 1 84.56 758 MET B CA 1
ATOM 12823 C C . MET B 1 758 ? 29.219 -4.324 5.539 1 84.56 758 MET B C 1
ATOM 12825 O O . MET B 1 758 ? 30.016 -5.082 4.984 1 84.56 758 MET B O 1
ATOM 12829 N N . VAL B 1 759 ? 28.156 -4.707 6.09 1 81.12 759 VAL B N 1
ATOM 12830 C CA . VAL B 1 759 ? 27.812 -6.129 6.129 1 81.12 759 VAL B CA 1
ATOM 12831 C C . VAL B 1 759 ? 27.578 -6.645 4.711 1 81.12 759 VAL B C 1
ATOM 12833 O O . VAL B 1 759 ? 28.078 -7.715 4.348 1 81.12 759 VAL B O 1
ATOM 12836 N N . GLU B 1 760 ? 26.875 -5.926 3.951 1 86.5 760 GLU B N 1
ATOM 12837 C CA . GLU B 1 760 ? 26.609 -6.309 2.568 1 86.5 760 GLU B CA 1
ATOM 12838 C C . GLU B 1 760 ? 27.891 -6.359 1.75 1 86.5 760 GLU B C 1
ATOM 12840 O O . GLU B 1 760 ? 28.094 -7.289 0.966 1 86.5 760 GLU B O 1
ATOM 12845 N N . THR B 1 761 ? 28.672 -5.34 1.932 1 91.81 761 THR B N 1
ATOM 12846 C CA . THR B 1 761 ? 29.953 -5.301 1.219 1 91.81 761 THR B CA 1
ATOM 12847 C C . THR B 1 761 ? 30.828 -6.484 1.619 1 91.81 761 THR B C 1
ATOM 12849 O O . THR B 1 761 ? 31.438 -7.125 0.764 1 91.81 761 THR B O 1
ATOM 12852 N N . ALA B 1 762 ? 30.875 -6.754 2.904 1 90.69 762 ALA B N 1
ATOM 12853 C CA . ALA B 1 762 ? 31.656 -7.891 3.387 1 90.69 762 ALA B CA 1
ATOM 12854 C C . ALA B 1 762 ? 31.172 -9.195 2.754 1 90.69 762 ALA B C 1
ATOM 12856 O O . ALA B 1 762 ? 31.984 -10.023 2.33 1 90.69 762 ALA B O 1
ATOM 12857 N N . ALA B 1 763 ? 29.922 -9.336 2.699 1 88.38 763 ALA B N 1
ATOM 12858 C CA . ALA B 1 763 ? 29.328 -10.531 2.102 1 88.38 763 ALA B CA 1
ATOM 12859 C C . ALA B 1 763 ? 29.734 -10.672 0.635 1 88.38 763 ALA B C 1
ATOM 12861 O O . ALA B 1 763 ? 30.078 -11.758 0.176 1 88.38 763 ALA B O 1
ATOM 12862 N N . ILE B 1 764 ? 29.703 -9.617 -0.079 1 93.62 764 ILE B N 1
ATOM 12863 C CA . ILE B 1 764 ? 30.062 -9.609 -1.49 1 93.62 764 ILE B CA 1
ATOM 12864 C C . ILE B 1 764 ? 31.531 -10.031 -1.646 1 93.62 764 ILE B C 1
ATOM 12866 O O . ILE B 1 764 ? 31.844 -10.914 -2.449 1 93.62 764 ILE B O 1
ATOM 12870 N N . LEU B 1 765 ? 32.438 -9.445 -0.811 1 95.25 765 LEU B N 1
ATOM 12871 C CA . LEU B 1 765 ? 33.844 -9.703 -0.931 1 95.25 765 LEU B CA 1
ATOM 12872 C C . LEU B 1 765 ? 34.188 -11.148 -0.563 1 95.25 765 LEU B C 1
ATOM 12874 O O . LEU B 1 765 ? 35.094 -11.742 -1.112 1 95.25 765 LEU B O 1
ATOM 12878 N N . LYS B 1 766 ? 33.344 -11.727 0.288 1 90.69 766 LYS B N 1
ATOM 12879 C CA . LYS B 1 766 ? 33.594 -13.094 0.74 1 90.69 766 LYS B CA 1
ATOM 12880 C C . LYS B 1 766 ? 33.062 -14.102 -0.262 1 90.69 766 LYS B C 1
ATOM 12882 O O . LYS B 1 766 ? 33.625 -15.188 -0.428 1 90.69 766 LYS B O 1
ATOM 12887 N N . GLN B 1 767 ? 32.031 -13.758 -0.964 1 91.06 767 GLN B N 1
ATOM 12888 C CA . GLN B 1 767 ? 31.281 -14.75 -1.732 1 91.06 767 GLN B CA 1
ATOM 12889 C C . GLN B 1 767 ? 31.578 -14.625 -3.225 1 91.06 767 GLN B C 1
ATOM 12891 O O . GLN B 1 767 ? 31.344 -15.562 -3.99 1 91.06 767 GLN B O 1
ATOM 12896 N N . ALA B 1 768 ? 32.062 -13.531 -3.66 1 95.06 768 ALA B N 1
ATOM 12897 C CA . ALA B 1 768 ? 32.25 -13.297 -5.09 1 95.06 768 ALA B CA 1
ATOM 12898 C C . ALA B 1 768 ? 33.312 -14.227 -5.652 1 95.06 768 ALA B C 1
ATOM 12900 O O . ALA B 1 768 ? 34.281 -14.578 -4.953 1 95.06 768 ALA B O 1
ATOM 12901 N N . THR B 1 769 ? 33.094 -14.656 -6.871 1 95.69 769 THR B N 1
ATOM 12902 C CA . THR B 1 769 ? 34.062 -15.453 -7.641 1 95.69 769 THR B CA 1
ATOM 12903 C C . THR B 1 769 ? 34.531 -14.688 -8.867 1 95.69 769 THR B C 1
ATOM 12905 O O . THR B 1 769 ? 34 -13.617 -9.18 1 95.69 769 THR B O 1
ATOM 12908 N N . PRO B 1 770 ? 35.5 -15.195 -9.57 1 96.25 770 PRO B N 1
ATOM 12909 C CA . PRO B 1 770 ? 35.969 -14.508 -10.773 1 96.25 770 PRO B CA 1
ATOM 12910 C C . PRO B 1 770 ? 34.906 -14.391 -11.852 1 96.25 770 PRO B C 1
ATOM 12912 O O . PRO B 1 770 ? 35.031 -13.57 -12.766 1 96.25 770 PRO B O 1
ATOM 12915 N N . ARG B 1 771 ? 33.812 -15.156 -11.758 1 96.38 771 ARG B N 1
ATOM 12916 C CA . ARG B 1 771 ? 32.781 -15.148 -12.758 1 96.38 771 ARG B CA 1
ATOM 12917 C C . ARG B 1 771 ? 31.594 -14.281 -12.32 1 96.38 771 ARG B C 1
ATOM 12919 O O . ARG B 1 771 ? 30.594 -14.18 -13.023 1 96.38 771 ARG B O 1
ATOM 12926 N N . SER B 1 772 ? 31.766 -13.617 -11.18 1 97.38 772 SER B N 1
ATOM 12927 C CA . SER B 1 772 ? 30.672 -12.828 -10.609 1 97.38 772 SER B CA 1
ATOM 12928 C C . SER B 1 772 ? 30.594 -11.453 -11.266 1 97.38 772 SER B C 1
ATOM 12930 O O . SER B 1 772 ? 31.531 -11.016 -11.922 1 97.38 772 SER B O 1
ATOM 12932 N N . LEU B 1 773 ? 29.453 -10.812 -11.195 1 97.81 773 LEU B N 1
ATOM 12933 C CA . LEU B 1 773 ? 29.203 -9.43 -11.57 1 97.81 773 LEU B CA 1
ATOM 12934 C C . LEU B 1 773 ? 28.812 -8.594 -10.352 1 97.81 773 LEU B C 1
ATOM 12936 O O . LEU B 1 773 ? 27.797 -8.859 -9.719 1 97.81 773 LEU B O 1
ATOM 12940 N N . ILE B 1 774 ? 29.641 -7.59 -10.023 1 97.56 774 ILE B N 1
ATOM 12941 C CA . ILE B 1 774 ? 29.422 -6.777 -8.828 1 97.56 774 ILE B CA 1
ATOM 12942 C C . ILE B 1 774 ? 29.016 -5.363 -9.234 1 97.56 774 ILE B C 1
ATOM 12944 O O . ILE B 1 774 ? 29.672 -4.746 -10.078 1 97.56 774 ILE B O 1
ATOM 12948 N N . LEU B 1 775 ? 27.922 -4.926 -8.688 1 96.12 775 LEU B N 1
ATOM 12949 C CA . LEU B 1 775 ? 27.469 -3.549 -8.836 1 96.12 775 LEU B CA 1
ATOM 12950 C C . LEU B 1 775 ? 27.531 -2.811 -7.504 1 96.12 775 LEU B C 1
ATOM 12952 O O . LEU B 1 775 ? 26.859 -3.195 -6.543 1 96.12 775 LEU B O 1
ATOM 12956 N N . MET B 1 776 ? 28.25 -1.779 -7.426 1 94.75 776 MET B N 1
ATOM 12957 C CA . MET B 1 776 ? 28.359 -0.988 -6.203 1 94.75 776 MET B CA 1
ATOM 12958 C C . MET B 1 776 ? 28.094 0.487 -6.484 1 94.75 776 MET B C 1
ATOM 12960 O O . MET B 1 776 ? 28.75 1.082 -7.352 1 94.75 776 MET B O 1
ATOM 12964 N N . ASP B 1 777 ? 27.172 0.995 -5.766 1 89.38 777 ASP B N 1
ATOM 12965 C CA . ASP B 1 777 ? 26.797 2.391 -5.93 1 89.38 777 ASP B CA 1
ATOM 12966 C C . ASP B 1 777 ? 27.062 3.191 -4.66 1 89.38 777 ASP B C 1
ATOM 12968 O O . ASP B 1 777 ? 26.406 2.979 -3.635 1 89.38 777 ASP B O 1
ATOM 12972 N N . GLU B 1 778 ? 28 4.062 -4.711 1 83.44 778 GLU B N 1
ATOM 12973 C CA . GLU B 1 778 ? 28.281 5.078 -3.705 1 83.44 778 GLU B CA 1
ATOM 12974 C C . GLU B 1 778 ? 28.641 4.445 -2.363 1 83.44 778 GLU B C 1
ATOM 12976 O O . GLU B 1 778 ? 28.078 4.805 -1.33 1 83.44 778 GLU B O 1
ATOM 12981 N N . ILE B 1 779 ? 29.531 3.498 -2.422 1 88.25 779 ILE B N 1
ATOM 12982 C CA . ILE B 1 779 ? 30.016 2.869 -1.199 1 88.25 779 ILE B CA 1
ATOM 12983 C C . ILE B 1 779 ? 30.781 3.889 -0.368 1 88.25 779 ILE B C 1
ATOM 12985 O O . ILE B 1 779 ? 31.594 4.656 -0.905 1 88.25 779 ILE B O 1
ATOM 12989 N N . GLY B 1 780 ? 30.5 3.977 0.981 1 81.44 780 GLY B N 1
ATOM 12990 C CA . GLY B 1 780 ? 31.234 4.836 1.897 1 81.44 780 GLY B CA 1
ATOM 12991 C C . GLY B 1 780 ? 30.578 6.184 2.111 1 81.44 780 GLY B C 1
ATOM 12992 O O . GLY B 1 780 ? 31.094 7.023 2.852 1 81.44 780 GLY B O 1
ATOM 12993 N N . ARG B 1 781 ? 29.422 6.344 1.564 1 71 781 ARG B N 1
ATOM 12994 C CA . ARG B 1 781 ? 28.734 7.629 1.644 1 71 781 ARG B CA 1
ATOM 12995 C C . ARG B 1 781 ? 28.172 7.859 3.041 1 71 781 ARG B C 1
ATOM 12997 O O . ARG B 1 781 ? 27.969 9.008 3.457 1 71 781 ARG B O 1
ATOM 13004 N N . GLY B 1 782 ? 27.938 6.816 3.697 1 67.94 782 GLY B N 1
ATOM 13005 C CA . GLY B 1 782 ? 27.25 6.926 4.98 1 67.94 782 GLY B CA 1
ATOM 13006 C C . GLY B 1 782 ? 28.188 7.273 6.121 1 67.94 782 GLY B C 1
ATOM 13007 O O . GLY B 1 782 ? 27.812 7.168 7.293 1 67.94 782 GLY B O 1
ATOM 13008 N N . THR B 1 783 ? 29.453 7.668 5.863 1 74.62 783 THR B N 1
ATOM 13009 C CA . THR B 1 783 ? 30.453 7.996 6.867 1 74.62 783 THR B CA 1
ATOM 13010 C C . THR B 1 783 ? 31.234 9.242 6.461 1 74.62 783 THR B C 1
ATOM 13012 O O . THR B 1 783 ? 30.797 10 5.59 1 74.62 783 THR B O 1
ATOM 13015 N N . THR B 1 784 ? 32.281 9.477 7.305 1 74.12 784 THR B N 1
ATOM 13016 C CA . THR B 1 784 ? 33.094 10.664 7.02 1 74.12 784 THR B CA 1
ATOM 13017 C C . THR B 1 784 ? 33.812 10.516 5.688 1 74.12 784 THR B C 1
ATOM 13019 O O . THR B 1 784 ? 34 9.406 5.199 1 74.12 784 THR B O 1
ATOM 13022 N N . LEU B 1 785 ? 34.25 11.523 5.113 1 73.38 785 LEU B N 1
ATOM 13023 C CA . LEU B 1 785 ? 34.844 11.555 3.779 1 73.38 785 LEU B CA 1
ATOM 13024 C C . LEU B 1 785 ? 36.062 10.672 3.707 1 73.38 785 LEU B C 1
ATOM 13026 O O . LEU B 1 785 ? 36.125 9.758 2.879 1 73.38 785 LEU B O 1
ATOM 13030 N N . ASP B 1 786 ? 37 10.945 4.582 1 81.19 786 ASP B N 1
ATOM 13031 C CA . ASP B 1 786 ? 38.281 10.203 4.547 1 81.19 786 ASP B CA 1
ATOM 13032 C C . ASP B 1 786 ? 38.031 8.711 4.793 1 81.19 786 ASP B C 1
ATOM 13034 O O . ASP B 1 786 ? 38.625 7.863 4.121 1 81.19 786 ASP B O 1
ATOM 13038 N N . ALA B 1 787 ? 37.156 8.492 5.66 1 83.88 787 ALA B N 1
ATOM 13039 C CA . ALA B 1 787 ? 36.875 7.094 5.957 1 83.88 787 ALA B CA 1
ATOM 13040 C C . ALA B 1 787 ? 36.125 6.438 4.793 1 83.88 787 ALA B C 1
ATOM 13042 O O . ALA B 1 787 ? 36.406 5.285 4.445 1 83.88 787 ALA B O 1
ATOM 13043 N N . GLY B 1 788 ? 35.188 7.191 4.289 1 86.94 788 GLY B N 1
ATOM 13044 C CA . GLY B 1 788 ? 34.469 6.672 3.145 1 86.94 788 GLY B CA 1
ATOM 13045 C C . GLY B 1 788 ? 35.344 6.371 1.952 1 86.94 788 GLY B C 1
ATOM 13046 O O . GLY B 1 788 ? 35.219 5.312 1.336 1 86.94 788 GLY B O 1
ATOM 13047 N N . MET B 1 789 ? 36.219 7.238 1.64 1 88.81 789 MET B N 1
ATOM 13048 C CA . MET B 1 789 ? 37.156 7.051 0.542 1 88.81 789 MET B CA 1
ATOM 13049 C C . MET B 1 789 ? 38.062 5.859 0.809 1 88.81 789 MET B C 1
ATOM 13051 O O . MET B 1 789 ? 38.406 5.098 -0.107 1 88.81 789 MET B O 1
ATOM 13055 N N . SER B 1 790 ? 38.469 5.777 2.053 1 92.38 790 SER B N 1
ATOM 13056 C CA . SER B 1 790 ? 39.344 4.668 2.434 1 92.38 790 SER B CA 1
ATOM 13057 C C . SER B 1 790 ? 38.656 3.328 2.23 1 92.38 790 SER B C 1
ATOM 13059 O O . SER B 1 790 ? 39.25 2.371 1.744 1 92.38 790 SER B O 1
ATOM 13061 N N . ILE B 1 791 ? 37.438 3.285 2.582 1 93 791 ILE B N 1
ATOM 13062 C CA . ILE B 1 791 ? 36.656 2.068 2.447 1 93 791 ILE B CA 1
ATOM 13063 C C . ILE B 1 791 ? 36.438 1.757 0.968 1 93 791 ILE B C 1
ATOM 13065 O O . ILE B 1 791 ? 36.594 0.611 0.54 1 93 791 ILE B O 1
ATOM 13069 N N . ALA B 1 792 ? 36.062 2.803 0.266 1 94.12 792 ALA B N 1
ATOM 13070 C CA . ALA B 1 792 ? 35.844 2.625 -1.166 1 94.12 792 ALA B CA 1
ATOM 13071 C C . ALA B 1 792 ? 37.094 2.105 -1.858 1 94.12 792 ALA B C 1
ATOM 13073 O O . ALA B 1 792 ? 37.031 1.133 -2.615 1 94.12 792 ALA B O 1
ATOM 13074 N N . TYR B 1 793 ? 38.219 2.703 -1.569 1 95.06 793 TYR B N 1
ATOM 13075 C CA . TYR B 1 793 ? 39.469 2.285 -2.18 1 95.06 793 TYR B CA 1
ATOM 13076 C C . TYR B 1 793 ? 39.844 0.858 -1.776 1 95.06 793 TYR B C 1
ATOM 13078 O O . TYR B 1 793 ? 40.25 0.053 -2.617 1 95.06 793 TYR B O 1
ATOM 13086 N N . ALA B 1 794 ? 39.688 0.592 -0.504 1 96.25 794 ALA B N 1
ATOM 13087 C CA . ALA B 1 794 ? 40 -0.743 -0.01 1 96.25 794 ALA B CA 1
ATOM 13088 C C . ALA B 1 794 ? 39.125 -1.804 -0.689 1 96.25 794 ALA B C 1
ATOM 13090 O O . ALA B 1 794 ? 39.594 -2.916 -0.953 1 96.25 794 ALA B O 1
ATOM 13091 N N . THR B 1 795 ? 37.906 -1.504 -0.91 1 96.38 795 THR B N 1
ATOM 13092 C CA . THR B 1 795 ? 37 -2.41 -1.599 1 96.38 795 THR B CA 1
ATOM 13093 C C . THR B 1 795 ? 37.469 -2.691 -3.018 1 96.38 795 THR B C 1
ATOM 13095 O O . THR B 1 795 ? 37.562 -3.85 -3.428 1 96.38 795 THR B O 1
ATOM 13098 N N . LEU B 1 796 ? 37.781 -1.633 -3.74 1 96.62 796 LEU B N 1
ATOM 13099 C CA . LEU B 1 796 ? 38.281 -1.761 -5.113 1 96.62 796 LEU B CA 1
ATOM 13100 C C . LEU B 1 796 ? 39.562 -2.547 -5.172 1 96.62 796 LEU B C 1
ATOM 13102 O O . LEU B 1 796 ? 39.719 -3.434 -6.012 1 96.62 796 LEU B O 1
ATOM 13106 N N . ASP B 1 797 ? 40.438 -2.201 -4.246 1 96 797 ASP B N 1
ATOM 13107 C CA . ASP B 1 797 ? 41.75 -2.871 -4.188 1 96 797 ASP B CA 1
ATOM 13108 C C . ASP B 1 797 ? 41.562 -4.367 -3.932 1 96 797 ASP B C 1
ATOM 13110 O O . ASP B 1 797 ? 42.25 -5.188 -4.566 1 96 797 ASP B O 1
ATOM 13114 N N . TYR B 1 798 ? 40.719 -4.676 -3.033 1 96.88 798 TYR B N 1
ATOM 13115 C CA . TYR B 1 798 ? 40.5 -6.074 -2.695 1 96.88 798 TYR B CA 1
ATOM 13116 C C . TYR B 1 798 ? 39.969 -6.844 -3.895 1 96.88 798 TYR B C 1
ATOM 13118 O O . TYR B 1 798 ? 40.438 -7.949 -4.191 1 96.88 798 TYR B O 1
ATOM 13126 N N . ILE B 1 799 ? 39 -6.359 -4.574 1 97.19 799 ILE B N 1
ATOM 13127 C CA . ILE B 1 799 ? 38.375 -7.027 -5.719 1 97.19 799 ILE B CA 1
ATOM 13128 C C . ILE B 1 799 ? 39.438 -7.238 -6.812 1 97.19 799 ILE B C 1
ATOM 13130 O O . ILE B 1 799 ? 39.5 -8.312 -7.418 1 97.19 799 ILE B O 1
ATOM 13134 N N . LEU B 1 800 ? 40.219 -6.242 -7.074 1 96.06 800 LEU B N 1
ATOM 13135 C CA . LEU B 1 800 ? 41.25 -6.309 -8.125 1 96.06 800 LEU B CA 1
ATOM 13136 C C . LEU B 1 800 ? 42.281 -7.363 -7.801 1 96.06 800 LEU B C 1
ATOM 13138 O O . LEU B 1 800 ? 42.719 -8.109 -8.68 1 96.06 800 LEU B O 1
ATOM 13142 N N . ARG B 1 801 ? 42.656 -7.473 -6.523 1 95.25 801 ARG B N 1
ATOM 13143 C CA . ARG B 1 801 ? 43.781 -8.305 -6.137 1 95.25 801 ARG B CA 1
ATOM 13144 C C . ARG B 1 801 ? 43.344 -9.734 -5.855 1 95.25 801 ARG B C 1
ATOM 13146 O O . ARG B 1 801 ? 44.062 -10.688 -6.145 1 95.25 801 ARG B O 1
ATOM 13153 N N . HIS B 1 802 ? 42.188 -9.859 -5.293 1 95.94 802 HIS B N 1
ATOM 13154 C CA . HIS B 1 802 ? 41.844 -11.164 -4.734 1 95.94 802 HIS B CA 1
ATOM 13155 C C . HIS B 1 802 ? 40.719 -11.828 -5.539 1 95.94 802 HIS B C 1
ATOM 13157 O O . HIS B 1 802 ? 40.625 -13.062 -5.555 1 95.94 802 HIS B O 1
ATOM 13163 N N . ILE B 1 803 ? 39.906 -11.109 -6.227 1 96.12 803 ILE B N 1
ATOM 13164 C CA . ILE B 1 803 ? 38.719 -11.711 -6.871 1 96.12 803 ILE B CA 1
ATOM 13165 C C . ILE B 1 803 ? 38.875 -11.602 -8.391 1 96.12 803 ILE B C 1
ATOM 13167 O O . ILE B 1 803 ? 38.781 -12.609 -9.094 1 96.12 803 ILE B O 1
ATOM 13171 N N . GLY B 1 804 ? 39.094 -10.383 -8.898 1 96.25 804 GLY B N 1
ATOM 13172 C CA . GLY B 1 804 ? 39.312 -10.156 -10.312 1 96.25 804 GLY B CA 1
ATOM 13173 C C . GLY B 1 804 ? 38.062 -10.32 -11.156 1 96.25 804 GLY B C 1
ATOM 13174 O O . GLY B 1 804 ? 38.156 -10.773 -12.297 1 96.25 804 GLY B O 1
ATOM 13175 N N . CYS B 1 805 ? 36.938 -10.047 -10.641 1 96.69 805 CYS B N 1
ATOM 13176 C CA . CYS B 1 805 ? 35.688 -10.234 -11.367 1 96.69 805 CYS B CA 1
ATOM 13177 C C . CYS B 1 805 ? 35.219 -8.93 -11.984 1 96.69 805 CYS B C 1
ATOM 13179 O O . CYS B 1 805 ? 35.812 -7.871 -11.758 1 96.69 805 CYS B O 1
ATOM 13181 N N . ARG B 1 806 ? 34.188 -9.008 -12.867 1 97.62 806 ARG B N 1
ATOM 13182 C CA . ARG B 1 806 ? 33.531 -7.848 -13.477 1 97.62 806 ARG B CA 1
ATOM 13183 C C . ARG B 1 806 ? 32.875 -6.969 -12.422 1 97.62 806 ARG B C 1
ATOM 13185 O O . ARG B 1 806 ? 32.031 -7.441 -11.656 1 97.62 806 ARG B O 1
ATOM 13192 N N . THR B 1 807 ? 33.281 -5.668 -12.414 1 98 807 THR B N 1
ATOM 13193 C CA . THR B 1 807 ? 32.781 -4.773 -11.375 1 98 807 THR B CA 1
ATOM 13194 C C . THR B 1 807 ? 32.438 -3.404 -11.961 1 98 807 THR B C 1
ATOM 13196 O O . THR B 1 807 ? 33.25 -2.805 -12.664 1 98 807 THR B O 1
ATOM 13199 N N . LEU B 1 808 ? 31.234 -2.996 -11.742 1 97.5 808 LEU B N 1
ATOM 13200 C CA . LEU B 1 808 ? 30.812 -1.62 -12 1 97.5 808 LEU B CA 1
ATOM 13201 C C . LEU B 1 808 ? 30.703 -0.837 -10.695 1 97.5 808 LEU B C 1
ATOM 13203 O O . LEU B 1 808 ? 29.906 -1.194 -9.828 1 97.5 808 LEU B O 1
ATOM 13207 N N . PHE B 1 809 ? 31.516 0.214 -10.57 1 96.19 809 PHE B N 1
ATOM 13208 C CA . PHE B 1 809 ? 31.594 0.989 -9.344 1 96.19 809 PHE B CA 1
ATOM 13209 C C . PHE B 1 809 ? 31.266 2.453 -9.602 1 96.19 809 PHE B C 1
ATOM 13211 O O . PHE B 1 809 ? 32.094 3.197 -10.141 1 96.19 809 PHE B O 1
ATOM 13218 N N . ALA B 1 810 ? 30.016 2.863 -9.234 1 92.5 810 ALA B N 1
ATOM 13219 C CA . ALA B 1 810 ? 29.625 4.266 -9.328 1 92.5 810 ALA B CA 1
ATOM 13220 C C . ALA B 1 810 ? 29.969 5.02 -8.047 1 92.5 810 ALA B C 1
ATOM 13222 O O . ALA B 1 810 ? 29.703 4.535 -6.945 1 92.5 810 ALA B O 1
ATOM 13223 N N . THR B 1 811 ? 30.547 6.188 -8.203 1 88.5 811 THR B N 1
ATOM 13224 C CA . THR B 1 811 ? 30.969 6.91 -7.008 1 88.5 811 THR B CA 1
ATOM 13225 C C . THR B 1 811 ? 31.016 8.414 -7.27 1 88.5 811 THR B C 1
ATOM 13227 O O . THR B 1 811 ? 31.047 8.844 -8.422 1 88.5 811 THR B O 1
ATOM 13230 N N . HIS B 1 812 ? 31 9.109 -6.223 1 79.12 812 HIS B N 1
ATOM 13231 C CA . HIS B 1 812 ? 31.203 10.555 -6.266 1 79.12 812 HIS B CA 1
ATOM 13232 C C . HIS B 1 812 ? 32.625 10.922 -5.832 1 79.12 812 HIS B C 1
ATOM 13234 O O . HIS B 1 812 ? 33 12.094 -5.887 1 79.12 812 HIS B O 1
ATOM 13240 N N . TYR B 1 813 ? 33.438 9.906 -5.438 1 83 813 TYR B N 1
ATOM 13241 C CA . TYR B 1 813 ? 34.812 10.125 -5.027 1 83 813 TYR B CA 1
ATOM 13242 C C . TYR B 1 813 ? 35.75 10.156 -6.238 1 83 813 TYR B C 1
ATOM 13244 O O . TYR B 1 813 ? 36.375 9.148 -6.59 1 83 813 TYR B O 1
ATOM 13252 N N . HIS B 1 814 ? 35.938 11.32 -6.82 1 83.94 814 HIS B N 1
ATOM 13253 C CA . HIS B 1 814 ? 36.812 11.414 -7.988 1 83.94 814 HIS B CA 1
ATOM 13254 C C . HIS B 1 814 ? 38.281 11.203 -7.609 1 83.94 814 HIS B C 1
ATOM 13256 O O . HIS B 1 814 ? 39.094 10.875 -8.461 1 83.94 814 HIS B O 1
ATOM 13262 N N . GLU B 1 815 ? 38.469 11.328 -6.297 1 82.75 815 GLU B N 1
ATOM 13263 C CA . GLU B 1 815 ? 39.812 11.125 -5.781 1 82.75 815 GLU B CA 1
ATOM 13264 C C . GLU B 1 815 ? 40.312 9.695 -6.012 1 82.75 815 GLU B C 1
ATOM 13266 O O . GLU B 1 815 ? 41.5 9.438 -6.098 1 82.75 815 GLU B O 1
ATOM 13271 N N . LEU B 1 816 ? 39.344 8.836 -6.117 1 90.44 816 LEU B N 1
ATOM 13272 C CA . LEU B 1 816 ? 39.688 7.43 -6.328 1 90.44 816 LEU B CA 1
ATOM 13273 C C . LEU B 1 816 ? 40.438 7.238 -7.633 1 90.44 816 LEU B C 1
ATOM 13275 O O . LEU B 1 816 ? 41.25 6.32 -7.75 1 90.44 816 LEU B O 1
ATOM 13279 N N . ALA B 1 817 ? 40.125 8.117 -8.602 1 90.19 817 ALA B N 1
ATOM 13280 C CA . ALA B 1 817 ? 40.844 8.023 -9.883 1 90.19 817 ALA B CA 1
ATOM 13281 C C . ALA B 1 817 ? 42.344 8.211 -9.688 1 90.19 817 ALA B C 1
ATOM 13283 O O . ALA B 1 817 ? 43.156 7.445 -10.234 1 90.19 817 ALA B O 1
ATOM 13284 N N . GLY B 1 818 ? 42.656 9.188 -8.891 1 88.69 818 GLY B N 1
ATOM 13285 C CA . GLY B 1 818 ? 44.062 9.414 -8.602 1 88.69 818 GLY B CA 1
ATOM 13286 C C . GLY B 1 818 ? 44.688 8.289 -7.809 1 88.69 818 GLY B C 1
ATOM 13287 O O . GLY B 1 818 ? 45.844 7.934 -8.039 1 88.69 818 GLY B O 1
ATOM 13288 N N . MET B 1 819 ? 43.969 7.715 -6.949 1 91.12 819 MET B N 1
ATOM 13289 C CA . MET B 1 819 ? 44.469 6.66 -6.078 1 91.12 819 MET B CA 1
ATOM 13290 C C . MET B 1 819 ? 44.719 5.375 -6.863 1 91.12 819 MET B C 1
ATOM 13292 O O . MET B 1 819 ? 45.562 4.578 -6.5 1 91.12 819 MET B O 1
ATOM 13296 N N . LEU B 1 820 ? 43.938 5.191 -7.879 1 93.56 820 LEU B N 1
ATOM 13297 C CA . LEU B 1 820 ? 44.062 3.98 -8.68 1 93.56 820 LEU B CA 1
ATOM 13298 C C . LEU B 1 820 ? 45.062 4.168 -9.82 1 93.56 820 LEU B C 1
ATOM 13300 O O . LEU B 1 820 ? 45.281 3.258 -10.625 1 93.56 820 LEU B O 1
ATOM 13304 N N . GLU B 1 821 ? 45.531 5.359 -9.836 1 88.44 821 GLU B N 1
ATOM 13305 C CA . GLU B 1 821 ? 46.625 5.656 -10.781 1 88.44 821 GLU B CA 1
ATOM 13306 C C . GLU B 1 821 ? 47.969 5.668 -10.078 1 88.44 821 GLU B C 1
ATOM 13308 O O . GLU B 1 821 ? 48.125 6.215 -8.984 1 88.44 821 GLU B O 1
ATOM 13313 N N . ALA B 1 822 ? 48.844 4.746 -10.359 1 76.81 822 ALA B N 1
ATOM 13314 C CA . ALA B 1 822 ? 50.188 4.734 -9.828 1 76.81 822 ALA B CA 1
ATOM 13315 C C . ALA B 1 822 ? 51.219 5.035 -10.922 1 76.81 822 ALA B C 1
ATOM 13317 O O . ALA B 1 822 ? 51.219 4.375 -11.961 1 76.81 822 ALA B O 1
ATOM 13318 N N . ASP B 1 823 ? 52.094 5.992 -10.664 1 76 823 ASP B N 1
ATOM 13319 C CA . ASP B 1 823 ? 53.188 6.367 -11.562 1 76 823 ASP B CA 1
ATOM 13320 C C . ASP B 1 823 ? 52.656 6.727 -12.953 1 76 823 ASP B C 1
ATOM 13322 O O . ASP B 1 823 ? 53.188 6.289 -13.969 1 76 823 ASP B O 1
ATOM 13326 N N . GLY B 1 824 ? 51.438 7.398 -13.047 1 77.75 824 GLY B N 1
ATOM 13327 C CA . GLY B 1 824 ? 50.844 7.871 -14.289 1 77.75 824 GLY B CA 1
ATOM 13328 C C . GLY B 1 824 ? 50.094 6.789 -15.047 1 77.75 824 GLY B C 1
ATOM 13329 O O . GLY B 1 824 ? 49.625 7.012 -16.172 1 77.75 824 GLY B O 1
ATOM 13330 N N . ARG B 1 825 ? 50.094 5.633 -14.547 1 88.06 825 ARG B N 1
ATOM 13331 C CA . ARG B 1 825 ? 49.375 4.539 -15.211 1 88.06 825 ARG B CA 1
ATOM 13332 C C . ARG B 1 825 ? 48.219 4.031 -14.367 1 88.06 825 ARG B C 1
ATOM 13334 O O . ARG B 1 825 ? 48.375 3.824 -13.156 1 88.06 825 ARG B O 1
ATOM 13341 N N . VAL B 1 826 ? 47.188 3.867 -15.047 1 92 826 VAL B N 1
ATOM 13342 C CA . VAL B 1 826 ? 46 3.322 -14.383 1 92 826 VAL B CA 1
ATOM 13343 C C . VAL B 1 826 ? 46.219 1.846 -14.07 1 92 826 VAL B C 1
ATOM 13345 O O . VAL B 1 826 ? 46.781 1.108 -14.875 1 92 826 VAL B O 1
ATOM 13348 N N . ARG B 1 827 ? 45.844 1.432 -12.914 1 93.69 827 ARG B N 1
ATOM 13349 C CA . ARG B 1 827 ? 45.969 0.038 -12.508 1 93.69 827 ARG B CA 1
ATOM 13350 C C . ARG B 1 827 ? 45.344 -0.897 -13.531 1 93.69 827 ARG B C 1
ATOM 13352 O O . ARG B 1 827 ? 44.312 -0.579 -14.102 1 93.69 827 ARG B O 1
ATOM 13359 N N . ASP B 1 828 ? 45.969 -2.09 -13.688 1 92.44 828 ASP B N 1
ATOM 13360 C CA . ASP B 1 828 ? 45.469 -3.068 -14.648 1 92.44 828 ASP B CA 1
ATOM 13361 C C . ASP B 1 828 ? 44.062 -3.49 -14.312 1 92.44 828 ASP B C 1
ATOM 13363 O O . ASP B 1 828 ? 43.719 -3.725 -13.148 1 92.44 828 ASP B O 1
ATOM 13367 N N . GLY B 1 829 ? 43.25 -3.482 -15.328 1 94.56 829 GLY B N 1
ATOM 13368 C CA . GLY B 1 829 ? 41.906 -3.947 -15.164 1 94.56 829 GLY B CA 1
ATOM 13369 C C . GLY B 1 829 ? 40.906 -2.822 -14.906 1 94.56 829 GLY B C 1
ATOM 13370 O O . GLY B 1 829 ? 39.688 -3.029 -14.961 1 94.56 829 GLY B O 1
ATOM 13371 N N . VAL B 1 830 ? 41.469 -1.606 -14.68 1 96.5 830 VAL B N 1
ATOM 13372 C CA . VAL B 1 830 ? 40.625 -0.492 -14.289 1 96.5 830 VAL B CA 1
ATOM 13373 C C . VAL B 1 830 ? 40.438 0.46 -15.469 1 96.5 830 VAL B C 1
ATOM 13375 O O . VAL B 1 830 ? 41.375 0.745 -16.203 1 96.5 830 VAL B O 1
ATOM 13378 N N . ARG B 1 831 ? 39.219 0.895 -15.711 1 95.62 831 ARG B N 1
ATOM 13379 C CA . ARG B 1 831 ? 38.906 1.982 -16.641 1 95.62 831 ARG B CA 1
ATOM 13380 C C . ARG B 1 831 ? 37.938 2.975 -16 1 95.62 831 ARG B C 1
ATOM 13382 O O . ARG B 1 831 ? 37.094 2.592 -15.188 1 95.62 831 ARG B O 1
ATOM 13389 N N . PHE B 1 832 ? 38.094 4.227 -16.391 1 95.12 832 PHE B N 1
ATOM 13390 C CA . PHE B 1 832 ? 37.25 5.281 -15.844 1 95.12 832 PHE B CA 1
ATOM 13391 C C . PHE B 1 832 ? 36.219 5.742 -16.859 1 95.12 832 PHE B C 1
ATOM 13393 O O . PHE B 1 832 ? 36.531 5.871 -18.047 1 95.12 832 PHE B O 1
ATOM 13400 N N . PHE B 1 833 ? 35 5.887 -16.391 1 94.81 833 PHE B N 1
ATOM 13401 C CA . PHE B 1 833 ? 33.906 6.438 -17.203 1 94.81 833 PHE B CA 1
ATOM 13402 C C . PHE B 1 833 ? 33.156 7.516 -16.422 1 94.81 833 PHE B C 1
ATOM 13404 O O . PHE B 1 833 ? 33.312 7.637 -15.211 1 94.81 833 PHE B O 1
ATOM 13411 N N . CYS B 1 834 ? 32.406 8.406 -17.109 1 91.69 834 CYS B N 1
ATOM 13412 C CA . CYS B 1 834 ? 31.656 9.445 -16.422 1 91.69 834 CYS B CA 1
ATOM 13413 C C . CYS B 1 834 ? 30.422 9.859 -17.219 1 91.69 834 CYS B C 1
ATOM 13415 O O . CYS B 1 834 ? 30.359 9.594 -18.422 1 91.69 834 CYS B O 1
ATOM 13417 N N . THR B 1 835 ? 29.406 10.242 -16.531 1 87.12 835 THR B N 1
ATOM 13418 C CA . THR B 1 835 ? 28.281 10.961 -17.109 1 87.12 835 THR B CA 1
ATOM 13419 C C . THR B 1 835 ? 28.391 12.461 -16.844 1 87.12 835 THR B C 1
ATOM 13421 O O . THR B 1 835 ? 29.234 12.891 -16.047 1 87.12 835 THR B O 1
ATOM 13424 N N . ASP B 1 836 ? 27.641 13.18 -17.609 1 80.25 836 ASP B N 1
ATOM 13425 C CA . ASP B 1 836 ? 27.75 14.625 -17.453 1 80.25 836 ASP B CA 1
ATOM 13426 C C . ASP B 1 836 ? 26.391 15.305 -17.609 1 80.25 836 ASP B C 1
ATOM 13428 O O . ASP B 1 836 ? 25.375 14.641 -17.781 1 80.25 836 ASP B O 1
ATOM 13432 N N . VAL B 1 837 ? 26.344 16.609 -17.297 1 73.12 837 VAL B N 1
ATOM 13433 C CA . VAL B 1 837 ? 25.141 17.438 -17.469 1 73.12 837 VAL B CA 1
ATOM 13434 C C . VAL B 1 837 ? 25.281 18.281 -18.719 1 73.12 837 VAL B C 1
ATOM 13436 O O . VAL B 1 837 ? 26.359 18.797 -19.031 1 73.12 837 VAL B O 1
ATOM 13439 N N . ASP B 1 838 ? 24.219 18.125 -19.516 1 69.69 838 ASP B N 1
ATOM 13440 C CA . ASP B 1 838 ? 24.203 19 -20.688 1 69.69 838 ASP B CA 1
ATOM 13441 C C . ASP B 1 838 ? 23.547 20.344 -20.359 1 69.69 838 ASP B C 1
ATOM 13443 O O . ASP B 1 838 ? 22.516 20.391 -19.688 1 69.69 838 ASP B O 1
ATOM 13447 N N . GLU B 1 839 ? 24.266 21.391 -20.438 1 59.44 839 GLU B N 1
ATOM 13448 C CA . GLU B 1 839 ? 23.734 22.734 -20.219 1 59.44 839 GLU B CA 1
ATOM 13449 C C . GLU B 1 839 ? 23.109 23.312 -21.484 1 59.44 839 GLU B C 1
ATOM 13451 O O . GLU B 1 839 ? 23.766 23.359 -22.531 1 59.44 839 GLU B O 1
ATOM 13456 N N . MET B 1 840 ? 21.859 23.156 -21.641 1 55.38 840 MET B N 1
ATOM 13457 C CA . MET B 1 840 ? 21.266 23.844 -22.781 1 55.38 840 MET B CA 1
ATOM 13458 C C . MET B 1 840 ? 20.438 25.047 -22.312 1 55.38 840 MET B C 1
ATOM 13460 O O . MET B 1 840 ? 19.469 24.891 -21.578 1 55.38 840 MET B O 1
ATOM 13464 N N . ASP B 1 841 ? 20.656 26.234 -22.906 1 53.06 841 ASP B N 1
ATOM 13465 C CA . ASP B 1 841 ? 19.953 27.5 -22.75 1 53.06 841 ASP B CA 1
ATOM 13466 C C . ASP B 1 841 ? 19.562 27.734 -21.297 1 53.06 841 ASP B C 1
ATOM 13468 O O . ASP B 1 841 ? 18.422 28.094 -21.016 1 53.06 841 ASP B O 1
ATOM 13472 N N . GLY B 1 842 ? 20.531 27.344 -20.391 1 54.44 842 GLY B N 1
ATOM 13473 C CA . GLY B 1 842 ? 20.25 27.672 -19 1 54.44 842 GLY B CA 1
ATOM 13474 C C . GLY B 1 842 ? 19.562 26.562 -18.234 1 54.44 842 GLY B C 1
ATOM 13475 O O . GLY B 1 842 ? 19.297 26.703 -17.047 1 54.44 842 GLY B O 1
ATOM 13476 N N . ALA B 1 843 ? 19.172 25.562 -19 1 54.03 843 ALA B N 1
ATOM 13477 C CA . ALA B 1 843 ? 18.531 24.438 -18.328 1 54.03 843 ALA B CA 1
ATOM 13478 C C . ALA B 1 843 ? 19.469 23.234 -18.25 1 54.03 843 ALA B C 1
ATOM 13480 O O . ALA B 1 843 ? 20.312 23.062 -19.125 1 54.03 843 ALA B O 1
ATOM 13481 N N . PHE B 1 844 ? 19.609 22.641 -17.016 1 58.81 844 PHE B N 1
ATOM 13482 C CA . PHE B 1 844 ? 20.422 21.453 -16.781 1 58.81 844 PHE B CA 1
ATOM 13483 C C . PHE B 1 844 ? 19.656 20.203 -17.172 1 58.81 844 PHE B C 1
ATOM 13485 O O . PHE B 1 844 ? 18.5 20.031 -16.797 1 58.81 844 PHE B O 1
ATOM 13492 N N . SER B 1 845 ? 20.188 19.688 -18.344 1 65.31 845 SER B N 1
ATOM 13493 C CA . SER B 1 845 ? 19.641 18.344 -18.609 1 65.31 845 SER B CA 1
ATOM 13494 C C . SER B 1 845 ? 20.719 17.281 -18.484 1 65.31 845 SER B C 1
ATOM 13496 O O . SER B 1 845 ? 21.875 17.5 -18.875 1 65.31 845 SER B O 1
ATOM 13498 N N . TYR B 1 846 ? 20.484 16.297 -17.859 1 68.62 846 TYR B N 1
ATOM 13499 C CA . TYR B 1 846 ? 21.422 15.195 -17.703 1 68.62 846 TYR B CA 1
ATOM 13500 C C . TYR B 1 846 ? 21.641 14.469 -19.031 1 68.62 846 TYR B C 1
ATOM 13502 O O . TYR B 1 846 ? 20.703 14.203 -19.766 1 68.62 846 TYR B O 1
ATOM 13510 N N . SER B 1 847 ? 22.875 14.297 -19.469 1 73.62 847 SER B N 1
ATOM 13511 C CA . SER B 1 847 ? 23.188 13.602 -20.703 1 73.62 847 SER B CA 1
ATOM 13512 C C . SER B 1 847 ? 22.844 12.117 -20.609 1 73.62 847 SER B C 1
ATOM 13514 O O . SER B 1 847 ? 22.359 11.523 -21.562 1 73.62 847 SER B O 1
ATOM 13516 N N . TYR B 1 848 ? 22.969 11.492 -19.547 1 79 848 TYR B N 1
ATOM 13517 C CA . TYR B 1 848 ? 22.797 10.078 -19.25 1 79 848 TYR B CA 1
ATOM 13518 C C . TYR B 1 848 ? 23.75 9.227 -20.062 1 79 848 TYR B C 1
ATOM 13520 O O . TYR B 1 848 ? 23.844 8.016 -19.844 1 79 848 TYR B O 1
ATOM 13528 N N . ARG B 1 849 ? 24.531 9.844 -21 1 87.75 849 ARG B N 1
ATOM 13529 C CA . ARG B 1 849 ? 25.469 9.109 -21.859 1 87.75 849 ARG B CA 1
ATOM 13530 C C . ARG B 1 849 ? 26.797 8.875 -21.156 1 87.75 849 ARG B C 1
ATOM 13532 O O . ARG B 1 849 ? 27.391 9.812 -20.625 1 87.75 849 ARG B O 1
ATOM 13539 N N . LEU B 1 850 ? 27.203 7.645 -21.219 1 91.62 850 LEU B N 1
ATOM 13540 C CA . LEU B 1 850 ? 28.469 7.266 -20.625 1 91.62 850 LEU B CA 1
ATOM 13541 C C . LEU B 1 850 ? 29.641 7.625 -21.547 1 91.62 850 LEU B C 1
ATOM 13543 O O . LEU B 1 850 ? 29.594 7.324 -22.734 1 91.62 850 LEU B O 1
ATOM 13547 N N . GLN B 1 851 ? 30.625 8.328 -21 1 91.94 851 GLN B N 1
ATOM 13548 C CA . GLN B 1 851 ? 31.828 8.672 -21.734 1 91.94 851 GLN B CA 1
ATOM 13549 C C . GLN B 1 851 ? 33.094 8.258 -20.969 1 91.94 851 GLN B C 1
ATOM 13551 O O . GLN B 1 851 ? 33.062 8.188 -19.734 1 91.94 851 GLN B O 1
ATOM 13556 N N . PRO B 1 852 ? 34.125 7.945 -21.766 1 93.56 852 PRO B N 1
ATOM 13557 C CA . PRO B 1 852 ? 35.375 7.637 -21.047 1 93.56 852 PRO B CA 1
ATOM 13558 C C . PRO B 1 852 ? 35.938 8.836 -20.297 1 93.56 852 PRO B C 1
ATOM 13560 O O . PRO B 1 852 ? 35.844 9.969 -20.766 1 93.56 852 PRO B O 1
ATOM 13563 N N . GLY B 1 853 ? 36.438 8.617 -19.125 1 91.69 853 GLY B N 1
ATOM 13564 C CA . GLY B 1 853 ? 37.062 9.68 -18.359 1 91.69 853 GLY B CA 1
ATOM 13565 C C . GLY B 1 853 ? 36.469 9.82 -16.969 1 91.69 853 GLY B C 1
ATOM 13566 O O . GLY B 1 853 ? 35.781 8.922 -16.484 1 91.69 853 GLY B O 1
ATOM 13567 N N . VAL B 1 854 ? 36.906 10.805 -16.234 1 90.31 854 VAL B N 1
ATOM 13568 C CA . VAL B 1 854 ? 36.469 11.117 -14.883 1 90.31 854 VAL B CA 1
ATOM 13569 C C . VAL B 1 854 ? 35.812 12.5 -14.852 1 90.31 854 VAL B C 1
ATOM 13571 O O . VAL B 1 854 ? 36.312 13.445 -15.453 1 90.31 854 VAL B O 1
ATOM 13574 N N . ASN B 1 855 ? 34.625 12.562 -14.375 1 85 855 ASN B N 1
ATOM 13575 C CA . ASN B 1 855 ? 33.969 13.844 -14.195 1 85 855 ASN B CA 1
ATOM 13576 C C . ASN B 1 855 ? 34.344 14.5 -12.875 1 85 855 ASN B C 1
ATOM 13578 O O . ASN B 1 855 ? 34 14.016 -11.805 1 85 855 ASN B O 1
ATOM 13582 N N . TYR B 1 856 ? 35 15.594 -12.984 1 77.5 856 TYR B N 1
ATOM 13583 C CA . TYR B 1 856 ? 35.469 16.297 -11.789 1 77.5 856 TYR B CA 1
ATOM 13584 C C . TYR B 1 856 ? 34.531 17.438 -11.43 1 77.5 856 TYR B C 1
ATOM 13586 O O . TYR B 1 856 ? 34.719 18.078 -10.391 1 77.5 856 TYR B O 1
ATOM 13594 N N . ASP B 1 857 ? 33.531 17.734 -12.281 1 74.38 857 ASP B N 1
ATOM 13595 C CA . ASP B 1 857 ? 32.656 18.875 -12.078 1 74.38 857 ASP B CA 1
ATOM 13596 C C . ASP B 1 857 ? 31.344 18.469 -11.391 1 74.38 857 ASP B C 1
ATOM 13598 O O . ASP B 1 857 ? 30.641 17.578 -11.867 1 74.38 857 ASP B O 1
ATOM 13602 N N . SER B 1 858 ? 31.156 19.125 -10.273 1 70.38 858 SER B N 1
ATOM 13603 C CA . SER B 1 858 ? 29.922 18.766 -9.57 1 70.38 858 SER B CA 1
ATOM 13604 C C . SER B 1 858 ? 28.734 19.562 -10.102 1 70.38 858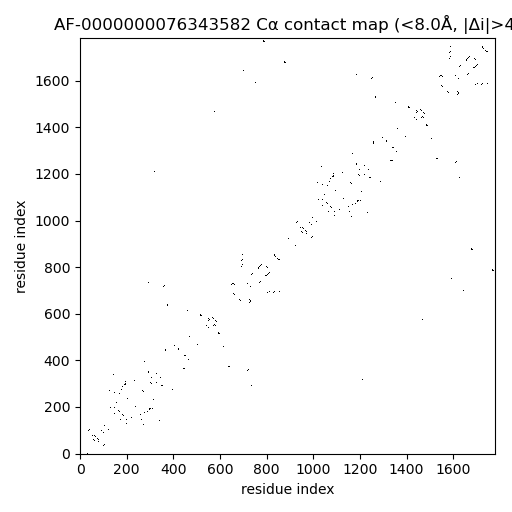 SER B C 1
ATOM 13606 O O . SER B 1 858 ? 27.578 19.156 -9.93 1 70.38 858 SER B O 1
ATOM 13608 N N . HIS B 1 859 ? 29.016 20.719 -10.797 1 75.19 859 HIS B N 1
ATOM 13609 C CA . HIS B 1 859 ? 27.984 21.656 -11.25 1 75.19 859 HIS B CA 1
ATOM 13610 C C . HIS B 1 859 ? 27.062 22.047 -10.109 1 75.19 859 HIS B C 1
ATOM 13612 O O . HIS B 1 859 ? 25.891 22.391 -10.336 1 75.19 859 HIS B O 1
ATOM 13618 N N . ALA B 1 860 ? 27.516 21.953 -8.93 1 81.38 860 ALA B N 1
ATOM 13619 C CA . ALA B 1 860 ? 26.672 22.141 -7.762 1 81.38 860 ALA B CA 1
ATOM 13620 C C . ALA B 1 860 ? 26.25 23.609 -7.625 1 81.38 860 ALA B C 1
ATOM 13622 O O . ALA B 1 860 ? 25.078 23.891 -7.344 1 81.38 860 ALA B O 1
ATOM 13623 N N . ILE B 1 861 ? 27.141 24.516 -7.863 1 85.94 861 ILE B N 1
ATOM 13624 C CA . ILE B 1 861 ? 26.859 25.938 -7.695 1 85.94 861 ILE B CA 1
ATOM 13625 C C . ILE B 1 861 ? 25.906 26.391 -8.789 1 85.94 861 ILE B C 1
ATOM 13627 O O . ILE B 1 861 ? 25.016 27.219 -8.531 1 85.94 861 ILE B O 1
ATOM 13631 N N . LYS B 1 862 ? 26.078 25.875 -9.906 1 80.5 862 LYS B N 1
ATOM 13632 C CA . LYS B 1 862 ? 25.156 26.188 -10.992 1 80.5 862 LYS B CA 1
ATOM 13633 C C . LYS B 1 862 ? 23.75 25.672 -10.688 1 80.5 862 LYS B C 1
ATOM 13635 O O . LYS B 1 862 ? 22.766 26.344 -10.977 1 80.5 862 LYS B O 1
ATOM 13640 N N . ALA B 1 863 ? 23.688 24.516 -10.227 1 79.5 863 ALA B N 1
ATOM 13641 C CA . ALA B 1 863 ? 22.391 23.969 -9.812 1 79.5 863 ALA B CA 1
ATOM 13642 C C . ALA B 1 863 ? 21.734 24.859 -8.758 1 79.5 863 ALA B C 1
ATOM 13644 O O . ALA B 1 863 ? 20.531 25.094 -8.812 1 79.5 863 ALA B O 1
ATOM 13645 N N . ALA B 1 864 ? 22.547 25.297 -7.828 1 87.25 864 ALA B N 1
ATOM 13646 C CA . ALA B 1 864 ? 22.031 26.188 -6.785 1 87.25 864 ALA B CA 1
ATOM 13647 C C . ALA B 1 864 ? 21.516 27.484 -7.383 1 87.25 864 ALA B C 1
ATOM 13649 O O . ALA B 1 864 ? 20.469 28 -6.957 1 87.25 864 ALA B O 1
ATOM 13650 N N . GLN B 1 865 ? 22.203 27.938 -8.359 1 86.38 865 GLN B N 1
ATOM 13651 C CA . GLN B 1 865 ? 21.781 29.141 -9.055 1 86.38 865 GLN B CA 1
ATOM 13652 C C . GLN B 1 865 ? 20.438 28.938 -9.766 1 86.38 865 GLN B C 1
ATOM 13654 O O . GLN B 1 865 ? 19.531 29.766 -9.648 1 86.38 865 GLN B O 1
ATOM 13659 N N . LEU B 1 866 ? 20.297 27.891 -10.375 1 76.62 866 LEU B N 1
ATOM 13660 C CA . LEU B 1 866 ? 19.078 27.547 -11.102 1 76.62 866 LEU B CA 1
ATOM 13661 C C . LEU B 1 866 ? 17.906 27.328 -10.148 1 76.62 866 LEU B C 1
ATOM 13663 O O . LEU B 1 866 ? 16.75 27.562 -10.508 1 76.62 866 LEU B O 1
ATOM 13667 N N . ALA B 1 867 ? 18.266 26.891 -8.992 1 81 867 ALA B N 1
ATOM 13668 C CA . ALA B 1 867 ? 17.234 26.656 -7.984 1 81 867 ALA B CA 1
ATOM 13669 C C . ALA B 1 867 ? 16.734 27.953 -7.375 1 81 867 ALA B C 1
ATOM 13671 O O . ALA B 1 867 ? 15.75 27.969 -6.637 1 81 867 ALA B O 1
ATOM 13672 N N . GLY B 1 868 ? 17.406 29.094 -7.664 1 83.88 868 GLY B N 1
ATOM 13673 C CA . GLY B 1 868 ? 16.969 30.391 -7.191 1 83.88 868 GLY B CA 1
ATOM 13674 C C . GLY B 1 868 ? 17.609 30.797 -5.867 1 83.88 868 GLY B C 1
ATOM 13675 O O . GLY B 1 868 ? 17 31.516 -5.078 1 83.88 868 GLY B O 1
ATOM 13676 N N . MET B 1 869 ? 18.766 30.234 -5.66 1 92.12 869 MET B N 1
ATOM 13677 C CA . MET B 1 869 ? 19.469 30.594 -4.434 1 92.12 869 MET B CA 1
ATOM 13678 C C . MET B 1 869 ? 19.828 32.062 -4.43 1 92.12 869 MET B C 1
ATOM 13680 O O . MET B 1 869 ? 20.156 32.625 -5.473 1 92.12 869 MET B O 1
ATOM 13684 N N . PRO B 1 870 ? 19.766 32.75 -3.26 1 93 870 PRO B N 1
ATOM 13685 C CA . PRO B 1 870 ? 20.109 34.156 -3.182 1 93 870 PRO B CA 1
ATOM 13686 C C . PRO B 1 870 ? 21.531 34.438 -3.666 1 93 870 PRO B C 1
ATOM 13688 O O . PRO B 1 870 ? 22.422 33.594 -3.537 1 93 870 PRO B O 1
ATOM 13691 N N . ALA B 1 871 ? 21.703 35.625 -4.141 1 92.81 871 ALA B N 1
ATOM 13692 C CA . ALA B 1 871 ? 22.969 36.031 -4.73 1 92.81 871 ALA B CA 1
ATOM 13693 C C . ALA B 1 871 ? 24.094 35.969 -3.697 1 92.81 871 ALA B C 1
ATOM 13695 O O . ALA B 1 871 ? 25.203 35.531 -4.008 1 92.81 871 ALA B O 1
ATOM 13696 N N . SER B 1 872 ? 23.844 36.438 -2.523 1 94.56 872 SER B N 1
ATOM 13697 C CA . SER B 1 872 ? 24.844 36.406 -1.471 1 94.56 872 SER B CA 1
ATOM 13698 C C . SER B 1 872 ? 25.281 35 -1.143 1 94.56 872 SER B C 1
ATOM 13700 O O . SER B 1 872 ? 26.469 34.75 -0.903 1 94.56 872 SER B O 1
ATOM 13702 N N . PHE B 1 873 ? 24.391 34.156 -1.137 1 94.44 873 PHE B N 1
ATOM 13703 C CA . PHE B 1 873 ? 24.688 32.719 -0.954 1 94.44 873 PHE B CA 1
ATOM 13704 C C . PHE B 1 873 ? 25.625 32.219 -2.043 1 94.44 873 PHE B C 1
ATOM 13706 O O . PHE B 1 873 ? 26.625 31.562 -1.752 1 94.44 873 PHE B O 1
ATOM 13713 N N . LEU B 1 874 ? 25.297 32.469 -3.279 1 94.81 874 LEU B N 1
ATOM 13714 C CA . LEU B 1 874 ? 26.062 31.969 -4.418 1 94.81 874 LEU B CA 1
ATOM 13715 C C . LEU B 1 874 ? 27.5 32.5 -4.371 1 94.81 874 LEU B C 1
ATOM 13717 O O . LEU B 1 874 ? 28.438 31.75 -4.664 1 94.81 874 LEU B O 1
ATOM 13721 N N . ALA B 1 875 ? 27.594 33.656 -3.998 1 94.69 875 ALA B N 1
ATOM 13722 C CA . ALA B 1 875 ? 28.922 34.25 -3.887 1 94.69 875 ALA B CA 1
ATOM 13723 C C . ALA B 1 875 ? 29.75 33.531 -2.82 1 94.69 875 ALA B C 1
ATOM 13725 O O . ALA B 1 875 ? 30.922 33.219 -3.049 1 94.69 875 ALA B O 1
ATOM 13726 N N . THR B 1 876 ? 29.188 33.344 -1.683 1 95.31 876 THR B N 1
ATOM 13727 C CA . THR B 1 876 ? 29.875 32.656 -0.594 1 95.31 876 THR B CA 1
ATOM 13728 C C . THR B 1 876 ? 30.203 31.203 -0.989 1 95.31 876 THR B C 1
ATOM 13730 O O . THR B 1 876 ? 31.312 30.734 -0.715 1 95.31 876 THR B O 1
ATOM 13733 N N . ALA B 1 877 ? 29.219 30.547 -1.58 1 94.19 877 ALA B N 1
ATOM 13734 C CA . ALA B 1 877 ? 29.438 29.172 -1.995 1 94.19 877 ALA B CA 1
ATOM 13735 C C . ALA B 1 877 ? 30.578 29.062 -2.988 1 94.19 877 ALA B C 1
ATOM 13737 O O . ALA B 1 877 ? 31.438 28.188 -2.861 1 94.19 877 ALA B O 1
ATOM 13738 N N . GLN B 1 878 ? 30.578 29.969 -3.947 1 93 878 GLN B N 1
ATOM 13739 C CA . GLN B 1 878 ? 31.625 29.953 -4.961 1 93 878 GLN B CA 1
ATOM 13740 C C . GLN B 1 878 ? 33 30.25 -4.344 1 93 878 GLN B C 1
ATOM 13742 O O . GLN B 1 878 ? 33.969 29.578 -4.652 1 93 878 GLN B O 1
ATOM 13747 N N . SER B 1 879 ? 33.062 31.219 -3.543 1 93.5 879 SER B N 1
ATOM 13748 C CA . SER B 1 879 ? 34.312 31.578 -2.877 1 93.5 879 SER B CA 1
ATOM 13749 C C . SER B 1 879 ? 34.844 30.422 -2.033 1 93.5 879 SER B C 1
ATOM 13751 O O . SER B 1 879 ? 36.031 30.141 -2.041 1 93.5 879 SER B O 1
ATOM 13753 N N . THR B 1 880 ? 33.969 29.797 -1.331 1 92.62 880 THR B N 1
ATOM 13754 C CA . THR B 1 880 ? 34.344 28.672 -0.496 1 92.62 880 THR B CA 1
ATOM 13755 C C . THR B 1 880 ? 34.844 27.516 -1.353 1 92.62 880 THR B C 1
ATOM 13757 O O . THR B 1 880 ? 35.844 26.875 -1.011 1 92.62 880 THR B O 1
ATOM 13760 N N . LEU B 1 881 ? 34.156 27.234 -2.4 1 90.06 881 LEU B N 1
ATOM 13761 C CA . LEU B 1 881 ? 34.562 26.156 -3.301 1 90.06 881 LEU B CA 1
ATOM 13762 C C . LEU B 1 881 ? 35.938 26.391 -3.857 1 90.06 881 LEU B C 1
ATOM 13764 O O . LEU B 1 881 ? 36.781 25.469 -3.918 1 90.06 881 LEU B O 1
ATOM 13768 N N . ASP B 1 882 ? 36.188 27.562 -4.25 1 88.12 882 ASP B N 1
ATOM 13769 C CA . ASP B 1 882 ? 37.5 27.938 -4.809 1 88.12 882 ASP B CA 1
ATOM 13770 C C . ASP B 1 882 ? 38.594 27.734 -3.791 1 88.12 882 ASP B C 1
ATOM 13772 O O . ASP B 1 882 ? 39.719 27.375 -4.16 1 88.12 882 ASP B O 1
ATOM 13776 N N . GLU B 1 883 ? 38.281 27.906 -2.58 1 87.12 883 GLU B N 1
ATOM 13777 C CA . GLU B 1 883 ? 39.281 27.75 -1.508 1 87.12 883 GLU B CA 1
ATOM 13778 C C . GLU B 1 883 ? 39.562 26.266 -1.245 1 87.12 883 GLU B C 1
ATOM 13780 O O . GLU B 1 883 ? 40.688 25.906 -0.89 1 87.12 883 GLU B O 1
ATOM 13785 N N . LEU B 1 884 ? 38.562 25.469 -1.354 1 83.38 884 LEU B N 1
ATOM 13786 C CA . LEU B 1 884 ? 38.688 24.062 -1.039 1 83.38 884 LEU B CA 1
ATOM 13787 C C . LEU B 1 884 ? 39.344 23.312 -2.184 1 83.38 884 LEU B C 1
ATOM 13789 O O . LEU B 1 884 ? 40.031 22.297 -1.958 1 83.38 884 LEU B O 1
ATOM 13793 N N . GLN B 1 885 ? 39.031 23.578 -3.416 1 75 885 GLN B N 1
ATOM 13794 C CA . GLN B 1 885 ? 39.594 22.859 -4.559 1 75 885 GLN B CA 1
ATOM 13795 C C . GLN B 1 885 ? 41.094 23.141 -4.719 1 75 885 GLN B C 1
ATOM 13797 O O . GLN B 1 885 ? 41.531 24.297 -4.609 1 75 885 GLN B O 1
ATOM 13802 N N . PRO B 1 886 ? 41.906 21.984 -4.633 1 62.12 886 PRO B N 1
ATOM 13803 C CA . PRO B 1 886 ? 43.344 22.203 -4.84 1 62.12 886 PRO B CA 1
ATOM 13804 C C . PRO B 1 886 ? 43.625 22.922 -6.145 1 62.12 886 PRO B C 1
ATOM 13806 O O . PRO B 1 886 ? 42.906 22.781 -7.125 1 62.12 886 PRO B O 1
ATOM 13809 N N . LYS B 1 887 ? 44.469 24.016 -6.281 1 47.53 887 LYS B N 1
ATOM 13810 C CA . LYS B 1 887 ? 45 24.625 -7.496 1 47.53 887 LYS B CA 1
ATOM 13811 C C . LYS B 1 887 ? 45.594 23.562 -8.438 1 47.53 887 LYS B C 1
ATOM 13813 O O . LYS B 1 887 ? 46.5 22.828 -8.07 1 47.53 887 LYS B O 1
ATOM 13818 N N . LEU B 1 888 ? 44.719 22.891 -9.211 1 39.84 888 LEU B N 1
ATOM 13819 C CA . LEU B 1 888 ? 45.25 22.047 -10.266 1 39.84 888 LEU B CA 1
ATOM 13820 C C . LEU B 1 888 ? 46.5 22.656 -10.875 1 39.84 888 LEU B C 1
ATOM 13822 O O . LEU B 1 888 ? 46.594 23.875 -11.062 1 39.84 888 LEU B O 1
ATOM 13826 N N . PRO B 1 889 ? 47.656 21.984 -10.805 1 35.34 889 PRO B N 1
ATOM 13827 C CA . PRO B 1 889 ? 48.75 22.562 -11.594 1 35.34 889 PRO B CA 1
ATOM 13828 C C . PRO B 1 889 ? 48.312 23 -12.984 1 35.34 889 PRO B C 1
ATOM 13830 O O . PRO B 1 889 ? 47.406 22.391 -13.562 1 35.34 889 PRO B O 1
ATOM 13833 N N . ALA B 1 890 ? 48.531 24.422 -13.32 1 31.03 890 ALA B N 1
ATOM 13834 C CA . ALA B 1 890 ? 48.438 24.875 -14.703 1 31.03 890 ALA B CA 1
ATOM 13835 C C . ALA B 1 890 ? 49 23.844 -15.656 1 31.03 890 ALA B C 1
ATOM 13837 O O . ALA B 1 890 ? 50.219 23.531 -15.617 1 31.03 890 ALA B O 1
ATOM 13838 N N . GLN B 1 891 ? 48.344 22.641 -15.906 1 23.64 891 GLN B N 1
ATOM 13839 C CA . GLN B 1 891 ? 48.844 22.172 -17.188 1 23.64 891 GLN B CA 1
ATOM 13840 C C . GLN B 1 891 ? 48.438 23.109 -18.312 1 23.64 891 GLN B C 1
ATOM 13842 O O . GLN B 1 891 ? 47.281 23.547 -18.391 1 23.64 891 GLN B O 1
#

Sequence (1782 aa):
MYQYDEADFLAAVEAGTVPDTRLARVVWENWKRFPDCILLTQVGQFYESYFEPAVQLSRVLGIKLTSKTYKDRRSFPFAGFPTHQRDKYLKLLVQDMGYTVVLVEEDKERLALPNKADKDIPRKVARIVTPGTLVDESWLGGNESRYLLAITLDTSPTAPEAVEAVPLHLAYADVSTGDFFIKETTAAQIEDEMARIAPREVVLDSSLRAAWAAGTTSGSAAVDSLLSLLRVLGVHVSFADPMREEQASAQSGSNLEREVIALLRHHLQYALRDSMPAMPEHANEFNRESSSSQMQIDAATLHALEIRHALRPGGLVAAGPTTPMSLSGSPLSRTVTDSGHRLLKRTLSAPSTSLTLINSRLSLVAAFVDREPLRTDLRDALRGMGDIMRIIQRFRANRGDASDVWDVARWIRSVERLVKRIQLAVELEPRSRKKRKDGDQVEGRDRLIELIDDFAPLTELAATIEKAIDETRIPSVQVPDEGGEEASGTPEDVAVAPTKTSRSRFSPELSDLHRRLMRHSAAHQKMELDMSETYNAPTLMLVRNIVHGFVVSVRKKTEYGLLERSGLVHTVGETRSAGKKYAYTEWSKLGAKIDKARQELEVEKARALTQLRALVVEQASAIQHNAELVDEIDLSAGFAQAAVDLNYKRPVLHDGTDIAIVNGRHPSVEAGLRSSARMFTPNSTTMDAKSHMHIITGPNQGGKSTLLRQTAVIAILAQAGSFVPADHAEIGVVDRVFSRIGARDDLFRDRSTFMLEMVETAAILKQATPRSLILMDEIGRGTTLDAGMSIAYATLDYILRHIGCRTLFATHYHELAGMLEADGRVRDGVRFFCTDVDEMDGAFSYSYRLQPGVNYDSHAIKAAQLAGMPASFLATAQSTLDELQPKLPAQMYQYDEADFLAAVEAGTVPDTRLARVVWENWKRFPDCILLTQVGQFYESYFEPAVQLSRVLGIKLTSKTYKDRRSFPFAGFPTHQRDKYLKLLVQDMGYTVVLVEEDKERLALPNKADKDIPRKVARIVTPGTLVDESWLGGNESRYLLAITLDTSPTAPEAVEAVPLHLAYADVSTGDFFIKETTAAQIEDEMARIAPREVVLDSSLRAAWAAGTTSGSAAVDSLLSLLRVLGVHVSFADPMREEQASAQSGSNLEREVIALLRHHLQYALRDSMPAMPEHANEFNRESSSSQMQIDAATLHALEIRHALRPGGLVAAGPTTPMSLSGSPLSRTVTDSGHRLLKRTLSAPSTSLTLINSRLSLVAAFVDREPLRTDLRDALRGMGDIMRIIQRFRANRGDASDVWDVARWIRSVERLVKRIQLAVELEPRSRKKRKDGDQVEGRDRLIELIDDFAPLTELAATIEKAIDETRIPSVQVPDEGGEEASGTPEDVAVAPTKTSRSRFSPELSDLHRRLMRHSAAHQKMELDMSETYNAPTLMLVRNIVHGFVVSVRKKTEYGLLERSGLVHTVGETRSAGKKYAYTEWSKLGAKIDKARQELEVEKARALTQLRALVVEQASAIQHNAELVDEIDLSAGFAQAAVDLNYKRPVLHDGTDIAIVNGRHPSVEAGLRSSARMFTPNSTTMDAKSHMHIITGPNQGGKSTLLRQTAVIAILAQAGSFVPADHAEIGVVDRVFSRIGARDDLFRDRSTFMLEMVETAAILKQATPRSLILMDEIGRGTTLDAGMSIAYATLDYILRHIGCRTLFATHYHELAGMLEADGRVRDGVRFFCTDVDEMDGAFSYSYRLQPGVNYDSHAIKAAQLAGMPASFLATAQSTLDELQPKLPAQ